Protein 8ECK (pdb70)

InterPro domains:
  IPR024455 Phage capsid [TIGR01554] (18-312)
  IPR054612 Phage capsid-like, C-terminal [PF05065] (24-312)

Nearest PDB structures (foldseek):
  8eck-assembly1_A  TM=9.826E-01  e=7.345E-68  Gordonia phage Cozz
  8ecn-assembly1_H  TM=8.600E-01  e=3.133E-28  Mycobacterium phage Ogopogo
  3jb5-assembly1_A  TM=8.386E-01  e=1.017E-23  Propionibacterium phage PA6
  8vd4-assembly1_A  TM=7.415E-01  e=1.880E-16  Dubowvirus dv80alpha
  8vd4-assembly1_B  TM=7.614E-01  e=8.903E-16  Dubowvirus dv80alpha

Radius of gyration: 58.72 Å; Cα contacts (8 Å, |Δi|>4): 5132; chains: 7; bounding box: 119×189×141 Å

Solvent-accessible surface area: 99707 Å² total; per-residue (Å²): 105,80,131,0,55,53,72,116,52,32,110,74,24,40,21,115,22,59,55,119,44,12,65,157,148,51,96,128,55,96,24,172,101,50,40,72,96,103,60,39,99,20,0,0,60,92,32,13,67,99,23,103,14,44,78,15,86,6,2,18,2,3,30,20,72,87,60,0,16,0,8,15,11,35,47,81,108,124,61,68,57,27,100,30,67,47,30,65,83,89,15,68,6,16,34,0,1,2,0,5,32,23,48,75,132,49,49,136,83,57,82,38,22,10,32,110,22,7,22,113,10,0,52,21,0,13,35,6,0,2,0,12,0,0,2,13,27,25,36,2,46,88,19,44,105,20,144,40,57,18,92,5,3,34,60,69,12,35,80,9,111,0,36,89,91,102,22,39,25,0,20,51,55,0,3,84,0,23,25,37,0,26,67,84,30,38,7,107,19,47,2,1,1,1,0,16,34,0,6,57,28,5,0,14,0,44,36,112,45,26,85,43,38,44,82,130,16,53,4,53,87,58,27,97,64,30,26,53,16,77,9,47,22,2,57,4,0,0,5,50,23,55,55,14,100,58,34,10,9,13,0,0,0,0,9,9,69,0,0,7,6,7,84,26,95,113,30,45,81,118,117,34,68,158,33,70,31,18,66,62,21,55,0,99,211,128,93,9,20,0,37,2,25,4,6,31,0,0,7,6,10,7,22,64,62,0,0,0,3,0,83,49,21,101,201,88,84,67,0,60,56,71,119,63,27,108,79,27,40,13,41,11,41,7,91,37,2,73,80,54,49,86,150,50,89,20,170,95,40,33,84,92,100,56,52,99,24,0,0,49,101,23,19,58,98,19,103,17,46,80,15,76,9,0,20,2,6,28,22,70,83,59,0,23,0,5,16,11,39,48,80,109,125,62,68,59,30,102,32,71,48,27,64,81,89,17,72,6,15,34,0,1,2,0,4,41,20,47,25,60,43,48,71,74,44,79,32,25,14,29,114,20,6,21,115,9,0,50,17,0,10,31,7,0,1,0,13,0,0,1,11,23,28,38,2,39,90,16,49,109,20,144,41,63,16,83,1,0,36,50,65,13,44,81,7,112,1,33,103,92,101,23,38,27,1,22,49,54,0,2,83,0,20,25,44,0,25,95,40,75,25,10,111,14,44,1,0,1,0,0,34,21,0,9,55,36,4,0,14,1,48,27,95,87,23,72,50,44,46,80,127,17,52,6,55,87,60,19,94,63,20,26,53,17,82,9,36,18,2,48,4,0,0,5,53,24,53,55,11,102,57,34,13,8,15,0,0,0,0,6,10,79,0,0,6,6,8,88,30,94,110,33,47,80,124,110,34,65,87,20,71,31,13,67,66,22,17,0,15,138,91,21,9,24,0,33,6,30,5,2,22,0,0,6,7,4,10,36,57,70,0,0,0,5,0,81,50,22,88,203,102,82,129,0,55,51,65,115,50,35,124,66,22,38,20,106,23,59,54,123,38,11,74,158,145,41,87,141,33,90,25,163,99,55,33,78,66,93,48,44,135,26,3,0,53,96,30,14,59,101,24,105,16,45,84,10,79,11,0,23,2,5,28,20,74,87,56,1,23,0,6,14,8,38,44,75,102,129,57,76,58,27,98,33,82,49,24,67,78,85,14,74,7,15,32,0,0,1,0,3,39,22,34,81,112,40,52,135,95,47,76,49,27,11,30,111,18,8,24,118,12,0,51,20,0,14,34,4,0,2,0,16,0,0,1,13,24,22,36,5,46,90,21,45,110,19,144,39,59,17,83,2,1,37,52,66,12,41,80,8,111,1,31,91,89,103,21,46,18,0,15,55,56,0,4,82,0,24,39,35,0,12,37,91,21,37,11,110,19,47,2,1,1,1,0,36,22,1,6,46,33,2,0,7,0,36,17,97,86,19,64,37,31,37,76,134,17,63,5,46,88,66,22,103,64,19,24,54,20,77,11,51,33,2,20,4,0,0,5,55,23,52,53,14,97,66,34,13,10,12,0,0,0,0,7,7,71,0,0,4,8,8,91,28,91,112,35,48,85,114,116,31,76,158,32,74,33,14,68,57,22,52,1,97,213,138,86,12,22,0,38,3,23,10,5,33,0,0,4,6,5,6,19,57,64,0,0,0,4,0,86,48,26,102,202,103,76,124,1,50,54,74,122,57,27,119,68,23,49,23,120,22,58,57,120,42,12,72,158,146,53,89,140,36,91,24,162,98,57,45,83,119,100,49,55,135,28,4,0,54,100,31,14,59,103,18,107,16,49,81,8,71,9,0,15,2,8,23,21,70,82,59,0,22,0,8,18,10,36,51,79,108,130,65,70,52,29,101,33,76,51,33,64,82,89,16,73,6,16,40,0,1,1,0,4,33,22,47,76,118,43,53,135,94,43,79,46,26,11,25,115,25,7,20,130,10,0,55,22,0,14,34,8,0,1,0,15,0,0,2,14,20,28,36,4,43,89,22,41,123,19,145,42,57,19,84,1,1,33,52,64,12,42,76,6,109,1,31,89,88,102,23,41,26,0,22,46,56,0,2,78,0,20,24,48,0,28,81,46,64,35,15,99,15,49,1,1,1,0,0,38,20,0,8,56,33,4,0,16,0,43,40,117,80,20,70,45,37,48,82,129,15,52,4,54,88,65,24,94,62,26,28,58,19,77,8,66,34,3,50,5,0,0,6,43,21,51,57,15,102,57,40,13,7,15,0,0,0,0,8,9,82,0,0,8,8,8,90,30,90,114,35,52,85,115,113,33,64,155,34,72,35,16,67,61,21,54,1,101,214,128,84,11,22,0,37,5,16,3,5,22,0,0,7,12,16,3,33,61,69,0,0,0,3,0,77,47,20,91,194,96,78,129,1,55,50,66,122,58,29,112,73,18,46,24,119,22,60,54,120,45,12,70,157,145,54,92,139,38,95,22,167,96,62,29,80,75,102,51,41,134,24,3,0,54,98,33,12,60,98,20,108,16,48,83,14,84,9,0,19,2,7,28,20,71,81,57,0,14,0,2,11,7,31,53,94,101,128,59,62,58,30,101,34,74,50,32,64,81,88,16,70,6,14,39,0,1,1,0,4,30,23,36,86,112,40,54,136,93,44,77,46,28,12,32,110,27,7,22,116,14,0,55,23,0,14,36,8,0,1,0,16,0,0,1,11,24,19,33,4,41,88,21,45,110,20,143,40,58,16,84,1,2,33,54,66,11,39,82,8,112,0,35,87,95,103,16,37,28,0,21,54,56,0,4,84,0,26,26,36,0,33,59,86,29,37,14,99,23,49,2,1,1,0,0,17,34,0,6,57,30,5,0,9,0,41,26,99,43,27,89,46,42,44,83,130,17,52,4,53,90,61,24,98,64,31,25,55,20,78,13,50,32,2,61,4,0,0,6,59,21,53,54,14,96,65,36,13,8,15,0,0,0,0,4,8,71,0,0,7,7,8,92,27,92,107,33,52,81,117,118,33,74,160,34,73,32,12,65,60,21,54,1,99,210,128,90,11,23,0,39,7,16,13,6,32,0,0,5,4,6,9,25,56,61,0,1,0,4,0,83,37,24,99,206,100,82,128,0,56,52,70,117,58,32,111,73,22,50,19,119,20,60,55,118,45,12,66,158,148,50,88,139,39,85,21,171,94,45,32,84,58,97,54,50,112,22,0,0,49,101,33,12,58,96,22,108,17,47,83,13,86,12,0,22,2,7,26,21,70,84,57,1,20,0,9,10,14,24,50,92,100,132,64,69,52,24,103,34,70,49,32,63,80,90,15,65,5,14,32,0,0,1,0,3,34,23,52,81,119,45,55,135,93,45,83,42,26,10,30,110,16,10,24,118,10,0,54,21,0,13,35,5,0,1,0,16,0,0,2,14,21,27,38,5,47,93,22,42,114,15,142,41,58,18,90,3,1,35,54,65,11,39,81,9,112,0,32,97,96,102,22,44,27,0,15,46,54,0,3,83,0,25,40,36,0,14,45,91,25,45,8,97,20,49,1,1,0,0,0,34,26,0,8,49,30,3,0,10,0,40,16,99,67,20,67,37,38,41,82,132,20,57,8,53,83,67,22,98,61,30,24,49,18,79,10,45,25,1,24,5,0,0,6,56,22,51,52,13,97,64,34,13,7,16,0,0,0,0,3,8,73,0,0,8,7,8,88,29,92,114,32,49,86,117,112,32,66,159,33,72,34,17,67,62,21,52,0,97,210,125,88,7,27,0,39,5,25,9,5,25,0,0,6,5,6,7,23,53,63,0,0,0,4,0,82,41,26,98,201,105,102,137,21,72,141,81,125,56,68,111,72,23,45,27,121,18,60,55,118,46,12,74,157,146,55,131,179,141,105,62,154,146,87,238,76,147,81,92,36,61,26,0,0,54,79,24,20,94,100,24,129,14,110,35,29,84,50,11,55,9,83,44,108,68,89,192,80,87,107,71,167,60,40,167,175,104,130,180,104,148,46,101,71,28,29,0,6,82,51,15,82,16,27,67,7,92,33,29,62,45,36,47,72,120,41,34,136,96,44,66,56,20,41,35,120,24,5,20,97,66,2,53,22,22,15,29,47,20,1,0,16,0,0,0,14,21,27,78,15,93,94,20,46,119,30,142,52,54,20,93,3,2,32,49,69,8,40,88,6,119,1,38,86,96,100,50,57,32,4,35,80,50,1,130,99,0,77,68,37,0,36,135,87,39,59,34,104,23,43,0,5,0,7,0,52,60,1,15,147,55,0,21,55,0,131,57,123,126,36,165,72,83,14,91,135,28,92,192,74,77,74,80,30,72,14,73,71,47,67,0,17,11,5,93,5,0,0,6,42,19,69,54,15,94,65,32,14,9,24,0,0,0,0,15,8,86,12,0,67,7,6,83,28,56,117,19,51,74,90,110,2,61,106,7,41,5,51,41,83,21,55,1,99,212,139,87,11,13,0,26,4,18,2,7,4,1,0,9,8,15,39,40,58,62,0,0,0,2,0,85,40,25,95,199

Sequence (2205 aa):
ATKSVLQPPAAGSASIVGGAGGTQLLPKNISQEWWKKATEQSIIPTLSKSTPVIIGDGNVVPVLTKRPSASIIGELQNKVDSELEVGAKNFKTIKAEVGLEFSLETILTNPAGILDIIGEEMSGALARQVDAAVIHNRQSSNGAQLTSGTVSITAGAPTVELPLTAGVDIDPFLWEGYNTVTEAAGNNFSGFAFDPRLTYVLATARDSDGRRLNPDINMGQTVTSYSGQPAINSRTVGGDVDAGTDTGIRAIGGDWDALRFGYAHQIGLRKIEYGDPFGNGDLQRRNAVAYLMEVIFGWVVLDPNAFVVYKLAAEATKSVLQPPAAGSASIVGGAGGTQLLPKNISQEWWKKATEQSIIPTLSKSTPVIIGDGNVVPVLTKRPSASIIGELQNKVDSELEVGAKNFKTIKAEVGLEFSLETILTNPAGILDIIGEEMSGALARQVDAAVIHNRQSSNGAQLTSGTVSITAGAPTVELPLTAGVDIDPFLWEGYNTVTEAAGNNFSGFAFDPRLTYVLATARDSDGRRLNPDINMGQTVTSYSGQPAINSRTVGGDVDAGTDTGIRAIGGDWDALRFGYAHQIGLRKIEYGDPFGNGDLQRRNAVAYLMEVIFGWVVLDPNAFVVYKLAAEATKSVLQPPAAGSASIVGGAGGTQLLPKNISQEWWKKATEQSIIPTLSKSTPVIIGDGNVVPVLTKRPSASIIGELQNKVDSELEVGAKNFKTIKAEVGLEFSLETILTNPAGILDIIGEEMSGALARQVDAAVIHNRQSSNGAQLTSGTVSITAGAPTVELPLTAGVDIDPFLWEGYNTVTEAAGNNFSGFAFDPRLTYVLATARDSDGRRLNPDINMGQTVTSYSGQPAINSRTVGGDVDAGTDTGIRAIGGDWDALRFGYAHQIGLRKIEYGDPFGNGDLQRRNAVAYLMEVIFGWVVLDPNAFVVYKLAAEATKSVLQPPAAGSASIVGGAGGTQLLPKNISQEWWKKATEQSIIPTLSKSTPVIIGDGNVVPVLTKRPSASIIGELQNKVDSELEVGAKNFKTIKAEVGLEFSLETILTNPAGILDIIGEEMSGALARQVDAAVIHNRQSSNGAQLTSGTVSITAGAPTVELPLTAGVDIDPFLWEGYNTVTEAAGNNFSGFAFDPRLTYVLATARDSDGRRLNPDINMGQTVTSYSGQPAINSRTVGGDVDAGTDTGIRAIGGDWDALRFGYAHQIGLRKIEYGDPFGNGDLQRRNAVAYLMEVIFGWVVLDPNAFVVYKLAAEATKSVLQPPAAGSASIVGGAGGTQLLPKNISQEWWKKATEQSIIPTLSKSTPVIIGDGNVVPVLTKRPSASIIGELQNKVDSELEVGAKNFKTIKAEVGLEFSLETILTNPAGILDIIGEEMSGALARQVDAAVIHNRQSSNGAQLTSGTVSITAGAPTVELPLTAGVDIDPFLWEGYNTVTEAAGNNFSGFAFDPRLTYVLATARDSDGRRLNPDINMGQTVTSYSGQPAINSRTVGGDVDAGTDTGIRAIGGDWDALRFGYAHQIGLRKIEYGDPFGNGDLQRRNAVAYLMEVIFGWVVLDPNAFVVYKLAAEATKSVLQPPAAGSASIVGGAGGTQLLPKNISQEWWKKATEQSIIPTLSKSTPVIIGDGNVVPVLTKRPSASIIGELQNKVDSELEVGAKNFKTIKAEVGLEFSLETILTNPAGILDIIGEEMSGALARQVDAAVIHNRQSSNGAQLTSGTVSITAGAPTVELPLTAGVDIDPFLWEGYNTVTEAAGNNFSGFAFDPRLTYVLATARDSDGRRLNPDINMGQTVTSYSGQPAINSRTVGGDVDAGTDTGIRAIGGDWDALRFGYAHQIGLRKIEYGDPFGNGDLQRRNAVAYLMEVIFGWVVLDPNAFVVYKLAAEATKSVLQPPAAGSASIVGGAGGTQLLPKNISQEWWKKATEQSIIPTLSKSTPVIIGDGNVVPVLTKRPSASIIGELQNKVDSELEVGAKNFKTIKAEVGLEFSLETILTNPAGILDIIGEEMSGALARQVDAAVIHNRQSSNGAQLTSGTVSITAGAPTVELPLTAGVDIDPFLWEGYNTVTEAAGNNFSGFAFDPRLTYVLATARDSDGRRLNPDINMGQTVTSYSGQPAINSRTVGGDVDAGTDTGIRAIGGDWDALRFGYAHQIGLRKIEYGDPFGNGDLQRRNAVAYLMEVIFGWVVLDPNAFVVYKLAAE

Foldseek 3Di:
DDEDDDPPGDPPHDHPQNPVVSNVPDDDPDDLDDDDDDAWAQCLVVLAAEDADAAAFPAKDKDWDDDFDDDDDDDPGDHDGGDTDIDMDTWHKDKDKDKDKFFPVCVVCVPSVVVVCVQVVRVVQVSLQVLCCQAPCADQQAQDHPPDPADHLPPLEAEQADEPDWQADCVVRVVVLVCLQCPVPNADWAAKEFEQVVLVSQQSHDDPVGHHPCPVRDPPDGDQHDPNHGYDYTCSQLPPHRVHDGQQFGMKIFRSHLKYKYWNDWDRKDKDQADDPPPPDTNVVSNMIMIMTMTMMMMGRNDSSRMYTYGYDDD/DDEDDDPPGDPPHDHPLNDVPSVVVDDDDDDLDDDDDDAWAQCLVVLAAEDADAADQPAKDKDWDFDDDDDDDDDPGDDDGGDTDIDMDTWHKDKDKDKDKFAPCCVVCCPSVVVVCVQVVRVVQRSLQVLCCQAPQADLQAQDHDPDPDDHLPRLEAEQADEPDFLADCVVRVVVFVCLQPVDDPWDWAAKEFEQVVLNSQCSNADPVGHHPCVVRDPPDGDQADPNHGYDYTNSQLPPHRNHDRPQWGMKIFRNHLKYKDWNDWFGKDKDQADDPDPPGTNVVRNMIMIMTMTMMMMGRNDSSRMYTYGYDDD/DAADDDPPDDDPHDHPQNPDPSVVVDDDDDDPDDPDDDAWAQCLVVLAAEDADAAAQPAKDKDWDFDFDDDDDDDPGDDDDGDTDIDMDTKHKDKDKDKDKFAPVCVVCCPSVVVVCVQVVRVVQQSLQVLCCQAPCADQQAQDHPPDPDDHLPPLEAEQADEPDFQADCVVRVVVLCCQQCPVPNAHWAAKEFEQVVLNSQQSNADVVRHHPNPVDDDPDGAQHDPNHGYDYTCSQLPPGRNHDRQQWGMKIFRNHLKYKDWNDWDHKDKDQFDDPDPPGTCVVRNMIMIMIMTIMMMDRNDSHRMYTYGYDDD/DDEDDDPPGDDVHHHPQNPPPSNVVDDDDDDLDDDDDDAWAQCLVVLAAEDADAAFQPAKDKAWDFDWDDDDDDDPGDDDGGDTDIDMDTWHKDKDKDKDKFFPVCVVCCPSVVVVCVQVVRVRVQSLQVLCCQAPCADLQAQDHPPDPDDHLPPLAAEQADEPDFQADCVVRVVVLVCLQPVPDPWDWAAKEFAQVVLVSQCSHADPVGHHPCVVDDPPDGQQHDPRHGYDYTCSQLPPHRVHDGQQWGMKIFRSHLKYKDWNDWFGKDKDQFDDPPPPDTNVVRNMIMIMIMTIMMMGRNDSSRMYTYGYDDD/DAEDDDPPGDPPHHHPQNPPPSNVVDDDDDDLDDDDDDAWAQCLVVLAAEDDDAAAFPAKDKAWDFDFDDDDDDVVGDHDGGDTDIDMDTKHKDKDKDKDKDFPVCVVCCPSVVVVCVQVVRVRQQSLQVLCCQAPCADQQAQDHPPDPADHLPVLAAEQADEPDFQADCVVRVVVLCCLQCPVVNADWAAKEFEQVVLVSQQSHADPVGHHPCPVRDPPDRDQHDPNHGYDYTCSQLPPHRVHDGQQWGMKIFNSHLKYKDWNDWDHKDKDQFDDPPVPDTCVVRRMIMIMIMTMMMMGRNDSHRMYTYGYDDD/DAADDDPPGDPPHHHPQNPVPSNVPDDDDDDLDDPDDDAWAQDLVVLAAEDADAAFFPAKDKAWDDDDDADDADDPGDGDDDDTDIDMDTKHKDKDKDKDKFFPVCVVCCPSVVVVCVQVVRVVQQSLQVLCCQAPCADQQAQDHPPDPDDHLPPLAAEQADEPDFQAACPVRVVVLVCQQCPVVVADWAAKEFEQVVLVNQQSHADPVRHHPCPPDDPPDGDQDDPNHGYDYTCSQLPPGRNHDGQQWGMKIFNSHLKYKDWNDWDHWDKDQADDPPPPGTNVVRNMIMIMIMTIMMMGRNDSSRMYTYGYDDD/DDEDDDPPGDPPYYHPQNPVVSNVVDDDDQDLPDPDDDQWDQDQVPLAAEDADAAFFPAKDKDWPDDFDADDADDPRDHDDTDTDIDMDTKHKDKDKDKDKFFLCCVVCCPSVVVVCVLVVRVSQQSLQVLCCQAPCADLQAQDHPPDPADHLPRLAAEQAAEPDALDACVVSVVVLVCQLCPVVNADWAAKEFELVNLVSQQCRADPVRHRPNPVRDHPDQWDGDPNHTYGYGCSQLPPHRNHDGQQWGMKIFNSHLKYKYFNDWDGWDKDQADDPPPPDTNVVSNMIMIMTMTIMMMGRNDSHRMYIYGYDDD

Secondary structure (DSSP, 8-state):
-EEE-SSSPPTTEEETT-STTGGGGS---B-SS-B-PPPPPP-HHHHSEE----SSTTEEEEEEEE----EEE-SSPPP-----EEEEEEE-EEEEEEEEEEEHHHHHS-TTSGGGGHHHHHHHHHHHHHHHHHHHSB-TTT-PBP-SS---TTSSS-EEEE---TT---HHHHHHHHHHHHTTS-----EEEE-THHHHHHHT-B-TTS-BS-TT--TT---SEETTEEEEE-TTTT--STTPPP--EEEEEE-GGGEEEEEEEEEEEEEE-SS-TTSS--TTTTTEEEEEEEEEEEEEES-GGGEEEEEEPP-/-PEE-SSSPPTT-EETT-STTGGGGS--EE-SS-B-PPPPPP-TTTSSEE----SSS-EEEEEEEE----EEE-TTPPP-----EEEEEEE-EEEEEEEEEEEHHHHHH-TTSGGGSHHHHHHHHHHHHHHHHHHH-B-TTT-PBP-SS---TTSS--EEEE---TT---HHHHHHHHHHHHTSTT----EEEE-THHHHHHHT-B-TTS-BSSTT--TT----EETTEEEEE-TTTT--STTPPP--EEEEEE-GGGEEEEEEEEEEEEEE-SS-SSSS--HHHHTEEEEEEEEEEEEEES-GGGEEEEEEPP-/--EE-SSSPPTT-EETT-STTGGGGS--EE-SS-B-PPPPPP-HHHHSEE----SSTTEEEEEEEE----EEE-SSPPP-BPP-EEEEEEE-EEEEEEEEEEEHHHHHH-TTSGGGSHHHHHHHHHHHHHHHHHHH-B-TTT-PBP-SS---TTSS--EEEE--STT---HHHHHHHHHIIIIIS-----EEEE-THHHHHHHT-B-TT--BSSTT--TT---SEETTEEEEE-TTTT--STTPPP--EEEEEE-GGGEEEEEEEEEEEEEE-SS-SSSS--TTTTTEEEEEEEEEEEEEES-GGGEEEEEEPP-/--EE-SSSPPTT-EETT-STTGGGGS--EE-SS-B-PPPPPP-HHHHSEE----SSS-EEEEEEEE----EEE-SSSPP-----EEEEEEE-EEEEEEEEEEEHHHHHH-TTSGGGGHHHHHHHHHHHHHHHHHHH-B-TTT-PBP-SS---TTSS--EEEE---TT---HHHHHHHHHHHHTSTT----EEEE-THHHHHHHT-B-TTS-BSSTTPPTT----EETTEEEEE-TTTT--STTPPP--EEEEEE-GGGEEEEEEEEEEEEEE-SS-SSSS--TTTTTEEEEEEEEEEEEEES-GGGEEEEEEPP-/-PEE-SSSPPTT-EETT-STTGGGGS--EE-SS-B-PPPPPP-HHHHSEE----SSS-EEEEEEEE----EE--TTPPP-----EEEEEEE-EEEEEEEEEEEHHHHHH-TTSGGGGHHHHHHHHHHHHHHHHHHH-B-TTT-PBP-SS---TTSS--EEEE---TT---HHHHHHHHHIIIIIS-----EEEE-HHHHHHHHT-B-TTS-BS-TT--TT---SEETTEEEEE-TTTT--STTPPP--EEEEEE-GGGEEEEEEEEEEEEEE-SS-SSSS--TTTTTEEEEEEEEEEEEEES-GGGEEEEEEPP-/--EE-SSSPPTT-EETT-STTGGGGS--EE-SS-B-PPPPPP-HHHHSEE----SSS-EEEEEEEE----EE--TTPPP-B---EEEEEEE-EEEEEEEEEEEHHHHHH-TTSGGGSHHHHHHHHHHHHHHHHHHH-B-TTT-PBP-SS---TTSS--EEEE---TT---HHHHHHHHHIIIIIS-----EEEE-TTHHHHHHT-B-TTS-BS-TT--TT---SEETTEEEEE-TTTT--STTPPP--EEEEEE-GGGEEEEEEEEEEEEEE-SS-TTSS--HHHHTEEEEEEEEEEEEEES-GGGEEEEEEPP-/-EEE-SSSPPTTEEETT-STTGGGGS-----SS--PPPPPP--TTTSSEE----SSS-EEEEEEEE--------TTPPP-----EEEEEEE-EEEEEEEEEEEHHHHHH-GGGGGGTHHHHHHHHHHHHHHHHHHH-B-TTT-PBP-SS---TTSS--EEEE--STT---HHHHHHHHHIIIIIS-----EEEE-HHHHHHHHT-B-TTS-BSSTTPPSS-SEEEETTEEEEE-TTTT--STTPPP-SEEEEEE-TTSEEEEEEEEEEEEEE-SS-SSSS--TTTTTEEEEEEEEEEEEEES-GGGEEEEEEPP-

Organism: NCBI:txid1838066

B-factor: mean 64.39, std 4.63, range [50.0, 110.72]

Structure (mmCIF, N/CA/C/O backbone):
data_8ECK
#
_entry.id   8ECK
#
_cell.length_a   1.00
_cell.length_b   1.00
_cell.length_c   1.00
_cell.angle_alpha   90.00
_cell.angle_beta   90.00
_cell.angle_gamma   90.00
#
_symmetry.space_group_name_H-M   'P 1'
#
loop_
_atom_site.group_PDB
_atom_site.id
_atom_site.type_symbol
_atom_site.label_atom_id
_atom_site.label_alt_id
_atom_site.label_comp_id
_atom_site.label_asym_id
_atom_site.label_entity_id
_atom_site.label_seq_id
_atom_site.pdbx_PDB_ins_code
_atom_site.Cartn_x
_atom_site.Cartn_y
_atom_site.Cartn_z
_atom_site.occupancy
_atom_site.B_iso_or_equiv
_atom_site.auth_seq_id
_atom_site.auth_comp_id
_atom_site.auth_asym_id
_atom_site.auth_atom_id
_atom_site.pdbx_PDB_model_num
ATOM 1 N N . ALA A 1 2 ? 233.855 395.585 414.234 1.00 69.49 2 ALA A N 1
ATOM 2 C CA . ALA A 1 2 ? 234.319 396.447 415.310 1.00 69.49 2 ALA A CA 1
ATOM 3 C C . ALA A 1 2 ? 235.830 396.713 415.266 1.00 69.49 2 ALA A C 1
ATOM 4 O O . ALA A 1 2 ? 236.311 397.665 415.878 1.00 69.49 2 ALA A O 1
ATOM 11 N N . THR A 1 3 ? 236.589 395.918 414.520 1.00 68.16 3 THR A N 1
ATOM 12 C CA . THR A 1 3 ? 237.953 396.258 414.099 1.00 68.16 3 THR A CA 1
ATOM 13 C C . THR A 1 3 ? 237.900 397.216 412.908 1.00 68.16 3 THR A C 1
ATOM 14 O O . THR A 1 3 ? 236.969 397.167 412.097 1.00 68.16 3 THR A O 1
ATOM 25 N N . LYS A 1 4 ? 238.845 398.153 412.816 1.00 67.71 4 LYS A N 1
ATOM 26 C CA . LYS A 1 4 ? 238.678 399.363 412.005 1.00 67.71 4 LYS A CA 1
ATOM 27 C C . LYS A 1 4 ? 239.433 399.300 410.690 1.00 67.71 4 LYS A C 1
ATOM 28 O O . LYS A 1 4 ? 240.655 399.391 410.656 1.00 67.71 4 LYS A O 1
ATOM 47 N N . SER A 1 5 ? 238.688 399.153 409.605 1.00 66.96 5 SER A N 1
ATOM 48 C CA . SER A 1 5 ? 239.188 399.104 408.237 1.00 66.96 5 SER A CA 1
ATOM 49 C C . SER A 1 5 ? 239.366 400.494 407.637 1.00 66.96 5 SER A C 1
ATOM 50 O O . SER A 1 5 ? 238.819 401.472 408.135 1.00 66.96 5 SER A O 1
ATOM 58 N N . VAL A 1 6 ? 240.129 400.607 406.558 1.00 64.75 6 VAL A N 1
ATOM 59 C CA . VAL A 1 6 ? 240.333 401.858 405.817 1.00 64.75 6 VAL A CA 1
ATOM 60 C C . VAL A 1 6 ? 240.121 401.692 404.317 1.00 64.75 6 VAL A C 1
ATOM 61 O O . VAL A 1 6 ? 239.808 402.671 403.651 1.00 64.75 6 VAL A O 1
ATOM 74 N N . LEU A 1 7 ? 240.241 400.484 403.766 1.00 65.46 7 LEU A N 1
ATOM 75 C CA . LEU A 1 7 ? 239.928 400.226 402.363 1.00 65.46 7 LEU A CA 1
ATOM 76 C C . LEU A 1 7 ? 238.417 400.257 402.132 1.00 65.46 7 LEU A C 1
ATOM 77 O O . LEU A 1 7 ? 237.623 399.970 403.024 1.00 65.46 7 LEU A O 1
ATOM 93 N N . GLN A 1 8 ? 238.018 400.595 400.911 1.00 65.92 8 GLN A N 1
ATOM 94 C CA . GLN A 1 8 ? 236.617 400.671 400.512 1.00 65.92 8 GLN A CA 1
ATOM 95 C C . GLN A 1 8 ? 236.018 399.715 399.442 1.00 65.92 8 GLN A C 1
ATOM 96 O O . GLN A 1 8 ? 236.674 399.341 398.458 1.00 65.92 8 GLN A O 1
ATOM 110 N N . PRO A 1 9 ? 234.776 399.252 399.641 1.00 67.75 9 PRO A N 1
ATOM 111 C CA . PRO A 1 9 ? 234.010 399.349 400.884 1.00 67.75 9 PRO A CA 1
ATOM 112 C C . PRO A 1 9 ? 234.726 398.639 402.044 1.00 67.75 9 PRO A C 1
ATOM 113 O O . PRO A 1 9 ? 235.624 397.832 401.792 1.00 67.75 9 PRO A O 1
ATOM 124 N N . PRO A 1 10 ? 234.344 398.888 403.307 1.00 68.18 10 PRO A N 1
ATOM 125 C CA . PRO A 1 10 ? 234.943 398.202 404.445 1.00 68.18 10 PRO A CA 1
ATOM 126 C C . PRO A 1 10 ? 234.749 396.687 404.358 1.00 68.18 10 PRO A C 1
ATOM 127 O O . PRO A 1 10 ? 233.711 396.205 403.906 1.00 68.18 10 PRO A O 1
ATOM 138 N N . ALA A 1 11 ? 235.746 395.935 404.820 1.00 69.12 11 ALA A N 1
ATOM 139 C CA . ALA A 1 11 ? 235.699 394.482 404.919 1.00 69.12 11 ALA A CA 1
ATOM 140 C C . ALA A 1 11 ? 234.522 394.005 405.781 1.00 69.12 11 ALA A C 1
ATOM 141 O O . ALA A 1 11 ? 234.134 394.679 406.734 1.00 69.12 11 ALA A O 1
ATOM 148 N N . ALA A 1 12 ? 233.962 392.833 405.495 1.00 71.30 12 ALA A N 1
ATOM 149 C CA . ALA A 1 12 ? 232.907 392.300 406.347 1.00 71.30 12 ALA A CA 1
ATOM 150 C C . ALA A 1 12 ? 233.148 392.050 407.854 1.00 71.30 12 ALA A C 1
ATOM 151 O O . ALA A 1 12 ? 234.256 391.755 408.321 1.00 71.30 12 ALA A O 1
ATOM 158 N N . GLY A 1 13 ? 232.113 392.304 408.651 1.00 70.94 13 GLY A N 1
ATOM 159 C CA . GLY A 1 13 ? 232.226 392.363 410.113 1.00 70.94 13 GLY A CA 1
ATOM 160 C C . GLY A 1 13 ? 233.125 393.493 410.624 1.00 70.94 13 GLY A C 1
ATOM 161 O O . GLY A 1 13 ? 233.614 393.439 411.748 1.00 70.94 13 GLY A O 1
ATOM 165 N N . SER A 1 14 ? 233.375 394.513 409.811 1.00 69.59 14 SER A N 1
ATOM 166 C CA . SER A 1 14 ? 234.191 395.663 410.178 1.00 69.59 14 SER A CA 1
ATOM 167 C C . SER A 1 14 ? 233.614 397.085 410.100 1.00 69.59 14 SER A C 1
ATOM 168 O O . SER A 1 14 ? 232.664 397.377 409.365 1.00 69.59 14 SER A O 1
ATOM 176 N N . ALA A 1 15 ? 234.121 397.972 410.947 1.00 67.86 15 ALA A N 1
ATOM 177 C CA . ALA A 1 15 ? 233.772 399.387 410.950 1.00 67.86 15 ALA A CA 1
ATOM 178 C C . ALA A 1 15 ? 234.795 400.171 410.129 1.00 67.86 15 ALA A C 1
ATOM 179 O O . ALA A 1 15 ? 235.986 400.025 410.365 1.00 67.86 15 ALA A O 1
ATOM 186 N N . SER A 1 16 ? 234.399 401.019 409.182 1.00 65.35 16 SER A N 1
ATOM 187 C CA . SER A 1 16 ? 235.388 401.891 408.542 1.00 65.35 16 SER A CA 1
ATOM 188 C C . SER A 1 16 ? 235.862 402.968 409.516 1.00 65.35 16 SER A C 1
ATOM 189 O O . SER A 1 16 ? 235.043 403.683 410.088 1.00 65.35 16 SER A O 1
ATOM 197 N N . ILE A 1 17 ? 237.165 403.172 409.657 1.00 64.74 17 ILE A N 1
ATOM 198 C CA . ILE A 1 17 ? 237.682 404.389 410.277 1.00 64.74 17 ILE A CA 1
ATOM 199 C C . ILE A 1 17 ? 237.282 405.771 409.737 1.00 64.74 17 ILE A C 1
ATOM 200 O O . ILE A 1 17 ? 237.414 406.776 410.418 1.00 64.74 17 ILE A O 1
ATOM 216 N N . VAL A 1 18 ? 236.690 405.814 408.543 1.00 64.04 18 VAL A N 1
ATOM 217 C CA . VAL A 1 18 ? 236.146 406.994 407.878 1.00 64.04 18 VAL A CA 1
ATOM 218 C C . VAL A 1 18 ? 234.677 406.761 407.540 1.00 64.04 18 VAL A C 1
ATOM 219 O O . VAL A 1 18 ? 234.153 407.308 406.581 1.00 64.04 18 VAL A O 1
ATOM 232 N N . GLY A 1 19 ? 233.996 405.929 408.325 1.00 64.23 19 GLY A N 1
ATOM 233 C CA . GLY A 1 19 ? 232.594 405.563 408.127 1.00 64.23 19 GLY A CA 1
ATOM 234 C C . GLY A 1 19 ? 231.590 406.645 408.514 1.00 64.23 19 GLY A C 1
ATOM 235 O O . GLY A 1 19 ? 230.400 406.490 408.245 1.00 64.23 19 GLY A O 1
ATOM 239 N N . GLY A 1 20 ? 232.039 407.745 409.120 1.00 64.49 20 GLY A N 1
ATOM 240 C CA . GLY A 1 20 ? 231.226 408.943 409.325 1.00 64.49 20 GLY A CA 1
ATOM 241 C C . GLY A 1 20 ? 230.788 409.569 408.005 1.00 64.49 20 GLY A C 1
ATOM 242 O O . GLY A 1 20 ? 231.419 409.358 406.970 1.00 64.49 20 GLY A O 1
ATOM 246 N N . ALA A 1 21 ? 229.709 410.346 408.011 1.00 64.96 21 ALA A N 1
ATOM 247 C CA . ALA A 1 21 ? 229.173 410.949 406.796 1.00 64.96 21 ALA A CA 1
ATOM 248 C C . ALA A 1 21 ? 230.234 411.790 406.071 1.00 64.96 21 ALA A C 1
ATOM 249 O O . ALA A 1 21 ? 230.863 412.667 406.665 1.00 64.96 21 ALA A O 1
ATOM 256 N N . GLY A 1 22 ? 230.470 411.496 404.792 1.00 64.62 22 GLY A N 1
ATOM 257 C CA . GLY A 1 22 ? 231.486 412.151 403.968 1.00 64.62 22 GLY A CA 1
ATOM 258 C C . GLY A 1 22 ? 232.938 411.839 404.330 1.00 64.62 22 GLY A C 1
ATOM 259 O O . GLY A 1 22 ? 233.842 412.448 403.770 1.00 64.62 22 GLY A O 1
ATOM 263 N N . GLY A 1 23 ? 233.208 410.901 405.237 1.00 64.08 23 GLY A N 1
ATOM 264 C CA . GLY A 1 23 ? 234.551 410.661 405.769 1.00 64.08 23 GLY A CA 1
ATOM 265 C C . GLY A 1 23 ? 235.570 410.169 404.748 1.00 64.08 23 GLY A C 1
ATOM 266 O O . GLY A 1 23 ? 236.759 410.449 404.876 1.00 64.08 23 GLY A O 1
ATOM 270 N N . THR A 1 24 ? 235.131 409.496 403.688 1.00 64.04 24 THR A N 1
ATOM 271 C CA . THR A 1 24 ? 236.003 409.027 402.600 1.00 64.04 24 THR A CA 1
ATOM 272 C C . THR A 1 24 ? 236.717 410.160 401.869 1.00 64.04 24 THR A C 1
ATOM 273 O O . THR A 1 24 ? 237.813 409.955 401.361 1.00 64.04 24 THR A O 1
ATOM 284 N N . GLN A 1 25 ? 236.187 411.383 401.893 1.00 63.92 25 GLN A N 1
ATOM 285 C CA . GLN A 1 25 ? 236.879 412.573 401.401 1.00 63.92 25 GLN A CA 1
ATOM 286 C C . GLN A 1 25 ? 238.179 412.863 402.153 1.00 63.92 25 GLN A C 1
ATOM 287 O O . GLN A 1 25 ? 239.047 413.548 401.622 1.00 63.92 25 GLN A O 1
ATOM 301 N N . LEU A 1 26 ? 238.369 412.336 403.358 1.00 64.16 26 LEU A N 1
ATOM 302 C CA . LEU A 1 26 ? 239.675 412.320 404.005 1.00 64.16 26 LEU A CA 1
ATOM 303 C C . LEU A 1 26 ? 240.773 411.317 403.612 1.00 64.16 26 LEU A C 1
ATOM 304 O O . LEU A 1 26 ? 241.905 411.450 404.065 1.00 64.16 26 LEU A O 1
ATOM 320 N N . LEU A 1 27 ? 240.479 410.341 402.744 1.00 63.39 27 LEU A N 1
ATOM 321 C CA . LEU A 1 27 ? 241.463 409.373 402.286 1.00 63.39 27 LEU A CA 1
ATOM 322 C C . LEU A 1 27 ? 242.445 410.050 401.317 1.00 63.39 27 LEU A C 1
ATOM 323 O O . LEU A 1 27 ? 242.000 410.757 400.410 1.00 63.39 27 LEU A O 1
ATOM 339 N N . PRO A 1 28 ? 243.765 409.873 401.478 1.00 63.93 28 PRO A N 1
ATOM 340 C CA . PRO A 1 28 ? 244.770 410.507 400.627 1.00 63.93 28 PRO A CA 1
ATOM 341 C C . PRO A 1 28 ? 244.746 409.965 399.189 1.00 63.93 28 PRO A C 1
ATOM 342 O O . PRO A 1 28 ? 244.230 408.873 398.945 1.00 63.93 28 PRO A O 1
ATOM 353 N N . LYS A 1 29 ? 245.316 410.714 398.232 1.00 64.77 29 LYS A N 1
ATOM 354 C CA . LYS A 1 29 ? 245.315 410.344 396.806 1.00 64.77 29 LYS A CA 1
ATOM 355 C C . LYS A 1 29 ? 246.671 410.033 396.181 1.00 64.77 29 LYS A C 1
ATOM 356 O O . LYS A 1 29 ? 246.777 409.010 395.525 1.00 64.77 29 LYS A O 1
ATOM 375 N N . ASN A 1 30 ? 247.714 410.842 396.355 1.00 64.90 30 ASN A N 1
ATOM 376 C CA . ASN A 1 30 ? 248.957 410.674 395.578 1.00 64.90 30 ASN A CA 1
ATOM 377 C C . ASN A 1 30 ? 248.673 410.708 394.056 1.00 64.90 30 ASN A C 1
ATOM 378 O O . ASN A 1 30 ? 248.713 409.697 393.360 1.00 64.90 30 ASN A O 1
ATOM 389 N N . ILE A 1 31 ? 248.333 411.892 393.538 1.00 64.30 31 ILE A N 1
ATOM 390 C CA . ILE A 1 31 ? 248.220 412.159 392.096 1.00 64.30 31 ILE A CA 1
ATOM 391 C C . ILE A 1 31 ? 249.623 412.336 391.505 1.00 64.30 31 ILE A C 1
ATOM 392 O O . ILE A 1 31 ? 250.418 413.122 392.013 1.00 64.30 31 ILE A O 1
ATOM 408 N N . SER A 1 32 ? 249.940 411.627 390.427 1.00 65.25 32 SER A N 1
ATOM 409 C CA . SER A 1 32 ? 251.245 411.710 389.772 1.00 65.25 32 SER A CA 1
ATOM 410 C C . SER A 1 32 ? 251.437 413.008 388.983 1.00 65.25 32 SER A C 1
ATOM 411 O O . SER A 1 32 ? 250.574 413.404 388.203 1.00 65.25 32 SER A O 1
ATOM 419 N N . GLN A 1 33 ? 252.599 413.644 389.127 1.00 67.45 33 GLN A N 1
ATOM 420 C CA . GLN A 1 33 ? 252.993 414.780 388.292 1.00 67.45 33 GLN A CA 1
ATOM 421 C C . GLN A 1 33 ? 253.311 414.363 386.849 1.00 67.45 33 GLN A C 1
ATOM 422 O O . GLN A 1 33 ? 253.208 415.183 385.945 1.00 67.45 33 GLN A O 1
ATOM 436 N N . GLU A 1 34 ? 253.702 413.110 386.611 1.00 67.11 34 GLU A N 1
ATOM 437 C CA . GLU A 1 34 ? 253.999 412.588 385.280 1.00 67.11 34 GLU A CA 1
ATOM 438 C C . GLU A 1 34 ? 252.734 412.081 384.595 1.00 67.11 34 GLU A C 1
ATOM 439 O O . GLU A 1 34 ? 252.197 411.034 384.947 1.00 67.11 34 GLU A O 1
ATOM 451 N N . TRP A 1 35 ? 252.285 412.784 383.569 1.00 64.30 35 TRP A N 1
ATOM 452 C CA . TRP A 1 35 ? 251.136 412.415 382.750 1.00 64.30 35 TRP A CA 1
ATOM 453 C C . TRP A 1 35 ? 251.357 411.169 381.904 1.00 64.30 35 TRP A C 1
ATOM 454 O O . TRP A 1 35 ? 252.478 410.852 381.519 1.00 64.30 35 TRP A O 1
ATOM 475 N N . TRP A 1 36 ? 250.266 410.516 381.523 1.00 63.55 36 TRP A N 1
ATOM 476 C CA . TRP A 1 36 ? 250.225 409.627 380.371 1.00 63.55 36 TRP A CA 1
ATOM 477 C C . TRP A 1 36 ? 249.679 410.367 379.147 1.00 63.55 36 TRP A C 1
ATOM 478 O O . TRP A 1 36 ? 248.473 410.526 378.981 1.00 63.55 36 TRP A O 1
ATOM 499 N N . LYS A 1 37 ? 250.567 410.868 378.291 1.00 66.27 37 LYS A N 1
ATOM 500 C CA . LYS A 1 37 ? 250.210 411.464 376.999 1.00 66.27 37 LYS A CA 1
ATOM 501 C C . LYS A 1 37 ? 251.176 411.025 375.906 1.00 66.27 37 LYS A C 1
ATOM 502 O O . LYS A 1 37 ? 252.389 411.056 376.103 1.00 66.27 37 LYS A O 1
ATOM 521 N N . LYS A 1 38 ? 250.646 410.656 374.737 1.00 69.20 38 LYS A N 1
ATOM 522 C CA . LYS A 1 38 ? 251.444 410.399 373.526 1.00 69.20 38 LYS A CA 1
ATOM 523 C C . LYS A 1 38 ? 252.077 411.693 373.018 1.00 69.20 38 LYS A C 1
ATOM 524 O O . LYS A 1 38 ? 251.456 412.752 373.119 1.00 69.20 38 LYS A O 1
ATOM 543 N N . ALA A 1 39 ? 253.240 411.627 372.385 1.00 68.60 39 ALA A N 1
ATOM 544 C CA . ALA A 1 39 ? 253.654 412.686 371.466 1.00 68.60 39 ALA A CA 1
ATOM 545 C C . ALA A 1 39 ? 252.801 412.644 370.185 1.00 68.60 39 ALA A C 1
ATOM 546 O O . ALA A 1 39 ? 252.316 411.586 369.785 1.00 68.60 39 ALA A O 1
ATOM 553 N N . THR A 1 40 ? 252.613 413.787 369.530 1.00 67.94 40 THR A N 1
ATOM 554 C CA . THR A 1 40 ? 251.910 413.860 368.236 1.00 67.94 40 THR A CA 1
ATOM 555 C C . THR A 1 40 ? 252.872 413.880 367.054 1.00 67.94 40 THR A C 1
ATOM 556 O O . THR A 1 40 ? 254.065 414.138 367.198 1.00 67.94 40 THR A O 1
ATOM 567 N N . GLU A 1 41 ? 252.354 413.595 365.861 1.00 68.78 41 GLU A N 1
ATOM 568 C CA . GLU A 1 41 ? 253.161 413.546 364.643 1.00 68.78 41 GLU A CA 1
ATOM 569 C C . GLU A 1 41 ? 253.773 414.894 364.274 1.00 68.78 41 GLU A C 1
ATOM 570 O O . GLU A 1 41 ? 253.090 415.913 364.229 1.00 68.78 41 GLU A O 1
ATOM 582 N N . GLN A 1 42 ? 255.059 414.879 363.945 1.00 70.19 42 GLN A N 1
ATOM 583 C CA . GLN A 1 42 ? 255.796 416.002 363.379 1.00 70.19 42 GLN A CA 1
ATOM 584 C C . GLN A 1 42 ? 255.211 416.434 362.025 1.00 70.19 42 GLN A C 1
ATOM 585 O O . GLN A 1 42 ? 254.930 415.592 361.174 1.00 70.19 42 GLN A O 1
ATOM 599 N N . SER A 1 43 ? 255.097 417.740 361.783 1.00 68.14 43 SER A N 1
ATOM 600 C CA . SER A 1 43 ? 254.897 418.287 360.434 1.00 68.14 43 SER A CA 1
ATOM 601 C C . SER A 1 43 ? 256.201 418.287 359.645 1.00 68.14 43 SER A C 1
ATOM 602 O O . SER A 1 43 ? 257.230 418.740 360.146 1.00 68.14 43 SER A O 1
ATOM 610 N N . ILE A 1 44 ? 256.167 417.802 358.409 1.00 66.61 44 ILE A N 1
ATOM 611 C CA . ILE A 1 44 ? 257.355 417.688 357.552 1.00 66.61 44 ILE A CA 1
ATOM 612 C C . ILE A 1 44 ? 257.377 418.682 356.392 1.00 66.61 44 ILE A C 1
ATOM 613 O O . ILE A 1 44 ? 258.445 418.944 355.851 1.00 66.61 44 ILE A O 1
ATOM 629 N N . ILE A 1 45 ? 256.248 419.265 355.994 1.00 65.24 45 ILE A N 1
ATOM 630 C CA . ILE A 1 45 ? 256.196 420.094 354.788 1.00 65.24 45 ILE A CA 1
ATOM 631 C C . ILE A 1 45 ? 257.078 421.341 354.866 1.00 65.24 45 ILE A C 1
ATOM 632 O O . ILE A 1 45 ? 257.836 421.569 353.924 1.00 65.24 45 ILE A O 1
ATOM 648 N N . PRO A 1 46 ? 257.089 422.128 355.950 1.00 65.52 46 PRO A N 1
ATOM 649 C CA . PRO A 1 46 ? 258.007 423.251 356.063 1.00 65.52 46 PRO A CA 1
ATOM 650 C C . PRO A 1 46 ? 259.482 422.848 356.029 1.00 65.52 46 PRO A C 1
ATOM 651 O O . PRO A 1 46 ? 260.318 423.645 355.624 1.00 65.52 46 PRO A O 1
ATOM 662 N N . THR A 1 47 ? 259.827 421.622 356.418 1.00 65.78 47 THR A N 1
ATOM 663 C CA . THR A 1 47 ? 261.206 421.114 356.355 1.00 65.78 47 THR A CA 1
ATOM 664 C C . THR A 1 47 ? 261.589 420.705 354.936 1.00 65.78 47 THR A C 1
ATOM 665 O O . THR A 1 47 ? 262.677 421.033 354.474 1.00 65.78 47 THR A O 1
ATOM 676 N N . LEU A 1 48 ? 260.712 419.994 354.230 1.00 65.03 48 LEU A N 1
ATOM 677 C CA . LEU A 1 48 ? 260.992 419.491 352.889 1.00 65.03 48 LEU A CA 1
ATOM 678 C C . LEU A 1 48 ? 260.953 420.578 351.819 1.00 65.03 48 LEU A C 1
ATOM 679 O O . LEU A 1 48 ? 261.870 420.690 351.013 1.00 65.03 48 LEU A O 1
ATOM 695 N N . SER A 1 49 ? 259.884 421.363 351.797 1.00 65.12 49 SER A N 1
ATOM 696 C CA . SER A 1 49 ? 259.611 422.352 350.758 1.00 65.12 49 SER A CA 1
ATOM 697 C C . SER A 1 49 ? 260.676 423.439 350.649 1.00 65.12 49 SER A C 1
ATOM 698 O O . SER A 1 49 ? 261.410 423.725 351.597 1.00 65.12 49 SER A O 1
ATOM 706 N N . LYS A 1 50 ? 260.730 424.096 349.492 1.00 65.76 50 LYS A N 1
ATOM 707 C CA . LYS A 1 50 ? 261.446 425.358 349.312 1.00 65.76 50 LYS A CA 1
ATOM 708 C C . LYS A 1 50 ? 260.643 426.503 349.929 1.00 65.76 50 LYS A C 1
ATOM 709 O O . LYS A 1 50 ? 259.469 426.675 349.604 1.00 65.76 50 LYS A O 1
ATOM 728 N N . SER A 1 51 ? 261.253 427.307 350.789 1.00 66.08 51 SER A N 1
ATOM 729 C CA . SER A 1 51 ? 260.588 428.491 351.328 1.00 66.08 51 SER A CA 1
ATOM 730 C C . SER A 1 51 ? 260.414 429.562 350.250 1.00 66.08 51 SER A C 1
ATOM 731 O O . SER A 1 51 ? 261.241 429.715 349.355 1.00 66.08 51 SER A O 1
ATOM 739 N N . THR A 1 52 ? 259.324 430.317 350.317 1.00 64.21 52 THR A N 1
ATOM 740 C CA . THR A 1 52 ? 259.027 431.417 349.397 1.00 64.21 52 THR A CA 1
ATOM 741 C C . THR A 1 52 ? 258.252 432.516 350.119 1.00 64.21 52 THR A C 1
ATOM 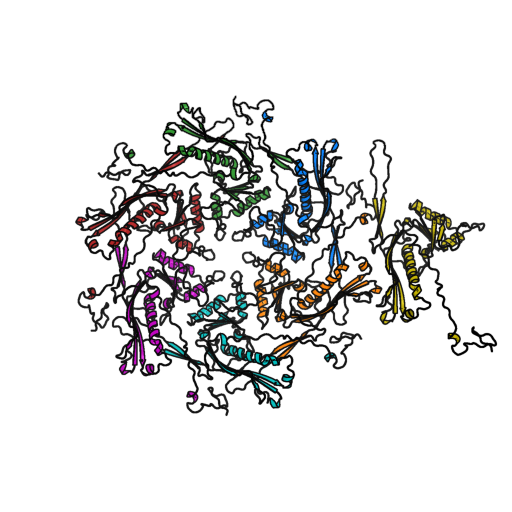742 O O . THR A 1 52 ? 257.480 432.210 351.026 1.00 64.21 52 THR A O 1
ATOM 753 N N . PRO A 1 53 ? 258.366 433.788 349.708 1.00 62.53 53 PRO A N 1
ATOM 754 C CA . PRO A 1 53 ? 257.366 434.796 350.014 1.00 62.53 53 PRO A CA 1
ATOM 755 C C . PRO A 1 53 ? 256.000 434.368 349.488 1.00 62.53 53 PRO A C 1
ATOM 756 O O . PRO A 1 53 ? 255.910 433.764 348.419 1.00 62.53 53 PRO A O 1
ATOM 767 N N . VAL A 1 54 ? 254.948 434.655 350.249 1.00 62.80 54 VAL A N 1
ATOM 768 C CA . VAL A 1 54 ? 253.555 434.351 349.902 1.00 62.80 54 VAL A CA 1
ATOM 769 C C . VAL A 1 54 ? 252.685 435.540 350.289 1.00 62.80 54 VAL A C 1
ATOM 770 O O . VAL A 1 54 ? 252.921 436.179 351.310 1.00 62.80 54 VAL A O 1
ATOM 783 N N . ILE A 1 55 ? 251.677 435.839 349.483 1.00 62.69 55 ILE A N 1
ATOM 784 C CA . ILE A 1 55 ? 250.650 436.851 349.712 1.00 62.69 55 ILE A CA 1
ATOM 785 C C . ILE A 1 55 ? 249.277 436.196 349.702 1.00 62.69 55 ILE A C 1
ATOM 786 O O . ILE A 1 55 ? 249.077 435.176 349.051 1.00 62.69 55 ILE A O 1
ATOM 802 N N . ILE A 1 56 ? 248.324 436.774 350.421 1.00 63.87 56 ILE A N 1
ATOM 803 C CA . ILE A 1 56 ? 246.945 436.293 350.445 1.00 63.87 56 ILE A CA 1
ATOM 804 C C . ILE A 1 56 ? 246.325 436.378 349.047 1.00 63.87 56 ILE A C 1
ATOM 805 O O . ILE A 1 56 ? 246.478 437.382 348.356 1.00 63.87 56 ILE A O 1
ATOM 821 N N . GLY A 1 57 ? 245.588 435.346 348.647 1.00 64.03 57 GLY A N 1
ATOM 822 C CA . GLY A 1 57 ? 244.906 435.265 347.357 1.00 64.03 57 GLY A CA 1
ATOM 823 C C . GLY A 1 57 ? 245.707 434.541 346.282 1.00 64.03 57 GLY A C 1
ATOM 824 O O . GLY A 1 57 ? 246.830 434.104 346.498 1.00 64.03 57 GLY A O 1
ATOM 828 N N . ASP A 1 58 ? 245.109 434.365 345.109 1.00 64.95 58 ASP A N 1
ATOM 829 C CA . ASP A 1 58 ? 245.635 433.560 343.996 1.00 64.95 58 ASP A CA 1
ATOM 830 C C . ASP A 1 58 ? 246.745 434.232 343.170 1.00 64.95 58 ASP A C 1
ATOM 831 O O . ASP A 1 58 ? 247.061 433.800 342.064 1.00 64.95 58 ASP A O 1
ATOM 840 N N . GLY A 1 59 ? 247.340 435.296 343.698 1.00 63.25 59 GLY A N 1
ATOM 841 C CA . GLY A 1 59 ? 248.295 436.157 343.012 1.00 63.25 59 GLY A CA 1
ATOM 842 C C . GLY A 1 59 ? 249.755 435.823 343.255 1.00 63.25 59 GLY A C 1
ATOM 843 O O . GLY A 1 59 ? 250.621 436.607 342.898 1.00 63.25 59 GLY A O 1
ATOM 847 N N . ASN A 1 60 ? 250.075 434.699 343.878 1.00 62.48 60 ASN A N 1
ATOM 848 C CA . ASN A 1 60 ? 251.454 434.228 343.964 1.00 62.48 60 ASN A CA 1
ATOM 849 C C . ASN A 1 60 ? 251.832 433.584 342.641 1.00 62.48 60 ASN A C 1
ATOM 850 O O . ASN A 1 60 ? 251.099 432.721 342.183 1.00 62.48 60 ASN A O 1
ATOM 861 N N . VAL A 1 61 ? 252.936 433.980 342.020 1.00 63.40 61 VAL A N 1
ATOM 862 C CA . VAL A 1 61 ? 253.304 433.584 340.657 1.00 63.40 61 VAL A CA 1
ATOM 863 C C . VAL A 1 61 ? 254.760 433.141 340.609 1.00 63.40 61 VAL A C 1
ATOM 864 O O . VAL A 1 61 ? 255.637 433.816 341.137 1.00 63.40 61 VAL A O 1
ATOM 877 N N . VAL A 1 62 ? 255.047 432.034 339.933 1.00 64.12 62 VAL A N 1
ATOM 878 C CA . VAL A 1 62 ? 256.407 431.566 339.639 1.00 64.12 62 VAL A CA 1
ATOM 879 C C . VAL A 1 62 ? 256.619 431.548 338.123 1.00 64.12 62 VAL A C 1
ATOM 880 O O . VAL A 1 62 ? 255.818 430.922 337.431 1.00 64.12 62 VAL A O 1
ATOM 893 N N . PRO A 1 63 ? 257.659 432.203 337.579 1.00 64.47 63 PRO A N 1
ATOM 894 C CA . PRO A 1 63 ? 257.995 432.111 336.164 1.00 64.47 63 PRO A CA 1
ATOM 895 C C . PRO A 1 63 ? 258.640 430.761 335.807 1.00 64.47 63 PRO A C 1
ATOM 896 O O . PRO A 1 63 ? 259.501 430.246 336.518 1.00 64.47 63 PRO A O 1
ATOM 907 N N . VAL A 1 64 ? 258.218 430.188 334.683 1.00 65.21 64 VAL A N 1
ATOM 908 C CA . VAL A 1 64 ? 258.626 428.882 334.154 1.00 65.21 64 VAL A CA 1
ATOM 909 C C . VAL A 1 64 ? 259.275 429.048 332.779 1.00 65.21 64 VAL A C 1
ATOM 910 O O . VAL A 1 64 ? 258.607 429.457 331.826 1.00 65.21 64 VAL A O 1
ATOM 923 N N . LEU A 1 65 ? 260.545 428.682 332.610 1.00 64.72 65 LEU A N 1
ATOM 924 C CA . LEU A 1 65 ? 261.170 428.695 331.284 1.00 64.72 65 LEU A CA 1
ATOM 925 C C . LEU A 1 65 ? 260.579 427.578 330.424 1.00 64.72 65 LEU A C 1
ATOM 926 O O . LEU A 1 65 ? 260.533 426.429 330.841 1.00 64.72 65 LEU A O 1
ATOM 942 N N . THR A 1 66 ? 260.093 427.909 329.234 1.00 64.80 66 THR A N 1
ATOM 943 C CA . THR A 1 66 ? 259.219 427.029 328.447 1.00 64.80 66 THR A CA 1
ATOM 944 C C . THR A 1 66 ? 259.800 426.651 327.083 1.00 64.80 66 THR A C 1
ATOM 945 O O . THR A 1 66 ? 259.556 425.545 326.608 1.00 64.80 66 THR A O 1
ATOM 956 N N . LYS A 1 67 ? 260.627 427.510 326.482 1.00 64.45 67 LYS A N 1
ATOM 957 C CA . LYS A 1 67 ? 261.445 427.225 325.293 1.00 64.45 67 LYS A CA 1
ATOM 958 C C . LYS A 1 67 ? 262.801 427.881 325.460 1.00 64.45 67 LYS A C 1
ATOM 959 O O . LYS A 1 67 ? 262.901 428.882 326.160 1.00 64.45 67 LYS A O 1
ATOM 978 N N . ARG A 1 68 ? 263.827 427.347 324.808 1.00 64.60 68 ARG A N 1
ATOM 979 C CA . ARG A 1 68 ? 265.224 427.787 324.937 1.00 64.60 68 ARG A CA 1
ATOM 980 C C . ARG A 1 68 ? 265.871 427.901 323.562 1.00 64.60 68 ARG A C 1
ATOM 981 O O . ARG A 1 68 ? 265.479 427.163 322.657 1.00 64.60 68 ARG A O 1
ATOM 1002 N N . PRO A 1 69 ? 266.908 428.730 323.401 1.00 63.97 69 PRO A N 1
ATOM 1003 C CA . PRO A 1 69 ? 267.670 428.763 322.170 1.00 63.97 69 PRO A CA 1
ATOM 1004 C C . PRO A 1 69 ? 268.389 427.438 321.891 1.00 63.97 69 PRO A C 1
ATOM 1005 O O . PRO A 1 69 ? 268.881 426.751 322.785 1.00 63.97 69 PRO A O 1
ATOM 1016 N N . SER A 1 70 ? 268.481 427.105 320.614 1.00 62.59 70 SER A N 1
ATOM 1017 C CA . SER A 1 70 ? 269.223 425.985 320.039 1.00 62.59 70 SER A CA 1
ATOM 1018 C C . SER A 1 70 ? 269.932 426.459 318.775 1.00 62.59 70 SER A C 1
ATOM 1019 O O . SER A 1 70 ? 269.376 427.236 318.002 1.00 62.59 70 SER A O 1
ATOM 1027 N N . ALA A 1 71 ? 271.181 426.053 318.577 1.00 61.01 71 ALA A N 1
ATOM 1028 C CA . ALA A 1 71 ? 272.003 426.586 317.508 1.00 61.01 71 ALA A CA 1
ATOM 1029 C C . ALA A 1 71 ? 271.723 425.940 316.145 1.00 61.01 71 ALA A C 1
ATOM 1030 O O . ALA A 1 71 ? 271.235 424.822 316.036 1.00 61.01 71 ALA A O 1
ATOM 1037 N N . SER A 1 72 ? 272.068 426.663 315.093 1.00 61.35 72 SER A N 1
ATOM 1038 C CA . SER A 1 72 ? 272.285 426.113 313.766 1.00 61.35 72 SER A CA 1
ATOM 1039 C C . SER A 1 72 ? 273.712 425.844 313.294 1.00 61.35 72 SER A C 1
ATOM 1040 O O . SER A 1 72 ? 274.660 426.323 313.910 1.00 61.35 72 SER A O 1
ATOM 1048 N N . ILE A 1 73 ? 273.895 425.078 312.222 1.00 61.28 73 ILE A N 1
ATOM 1049 C CA . ILE A 1 73 ? 275.163 424.988 311.491 1.00 61.28 73 ILE A CA 1
ATOM 1050 C C . ILE A 1 73 ? 275.007 425.742 310.174 1.00 61.28 73 ILE A C 1
ATOM 1051 O O . ILE A 1 73 ? 274.049 425.496 309.448 1.00 61.28 73 ILE A O 1
ATOM 1067 N N . ILE A 1 74 ? 275.935 426.639 309.842 1.00 61.96 74 ILE A N 1
ATOM 1068 C CA . ILE A 1 74 ? 275.874 427.439 308.606 1.00 61.96 74 ILE A CA 1
ATOM 1069 C C . ILE A 1 74 ? 277.206 427.508 307.843 1.00 61.96 74 ILE A C 1
ATOM 1070 O O . ILE A 1 74 ? 278.280 427.416 308.430 1.00 61.96 74 ILE A O 1
ATOM 1086 N N . GLY A 1 75 ? 277.132 427.670 306.522 1.00 64.27 75 GLY A N 1
ATOM 1087 C CA . GLY A 1 75 ? 278.270 427.855 305.613 1.00 64.27 75 GLY A CA 1
ATOM 1088 C C . GLY A 1 75 ? 278.936 429.232 305.685 1.00 64.27 75 GLY A C 1
ATOM 1089 O O . GLY A 1 75 ? 278.668 430.018 306.587 1.00 64.27 75 GLY A O 1
ATOM 1093 N N . GLU A 1 76 ? 279.815 429.552 304.731 1.00 65.75 76 GLU A N 1
ATOM 1094 C CA . GLU A 1 76 ? 280.652 430.758 304.810 1.00 65.75 76 GLU A CA 1
ATOM 1095 C C . GLU A 1 76 ? 279.857 432.063 304.661 1.00 65.75 76 GLU A C 1
ATOM 1096 O O . GLU A 1 76 ? 280.071 433.018 305.406 1.00 65.75 76 GLU A O 1
ATOM 1108 N N . LEU A 1 77 ? 278.925 432.095 303.709 1.00 65.67 77 LEU A N 1
ATOM 1109 C CA . LEU A 1 77 ? 278.057 433.242 303.423 1.00 65.67 77 LEU A CA 1
ATOM 1110 C C . LEU A 1 77 ? 276.580 432.829 303.401 1.00 65.67 77 LEU A C 1
ATOM 1111 O O . LEU A 1 77 ? 275.745 433.479 302.778 1.00 65.67 77 LEU A O 1
ATOM 1127 N N . GLN A 1 78 ? 276.247 431.729 304.074 1.00 64.68 78 GLN A N 1
ATOM 1128 C CA . GLN A 1 78 ? 274.874 431.287 304.283 1.00 64.68 78 GLN A CA 1
ATOM 1129 C C . GLN A 1 78 ? 274.172 432.190 305.301 1.00 64.68 78 GLN A C 1
ATOM 1130 O O . GLN A 1 78 ? 274.799 432.682 306.237 1.00 64.68 78 GLN A O 1
ATOM 1144 N N . ASN A 1 79 ? 272.866 432.394 305.138 1.00 62.71 79 ASN A N 1
ATOM 1145 C CA . ASN A 1 79 ? 272.056 433.233 306.013 1.00 62.71 79 ASN A CA 1
ATOM 1146 C C . ASN A 1 79 ? 271.986 432.685 307.445 1.00 62.71 79 ASN A C 1
ATOM 1147 O O . ASN A 1 79 ? 271.545 431.560 307.664 1.00 62.71 79 ASN A O 1
ATOM 1158 N N . LYS A 1 80 ? 272.355 433.508 308.427 1.00 60.31 80 LYS A N 1
ATOM 1159 C CA . LYS A 1 80 ? 272.111 433.270 309.854 1.00 60.31 80 LYS A CA 1
ATOM 1160 C C . LYS A 1 80 ? 270.611 433.273 310.165 1.00 60.31 80 LYS A C 1
ATOM 1161 O O . LYS A 1 80 ? 269.826 433.869 309.433 1.00 60.31 80 LYS A O 1
ATOM 1180 N N . VAL A 1 81 ? 270.198 432.622 311.247 1.00 62.21 81 VAL A N 1
ATOM 1181 C CA . VAL A 1 81 ? 268.792 432.464 311.649 1.00 62.21 81 VAL A CA 1
ATOM 1182 C C . VAL A 1 81 ? 268.603 432.629 313.154 1.00 62.21 81 VAL A C 1
ATOM 1183 O O . VAL A 1 81 ? 269.478 432.329 313.954 1.00 62.21 81 VAL A O 1
ATOM 1196 N N . ASP A 1 82 ? 267.433 433.101 313.568 1.00 63.17 82 ASP A N 1
ATOM 1197 C CA . ASP A 1 82 ? 267.081 433.221 314.978 1.00 63.17 82 ASP A CA 1
ATOM 1198 C C . ASP A 1 82 ? 266.517 431.910 315.538 1.00 63.17 82 ASP A C 1
ATOM 1199 O O . ASP A 1 82 ? 265.898 431.109 314.840 1.00 63.17 82 ASP A O 1
ATOM 1208 N N . SER A 1 83 ? 266.723 431.701 316.830 1.00 63.56 83 SER A N 1
ATOM 1209 C CA . SER A 1 83 ? 266.111 430.636 317.608 1.00 63.56 83 SER A CA 1
ATOM 1210 C C . SER A 1 83 ? 264.884 431.148 318.372 1.00 63.56 83 SER A C 1
ATOM 1211 O O . SER A 1 83 ? 264.247 432.118 317.971 1.00 63.56 83 SER A O 1
ATOM 1219 N N . GLU A 1 84 ? 264.524 430.491 319.465 1.00 64.80 84 GLU A N 1
ATOM 1220 C CA . GLU A 1 84 ? 263.328 430.763 320.252 1.00 64.80 84 GLU A CA 1
ATOM 1221 C C . GLU A 1 84 ? 263.620 430.763 321.746 1.00 64.80 84 GLU A C 1
ATOM 1222 O O . GLU A 1 84 ? 264.573 430.155 322.207 1.00 64.80 84 GLU A O 1
ATOM 1234 N N . LEU A 1 85 ? 262.799 431.477 322.501 1.00 63.74 85 LEU A N 1
ATOM 1235 C CA . LEU A 1 85 ? 262.917 431.682 323.937 1.00 63.74 85 LEU A CA 1
ATOM 1236 C C . LEU A 1 85 ? 261.532 432.082 324.440 1.00 63.74 85 LEU A C 1
ATOM 1237 O O . LEU A 1 85 ? 260.912 432.983 323.884 1.00 63.74 85 LEU A O 1
ATOM 1253 N N . GLU A 1 86 ? 260.996 431.380 325.429 1.00 64.86 86 GLU A N 1
ATOM 1254 C CA . GLU A 1 86 ? 259.602 431.544 325.843 1.00 64.86 86 GLU A CA 1
ATOM 1255 C C . GLU A 1 86 ? 259.438 431.262 327.325 1.00 64.86 86 GLU A C 1
ATOM 1256 O O . GLU A 1 86 ? 260.108 430.399 327.887 1.00 64.86 86 GLU A O 1
ATOM 1268 N N . VAL A 1 87 ? 258.492 431.948 327.948 1.00 64.96 87 VAL A N 1
ATOM 1269 C CA . VAL A 1 87 ? 258.156 431.842 329.365 1.00 64.96 87 VAL A CA 1
ATOM 1270 C C . VAL A 1 87 ? 256.676 431.561 329.520 1.00 64.96 87 VAL A C 1
ATOM 1271 O O . VAL A 1 87 ? 255.846 432.050 328.762 1.00 64.96 87 VAL A O 1
ATOM 1284 N N . GLY A 1 88 ? 256.353 430.773 330.528 1.00 64.21 88 GLY A N 1
ATOM 1285 C CA . GLY A 1 88 ? 255.024 430.679 331.109 1.00 64.21 88 GLY A CA 1
ATOM 1286 C C . GLY A 1 88 ? 255.121 430.957 332.595 1.00 64.21 88 GLY A C 1
ATOM 1287 O O . GLY A 1 88 ? 256.183 431.280 333.111 1.00 64.21 88 GLY A O 1
ATOM 1291 N N . ALA A 1 89 ? 254.033 430.801 333.322 1.00 64.66 89 ALA A N 1
ATOM 1292 C CA . ALA A 1 89 ? 254.051 430.925 334.766 1.00 64.66 89 ALA A CA 1
ATOM 1293 C C . ALA A 1 89 ? 253.001 430.019 335.393 1.00 64.66 89 ALA A C 1
ATOM 1294 O O . ALA A 1 89 ? 251.973 429.732 334.780 1.00 64.66 89 ALA A O 1
ATOM 1301 N N . LYS A 1 90 ? 253.243 429.610 336.634 1.00 65.57 90 LYS A N 1
ATOM 1302 C CA . LYS A 1 90 ? 252.241 428.969 337.490 1.00 65.57 90 LYS A CA 1
ATOM 1303 C C . LYS A 1 90 ? 251.884 429.908 338.618 1.00 65.57 90 LYS A C 1
ATOM 1304 O O . LYS A 1 90 ? 252.762 430.567 339.165 1.00 65.57 90 LYS A O 1
ATOM 1323 N N . ASN A 1 91 ? 250.611 429.953 338.978 1.00 64.48 91 ASN A N 1
ATOM 1324 C CA . ASN A 1 91 ? 250.130 430.737 340.103 1.00 64.48 91 ASN A CA 1
ATOM 1325 C C . ASN A 1 91 ? 249.487 429.862 341.175 1.00 64.48 91 ASN A C 1
ATOM 1326 O O . ASN A 1 91 ? 248.995 428.774 340.881 1.00 64.48 91 ASN A O 1
ATOM 1337 N N . PHE A 1 92 ? 249.495 430.333 342.419 1.00 62.26 92 PHE A N 1
ATOM 1338 C CA . PHE A 1 92 ? 248.911 429.619 343.546 1.00 62.26 92 PHE A CA 1
ATOM 1339 C C . PHE A 1 92 ? 248.206 430.527 344.547 1.00 62.26 92 PHE A C 1
ATOM 1340 O O . PHE A 1 92 ? 248.576 431.683 344.753 1.00 62.26 92 PHE A O 1
ATOM 1357 N N . LYS A 1 93 ? 247.176 429.970 345.183 1.00 63.84 93 LYS A N 1
ATOM 1358 C CA . LYS A 1 93 ? 246.377 430.609 346.231 1.00 63.84 93 LYS A CA 1
ATOM 1359 C C . LYS A 1 93 ? 246.810 430.196 347.627 1.00 63.84 93 LYS A C 1
ATOM 1360 O O . LYS A 1 93 ? 247.504 429.206 347.819 1.00 63.84 93 LYS A O 1
ATOM 1379 N N . THR A 1 94 ? 246.369 430.958 348.611 1.00 62.54 94 THR A N 1
ATOM 1380 C CA . THR A 1 94 ? 246.476 430.628 350.031 1.00 62.54 94 THR A CA 1
ATOM 1381 C C . THR A 1 94 ? 245.192 430.014 350.571 1.00 62.54 94 THR A C 1
ATOM 1382 O O . THR A 1 94 ? 244.109 430.263 350.050 1.00 62.54 94 THR A O 1
ATOM 1393 N N . ILE A 1 95 ? 245.302 429.310 351.691 1.00 63.36 95 ILE A N 1
ATOM 1394 C CA . ILE A 1 95 ? 244.189 428.897 352.548 1.00 63.36 95 ILE A CA 1
ATOM 1395 C C . ILE A 1 95 ? 244.549 429.175 354.004 1.00 63.36 95 ILE A C 1
ATOM 1396 O O . ILE A 1 95 ? 245.699 429.470 354.325 1.00 63.36 95 ILE A O 1
ATOM 1412 N N . LYS A 1 96 ? 243.551 429.147 354.882 1.00 64.28 96 LYS A N 1
ATOM 1413 C CA . LYS A 1 96 ? 243.679 429.485 356.297 1.00 64.28 96 LYS A CA 1
ATOM 1414 C C . LYS A 1 96 ? 243.366 428.290 357.188 1.00 64.28 96 LYS A C 1
ATOM 1415 O O . LYS A 1 96 ? 242.284 427.724 357.095 1.00 64.28 96 LYS A O 1
ATOM 1434 N N . ALA A 1 97 ? 244.295 427.938 358.063 1.00 63.74 97 ALA A N 1
ATOM 1435 C CA . ALA A 1 97 ? 244.095 426.974 359.131 1.00 63.74 97 ALA A CA 1
ATOM 1436 C C . ALA A 1 97 ? 243.926 427.693 360.463 1.00 63.74 97 ALA A C 1
ATOM 1437 O O . ALA A 1 97 ? 244.701 428.588 360.775 1.00 63.74 97 ALA A O 1
ATOM 1444 N N . GLU A 1 98 ? 242.970 427.278 361.280 1.00 64.08 98 GLU A N 1
ATOM 1445 C CA . GLU A 1 98 ? 242.781 427.837 362.615 1.00 64.08 98 GLU A CA 1
ATOM 1446 C C . GLU A 1 98 ? 242.455 426.761 363.641 1.00 64.08 98 GLU A C 1
ATOM 1447 O O . GLU A 1 98 ? 241.855 425.734 363.326 1.00 64.08 98 GLU A O 1
ATOM 1459 N N . VAL A 1 99 ? 242.872 427.003 364.875 1.00 63.55 99 VAL A N 1
ATOM 1460 C CA . VAL A 1 99 ? 242.529 426.214 366.051 1.00 63.55 99 VAL A CA 1
ATOM 1461 C C . VAL A 1 99 ? 242.253 427.152 367.222 1.00 63.55 99 VAL A C 1
ATOM 1462 O O . VAL A 1 99 ? 242.976 428.121 367.437 1.00 63.55 99 VAL A O 1
ATOM 1475 N N . GLY A 1 100 ? 241.248 426.849 368.032 1.00 63.69 100 GLY A N 1
ATOM 1476 C CA . GLY A 1 100 ? 240.991 427.607 369.244 1.00 63.69 100 GLY A CA 1
ATOM 1477 C C . GLY A 1 100 ? 240.314 426.798 370.327 1.00 63.69 100 GLY A C 1
ATOM 1478 O O . GLY A 1 100 ? 239.717 425.764 370.067 1.00 63.69 100 GLY A O 1
ATOM 1482 N N . LEU A 1 101 ? 240.435 427.253 371.563 1.00 63.06 101 LEU A N 1
ATOM 1483 C CA . LEU A 1 101 ? 239.925 426.586 372.756 1.00 63.06 101 LEU A CA 1
ATOM 1484 C C . LEU A 1 101 ? 239.300 427.612 373.686 1.00 63.06 101 LEU A C 1
ATOM 1485 O O . LEU A 1 101 ? 239.796 428.723 373.790 1.00 63.06 101 LEU A O 1
ATOM 1501 N N . GLU A 1 102 ? 238.228 427.252 374.379 1.00 62.98 102 GLU A N 1
ATOM 1502 C CA . GLU A 1 102 ? 237.521 428.163 375.279 1.00 62.98 102 GLU A CA 1
ATOM 1503 C C . GLU A 1 102 ? 237.272 427.532 376.646 1.00 62.98 102 GLU A C 1
ATOM 1504 O O . GLU A 1 102 ? 236.753 426.424 376.748 1.00 62.98 102 GLU A O 1
ATOM 1516 N N . PHE A 1 103 ? 237.594 428.265 377.701 1.00 62.53 103 PHE A N 1
ATOM 1517 C CA . PHE A 1 103 ? 237.530 427.825 379.085 1.00 62.53 103 PHE A CA 1
ATOM 1518 C C . PHE A 1 103 ? 236.694 428.784 379.914 1.00 62.53 103 PHE A C 1
ATOM 1519 O O . PHE A 1 103 ? 236.803 429.989 379.735 1.00 62.53 103 PHE A O 1
ATOM 1536 N N . SER A 1 104 ? 235.908 428.302 380.871 1.00 61.95 104 SER A N 1
ATOM 1537 C CA . SER A 1 104 ? 235.358 429.185 381.899 1.00 61.95 104 SER A CA 1
ATOM 1538 C C . SER A 1 104 ? 236.472 429.749 382.775 1.00 61.95 104 SER A C 1
ATOM 1539 O O . SER A 1 104 ? 237.509 429.122 382.943 1.00 61.95 104 SER A O 1
ATOM 1547 N N . LEU A 1 105 ? 236.254 430.905 383.395 1.00 62.30 105 LEU A N 1
ATOM 1548 C CA . LEU A 1 105 ? 237.179 431.513 384.352 1.00 62.30 105 LEU A CA 1
ATOM 1549 C C . LEU A 1 105 ? 237.568 430.540 385.462 1.00 62.30 105 LEU A C 1
ATOM 1550 O O . LEU A 1 105 ? 238.724 430.437 385.838 1.00 62.30 105 LEU A O 1
ATOM 1566 N N . GLU A 1 106 ? 236.615 429.773 385.965 1.00 63.51 106 GLU A N 1
ATOM 1567 C CA . GLU A 1 106 ? 236.834 428.788 387.022 1.00 63.51 106 GLU A CA 1
ATOM 1568 C C . GLU A 1 106 ? 237.798 427.686 386.570 1.00 63.51 106 GLU A C 1
ATOM 1569 O O . GLU A 1 106 ? 238.627 427.231 387.350 1.00 63.51 106 GLU A O 1
ATOM 1581 N N . THR A 1 107 ? 237.748 427.321 385.288 1.00 62.66 107 THR A N 1
ATOM 1582 C CA . THR A 1 107 ? 238.672 426.400 384.611 1.00 62.66 107 THR A CA 1
ATOM 1583 C C . THR A 1 107 ? 240.026 427.029 384.294 1.00 62.66 107 THR A C 1
ATOM 1584 O O . THR A 1 107 ? 240.923 426.316 383.885 1.00 62.66 107 THR A O 1
ATOM 1595 N N . ILE A 1 108 ? 240.192 428.343 384.431 1.00 62.97 108 ILE A N 1
ATOM 1596 C CA . ILE A 1 108 ? 241.490 429.020 384.374 1.00 62.97 108 ILE A CA 1
ATOM 1597 C C . ILE A 1 108 ? 242.104 429.115 385.772 1.00 62.97 108 ILE A C 1
ATOM 1598 O O . ILE A 1 108 ? 243.309 428.953 385.939 1.00 62.97 108 ILE A O 1
ATOM 1614 N N . LEU A 1 109 ? 241.283 429.399 386.784 1.00 62.85 109 LEU A N 1
ATOM 1615 C CA . LEU A 1 109 ? 241.703 429.566 388.173 1.00 62.85 109 LEU A CA 1
ATOM 1616 C C . LEU A 1 109 ? 242.068 428.232 388.817 1.00 62.85 109 LEU A C 1
ATOM 1617 O O . LEU A 1 109 ? 243.131 428.096 389.413 1.00 62.85 109 LEU A O 1
ATOM 1633 N N . THR A 1 110 ? 241.223 427.226 388.639 1.00 63.94 110 THR A N 1
ATOM 1634 C CA . THR A 1 110 ? 241.629 425.825 388.740 1.00 63.94 110 THR A CA 1
ATOM 1635 C C . THR A 1 110 ? 242.449 425.504 387.504 1.00 63.94 110 THR A C 1
ATOM 1636 O O . THR A 1 110 ? 241.991 425.781 386.407 1.00 63.94 110 THR A O 1
ATOM 1647 N N . ASN A 1 111 ? 243.607 424.872 387.623 1.00 65.02 111 ASN A N 1
ATOM 1648 C CA . ASN A 1 111 ? 244.343 424.357 386.469 1.00 65.02 111 ASN A CA 1
ATOM 1649 C C . ASN A 1 111 ? 244.450 422.834 386.649 1.00 65.02 111 ASN A C 1
ATOM 1650 O O . ASN A 1 111 ? 245.456 422.366 387.177 1.00 65.02 111 ASN A O 1
ATOM 1661 N N . PRO A 1 112 ? 243.397 422.062 386.304 1.00 65.64 112 PRO A N 1
ATOM 1662 C CA . PRO A 1 112 ? 243.075 420.761 386.889 1.00 65.64 112 PRO A CA 1
ATOM 1663 C C . PRO A 1 112 ? 244.230 419.810 387.200 1.00 65.64 112 PRO A C 1
ATOM 1664 O O . PRO A 1 112 ? 244.331 419.341 388.330 1.00 65.64 112 PRO A O 1
ATOM 1675 N N . ALA A 1 113 ? 245.133 419.576 386.253 1.00 64.73 113 ALA A N 1
ATOM 1676 C CA . ALA A 1 113 ? 246.397 418.881 386.501 1.00 64.73 113 ALA A CA 1
ATOM 1677 C C . ALA A 1 113 ? 247.580 419.540 385.773 1.00 64.73 113 ALA A C 1
ATOM 1678 O O . ALA A 1 113 ? 248.501 418.867 385.321 1.00 64.73 113 ALA A O 1
ATOM 1685 N N . GLY A 1 114 ? 247.533 420.862 385.597 1.00 64.97 114 GLY A N 1
ATOM 1686 C CA . GLY A 1 114 ? 248.443 421.608 384.721 1.00 64.97 114 GLY A CA 1
ATOM 1687 C C . GLY A 1 114 ? 248.032 421.616 383.245 1.00 64.97 114 GLY A C 1
ATOM 1688 O O . GLY A 1 114 ? 248.823 421.975 382.383 1.00 64.97 114 GLY A O 1
ATOM 1692 N N . ILE A 1 115 ? 246.801 421.219 382.930 1.00 65.48 115 ILE A N 1
ATOM 1693 C CA . ILE A 1 115 ? 246.270 421.113 381.567 1.00 65.48 115 ILE A CA 1
ATOM 1694 C C . ILE A 1 115 ? 246.335 422.427 380.785 1.00 65.48 115 ILE A C 1
ATOM 1695 O O . ILE A 1 115 ? 246.524 422.409 379.580 1.00 65.48 115 ILE A O 1
ATOM 1711 N N . LEU A 1 116 ? 246.244 423.587 381.425 1.00 65.21 116 LEU A N 1
ATOM 1712 C CA . LEU A 1 116 ? 246.341 424.862 380.716 1.00 65.21 116 LEU A CA 1
ATOM 1713 C C . LEU A 1 116 ? 247.763 425.162 380.249 1.00 65.21 116 LEU A C 1
ATOM 1714 O O . LEU A 1 116 ? 247.971 426.013 379.392 1.00 65.21 116 LEU A O 1
ATOM 1730 N N . ASP A 1 117 ? 248.766 424.492 380.797 1.00 66.90 117 ASP A N 1
ATOM 1731 C CA . ASP A 1 117 ? 250.159 424.766 380.472 1.00 66.90 117 ASP A CA 1
ATOM 1732 C C . ASP A 1 117 ? 250.508 424.284 379.060 1.00 66.90 117 ASP A C 1
ATOM 1733 O O . ASP A 1 117 ? 251.419 424.816 378.432 1.00 66.90 117 ASP A O 1
ATOM 1742 N N . ILE A 1 118 ? 249.776 423.291 378.549 1.00 65.71 118 ILE A N 1
ATOM 1743 C CA . ILE A 1 118 ? 250.037 422.656 377.256 1.00 65.71 118 ILE A CA 1
ATOM 1744 C C . ILE A 1 118 ? 249.325 423.347 376.090 1.00 65.71 118 ILE A C 1
ATOM 1745 O O . ILE A 1 118 ? 249.577 423.005 374.944 1.00 65.71 118 ILE A O 1
ATOM 1761 N N . ILE A 1 119 ? 248.450 424.322 376.338 1.00 65.58 119 ILE A N 1
ATOM 1762 C CA . ILE A 1 119 ? 247.604 424.953 375.313 1.00 65.58 119 ILE A CA 1
ATOM 1763 C C . ILE A 1 119 ? 248.407 425.456 374.119 1.00 65.58 119 ILE A C 1
ATOM 1764 O O . ILE A 1 119 ? 248.063 425.158 372.980 1.00 65.58 119 ILE A O 1
ATOM 1780 N N . GLY A 1 120 ? 249.501 426.172 374.360 1.00 66.87 120 GLY A N 1
ATOM 1781 C CA . GLY A 1 120 ? 250.301 426.749 373.286 1.00 66.87 120 GLY A CA 1
ATOM 1782 C C . GLY A 1 120 ? 250.930 425.706 372.377 1.00 66.87 120 GLY A C 1
ATOM 1783 O O . GLY A 1 120 ? 250.841 425.826 371.158 1.00 66.87 120 GLY A O 1
ATOM 1787 N N . GLU A 1 121 ? 251.524 424.652 372.932 1.00 67.16 121 GLU A N 1
ATOM 1788 C CA . GLU A 1 121 ? 252.147 423.604 372.128 1.00 67.16 121 GLU A CA 1
ATOM 1789 C C . GLU A 1 121 ? 251.126 422.686 371.460 1.00 67.16 121 GLU A C 1
ATOM 1790 O O . GLU A 1 121 ? 251.313 422.338 370.300 1.00 67.16 121 GLU A O 1
ATOM 1802 N N . GLU A 1 122 ? 250.022 422.334 372.110 1.00 65.79 122 GLU A N 1
ATOM 1803 C CA . GLU A 1 122 ? 249.013 421.490 371.473 1.00 65.79 122 GLU A CA 1
ATOM 1804 C C . GLU A 1 122 ? 248.302 422.237 370.343 1.00 65.79 122 GLU A C 1
ATOM 1805 O O . GLU A 1 122 ? 248.010 421.645 369.310 1.00 65.79 122 GLU A O 1
ATOM 1817 N N . MET A 1 123 ? 248.078 423.545 370.473 1.00 64.97 123 MET A N 1
ATOM 1818 C CA . MET A 1 123 ? 247.538 424.360 369.388 1.00 64.97 123 MET A CA 1
ATOM 1819 C C . MET A 1 123 ? 248.560 424.637 368.282 1.00 64.97 123 MET A C 1
ATOM 1820 O O . MET A 1 123 ? 248.218 424.524 367.111 1.00 64.97 123 MET A O 1
ATOM 1834 N N . SER A 1 124 ? 249.827 424.892 368.606 1.00 65.23 124 SER A N 1
ATOM 1835 C CA . SER A 1 124 ? 250.887 424.981 367.591 1.00 65.23 124 SER A CA 1
ATOM 1836 C C . SER A 1 124 ? 250.973 423.700 366.764 1.00 65.23 124 SER A C 1
ATOM 1837 O O . SER A 1 124 ? 250.946 423.739 365.537 1.00 65.23 124 SER A O 1
ATOM 1845 N N . GLY A 1 125 ? 251.000 422.546 367.428 1.00 64.42 125 GLY A N 1
ATOM 1846 C CA . GLY A 1 125 ? 251.017 421.247 366.777 1.00 64.42 125 GLY A CA 1
ATOM 1847 C C . GLY A 1 125 ? 249.785 420.997 365.926 1.00 64.42 125 GLY A C 1
ATOM 1848 O O . GLY A 1 125 ? 249.903 420.488 364.822 1.00 64.42 125 GLY A O 1
ATOM 1852 N N . ALA A 1 126 ? 248.599 421.387 366.374 1.00 63.56 126 ALA A N 1
ATOM 1853 C CA . ALA A 1 126 ? 247.375 421.188 365.612 1.00 63.56 126 ALA A CA 1
ATOM 1854 C C . ALA A 1 126 ? 247.409 421.904 364.263 1.00 63.56 126 ALA A C 1
ATOM 1855 O O . ALA A 1 126 ? 247.004 421.328 363.259 1.00 63.56 126 ALA A O 1
ATOM 1862 N N . LEU A 1 127 ? 247.939 423.128 364.216 1.00 63.69 127 LEU A N 1
ATOM 1863 C CA . LEU A 1 127 ? 248.139 423.854 362.965 1.00 63.69 127 LEU A CA 1
ATOM 1864 C C . LEU A 1 127 ? 249.160 423.163 362.078 1.00 63.69 127 LEU A C 1
ATOM 1865 O O . LEU A 1 127 ? 248.888 422.922 360.909 1.00 63.69 127 LEU A O 1
ATOM 1881 N N . ALA A 1 128 ? 250.308 422.786 362.629 1.00 63.94 128 ALA A N 1
ATOM 1882 C CA . ALA A 1 128 ? 251.355 422.111 361.884 1.00 63.94 128 ALA A CA 1
ATOM 1883 C C . ALA A 1 128 ? 250.854 420.808 361.241 1.00 63.94 128 ALA A C 1
ATOM 1884 O O . ALA A 1 128 ? 251.084 420.564 360.063 1.00 63.94 128 ALA A O 1
ATOM 1891 N N . ARG A 1 129 ? 250.083 419.984 361.949 1.00 64.24 129 ARG A N 1
ATOM 1892 C CA . ARG A 1 129 ? 249.486 418.775 361.368 1.00 64.24 129 ARG A CA 1
ATOM 1893 C C . ARG A 1 129 ? 248.463 419.093 360.282 1.00 64.24 129 ARG A C 1
ATOM 1894 O O . ARG A 1 129 ? 248.343 418.344 359.321 1.00 64.24 129 ARG A O 1
ATOM 1915 N N . GLN A 1 130 ? 247.762 420.216 360.366 1.00 63.56 130 GLN A N 1
ATOM 1916 C CA . GLN A 1 130 ? 246.838 420.662 359.323 1.00 63.56 130 GLN A CA 1
ATOM 1917 C C . GLN A 1 130 ? 247.550 421.258 358.105 1.00 63.56 130 GLN A C 1
ATOM 1918 O O . GLN A 1 130 ? 247.044 421.120 356.998 1.00 63.56 130 GLN A O 1
ATOM 1932 N N . VAL A 1 131 ? 248.735 421.844 358.246 1.00 64.16 131 VAL A N 1
ATOM 1933 C CA . VAL A 1 131 ? 249.564 422.189 357.089 1.00 64.16 131 VAL A CA 1
ATOM 1934 C C . VAL A 1 131 ? 249.849 420.931 356.278 1.00 64.16 131 VAL A C 1
ATOM 1935 O O . VAL A 1 131 ? 249.463 420.860 355.117 1.00 64.16 131 VAL A O 1
ATOM 1948 N N . ASP A 1 132 ? 250.410 419.889 356.890 1.00 66.10 132 ASP A N 1
ATOM 1949 C CA . ASP A 1 132 ? 250.668 418.631 356.194 1.00 66.10 132 ASP A CA 1
ATOM 1950 C C . ASP A 1 132 ? 249.405 417.994 355.620 1.00 66.10 132 ASP A C 1
ATOM 1951 O O . ASP A 1 132 ? 249.405 417.562 354.477 1.00 66.10 132 ASP A O 1
ATOM 1960 N N . ALA A 1 133 ? 248.306 417.934 356.363 1.00 64.26 133 ALA A N 1
ATOM 1961 C CA . ALA A 1 133 ? 247.080 417.331 355.862 1.00 64.26 133 ALA A CA 1
ATOM 1962 C C . ALA A 1 133 ? 246.522 418.058 354.636 1.00 64.26 133 ALA A C 1
ATOM 1963 O O . ALA A 1 133 ? 246.000 417.419 353.728 1.00 64.26 133 ALA A O 1
ATOM 1970 N N . ALA A 1 134 ? 246.646 419.379 354.560 1.00 63.86 134 ALA A N 1
ATOM 1971 C CA . ALA A 1 134 ? 246.188 420.133 353.407 1.00 63.86 134 ALA A CA 1
ATOM 1972 C C . ALA A 1 134 ? 247.108 419.908 352.209 1.00 63.86 134 ALA A C 1
ATOM 1973 O O . ALA A 1 134 ? 246.646 419.509 351.144 1.00 63.86 134 ALA A O 1
ATOM 1980 N N . VAL A 1 135 ? 248.409 420.099 352.406 1.00 64.12 135 VAL A N 1
ATOM 1981 C CA . VAL A 1 135 ? 249.416 420.020 351.350 1.00 64.12 135 VAL A CA 1
ATOM 1982 C C . VAL A 1 135 ? 249.558 418.612 350.795 1.00 64.12 135 VAL A C 1
ATOM 1983 O O . VAL A 1 135 ? 249.583 418.437 349.584 1.00 64.12 135 VAL A O 1
ATOM 1996 N N . ILE A 1 136 ? 249.642 417.585 351.641 1.00 64.62 136 ILE A N 1
ATOM 1997 C CA . ILE A 1 136 ? 249.839 416.203 351.197 1.00 64.62 136 ILE A CA 1
ATOM 1998 C C . ILE A 1 136 ? 248.527 415.595 350.711 1.00 64.62 136 ILE A C 1
ATOM 1999 O O . ILE A 1 136 ? 248.496 415.019 349.630 1.00 64.62 136 ILE A O 1
ATOM 2015 N N . HIS A 1 137 ? 247.435 415.734 351.461 1.00 64.61 137 HIS A N 1
ATOM 2016 C CA . HIS A 1 137 ? 246.215 414.935 351.266 1.00 64.61 137 HIS A CA 1
ATOM 2017 C C . HIS A 1 137 ? 244.980 415.702 350.806 1.00 64.61 137 HIS A C 1
ATOM 2018 O O . HIS A 1 137 ? 243.952 415.075 350.582 1.00 64.61 137 HIS A O 1
ATOM 2032 N N . ASN A 1 138 ? 245.028 417.032 350.665 1.00 64.10 138 ASN A N 1
ATOM 2033 C CA . ASN A 1 138 ? 243.838 417.858 350.417 1.00 64.10 138 ASN A CA 1
ATOM 2034 C C . ASN A 1 138 ? 242.793 417.676 351.538 1.00 64.10 138 ASN A C 1
ATOM 2035 O O . ASN A 1 138 ? 241.608 417.550 351.282 1.00 64.10 138 ASN A O 1
ATOM 2046 N N . ARG A 1 139 ? 243.215 417.633 352.804 1.00 65.23 139 ARG A N 1
ATOM 2047 C CA . ARG A 1 139 ? 242.388 417.137 353.913 1.00 65.23 139 ARG A CA 1
ATOM 2048 C C . ARG A 1 139 ? 242.248 418.114 355.081 1.00 65.23 139 ARG A C 1
ATOM 2049 O O . ARG A 1 139 ? 243.205 418.769 355.473 1.00 65.23 139 ARG A O 1
ATOM 2070 N N . GLN A 1 140 ? 241.062 418.183 355.675 1.00 66.38 140 GLN A N 1
ATOM 2071 C CA . GLN A 1 140 ? 240.781 418.931 356.902 1.00 66.38 140 GLN A CA 1
ATOM 2072 C C . GLN A 1 140 ? 241.091 418.063 358.120 1.00 66.38 140 GLN A C 1
ATOM 2073 O O . GLN A 1 140 ? 240.482 417.011 358.267 1.00 66.38 140 GLN A O 1
ATOM 2087 N N . SER A 1 141 ? 242.019 418.429 358.997 1.00 64.79 141 SER A N 1
ATOM 2088 C CA . SER A 1 141 ? 242.525 417.481 359.990 1.00 64.79 141 SER A CA 1
ATOM 2089 C C . SER A 1 141 ? 241.529 417.198 361.116 1.00 64.79 141 SER A C 1
ATOM 2090 O O . SER A 1 141 ? 241.396 416.051 361.524 1.00 64.79 141 SER A O 1
ATOM 2098 N N . SER A 1 142 ? 240.713 418.167 361.527 1.00 65.27 142 SER A N 1
ATOM 2099 C CA . SER A 1 142 ? 239.630 417.976 362.506 1.00 65.27 142 SER A CA 1
ATOM 2100 C C . SER A 1 142 ? 238.507 417.028 362.082 1.00 65.27 142 SER A C 1
ATOM 2101 O O . SER A 1 142 ? 237.702 416.617 362.913 1.00 65.27 142 SER A O 1
ATOM 2109 N N . ASN A 1 143 ? 238.424 416.690 360.799 1.00 66.40 143 ASN A N 1
ATOM 2110 C CA . ASN A 1 143 ? 237.251 416.063 360.195 1.00 66.40 143 ASN A CA 1
ATOM 2111 C C . ASN A 1 143 ? 237.600 414.850 359.314 1.00 66.40 143 ASN A C 1
ATOM 2112 O O . ASN A 1 143 ? 236.786 413.952 359.124 1.00 66.40 143 ASN A O 1
ATOM 2123 N N . GLY A 1 144 ? 238.809 414.829 358.746 1.00 66.70 144 GLY A N 1
ATOM 2124 C CA . GLY A 1 144 ? 239.259 413.833 357.777 1.00 66.70 144 GLY A CA 1
ATOM 2125 C C . GLY A 1 144 ? 238.658 413.972 356.376 1.00 66.70 144 GLY A C 1
ATOM 2126 O O . GLY A 1 144 ? 239.028 413.211 355.489 1.00 66.70 144 GLY A O 1
ATOM 2130 N N . ALA A 1 145 ? 237.756 414.927 356.152 1.00 65.58 145 ALA A N 1
ATOM 2131 C CA . ALA A 1 145 ? 237.133 415.174 354.857 1.00 65.58 145 ALA A CA 1
ATOM 2132 C C . ALA A 1 145 ? 238.078 415.887 353.886 1.00 65.58 145 ALA A C 1
ATOM 2133 O O . ALA A 1 145 ? 239.032 416.558 354.291 1.00 65.58 145 ALA A O 1
ATOM 2140 N N . GLN A 1 146 ? 237.790 415.772 352.593 1.00 65.22 146 GLN A N 1
ATOM 2141 C CA . GLN A 1 146 ? 238.496 416.513 351.557 1.00 65.22 146 GLN A CA 1
ATOM 2142 C C . GLN A 1 146 ? 238.118 417.995 351.583 1.00 65.22 146 GLN A C 1
ATOM 2143 O O . GLN A 1 146 ? 236.957 418.348 351.781 1.00 65.22 146 GLN A O 1
ATOM 2157 N N . LEU A 1 147 ? 239.092 418.868 351.357 1.00 64.56 147 LEU A N 1
ATOM 2158 C CA . LEU A 1 147 ? 238.883 420.303 351.239 1.00 64.56 147 LEU A CA 1
ATOM 2159 C C . LEU A 1 147 ? 238.133 420.646 349.949 1.00 64.56 147 LEU A C 1
ATOM 2160 O O . LEU A 1 147 ? 238.461 420.141 348.880 1.00 64.56 147 LEU A O 1
ATOM 2176 N N . THR A 1 148 ? 237.168 421.558 350.031 1.00 67.32 148 THR A N 1
ATOM 2177 C CA . THR A 1 148 ? 236.484 422.138 348.860 1.00 67.32 148 THR A CA 1
ATOM 2178 C C . THR A 1 148 ? 237.249 423.337 348.281 1.00 67.32 148 THR A C 1
ATOM 2179 O O . THR A 1 148 ? 236.940 423.812 347.192 1.00 67.32 148 THR A O 1
ATOM 2190 N N . SER A 1 149 ? 238.290 423.813 348.966 1.00 67.28 149 SER A N 1
ATOM 2191 C CA . SER A 1 149 ? 239.240 424.808 348.464 1.00 67.28 149 SER A CA 1
ATOM 2192 C C . SER A 1 149 ? 239.861 424.388 347.124 1.00 67.28 149 SER A C 1
ATOM 2193 O O . SER A 1 149 ? 240.079 423.204 346.867 1.00 67.28 149 SER A O 1
ATOM 2201 N N . GLY A 1 150 ? 240.211 425.351 346.274 1.00 65.15 150 GLY A N 1
ATOM 2202 C CA . GLY A 1 150 ? 240.769 425.083 344.942 1.00 65.15 150 GLY A CA 1
ATOM 2203 C C . GLY A 1 150 ? 242.266 424.761 344.897 1.00 65.15 150 GLY A C 1
ATOM 2204 O O . GLY A 1 150 ? 242.851 424.751 343.818 1.00 65.15 150 GLY A O 1
ATOM 2208 N N . THR A 1 151 ? 242.914 424.553 346.039 1.00 64.94 151 THR A N 1
ATOM 2209 C CA . THR A 1 151 ? 244.332 424.173 346.149 1.00 64.94 151 THR A CA 1
ATOM 2210 C C . THR A 1 151 ? 244.596 422.755 345.641 1.00 64.94 151 THR A C 1
ATOM 2211 O O . THR A 1 151 ? 243.727 421.892 345.732 1.00 64.94 151 THR A O 1
ATOM 2222 N N . VAL A 1 152 ? 245.813 422.481 345.158 1.00 64.37 152 VAL A N 1
ATOM 2223 C CA . VAL A 1 152 ? 246.213 421.151 344.664 1.00 64.37 152 VAL A CA 1
ATOM 2224 C C . VAL A 1 152 ? 247.198 420.498 345.619 1.00 64.37 152 VAL A C 1
ATOM 2225 O O . VAL A 1 152 ? 248.230 421.070 345.949 1.00 64.37 152 VAL A O 1
ATOM 2238 N N . SER A 1 153 ? 246.888 419.302 346.103 1.00 64.58 153 SER A N 1
ATOM 2239 C CA . SER A 1 153 ? 247.790 418.566 346.986 1.00 64.58 153 SER A CA 1
ATOM 2240 C C . SER A 1 153 ? 248.894 417.863 346.208 1.00 64.58 153 SER A C 1
ATOM 2241 O O . SER A 1 153 ? 248.753 417.569 345.024 1.00 64.58 153 SER A O 1
ATOM 2249 N N . ILE A 1 154 ? 249.977 417.512 346.893 1.00 64.19 154 ILE A N 1
ATOM 2250 C CA . ILE A 1 154 ? 251.054 416.704 346.320 1.00 64.19 154 ILE A CA 1
ATOM 2251 C C . ILE A 1 154 ? 250.521 415.382 345.782 1.00 64.19 154 ILE A C 1
ATOM 2252 O O . ILE A 1 154 ? 250.915 414.956 344.709 1.00 64.19 154 ILE A O 1
ATOM 2268 N N . THR A 1 155 ? 249.619 414.717 346.495 1.00 64.69 155 THR A N 1
ATOM 2269 C CA . THR A 1 155 ? 249.136 413.393 346.091 1.00 64.69 155 THR A CA 1
ATOM 2270 C C . THR A 1 155 ? 248.047 413.430 345.024 1.00 64.69 155 THR A C 1
ATOM 2271 O O . THR A 1 155 ? 247.749 412.391 344.443 1.00 64.69 155 THR A O 1
ATOM 2282 N N . ALA A 1 156 ? 247.458 414.582 344.708 1.00 65.72 156 ALA A N 1
ATOM 2283 C CA . ALA A 1 156 ? 246.536 414.706 343.585 1.00 65.72 156 ALA A CA 1
ATOM 2284 C C . ALA A 1 156 ? 247.311 414.820 342.265 1.00 65.72 156 ALA A C 1
ATOM 2285 O O . ALA A 1 156 ? 248.176 415.678 342.109 1.00 65.72 156 ALA A O 1
ATOM 2292 N N . GLY A 1 157 ? 247.022 413.947 341.305 1.00 67.36 157 GLY A N 1
ATOM 2293 C CA . GLY A 1 157 ? 247.645 413.976 339.979 1.00 67.36 157 GLY A CA 1
ATOM 2294 C C . GLY A 1 157 ? 249.135 413.614 339.923 1.00 67.36 157 GLY A C 1
ATOM 2295 O O . GLY A 1 157 ? 249.699 413.578 338.829 1.00 67.36 157 GLY A O 1
ATOM 2299 N N . ALA A 1 158 ? 249.783 413.304 341.046 1.00 65.66 158 ALA A N 1
ATOM 2300 C CA . ALA A 1 158 ? 251.092 412.664 341.037 1.00 65.66 158 ALA A CA 1
ATOM 2301 C C . ALA A 1 158 ? 250.991 411.203 340.565 1.00 65.66 158 ALA A C 1
ATOM 2302 O O . ALA A 1 158 ? 250.000 410.531 340.867 1.00 65.66 158 ALA A O 1
ATOM 2309 N N . PRO A 1 159 ? 252.000 410.674 339.856 1.00 65.62 159 PRO A N 1
ATOM 2310 C CA . PRO A 1 159 ? 252.085 409.259 339.539 1.00 65.62 159 PRO A CA 1
ATOM 2311 C C . PRO A 1 159 ? 252.158 408.404 340.807 1.00 65.62 159 PRO A C 1
ATOM 2312 O O . PRO A 1 159 ? 252.867 408.729 341.758 1.00 65.62 159 PRO A O 1
ATOM 2323 N N . THR A 1 160 ? 251.439 407.287 340.816 1.00 67.14 160 THR A N 1
ATOM 2324 C CA . THR A 1 160 ? 251.414 406.340 341.936 1.00 67.14 160 THR A CA 1
ATOM 2325 C C . THR A 1 160 ? 252.162 405.066 341.577 1.00 67.14 160 THR A C 1
ATOM 2326 O O . THR A 1 160 ? 251.880 404.455 340.550 1.00 67.14 160 THR A O 1
ATOM 2337 N N . VAL A 1 161 ? 253.070 404.628 342.441 1.00 67.16 161 VAL A N 1
ATOM 2338 C CA . VAL A 1 161 ? 253.690 403.302 342.394 1.00 67.16 161 VAL A CA 1
ATOM 2339 C C . VAL A 1 161 ? 253.036 402.443 343.462 1.00 67.16 161 VAL A C 1
ATOM 2340 O O . VAL A 1 161 ? 253.106 402.738 344.652 1.00 67.16 161 VAL A O 1
ATOM 2353 N N . GLU A 1 162 ? 252.377 401.374 343.045 1.00 70.43 162 GLU A N 1
ATOM 2354 C CA . GLU A 1 162 ? 251.646 400.502 343.954 1.00 70.43 162 GLU A CA 1
ATOM 2355 C C . GLU A 1 162 ? 252.581 399.499 344.633 1.00 70.43 162 GLU A C 1
ATOM 2356 O O . GLU A 1 162 ? 253.076 398.575 343.997 1.00 70.43 162 GLU A O 1
ATOM 2368 N N . LEU A 1 163 ? 252.824 399.671 345.929 1.00 68.11 163 LEU A N 1
ATOM 2369 C CA . LEU A 1 163 ? 253.556 398.717 346.749 1.00 68.11 163 LEU A CA 1
ATOM 2370 C C . LEU A 1 163 ? 252.690 397.471 347.010 1.00 68.11 163 LEU A C 1
ATOM 2371 O O . LEU A 1 163 ? 251.566 397.610 347.498 1.00 68.11 163 LEU A O 1
ATOM 2387 N N . PRO A 1 164 ? 253.173 396.249 346.740 1.00 70.99 164 PRO A N 1
ATOM 2388 C CA . PRO A 1 164 ? 252.432 395.035 347.048 1.00 70.99 164 PRO A CA 1
ATOM 2389 C C . PRO A 1 164 ? 252.337 394.836 348.565 1.00 70.99 164 PRO A C 1
ATOM 2390 O O . PRO A 1 164 ? 253.295 395.068 349.297 1.00 70.99 164 PRO A O 1
ATOM 2401 N N . LEU A 1 165 ? 251.177 394.395 349.049 1.00 74.25 165 LEU A N 1
ATOM 2402 C CA . LEU A 1 165 ? 250.909 394.243 350.485 1.00 74.25 165 LEU A CA 1
ATOM 2403 C C . LEU A 1 165 ? 251.312 392.872 351.066 1.00 74.25 165 LEU A C 1
ATOM 2404 O O . LEU A 1 165 ? 251.115 392.619 352.251 1.00 74.25 165 LEU A O 1
ATOM 2420 N N . THR A 1 166 ? 251.878 391.986 350.245 1.00 74.34 166 THR A N 1
ATOM 2421 C CA . THR A 1 166 ? 252.365 390.652 350.623 1.00 74.34 166 THR A CA 1
ATOM 2422 C C . THR A 1 166 ? 253.420 390.712 351.723 1.00 74.34 166 THR A C 1
ATOM 2423 O O . THR A 1 166 ? 254.369 391.489 351.653 1.00 74.34 166 THR A O 1
ATOM 2434 N N . ALA A 1 167 ? 253.286 389.864 352.740 1.00 74.47 167 ALA A N 1
ATOM 2435 C CA . ALA A 1 167 ? 254.180 389.859 353.887 1.00 74.47 167 ALA A CA 1
ATOM 2436 C C . ALA A 1 167 ? 255.632 389.540 353.498 1.00 74.47 167 ALA A C 1
ATOM 2437 O O . ALA A 1 167 ? 255.909 388.609 352.743 1.00 74.47 167 ALA A O 1
ATOM 2444 N N . GLY A 1 168 ? 256.572 390.320 354.021 1.00 72.83 168 GLY A N 1
ATOM 2445 C CA . GLY A 1 168 ? 258.006 390.140 353.799 1.00 72.83 168 GLY A CA 1
ATOM 2446 C C . GLY A 1 168 ? 258.513 390.423 352.383 1.00 72.83 168 GLY A C 1
ATOM 2447 O O . GLY A 1 168 ? 259.653 390.088 352.082 1.00 72.83 168 GLY A O 1
ATOM 2451 N N . VAL A 1 169 ? 257.715 391.034 351.507 1.00 72.10 169 VAL A N 1
ATOM 2452 C CA . VAL A 1 169 ? 258.119 391.399 350.137 1.00 72.10 169 VAL A CA 1
ATOM 2453 C C . VAL A 1 169 ? 259.241 392.444 350.095 1.00 72.10 169 VAL A C 1
ATOM 2454 O O . VAL A 1 169 ? 259.344 393.297 350.968 1.00 72.10 169 VAL A O 1
ATOM 2467 N N . ASP A 1 170 ? 260.086 392.403 349.066 1.00 70.63 170 ASP A N 1
ATOM 2468 C CA . ASP A 1 170 ? 261.096 393.430 348.804 1.00 70.63 170 ASP A CA 1
ATOM 2469 C C . ASP A 1 170 ? 260.502 394.612 348.024 1.00 70.63 170 ASP A C 1
ATOM 2470 O O . ASP A 1 170 ? 260.078 394.446 346.882 1.00 70.63 170 ASP A O 1
ATOM 2479 N N . ILE A 1 171 ? 260.481 395.809 348.611 1.00 68.06 171 ILE A N 1
ATOM 2480 C CA . ILE A 1 171 ? 259.992 397.022 347.945 1.00 68.06 171 ILE A CA 1
ATOM 2481 C C . ILE A 1 171 ? 261.078 397.812 347.213 1.00 68.06 171 ILE A C 1
ATOM 2482 O O . ILE A 1 171 ? 260.758 398.784 346.538 1.00 68.06 171 ILE A O 1
ATOM 2498 N N . ASP A 1 172 ? 262.346 397.420 347.279 1.00 68.06 172 ASP A N 1
ATOM 2499 C CA . ASP A 1 172 ? 263.424 398.104 346.566 1.00 68.06 172 ASP A CA 1
ATOM 2500 C C . ASP A 1 172 ? 263.196 398.238 345.045 1.00 68.06 172 ASP A C 1
ATOM 2501 O O . ASP A 1 172 ? 263.394 399.336 344.524 1.00 68.06 172 ASP A O 1
ATOM 2510 N N . PRO A 1 173 ? 262.689 397.227 344.312 1.00 68.17 173 PRO A N 1
ATOM 2511 C CA . PRO A 1 173 ? 262.336 397.394 342.909 1.00 68.17 173 PRO A CA 1
ATOM 2512 C C . PRO A 1 173 ? 261.333 398.521 342.668 1.00 68.17 173 PRO A C 1
ATOM 2513 O O . PRO A 1 173 ? 261.423 399.234 341.674 1.00 68.17 173 PRO A O 1
ATOM 2524 N N . PHE A 1 174 ? 260.387 398.702 343.586 1.00 67.35 174 PHE A N 1
ATOM 2525 C CA . PHE A 1 174 ? 259.331 399.695 343.489 1.00 67.35 174 PHE A CA 1
ATOM 2526 C C . PHE A 1 174 ? 259.845 401.078 343.864 1.00 67.35 174 PHE A C 1
ATOM 2527 O O . PHE A 1 174 ? 259.556 402.040 343.166 1.00 67.35 174 PHE A O 1
ATOM 2544 N N . LEU A 1 175 ? 260.665 401.205 344.905 1.00 66.31 175 LEU A N 1
ATOM 2545 C CA . LEU A 1 175 ? 261.259 402.487 345.265 1.00 66.31 175 LEU A CA 1
ATOM 2546 C C . LEU A 1 175 ? 262.114 403.049 344.127 1.00 66.31 175 LEU A C 1
ATOM 2547 O O . LEU A 1 175 ? 261.991 404.231 343.814 1.00 66.31 175 LEU A O 1
ATOM 2563 N N . TRP A 1 176 ? 262.881 402.210 343.431 1.00 65.38 176 TRP A N 1
ATOM 2564 C CA . TRP A 1 176 ? 263.611 402.585 342.217 1.00 65.38 176 TRP A CA 1
ATOM 2565 C C . TRP A 1 176 ? 262.721 402.879 341.017 1.00 65.38 176 TRP A C 1
ATOM 2566 O O . TRP A 1 176 ? 262.999 403.830 340.298 1.00 65.38 176 TRP A O 1
ATOM 2587 N N . GLU A 1 177 ? 261.635 402.151 340.793 1.00 65.97 177 GLU A N 1
ATOM 2588 C CA . GLU A 1 177 ? 260.673 402.476 339.739 1.00 65.97 177 GLU A CA 1
ATOM 2589 C C . GLU A 1 177 ? 260.096 403.884 339.899 1.00 65.97 177 GLU A C 1
ATOM 2590 O O . GLU A 1 177 ? 259.968 404.631 338.928 1.00 65.97 177 GLU A O 1
ATOM 2602 N N . GLY A 1 178 ? 259.786 404.296 341.121 1.00 64.64 178 GLY A N 1
ATOM 2603 C CA . GLY A 1 178 ? 259.300 405.642 341.364 1.00 64.64 178 GLY A CA 1
ATOM 2604 C C . GLY A 1 178 ? 260.365 406.699 341.117 1.00 64.64 178 GLY A C 1
ATOM 2605 O O . GLY A 1 178 ? 260.098 407.676 340.428 1.00 64.64 178 GLY A O 1
ATOM 2609 N N . TYR A 1 179 ? 261.593 406.492 341.582 1.00 65.02 179 TYR A N 1
ATOM 2610 C CA . TYR A 1 179 ? 262.708 407.386 341.281 1.00 65.02 179 TYR A CA 1
ATOM 2611 C C . TYR A 1 179 ? 262.940 407.544 339.774 1.00 65.02 179 TYR A C 1
ATOM 2612 O O . TYR A 1 179 ? 263.183 408.649 339.294 1.00 65.02 179 TYR A O 1
ATOM 2630 N N . ASN A 1 180 ? 262.794 406.477 338.994 1.00 65.08 180 ASN A N 1
ATOM 2631 C CA . ASN A 1 180 ? 262.858 406.563 337.543 1.00 65.08 180 ASN A CA 1
ATOM 2632 C C . ASN A 1 180 ? 261.680 407.343 336.961 1.00 65.08 180 ASN A C 1
ATOM 2633 O O . ASN A 1 180 ? 261.851 408.159 336.066 1.00 65.08 180 ASN A O 1
ATOM 2644 N N . THR A 1 181 ? 260.482 407.145 337.493 1.00 65.42 181 THR A N 1
ATOM 2645 C CA . THR A 1 181 ? 259.278 407.854 337.052 1.00 65.42 181 THR A CA 1
ATOM 2646 C C . THR A 1 181 ? 259.407 409.366 337.230 1.00 65.42 181 THR A C 1
ATOM 2647 O O . THR A 1 181 ? 258.934 410.126 336.398 1.00 65.42 181 THR A O 1
ATOM 2658 N N . VAL A 1 182 ? 260.099 409.823 338.268 1.00 64.85 182 VAL A N 1
ATOM 2659 C CA . VAL A 1 182 ? 260.427 411.239 338.454 1.00 64.85 182 VAL A CA 1
ATOM 2660 C C . VAL A 1 182 ? 261.556 411.668 337.517 1.00 64.85 182 VAL A C 1
ATOM 2661 O O . VAL A 1 182 ? 261.397 412.564 336.698 1.00 64.85 182 VAL A O 1
ATOM 2674 N N . THR A 1 183 ? 262.720 411.038 337.618 1.00 66.28 183 THR A N 1
ATOM 2675 C CA . THR A 1 183 ? 263.946 411.542 336.986 1.00 66.28 183 THR A CA 1
ATOM 2676 C C . THR A 1 183 ? 264.089 411.241 335.503 1.00 66.28 183 THR A C 1
ATOM 2677 O O . THR A 1 183 ? 264.714 412.018 334.794 1.00 66.28 183 THR A O 1
ATOM 2688 N N . GLU A 1 184 ? 263.541 410.145 334.990 1.00 67.23 184 GLU A N 1
ATOM 2689 C CA . GLU A 1 184 ? 263.616 409.815 333.567 1.00 67.23 184 GLU A CA 1
ATOM 2690 C C . GLU A 1 184 ? 262.375 410.286 332.825 1.00 67.23 184 GLU A C 1
ATOM 2691 O O . GLU A 1 184 ? 262.478 411.116 331.926 1.00 67.23 184 GLU A O 1
ATOM 2703 N N . ALA A 1 185 ? 261.199 409.787 333.207 1.00 68.55 185 ALA A N 1
ATOM 2704 C CA . ALA A 1 185 ? 259.962 410.030 332.463 1.00 68.55 185 ALA A CA 1
ATOM 2705 C C . ALA A 1 185 ? 259.493 411.500 332.484 1.00 68.55 185 ALA A C 1
ATOM 2706 O O . ALA A 1 185 ? 258.705 411.901 331.629 1.00 68.55 185 ALA A O 1
ATOM 2713 N N . ALA A 1 186 ? 259.987 412.307 333.428 1.00 68.76 186 ALA A N 1
ATOM 2714 C CA . ALA A 1 186 ? 259.678 413.731 333.546 1.00 68.76 186 ALA A CA 1
ATOM 2715 C C . ALA A 1 186 ? 260.915 414.645 333.692 1.00 68.76 186 ALA A C 1
ATOM 2716 O O . ALA A 1 186 ? 260.777 415.866 333.718 1.00 68.76 186 ALA A O 1
ATOM 2723 N N . GLY A 1 187 ? 262.137 414.103 333.725 1.00 68.21 187 GLY A N 1
ATOM 2724 C CA . GLY A 1 187 ? 263.371 414.899 333.681 1.00 68.21 187 GLY A CA 1
ATOM 2725 C C . GLY A 1 187 ? 263.664 415.775 334.910 1.00 68.21 187 GLY A C 1
ATOM 2726 O O . GLY A 1 187 ? 264.585 416.592 334.866 1.00 68.21 187 GLY A O 1
ATOM 2730 N N . ASN A 1 188 ? 262.904 415.657 335.998 1.00 67.09 188 ASN A N 1
ATOM 2731 C CA . ASN A 1 188 ? 263.144 416.425 337.221 1.00 67.09 188 ASN A CA 1
ATOM 2732 C C . ASN A 1 188 ? 264.400 415.935 337.953 1.00 67.09 188 ASN A C 1
ATOM 2733 O O . ASN A 1 188 ? 264.876 414.829 337.719 1.00 67.09 188 ASN A O 1
ATOM 2744 N N . ASN A 1 189 ? 264.910 416.717 338.901 1.00 66.63 189 ASN A N 1
ATOM 2745 C CA . ASN A 1 189 ? 265.816 416.199 339.926 1.00 66.63 189 ASN A CA 1
ATOM 2746 C C . ASN A 1 189 ? 265.064 415.264 340.895 1.00 66.63 189 ASN A C 1
ATOM 2747 O O . ASN A 1 189 ? 263.879 414.982 340.744 1.00 66.63 189 ASN A O 1
ATOM 2758 N N . PHE A 1 190 ? 265.747 414.804 341.936 1.00 64.46 190 PHE A N 1
ATOM 2759 C CA . PHE A 1 190 ? 265.167 414.048 343.039 1.00 64.46 190 PHE A CA 1
ATOM 2760 C C . PHE A 1 190 ? 266.015 414.327 344.269 1.00 64.46 190 PHE A C 1
ATOM 2761 O O . PHE A 1 190 ? 267.229 414.149 344.219 1.00 64.46 190 PHE A O 1
ATOM 2778 N N . SER A 1 191 ? 265.412 414.810 345.348 1.00 65.63 191 SER A N 1
ATOM 2779 C CA . SER A 1 191 ? 266.143 415.333 346.506 1.00 65.63 191 SER A CA 1
ATOM 2780 C C . SER A 1 191 ? 265.860 414.604 347.818 1.00 65.63 191 SER A C 1
ATOM 2781 O O . SER A 1 191 ? 266.517 414.892 348.813 1.00 65.63 191 SER A O 1
ATOM 2789 N N . GLY A 1 192 ? 264.939 413.640 347.852 1.00 64.82 192 GLY A N 1
ATOM 2790 C CA . GLY A 1 192 ? 264.670 412.855 349.054 1.00 64.82 192 GLY A CA 1
ATOM 2791 C C . GLY A 1 192 ? 263.288 412.232 349.093 1.00 64.82 192 GLY A C 1
ATOM 2792 O O . GLY A 1 192 ? 262.507 412.341 348.148 1.00 64.82 192 GLY A O 1
ATOM 2796 N N . PHE A 1 193 ? 262.969 411.632 350.233 1.00 64.57 193 PHE A N 1
ATOM 2797 C CA . PHE A 1 193 ? 261.674 411.029 350.520 1.00 64.57 193 PHE A CA 1
ATOM 2798 C C . PHE A 1 193 ? 261.001 411.635 351.748 1.00 64.57 193 PHE A C 1
ATOM 2799 O O . PHE A 1 193 ? 261.643 412.007 352.724 1.00 64.57 193 PHE A O 1
ATOM 2816 N N . ALA A 1 194 ? 259.681 411.631 351.740 1.00 64.77 194 ALA A N 1
ATOM 2817 C CA . ALA A 1 194 ? 258.857 411.615 352.929 1.00 64.77 194 ALA A CA 1
ATOM 2818 C C . ALA A 1 194 ? 258.428 410.172 353.180 1.00 64.77 194 ALA A C 1
ATOM 2819 O O . ALA A 1 194 ? 257.831 409.564 352.300 1.00 64.77 194 ALA A O 1
ATOM 2826 N N . PHE A 1 195 ? 258.704 409.610 354.350 1.00 65.67 195 PHE A N 1
ATOM 2827 C CA . PHE A 1 195 ? 258.311 408.256 354.728 1.00 65.67 195 PHE A CA 1
ATOM 2828 C C . PHE A 1 195 ? 257.260 408.270 355.832 1.00 65.67 195 PHE A C 1
ATOM 2829 O O . PHE A 1 195 ? 257.376 408.988 356.817 1.00 65.67 195 PHE A O 1
ATOM 2846 N N . ASP A 1 196 ? 256.242 407.436 355.705 1.00 66.31 196 ASP A N 1
ATOM 2847 C CA . ASP A 1 196 ? 255.453 406.999 356.848 1.00 66.31 196 ASP A CA 1
ATOM 2848 C C . ASP A 1 196 ? 256.333 406.055 357.686 1.00 66.31 196 ASP A C 1
ATOM 2849 O O . ASP A 1 196 ? 256.935 405.155 357.102 1.00 66.31 196 ASP A O 1
ATOM 2858 N N . PRO A 1 197 ? 256.444 406.186 359.019 1.00 66.65 197 PRO A N 1
ATOM 2859 C CA . PRO A 1 197 ? 257.208 405.268 359.859 1.00 66.65 197 PRO A CA 1
ATOM 2860 C C . PRO A 1 197 ? 256.909 403.786 359.614 1.00 66.65 197 PRO A C 1
ATOM 2861 O O . PRO A 1 197 ? 257.810 402.957 359.696 1.00 66.65 197 PRO A O 1
ATOM 2872 N N . ARG A 1 198 ? 255.689 403.446 359.196 1.00 67.08 198 ARG A N 1
ATOM 2873 C CA . ARG A 1 198 ? 255.312 402.101 358.748 1.00 67.08 198 ARG A CA 1
ATOM 2874 C C . ARG A 1 198 ? 256.154 401.537 357.609 1.00 67.08 198 ARG A C 1
ATOM 2875 O O . ARG A 1 198 ? 256.313 400.326 357.522 1.00 67.08 198 ARG A O 1
ATOM 2896 N N . LEU A 1 199 ? 256.717 402.363 356.733 1.00 66.56 199 LEU A N 1
ATOM 2897 C CA . LEU A 1 199 ? 257.620 401.880 355.693 1.00 66.56 199 LEU A CA 1
ATOM 2898 C C . LEU A 1 199 ? 258.870 401.244 356.305 1.00 66.56 199 LEU A C 1
ATOM 2899 O O . LEU A 1 199 ? 259.374 400.269 355.766 1.00 66.56 199 LEU A O 1
ATOM 2915 N N . THR A 1 200 ? 259.334 401.703 357.468 1.00 67.56 200 THR A N 1
ATOM 2916 C CA . THR A 1 200 ? 260.461 401.050 358.140 1.00 67.56 200 THR A CA 1
ATOM 2917 C C . THR A 1 200 ? 260.117 399.617 358.524 1.00 67.56 200 THR A C 1
ATOM 2918 O O . THR A 1 200 ? 260.946 398.742 358.340 1.00 67.56 200 THR A O 1
ATOM 2929 N N . TYR A 1 201 ? 258.892 399.318 358.953 1.00 65.91 201 TYR A N 1
ATOM 2930 C CA . TYR A 1 201 ? 258.459 397.942 359.190 1.00 65.91 201 TYR A CA 1
ATOM 2931 C C . TYR A 1 201 ? 258.473 397.108 357.910 1.00 65.91 201 TYR A C 1
ATOM 2932 O O . TYR A 1 201 ? 258.966 395.983 357.917 1.00 65.91 201 TYR A O 1
ATOM 2950 N N . VAL A 1 202 ? 258.004 397.654 356.790 1.00 66.78 202 VAL A N 1
ATOM 2951 C CA . VAL A 1 202 ? 258.030 396.961 355.494 1.00 66.78 202 VAL A CA 1
ATOM 2952 C C . VAL A 1 202 ? 259.462 396.675 355.042 1.00 66.78 202 VAL A C 1
ATOM 2953 O O . VAL A 1 202 ? 259.753 395.566 354.619 1.00 66.78 202 VAL A O 1
ATOM 2966 N N . LEU A 1 203 ? 260.390 397.615 355.199 1.00 67.86 203 LEU A N 1
ATOM 2967 C CA . LEU A 1 203 ? 261.802 397.379 354.910 1.00 67.86 203 LEU A CA 1
ATOM 2968 C C . LEU A 1 203 ? 262.427 396.381 355.877 1.00 67.86 203 LEU A C 1
ATOM 2969 O O . LEU A 1 203 ? 263.113 395.463 355.443 1.00 67.86 203 LEU A O 1
ATOM 2985 N N . ALA A 1 204 ? 262.195 396.522 357.176 1.00 68.81 204 ALA A N 1
ATOM 2986 C CA . ALA A 1 204 ? 262.790 395.689 358.212 1.00 68.81 204 ALA A CA 1
ATOM 2987 C C . ALA A 1 204 ? 262.330 394.235 358.149 1.00 68.81 204 ALA A C 1
ATOM 2988 O O . ALA A 1 204 ? 263.091 393.351 358.523 1.00 68.81 204 ALA A O 1
ATOM 2995 N N . THR A 1 205 ? 261.119 393.978 357.667 1.00 68.30 205 THR A N 1
ATOM 2996 C CA . THR A 1 205 ? 260.580 392.627 357.490 1.00 68.30 205 THR A CA 1
ATOM 2997 C C . THR A 1 205 ? 260.796 392.039 356.098 1.00 68.30 205 THR A C 1
ATOM 2998 O O . THR A 1 205 ? 260.424 390.892 355.882 1.00 68.30 205 THR A O 1
ATOM 3009 N N . ALA A 1 206 ? 261.408 392.755 355.153 1.00 70.34 206 ALA A N 1
ATOM 3010 C CA . ALA A 1 206 ? 261.647 392.265 353.795 1.00 70.34 206 ALA A CA 1
ATOM 3011 C C . ALA A 1 206 ? 262.636 391.090 353.757 1.00 70.34 206 ALA A C 1
ATOM 3012 O O . ALA A 1 206 ? 263.683 391.138 354.404 1.00 70.34 206 ALA A O 1
ATOM 3019 N N . ARG A 1 207 ? 262.339 390.046 352.975 1.00 72.52 207 ARG A N 1
ATOM 3020 C CA . ARG A 1 207 ? 263.093 388.782 352.933 1.00 72.52 207 ARG A CA 1
ATOM 3021 C C . ARG A 1 207 ? 263.416 388.289 351.530 1.00 72.52 207 ARG A C 1
ATOM 3022 O O . ARG A 1 207 ? 262.628 388.450 350.606 1.00 72.52 207 ARG A O 1
ATOM 3043 N N . ASP A 1 208 ? 264.569 387.636 351.411 1.00 75.81 208 ASP A N 1
ATOM 3044 C CA . ASP A 1 208 ? 264.955 386.776 350.292 1.00 75.81 208 ASP A CA 1
ATOM 3045 C C . ASP A 1 208 ? 263.932 385.665 350.038 1.00 75.81 208 ASP A C 1
ATOM 3046 O O . ASP A 1 208 ? 263.188 385.267 350.931 1.00 75.81 208 ASP A O 1
ATOM 3055 N N . SER A 1 209 ? 263.960 385.077 348.843 1.00 77.75 209 SER A N 1
ATOM 3056 C CA . SER A 1 209 ? 263.162 383.889 348.519 1.00 77.75 209 SER A CA 1
ATOM 3057 C C . SER A 1 209 ? 263.514 382.677 349.388 1.00 77.75 209 SER A C 1
ATOM 3058 O O . SER A 1 209 ? 262.671 381.809 349.601 1.00 77.75 209 SER A O 1
ATOM 3066 N N . ASP A 1 210 ? 264.728 382.617 349.943 1.00 77.28 210 ASP A N 1
ATOM 3067 C CA . ASP A 1 210 ? 265.120 381.553 350.866 1.00 77.28 210 ASP A CA 1
ATOM 3068 C C . ASP A 1 210 ? 264.625 381.770 352.309 1.00 77.28 210 ASP A C 1
ATOM 3069 O O . ASP A 1 210 ? 264.659 380.822 353.096 1.00 77.28 210 ASP A O 1
ATOM 3078 N N . GLY A 1 211 ? 264.131 382.966 352.648 1.00 75.23 211 GLY A N 1
ATOM 3079 C CA . GLY A 1 211 ? 263.588 383.333 353.954 1.00 75.23 211 GLY A CA 1
ATOM 3080 C C . GLY A 1 211 ? 264.456 384.261 354.808 1.00 75.23 211 GLY A C 1
ATOM 3081 O O . GLY A 1 211 ? 263.993 384.691 355.862 1.00 75.23 211 GLY A O 1
ATOM 3085 N N . ARG A 1 212 ? 265.680 384.603 354.402 1.00 72.98 212 ARG A N 1
ATOM 3086 C CA . ARG A 1 212 ? 266.596 385.475 355.165 1.00 72.98 212 ARG A CA 1
ATOM 3087 C C . ARG A 1 212 ? 266.281 386.973 355.004 1.00 72.98 212 ARG A C 1
ATOM 3088 O O . ARG A 1 212 ? 265.786 387.388 353.962 1.00 72.98 212 ARG A O 1
ATOM 3109 N N . ARG A 1 213 ? 266.519 387.815 356.020 1.00 71.40 213 ARG A N 1
ATOM 3110 C CA . ARG A 1 213 ? 266.225 389.269 355.968 1.00 71.40 213 ARG A CA 1
ATOM 3111 C C . ARG A 1 213 ? 267.111 389.995 354.958 1.00 71.40 213 ARG A C 1
ATOM 3112 O O . ARG A 1 213 ? 268.317 389.786 354.934 1.00 71.40 213 ARG A O 1
ATOM 3133 N N . LEU A 1 214 ? 266.523 390.915 354.195 1.00 72.29 214 LEU A N 1
ATOM 3134 C CA . LEU A 1 214 ? 267.233 391.781 353.249 1.00 72.29 214 LEU A CA 1
ATOM 3135 C C . LEU A 1 214 ? 267.870 393.002 353.908 1.00 72.29 214 LEU A C 1
ATOM 3136 O O . LEU A 1 214 ? 268.941 393.429 353.491 1.00 72.29 214 LEU A O 1
ATOM 3152 N N . ASN A 1 215 ? 267.236 393.554 354.943 1.00 70.92 215 ASN A N 1
ATOM 3153 C CA . ASN A 1 215 ? 267.688 394.755 355.648 1.00 70.92 215 ASN A CA 1
ATOM 3154 C C . ASN A 1 215 ? 267.971 394.448 357.129 1.00 70.92 215 ASN A C 1
ATOM 3155 O O . ASN A 1 215 ? 267.289 394.975 358.007 1.00 70.92 215 ASN A O 1
ATOM 3166 N N . PRO A 1 216 ? 268.934 393.570 357.451 1.00 72.00 216 PRO A N 1
ATOM 3167 C CA . PRO A 1 216 ? 269.166 393.105 358.818 1.00 72.00 216 PRO A CA 1
ATOM 3168 C C . PRO A 1 216 ? 269.680 394.193 359.771 1.00 72.00 216 PRO A C 1
ATOM 3169 O O . PRO A 1 216 ? 269.638 394.021 360.985 1.00 72.00 216 PRO A O 1
ATOM 3180 N N . ASP A 1 217 ? 270.154 395.321 359.245 1.00 73.04 217 ASP A N 1
ATOM 3181 C CA . ASP A 1 217 ? 270.641 396.444 360.048 1.00 73.04 217 ASP A CA 1
ATOM 3182 C C . ASP A 1 217 ? 269.522 397.249 360.718 1.00 73.04 217 ASP A C 1
ATOM 3183 O O . ASP A 1 217 ? 269.796 397.993 361.656 1.00 73.04 217 ASP A O 1
ATOM 3192 N N . ILE A 1 218 ? 268.270 397.123 360.266 1.00 69.71 218 ILE A N 1
ATOM 3193 C CA . ILE A 1 218 ? 267.144 397.860 360.840 1.00 69.71 218 ILE A CA 1
ATOM 3194 C C . ILE A 1 218 ? 266.687 397.186 362.136 1.00 69.71 218 ILE A C 1
ATOM 3195 O O . ILE A 1 218 ? 266.122 396.092 362.104 1.00 69.71 218 ILE A O 1
ATOM 3211 N N . ASN A 1 219 ? 266.908 397.850 363.267 1.00 69.45 219 ASN A N 1
ATOM 3212 C CA . ASN A 1 219 ? 266.423 397.440 364.584 1.00 69.45 219 ASN A CA 1
ATOM 3213 C C . ASN A 1 219 ? 264.979 397.883 364.828 1.00 69.45 219 ASN A C 1
ATOM 3214 O O . ASN A 1 219 ? 264.516 398.870 364.265 1.00 69.45 219 ASN A O 1
ATOM 3225 N N . MET A 1 220 ? 264.276 397.220 365.741 1.00 68.03 220 MET A N 1
ATOM 3226 C CA . MET A 1 220 ? 263.014 397.729 366.281 1.00 68.03 220 MET A CA 1
ATOM 3227 C C . MET A 1 220 ? 263.244 399.063 366.986 1.00 68.03 220 MET A C 1
ATOM 3228 O O . MET A 1 220 ? 264.198 399.210 367.747 1.00 68.03 220 MET A O 1
ATOM 3242 N N . GLY A 1 221 ? 262.358 400.032 366.771 1.00 69.18 221 GLY A N 1
ATOM 3243 C CA . GLY A 1 221 ? 262.449 401.366 367.370 1.00 69.18 221 GLY A CA 1
ATOM 3244 C C . GLY A 1 221 ? 263.274 402.374 366.573 1.00 69.18 221 GLY A C 1
ATOM 3245 O O . GLY A 1 221 ? 263.231 403.561 366.880 1.00 69.18 221 GLY A O 1
ATOM 3249 N N . GLN A 1 222 ? 263.982 401.945 365.526 1.00 70.52 222 GLN A N 1
ATOM 3250 C CA . GLN A 1 222 ? 264.545 402.847 364.522 1.00 70.52 222 GLN A CA 1
ATOM 3251 C C . GLN A 1 222 ? 263.496 403.240 363.479 1.00 70.52 222 GLN A C 1
ATOM 3252 O O . GLN A 1 222 ? 262.551 402.500 363.220 1.00 70.52 222 GLN A O 1
ATOM 3266 N N . THR A 1 223 ? 263.710 404.372 362.814 1.00 69.53 223 THR A N 1
ATOM 3267 C CA . THR A 1 223 ? 263.137 404.665 361.491 1.00 69.53 223 THR A CA 1
ATOM 3268 C C . THR A 1 223 ? 264.259 405.042 360.540 1.00 69.53 223 THR A C 1
ATOM 3269 O O . THR A 1 223 ? 265.239 405.661 360.951 1.00 69.53 223 THR A O 1
ATOM 3280 N N . VAL A 1 224 ? 264.165 404.630 359.278 1.00 68.45 224 VAL A N 1
ATOM 3281 C CA . VAL A 1 224 ? 265.224 404.907 358.303 1.00 68.45 224 VAL A CA 1
ATOM 3282 C C . VAL A 1 224 ? 265.193 406.375 357.888 1.00 68.45 224 VAL A C 1
ATOM 3283 O O . VAL A 1 224 ? 264.167 406.884 357.452 1.00 68.45 224 VAL A O 1
ATOM 3296 N N . THR A 1 225 ? 266.310 407.079 358.040 1.00 68.27 225 THR A N 1
ATOM 3297 C CA . THR A 1 225 ? 266.448 408.506 357.700 1.00 68.27 225 THR A CA 1
ATOM 3298 C C . THR A 1 225 ? 267.161 408.742 356.369 1.00 68.27 225 THR A C 1
ATOM 3299 O O . THR A 1 225 ? 267.392 409.880 355.971 1.00 68.27 225 THR A O 1
ATOM 3310 N N . SER A 1 226 ? 267.488 407.683 355.638 1.00 67.41 226 SER A N 1
ATOM 3311 C CA . SER A 1 226 ? 267.925 407.726 354.249 1.00 67.41 226 SER A CA 1
ATOM 3312 C C . SER A 1 226 ? 267.591 406.416 353.552 1.00 67.41 226 SER A C 1
ATOM 3313 O O . SER A 1 226 ? 267.432 405.384 354.198 1.00 67.41 226 SER A O 1
ATOM 3321 N N . TYR A 1 227 ? 267.476 406.441 352.233 1.00 66.74 227 TYR A N 1
ATOM 3322 C CA . TYR A 1 227 ? 267.289 405.254 351.416 1.00 66.74 227 TYR A CA 1
ATOM 3323 C C . TYR A 1 227 ? 268.064 405.408 350.122 1.00 66.74 227 TYR A C 1
ATOM 3324 O O . TYR A 1 227 ? 267.906 406.410 349.436 1.00 66.74 227 TYR A O 1
ATOM 3342 N N . SER A 1 228 ? 268.905 404.442 349.767 1.00 66.08 228 SER A N 1
ATOM 3343 C CA . SER A 1 228 ? 269.693 404.484 348.533 1.00 66.08 228 SER A CA 1
ATOM 3344 C C . SER A 1 228 ? 270.462 405.801 348.370 1.00 66.08 228 SER A C 1
ATOM 3345 O O . SER A 1 228 ? 270.457 406.427 347.319 1.00 66.08 228 SER A O 1
ATOM 3353 N N . GLY A 1 229 ? 271.060 406.288 349.454 1.00 64.44 229 GLY A N 1
ATOM 3354 C CA . GLY A 1 229 ? 271.831 407.532 349.493 1.00 64.44 229 GLY A CA 1
ATOM 3355 C C . GLY A 1 229 ? 271.024 408.834 349.502 1.00 64.44 229 GLY A C 1
ATOM 3356 O O . GLY A 1 229 ? 271.594 409.887 349.776 1.00 64.44 229 GLY A O 1
ATOM 3360 N N . GLN A 1 230 ? 269.715 408.804 349.254 1.00 65.79 230 GLN A N 1
ATOM 3361 C CA . GLN A 1 230 ? 268.838 409.971 349.374 1.00 65.79 230 GLN A CA 1
ATOM 3362 C C . GLN A 1 230 ? 268.338 410.136 350.809 1.00 65.79 230 GLN A C 1
ATOM 3363 O O . GLN A 1 230 ? 268.038 409.135 351.454 1.00 65.79 230 GLN A O 1
ATOM 3377 N N . PRO A 1 231 ? 268.193 411.356 351.344 1.00 65.16 231 PRO A N 1
ATOM 3378 C CA . PRO A 1 231 ? 267.647 411.569 352.677 1.00 65.16 231 PRO A CA 1
ATOM 3379 C C . PRO A 1 231 ? 266.155 411.244 352.737 1.00 65.16 231 PRO A C 1
ATOM 3380 O O . PRO A 1 231 ? 265.433 411.360 351.749 1.00 65.16 231 PRO A O 1
ATOM 3391 N N . ALA A 1 232 ? 265.676 410.874 353.916 1.00 66.07 232 ALA A N 1
ATOM 3392 C CA . ALA A 1 232 ? 264.265 410.654 354.199 1.00 66.07 232 ALA A CA 1
ATOM 3393 C C . ALA A 1 232 ? 263.855 411.316 355.516 1.00 66.07 232 ALA A C 1
ATOM 3394 O O . ALA A 1 232 ? 264.620 411.319 356.476 1.00 66.07 232 ALA A O 1
ATOM 3401 N N . ILE A 1 233 ? 262.640 411.851 355.584 1.00 66.27 233 ILE A N 1
ATOM 3402 C CA . ILE A 1 233 ? 262.049 412.394 356.813 1.00 66.27 233 ILE A CA 1
ATOM 3403 C C . ILE A 1 233 ? 260.793 411.602 357.145 1.00 66.27 233 ILE A C 1
ATOM 3404 O O . ILE A 1 233 ? 260.053 411.226 356.242 1.00 66.27 233 ILE A O 1
ATOM 3420 N N . ASN A 1 234 ? 260.556 411.307 358.420 1.00 66.64 234 ASN A N 1
ATOM 3421 C CA . ASN A 1 234 ? 259.519 410.367 358.836 1.00 66.64 234 ASN A CA 1
ATOM 3422 C C . ASN A 1 234 ? 258.345 411.066 359.526 1.00 66.64 234 ASN A C 1
ATOM 3423 O O . ASN A 1 234 ? 258.555 411.822 360.468 1.00 66.64 234 ASN A O 1
ATOM 3434 N N . SER A 1 235 ? 257.109 410.786 359.116 1.00 66.62 235 SER A N 1
ATOM 3435 C CA . SER A 1 235 ? 255.908 411.193 359.851 1.00 66.62 235 SER A CA 1
ATOM 3436 C C . SER A 1 235 ? 254.669 410.424 359.416 1.00 66.62 235 SER A C 1
ATOM 3437 O O . SER A 1 235 ? 254.472 410.202 358.228 1.00 66.62 235 SER A O 1
ATOM 3445 N N . ARG A 1 236 ? 253.765 410.065 360.331 1.00 68.17 236 ARG A N 1
ATOM 3446 C CA . ARG A 1 236 ? 252.474 409.468 359.947 1.00 68.17 236 ARG A CA 1
ATOM 3447 C C . ARG A 1 236 ? 251.536 410.478 359.301 1.00 68.17 236 ARG A C 1
ATOM 3448 O O . ARG A 1 236 ? 250.509 410.074 358.770 1.00 68.17 236 ARG A O 1
ATOM 3469 N N . THR A 1 237 ? 251.886 411.763 359.223 1.00 66.38 237 THR A N 1
ATOM 3470 C CA . THR A 1 237 ? 251.198 412.677 358.305 1.00 66.38 237 THR A CA 1
ATOM 3471 C C . THR A 1 237 ? 251.323 412.216 356.858 1.00 66.38 237 THR A C 1
ATOM 3472 O O . THR A 1 237 ? 250.417 412.482 356.078 1.00 66.38 237 THR A O 1
ATOM 3483 N N . VAL A 1 238 ? 252.354 411.443 356.496 1.00 65.59 238 VAL A N 1
ATOM 3484 C CA . VAL A 1 238 ? 252.474 410.809 355.178 1.00 65.59 238 VAL A CA 1
ATOM 3485 C C . VAL A 1 238 ? 251.386 409.759 354.970 1.00 65.59 238 VAL A C 1
ATOM 3486 O O . VAL A 1 238 ? 250.694 409.807 353.965 1.00 65.59 238 VAL A O 1
ATOM 3499 N N . GLY A 1 239 ? 251.154 408.869 355.933 1.00 66.42 239 GLY A N 1
ATOM 3500 C CA . GLY A 1 239 ? 250.060 407.900 355.867 1.00 66.42 239 GLY A CA 1
ATOM 3501 C C . GLY A 1 239 ? 248.683 408.541 355.977 1.00 66.42 239 GLY A C 1
ATOM 3502 O O . GLY A 1 239 ? 247.735 408.109 355.328 1.00 66.42 239 GLY A O 1
ATOM 3506 N N . GLY A 1 240 ? 248.575 409.629 356.735 1.00 67.31 240 GLY A N 1
ATOM 3507 C CA . GLY A 1 240 ? 247.398 410.485 356.779 1.00 67.31 240 GLY A CA 1
ATOM 3508 C C . GLY A 1 240 ? 246.359 410.113 357.832 1.00 67.31 240 GLY A C 1
ATOM 3509 O O . GLY A 1 240 ? 245.356 410.810 357.949 1.00 67.31 240 GLY A O 1
ATOM 3513 N N . ASP A 1 241 ? 246.584 409.072 358.629 1.00 68.64 241 ASP A N 1
ATOM 3514 C CA . ASP A 1 241 ? 245.755 408.716 359.782 1.00 68.64 241 ASP A CA 1
ATOM 3515 C C . ASP A 1 241 ? 246.135 409.523 361.032 1.00 68.64 241 ASP A C 1
ATOM 3516 O O . ASP A 1 241 ? 246.551 408.991 362.058 1.00 68.64 241 ASP A O 1
ATOM 3525 N N . VAL A 1 242 ? 246.023 410.841 360.926 1.00 67.12 242 VAL A N 1
ATOM 3526 C CA . VAL A 1 242 ? 246.373 411.805 361.971 1.00 67.12 242 VAL A CA 1
ATOM 3527 C C . VAL A 1 242 ? 245.161 412.683 362.244 1.00 67.12 242 VAL A C 1
ATOM 3528 O O . VAL A 1 242 ? 244.386 412.960 361.333 1.00 67.12 242 VAL A O 1
ATOM 3541 N N . ASP A 1 243 ? 244.967 413.112 363.492 1.00 67.05 243 ASP A N 1
ATOM 3542 C CA . ASP A 1 243 ? 243.734 413.765 363.945 1.00 67.05 243 ASP A CA 1
ATOM 3543 C C . ASP A 1 243 ? 242.513 412.897 363.579 1.00 67.05 243 ASP A C 1
ATOM 3544 O O . ASP A 1 243 ? 242.485 411.724 363.942 1.00 67.05 243 ASP A O 1
ATOM 3553 N N . ALA A 1 244 ? 241.512 413.407 362.864 1.00 67.52 244 ALA A N 1
ATOM 3554 C CA . ALA A 1 244 ? 240.359 412.617 362.429 1.00 67.52 244 ALA A CA 1
ATOM 3555 C C . ALA A 1 244 ? 240.569 411.877 361.094 1.00 67.52 244 ALA A C 1
ATOM 3556 O O . ALA A 1 244 ? 239.638 411.266 360.569 1.00 67.52 244 ALA A O 1
ATOM 3563 N N . GLY A 1 245 ? 241.764 411.945 360.505 1.00 67.23 245 GLY A N 1
ATOM 3564 C CA . GLY A 1 245 ? 242.069 411.351 359.206 1.00 67.23 245 GLY A CA 1
ATOM 3565 C C . GLY A 1 245 ? 242.083 409.821 359.197 1.00 67.23 245 GLY A C 1
ATOM 3566 O O . GLY A 1 245 ? 242.453 409.179 360.176 1.00 67.23 245 GLY A O 1
ATOM 3570 N N . THR A 1 246 ? 241.704 409.237 358.062 1.00 67.68 246 THR A N 1
ATOM 3571 C CA . THR A 1 246 ? 241.819 407.797 357.765 1.00 67.68 246 THR A CA 1
ATOM 3572 C C . THR A 1 246 ? 243.171 407.474 357.124 1.00 67.68 246 THR A C 1
ATOM 3573 O O . THR A 1 246 ? 243.738 408.301 356.414 1.00 67.68 246 THR A O 1
ATOM 3584 N N . ASP A 1 247 ? 243.702 406.272 357.316 1.00 68.19 247 ASP A N 1
ATOM 3585 C CA . ASP A 1 247 ? 244.931 405.840 356.649 1.00 68.19 247 ASP A CA 1
ATOM 3586 C C . ASP A 1 247 ? 244.710 405.713 355.140 1.00 68.19 247 ASP A C 1
ATOM 3587 O O . ASP A 1 247 ? 243.837 404.983 354.679 1.00 68.19 247 ASP A O 1
ATOM 3596 N N . THR A 1 248 ? 245.514 406.419 354.359 1.00 67.02 248 THR A N 1
ATOM 3597 C CA . THR A 1 248 ? 245.459 406.390 352.892 1.00 67.02 248 THR A CA 1
ATOM 3598 C C . THR A 1 248 ? 246.159 405.182 352.277 1.00 67.02 248 THR A C 1
ATOM 3599 O O . THR A 1 248 ? 245.980 404.906 351.096 1.00 67.02 248 THR A O 1
ATOM 3610 N N . GLY A 1 249 ? 247.006 404.488 353.035 1.00 66.82 249 GLY A N 1
ATOM 3611 C CA . GLY A 1 249 ? 247.918 403.484 352.505 1.00 66.82 249 GLY A CA 1
ATOM 3612 C C . GLY A 1 249 ? 249.161 404.064 351.837 1.00 66.82 249 GLY A C 1
ATOM 3613 O O . GLY A 1 249 ? 249.992 403.303 351.357 1.00 66.82 249 GLY A O 1
ATOM 3617 N N . ILE A 1 250 ? 249.325 405.383 351.782 1.00 65.78 250 ILE A N 1
ATOM 3618 C CA . ILE A 1 250 ? 250.547 406.011 351.287 1.00 65.78 250 ILE A CA 1
ATOM 3619 C C . ILE A 1 250 ? 251.653 405.766 352.300 1.00 65.78 250 ILE A C 1
ATOM 3620 O O . ILE A 1 250 ? 251.493 406.059 353.477 1.00 65.78 250 ILE A O 1
ATOM 3636 N N . ARG A 1 251 ? 252.776 405.198 351.867 1.00 66.31 251 ARG A N 1
ATOM 3637 C CA . ARG A 1 251 ? 253.898 404.873 352.754 1.00 66.31 251 ARG A CA 1
ATOM 3638 C C . ARG A 1 251 ? 255.153 405.650 352.446 1.00 66.31 251 ARG A C 1
ATOM 3639 O O . ARG A 1 251 ? 255.982 405.824 353.329 1.00 66.31 251 ARG A O 1
ATOM 3660 N N . ALA A 1 252 ? 255.274 406.188 351.248 1.00 65.28 252 ALA A N 1
ATOM 3661 C CA . ALA A 1 252 ? 256.303 407.152 350.941 1.00 65.28 252 ALA A CA 1
ATOM 3662 C C . ALA A 1 252 ? 255.837 408.116 349.865 1.00 65.28 252 ALA A C 1
ATOM 3663 O O . ALA A 1 252 ? 254.989 407.791 349.040 1.00 65.28 252 ALA A O 1
ATOM 3670 N N . ILE A 1 253 ? 256.446 409.286 349.833 1.00 64.34 253 ILE A N 1
ATOM 3671 C CA . ILE A 1 253 ? 256.421 410.181 348.688 1.00 64.34 253 ILE A CA 1
ATOM 3672 C C . ILE A 1 253 ? 257.871 410.487 348.371 1.00 64.34 253 ILE A C 1
ATOM 3673 O O . ILE A 1 253 ? 258.626 410.844 349.265 1.00 64.34 253 ILE A O 1
ATOM 3689 N N . GLY A 1 254 ? 258.287 410.319 347.129 1.00 63.44 254 GLY A N 1
ATOM 3690 C CA . GLY A 1 254 ? 259.635 410.660 346.683 1.00 63.44 254 GLY A CA 1
ATOM 3691 C C . GLY A 1 254 ? 259.565 411.738 345.627 1.00 63.44 254 GLY A C 1
ATOM 3692 O O . GLY A 1 254 ? 258.580 411.816 344.904 1.00 63.44 254 GLY A O 1
ATOM 3696 N N . GLY A 1 255 ? 260.584 412.573 345.504 1.00 63.97 255 GLY A N 1
ATOM 3697 C CA . GLY A 1 255 ? 260.585 413.571 344.449 1.00 63.97 255 GLY A CA 1
ATOM 3698 C C . GLY A 1 255 ? 261.673 414.612 344.571 1.00 63.97 255 GLY A C 1
ATOM 3699 O O . GLY A 1 255 ? 262.608 414.477 345.356 1.00 63.97 255 GLY A O 1
ATOM 3703 N N . ASP A 1 256 ? 261.544 415.688 343.806 1.00 65.34 256 ASP A N 1
ATOM 3704 C CA . ASP A 1 256 ? 262.289 416.902 344.089 1.00 65.34 256 ASP A CA 1
ATOM 3705 C C . ASP A 1 256 ? 261.481 417.857 344.951 1.00 65.34 256 ASP A C 1
ATOM 3706 O O . ASP A 1 256 ? 260.572 418.534 344.490 1.00 65.34 256 ASP A O 1
ATOM 3715 N N . TRP A 1 257 ? 261.859 417.976 346.208 1.00 64.43 257 TRP A N 1
ATOM 3716 C CA . TRP A 1 257 ? 261.197 418.856 347.142 1.00 64.43 257 TRP A CA 1
ATOM 3717 C C . TRP A 1 257 ? 261.407 420.335 346.842 1.00 64.43 257 TRP A C 1
ATOM 3718 O O . TRP A 1 257 ? 260.644 421.145 347.346 1.00 64.43 257 TRP A O 1
ATOM 3739 N N . ASP A 1 258 ? 262.334 420.716 345.961 1.00 65.71 258 ASP A N 1
ATOM 3740 C CA . ASP A 1 258 ? 262.365 422.088 345.439 1.00 65.71 258 ASP A CA 1
ATOM 3741 C C . ASP A 1 258 ? 261.258 422.376 344.424 1.00 65.71 258 ASP A C 1
ATOM 3742 O O . ASP A 1 258 ? 260.937 423.534 344.190 1.00 65.71 258 ASP A O 1
ATOM 3751 N N . ALA A 1 259 ? 260.625 421.357 343.849 1.00 64.58 259 ALA A N 1
ATOM 3752 C CA . ALA A 1 259 ? 259.431 421.538 343.039 1.00 64.58 259 ALA A CA 1
ATOM 3753 C C . ALA A 1 259 ? 258.207 421.911 343.878 1.00 64.58 259 ALA A C 1
ATOM 3754 O O . ALA A 1 259 ? 257.195 422.321 343.322 1.00 64.58 259 ALA A O 1
ATOM 3761 N N . LEU A 1 260 ? 258.278 421.763 345.201 1.00 64.37 260 LEU A N 1
ATOM 3762 C CA . LEU A 1 260 ? 257.266 422.227 346.130 1.00 64.37 260 LEU A CA 1
ATOM 3763 C C . LEU A 1 260 ? 257.767 423.509 346.774 1.00 64.37 260 LEU A C 1
ATOM 3764 O O . LEU A 1 260 ? 258.708 423.488 347.562 1.00 64.37 260 LEU A O 1
ATOM 3780 N N . ARG A 1 261 ? 257.101 424.623 346.493 1.00 64.60 261 ARG A N 1
ATOM 3781 C CA . ARG A 1 261 ? 257.357 425.887 347.181 1.00 64.60 261 ARG A CA 1
ATOM 3782 C C . ARG A 1 261 ? 256.227 426.161 348.132 1.00 64.60 261 ARG A C 1
ATOM 3783 O O . ARG A 1 261 ? 255.077 426.028 347.742 1.00 64.60 261 ARG A O 1
ATOM 3804 N N . PHE A 1 262 ? 256.540 426.534 349.356 1.00 63.27 262 PHE A N 1
ATOM 3805 C CA . PHE A 1 262 ? 255.558 426.743 350.410 1.00 63.27 262 PHE A CA 1
ATOM 3806 C C . PHE A 1 262 ? 255.952 427.937 351.273 1.00 63.27 262 PHE A C 1
ATOM 3807 O O . PHE A 1 262 ? 257.132 428.184 351.508 1.00 63.27 262 PHE A O 1
ATOM 3824 N N . GLY A 1 263 ? 254.973 428.671 351.783 1.00 62.94 263 GLY A N 1
ATOM 3825 C CA . GLY A 1 263 ? 255.233 429.694 352.781 1.00 62.94 263 GLY A CA 1
ATOM 3826 C C . GLY A 1 263 ? 253.983 430.194 353.471 1.00 62.94 263 GLY A C 1
ATOM 3827 O O . GLY A 1 263 ? 252.855 429.899 353.078 1.00 62.94 263 GLY A O 1
ATOM 3831 N N . TYR A 1 264 ? 254.204 430.999 354.498 1.00 63.89 264 TYR A N 1
ATOM 3832 C CA . TYR A 1 264 ? 253.153 431.620 355.281 1.00 63.89 264 TYR A CA 1
ATOM 3833 C C . TYR A 1 264 ? 252.908 433.041 354.795 1.00 63.89 264 TYR A C 1
ATOM 3834 O O . TYR A 1 264 ? 253.821 433.862 354.771 1.00 63.89 264 TYR A O 1
ATOM 3852 N N . ALA A 1 265 ? 251.668 433.349 354.442 1.00 63.47 265 ALA A N 1
ATOM 3853 C CA . ALA A 1 265 ? 251.251 434.715 354.183 1.00 63.47 265 ALA A CA 1
ATOM 3854 C C . ALA A 1 265 ? 251.095 435.496 355.494 1.00 63.47 265 ALA A C 1
ATOM 3855 O O . ALA A 1 265 ? 251.537 436.637 355.594 1.00 63.47 265 ALA A O 1
ATOM 3862 N N . HIS A 1 266 ? 250.500 434.877 356.515 1.00 64.67 266 HIS A N 1
ATOM 3863 C CA . HIS A 1 266 ? 250.305 435.472 357.831 1.00 64.67 266 HIS A CA 1
ATOM 3864 C C . HIS A 1 266 ? 250.281 434.397 358.920 1.00 64.67 266 HIS A C 1
ATOM 3865 O O . HIS A 1 266 ? 249.714 433.330 358.714 1.00 64.67 266 HIS A O 1
ATOM 3879 N N . GLN A 1 267 ? 250.839 434.680 360.092 1.00 65.88 267 GLN A N 1
ATOM 3880 C CA . GLN A 1 267 ? 250.719 433.842 361.285 1.00 65.88 267 GLN A CA 1
ATOM 3881 C C . GLN A 1 267 ? 250.167 434.656 362.451 1.00 65.88 267 GLN A C 1
ATOM 3882 O O . GLN A 1 267 ? 250.784 435.622 362.893 1.00 65.88 267 GLN A O 1
ATOM 3896 N N . ILE A 1 268 ? 249.033 434.226 362.992 1.00 65.12 268 ILE A N 1
ATOM 3897 C CA . ILE A 1 268 ? 248.510 434.665 364.283 1.00 65.12 268 ILE A CA 1
ATOM 3898 C C . ILE A 1 268 ? 249.029 433.674 365.319 1.00 65.12 268 ILE A C 1
ATOM 3899 O O . ILE A 1 268 ? 248.548 432.544 365.413 1.00 65.12 268 ILE A O 1
ATOM 3915 N N . GLY A 1 269 ? 250.046 434.088 366.071 1.00 66.58 269 GLY A N 1
ATOM 3916 C CA . GLY A 1 269 ? 250.533 433.334 367.224 1.00 66.58 269 GLY A CA 1
ATOM 3917 C C . GLY A 1 269 ? 249.462 433.222 368.304 1.00 66.58 269 GLY A C 1
ATOM 3918 O O . GLY A 1 269 ? 248.393 433.810 368.186 1.00 66.58 269 GLY A O 1
ATOM 3922 N N . LEU A 1 270 ? 249.731 432.474 369.371 1.00 65.36 270 LEU A N 1
ATOM 3923 C CA . LEU A 1 270 ? 248.749 432.248 370.430 1.00 65.36 270 LEU A CA 1
ATOM 3924 C C . LEU A 1 270 ? 248.242 433.570 371.003 1.00 65.36 270 LEU A C 1
ATOM 3925 O O . LEU A 1 270 ? 249.015 434.299 371.628 1.00 65.36 270 LEU A O 1
ATOM 3941 N N . ARG A 1 271 ? 246.949 433.860 370.841 1.00 64.29 271 ARG A N 1
ATOM 3942 C CA . ARG A 1 271 ? 246.333 435.045 371.445 1.00 64.29 271 ARG A CA 1
ATOM 3943 C C . ARG A 1 271 ? 245.128 434.711 372.295 1.00 64.29 271 ARG A C 1
ATOM 3944 O O . ARG A 1 271 ? 244.266 433.934 371.893 1.00 64.29 271 ARG A O 1
ATOM 3965 N N . LYS A 1 272 ? 245.083 435.332 373.469 1.00 62.72 272 LYS A N 1
ATOM 3966 C CA . LYS A 1 272 ? 243.949 435.328 374.380 1.00 62.72 272 LYS A CA 1
ATOM 3967 C C . LYS A 1 272 ? 242.893 436.297 373.861 1.00 62.72 272 LYS A C 1
ATOM 3968 O O . LYS A 1 272 ? 243.166 437.479 373.684 1.00 62.72 272 LYS A O 1
ATOM 3987 N N . ILE A 1 273 ? 241.691 435.809 373.630 1.00 61.93 273 ILE A N 1
ATOM 3988 C CA . ILE A 1 273 ? 240.513 436.589 373.275 1.00 61.93 273 ILE A CA 1
ATOM 3989 C C . ILE A 1 273 ? 239.643 436.668 374.520 1.00 61.93 273 ILE A C 1
ATOM 3990 O O . ILE A 1 273 ? 239.335 435.653 375.135 1.00 61.93 273 ILE A O 1
ATOM 4006 N N . GLU A 1 274 ? 239.244 437.872 374.905 1.00 62.60 274 GLU A N 1
ATOM 4007 C CA . GLU A 1 274 ? 238.487 438.092 376.137 1.00 62.60 274 GLU A CA 1
ATOM 4008 C C . GLU A 1 274 ? 237.100 438.677 375.906 1.00 62.60 274 GLU A C 1
ATOM 4009 O O . GLU A 1 274 ? 236.327 438.748 376.851 1.00 62.60 274 GLU A O 1
ATOM 4021 N N . TYR A 1 275 ? 236.752 439.079 374.685 1.00 60.23 275 TYR A N 1
ATOM 4022 C CA . TYR A 1 275 ? 235.523 439.808 374.376 1.00 60.23 275 TYR A CA 1
ATOM 4023 C C . TYR A 1 275 ? 234.787 439.192 373.196 1.00 60.23 275 TYR A C 1
ATOM 4024 O O . TYR A 1 275 ? 235.392 438.574 372.328 1.00 60.23 275 TYR A O 1
ATOM 4042 N N . GLY A 1 276 ? 233.478 439.386 373.132 1.00 61.31 276 GLY A N 1
ATOM 4043 C CA . GLY A 1 276 ? 232.655 438.837 372.066 1.00 61.31 276 GLY A CA 1
ATOM 4044 C C . GLY A 1 276 ? 232.472 437.332 372.171 1.00 61.31 276 GLY A C 1
ATOM 4045 O O . GLY A 1 276 ? 232.718 436.726 373.202 1.00 61.31 276 GLY A O 1
ATOM 4049 N N . ASP A 1 277 ? 232.021 436.721 371.088 1.00 62.68 277 ASP A N 1
ATOM 4050 C CA . ASP A 1 277 ? 231.653 435.313 370.994 1.00 62.68 277 ASP A CA 1
ATOM 4051 C C . ASP A 1 277 ? 232.414 434.636 369.839 1.00 62.68 277 ASP A C 1
ATOM 4052 O O . ASP A 1 277 ? 231.845 434.453 368.763 1.00 62.68 277 ASP A O 1
ATOM 4061 N N . PRO A 1 278 ? 233.715 434.321 369.988 1.00 61.32 278 PRO A N 1
ATOM 4062 C CA . PRO A 1 278 ? 234.564 433.899 368.879 1.00 61.32 278 PRO A CA 1
ATOM 4063 C C . PRO A 1 278 ? 234.208 432.542 368.272 1.00 61.32 278 PRO A C 1
ATOM 4064 O O . PRO A 1 278 ? 234.498 432.323 367.101 1.00 61.32 278 PRO A O 1
ATOM 4075 N N . PHE A 1 279 ? 233.578 431.636 369.020 1.00 62.37 279 PHE A N 1
ATOM 4076 C CA . PHE A 1 279 ? 233.300 430.268 368.570 1.00 62.37 279 PHE A CA 1
ATOM 4077 C C . PHE A 1 279 ? 231.820 429.884 368.612 1.00 62.37 279 PHE A C 1
ATOM 4078 O O . PHE A 1 279 ? 231.481 428.729 368.372 1.00 62.37 279 PHE A O 1
ATOM 4095 N N . GLY A 1 280 ? 230.920 430.827 368.883 1.00 62.49 280 GLY A N 1
ATOM 4096 C CA . GLY A 1 280 ? 229.472 430.606 368.845 1.00 62.49 280 GLY A CA 1
ATOM 4097 C C . GLY A 1 280 ? 228.888 430.004 370.121 1.00 62.49 280 GLY A C 1
ATOM 4098 O O . GLY A 1 280 ? 227.728 429.599 370.139 1.00 62.49 280 GLY A O 1
ATOM 4102 N N . ASN A 1 281 ? 229.680 429.918 371.185 1.00 62.75 281 ASN A N 1
ATOM 4103 C CA . ASN A 1 281 ? 229.277 429.377 372.475 1.00 62.75 281 ASN A CA 1
ATOM 4104 C C . ASN A 1 281 ? 228.492 430.380 373.334 1.00 62.75 281 ASN A C 1
ATOM 4105 O O . ASN A 1 281 ? 227.763 429.973 374.234 1.00 62.75 281 ASN A O 1
ATOM 4116 N N . GLY A 1 282 ? 228.623 431.677 373.069 1.00 61.96 282 GLY A N 1
ATOM 4117 C CA . GLY A 1 282 ? 228.091 432.771 373.875 1.00 61.96 282 GLY A CA 1
ATOM 4118 C C . GLY A 1 282 ? 229.191 433.759 374.252 1.00 61.96 282 GLY A C 1
ATOM 4119 O O . GLY A 1 282 ? 230.374 433.444 374.196 1.00 61.96 282 GLY A O 1
ATOM 4123 N N . ASP A 1 283 ? 228.821 434.973 374.633 1.00 60.45 283 ASP A N 1
ATOM 4124 C CA . ASP A 1 283 ? 229.797 436.027 374.881 1.00 60.45 283 ASP A CA 1
ATOM 4125 C C . ASP A 1 283 ? 230.729 435.710 376.058 1.00 60.45 283 ASP A C 1
ATOM 4126 O O . ASP A 1 283 ? 230.296 435.341 377.146 1.00 60.45 283 ASP A O 1
ATOM 4135 N N . LEU A 1 284 ? 232.027 435.876 375.856 1.00 60.04 284 LEU A N 1
ATOM 4136 C CA . LEU A 1 284 ? 233.045 435.551 376.840 1.00 60.04 284 LEU A CA 1
ATOM 4137 C C . LEU A 1 284 ? 232.955 436.364 378.122 1.00 60.04 284 LEU A C 1
ATOM 4138 O O . LEU A 1 284 ? 233.215 435.832 379.194 1.00 60.04 284 LEU A O 1
ATOM 4154 N N . GLN A 1 285 ? 232.581 437.635 378.064 1.00 59.67 285 GLN A N 1
ATOM 4155 C CA . GLN A 1 285 ? 232.383 438.416 379.275 1.00 59.67 285 GLN A CA 1
ATOM 4156 C C . GLN A 1 285 ? 231.082 438.016 379.947 1.00 59.67 285 GLN A C 1
ATOM 4157 O O . GLN A 1 285 ? 231.064 437.857 381.161 1.00 59.67 285 GLN A O 1
ATOM 4171 N N . ARG A 1 286 ? 230.009 437.767 379.193 1.00 59.87 286 ARG A N 1
ATOM 4172 C CA . ARG A 1 286 ? 228.731 437.376 379.791 1.00 59.87 286 ARG A CA 1
ATOM 4173 C C . ARG A 1 286 ? 228.806 436.043 380.515 1.00 59.87 286 ARG A C 1
ATOM 4174 O O . ARG A 1 286 ? 228.262 435.910 381.605 1.00 59.87 286 ARG A O 1
ATOM 4195 N N . ARG A 1 287 ? 229.504 435.064 379.945 1.00 60.86 287 ARG A N 1
ATOM 4196 C CA . ARG A 1 287 ? 229.683 433.736 380.542 1.00 60.86 287 ARG A CA 1
ATOM 4197 C C . ARG A 1 287 ? 230.894 433.634 381.464 1.00 60.86 287 ARG A C 1
ATOM 4198 O O . ARG A 1 287 ? 231.138 432.563 381.997 1.00 60.86 287 ARG A O 1
ATOM 4219 N N . ASN A 1 288 ? 231.645 434.715 381.674 1.00 60.74 288 ASN A N 1
ATOM 4220 C CA . ASN A 1 288 ? 232.884 434.739 382.457 1.00 60.74 288 ASN A CA 1
ATOM 4221 C C . ASN A 1 288 ? 233.851 433.633 381.993 1.00 60.74 288 ASN A C 1
ATOM 4222 O O . ASN A 1 288 ? 234.160 432.693 382.718 1.00 60.74 288 ASN A O 1
ATOM 4233 N N . ALA A 1 289 ? 234.298 433.728 380.746 1.00 59.80 289 ALA A N 1
ATOM 4234 C CA . ALA A 1 289 ? 235.097 432.747 380.022 1.00 59.80 289 ALA A CA 1
ATOM 4235 C C . ALA A 1 289 ? 236.251 433.412 379.264 1.00 59.80 289 ALA A C 1
ATOM 4236 O O . ALA A 1 289 ? 236.288 434.624 379.089 1.00 59.80 289 ALA A O 1
ATOM 4243 N N . VAL A 1 290 ? 237.215 432.621 378.821 1.00 61.69 290 VAL A N 1
ATOM 4244 C CA . VAL A 1 290 ? 238.374 433.055 378.038 1.00 61.69 290 VAL A CA 1
ATOM 4245 C C . VAL A 1 290 ? 238.523 432.148 376.830 1.00 61.69 290 VAL A C 1
ATOM 4246 O O . VAL A 1 290 ? 238.341 430.941 376.942 1.00 61.69 290 VAL A O 1
ATOM 4259 N N . ALA A 1 291 ? 238.893 432.701 375.685 1.00 60.79 291 ALA A N 1
ATOM 4260 C CA . ALA A 1 291 ? 239.209 431.941 374.490 1.00 60.79 291 ALA A CA 1
ATOM 4261 C C . ALA A 1 291 ? 240.674 432.114 374.113 1.00 60.79 291 ALA A C 1
ATOM 4262 O O . ALA A 1 291 ? 241.275 433.153 374.341 1.00 60.79 291 ALA A O 1
ATOM 4269 N N . TYR A 1 292 ? 241.248 431.093 373.505 1.00 62.90 292 TYR A N 1
ATOM 4270 C CA . TYR A 1 292 ? 242.559 431.129 372.889 1.00 62.90 292 TYR A CA 1
ATOM 4271 C C . TYR A 1 292 ? 242.415 430.793 371.422 1.00 62.90 292 TYR A C 1
ATOM 4272 O O . TYR A 1 292 ? 241.604 429.952 371.049 1.00 62.90 292 TYR A O 1
ATOM 4290 N N . LEU A 1 293 ? 243.219 431.439 370.594 1.00 64.14 293 LEU A N 1
ATOM 4291 C CA . LEU A 1 293 ? 243.253 431.229 369.159 1.00 64.14 293 LEU A CA 1
ATOM 4292 C C . LEU A 1 293 ? 244.694 431.124 368.677 1.00 64.14 293 LEU A C 1
ATOM 4293 O O . LEU A 1 293 ? 245.560 431.873 369.121 1.00 64.14 293 LEU A O 1
ATOM 4309 N N . MET A 1 294 ? 244.929 430.227 367.730 1.00 64.50 294 MET A N 1
ATOM 4310 C CA . MET A 1 294 ? 246.038 430.290 366.794 1.00 64.50 294 MET A CA 1
ATOM 4311 C C . MET A 1 294 ? 245.511 430.106 365.388 1.00 64.50 294 MET A C 1
ATOM 4312 O O . MET A 1 294 ? 244.597 429.330 365.140 1.00 64.50 294 MET A O 1
ATOM 4326 N N . GLU A 1 295 ? 246.095 430.815 364.441 1.00 64.86 295 GLU A N 1
ATOM 4327 C CA . GLU A 1 295 ? 245.633 430.793 363.065 1.00 64.86 295 GLU A CA 1
ATOM 4328 C C . GLU A 1 295 ? 246.795 431.059 362.117 1.00 64.86 295 GLU A C 1
ATOM 4329 O O . GLU A 1 295 ? 247.734 431.771 362.451 1.00 64.86 295 GLU A O 1
ATOM 4341 N N . VAL A 1 296 ? 246.771 430.478 360.927 1.00 64.10 296 VAL A N 1
ATOM 4342 C CA . VAL A 1 296 ? 247.829 430.638 359.933 1.00 64.10 296 VAL A CA 1
ATOM 4343 C C . VAL A 1 296 ? 247.254 430.655 358.529 1.00 64.10 296 VAL A C 1
ATOM 4344 O O . VAL A 1 296 ? 246.388 429.858 358.195 1.00 64.10 296 VAL A O 1
ATOM 4357 N N . ILE A 1 297 ? 247.749 431.553 357.691 1.00 63.84 297 ILE A N 1
ATOM 4358 C CA . ILE A 1 297 ? 247.435 431.607 356.269 1.00 63.84 297 ILE A CA 1
ATOM 4359 C C . ILE A 1 297 ? 248.683 431.165 355.527 1.00 63.84 297 ILE A C 1
ATOM 4360 O O . ILE A 1 297 ? 249.763 431.709 355.740 1.00 63.84 297 ILE A O 1
ATOM 4376 N N . PHE A 1 298 ? 248.557 430.172 354.666 1.00 63.31 298 PHE A N 1
ATOM 4377 C CA . PHE A 1 298 ? 249.684 429.533 354.007 1.00 63.31 298 PHE A CA 1
ATOM 4378 C C . PHE A 1 298 ? 249.306 429.169 352.583 1.00 63.31 298 PHE A C 1
ATOM 4379 O O . PHE A 1 298 ? 248.136 429.010 352.247 1.00 63.31 298 PHE A O 1
ATOM 4396 N N . GLY A 1 299 ? 250.303 429.072 351.724 1.00 62.09 299 GLY A N 1
ATOM 4397 C CA . GLY A 1 299 ? 250.119 428.716 350.332 1.00 62.09 299 GLY A CA 1
ATOM 4398 C C . GLY A 1 299 ? 251.303 427.925 349.840 1.00 62.09 299 GLY A C 1
ATOM 4399 O O . GLY A 1 299 ? 252.415 428.067 350.343 1.00 62.09 299 GLY A O 1
ATOM 4403 N N . TRP A 1 300 ? 251.054 427.083 348.853 1.00 62.81 300 TRP A N 1
ATOM 4404 C CA . TRP A 1 300 ? 252.073 426.261 348.231 1.00 62.81 300 TRP A CA 1
ATOM 4405 C C . TRP A 1 300 ? 251.777 426.042 346.756 1.00 62.81 300 TRP A C 1
ATOM 4406 O O . TRP A 1 300 ? 250.630 426.121 346.322 1.00 62.81 300 TRP A O 1
ATOM 4427 N N . VAL A 1 301 ? 252.811 425.706 345.995 1.00 63.01 301 VAL A N 1
ATOM 4428 C CA . VAL A 1 301 ? 252.698 425.252 344.608 1.00 63.01 301 VAL A CA 1
ATOM 4429 C C . VAL A 1 301 ? 253.554 424.021 344.387 1.00 63.01 301 VAL A C 1
ATOM 4430 O O . VAL A 1 301 ? 254.698 423.970 344.824 1.00 63.01 301 VAL A O 1
ATOM 4443 N N . VAL A 1 302 ? 253.005 423.044 343.677 1.00 64.91 302 VAL A N 1
ATOM 4444 C CA . VAL A 1 302 ? 253.760 421.958 343.049 1.00 64.91 302 VAL A CA 1
ATOM 4445 C C . VAL A 1 302 ? 254.029 422.377 341.609 1.00 64.91 302 VAL A C 1
ATOM 4446 O O . VAL A 1 302 ? 253.115 422.453 340.794 1.00 64.91 302 VAL A O 1
ATOM 4459 N N . LEU A 1 303 ? 255.277 422.713 341.300 1.00 64.71 303 LEU A N 1
ATOM 4460 C CA . LEU A 1 303 ? 255.670 423.317 340.026 1.00 64.71 303 LEU A CA 1
ATOM 4461 C C . LEU A 1 303 ? 255.610 422.355 338.839 1.00 64.71 303 LEU A C 1
ATOM 4462 O O . LEU A 1 303 ? 255.417 422.783 337.707 1.00 64.71 303 LEU A O 1
ATOM 4478 N N . ASP A 1 304 ? 255.699 421.056 339.091 1.00 67.26 304 ASP A N 1
ATOM 4479 C CA . ASP A 1 304 ? 255.429 419.999 338.126 1.00 67.26 304 ASP A CA 1
ATOM 4480 C C . ASP A 1 304 ? 254.796 418.825 338.878 1.00 67.26 304 ASP A C 1
ATOM 4481 O O . ASP A 1 304 ? 255.435 418.298 339.787 1.00 67.26 304 ASP A O 1
ATOM 4490 N N . PRO A 1 305 ? 253.574 418.375 338.547 1.00 67.67 305 PRO A N 1
ATOM 4491 C CA . PRO A 1 305 ? 252.944 417.244 339.228 1.00 67.67 305 PRO A CA 1
ATOM 4492 C C . PRO A 1 305 ? 253.780 415.962 339.187 1.00 67.67 305 PRO A C 1
ATOM 4493 O O . PRO A 1 305 ? 253.659 415.107 340.055 1.00 67.67 305 PRO A O 1
ATOM 4504 N N . ASN A 1 306 ? 254.652 415.835 338.191 1.00 67.08 306 ASN A N 1
ATOM 4505 C CA . ASN A 1 306 ? 255.515 414.688 337.987 1.00 67.08 306 ASN A CA 1
ATOM 4506 C C . ASN A 1 306 ? 256.849 414.797 338.726 1.00 67.08 306 ASN A C 1
ATOM 4507 O O . ASN A 1 306 ? 257.611 413.838 338.724 1.00 67.08 306 ASN A O 1
ATOM 4518 N N . ALA A 1 307 ? 257.123 415.905 339.417 1.00 64.55 307 ALA A N 1
ATOM 4519 C CA . ALA A 1 307 ? 258.286 416.014 340.284 1.00 64.55 307 ALA A CA 1
ATOM 4520 C C . ALA A 1 307 ? 258.176 415.172 341.560 1.00 64.55 307 ALA A C 1
ATOM 4521 O O . ALA A 1 307 ? 259.157 415.056 342.284 1.00 64.55 307 ALA A O 1
ATOM 4528 N N . PHE A 1 308 ? 257.004 414.595 341.834 1.00 63.82 308 PHE A N 1
ATOM 4529 C CA . PHE A 1 308 ? 256.727 413.708 342.953 1.00 63.82 308 PHE A CA 1
ATOM 4530 C C . PHE A 1 308 ? 256.144 412.394 342.472 1.00 63.82 308 PHE A C 1
ATOM 4531 O O . PHE A 1 308 ? 255.425 412.348 341.484 1.00 63.82 308 PHE A O 1
ATOM 4548 N N . VAL A 1 309 ? 256.411 411.328 343.209 1.00 64.67 309 VAL A N 1
ATOM 4549 C CA . VAL A 1 309 ? 255.813 410.009 343.041 1.00 64.67 309 VAL A CA 1
ATOM 4550 C C . VAL A 1 309 ? 255.301 409.531 344.386 1.00 64.67 309 VAL A C 1
ATOM 4551 O O . VAL A 1 309 ? 255.939 409.736 345.415 1.00 64.67 309 VAL A O 1
ATOM 4564 N N . VAL A 1 310 ? 254.135 408.906 344.390 1.00 65.32 310 VAL A N 1
ATOM 4565 C CA . VAL A 1 310 ? 253.471 408.438 345.601 1.00 65.32 310 VAL A CA 1
ATOM 4566 C C . VAL A 1 310 ? 253.579 406.929 345.658 1.00 65.32 310 VAL A C 1
ATOM 4567 O O . VAL A 1 310 ? 253.089 406.241 344.773 1.00 65.32 310 VAL A O 1
ATOM 4580 N N . TYR A 1 311 ? 254.179 406.393 346.708 1.00 65.49 311 TYR A N 1
ATOM 4581 C CA . TYR A 1 311 ? 254.266 404.960 346.933 1.00 65.49 311 TYR A CA 1
ATOM 4582 C C . TYR A 1 311 ? 253.147 404.545 347.874 1.00 65.49 311 TYR A C 1
ATOM 4583 O O . TYR A 1 311 ? 253.117 404.952 349.036 1.00 65.49 311 TYR A O 1
ATOM 4601 N N . LYS A 1 312 ? 252.208 403.753 347.376 1.00 67.30 312 LYS A N 1
ATOM 4602 C CA . LYS A 1 312 ? 250.941 403.467 348.045 1.00 67.30 312 LYS A CA 1
ATOM 4603 C C . LYS A 1 312 ? 250.670 401.974 348.066 1.00 67.30 312 LYS A C 1
ATOM 4604 O O . LYS A 1 312 ? 250.834 401.319 347.050 1.00 67.30 312 LYS A O 1
ATOM 4623 N N . LEU A 1 313 ? 250.249 401.425 349.196 1.00 68.61 313 LEU A N 1
ATOM 4624 C CA . LEU A 1 313 ? 249.885 400.017 349.312 1.00 68.61 313 LEU A CA 1
ATOM 4625 C C . LEU A 1 313 ? 248.731 399.652 348.379 1.00 68.61 313 LEU A C 1
ATOM 4626 O O . LEU A 1 313 ? 247.794 400.427 348.199 1.00 68.61 313 LEU A O 1
ATOM 4642 N N . ALA A 1 314 ? 248.772 398.449 347.823 1.00 72.80 314 ALA A N 1
ATOM 4643 C CA . ALA A 1 314 ? 247.681 397.895 347.039 1.00 72.80 314 ALA A CA 1
ATOM 4644 C C . ALA A 1 314 ? 246.387 397.743 347.860 1.00 72.80 314 ALA A C 1
ATOM 4645 O O . ALA A 1 314 ? 246.418 397.581 349.079 1.00 72.80 314 ALA A O 1
ATOM 4652 N N . ALA A 1 315 ? 245.235 397.751 347.194 1.00 78.52 315 ALA A N 1
ATOM 4653 C CA . ALA A 1 315 ? 243.964 397.379 347.804 1.00 78.52 315 ALA A CA 1
ATOM 4654 C C . ALA A 1 315 ? 243.873 395.862 348.041 1.00 78.52 315 ALA A C 1
ATOM 4655 O O . ALA A 1 315 ? 244.350 395.067 347.229 1.00 78.52 315 ALA A O 1
ATOM 4662 N N . GLU A 1 316 ? 243.233 395.442 349.130 1.00 82.04 316 GLU A N 1
ATOM 4663 C CA . GLU A 1 316 ? 243.144 394.029 349.526 1.00 82.04 316 GLU A CA 1
ATOM 4664 C C . GLU A 1 316 ? 242.321 393.181 348.544 1.00 82.04 316 GLU A C 1
ATOM 4665 O O . GLU A 1 316 ? 241.100 393.329 348.414 1.00 82.04 316 GLU A O 1
ATOM 4677 N N . ALA B 1 2 ? 226.784 444.356 354.614 1.00 72.18 2 ALA B N 1
ATOM 4678 C CA . ALA B 1 2 ? 227.606 443.157 354.557 1.00 72.18 2 ALA B CA 1
ATOM 4679 C C . ALA B 1 2 ? 229.094 443.441 354.813 1.00 72.18 2 ALA B C 1
ATOM 4680 O O . ALA B 1 2 ? 229.595 444.523 354.505 1.00 72.18 2 ALA B O 1
ATOM 4687 N N . THR B 1 3 ? 229.822 442.458 355.341 1.00 70.55 3 THR B N 1
ATOM 4688 C CA . THR B 1 3 ? 231.283 442.514 355.506 1.00 70.55 3 THR B CA 1
ATOM 4689 C C . THR B 1 3 ? 231.977 442.454 354.149 1.00 70.55 3 THR B C 1
ATOM 4690 O O . THR B 1 3 ? 231.440 441.884 353.201 1.00 70.55 3 THR B O 1
ATOM 4701 N N . LYS B 1 4 ? 233.175 443.027 354.018 1.00 68.27 4 LYS B N 1
ATOM 4702 C CA . LYS B 1 4 ? 233.881 443.096 352.735 1.00 68.27 4 LYS B CA 1
ATOM 4703 C C . LYS B 1 4 ? 234.856 441.934 352.544 1.00 68.27 4 LYS B C 1
ATOM 4704 O O . LYS B 1 4 ? 235.800 441.774 353.308 1.00 68.27 4 LYS B O 1
ATOM 4723 N N . SER B 1 5 ? 234.632 441.143 351.502 1.00 69.43 5 SER B N 1
ATOM 4724 C CA . SER B 1 5 ? 235.504 440.081 350.986 1.00 69.43 5 SER B CA 1
ATOM 4725 C C . SER B 1 5 ? 236.532 440.592 349.992 1.00 69.43 5 SER B C 1
ATOM 4726 O O . SER B 1 5 ? 236.231 441.499 349.233 1.00 69.43 5 SER B O 1
ATOM 4734 N N . VAL B 1 6 ? 237.695 439.958 349.895 1.00 68.26 6 VAL B N 1
ATOM 4735 C CA . VAL B 1 6 ? 238.699 440.195 348.848 1.00 68.26 6 VAL B CA 1
ATOM 4736 C C . VAL B 1 6 ? 239.015 438.942 348.030 1.00 68.26 6 VAL B C 1
ATOM 4737 O O . VAL B 1 6 ? 239.358 439.054 346.858 1.00 68.26 6 VAL B O 1
ATOM 4750 N N . LEU B 1 7 ? 238.845 437.744 348.585 1.00 69.65 7 LEU B N 1
ATOM 4751 C CA . LEU B 1 7 ? 238.982 436.480 347.853 1.00 69.65 7 LEU B CA 1
ATOM 4752 C C . LEU B 1 7 ? 237.836 436.278 346.849 1.00 69.65 7 LEU B C 1
ATOM 4753 O O . LEU B 1 7 ? 236.720 436.739 347.061 1.00 69.65 7 LEU B O 1
ATOM 4769 N N . GLN B 1 8 ? 238.111 435.561 345.758 1.00 72.29 8 GLN B N 1
ATOM 4770 C CA . GLN B 1 8 ? 237.113 435.147 344.767 1.00 72.29 8 GLN B CA 1
ATOM 4771 C C . GLN B 1 8 ? 236.826 433.646 344.500 1.00 72.29 8 GLN B C 1
ATOM 4772 O O . GLN B 1 8 ? 237.736 432.807 344.502 1.00 72.29 8 GLN B O 1
ATOM 4786 N N . PRO B 1 9 ? 235.555 433.267 344.284 1.00 73.39 9 PRO B N 1
ATOM 4787 C CA . PRO B 1 9 ? 234.358 434.094 344.419 1.00 73.39 9 PRO B CA 1
ATOM 4788 C C . PRO B 1 9 ? 234.168 434.676 345.826 1.00 73.39 9 PRO B C 1
ATOM 4789 O O . PRO B 1 9 ? 234.770 434.179 346.779 1.00 73.39 9 PRO B O 1
ATOM 4800 N N . PRO B 1 10 ? 233.299 435.686 345.998 1.00 71.97 10 PRO B N 1
ATOM 4801 C CA . PRO B 1 10 ? 233.007 436.263 347.305 1.00 71.97 10 PRO B CA 1
ATOM 4802 C C . PRO B 1 10 ? 232.364 435.246 348.251 1.00 71.97 10 PRO B C 1
ATOM 4803 O O . PRO B 1 10 ? 231.525 434.449 347.835 1.00 71.97 10 PRO B O 1
ATOM 4814 N N . ALA B 1 11 ? 232.713 435.295 349.534 1.00 72.39 11 ALA B N 1
ATOM 4815 C CA . ALA B 1 11 ? 232.074 434.480 350.559 1.00 72.39 11 ALA B CA 1
ATOM 4816 C C . ALA B 1 11 ? 230.570 434.775 350.660 1.00 72.39 11 ALA B C 1
ATOM 4817 O O . ALA B 1 11 ? 230.150 435.923 350.541 1.00 72.39 11 ALA B O 1
ATOM 4824 N N . ALA B 1 12 ? 229.742 433.765 350.923 1.00 73.96 12 ALA B N 1
ATOM 4825 C CA . ALA B 1 12 ? 228.329 434.017 351.124 1.00 73.96 12 ALA B CA 1
ATOM 4826 C C . ALA B 1 12 ? 227.821 434.956 352.239 1.00 73.96 12 ALA B C 1
ATOM 4827 O O . ALA B 1 12 ? 228.427 435.150 353.300 1.00 73.96 12 ALA B O 1
ATOM 4834 N N . GLY B 1 13 ? 226.752 435.691 351.928 1.00 74.02 13 GLY B N 1
ATOM 4835 C CA . GLY B 1 13 ? 226.248 436.814 352.732 1.00 74.02 13 GLY B CA 1
ATOM 4836 C C . GLY B 1 13 ? 227.153 438.056 352.734 1.00 74.02 13 GLY B C 1
ATOM 4837 O O . GLY B 1 13 ? 226.762 439.104 353.227 1.00 74.02 13 GLY B O 1
ATOM 4841 N N . SER B 1 14 ? 228.345 437.980 352.150 1.00 72.45 14 SER B N 1
ATOM 4842 C CA . SER B 1 14 ? 229.236 439.113 351.927 1.00 72.45 14 SER B CA 1
ATOM 4843 C C . SER B 1 14 ? 229.104 440.079 350.730 1.00 72.45 14 SER B C 1
ATOM 4844 O O . SER B 1 14 ? 228.323 439.872 349.794 1.00 72.45 14 SER B O 1
ATOM 4852 N N . ALA B 1 15 ? 229.851 441.181 350.759 1.00 70.47 15 ALA B N 1
ATOM 4853 C CA . ALA B 1 15 ? 230.178 441.893 349.542 1.00 70.47 15 ALA B CA 1
ATOM 4854 C C . ALA B 1 15 ? 231.650 442.044 349.097 1.00 70.47 15 ALA B C 1
ATOM 4855 O O . ALA B 1 15 ? 232.569 442.229 349.891 1.00 70.47 15 ALA B O 1
ATOM 4862 N N . SER B 1 16 ? 231.931 441.862 347.809 1.00 69.15 16 SER B N 1
ATOM 4863 C CA . SER B 1 16 ? 233.309 441.935 347.318 1.00 69.15 16 SER B CA 1
ATOM 4864 C C . SER B 1 16 ? 233.822 443.373 347.364 1.00 69.15 16 SER B C 1
ATOM 4865 O O . SER B 1 16 ? 233.204 444.256 346.776 1.00 69.15 16 SER B O 1
ATOM 4873 N N . ILE B 1 17 ? 234.946 443.645 348.031 1.00 67.22 17 ILE B N 1
ATOM 4874 C CA . ILE B 1 17 ? 235.532 444.986 348.057 1.00 67.22 17 ILE B CA 1
ATOM 4875 C C . ILE B 1 17 ? 235.872 445.429 346.640 1.00 67.22 17 ILE B C 1
ATOM 4876 O O . ILE B 1 17 ? 235.473 446.500 346.217 1.00 67.22 17 ILE B O 1
ATOM 4892 N N . VAL B 1 18 ? 236.505 444.557 345.862 1.00 66.83 18 VAL B N 1
ATOM 4893 C CA . VAL B 1 18 ? 236.794 444.716 344.432 1.00 66.83 18 VAL B CA 1
ATOM 4894 C C . VAL B 1 18 ? 235.612 444.329 343.539 1.00 66.83 18 VAL B C 1
ATOM 4895 O O . VAL B 1 18 ? 235.787 443.818 342.441 1.00 66.83 18 VAL B O 1
ATOM 4908 N N . GLY B 1 19 ? 234.384 444.509 344.009 1.00 67.78 19 GLY B N 1
ATOM 4909 C CA . GLY B 1 19 ? 233.185 444.086 343.292 1.00 67.78 19 GLY B CA 1
ATOM 4910 C C . GLY B 1 19 ? 232.773 444.996 342.137 1.00 67.78 19 GLY B C 1
ATOM 4911 O O . GLY B 1 19 ? 231.902 444.615 341.358 1.00 67.78 19 GLY B O 1
ATOM 4915 N N . GLY B 1 20 ? 233.365 446.184 342.009 1.00 66.88 20 GLY B N 1
ATOM 4916 C CA . GLY B 1 20 ? 233.065 447.113 340.927 1.00 66.88 20 GLY B CA 1
ATOM 4917 C C . GLY B 1 20 ? 233.579 446.603 339.588 1.00 66.88 20 GLY B C 1
ATOM 4918 O O . GLY B 1 20 ? 234.448 445.735 339.541 1.00 66.88 20 GLY B O 1
ATOM 4922 N N . ALA B 1 21 ? 233.081 447.148 338.480 1.00 65.11 21 ALA B N 1
ATOM 4923 C CA . ALA B 1 21 ? 233.513 446.729 337.149 1.00 65.11 21 ALA B CA 1
ATOM 4924 C C . ALA B 1 21 ? 235.042 446.798 337.016 1.00 65.11 21 ALA B C 1
ATOM 4925 O O . ALA B 1 21 ? 235.665 447.795 337.375 1.00 65.11 21 ALA B O 1
ATOM 4932 N N . GLY B 1 22 ? 235.654 445.707 336.563 1.00 65.19 22 GLY B N 1
ATOM 4933 C CA . GLY B 1 22 ? 237.100 445.579 336.408 1.00 65.19 22 GLY B CA 1
ATOM 4934 C C . GLY B 1 22 ? 237.910 445.507 337.699 1.00 65.19 22 GLY B C 1
ATOM 4935 O O . GLY B 1 22 ? 239.134 445.486 337.628 1.00 65.19 22 GLY B O 1
ATOM 4939 N N . GLY B 1 23 ? 237.288 445.471 338.878 1.00 65.80 23 GLY B N 1
ATOM 4940 C CA . GLY B 1 23 ? 237.972 445.659 340.161 1.00 65.80 23 GLY B CA 1
ATOM 4941 C C . GLY B 1 23 ? 239.001 444.596 340.518 1.00 65.80 23 GLY B C 1
ATOM 4942 O O . GLY B 1 23 ? 239.973 444.900 341.198 1.00 65.80 23 GLY B O 1
ATOM 4946 N N . THR B 1 24 ? 238.863 443.370 340.024 1.00 67.47 24 THR B N 1
ATOM 4947 C CA . THR B 1 24 ? 239.812 442.272 340.278 1.00 67.47 24 THR B CA 1
ATOM 4948 C C . THR B 1 24 ? 241.225 442.562 339.777 1.00 67.47 24 THR B C 1
ATOM 4949 O O . THR B 1 24 ? 242.185 442.051 340.340 1.00 67.47 24 THR B O 1
ATOM 4960 N N . GLN B 1 25 ? 241.393 443.461 338.809 1.00 65.51 25 GLN B N 1
ATOM 4961 C CA . GLN B 1 25 ? 242.701 443.964 338.385 1.00 65.51 25 GLN B CA 1
ATOM 4962 C C . GLN B 1 25 ? 243.455 444.689 339.505 1.00 65.51 25 GLN B C 1
ATOM 4963 O O . GLN B 1 25 ? 244.676 444.783 339.469 1.00 65.51 25 GLN B O 1
ATOM 4977 N N . LEU B 1 26 ? 242.751 445.167 340.531 1.00 65.90 26 LEU B N 1
ATOM 4978 C CA . LEU B 1 26 ? 243.363 445.606 341.778 1.00 65.90 26 LEU B CA 1
ATOM 4979 C C . LEU B 1 26 ? 244.016 444.623 342.759 1.00 65.90 26 LEU B C 1
ATOM 4980 O O . LEU B 1 26 ? 244.761 445.050 343.638 1.00 65.90 26 LEU B O 1
ATOM 4996 N N . LEU B 1 27 ? 243.785 443.315 342.613 1.00 65.87 27 LEU B N 1
ATOM 4997 C CA . LEU B 1 27 ? 244.325 442.312 343.512 1.00 65.87 27 LEU B CA 1
ATOM 4998 C C . LEU B 1 27 ? 245.829 442.181 343.265 1.00 65.87 27 LEU B C 1
ATOM 4999 O O . LEU B 1 27 ? 246.245 442.094 342.108 1.00 65.87 27 LEU B O 1
ATOM 5015 N N . PRO B 1 28 ? 246.666 442.193 344.308 1.00 65.14 28 PRO B N 1
ATOM 5016 C CA . PRO B 1 28 ? 248.107 442.188 344.138 1.00 65.14 28 PRO B CA 1
ATOM 5017 C C . PRO B 1 28 ? 248.614 440.882 343.525 1.00 65.14 28 PRO B C 1
ATOM 5018 O O . PRO B 1 28 ? 248.008 439.822 343.670 1.00 65.14 28 PRO B O 1
ATOM 5029 N N . LYS B 1 29 ? 249.777 440.959 342.880 1.00 64.20 29 LYS B N 1
ATOM 5030 C CA . LYS B 1 29 ? 250.580 439.811 342.466 1.00 64.20 29 LYS B CA 1
ATOM 5031 C C . LYS B 1 29 ? 251.925 439.866 343.161 1.00 64.20 29 LYS B C 1
ATOM 5032 O O . LYS B 1 29 ? 252.498 440.938 343.325 1.00 64.20 29 LYS B O 1
ATOM 5051 N N . ASN B 1 30 ? 252.459 438.711 343.516 1.00 64.16 30 ASN B N 1
ATOM 5052 C CA . ASN B 1 30 ? 253.857 438.563 343.866 1.00 64.16 30 ASN B CA 1
ATOM 5053 C C . ASN B 1 30 ? 254.476 437.613 342.846 1.00 64.16 30 ASN B C 1
ATOM 5054 O O . ASN B 1 30 ? 254.058 436.466 342.763 1.00 64.16 30 ASN B O 1
ATOM 5065 N N . ILE B 1 31 ? 255.446 438.075 342.062 1.00 63.97 31 ILE B N 1
ATOM 5066 C CA . ILE B 1 31 ? 256.127 437.247 341.067 1.00 63.97 31 ILE B CA 1
ATOM 5067 C C . ILE B 1 31 ? 257.485 436.881 341.641 1.00 63.97 31 ILE B C 1
ATOM 5068 O O . ILE B 1 31 ? 258.268 437.755 342.000 1.00 63.97 31 ILE B O 1
ATOM 5084 N N . SER B 1 32 ? 257.770 435.590 341.749 1.00 65.54 32 SER B N 1
ATOM 5085 C CA . SER B 1 32 ? 259.019 435.113 342.323 1.00 65.54 32 SER B CA 1
ATOM 5086 C C . SER B 1 32 ? 260.233 435.523 341.492 1.00 65.54 32 SER B C 1
ATOM 5087 O O . SER B 1 32 ? 260.254 435.355 340.276 1.00 65.54 32 SER B O 1
ATOM 5095 N N . GLN B 1 33 ? 261.281 436.004 342.155 1.00 68.25 33 GLN B N 1
ATOM 5096 C CA . GLN B 1 33 ? 262.576 436.240 341.520 1.00 68.25 33 GLN B CA 1
ATOM 5097 C C . GLN B 1 33 ? 263.270 434.936 341.106 1.00 68.25 33 GLN B C 1
ATOM 5098 O O . GLN B 1 33 ? 264.189 434.963 340.293 1.00 68.25 33 GLN B O 1
ATOM 5112 N N . GLU B 1 34 ? 262.855 433.792 341.650 1.00 68.51 34 GLU B N 1
ATOM 5113 C CA . GLU B 1 34 ? 263.490 432.498 341.428 1.00 68.51 34 GLU B CA 1
ATOM 5114 C C . GLU B 1 34 ? 262.644 431.663 340.478 1.00 68.51 34 GLU B C 1
ATOM 5115 O O . GLU B 1 34 ? 261.503 431.315 340.767 1.00 68.51 34 GLU B O 1
ATOM 5127 N N . TRP B 1 35 ? 263.204 431.307 339.337 1.00 66.19 35 TRP B N 1
ATOM 5128 C CA . TRP B 1 35 ? 262.489 430.626 338.271 1.00 66.19 35 TRP B CA 1
ATOM 5129 C C . TRP B 1 35 ? 262.397 429.125 338.476 1.00 66.19 35 TRP B C 1
ATOM 5130 O O . TRP B 1 35 ? 263.257 428.508 339.097 1.00 66.19 35 TRP B O 1
ATOM 5151 N N . TRP B 1 36 ? 261.392 428.518 337.861 1.00 65.43 36 TRP B N 1
ATOM 5152 C CA . TRP B 1 36 ? 261.401 427.095 337.562 1.00 65.43 36 TRP B CA 1
ATOM 5153 C C . TRP B 1 36 ? 261.995 426.860 336.171 1.00 65.43 36 TRP B C 1
ATOM 5154 O O . TRP B 1 36 ? 261.339 427.076 335.154 1.00 65.43 36 TRP B O 1
ATOM 5175 N N . LYS B 1 37 ? 263.265 426.461 336.109 1.00 66.52 37 LYS B N 1
ATOM 5176 C CA . LYS B 1 37 ? 263.931 426.051 334.866 1.00 66.52 37 LYS B CA 1
ATOM 5177 C C . LYS B 1 37 ? 264.883 424.887 335.090 1.00 66.52 37 LYS B C 1
ATOM 5178 O O . LYS B 1 37 ? 265.657 424.888 336.046 1.00 66.52 37 LYS B O 1
ATOM 5197 N N . LYS B 1 38 ? 264.843 423.905 334.189 1.00 66.85 38 LYS B N 1
ATOM 5198 C CA . LYS B 1 38 ? 265.753 422.754 334.193 1.00 66.85 38 LYS B CA 1
ATOM 5199 C C . LYS B 1 38 ? 267.187 423.215 333.944 1.00 66.85 38 LYS B C 1
ATOM 5200 O O . LYS B 1 38 ? 267.397 424.160 333.185 1.00 66.85 38 LYS B O 1
ATOM 5219 N N . ALA B 1 39 ? 268.180 422.519 334.477 1.00 66.28 39 ALA B N 1
ATOM 5220 C CA . ALA B 1 39 ? 269.535 422.628 333.946 1.00 66.28 39 ALA B CA 1
ATOM 5221 C C . ALA B 1 39 ? 269.582 422.042 332.527 1.00 66.28 39 ALA B C 1
ATOM 5222 O O . ALA B 1 39 ? 268.842 421.112 332.210 1.00 66.28 39 ALA B O 1
ATOM 5229 N N . THR B 1 40 ? 270.444 422.575 331.665 1.00 65.43 40 THR B N 1
ATOM 5230 C CA . THR B 1 40 ? 270.674 422.011 330.324 1.00 65.43 40 THR B CA 1
ATOM 5231 C C . THR B 1 40 ? 271.828 421.018 330.323 1.00 65.43 40 THR B C 1
ATOM 5232 O O . THR B 1 40 ? 272.695 421.042 331.195 1.00 65.43 40 THR B O 1
ATOM 5243 N N . GLU B 1 41 ? 271.853 420.133 329.334 1.00 66.69 41 GLU B N 1
ATOM 5244 C CA . GLU B 1 41 ? 272.904 419.129 329.196 1.00 66.69 41 GLU B CA 1
ATOM 5245 C C . GLU B 1 41 ? 274.271 419.741 328.907 1.00 66.69 41 GLU B C 1
ATOM 5246 O O . GLU B 1 41 ? 274.403 420.574 328.016 1.00 66.69 41 GLU B O 1
ATOM 5258 N N . GLN B 1 42 ? 275.305 419.294 329.617 1.00 67.60 42 GLN B N 1
ATOM 5259 C CA . GLN B 1 42 ? 276.680 419.657 329.296 1.00 67.60 42 GLN B CA 1
ATOM 5260 C C . GLN B 1 42 ? 277.110 419.081 327.940 1.00 67.60 42 GLN B C 1
ATOM 5261 O O . GLN B 1 42 ? 276.705 417.983 327.560 1.00 67.60 42 GLN B O 1
ATOM 5275 N N . SER B 1 43 ? 277.982 419.790 327.229 1.00 65.05 43 SER B N 1
ATOM 5276 C CA . SER B 1 43 ? 278.742 419.221 326.116 1.00 65.05 43 SER B CA 1
ATOM 5277 C C . SER B 1 43 ? 279.874 418.359 326.653 1.00 65.05 43 SER B C 1
ATOM 5278 O O . SER B 1 43 ? 280.643 418.811 327.498 1.00 65.05 43 SER B O 1
ATOM 5286 N N . ILE B 1 44 ? 279.986 417.124 326.179 1.00 64.36 44 ILE B N 1
ATOM 5287 C CA . ILE B 1 44 ? 281.062 416.214 326.588 1.00 64.36 44 ILE B CA 1
ATOM 5288 C C . ILE B 1 44 ? 282.209 416.158 325.587 1.00 64.36 44 ILE B C 1
ATOM 5289 O O . ILE B 1 44 ? 283.327 415.844 325.976 1.00 64.36 44 ILE B O 1
ATOM 5305 N N . ILE B 1 45 ? 281.984 416.483 324.315 1.00 61.83 45 ILE B N 1
ATOM 5306 C CA . ILE B 1 45 ? 282.961 416.248 323.253 1.00 61.83 45 ILE B CA 1
ATOM 5307 C C . ILE B 1 45 ? 284.304 416.956 323.456 1.00 61.83 45 ILE B C 1
ATOM 5308 O O . ILE B 1 45 ? 285.326 416.294 323.308 1.00 61.83 45 ILE B O 1
ATOM 5324 N N . PRO B 1 46 ? 284.384 418.236 323.844 1.00 61.37 46 PRO B N 1
ATOM 5325 C CA . PRO B 1 46 ? 285.668 418.874 324.106 1.00 61.37 46 PRO B CA 1
ATOM 5326 C C . PRO B 1 46 ? 286.471 418.226 325.236 1.00 61.37 46 PRO B C 1
ATOM 5327 O O . PRO B 1 46 ? 287.694 418.292 325.233 1.00 61.37 46 PRO B O 1
ATOM 5338 N N . THR B 1 47 ? 285.814 417.591 326.203 1.00 63.14 47 THR B N 1
ATOM 5339 C CA . THR B 1 47 ? 286.473 416.866 327.299 1.00 63.14 47 THR B CA 1
ATOM 5340 C C . THR B 1 47 ? 286.922 415.480 326.855 1.00 63.14 47 THR B C 1
ATOM 5341 O O . THR B 1 47 ? 288.029 415.040 327.144 1.00 63.14 47 THR B O 1
ATOM 5352 N N . LEU B 1 48 ? 286.051 414.789 326.132 1.00 63.69 48 LEU B N 1
ATOM 5353 C CA . LEU B 1 48 ? 286.167 413.394 325.745 1.00 63.69 48 LEU B CA 1
ATOM 5354 C C . LEU B 1 48 ? 286.829 413.227 324.371 1.00 63.69 48 LEU B C 1
ATOM 5355 O O . LEU B 1 48 ? 286.380 412.456 323.538 1.00 63.69 48 LEU B O 1
ATOM 5371 N N . SER B 1 49 ? 287.867 413.995 324.074 1.00 62.57 49 SER B N 1
ATOM 5372 C CA . SER B 1 49 ? 288.554 413.954 322.782 1.00 62.57 49 SER B CA 1
ATOM 5373 C C . SER B 1 49 ? 289.949 414.530 322.903 1.00 62.57 49 SER B C 1
ATOM 5374 O O . SER B 1 49 ? 290.260 415.249 323.853 1.00 62.57 49 SER B O 1
ATOM 5382 N N . LYS B 1 50 ? 290.812 414.214 321.943 1.00 63.03 50 LYS B N 1
ATOM 5383 C CA . LYS B 1 50 ? 292.165 414.752 321.888 1.00 63.03 50 LYS B CA 1
ATOM 5384 C C . LYS B 1 50 ? 292.131 416.176 321.350 1.00 63.03 50 LYS B C 1
ATOM 5385 O O . LYS B 1 50 ? 291.682 416.411 320.233 1.00 63.03 50 LYS B O 1
ATOM 5404 N N . SER B 1 51 ? 292.600 417.141 322.125 1.00 62.94 51 SER B N 1
ATOM 5405 C CA . SER B 1 51 ? 292.689 418.519 321.652 1.00 62.94 51 SER B CA 1
ATOM 5406 C C . SER B 1 51 ? 293.722 418.647 320.537 1.00 62.94 51 SER B C 1
ATOM 5407 O O . SER B 1 51 ? 294.798 418.058 320.588 1.00 62.94 51 SER B O 1
ATOM 5415 N N . THR B 1 52 ? 293.411 419.427 319.510 1.00 61.57 52 THR B N 1
ATOM 5416 C CA . THR B 1 52 ? 294.321 419.723 318.400 1.00 61.57 52 THR B CA 1
ATOM 5417 C C . THR B 1 52 ? 294.226 421.197 318.025 1.00 61.57 52 THR B C 1
ATOM 5418 O O . THR B 1 52 ? 293.142 421.766 318.123 1.00 61.57 52 THR B O 1
ATOM 5429 N N . PRO B 1 53 ? 295.306 421.838 317.551 1.00 60.96 53 PRO B N 1
ATOM 5430 C CA . PRO B 1 53 ? 295.203 423.102 316.844 1.00 60.96 53 PRO B CA 1
ATOM 5431 C C . PRO B 1 53 ? 294.294 422.940 315.632 1.00 60.96 53 PRO B C 1
ATOM 5432 O O . PRO B 1 53 ? 294.374 421.933 314.931 1.00 60.96 53 PRO B O 1
ATOM 5443 N N . VAL B 1 54 ? 293.420 423.911 315.391 1.00 59.49 54 VAL B N 1
ATOM 5444 C CA . VAL B 1 54 ? 292.491 423.934 314.258 1.00 59.49 54 VAL B CA 1
ATOM 5445 C C . VAL B 1 54 ? 292.543 425.309 313.609 1.00 59.49 54 VAL B C 1
ATOM 5446 O O . VAL B 1 54 ? 292.642 426.328 314.282 1.00 59.49 54 VAL B O 1
ATOM 5459 N N . ILE B 1 55 ? 292.474 425.326 312.287 1.00 59.82 55 ILE B N 1
ATOM 5460 C CA . ILE B 1 55 ? 292.440 426.511 311.429 1.00 59.82 55 ILE B CA 1
ATOM 5461 C C . ILE B 1 55 ? 291.190 426.452 310.568 1.00 59.82 55 ILE B C 1
ATOM 5462 O O . ILE B 1 55 ? 290.730 425.364 310.249 1.00 59.82 55 ILE B O 1
ATOM 5478 N N . ILE B 1 56 ? 290.636 427.594 310.192 1.00 60.52 56 ILE B N 1
ATOM 5479 C CA . ILE B 1 56 ? 289.442 427.656 309.348 1.00 60.52 56 ILE B CA 1
ATOM 5480 C C . ILE B 1 56 ? 289.765 427.131 307.945 1.00 60.52 56 ILE B C 1
ATOM 5481 O O . ILE B 1 56 ? 290.773 427.509 307.355 1.00 60.52 56 ILE B O 1
ATOM 5497 N N . GLY B 1 57 ? 288.907 426.281 307.392 1.00 61.70 57 GLY B N 1
ATOM 5498 C CA . GLY B 1 57 ? 289.049 425.711 306.050 1.00 61.70 57 GLY B CA 1
ATOM 5499 C C . GLY B 1 57 ? 288.889 424.199 306.057 1.00 61.70 57 GLY B C 1
ATOM 5500 O O . GLY B 1 57 ? 288.318 423.652 306.989 1.00 61.70 57 GLY B O 1
ATOM 5504 N N . ASP B 1 58 ? 289.404 423.516 305.037 1.00 64.04 58 ASP B N 1
ATOM 5505 C CA . ASP B 1 58 ? 289.545 422.052 304.987 1.00 64.04 58 ASP B CA 1
ATOM 5506 C C . ASP B 1 58 ? 291.014 421.596 304.967 1.00 64.04 58 ASP B C 1
ATOM 5507 O O . ASP B 1 58 ? 291.333 420.466 304.600 1.00 64.04 58 ASP B O 1
ATOM 5516 N N . GLY B 1 59 ? 291.917 422.492 305.360 1.00 62.53 59 GLY B N 1
ATOM 5517 C CA . GLY B 1 59 ? 293.361 422.306 305.380 1.00 62.53 59 GLY B CA 1
ATOM 5518 C C . GLY B 1 59 ? 293.914 421.860 306.720 1.00 62.53 59 GLY B C 1
ATOM 5519 O O . GLY B 1 59 ? 295.068 422.140 307.025 1.00 62.53 59 GLY B O 1
ATOM 5523 N N . ASN B 1 60 ? 293.120 421.195 307.547 1.00 60.17 60 ASN B N 1
ATOM 5524 C CA . ASN B 1 60 ? 293.585 420.548 308.769 1.00 60.17 60 ASN B CA 1
ATOM 5525 C C . ASN B 1 60 ? 293.947 419.108 308.424 1.00 60.17 60 ASN B C 1
ATOM 5526 O O . ASN B 1 60 ? 293.106 418.415 307.871 1.00 60.17 60 ASN B O 1
ATOM 5537 N N . VAL B 1 61 ? 295.168 418.652 308.695 1.00 61.18 61 VAL B N 1
ATOM 5538 C CA . VAL B 1 61 ? 295.690 417.389 308.145 1.00 61.18 61 VAL B CA 1
ATOM 5539 C C . VAL B 1 61 ? 296.375 416.550 309.214 1.00 61.18 61 VAL B C 1
ATOM 5540 O O . VAL B 1 61 ? 297.232 417.042 309.940 1.00 61.18 61 VAL B O 1
ATOM 5553 N N . VAL B 1 62 ? 296.061 415.261 309.278 1.00 61.11 62 VAL B N 1
ATOM 5554 C CA . VAL B 1 62 ? 296.759 414.281 310.116 1.00 61.11 62 VAL B CA 1
ATOM 5555 C C . VAL B 1 62 ? 297.468 413.270 309.213 1.00 61.11 62 VAL B C 1
ATOM 5556 O O . VAL B 1 62 ? 296.790 412.637 308.403 1.00 61.11 62 VAL B O 1
ATOM 5569 N N . PRO B 1 63 ? 298.796 413.087 309.318 1.00 61.29 63 PRO B N 1
ATOM 5570 C CA . PRO B 1 63 ? 299.510 412.052 308.585 1.00 61.29 63 PRO B CA 1
ATOM 5571 C C . PRO B 1 63 ? 299.227 410.657 309.150 1.00 61.29 63 PRO B C 1
ATOM 5572 O O . PRO B 1 63 ? 299.241 410.442 310.357 1.00 61.29 63 PRO B O 1
ATOM 5583 N N . VAL B 1 64 ? 298.966 409.698 308.271 1.00 61.70 64 VAL B N 1
ATOM 5584 C CA . VAL B 1 64 ? 298.572 408.323 308.592 1.00 61.70 64 VAL B CA 1
ATOM 5585 C C . VAL B 1 64 ? 299.609 407.347 308.049 1.00 61.70 64 VAL B C 1
ATOM 5586 O O . VAL B 1 64 ? 299.792 407.272 306.836 1.00 61.70 64 VAL B O 1
ATOM 5599 N N . LEU B 1 65 ? 300.252 406.527 308.878 1.00 62.62 65 LEU B N 1
ATOM 5600 C CA . LEU B 1 65 ? 301.125 405.474 308.350 1.00 62.62 65 LEU B CA 1
ATOM 5601 C C . LEU B 1 65 ? 300.283 404.365 307.713 1.00 62.62 65 LEU B C 1
ATOM 5602 O O . LEU B 1 65 ? 299.399 403.807 308.348 1.00 62.62 65 LEU B O 1
ATOM 5618 N N . THR B 1 66 ? 300.519 404.073 306.439 1.00 63.54 66 THR B N 1
ATOM 5619 C CA . THR B 1 66 ? 299.572 403.346 305.580 1.00 63.54 66 THR B CA 1
ATOM 5620 C C . THR B 1 66 ? 300.077 401.989 305.095 1.00 63.54 66 THR B C 1
ATOM 5621 O O . THR B 1 66 ? 299.277 401.080 304.898 1.00 63.54 66 THR B O 1
ATOM 5632 N N . LYS B 1 67 ? 301.394 401.820 304.961 1.00 63.29 67 LYS B N 1
ATOM 5633 C CA . LYS B 1 67 ? 302.077 400.544 304.712 1.00 63.29 67 LYS B CA 1
ATOM 5634 C C . LYS B 1 67 ? 303.359 400.521 305.521 1.00 63.29 67 LYS B C 1
ATOM 5635 O O . LYS B 1 67 ? 303.904 401.579 305.813 1.00 63.29 67 LYS B O 1
ATOM 5654 N N . ARG B 1 68 ? 303.854 399.335 305.854 1.00 62.99 68 ARG B N 1
ATOM 5655 C CA . ARG B 1 68 ? 305.030 399.135 306.707 1.00 62.99 68 ARG B CA 1
ATOM 5656 C C . ARG B 1 68 ? 305.944 398.052 306.143 1.00 62.99 68 ARG B C 1
ATOM 5657 O O . ARG B 1 68 ? 305.447 397.137 305.482 1.00 62.99 68 ARG B O 1
ATOM 5678 N N . PRO B 1 69 ? 307.237 398.056 306.485 1.00 63.28 69 PRO B N 1
ATOM 5679 C CA . PRO B 1 69 ? 308.145 396.984 306.130 1.00 63.28 69 PRO B CA 1
ATOM 5680 C C . PRO B 1 69 ? 307.682 395.648 306.711 1.00 63.28 69 PRO B C 1
ATOM 5681 O O . PRO B 1 69 ? 307.366 395.542 307.896 1.00 63.28 69 PRO B O 1
ATOM 5692 N N . SER B 1 70 ? 307.684 394.613 305.880 1.00 64.55 70 SER B N 1
ATOM 5693 C CA . SER B 1 70 ? 307.540 393.214 306.280 1.00 64.55 70 SER B CA 1
ATOM 5694 C C . SER B 1 70 ? 308.780 392.453 305.852 1.00 64.55 70 SER B C 1
ATOM 5695 O O . SER B 1 70 ? 309.183 392.548 304.696 1.00 64.55 70 SER B O 1
ATOM 5703 N N . ALA B 1 71 ? 309.402 391.700 306.750 1.00 64.84 71 ALA B N 1
ATOM 5704 C CA . ALA B 1 71 ? 310.544 390.884 306.386 1.00 64.84 71 ALA B CA 1
ATOM 5705 C C . ALA B 1 71 ? 310.128 389.640 305.608 1.00 64.84 71 ALA B C 1
ATOM 5706 O O . ALA B 1 71 ? 308.966 389.270 305.509 1.00 64.84 71 ALA B O 1
ATOM 5713 N N . SER B 1 72 ? 311.118 388.993 305.035 1.00 64.07 72 SER B N 1
ATOM 5714 C CA . SER B 1 72 ? 310.986 387.816 304.197 1.00 64.07 72 SER B CA 1
ATOM 5715 C C . SER B 1 72 ? 312.086 386.840 304.579 1.00 64.07 72 SER B C 1
ATOM 5716 O O . SER B 1 72 ? 313.064 387.235 305.206 1.00 64.07 72 SER B O 1
ATOM 5724 N N . ILE B 1 73 ? 311.935 385.568 304.243 1.00 64.72 73 ILE B N 1
ATOM 5725 C CA . ILE B 1 73 ? 312.942 384.541 304.485 1.00 64.72 73 ILE B CA 1
ATOM 5726 C C . ILE B 1 73 ? 313.477 384.048 303.155 1.00 64.72 73 ILE B C 1
ATOM 5727 O O . ILE B 1 73 ? 312.716 383.636 302.287 1.00 64.72 73 ILE B O 1
ATOM 5743 N N . ILE B 1 74 ? 314.796 384.094 303.008 1.00 69.24 74 ILE B N 1
ATOM 5744 C CA . ILE B 1 74 ? 315.498 383.809 301.758 1.00 69.24 74 ILE B CA 1
ATOM 5745 C C . ILE B 1 74 ? 316.616 382.778 301.952 1.00 69.24 74 ILE B C 1
ATOM 5746 O O . ILE B 1 74 ? 317.245 382.723 303.002 1.00 69.24 74 ILE B O 1
ATOM 5762 N N . GLY B 1 75 ? 316.862 381.944 300.945 1.00 70.00 75 GLY B N 1
ATOM 5763 C CA . GLY B 1 75 ? 317.933 380.944 300.940 1.00 70.00 75 GLY B CA 1
ATOM 5764 C C . GLY B 1 75 ? 319.345 381.526 300.827 1.00 70.00 75 GLY B C 1
ATOM 5765 O O . GLY B 1 75 ? 319.535 382.738 300.784 1.00 70.00 75 GLY B O 1
ATOM 5769 N N . GLU B 1 76 ? 320.361 380.671 300.727 1.00 67.91 76 GLU B N 1
ATOM 5770 C CA . GLU B 1 76 ? 321.757 381.107 300.574 1.00 67.91 76 GLU B CA 1
ATOM 5771 C C . GLU B 1 76 ? 322.213 382.123 299.488 1.00 67.91 76 GLU B C 1
ATOM 5772 O O . GLU B 1 76 ? 322.963 383.039 299.800 1.00 67.91 76 GLU B O 1
ATOM 5784 N N . LEU B 1 77 ? 321.736 382.022 298.235 1.00 67.43 77 LEU B N 1
ATOM 5785 C CA . LEU B 1 77 ? 322.043 382.935 297.136 1.00 67.43 77 LEU B CA 1
ATOM 5786 C C . LEU B 1 77 ? 320.757 383.306 296.390 1.00 67.43 77 LEU B C 1
ATOM 5787 O O . LEU B 1 77 ? 320.773 383.614 295.202 1.00 67.43 77 LEU B O 1
ATOM 5803 N N . GLN B 1 78 ? 319.625 383.258 297.092 1.00 67.71 78 GLN B N 1
ATOM 5804 C CA . GLN B 1 78 ? 318.342 383.771 296.628 1.00 67.71 78 GLN B CA 1
ATOM 5805 C C . GLN B 1 78 ? 318.373 385.300 296.632 1.00 67.71 78 GLN B C 1
ATOM 5806 O O . GLN B 1 78 ? 319.019 385.904 297.486 1.00 67.71 78 GLN B O 1
ATOM 5820 N N . ASN B 1 79 ? 317.676 385.939 295.696 1.00 63.30 79 ASN B N 1
ATOM 5821 C CA . ASN B 1 79 ? 317.623 387.392 295.614 1.00 63.30 79 ASN B CA 1
ATOM 5822 C C . ASN B 1 79 ? 316.963 388.005 296.850 1.00 63.30 79 ASN B C 1
ATOM 5823 O O . ASN B 1 79 ? 315.836 387.660 297.192 1.00 63.30 79 ASN B O 1
ATOM 5834 N N . LYS B 1 80 ? 317.628 388.971 297.478 1.00 61.15 80 LYS B N 1
ATOM 5835 C CA . LYS B 1 80 ? 317.010 389.870 298.452 1.00 61.15 80 LYS B CA 1
ATOM 5836 C C . LYS B 1 80 ? 315.905 390.699 297.795 1.00 61.15 80 LYS B C 1
ATOM 5837 O O . LYS B 1 80 ? 315.965 390.981 296.600 1.00 61.15 80 LYS B O 1
ATOM 5856 N N . VAL B 1 81 ? 314.890 391.094 298.550 1.00 61.70 81 VAL B N 1
ATOM 5857 C CA . VAL B 1 81 ? 313.718 391.834 298.066 1.00 61.70 81 VAL B CA 1
ATOM 5858 C C . VAL B 1 81 ? 313.434 393.061 298.923 1.00 61.70 81 VAL B C 1
ATOM 5859 O O . VAL B 1 81 ? 313.591 393.057 300.136 1.00 61.70 81 VAL B O 1
ATOM 5872 N N . ASP B 1 82 ? 312.980 394.135 298.294 1.00 62.41 82 ASP B N 1
ATOM 5873 C CA . ASP B 1 82 ? 312.474 395.315 298.988 1.00 62.41 82 ASP B CA 1
ATOM 5874 C C . ASP B 1 82 ? 311.039 395.106 299.492 1.00 62.41 82 ASP B C 1
ATOM 5875 O O . ASP B 1 82 ? 310.307 394.221 299.050 1.00 62.41 82 ASP B O 1
ATOM 5884 N N . SER B 1 83 ? 310.617 395.959 300.415 1.00 63.23 83 SER B N 1
ATOM 5885 C CA . SER B 1 83 ? 309.305 395.938 301.057 1.00 63.23 83 SER B CA 1
ATOM 5886 C C . SER B 1 83 ? 308.620 397.305 300.981 1.00 63.23 83 SER B C 1
ATOM 5887 O O . SER B 1 83 ? 309.190 398.276 300.494 1.00 63.23 83 SER B O 1
ATOM 5895 N N . GLU B 1 84 ? 307.359 397.370 301.388 1.00 63.89 84 GLU B N 1
ATOM 5896 C CA . GLU B 1 84 ? 306.538 398.581 301.348 1.00 63.89 84 GLU B CA 1
ATOM 5897 C C . GLU B 1 84 ? 306.807 399.542 302.510 1.00 63.89 84 GLU B C 1
ATOM 5898 O O . GLU B 1 84 ? 307.142 399.129 303.609 1.00 63.89 84 GLU B O 1
ATOM 5910 N N . LEU B 1 85 ? 306.571 400.832 302.294 1.00 62.27 85 LEU B N 1
ATOM 5911 C CA . LEU B 1 85 ? 306.491 401.870 303.324 1.00 62.27 85 LEU B CA 1
ATOM 5912 C C . LEU B 1 85 ? 305.738 403.058 302.729 1.00 62.27 85 LEU B C 1
ATOM 5913 O O . LEU B 1 85 ? 306.077 403.507 301.639 1.00 62.27 85 LEU B O 1
ATOM 5929 N N . GLU B 1 86 ? 304.691 403.544 303.386 1.00 63.72 86 GLU B N 1
ATOM 5930 C CA . GLU B 1 86 ? 303.803 404.539 302.781 1.00 63.72 86 GLU B CA 1
ATOM 5931 C C . GLU B 1 86 ? 303.089 405.414 303.801 1.00 63.72 86 GLU B C 1
ATOM 5932 O O . GLU B 1 86 ? 302.692 404.952 304.865 1.00 63.72 86 GLU B O 1
ATOM 5944 N N . VAL B 1 87 ? 302.814 406.656 303.419 1.00 63.24 87 VAL B N 1
ATOM 5945 C CA . VAL B 1 87 ? 302.001 407.609 304.172 1.00 63.24 87 VAL B CA 1
ATOM 5946 C C . VAL B 1 87 ? 300.733 407.913 303.393 1.00 63.24 87 VAL B C 1
ATOM 5947 O O . VAL B 1 87 ? 300.742 408.004 302.171 1.00 63.24 87 VAL B O 1
ATOM 5960 N N . GLY B 1 88 ? 299.637 408.095 304.103 1.00 61.28 88 GLY B N 1
ATOM 5961 C CA . GLY B 1 88 ? 298.444 408.776 303.622 1.00 61.28 88 GLY B CA 1
ATOM 5962 C C . GLY B 1 88 ? 298.149 409.941 304.547 1.00 61.28 88 GLY B C 1
ATOM 5963 O O . GLY B 1 88 ? 298.878 410.194 305.499 1.00 61.28 88 GLY B O 1
ATOM 5967 N N . ALA B 1 89 ? 297.049 410.637 304.344 1.00 60.21 89 ALA B N 1
ATOM 5968 C CA . ALA B 1 89 ? 296.587 411.598 305.327 1.00 60.21 89 ALA B CA 1
ATOM 5969 C C . ALA B 1 89 ? 295.074 411.660 305.352 1.00 60.21 89 ALA B C 1
ATOM 5970 O O . ALA B 1 89 ? 294.414 411.442 304.338 1.00 60.21 89 ALA B O 1
ATOM 5977 N N . LYS B 1 90 ? 294.527 412.008 306.511 1.00 61.83 90 LYS B N 1
ATOM 5978 C CA . LYS B 1 90 ? 293.140 412.441 306.625 1.00 61.83 90 LYS B CA 1
ATOM 5979 C C . LYS B 1 90 ? 293.151 413.939 306.806 1.00 61.83 90 LYS B C 1
ATOM 5980 O O . LYS B 1 90 ? 293.836 414.448 307.687 1.00 61.83 90 LYS B O 1
ATOM 5999 N N . ASN B 1 91 ? 292.410 414.644 305.967 1.00 61.52 91 ASN B N 1
ATOM 6000 C CA . ASN B 1 91 ? 292.094 416.036 306.208 1.00 61.52 91 ASN B CA 1
ATOM 6001 C C . ASN B 1 91 ? 290.689 416.174 306.788 1.00 61.52 91 ASN B C 1
ATOM 6002 O O . ASN B 1 91 ? 289.828 415.320 306.590 1.00 61.52 91 ASN B O 1
ATOM 6013 N N . PHE B 1 92 ? 290.445 417.262 307.494 1.00 59.61 92 PHE B N 1
ATOM 6014 C CA . PHE B 1 92 ? 289.132 417.603 308.023 1.00 59.61 92 PHE B CA 1
ATOM 6015 C C . PHE B 1 92 ? 288.854 419.084 307.862 1.00 59.61 92 PHE B C 1
ATOM 6016 O O . PHE B 1 92 ? 289.766 419.868 307.619 1.00 59.61 92 PHE B O 1
ATOM 6033 N N . LYS B 1 93 ? 287.581 419.456 307.970 1.00 61.13 93 LYS B N 1
ATOM 6034 C CA . LYS B 1 93 ? 287.113 420.829 307.808 1.00 61.13 93 LYS B CA 1
ATOM 6035 C C . LYS B 1 93 ? 286.460 421.366 309.059 1.00 61.13 93 LYS B C 1
ATOM 6036 O O . LYS B 1 93 ? 285.846 420.625 309.818 1.00 61.13 93 LYS B O 1
ATOM 6055 N N . THR B 1 94 ? 286.562 422.667 309.261 1.00 59.83 94 THR B N 1
ATOM 6056 C CA . THR B 1 94 ? 285.724 423.376 310.222 1.00 59.83 94 THR B CA 1
ATOM 6057 C C . THR B 1 94 ? 284.291 423.533 309.734 1.00 59.83 94 THR B C 1
ATOM 6058 O O . THR B 1 94 ? 284.038 423.644 308.540 1.00 59.83 94 THR B O 1
ATOM 6069 N N . ILE B 1 95 ? 283.365 423.662 310.674 1.00 60.37 95 ILE B N 1
ATOM 6070 C CA . ILE B 1 95 ? 281.998 424.139 310.467 1.00 60.37 95 ILE B CA 1
ATOM 6071 C C . ILE B 1 95 ? 281.695 425.215 311.505 1.00 60.37 95 ILE B C 1
ATOM 607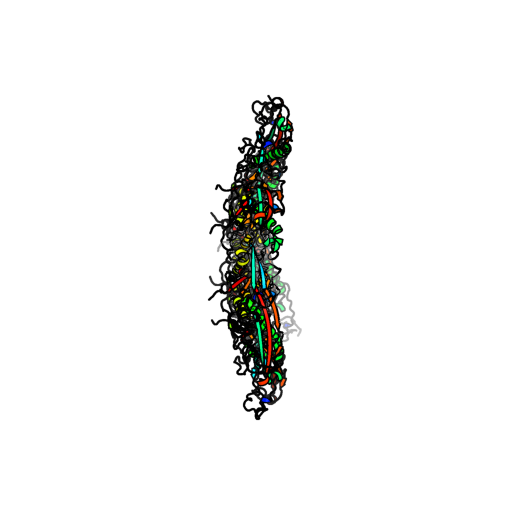2 O O . ILE B 1 95 ? 282.417 425.358 312.492 1.00 60.37 95 ILE B O 1
ATOM 6088 N N . LYS B 1 96 ? 280.657 426.012 311.272 1.00 61.17 96 LYS B N 1
ATOM 6089 C CA . LYS B 1 96 ? 280.275 427.127 312.138 1.00 61.17 96 LYS B CA 1
ATOM 6090 C C . LYS B 1 96 ? 278.927 426.877 312.783 1.00 61.17 96 LYS B C 1
ATOM 6091 O O . LYS B 1 96 ? 277.936 426.727 312.076 1.00 61.17 96 LYS B O 1
ATOM 6110 N N . ALA B 1 97 ? 278.888 426.867 314.108 1.00 61.15 97 ALA B N 1
ATOM 6111 C CA . ALA B 1 97 ? 277.654 426.888 314.867 1.00 61.15 97 ALA B CA 1
ATOM 6112 C C . ALA B 1 97 ? 277.291 428.318 315.234 1.00 61.15 97 ALA B C 1
ATOM 6113 O O . ALA B 1 97 ? 278.120 429.064 315.746 1.00 61.15 97 ALA B O 1
ATOM 6120 N N . GLU B 1 98 ? 276.046 428.697 315.007 1.00 61.59 98 GLU B N 1
ATOM 6121 C CA . GLU B 1 98 ? 275.553 430.029 315.329 1.00 61.59 98 GLU B CA 1
ATOM 6122 C C . GLU B 1 98 ? 274.212 429.958 316.044 1.00 61.59 98 GLU B C 1
ATOM 6123 O O . GLU B 1 98 ? 273.368 429.119 315.739 1.00 61.59 98 GLU B O 1
ATOM 6135 N N . VAL B 1 99 ? 274.009 430.841 317.008 1.00 62.08 99 VAL B N 1
ATOM 6136 C CA . VAL B 1 99 ? 272.720 431.027 317.660 1.00 62.08 99 VAL B CA 1
ATOM 6137 C C . VAL B 1 99 ? 272.437 432.513 317.802 1.00 62.08 99 VAL B C 1
ATOM 6138 O O . VAL B 1 99 ? 273.326 433.302 318.105 1.00 62.08 99 VAL B O 1
ATOM 6151 N N . GLY B 1 100 ? 271.187 432.910 317.623 1.00 62.48 100 GLY B N 1
ATOM 6152 C CA . GLY B 1 100 ? 270.777 434.279 317.879 1.00 62.48 100 GLY B CA 1
ATOM 6153 C C . GLY B 1 100 ? 269.316 434.398 318.249 1.00 62.48 100 GLY B C 1
ATOM 6154 O O . GLY B 1 100 ? 268.509 433.528 317.952 1.00 62.48 100 GLY B O 1
ATOM 6158 N N . LEU B 1 101 ? 268.987 435.480 318.931 1.00 62.59 101 LEU B N 1
ATOM 6159 C CA . LEU B 1 101 ? 267.659 435.791 319.446 1.00 62.59 101 LEU B CA 1
ATOM 6160 C C . LEU B 1 101 ? 267.303 437.217 319.074 1.00 62.59 101 LEU B C 1
ATOM 6161 O O . LEU B 1 101 ? 268.172 438.074 319.001 1.00 62.59 101 LEU B O 1
ATOM 6177 N N . GLU B 1 102 ? 266.031 437.490 318.834 1.00 62.49 102 GLU B N 1
ATOM 6178 C CA . GLU B 1 102 ? 265.577 438.809 318.420 1.00 62.49 102 GLU B CA 1
ATOM 6179 C C . GLU B 1 102 ? 264.309 439.245 319.154 1.00 62.49 102 GLU B C 1
ATOM 6180 O O . GLU B 1 102 ? 263.324 438.514 319.212 1.00 62.49 102 GLU B O 1
ATOM 6192 N N . PHE B 1 103 ? 264.318 440.462 319.685 1.00 62.31 103 PHE B N 1
ATOM 6193 C CA . PHE B 1 103 ? 263.305 441.002 320.581 1.00 62.31 103 PHE B CA 1
ATOM 6194 C C . PHE B 1 103 ? 262.801 442.348 320.087 1.00 62.31 103 PHE B C 1
ATOM 6195 O O . PHE B 1 103 ? 263.597 443.161 319.635 1.00 62.31 103 PHE B O 1
ATOM 6212 N N . SER B 1 104 ? 261.512 442.644 320.220 1.00 62.66 104 SER B N 1
ATOM 6213 C CA . SER B 1 104 ? 260.995 443.996 319.999 1.00 62.66 104 SER B CA 1
ATOM 6214 C C . SER B 1 104 ? 261.484 444.977 321.065 1.00 62.66 104 SER B C 1
ATOM 6215 O O . SER B 1 104 ? 261.795 444.585 322.186 1.00 62.66 104 SER B O 1
ATOM 6223 N N . LEU B 1 105 ? 261.498 446.272 320.761 1.00 63.67 105 LEU B N 1
ATOM 6224 C CA . LEU B 1 105 ? 261.812 447.348 321.702 1.00 63.67 105 LEU B CA 1
ATOM 6225 C C . LEU B 1 105 ? 260.963 447.250 322.970 1.00 63.67 105 LEU B C 1
ATOM 6226 O O . LEU B 1 105 ? 261.476 447.326 324.078 1.00 63.67 105 LEU B O 1
ATOM 6242 N N . GLU B 1 106 ? 259.664 447.023 322.825 1.00 64.71 106 GLU B N 1
ATOM 6243 C CA . GLU B 1 106 ? 258.758 446.831 323.944 1.00 64.71 106 GLU B CA 1
ATOM 6244 C C . GLU B 1 106 ? 259.161 445.643 324.813 1.00 64.71 106 GLU B C 1
ATOM 6245 O O . GLU B 1 106 ? 259.080 445.727 326.033 1.00 64.71 106 GLU B O 1
ATOM 6257 N N . THR B 1 107 ? 259.659 444.557 324.226 1.00 63.76 107 THR B N 1
ATOM 6258 C CA . THR B 1 107 ? 260.181 443.417 324.982 1.00 63.76 107 THR B CA 1
ATOM 6259 C C . THR B 1 107 ? 261.445 443.790 325.737 1.00 63.76 107 THR B C 1
ATOM 6260 O O . THR B 1 107 ? 261.544 443.484 326.917 1.00 63.76 107 THR B O 1
ATOM 6271 N N . ILE B 1 108 ? 262.383 444.502 325.113 1.00 63.00 108 ILE B N 1
ATOM 6272 C CA . ILE B 1 108 ? 263.611 444.968 325.767 1.00 63.00 108 ILE B CA 1
ATOM 6273 C C . ILE B 1 108 ? 263.304 445.876 326.959 1.00 63.00 108 ILE B C 1
ATOM 6274 O O . ILE B 1 108 ? 263.910 445.748 328.018 1.00 63.00 108 ILE B O 1
ATOM 6290 N N . LEU B 1 109 ? 262.342 446.783 326.809 1.00 63.77 109 LEU B N 1
ATOM 6291 C CA . LEU B 1 109 ? 261.958 447.723 327.857 1.00 63.77 109 LEU B CA 1
ATOM 6292 C C . LEU B 1 109 ? 261.128 447.072 328.964 1.00 63.77 109 LEU B C 1
ATOM 6293 O O . LEU B 1 109 ? 261.275 447.422 330.131 1.00 63.77 109 LEU B O 1
ATOM 6309 N N . THR B 1 110 ? 260.284 446.100 328.625 1.00 65.38 110 THR B N 1
ATOM 6310 C CA . THR B 1 110 ? 259.493 445.341 329.600 1.00 65.38 110 THR B CA 1
ATOM 6311 C C . THR B 1 110 ? 260.345 444.372 330.417 1.00 65.38 110 THR B C 1
ATOM 6312 O O . THR B 1 110 ? 260.180 444.307 331.628 1.00 65.38 110 THR B O 1
ATOM 6323 N N . ASN B 1 111 ? 261.232 443.600 329.777 1.00 65.94 111 ASN B N 1
ATOM 6324 C CA . ASN B 1 111 ? 262.010 442.500 330.364 1.00 65.94 111 ASN B CA 1
ATOM 6325 C C . ASN B 1 111 ? 261.150 441.558 331.247 1.00 65.94 111 ASN B C 1
ATOM 6326 O O . ASN B 1 111 ? 261.342 441.516 332.461 1.00 65.94 111 ASN B O 1
ATOM 6337 N N . PRO B 1 112 ? 260.187 440.816 330.660 1.00 66.48 112 PRO B N 1
ATOM 6338 C CA . PRO B 1 112 ? 259.011 440.247 331.326 1.00 66.48 112 PRO B CA 1
ATOM 6339 C C . PRO B 1 112 ? 259.169 439.692 332.743 1.00 66.48 112 PRO B C 1
ATOM 6340 O O . PRO B 1 112 ? 258.405 440.082 333.626 1.00 66.48 112 PRO B O 1
ATOM 6351 N N . ALA B 1 113 ? 260.153 438.831 332.991 1.00 65.90 113 ALA B N 1
ATOM 6352 C CA . ALA B 1 113 ? 260.479 438.340 334.331 1.00 65.90 113 ALA B CA 1
ATOM 6353 C C . ALA B 1 113 ? 261.989 438.372 334.618 1.00 65.90 113 ALA B C 1
ATOM 6354 O O . ALA B 1 113 ? 262.518 437.510 335.314 1.00 65.90 113 ALA B O 1
ATOM 6361 N N . GLY B 1 114 ? 262.715 439.323 334.027 1.00 65.99 114 GLY B N 1
ATOM 6362 C CA . GLY B 1 114 ? 264.181 439.300 333.984 1.00 65.99 114 GLY B CA 1
ATOM 6363 C C . GLY B 1 114 ? 264.739 438.326 332.940 1.00 65.99 114 GLY B C 1
ATOM 6364 O O . GLY B 1 114 ? 265.891 437.915 333.020 1.00 65.99 114 GLY B O 1
ATOM 6368 N N . ILE B 1 115 ? 263.924 437.921 331.967 1.00 66.40 115 ILE B N 1
ATOM 6369 C CA . ILE B 1 115 ? 264.268 436.934 330.940 1.00 66.40 115 ILE B CA 1
ATOM 6370 C C . ILE B 1 115 ? 265.486 437.334 330.111 1.00 66.40 115 ILE B C 1
ATOM 6371 O O . ILE B 1 115 ? 266.266 436.490 329.692 1.00 66.40 115 ILE B O 1
ATOM 6387 N N . LEU B 1 116 ? 265.700 438.621 329.876 1.00 65.94 116 LEU B N 1
ATOM 6388 C CA . LEU B 1 116 ? 266.815 439.080 329.061 1.00 65.94 116 LEU B CA 1
ATOM 6389 C C . LEU B 1 116 ? 268.143 438.964 329.804 1.00 65.94 116 LEU B C 1
ATOM 6390 O O . LEU B 1 116 ? 269.207 439.058 329.205 1.00 65.94 116 LEU B O 1
ATOM 6406 N N . ASP B 1 117 ? 268.103 438.713 331.105 1.00 67.65 117 ASP B N 1
ATOM 6407 C CA . ASP B 1 117 ? 269.286 438.542 331.929 1.00 67.65 117 ASP B CA 1
ATOM 6408 C C . ASP B 1 117 ? 269.949 437.168 331.719 1.00 67.65 117 ASP B C 1
ATOM 6409 O O . ASP B 1 117 ? 271.130 437.017 332.022 1.00 67.65 117 ASP B O 1
ATOM 6418 N N . ILE B 1 118 ? 269.224 436.167 331.197 1.00 66.32 118 ILE B N 1
ATOM 6419 C CA . ILE B 1 118 ? 269.739 434.800 330.996 1.00 66.32 118 ILE B CA 1
ATOM 6420 C C . ILE B 1 118 ? 270.248 434.508 329.582 1.00 66.32 118 ILE B C 1
ATOM 6421 O O . ILE B 1 118 ? 270.877 433.478 329.372 1.00 66.32 118 ILE B O 1
ATOM 6437 N N . ILE B 1 119 ? 270.017 435.373 328.594 1.00 65.13 119 ILE B N 1
ATOM 6438 C CA . ILE B 1 119 ? 270.276 435.034 327.186 1.00 65.13 119 ILE B CA 1
ATOM 6439 C C . ILE B 1 119 ? 271.742 434.706 326.890 1.00 65.13 119 ILE B C 1
ATOM 6440 O O . ILE B 1 119 ? 272.004 433.853 326.053 1.00 65.13 119 ILE B O 1
ATOM 6456 N N . GLY B 1 120 ? 272.706 435.296 327.593 1.00 65.61 120 GLY B N 1
ATOM 6457 C CA . GLY B 1 120 ? 274.119 434.982 327.394 1.00 65.61 120 GLY B CA 1
ATOM 6458 C C . GLY B 1 120 ? 274.466 433.539 327.750 1.00 65.61 120 GLY B C 1
ATOM 6459 O O . GLY B 1 120 ? 275.098 432.841 326.961 1.00 65.61 120 GLY B O 1
ATOM 6463 N N . GLU B 1 121 ? 274.024 433.035 328.899 1.00 66.73 121 GLU B N 1
ATOM 6464 C CA . GLU B 1 121 ? 274.259 431.639 329.268 1.00 66.73 121 GLU B CA 1
ATOM 6465 C C . GLU B 1 121 ? 273.395 430.671 328.460 1.00 66.73 121 GLU B C 1
ATOM 6466 O O . GLU B 1 121 ? 273.878 429.616 328.063 1.00 66.73 121 GLU B O 1
ATOM 6478 N N . GLU B 1 122 ? 272.159 431.028 328.131 1.00 65.28 122 GLU B N 1
ATOM 6479 C CA . GLU B 1 122 ? 271.306 430.192 327.292 1.00 65.28 122 GLU B CA 1
ATOM 6480 C C . GLU B 1 122 ? 271.891 429.996 325.902 1.00 65.28 122 GLU B C 1
ATOM 6481 O O . GLU B 1 122 ? 271.877 428.887 325.377 1.00 65.28 122 GLU B O 1
ATOM 6493 N N . MET B 1 123 ? 272.448 431.047 325.308 1.00 64.11 123 MET B N 1
ATOM 6494 C CA . MET B 1 123 ? 273.092 430.965 324.007 1.00 64.11 123 MET B CA 1
ATOM 6495 C C . MET B 1 123 ? 274.475 430.320 324.069 1.00 64.11 123 MET B C 1
ATOM 6496 O O . MET B 1 123 ? 274.814 429.550 323.178 1.00 64.11 123 MET B O 1
ATOM 6510 N N . SER B 1 124 ? 275.238 430.506 325.144 1.00 63.43 124 SER B N 1
ATOM 6511 C CA . SER B 1 124 ? 276.482 429.756 325.349 1.00 63.43 124 SER B CA 1
ATOM 6512 C C . SER B 1 124 ? 276.230 428.249 325.368 1.00 63.43 124 SER B C 1
ATOM 6513 O O . SER B 1 124 ? 276.918 427.486 324.697 1.00 63.43 124 SER B O 1
ATOM 6521 N N . GLY B 1 125 ? 275.196 427.810 326.082 1.00 62.80 125 GLY B N 1
ATOM 6522 C CA . GLY B 1 125 ? 274.812 426.410 326.136 1.00 62.80 125 GLY B CA 1
ATOM 6523 C C . GLY B 1 125 ? 274.259 425.889 324.821 1.00 62.80 125 GLY B C 1
ATOM 6524 O O . GLY B 1 125 ? 274.535 424.753 324.462 1.00 62.80 125 GLY B O 1
ATOM 6528 N N . ALA B 1 126 ? 273.534 426.695 324.056 1.00 61.73 126 ALA B N 1
ATOM 6529 C CA . ALA B 1 126 ? 273.013 426.284 322.759 1.00 61.73 126 ALA B CA 1
ATOM 6530 C C . ALA B 1 126 ? 274.131 425.913 321.785 1.00 61.73 126 ALA B C 1
ATOM 6531 O O . ALA B 1 126 ? 274.002 424.947 321.041 1.00 61.73 126 ALA B O 1
ATOM 6538 N N . LEU B 1 127 ? 275.250 426.639 321.815 1.00 61.63 127 LEU B N 1
ATOM 6539 C CA . LEU B 1 127 ? 276.415 426.324 320.998 1.00 61.63 127 LEU B CA 1
ATOM 6540 C C . LEU B 1 127 ? 277.081 425.036 321.458 1.00 61.63 127 LEU B C 1
ATOM 6541 O O . LEU B 1 127 ? 277.339 424.163 320.642 1.00 61.63 127 LEU B O 1
ATOM 6557 N N . ALA B 1 128 ? 277.299 424.871 322.759 1.00 61.40 128 ALA B N 1
ATOM 6558 C CA . ALA B 1 128 ? 277.875 423.657 323.322 1.00 61.40 128 ALA B CA 1
ATOM 6559 C C . ALA B 1 128 ? 277.053 422.410 322.968 1.00 61.40 128 ALA B C 1
ATOM 6560 O O . ALA B 1 128 ? 277.590 421.430 322.462 1.00 61.40 128 ALA B O 1
ATOM 6567 N N . ARG B 1 129 ? 275.731 422.450 323.134 1.00 62.44 129 ARG B N 1
ATOM 6568 C CA . ARG B 1 129 ? 274.843 421.359 322.721 1.00 62.44 129 ARG B CA 1
ATOM 6569 C C . ARG B 1 129 ? 274.966 421.043 321.233 1.00 62.44 129 ARG B C 1
ATOM 6570 O O . ARG B 1 129 ? 274.916 419.878 320.859 1.00 62.44 129 ARG B O 1
ATOM 6591 N N . GLN B 1 130 ? 275.175 422.037 320.376 1.00 61.37 130 GLN B N 1
ATOM 6592 C CA . GLN B 1 130 ? 275.369 421.826 318.944 1.00 61.37 130 GLN B CA 1
ATOM 6593 C C . GLN B 1 130 ? 276.744 421.263 318.590 1.00 61.37 130 GLN B C 1
ATOM 6594 O O . GLN B 1 130 ? 276.837 420.511 317.628 1.00 61.37 130 GLN B O 1
ATOM 6608 N N . VAL B 1 131 ? 277.797 421.526 319.356 1.00 60.28 131 VAL B N 1
ATOM 6609 C CA . VAL B 1 131 ? 279.057 420.806 319.164 1.00 60.28 131 VAL B CA 1
ATOM 6610 C C . VAL B 1 131 ? 278.835 419.312 319.352 1.00 60.28 131 VAL B C 1
ATOM 6611 O O . VAL B 1 131 ? 279.079 418.542 318.432 1.00 60.28 131 VAL B O 1
ATOM 6624 N N . ASP B 1 132 ? 278.254 418.884 320.470 1.00 62.27 132 ASP B N 1
ATOM 6625 C CA . ASP B 1 132 ? 277.928 417.476 320.668 1.00 62.27 132 ASP B CA 1
ATOM 6626 C C . ASP B 1 132 ? 276.992 416.929 319.597 1.00 62.27 132 ASP B C 1
ATOM 6627 O O . ASP B 1 132 ? 277.225 415.848 319.074 1.00 62.27 132 ASP B O 1
ATOM 6636 N N . ALA B 1 133 ? 275.939 417.644 319.228 1.00 61.32 133 ALA B N 1
ATOM 6637 C CA . ALA B 1 133 ? 274.987 417.154 318.240 1.00 61.32 133 ALA B CA 1
ATOM 6638 C C . ALA B 1 133 ? 275.615 416.957 316.855 1.00 61.32 133 ALA B C 1
ATOM 6639 O O . ALA B 1 133 ? 275.211 416.058 316.121 1.00 61.32 133 ALA B O 1
ATOM 6646 N N . ALA B 1 134 ? 276.614 417.759 316.490 1.00 60.71 134 ALA B N 1
ATOM 6647 C CA . ALA B 1 134 ? 277.331 417.624 315.234 1.00 60.71 134 ALA B CA 1
ATOM 6648 C C . ALA B 1 134 ? 278.317 416.458 315.289 1.00 60.71 134 ALA B C 1
ATOM 6649 O O . ALA B 1 134 ? 278.230 415.535 314.486 1.00 60.71 134 ALA B O 1
ATOM 6656 N N . VAL B 1 135 ? 279.207 416.456 316.276 1.00 59.87 135 VAL B N 1
ATOM 6657 C CA . VAL B 1 135 ? 280.274 415.463 316.395 1.00 59.87 135 VAL B CA 1
ATOM 6658 C C . VAL B 1 135 ? 279.745 414.073 316.722 1.00 59.87 135 VAL B C 1
ATOM 6659 O O . VAL B 1 135 ? 280.238 413.098 316.168 1.00 59.87 135 VAL B O 1
ATOM 6672 N N . ILE B 1 136 ? 278.733 413.936 317.581 1.00 61.14 136 ILE B N 1
ATOM 6673 C CA . ILE B 1 136 ? 278.173 412.630 317.939 1.00 61.14 136 ILE B CA 1
ATOM 6674 C C . ILE B 1 136 ? 277.204 412.146 316.872 1.00 61.14 136 ILE B C 1
ATOM 6675 O O . ILE B 1 136 ? 277.360 411.037 316.374 1.00 61.14 136 ILE B O 1
ATOM 6691 N N . HIS B 1 137 ? 276.212 412.948 316.499 1.00 61.92 137 HIS B N 1
ATOM 6692 C CA . HIS B 1 137 ? 275.028 412.493 315.760 1.00 61.92 137 HIS B CA 1
ATOM 6693 C C . HIS B 1 137 ? 274.897 413.026 314.335 1.00 61.92 137 HIS B C 1
ATOM 6694 O O . HIS B 1 137 ? 273.984 412.613 313.628 1.00 61.92 137 HIS B O 1
ATOM 6708 N N . ASN B 1 138 ? 275.774 413.936 313.898 1.00 61.77 138 ASN B N 1
ATOM 6709 C CA . ASN B 1 138 ? 275.695 414.603 312.599 1.00 61.77 138 ASN B CA 1
ATOM 6710 C C . ASN B 1 138 ? 274.370 415.361 312.411 1.00 61.77 138 ASN B C 1
ATOM 6711 O O . ASN B 1 138 ? 273.818 415.364 311.325 1.00 61.77 138 ASN B O 1
ATOM 6722 N N . ARG B 1 139 ? 273.838 416.037 313.433 1.00 62.84 139 ARG B N 1
ATOM 6723 C CA . ARG B 1 139 ? 272.558 416.764 313.323 1.00 62.84 139 ARG B CA 1
ATOM 6724 C C . ARG B 1 139 ? 272.628 418.220 313.748 1.00 62.84 139 ARG B C 1
ATOM 6725 O O . ARG B 1 139 ? 273.425 418.615 314.593 1.00 62.84 139 ARG B O 1
ATOM 6746 N N . GLN B 1 140 ? 271.766 419.019 313.143 1.00 62.89 140 GLN B N 1
ATOM 6747 C CA . GLN B 1 140 ? 271.521 420.401 313.517 1.00 62.89 140 GLN B CA 1
ATOM 6748 C C . GLN B 1 140 ? 270.646 420.440 314.763 1.00 62.89 140 GLN B C 1
ATOM 6749 O O . GLN B 1 140 ? 269.531 419.939 314.719 1.00 62.89 140 GLN B O 1
ATOM 6763 N N . SER B 1 141 ? 271.091 421.013 315.874 1.00 62.52 141 SER B N 1
ATOM 6764 C CA . SER B 1 141 ? 270.353 420.900 317.129 1.00 62.52 141 SER B CA 1
ATOM 6765 C C . SER B 1 141 ? 269.044 421.689 317.116 1.00 62.52 141 SER B C 1
ATOM 6766 O O . SER B 1 141 ? 268.050 421.224 317.658 1.00 62.52 141 SER B O 1
ATOM 6774 N N . SER B 1 142 ? 268.965 422.799 316.385 1.00 62.96 142 SER B N 1
ATOM 6775 C CA . SER B 1 142 ? 267.724 423.563 316.192 1.00 62.96 142 SER B CA 1
ATOM 6776 C C . SER B 1 142 ? 266.624 422.880 315.383 1.00 62.96 142 SER B C 1
ATOM 6777 O O . SER B 1 142 ? 265.509 423.389 315.324 1.00 62.96 142 SER B O 1
ATOM 6785 N N . ASN B 1 143 ? 266.907 421.744 314.754 1.00 63.76 143 ASN B N 1
ATOM 6786 C CA . ASN B 1 143 ? 266.007 421.112 313.792 1.00 63.76 143 ASN B CA 1
ATOM 6787 C C . ASN B 1 143 ? 265.938 419.582 313.926 1.00 63.76 143 ASN B C 1
ATOM 6788 O O . ASN B 1 143 ? 264.975 418.959 313.497 1.00 63.76 143 ASN B O 1
ATOM 6799 N N . GLY B 1 144 ? 266.966 418.955 314.499 1.00 63.82 144 GLY B N 1
ATOM 6800 C CA . GLY B 1 144 ? 267.130 417.505 314.587 1.00 63.82 144 GLY B CA 1
ATOM 6801 C C . GLY B 1 144 ? 267.524 416.810 313.280 1.00 63.82 144 GLY B C 1
ATOM 6802 O O . GLY B 1 144 ? 267.921 415.651 313.318 1.00 63.82 144 GLY B O 1
ATOM 6806 N N . ALA B 1 145 ? 267.457 417.491 312.137 1.00 63.29 145 ALA B N 1
ATOM 6807 C CA . ALA B 1 145 ? 267.815 416.952 310.828 1.00 63.29 145 ALA B CA 1
ATOM 6808 C C . ALA B 1 145 ? 269.322 416.710 310.678 1.00 63.29 145 ALA B C 1
ATOM 6809 O O . ALA B 1 145 ? 270.134 417.377 311.321 1.00 63.29 145 ALA B O 1
ATOM 6816 N N . GLN B 1 146 ? 269.705 415.782 309.801 1.00 62.12 146 GLN B N 1
ATOM 6817 C CA . GLN B 1 146 ? 271.107 415.504 309.499 1.00 62.12 146 GLN B CA 1
ATOM 6818 C C . GLN B 1 146 ? 271.777 416.681 308.789 1.00 62.12 146 GLN B C 1
ATOM 6819 O O . GLN B 1 146 ? 271.176 417.324 307.932 1.00 62.12 146 GLN B O 1
ATOM 6833 N N . LEU B 1 147 ? 273.035 416.948 309.118 1.00 61.54 147 LEU B N 1
ATOM 6834 C CA . LEU B 1 147 ? 273.830 417.986 308.479 1.00 61.54 147 LEU B CA 1
ATOM 6835 C C . LEU B 1 147 ? 274.158 417.608 307.032 1.00 61.54 147 LEU B C 1
ATOM 6836 O O . LEU B 1 147 ? 274.538 416.477 306.746 1.00 61.54 147 LEU B O 1
ATOM 6852 N N . THR B 1 148 ? 274.055 418.570 306.118 1.00 64.55 148 THR B N 1
ATOM 6853 C CA . THR B 1 148 ? 274.466 418.421 304.710 1.00 64.55 148 THR B CA 1
ATOM 6854 C C . THR B 1 148 ? 275.972 418.657 304.525 1.00 64.55 148 THR B C 1
ATOM 6855 O O . THR B 1 148 ? 276.526 418.359 303.472 1.00 64.55 148 THR B O 1
ATOM 6866 N N . SER B 1 149 ? 276.662 419.166 305.546 1.00 63.35 149 SER B N 1
ATOM 6867 C CA . SER B 1 149 ? 278.113 419.379 305.569 1.00 63.35 149 SER B CA 1
ATOM 6868 C C . SER B 1 149 ? 278.908 418.097 305.304 1.00 63.35 149 SER B C 1
ATOM 6869 O O . SER B 1 149 ? 278.432 416.985 305.522 1.00 63.35 149 SER B O 1
ATOM 6877 N N . GLY B 1 150 ? 280.161 418.237 304.883 1.00 61.84 150 GLY B N 1
ATOM 6878 C CA . GLY B 1 150 ? 281.034 417.102 304.567 1.00 61.84 150 GLY B CA 1
ATOM 6879 C C . GLY B 1 150 ? 281.716 416.428 305.758 1.00 61.84 150 GLY B C 1
ATOM 6880 O O . GLY B 1 150 ? 282.638 415.645 305.558 1.00 61.84 150 GLY B O 1
ATOM 6884 N N . THR B 1 151 ? 281.337 416.749 306.992 1.00 61.15 151 THR B N 1
ATOM 6885 C CA . THR B 1 151 ? 281.906 416.160 308.213 1.00 61.15 151 THR B CA 1
ATOM 6886 C C . THR B 1 151 ? 281.302 414.789 308.525 1.00 61.15 151 THR B C 1
ATOM 6887 O O . THR B 1 151 ? 280.181 414.489 308.123 1.00 61.15 151 THR B O 1
ATOM 6898 N N . VAL B 1 152 ? 282.039 413.944 309.254 1.00 61.90 152 VAL B N 1
ATOM 6899 C CA . VAL B 1 152 ? 281.578 412.616 309.707 1.00 61.90 152 VAL B CA 1
ATOM 6900 C C . VAL B 1 152 ? 281.502 412.556 311.229 1.00 61.90 152 VAL B C 1
ATOM 6901 O O . VAL B 1 152 ? 282.439 412.927 311.926 1.00 61.90 152 VAL B O 1
ATOM 6914 N N . SER B 1 153 ? 280.375 412.113 311.772 1.00 61.84 153 SER B N 1
ATOM 6915 C CA . SER B 1 153 ? 280.194 411.969 313.215 1.00 61.84 153 SER B CA 1
ATOM 6916 C C . SER B 1 153 ? 280.689 410.631 313.744 1.00 61.84 153 SER B C 1
ATOM 6917 O O . SER B 1 153 ? 280.811 409.663 313.005 1.00 61.84 153 SER B O 1
ATOM 6925 N N . ILE B 1 154 ? 280.881 410.529 315.055 1.00 61.80 154 ILE B N 1
ATOM 6926 C CA . ILE B 1 154 ? 281.200 409.271 315.731 1.00 61.80 154 ILE B CA 1
ATOM 6927 C C . ILE B 1 154 ? 280.187 408.175 315.393 1.00 61.80 154 ILE B C 1
ATOM 6928 O O . ILE B 1 154 ? 280.566 407.060 315.084 1.00 61.80 154 ILE B O 1
ATOM 6944 N N . THR B 1 155 ? 278.891 408.462 315.413 1.00 62.53 155 THR B N 1
ATOM 6945 C CA . THR B 1 155 ? 277.860 407.461 315.099 1.00 62.53 155 THR B CA 1
ATOM 6946 C C . THR B 1 155 ? 277.808 407.047 313.636 1.00 62.53 155 THR B C 1
ATOM 6947 O O . THR B 1 155 ? 277.197 406.030 313.330 1.00 62.53 155 THR B O 1
ATOM 6958 N N . ALA B 1 156 ? 278.409 407.792 312.710 1.00 63.97 156 ALA B N 1
ATOM 6959 C CA . ALA B 1 156 ? 278.382 407.430 311.301 1.00 63.97 156 ALA B CA 1
ATOM 6960 C C . ALA B 1 156 ? 279.409 406.319 311.043 1.00 63.97 156 ALA B C 1
ATOM 6961 O O . ALA B 1 156 ? 280.607 406.490 311.263 1.00 63.97 156 ALA B O 1
ATOM 6968 N N . GLY B 1 157 ? 278.943 405.152 310.614 1.00 65.43 157 GLY B N 1
ATOM 6969 C CA . GLY B 1 157 ? 279.799 404.008 310.311 1.00 65.43 157 GLY B CA 1
ATOM 6970 C C . GLY B 1 157 ? 280.465 403.317 311.506 1.00 65.43 157 GLY B C 1
ATOM 6971 O O . GLY B 1 157 ? 281.167 402.331 311.293 1.00 65.43 157 GLY B O 1
ATOM 6975 N N . ALA B 1 158 ? 280.253 403.758 312.749 1.00 63.13 158 ALA B N 1
ATOM 6976 C CA . ALA B 1 158 ? 280.602 402.962 313.925 1.00 63.13 158 ALA B CA 1
ATOM 6977 C C . ALA B 1 158 ? 279.657 401.755 314.075 1.00 63.13 158 ALA B C 1
ATOM 6978 O O . ALA B 1 158 ? 278.461 401.883 313.810 1.00 63.13 158 ALA B O 1
ATOM 6985 N N . PRO B 1 159 ? 280.152 400.584 314.508 1.00 63.72 159 PRO B N 1
ATOM 6986 C CA . PRO B 1 159 ? 279.330 399.413 314.773 1.00 63.72 159 PRO B CA 1
ATOM 6987 C C . PRO B 1 159 ? 278.422 399.592 315.993 1.00 63.72 159 PRO B C 1
ATOM 6988 O O . PRO B 1 159 ? 278.775 400.248 316.974 1.00 63.72 159 PRO B O 1
ATOM 6999 N N . THR B 1 160 ? 277.246 398.971 315.950 1.00 65.16 160 THR B N 1
ATOM 7000 C CA . THR B 1 160 ? 276.233 399.044 317.009 1.00 65.16 160 THR B CA 1
ATOM 7001 C C . THR B 1 160 ? 276.145 397.750 317.811 1.00 65.16 160 THR B C 1
ATOM 7002 O O . THR B 1 160 ? 276.045 396.670 317.237 1.00 65.16 160 THR B O 1
ATOM 7013 N N . VAL B 1 161 ? 276.096 397.859 319.135 1.00 65.42 161 VAL B N 1
ATOM 7014 C CA . VAL B 1 161 ? 275.694 396.782 320.047 1.00 65.42 161 VAL B CA 1
ATOM 7015 C C . VAL B 1 161 ? 274.286 397.068 320.547 1.00 65.42 161 VAL B C 1
ATOM 7016 O O . VAL B 1 161 ? 274.018 398.138 321.080 1.00 65.42 161 VAL B O 1
ATOM 7029 N N . GLU B 1 162 ? 273.364 396.132 320.377 1.00 68.77 162 GLU B N 1
ATOM 7030 C CA . GLU B 1 162 ? 271.988 396.287 320.835 1.00 68.77 162 GLU B CA 1
ATOM 7031 C C . GLU B 1 162 ? 271.822 395.871 322.302 1.00 68.77 162 GLU B C 1
ATOM 7032 O O . GLU B 1 162 ? 271.903 394.692 322.634 1.00 68.77 162 GLU B O 1
ATOM 7044 N N . LEU B 1 163 ? 271.570 396.834 323.182 1.00 66.47 163 LEU B N 1
ATOM 7045 C CA . LEU B 1 163 ? 271.201 396.621 324.576 1.00 66.47 163 LEU B CA 1
ATOM 7046 C C . LEU B 1 163 ? 269.747 396.133 324.684 1.00 66.47 163 LEU B C 1
ATOM 7047 O O . LEU B 1 163 ? 268.855 396.731 324.079 1.00 66.47 163 LEU B O 1
ATOM 7063 N N . PRO B 1 164 ? 269.461 395.094 325.481 1.00 69.05 164 PRO B N 1
ATOM 7064 C CA . PRO B 1 164 ? 268.101 394.639 325.728 1.00 69.05 164 PRO B CA 1
ATOM 7065 C C . PRO B 1 164 ? 267.346 395.634 326.617 1.00 69.05 164 PRO B C 1
ATOM 7066 O O . PRO B 1 164 ? 267.918 396.240 327.518 1.00 69.05 164 PRO B O 1
ATOM 7077 N N . LEU B 1 165 ? 266.045 395.790 326.384 1.00 72.18 165 LEU B N 1
ATOM 7078 C CA . LEU B 1 165 ? 265.203 396.766 327.093 1.00 72.18 165 LEU B CA 1
ATOM 7079 C C . LEU B 1 165 ? 264.316 396.161 328.199 1.00 72.18 165 LEU B C 1
ATOM 7080 O O . LEU B 1 165 ? 263.445 396.835 328.739 1.00 72.18 165 LEU B O 1
ATOM 7096 N N . THR B 1 166 ? 264.533 394.891 328.545 1.00 72.22 166 THR B N 1
ATOM 7097 C CA . THR B 1 166 ? 263.830 394.180 329.627 1.00 72.22 166 THR B CA 1
ATOM 7098 C C . THR B 1 166 ? 264.158 394.772 331.001 1.00 72.22 166 THR B C 1
ATOM 7099 O O . THR B 1 166 ? 265.300 395.129 331.275 1.00 72.22 166 THR B O 1
ATOM 7110 N N . ALA B 1 167 ? 263.175 394.861 331.896 1.00 71.41 167 ALA B N 1
ATOM 7111 C CA . ALA B 1 167 ? 263.375 395.388 333.242 1.00 71.41 167 ALA B CA 1
ATOM 7112 C C . ALA B 1 167 ? 264.349 394.533 334.068 1.00 71.41 167 ALA B C 1
ATOM 7113 O O . ALA B 1 167 ? 264.270 393.307 334.079 1.00 71.41 167 ALA B O 1
ATOM 7120 N N . GLY B 1 168 ? 265.274 395.180 334.772 1.00 70.38 168 GLY B N 1
ATOM 7121 C CA . GLY B 1 168 ? 266.247 394.528 335.652 1.00 70.38 168 GLY B CA 1
ATOM 7122 C C . GLY B 1 168 ? 267.322 393.683 334.960 1.00 70.38 168 GLY B C 1
ATOM 7123 O O . GLY B 1 168 ? 268.093 393.020 335.651 1.00 70.38 168 GLY B O 1
ATOM 7127 N N . VAL B 1 169 ? 267.398 393.693 333.627 1.00 70.27 169 VAL B N 1
ATOM 7128 C CA . VAL B 1 169 ? 268.373 392.921 332.842 1.00 70.27 169 VAL B CA 1
ATOM 7129 C C . VAL B 1 169 ? 269.816 393.341 333.120 1.00 70.27 169 VAL B C 1
ATOM 7130 O O . VAL B 1 169 ? 270.111 394.515 333.317 1.00 70.27 169 VAL B O 1
ATOM 7143 N N . ASP B 1 170 ? 270.744 392.391 333.119 1.00 69.80 170 ASP B N 1
ATOM 7144 C CA . ASP B 1 170 ? 272.171 392.682 333.213 1.00 69.80 170 ASP B CA 1
ATOM 7145 C C . ASP B 1 170 ? 272.734 393.086 331.844 1.00 69.80 170 ASP B C 1
ATOM 7146 O O . ASP B 1 170 ? 272.708 392.289 330.910 1.00 69.80 170 ASP B O 1
ATOM 7155 N N . ILE B 1 171 ? 273.257 394.307 331.716 1.00 66.94 171 ILE B N 1
ATOM 7156 C CA . ILE B 1 171 ? 273.906 394.783 330.487 1.00 66.94 171 ILE B CA 1
ATOM 7157 C C . ILE B 1 171 ? 275.427 394.611 330.482 1.00 66.94 171 ILE B C 1
ATOM 7158 O O . ILE B 1 171 ? 276.057 394.893 329.470 1.00 66.94 171 ILE B O 1
ATOM 7174 N N . ASP B 1 172 ? 276.040 394.106 331.549 1.00 67.26 172 ASP B N 1
ATOM 7175 C CA . ASP B 1 172 ? 277.480 393.845 331.588 1.00 67.26 172 ASP B CA 1
ATOM 7176 C C . ASP B 1 172 ? 278.000 392.959 330.438 1.00 67.26 172 ASP B C 1
ATOM 7177 O O . ASP B 1 172 ? 279.019 393.315 329.851 1.00 67.26 172 ASP B O 1
ATOM 7186 N N . PRO B 1 173 ? 277.312 391.888 329.993 1.00 66.92 173 PRO B N 1
ATOM 7187 C CA . PRO B 1 173 ? 277.719 391.149 328.806 1.00 66.92 173 PRO B CA 1
ATOM 7188 C C . PRO B 1 173 ? 277.827 392.024 327.560 1.00 66.92 173 PRO B C 1
ATOM 7189 O O . PRO B 1 173 ? 278.738 391.861 326.757 1.00 66.92 173 PRO B O 1
ATOM 7200 N N . PHE B 1 174 ? 276.911 392.973 327.398 1.00 66.32 174 PHE B N 1
ATOM 7201 C CA . PHE B 1 174 ? 276.818 393.822 326.223 1.00 66.32 174 PHE B CA 1
ATOM 7202 C C . PHE B 1 174 ? 277.840 394.944 326.257 1.00 66.32 174 PHE B C 1
ATOM 7203 O O . PHE B 1 174 ? 278.458 395.227 325.241 1.00 66.32 174 PHE B O 1
ATOM 7220 N N . LEU B 1 175 ? 278.085 395.561 327.409 1.00 65.42 175 LEU B N 1
ATOM 7221 C CA . LEU B 1 175 ? 279.132 396.569 327.519 1.00 65.42 175 LEU B CA 1
ATOM 7222 C C . LEU B 1 175 ? 280.494 395.978 327.173 1.00 65.42 175 LEU B C 1
ATOM 7223 O O . LEU B 1 175 ? 281.254 396.604 326.439 1.00 65.42 175 LEU B O 1
ATOM 7239 N N . TRP B 1 176 ? 280.770 394.747 327.592 1.00 64.90 176 TRP B N 1
ATOM 7240 C CA . TRP B 1 176 ? 281.965 394.015 327.191 1.00 64.90 176 TRP B CA 1
ATOM 7241 C C . TRP B 1 176 ? 281.967 393.621 325.717 1.00 64.90 176 TRP B C 1
ATOM 7242 O O . TRP B 1 176 ? 282.995 393.759 325.068 1.00 64.90 176 TRP B O 1
ATOM 7263 N N . GLU B 1 177 ? 280.850 393.202 325.136 1.00 64.89 177 GLU B N 1
ATOM 7264 C CA . GLU B 1 177 ? 280.763 392.921 323.702 1.00 64.89 177 GLU B CA 1
ATOM 7265 C C . GLU B 1 177 ? 281.178 394.120 322.848 1.00 64.89 177 GLU B C 1
ATOM 7266 O O . GLU B 1 177 ? 281.874 393.971 321.845 1.00 64.89 177 GLU B O 1
ATOM 7278 N N . GLY B 1 178 ? 280.821 395.334 323.252 1.00 63.89 178 GLY B N 1
ATOM 7279 C CA . GLY B 1 178 ? 281.288 396.520 322.559 1.00 63.89 178 GLY B CA 1
ATOM 7280 C C . GLY B 1 178 ? 282.774 396.774 322.756 1.00 63.89 178 GLY B C 1
ATOM 7281 O O . GLY B 1 178 ? 283.466 397.060 321.787 1.00 63.89 178 GLY B O 1
ATOM 7285 N N . TYR B 1 179 ? 283.315 396.606 323.958 1.00 63.69 179 TYR B N 1
ATOM 7286 C CA . TYR B 1 179 ? 284.755 396.712 324.184 1.00 63.69 179 TYR B CA 1
ATOM 7287 C C . TYR B 1 179 ? 285.541 395.742 323.298 1.00 63.69 179 TYR B C 1
ATOM 7288 O O . TYR B 1 179 ? 286.546 396.116 322.698 1.00 63.69 179 TYR B O 1
ATOM 7306 N N . ASN B 1 180 ? 285.066 394.511 323.136 1.00 63.81 180 ASN B N 1
ATOM 7307 C CA . ASN B 1 180 ? 285.633 393.590 322.170 1.00 63.81 180 ASN B CA 1
ATOM 7308 C C . ASN B 1 180 ? 285.470 394.107 320.746 1.00 63.81 180 ASN B C 1
ATOM 7309 O O . ASN B 1 180 ? 286.441 394.147 320.015 1.00 63.81 180 ASN B O 1
ATOM 7320 N N . THR B 1 181 ? 284.293 394.574 320.354 1.00 63.83 181 THR B N 1
ATOM 7321 C CA . THR B 1 181 ? 284.060 395.111 319.010 1.00 63.83 181 THR B CA 1
ATOM 7322 C C . THR B 1 181 ? 285.073 396.191 318.625 1.00 63.83 181 THR B C 1
ATOM 7323 O O . THR B 1 181 ? 285.552 396.200 317.500 1.00 63.83 181 THR B O 1
ATOM 7334 N N . VAL B 1 182 ? 285.473 397.060 319.552 1.00 63.69 182 VAL B N 1
ATOM 7335 C CA . VAL B 1 182 ? 286.535 398.050 319.331 1.00 63.69 182 VAL B CA 1
ATOM 7336 C C . VAL B 1 182 ? 287.926 397.432 319.343 1.00 63.69 182 VAL B C 1
ATOM 7337 O O . VAL B 1 182 ? 288.689 397.641 318.409 1.00 63.69 182 VAL B O 1
ATOM 7350 N N . THR B 1 183 ? 288.298 396.711 320.399 1.00 64.86 183 THR B N 1
ATOM 7351 C CA . THR B 1 183 ? 289.681 396.249 320.617 1.00 64.86 183 THR B CA 1
ATOM 7352 C C . THR B 1 183 ? 290.071 395.019 319.807 1.00 64.86 183 THR B C 1
ATOM 7353 O O . THR B 1 183 ? 291.253 394.760 319.622 1.00 64.86 183 THR B O 1
ATOM 7364 N N . GLU B 1 184 ? 289.118 394.263 319.274 1.00 65.87 184 GLU B N 1
ATOM 7365 C CA . GLU B 1 184 ? 289.383 393.157 318.359 1.00 65.87 184 GLU B CA 1
ATOM 7366 C C . GLU B 1 184 ? 290.117 393.632 317.103 1.00 65.87 184 GLU B C 1
ATOM 7367 O O . GLU B 1 184 ? 290.962 392.909 316.586 1.00 65.87 184 GLU B O 1
ATOM 7379 N N . ALA B 1 185 ? 289.874 394.859 316.649 1.00 66.28 185 ALA B N 1
ATOM 7380 C CA . ALA B 1 185 ? 290.570 395.445 315.515 1.00 66.28 185 ALA B CA 1
ATOM 7381 C C . ALA B 1 185 ? 291.920 396.066 315.919 1.00 66.28 185 ALA B C 1
ATOM 7382 O O . ALA B 1 185 ? 291.974 397.014 316.699 1.00 66.28 185 ALA B O 1
ATOM 7389 N N . ALA B 1 186 ? 293.004 395.570 315.319 1.00 67.66 186 ALA B N 1
ATOM 7390 C CA . ALA B 1 186 ? 294.298 396.246 315.224 1.00 67.66 186 ALA B CA 1
ATOM 7391 C C . ALA B 1 186 ? 294.818 396.828 316.556 1.00 67.66 186 ALA B C 1
ATOM 7392 O O . ALA B 1 186 ? 294.860 396.133 317.565 1.00 67.66 186 ALA B O 1
ATOM 7399 N N . GLY B 1 187 ? 295.248 398.093 316.558 1.00 67.79 187 GLY B N 1
ATOM 7400 C CA . GLY B 1 187 ? 295.828 398.794 317.705 1.00 67.79 187 GLY B CA 1
ATOM 7401 C C . GLY B 1 187 ? 294.872 399.749 318.422 1.00 67.79 187 GLY B C 1
ATOM 7402 O O . GLY B 1 187 ? 295.335 400.727 319.001 1.00 67.79 187 GLY B O 1
ATOM 7406 N N . ASN B 1 188 ? 293.556 399.533 318.370 1.00 67.10 188 ASN B N 1
ATOM 7407 C CA . ASN B 1 188 ? 292.583 400.366 319.082 1.00 67.10 188 ASN B CA 1
ATOM 7408 C C . ASN B 1 188 ? 292.733 400.227 320.602 1.00 67.10 188 ASN B C 1
ATOM 7409 O O . ASN B 1 188 ? 292.309 399.231 321.177 1.00 67.10 188 ASN B O 1
ATOM 7420 N N . ASN B 1 189 ? 293.291 401.229 321.273 1.00 66.49 189 ASN B N 1
ATOM 7421 C CA . ASN B 1 189 ? 293.370 401.271 322.729 1.00 66.49 189 ASN B CA 1
ATOM 7422 C C . ASN B 1 189 ? 292.101 401.906 323.304 1.00 66.49 189 ASN B C 1
ATOM 7423 O O . ASN B 1 189 ? 291.994 403.125 323.383 1.00 66.49 189 ASN B O 1
ATOM 7434 N N . PHE B 1 190 ? 291.122 401.098 323.703 1.00 63.46 190 PHE B N 1
ATOM 7435 C CA . PHE B 1 190 ? 289.887 401.581 324.317 1.00 63.46 190 PHE B CA 1
ATOM 7436 C C . PHE B 1 190 ? 290.189 402.454 325.542 1.00 63.46 190 PHE B C 1
ATOM 7437 O O . PHE B 1 190 ? 291.059 402.140 326.349 1.00 63.46 190 PHE B O 1
ATOM 7454 N N . SER B 1 191 ? 289.487 403.573 325.661 1.00 63.43 191 SER B N 1
ATOM 7455 C CA . SER B 1 191 ? 289.920 404.737 326.435 1.00 63.43 191 SER B CA 1
ATOM 7456 C C . SER B 1 191 ? 288.865 405.238 327.419 1.00 63.43 191 SER B C 1
ATOM 7457 O O . SER B 1 191 ? 289.197 405.926 328.380 1.00 63.43 191 SER B O 1
ATOM 7465 N N . GLY B 1 192 ? 287.596 404.899 327.210 1.00 62.32 192 GLY B N 1
ATOM 7466 C CA . GLY B 1 192 ? 286.505 405.327 328.068 1.00 62.32 192 GLY B CA 1
ATOM 7467 C C . GLY B 1 192 ? 285.159 405.277 327.375 1.00 62.32 192 GLY B C 1
ATOM 7468 O O . GLY B 1 192 ? 285.040 404.846 326.229 1.00 62.32 192 GLY B O 1
ATOM 7472 N N . PHE B 1 193 ? 284.154 405.785 328.070 1.00 62.37 193 PHE B N 1
ATOM 7473 C CA . PHE B 1 193 ? 282.775 405.852 327.624 1.00 62.37 193 PHE B CA 1
ATOM 7474 C C . PHE B 1 193 ? 282.204 407.264 327.679 1.00 62.37 193 PHE B C 1
ATOM 7475 O O . PHE B 1 193 ? 282.496 408.053 328.570 1.00 62.37 193 PHE B O 1
ATOM 7492 N N . ALA B 1 194 ? 281.282 407.538 326.774 1.00 63.55 194 ALA B N 1
ATOM 7493 C CA . ALA B 1 194 ? 280.218 408.498 326.963 1.00 63.55 194 ALA B CA 1
ATOM 7494 C C . ALA B 1 194 ? 278.970 407.722 327.379 1.00 63.55 194 ALA B C 1
ATOM 7495 O O . ALA B 1 194 ? 278.570 406.806 326.671 1.00 63.55 194 ALA B O 1
ATOM 7502 N N . PHE B 1 195 ? 278.344 408.066 328.494 1.00 64.20 195 PHE B N 1
ATOM 7503 C CA . PHE B 1 195 ? 277.081 407.490 328.939 1.00 64.20 195 PHE B CA 1
ATOM 7504 C C . PHE B 1 195 ? 275.955 408.506 328.824 1.00 64.20 195 PHE B C 1
ATOM 7505 O O . PHE B 1 195 ? 276.101 409.669 329.175 1.00 64.20 195 PHE B O 1
ATOM 7522 N N . ASP B 1 196 ? 274.795 408.076 328.363 1.00 64.95 196 ASP B N 1
ATOM 7523 C CA . ASP B 1 196 ? 273.574 408.801 328.661 1.00 64.95 196 ASP B CA 1
ATOM 7524 C C . ASP B 1 196 ? 273.229 408.578 330.140 1.00 64.95 196 ASP B C 1
ATOM 7525 O O . ASP B 1 196 ? 273.320 407.437 330.596 1.00 64.95 196 ASP B O 1
ATOM 7534 N N . PRO B 1 197 ? 272.798 409.583 330.919 1.00 65.03 197 PRO B N 1
ATOM 7535 C CA . PRO B 1 197 ? 272.487 409.393 332.332 1.00 65.03 197 PRO B CA 1
ATOM 7536 C C . PRO B 1 197 ? 271.454 408.295 332.588 1.00 65.03 197 PRO B C 1
ATOM 7537 O O . PRO B 1 197 ? 271.489 407.645 333.628 1.00 65.03 197 PRO B O 1
ATOM 7548 N N . ARG B 1 198 ? 270.578 408.013 331.622 1.00 64.64 198 ARG B N 1
ATOM 7549 C CA . ARG B 1 198 ? 269.587 406.936 331.703 1.00 64.64 198 ARG B CA 1
ATOM 7550 C C . ARG B 1 198 ? 270.190 405.536 331.750 1.00 64.64 198 ARG B C 1
ATOM 7551 O O . ARG B 1 198 ? 269.542 404.622 332.241 1.00 64.64 198 ARG B O 1
ATOM 7572 N N . LEU B 1 199 ? 271.443 405.351 331.341 1.00 65.08 199 LEU B N 1
ATOM 7573 C CA . LEU B 1 199 ? 272.154 404.092 331.541 1.00 65.08 199 LEU B CA 1
ATOM 7574 C C . LEU B 1 199 ? 272.394 403.800 333.025 1.00 65.08 199 LEU B C 1
ATOM 7575 O O . LEU B 1 199 ? 272.385 402.640 333.418 1.00 65.08 199 LEU B O 1
ATOM 7591 N N . THR B 1 200 ? 272.552 404.812 333.882 1.00 65.77 200 THR B N 1
ATOM 7592 C CA . THR B 1 200 ? 272.795 404.561 335.309 1.00 65.77 200 THR B CA 1
ATOM 7593 C C . THR B 1 200 ? 271.623 403.845 335.962 1.00 65.77 200 THR B C 1
ATOM 7594 O O . THR B 1 200 ? 271.852 402.952 336.760 1.00 65.77 200 THR B O 1
ATOM 7605 N N . TYR B 1 201 ? 270.378 404.126 335.597 1.00 64.13 201 TYR B N 1
ATOM 7606 C CA . TYR B 1 201 ? 269.242 403.362 336.104 1.00 64.13 201 TYR B CA 1
ATOM 7607 C C . TYR B 1 201 ? 269.272 401.901 335.653 1.00 64.13 201 TYR B C 1
ATOM 7608 O O . TYR B 1 201 ? 269.015 401.002 336.449 1.00 64.13 201 TYR B O 1
ATOM 7626 N N . VAL B 1 202 ? 269.641 401.643 334.401 1.00 65.16 202 VAL B N 1
ATOM 7627 C CA . VAL B 1 202 ? 269.760 400.284 333.868 1.00 65.16 202 VAL B CA 1
ATOM 7628 C C . VAL B 1 202 ? 270.831 399.496 334.617 1.00 65.16 202 VAL B C 1
ATOM 7629 O O . VAL B 1 202 ? 270.600 398.352 334.975 1.00 65.16 202 VAL B O 1
ATOM 7642 N N . LEU B 1 203 ? 271.963 400.114 334.949 1.00 66.15 203 LEU B N 1
ATOM 7643 C CA . LEU B 1 203 ? 272.980 399.503 335.801 1.00 66.15 203 LEU B CA 1
ATOM 7644 C C . LEU B 1 203 ? 272.497 399.331 337.239 1.00 66.15 203 LEU B C 1
ATOM 7645 O O . LEU B 1 203 ? 272.557 398.244 337.794 1.00 66.15 203 LEU B O 1
ATOM 7661 N N . ALA B 1 204 ? 271.975 400.381 337.859 1.00 66.74 204 ALA B N 1
ATOM 7662 C CA . ALA B 1 204 ? 271.569 400.385 339.257 1.00 66.74 204 ALA B CA 1
ATOM 7663 C C . ALA B 1 204 ? 270.465 399.380 339.570 1.00 66.74 204 ALA B C 1
ATOM 7664 O O . ALA B 1 204 ? 270.424 398.864 340.679 1.00 66.74 204 ALA B O 1
ATOM 7671 N N . THR B 1 205 ? 269.582 399.097 338.621 1.00 66.00 205 THR B N 1
ATOM 7672 C CA . THR B 1 205 ? 268.482 398.148 338.789 1.00 66.00 205 THR B CA 1
ATOM 7673 C C . THR B 1 205 ? 268.739 396.779 338.181 1.00 66.00 205 THR B C 1
ATOM 7674 O O . THR B 1 205 ? 267.866 395.922 338.259 1.00 66.00 205 THR B O 1
ATOM 7685 N N . ALA B 1 206 ? 269.918 396.517 337.621 1.00 68.49 206 ALA B N 1
ATOM 7686 C CA . ALA B 1 206 ? 270.277 395.177 337.180 1.00 68.49 206 ALA B CA 1
ATOM 7687 C C . ALA B 1 206 ? 270.305 394.232 338.384 1.00 68.49 206 ALA B C 1
ATOM 7688 O O . ALA B 1 206 ? 271.040 394.466 339.345 1.00 68.49 206 ALA B O 1
ATOM 7695 N N . ARG B 1 207 ? 269.503 393.170 338.359 1.00 71.67 207 ARG B N 1
ATOM 7696 C CA . ARG B 1 207 ? 269.393 392.214 339.469 1.00 71.67 207 ARG B CA 1
ATOM 7697 C C . ARG B 1 207 ? 269.402 390.777 338.980 1.00 71.67 207 ARG B C 1
ATOM 7698 O O . ARG B 1 207 ? 268.918 390.468 337.897 1.00 71.67 207 ARG B O 1
ATOM 7719 N N . ASP B 1 208 ? 270.034 389.921 339.767 1.00 76.51 208 ASP B N 1
ATOM 7720 C CA . ASP B 1 208 ? 270.340 388.542 339.414 1.00 76.51 208 ASP B CA 1
ATOM 7721 C C . ASP B 1 208 ? 269.091 387.659 339.283 1.00 76.51 208 ASP B C 1
ATOM 7722 O O . ASP B 1 208 ? 267.977 388.023 339.651 1.00 76.51 208 ASP B O 1
ATOM 7731 N N . SER B 1 209 ? 269.321 386.436 338.834 1.00 78.79 209 SER B N 1
ATOM 7732 C CA . SER B 1 209 ? 268.420 385.287 338.878 1.00 78.79 209 SER B CA 1
ATOM 7733 C C . SER B 1 209 ? 267.686 385.094 340.216 1.00 78.79 209 SER B C 1
ATOM 7734 O O . SER B 1 209 ? 266.518 384.713 340.213 1.00 78.79 209 SER B O 1
ATOM 7742 N N . ASP B 1 210 ? 268.310 385.397 341.360 1.00 79.23 210 ASP B N 1
ATOM 7743 C CA . ASP B 1 210 ? 267.672 385.328 342.688 1.00 79.23 210 ASP B CA 1
ATOM 7744 C C . ASP B 1 210 ? 266.980 386.633 343.142 1.00 79.23 210 ASP B C 1
ATOM 7745 O O . ASP B 1 210 ? 266.358 386.664 344.203 1.00 79.23 210 ASP B O 1
ATOM 7754 N N . GLY B 1 211 ? 267.064 387.707 342.353 1.00 76.62 211 GLY B N 1
ATOM 7755 C CA . GLY B 1 211 ? 266.444 389.004 342.619 1.00 76.62 211 GLY B CA 1
ATOM 7756 C C . GLY B 1 211 ? 267.317 390.039 343.332 1.00 76.62 211 GLY B C 1
ATOM 7757 O O . GLY B 1 211 ? 266.864 391.171 343.487 1.00 76.62 211 GLY B O 1
ATOM 7761 N N . ARG B 1 212 ? 268.551 389.733 343.747 1.00 76.12 212 ARG B N 1
ATOM 7762 C CA . ARG B 1 212 ? 269.447 390.714 344.398 1.00 76.12 212 ARG B CA 1
ATOM 7763 C C . ARG B 1 212 ? 270.231 391.571 343.393 1.00 76.12 212 ARG B C 1
ATOM 7764 O O . ARG B 1 212 ? 270.520 391.132 342.284 1.00 76.12 212 ARG B O 1
ATOM 7785 N N . ARG B 1 213 ? 270.554 392.820 343.743 1.00 70.25 213 ARG B N 1
ATOM 7786 C CA . ARG B 1 213 ? 271.197 393.799 342.839 1.00 70.25 213 ARG B CA 1
ATOM 7787 C C . ARG B 1 213 ? 272.623 393.398 342.479 1.00 70.25 213 ARG B C 1
ATOM 7788 O O . ARG B 1 213 ? 273.401 393.016 343.342 1.00 70.25 213 ARG B O 1
ATOM 7809 N N . LEU B 1 214 ? 272.979 393.566 341.207 1.00 71.65 214 LEU B N 1
ATOM 7810 C CA . LEU B 1 214 ? 274.312 393.304 340.663 1.00 71.65 214 LEU B CA 1
ATOM 7811 C C . LEU B 1 214 ? 275.265 394.491 340.823 1.00 71.65 214 LEU B C 1
ATOM 7812 O O . LEU B 1 214 ? 276.474 394.301 340.884 1.00 71.65 214 LEU B O 1
ATOM 7828 N N . ASN B 1 215 ? 274.733 395.709 340.937 1.00 69.73 215 ASN B N 1
ATOM 7829 C CA . ASN B 1 215 ? 275.487 396.942 341.171 1.00 69.73 215 ASN B CA 1
ATOM 7830 C C . ASN B 1 215 ? 274.942 397.670 342.411 1.00 69.73 215 ASN B C 1
ATOM 7831 O O . ASN B 1 215 ? 274.393 398.766 342.296 1.00 69.73 215 ASN B O 1
ATOM 7842 N N . PRO B 1 216 ? 275.027 397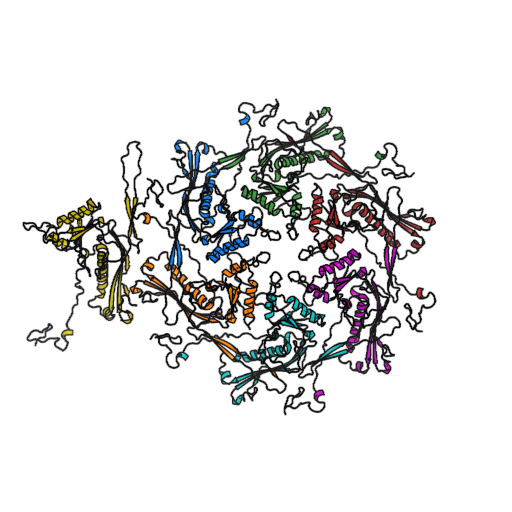.064 343.608 1.00 70.26 216 PRO B N 1
ATOM 7843 C CA . PRO B 1 216 ? 274.388 397.591 344.810 1.00 70.26 216 PRO B CA 1
ATOM 7844 C C . PRO B 1 216 ? 274.977 398.927 345.273 1.00 70.26 216 PRO B C 1
ATOM 7845 O O . PRO B 1 216 ? 274.322 399.681 345.983 1.00 70.26 216 PRO B O 1
ATOM 7856 N N . ASP B 1 217 ? 276.204 399.241 344.866 1.00 71.84 217 ASP B N 1
ATOM 7857 C CA . ASP B 1 217 ? 276.901 400.463 345.260 1.00 71.84 217 ASP B CA 1
ATOM 7858 C C . ASP B 1 217 ? 276.356 401.733 344.598 1.00 71.84 217 ASP B C 1
ATOM 7859 O O . ASP B 1 217 ? 276.663 402.832 345.053 1.00 71.84 217 ASP B O 1
ATOM 7868 N N . ILE B 1 218 ? 275.563 401.620 343.529 1.00 68.04 218 ILE B N 1
ATOM 7869 C CA . ILE B 1 218 ? 274.980 402.782 342.860 1.00 68.04 218 ILE B CA 1
ATOM 7870 C C . ILE B 1 218 ? 273.790 403.287 343.671 1.00 68.04 218 ILE B C 1
ATOM 7871 O O . ILE B 1 218 ? 272.762 402.616 343.751 1.00 68.04 218 ILE B O 1
ATOM 7887 N N . ASN B 1 219 ? 273.913 404.477 344.247 1.00 67.92 219 ASN B N 1
ATOM 7888 C CA . ASN B 1 219 ? 272.829 405.182 344.923 1.00 67.92 219 ASN B CA 1
ATOM 7889 C C . ASN B 1 219 ? 271.885 405.869 343.938 1.00 67.92 219 ASN B C 1
ATOM 7890 O O . ASN B 1 219 ? 272.269 406.216 342.825 1.00 67.92 219 ASN B O 1
ATOM 7901 N N . MET B 1 220 ? 270.656 406.150 344.358 1.00 66.50 220 MET B N 1
ATOM 7902 C CA . MET B 1 220 ? 269.786 407.068 343.627 1.00 66.50 220 MET B CA 1
ATOM 7903 C C . MET B 1 220 ? 270.441 408.447 343.551 1.00 66.50 220 MET B C 1
ATOM 7904 O O . MET B 1 220 ? 271.006 408.932 344.527 1.00 66.50 220 MET B O 1
ATOM 7918 N N . GLY B 1 221 ? 270.376 409.094 342.392 1.00 67.26 221 GLY B N 1
ATOM 7919 C CA . GLY B 1 221 ? 270.956 410.421 342.186 1.00 67.26 221 GLY B CA 1
ATOM 7920 C C . GLY B 1 221 ? 272.461 410.443 341.918 1.00 67.26 221 GLY B C 1
ATOM 7921 O O . GLY B 1 221 ? 272.991 411.499 341.581 1.00 67.26 221 GLY B O 1
ATOM 7925 N N . GLN B 1 222 ? 273.160 409.311 341.996 1.00 68.66 222 GLN B N 1
ATOM 7926 C CA . GLN B 1 222 ? 274.473 409.172 341.367 1.00 68.66 222 GLN B CA 1
ATOM 7927 C C . GLN B 1 222 ? 274.332 409.012 339.853 1.00 68.66 222 GLN B C 1
ATOM 7928 O O . GLN B 1 222 ? 273.296 408.587 339.350 1.00 68.66 222 GLN B O 1
ATOM 7942 N N . THR B 1 223 ? 275.413 409.284 339.129 1.00 67.66 223 THR B N 1
ATOM 7943 C CA . THR B 1 223 ? 275.659 408.739 337.789 1.00 67.66 223 THR B CA 1
ATOM 7944 C C . THR B 1 223 ? 276.989 408.005 337.797 1.00 67.66 223 THR B C 1
ATOM 7945 O O . THR B 1 223 ? 277.904 408.367 338.533 1.00 67.66 223 THR B O 1
ATOM 7956 N N . VAL B 1 224 ? 277.095 406.938 337.015 1.00 65.90 224 VAL B N 1
ATOM 7957 C CA . VAL B 1 224 ? 278.311 406.125 336.938 1.00 65.90 224 VAL B CA 1
ATOM 7958 C C . VAL B 1 224 ? 279.390 406.890 336.178 1.00 65.90 224 VAL B C 1
ATOM 7959 O O . VAL B 1 224 ? 279.210 407.201 335.008 1.00 65.90 224 VAL B O 1
ATOM 7972 N N . THR B 1 225 ? 280.511 407.205 336.821 1.00 66.08 225 THR B N 1
ATOM 7973 C CA . THR B 1 225 ? 281.640 407.934 336.211 1.00 66.08 225 THR B CA 1
ATOM 7974 C C . THR B 1 225 ? 282.833 407.038 335.872 1.00 66.08 225 THR B C 1
ATOM 7975 O O . THR B 1 225 ? 283.895 407.516 335.480 1.00 66.08 225 THR B O 1
ATOM 7986 N N . SER B 1 226 ? 282.674 405.723 336.005 1.00 65.03 226 SER B N 1
ATOM 7987 C CA . SER B 1 226 ? 283.687 404.715 335.720 1.00 65.03 226 SER B CA 1
ATOM 7988 C C . SER B 1 226 ? 283.023 403.358 335.546 1.00 65.03 226 SER B C 1
ATOM 7989 O O . SER B 1 226 ? 282.179 402.994 336.357 1.00 65.03 226 SER B O 1
ATOM 7997 N N . TYR B 1 227 ? 283.383 402.595 334.521 1.00 65.60 227 TYR B N 1
ATOM 7998 C CA . TYR B 1 227 ? 282.881 401.243 334.313 1.00 65.60 227 TYR B CA 1
ATOM 7999 C C . TYR B 1 227 ? 284.019 400.290 333.986 1.00 65.60 227 TYR B C 1
ATOM 8000 O O . TYR B 1 227 ? 284.805 400.566 333.090 1.00 65.60 227 TYR B O 1
ATOM 8018 N N . SER B 1 228 ? 284.123 399.156 334.680 1.00 65.48 228 SER B N 1
ATOM 8019 C CA . SER B 1 228 ? 285.199 398.172 334.479 1.00 65.48 228 SER B CA 1
ATOM 8020 C C . SER B 1 228 ? 286.600 398.792 334.442 1.00 65.48 228 SER B C 1
ATOM 8021 O O . SER B 1 228 ? 287.433 398.396 333.636 1.00 65.48 228 SER B O 1
ATOM 8029 N N . GLY B 1 229 ? 286.853 399.803 335.269 1.00 64.43 229 GLY B N 1
ATOM 8030 C CA . GLY B 1 229 ? 288.125 400.528 335.333 1.00 64.43 229 GLY B CA 1
ATOM 8031 C C . GLY B 1 229 ? 288.315 401.630 334.288 1.00 64.43 229 GLY B C 1
ATOM 8032 O O . GLY B 1 229 ? 289.276 402.388 334.383 1.00 64.43 229 GLY B O 1
ATOM 8036 N N . GLN B 1 230 ? 287.421 401.762 333.311 1.00 64.48 230 GLN B N 1
ATOM 8037 C CA . GLN B 1 230 ? 287.483 402.774 332.260 1.00 64.48 230 GLN B CA 1
ATOM 8038 C C . GLN B 1 230 ? 286.647 404.003 332.631 1.00 64.48 230 GLN B C 1
ATOM 8039 O O . GLN B 1 230 ? 285.523 403.837 333.101 1.00 64.48 230 GLN B O 1
ATOM 8053 N N . PRO B 1 231 ? 287.127 405.239 332.409 1.00 63.56 231 PRO B N 1
ATOM 8054 C CA . PRO B 1 231 ? 286.354 406.436 332.701 1.00 63.56 231 PRO B CA 1
ATOM 8055 C C . PRO B 1 231 ? 285.049 406.495 331.922 1.00 63.56 231 PRO B C 1
ATOM 8056 O O . PRO B 1 231 ? 284.987 406.078 330.771 1.00 63.56 231 PRO B O 1
ATOM 8067 N N . ALA B 1 232 ? 284.024 407.090 332.517 1.00 63.38 232 ALA B N 1
ATOM 8068 C CA . ALA B 1 232 ? 282.785 407.434 331.838 1.00 63.38 232 ALA B CA 1
ATOM 8069 C C . ALA B 1 232 ? 282.408 408.885 332.126 1.00 63.38 232 ALA B C 1
ATOM 8070 O O . ALA B 1 232 ? 282.602 409.372 333.238 1.00 63.38 232 ALA B O 1
ATOM 8077 N N . ILE B 1 233 ? 281.853 409.577 331.138 1.00 64.43 233 ILE B N 1
ATOM 8078 C CA . ILE B 1 233 ? 281.309 410.928 331.286 1.00 64.43 233 ILE B CA 1
ATOM 8079 C C . ILE B 1 233 ? 279.849 410.917 330.861 1.00 64.43 233 ILE B C 1
ATOM 8080 O O . ILE B 1 233 ? 279.490 410.205 329.932 1.00 64.43 233 ILE B O 1
ATOM 8096 N N . ASN B 1 234 ? 278.991 411.660 331.552 1.00 65.66 234 ASN B N 1
ATOM 8097 C CA . ASN B 1 234 ? 277.545 411.561 331.384 1.00 65.66 234 ASN B CA 1
ATOM 8098 C C . ASN B 1 234 ? 276.969 412.805 330.712 1.00 65.66 234 ASN B C 1
ATOM 8099 O O . ASN B 1 234 ? 277.269 413.918 331.131 1.00 65.66 234 ASN B O 1
ATOM 8110 N N . SER B 1 235 ? 276.124 412.643 329.698 1.00 65.16 235 SER B N 1
ATOM 8111 C CA . SER B 1 235 ? 275.293 413.727 329.165 1.00 65.16 235 SER B CA 1
ATOM 8112 C C . SER B 1 235 ? 274.165 413.191 328.308 1.00 65.16 235 SER B C 1
ATOM 8113 O O . SER B 1 235 ? 274.364 412.257 327.542 1.00 65.16 235 SER B O 1
ATOM 8121 N N . ARG B 1 236 ? 272.969 413.773 328.379 1.00 65.26 236 ARG B N 1
ATOM 8122 C CA . ARG B 1 236 ? 271.845 413.349 327.540 1.00 65.26 236 ARG B CA 1
ATOM 8123 C C . ARG B 1 236 ? 272.025 413.751 326.075 1.00 65.26 236 ARG B C 1
ATOM 8124 O O . ARG B 1 236 ? 271.266 413.325 325.214 1.00 65.26 236 ARG B O 1
ATOM 8145 N N . THR B 1 237 ? 273.085 414.488 325.739 1.00 64.21 237 THR B N 1
ATOM 8146 C CA . THR B 1 237 ? 273.531 414.635 324.349 1.00 64.21 237 THR B CA 1
ATOM 8147 C C . THR B 1 237 ? 273.892 413.291 323.721 1.00 64.21 237 THR B C 1
ATOM 8148 O O . THR B 1 237 ? 273.751 413.146 322.514 1.00 64.21 237 THR B O 1
ATOM 8159 N N . VAL B 1 238 ? 274.272 412.277 324.505 1.00 63.29 238 VAL B N 1
ATOM 8160 C CA . VAL B 1 238 ? 274.512 410.910 324.033 1.00 63.29 238 VAL B CA 1
ATOM 8161 C C . VAL B 1 238 ? 273.247 410.283 323.467 1.00 63.29 238 VAL B C 1
ATOM 8162 O O . VAL B 1 238 ? 273.278 409.829 322.335 1.00 63.29 238 VAL B O 1
ATOM 8175 N N . GLY B 1 239 ? 272.116 410.310 324.170 1.00 64.19 239 GLY B N 1
ATOM 8176 C CA . GLY B 1 239 ? 270.850 409.833 323.617 1.00 64.19 239 GLY B CA 1
ATOM 8177 C C . GLY B 1 239 ? 270.296 410.723 322.518 1.00 64.19 239 GLY B C 1
ATOM 8178 O O . GLY B 1 239 ? 269.708 410.232 321.557 1.00 64.19 239 GLY B O 1
ATOM 8182 N N . GLY B 1 240 ? 270.561 412.024 322.594 1.00 65.44 240 GLY B N 1
ATOM 8183 C CA . GLY B 1 240 ? 270.331 412.959 321.499 1.00 65.44 240 GLY B CA 1
ATOM 8184 C C . GLY B 1 240 ? 268.940 413.578 321.453 1.00 65.44 240 GLY B C 1
ATOM 8185 O O . GLY B 1 240 ? 268.676 414.367 320.555 1.00 65.44 240 GLY B O 1
ATOM 8189 N N . ASP B 1 241 ? 268.061 413.297 322.410 1.00 65.86 241 ASP B N 1
ATOM 8190 C CA . ASP B 1 241 ? 266.821 414.042 322.649 1.00 65.86 241 ASP B CA 1
ATOM 8191 C C . ASP B 1 241 ? 267.095 415.339 323.419 1.00 65.86 241 ASP B C 1
ATOM 8192 O O . ASP B 1 241 ? 266.621 415.571 324.528 1.00 65.86 241 ASP B O 1
ATOM 8201 N N . VAL B 1 242 ? 267.903 416.189 322.803 1.00 65.11 242 VAL B N 1
ATOM 8202 C CA . VAL B 1 242 ? 268.296 417.515 323.271 1.00 65.11 242 VAL B CA 1
ATOM 8203 C C . VAL B 1 242 ? 267.947 418.494 322.161 1.00 65.11 242 VAL B C 1
ATOM 8204 O O . VAL B 1 242 ? 268.049 418.151 320.984 1.00 65.11 242 VAL B O 1
ATOM 8217 N N . ASP B 1 243 ? 267.514 419.703 322.505 1.00 65.33 243 ASP B N 1
ATOM 8218 C CA . ASP B 1 243 ? 266.973 420.671 321.546 1.00 65.33 243 ASP B CA 1
ATOM 8219 C C . ASP B 1 243 ? 265.864 420.027 320.691 1.00 65.33 243 ASP B C 1
ATOM 8220 O O . ASP B 1 243 ? 265.004 419.340 321.235 1.00 65.33 243 ASP B O 1
ATOM 8229 N N . ALA B 1 244 ? 265.844 420.214 319.372 1.00 65.20 244 ALA B N 1
ATOM 8230 C CA . ALA B 1 244 ? 264.843 419.605 318.501 1.00 65.20 244 ALA B CA 1
ATOM 8231 C C . ALA B 1 244 ? 265.150 418.145 318.116 1.00 65.20 244 ALA B C 1
ATOM 8232 O O . ALA B 1 244 ? 264.435 417.557 317.306 1.00 65.20 244 ALA B O 1
ATOM 8239 N N . GLY B 1 245 ? 266.215 417.547 318.653 1.00 65.53 245 GLY B N 1
ATOM 8240 C CA . GLY B 1 245 ? 266.604 416.173 318.359 1.00 65.53 245 GLY B CA 1
ATOM 8241 C C . GLY B 1 245 ? 265.622 415.130 318.896 1.00 65.53 245 GLY B C 1
ATOM 8242 O O . GLY B 1 245 ? 265.071 415.277 319.982 1.00 65.53 245 GLY B O 1
ATOM 8246 N N . THR B 1 246 ? 265.419 414.054 318.140 1.00 66.62 246 THR B N 1
ATOM 8247 C CA . THR B 1 246 ? 264.711 412.843 318.583 1.00 66.62 246 THR B CA 1
ATOM 8248 C C . THR B 1 246 ? 265.647 411.942 319.387 1.00 66.62 246 THR B C 1
ATOM 8249 O O . THR B 1 246 ? 266.847 411.904 319.118 1.00 66.62 246 THR B O 1
ATOM 8260 N N . ASP B 1 247 ? 265.133 411.173 320.346 1.00 66.52 247 ASP B N 1
ATOM 8261 C CA . ASP B 1 247 ? 265.933 410.170 321.056 1.00 66.52 247 ASP B CA 1
ATOM 8262 C C . ASP B 1 247 ? 266.372 409.069 320.088 1.00 66.52 247 ASP B C 1
ATOM 8263 O O . ASP B 1 247 ? 265.555 408.358 319.509 1.00 66.52 247 ASP B O 1
ATOM 8272 N N . THR B 1 248 ? 267.674 408.907 319.919 1.00 64.90 248 THR B N 1
ATOM 8273 C CA . THR B 1 248 ? 268.246 407.874 319.051 1.00 64.90 248 THR B CA 1
ATOM 8274 C C . THR B 1 248 ? 268.132 406.469 319.635 1.00 64.90 248 THR B C 1
ATOM 8275 O O . THR B 1 248 ? 268.353 405.494 318.925 1.00 64.90 248 THR B O 1
ATOM 8286 N N . GLY B 1 249 ? 267.851 406.342 320.932 1.00 64.16 249 GLY B N 1
ATOM 8287 C CA . GLY B 1 249 ? 267.989 405.097 321.678 1.00 64.16 249 GLY B CA 1
ATOM 8288 C C . GLY B 1 249 ? 269.428 404.780 322.073 1.00 64.16 249 GLY B C 1
ATOM 8289 O O . GLY B 1 249 ? 269.655 403.781 322.741 1.00 64.16 249 GLY B O 1
ATOM 8293 N N . ILE B 1 250 ? 270.413 405.595 321.701 1.00 63.18 250 ILE B N 1
ATOM 8294 C CA . ILE B 1 250 ? 271.797 405.430 322.142 1.00 63.18 250 ILE B CA 1
ATOM 8295 C C . ILE B 1 250 ? 271.868 405.691 323.638 1.00 63.18 250 ILE B C 1
ATOM 8296 O O . ILE B 1 250 ? 271.294 406.655 324.131 1.00 63.18 250 ILE B O 1
ATOM 8312 N N . ARG B 1 251 ? 272.552 404.831 324.387 1.00 63.92 251 ARG B N 1
ATOM 8313 C CA . ARG B 1 251 ? 272.732 404.983 325.837 1.00 63.92 251 ARG B CA 1
ATOM 8314 C C . ARG B 1 251 ? 274.178 404.942 326.279 1.00 63.92 251 ARG B C 1
ATOM 8315 O O . ARG B 1 251 ? 274.489 405.427 327.355 1.00 63.92 251 ARG B O 1
ATOM 8336 N N . ALA B 1 252 ? 275.079 404.472 325.437 1.00 63.63 252 ALA B N 1
ATOM 8337 C CA . ALA B 1 252 ? 276.499 404.678 325.619 1.00 63.63 252 ALA B CA 1
ATOM 8338 C C . ALA B 1 252 ? 277.212 404.733 324.276 1.00 63.63 252 ALA B C 1
ATOM 8339 O O . ALA B 1 252 ? 276.731 404.192 323.285 1.00 63.63 252 ALA B O 1
ATOM 8346 N N . ILE B 1 253 ? 278.385 405.337 324.252 1.00 62.47 253 ILE B N 1
ATOM 8347 C CA . ILE B 1 253 ? 279.364 405.210 323.182 1.00 62.47 253 ILE B CA 1
ATOM 8348 C C . ILE B 1 253 ? 280.683 404.881 323.856 1.00 62.47 253 ILE B C 1
ATOM 8349 O O . ILE B 1 253 ? 281.080 405.575 324.781 1.00 62.47 253 ILE B O 1
ATOM 8365 N N . GLY B 1 254 ? 281.361 403.832 323.430 1.00 61.77 254 GLY B N 1
ATOM 8366 C CA . GLY B 1 254 ? 282.689 403.484 323.931 1.00 61.77 254 GLY B CA 1
ATOM 8367 C C . GLY B 1 254 ? 283.714 403.646 322.833 1.00 61.77 254 GLY B C 1
ATOM 8368 O O . GLY B 1 254 ? 283.370 403.536 321.663 1.00 61.77 254 GLY B O 1
ATOM 8372 N N . GLY B 1 255 ? 284.976 403.861 323.164 1.00 62.07 255 GLY B N 1
ATOM 8373 C CA . GLY B 1 255 ? 285.989 403.839 322.126 1.00 62.07 255 GLY B CA 1
ATOM 8374 C C . GLY B 1 255 ? 287.380 404.219 322.564 1.00 62.07 255 GLY B C 1
ATOM 8375 O O . GLY B 1 255 ? 287.654 404.444 323.737 1.00 62.07 255 GLY B O 1
ATOM 8379 N N . ASP B 1 256 ? 288.272 404.301 321.589 1.00 63.60 256 ASP B N 1
ATOM 8380 C CA . ASP B 1 256 ? 289.537 405.002 321.713 1.00 63.60 256 ASP B CA 1
ATOM 8381 C C . ASP B 1 256 ? 289.326 406.486 321.406 1.00 63.60 256 ASP B C 1
ATOM 8382 O O . ASP B 1 256 ? 289.326 406.907 320.257 1.00 63.60 256 ASP B O 1
ATOM 8391 N N . TRP B 1 257 ? 289.144 407.306 322.429 1.00 62.38 257 TRP B N 1
ATOM 8392 C CA . TRP B 1 257 ? 288.886 408.729 322.263 1.00 62.38 257 TRP B CA 1
ATOM 8393 C C . TRP B 1 257 ? 290.082 409.532 321.752 1.00 62.38 257 TRP B C 1
ATOM 8394 O O . TRP B 1 257 ? 289.907 410.701 321.445 1.00 62.38 257 TRP B O 1
ATOM 8415 N N . ASP B 1 258 ? 291.266 408.939 321.569 1.00 63.53 258 ASP B N 1
ATOM 8416 C CA . ASP B 1 258 ? 292.332 409.577 320.786 1.00 63.53 258 ASP B CA 1
ATOM 8417 C C . ASP B 1 258 ? 292.119 409.432 319.280 1.00 63.53 258 ASP B C 1
ATOM 8418 O O . ASP B 1 258 ? 292.701 410.186 318.510 1.00 63.53 258 ASP B O 1
ATOM 8427 N N . ALA B 1 259 ? 291.254 408.528 318.830 1.00 62.33 259 ALA B N 1
ATOM 8428 C CA . ALA B 1 259 ? 290.821 408.484 317.441 1.00 62.33 259 ALA B CA 1
ATOM 8429 C C . ALA B 1 259 ? 289.913 409.657 317.063 1.00 62.33 259 ALA B C 1
ATOM 8430 O O . ALA B 1 259 ? 289.579 409.807 315.896 1.00 62.33 259 ALA B O 1
ATOM 8437 N N . LEU B 1 260 ? 289.486 410.474 318.023 1.00 61.00 260 LEU B N 1
ATOM 8438 C CA . LEU B 1 260 ? 288.755 411.706 317.788 1.00 61.00 260 LEU B CA 1
ATOM 8439 C C . LEU B 1 260 ? 289.634 412.881 318.186 1.00 61.00 260 LEU B C 1
ATOM 8440 O O . LEU B 1 260 ? 289.938 413.058 319.363 1.00 61.00 260 LEU B O 1
ATOM 8456 N N . ARG B 1 261 ? 289.990 413.726 317.222 1.00 61.43 261 ARG B N 1
ATOM 8457 C CA . ARG B 1 261 ? 290.677 414.989 317.501 1.00 61.43 261 ARG B CA 1
ATOM 8458 C C . ARG B 1 261 ? 289.728 416.139 317.281 1.00 61.43 261 ARG B C 1
ATOM 8459 O O . ARG B 1 261 ? 289.014 416.129 316.291 1.00 61.43 261 ARG B O 1
ATOM 8480 N N . PHE B 1 262 ? 289.703 417.108 318.180 1.00 59.49 262 PHE B N 1
ATOM 8481 C CA . PHE B 1 262 ? 288.742 418.206 318.182 1.00 59.49 262 PHE B CA 1
ATOM 8482 C C . PHE B 1 262 ? 289.419 419.528 318.528 1.00 59.49 262 PHE B C 1
ATOM 8483 O O . PHE B 1 262 ? 290.314 419.569 319.367 1.00 59.49 262 PHE B O 1
ATOM 8500 N N . GLY B 1 263 ? 288.968 420.630 317.941 1.00 58.86 263 GLY B N 1
ATOM 8501 C CA . GLY B 1 263 ? 289.362 421.950 318.407 1.00 58.86 263 GLY B CA 1
ATOM 8502 C C . GLY B 1 263 ? 288.469 423.070 317.908 1.00 58.86 263 GLY B C 1
ATOM 8503 O O . GLY B 1 263 ? 287.775 422.952 316.901 1.00 58.86 263 GLY B O 1
ATOM 8507 N N . TYR B 1 264 ? 288.515 424.188 318.618 1.00 59.88 264 TYR B N 1
ATOM 8508 C CA . TYR B 1 264 ? 287.904 425.442 318.203 1.00 59.88 264 TYR B CA 1
ATOM 8509 C C . TYR B 1 264 ? 288.875 426.227 317.332 1.00 59.88 264 TYR B C 1
ATOM 8510 O O . TYR B 1 264 ? 290.007 426.482 317.732 1.00 59.88 264 TYR B O 1
ATOM 8528 N N . ALA B 1 265 ? 288.433 426.639 316.152 1.00 60.46 265 ALA B N 1
ATOM 8529 C CA . ALA B 1 265 ? 289.179 427.556 315.306 1.00 60.46 265 ALA B CA 1
ATOM 8530 C C . ALA B 1 265 ? 289.016 429.002 315.780 1.00 60.46 265 ALA B C 1
ATOM 8531 O O . ALA B 1 265 ? 289.995 429.730 315.921 1.00 60.46 265 ALA B O 1
ATOM 8538 N N . HIS B 1 266 ? 287.777 429.419 316.032 1.00 63.29 266 HIS B N 1
ATOM 8539 C CA . HIS B 1 266 ? 287.431 430.771 316.444 1.00 63.29 266 HIS B CA 1
ATOM 8540 C C . HIS B 1 266 ? 286.131 430.777 317.241 1.00 63.29 266 HIS B C 1
ATOM 8541 O O . HIS B 1 266 ? 285.276 429.925 317.037 1.00 63.29 266 HIS B O 1
ATOM 8555 N N . GLN B 1 267 ? 285.941 431.744 318.126 1.00 65.03 267 GLN B N 1
ATOM 8556 C CA . GLN B 1 267 ? 284.826 431.750 319.067 1.00 65.03 267 GLN B CA 1
ATOM 8557 C C . GLN B 1 267 ? 284.365 433.184 319.318 1.00 65.03 267 GLN B C 1
ATOM 8558 O O . GLN B 1 267 ? 285.134 434.017 319.789 1.00 65.03 267 GLN B O 1
ATOM 8572 N N . ILE B 1 268 ? 283.126 433.490 318.949 1.00 64.19 268 ILE B N 1
ATOM 8573 C CA . ILE B 1 268 ? 282.549 434.836 318.948 1.00 64.19 268 ILE B CA 1
ATOM 8574 C C . ILE B 1 268 ? 281.588 434.952 320.125 1.00 64.19 268 ILE B C 1
ATOM 8575 O O . ILE B 1 268 ? 280.563 434.272 320.174 1.00 64.19 268 ILE B O 1
ATOM 8591 N N . GLY B 1 269 ? 281.934 435.825 321.070 1.00 65.47 269 GLY B N 1
ATOM 8592 C CA . GLY B 1 269 ? 281.144 436.090 322.269 1.00 65.47 269 GLY B CA 1
ATOM 8593 C C . GLY B 1 269 ? 279.803 436.751 321.966 1.00 65.47 269 GLY B C 1
ATOM 8594 O O . GLY B 1 269 ? 279.528 437.131 320.833 1.00 65.47 269 GLY B O 1
ATOM 8598 N N . LEU B 1 270 ? 278.959 436.907 322.983 1.00 63.53 270 LEU B N 1
ATOM 8599 C CA . LEU B 1 270 ? 277.638 437.512 322.833 1.00 63.53 270 LEU B CA 1
ATOM 8600 C C . LEU B 1 270 ? 277.742 438.914 322.220 1.00 63.53 270 LEU B C 1
ATOM 8601 O O . LEU B 1 270 ? 278.391 439.795 322.784 1.00 63.53 270 LEU B O 1
ATOM 8617 N N . ARG B 1 271 ? 277.089 439.127 321.081 1.00 64.63 271 ARG B N 1
ATOM 8618 C CA . ARG B 1 271 ? 277.096 440.388 320.343 1.00 64.63 271 ARG B CA 1
ATOM 8619 C C . ARG B 1 271 ? 275.683 440.923 320.162 1.00 64.63 271 ARG B C 1
ATOM 8620 O O . ARG B 1 271 ? 274.850 440.241 319.577 1.00 64.63 271 ARG B O 1
ATOM 8641 N N . LYS B 1 272 ? 275.412 442.135 320.647 1.00 62.23 272 LYS B N 1
ATOM 8642 C CA . LYS B 1 272 ? 274.178 442.878 320.359 1.00 62.23 272 LYS B CA 1
ATOM 8643 C C . LYS B 1 272 ? 274.274 443.500 318.973 1.00 62.23 272 LYS B C 1
ATOM 8644 O O . LYS B 1 272 ? 275.323 444.009 318.594 1.00 62.23 272 LYS B O 1
ATOM 8663 N N . ILE B 1 273 ? 273.187 443.471 318.225 1.00 61.25 273 ILE B N 1
ATOM 8664 C CA . ILE B 1 273 ? 273.059 444.035 316.890 1.00 61.25 273 ILE B CA 1
ATOM 8665 C C . ILE B 1 273 ? 271.805 444.909 316.864 1.00 61.25 273 ILE B C 1
ATOM 8666 O O . ILE B 1 273 ? 270.712 444.439 317.159 1.00 61.25 273 ILE B O 1
ATOM 8682 N N . GLU B 1 274 ? 271.940 446.177 316.490 1.00 61.87 274 GLU B N 1
ATOM 8683 C CA . GLU B 1 274 ? 270.821 447.118 316.396 1.00 61.87 274 GLU B CA 1
ATOM 8684 C C . GLU B 1 274 ? 270.434 447.479 314.962 1.00 61.87 274 GLU B C 1
ATOM 8685 O O . GLU B 1 274 ? 269.437 448.160 314.770 1.00 61.87 274 GLU B O 1
ATOM 8697 N N . TYR B 1 275 ? 271.190 447.056 313.948 1.00 59.94 275 TYR B N 1
ATOM 8698 C CA . TYR B 1 275 ? 271.049 447.530 312.571 1.00 59.94 275 TYR B CA 1
ATOM 8699 C C . TYR B 1 275 ? 270.942 446.410 311.543 1.00 59.94 275 TYR B C 1
ATOM 8700 O O . TYR B 1 275 ? 271.455 445.316 311.744 1.00 59.94 275 TYR B O 1
ATOM 8718 N N . GLY B 1 276 ? 270.324 446.694 310.403 1.00 60.70 276 GLY B N 1
ATOM 8719 C CA . GLY B 1 276 ? 270.181 445.728 309.322 1.00 60.70 276 GLY B CA 1
ATOM 8720 C C . GLY B 1 276 ? 269.170 444.638 309.639 1.00 60.70 276 GLY B C 1
ATOM 8721 O O . GLY B 1 276 ? 268.387 444.757 310.567 1.00 60.70 276 GLY B O 1
ATOM 8725 N N . ASP B 1 277 ? 269.181 443.559 308.872 1.00 63.36 277 ASP B N 1
ATOM 8726 C CA . ASP B 1 277 ? 268.277 442.420 309.007 1.00 63.36 277 ASP B CA 1
ATOM 8727 C C . ASP B 1 277 ? 269.083 441.127 309.219 1.00 63.36 277 ASP B C 1
ATOM 8728 O O . ASP B 1 277 ? 269.323 440.397 308.258 1.00 63.36 277 ASP B O 1
ATOM 8737 N N . PRO B 1 278 ? 269.579 440.837 310.435 1.00 61.04 278 PRO B N 1
ATOM 8738 C CA . PRO B 1 278 ? 270.524 439.749 310.660 1.00 61.04 278 PRO B CA 1
ATOM 8739 C C . PRO B 1 278 ? 269.931 438.344 310.537 1.00 61.04 278 PRO B C 1
ATOM 8740 O O . PRO B 1 278 ? 270.693 437.403 310.352 1.00 61.04 278 PRO B O 1
ATOM 8751 N N . PHE B 1 279 ? 268.608 438.176 310.613 1.00 61.18 279 PHE B N 1
ATOM 8752 C CA . PHE B 1 279 ? 267.958 436.860 310.634 1.00 61.18 279 PHE B CA 1
ATOM 8753 C C . PHE B 1 279 ? 266.835 436.681 309.609 1.00 61.18 279 PHE B C 1
ATOM 8754 O O . PHE B 1 279 ? 266.163 435.655 309.612 1.00 61.18 279 PHE B O 1
ATOM 8771 N N . GLY B 1 280 ? 266.605 437.637 308.714 1.00 62.01 280 GLY B N 1
ATOM 8772 C CA . GLY B 1 280 ? 265.586 437.532 307.667 1.00 62.01 280 GLY B CA 1
ATOM 8773 C C . GLY B 1 280 ? 264.166 437.864 308.125 1.00 62.01 280 GLY B C 1
ATOM 8774 O O . GLY B 1 280 ? 263.208 437.643 307.386 1.00 62.01 280 GLY B O 1
ATOM 8778 N N . ASN B 1 281 ? 264.008 438.391 309.337 1.00 62.30 281 ASN B N 1
ATOM 8779 C CA . ASN B 1 281 ? 262.732 438.855 309.871 1.00 62.30 281 ASN B CA 1
ATOM 8780 C C . ASN B 1 281 ? 262.342 440.245 309.346 1.00 62.30 281 ASN B C 1
ATOM 8781 O O . ASN B 1 281 ? 261.162 440.590 309.340 1.00 62.30 281 ASN B O 1
ATOM 8792 N N . GLY B 1 282 ? 263.316 441.043 308.913 1.00 62.33 282 GLY B N 1
ATOM 8793 C CA . GLY B 1 282 ? 263.166 442.430 308.482 1.00 62.33 282 GLY B CA 1
ATOM 8794 C C . GLY B 1 282 ? 264.152 443.340 309.204 1.00 62.33 282 GLY B C 1
ATOM 8795 O O . GLY B 1 282 ? 264.773 442.945 310.187 1.00 62.33 282 GLY B O 1
ATOM 8799 N N . ASP B 1 283 ? 264.297 444.580 308.762 1.00 63.02 283 ASP B N 1
ATOM 8800 C CA . ASP B 1 283 ? 265.284 445.482 309.349 1.00 63.02 283 ASP B CA 1
ATOM 8801 C C . ASP B 1 283 ? 264.983 445.813 310.820 1.00 63.02 283 ASP B C 1
ATOM 8802 O O . ASP B 1 283 ? 263.846 446.101 311.193 1.00 63.02 283 ASP B O 1
ATOM 8811 N N . LEU B 1 284 ? 265.994 445.751 311.677 1.00 60.80 284 LEU B N 1
ATOM 8812 C CA . LEU B 1 284 ? 265.852 445.958 313.106 1.00 60.80 284 LEU B CA 1
ATOM 8813 C C . LEU B 1 284 ? 265.469 447.376 313.480 1.00 60.80 284 LEU B C 1
ATOM 8814 O O . LEU B 1 284 ? 264.663 447.563 314.383 1.00 60.80 284 LEU B O 1
ATOM 8830 N N . GLN B 1 285 ? 266.000 448.388 312.805 1.00 60.94 285 GLN B N 1
ATOM 8831 C CA . GLN B 1 285 ? 265.568 449.754 313.053 1.00 60.94 285 GLN B CA 1
ATOM 8832 C C . GLN B 1 285 ? 264.160 449.949 312.523 1.00 60.94 285 GLN B C 1
ATOM 8833 O O . GLN B 1 285 ? 263.341 450.529 313.222 1.00 60.94 285 GLN B O 1
ATOM 8847 N N . ARG B 1 286 ? 263.822 449.403 311.354 1.00 61.27 286 ARG B N 1
ATOM 8848 C CA . ARG B 1 286 ? 262.473 449.538 310.803 1.00 61.27 286 ARG B CA 1
ATOM 8849 C C . ARG B 1 286 ? 261.389 448.935 311.682 1.00 61.27 286 ARG B C 1
ATOM 8850 O O . ARG B 1 286 ? 260.319 449.518 311.812 1.00 61.27 286 ARG B O 1
ATOM 8871 N N . ARG B 1 287 ? 261.651 447.785 312.299 1.00 60.96 287 ARG B N 1
ATOM 8872 C CA . ARG B 1 287 ? 260.715 447.104 313.206 1.00 60.96 287 ARG B CA 1
ATOM 8873 C C . ARG B 1 287 ? 260.873 447.499 314.669 1.00 60.96 287 ARG B C 1
ATOM 8874 O O . ARG B 1 287 ? 260.108 447.030 315.499 1.00 60.96 287 ARG B O 1
ATOM 8895 N N . ASN B 1 288 ? 261.833 448.355 314.994 1.00 62.58 288 ASN B N 1
ATOM 8896 C CA . ASN B 1 288 ? 262.201 448.734 316.356 1.00 62.58 288 ASN B CA 1
ATOM 8897 C C . ASN B 1 288 ? 262.467 447.478 317.196 1.00 62.58 288 ASN B C 1
ATOM 8898 O O . ASN B 1 288 ? 261.713 447.135 318.097 1.00 62.58 288 ASN B O 1
ATOM 8909 N N . ALA B 1 289 ? 263.524 446.755 316.857 1.00 60.55 289 ALA B N 1
ATOM 8910 C CA . ALA B 1 289 ? 263.912 445.484 317.444 1.00 60.55 289 ALA B CA 1
ATOM 8911 C C . ALA B 1 289 ? 265.413 445.454 317.734 1.00 60.55 289 ALA B C 1
ATOM 8912 O O . ALA B 1 289 ? 266.175 446.273 317.235 1.00 60.55 289 ALA B O 1
ATOM 8919 N N . VAL B 1 290 ? 265.850 444.507 318.549 1.00 61.28 290 VAL B N 1
ATOM 8920 C CA . VAL B 1 290 ? 267.255 444.259 318.871 1.00 61.28 290 VAL B CA 1
ATOM 8921 C C . VAL B 1 290 ? 267.537 442.785 318.663 1.00 61.28 290 VAL B C 1
ATOM 8922 O O . VAL B 1 290 ? 266.711 441.941 318.995 1.00 61.28 290 VAL B O 1
ATOM 8935 N N . ALA B 1 291 ? 268.705 442.463 318.132 1.00 61.12 291 ALA B N 1
ATOM 8936 C CA . ALA B 1 291 ? 269.164 441.102 317.949 1.00 61.12 291 ALA B CA 1
ATOM 8937 C C . ALA B 1 291 ? 270.382 440.838 318.820 1.00 61.12 291 ALA B C 1
ATOM 8938 O O . ALA B 1 291 ? 271.201 441.716 319.058 1.00 61.12 291 ALA B O 1
ATOM 8945 N N . TYR B 1 292 ? 270.512 439.606 319.270 1.00 62.27 292 TYR B N 1
ATOM 8946 C CA . TYR B 1 292 ? 271.696 439.080 319.919 1.00 62.27 292 TYR B CA 1
ATOM 8947 C C . TYR B 1 292 ? 272.182 437.877 319.138 1.00 62.27 292 TYR B C 1
ATOM 8948 O O . TYR B 1 292 ? 271.388 437.123 318.589 1.00 62.27 292 TYR B O 1
ATOM 8966 N N . LEU B 1 293 ? 273.488 437.698 319.089 1.00 62.93 293 LEU B N 1
ATOM 8967 C CA . LEU B 1 293 ? 274.135 436.667 318.301 1.00 62.93 293 LEU B CA 1
ATOM 8968 C C . LEU B 1 293 ? 275.330 436.105 319.052 1.00 62.93 293 LEU B C 1
ATOM 8969 O O . LEU B 1 293 ? 276.014 436.818 319.779 1.00 62.93 293 LEU B O 1
ATOM 8985 N N . MET B 1 294 ? 275.597 434.825 318.860 1.00 63.19 294 MET B N 1
ATOM 8986 C CA . MET B 1 294 ? 276.768 434.148 319.386 1.00 63.19 294 MET B CA 1
ATOM 8987 C C . MET B 1 294 ? 277.196 433.051 318.417 1.00 63.19 294 MET B C 1
ATOM 8988 O O . MET B 1 294 ? 276.362 432.439 317.756 1.00 63.19 294 MET B O 1
ATOM 9002 N N . GLU B 1 295 ? 278.490 432.786 318.312 1.00 63.11 295 GLU B N 1
ATOM 9003 C CA . GLU B 1 295 ? 279.015 431.910 317.266 1.00 63.11 295 GLU B CA 1
ATOM 9004 C C . GLU B 1 295 ? 280.257 431.153 317.696 1.00 63.11 295 GLU B C 1
ATOM 9005 O O . GLU B 1 295 ? 281.065 431.638 318.479 1.00 63.11 295 GLU B O 1
ATOM 9017 N N . VAL B 1 296 ? 280.468 429.981 317.114 1.00 60.92 296 VAL B N 1
ATOM 9018 C CA . VAL B 1 296 ? 281.725 429.252 317.237 1.00 60.92 296 VAL B CA 1
ATOM 9019 C C . VAL B 1 296 ? 282.059 428.533 315.940 1.00 60.92 296 VAL B C 1
ATOM 9020 O O . VAL B 1 296 ? 281.188 427.976 315.285 1.00 60.92 296 VAL B O 1
ATOM 9033 N N . ILE B 1 297 ? 283.330 428.524 315.569 1.00 60.63 297 ILE B N 1
ATOM 9034 C CA . ILE B 1 297 ? 283.866 427.745 314.458 1.00 60.63 297 ILE B CA 1
ATOM 9035 C C . ILE B 1 297 ? 284.735 426.651 315.055 1.00 60.63 297 ILE B C 1
ATOM 9036 O O . ILE B 1 297 ? 285.657 426.929 315.817 1.00 60.63 297 ILE B O 1
ATOM 9052 N N . PHE B 1 298 ? 284.457 425.406 314.713 1.00 59.50 298 PHE B N 1
ATOM 9053 C CA . PHE B 1 298 ? 285.102 424.237 315.292 1.00 59.50 298 PHE B CA 1
ATOM 9054 C C . PHE B 1 298 ? 285.278 423.167 314.235 1.00 59.50 298 PHE B C 1
ATOM 9055 O O . PHE B 1 298 ? 284.601 423.171 313.213 1.00 59.50 298 PHE B O 1
ATOM 9072 N N . GLY B 1 299 ? 286.196 422.245 314.459 1.00 58.31 299 GLY B N 1
ATOM 9073 C CA . GLY B 1 299 ? 286.409 421.123 313.562 1.00 58.31 299 GLY B CA 1
ATOM 9074 C C . GLY B 1 299 ? 286.945 419.921 314.304 1.00 58.31 299 GLY B C 1
ATOM 9075 O O . GLY B 1 299 ? 287.541 420.042 315.371 1.00 58.31 299 GLY B O 1
ATOM 9079 N N . TRP B 1 300 ? 286.713 418.750 313.732 1.00 58.34 300 TRP B N 1
ATOM 9080 C CA . TRP B 1 300 ? 287.129 417.481 314.299 1.00 58.34 300 TRP B CA 1
ATOM 9081 C C . TRP B 1 300 ? 287.413 416.453 313.213 1.00 58.34 300 TRP B C 1
ATOM 9082 O O . TRP B 1 300 ? 286.904 416.559 312.100 1.00 58.34 300 TRP B O 1
ATOM 9103 N N . VAL B 1 301 ? 288.175 415.421 313.554 1.00 60.12 301 VAL B N 1
ATOM 9104 C CA . VAL B 1 301 ? 288.370 414.246 312.703 1.00 60.12 301 VAL B CA 1
ATOM 9105 C C . VAL B 1 301 ? 288.150 412.975 313.498 1.00 60.12 301 VAL B C 1
ATOM 9106 O O . VAL B 1 301 ? 288.670 412.833 314.598 1.00 60.12 301 VAL B O 1
ATOM 9119 N N . VAL B 1 302 ? 287.392 412.046 312.924 1.00 61.47 302 VAL B N 1
ATOM 9120 C CA . VAL B 1 302 ? 287.331 410.640 313.333 1.00 61.47 302 VAL B CA 1
ATOM 9121 C C . VAL B 1 302 ? 288.371 409.883 312.514 1.00 61.47 302 VAL B C 1
ATOM 9122 O O . VAL B 1 302 ? 288.181 409.651 311.325 1.00 61.47 302 VAL B O 1
ATOM 9135 N N . LEU B 1 303 ? 289.502 409.539 313.121 1.00 61.24 303 LEU B N 1
ATOM 9136 C CA . LEU B 1 303 ? 290.639 408.902 312.452 1.00 61.24 303 LEU B CA 1
ATOM 9137 C C . LEU B 1 303 ? 290.397 407.436 312.072 1.00 61.24 303 LEU B C 1
ATOM 9138 O O . LEU B 1 303 ? 291.004 406.948 311.124 1.00 61.24 303 LEU B O 1
ATOM 9154 N N . ASP B 1 304 ? 289.474 406.747 312.738 1.00 62.77 304 ASP B N 1
ATOM 9155 C CA . ASP B 1 304 ? 288.974 405.429 312.352 1.00 62.77 304 ASP B CA 1
ATOM 9156 C C . ASP B 1 304 ? 287.535 405.268 312.852 1.00 62.77 304 ASP B C 1
ATOM 9157 O O . ASP B 1 304 ? 287.330 405.307 314.061 1.00 62.77 304 ASP B O 1
ATOM 9166 N N . PRO B 1 305 ? 286.528 405.051 311.992 1.00 62.68 305 PRO B N 1
ATOM 9167 C CA . PRO B 1 305 ? 285.160 404.811 312.432 1.00 62.68 305 PRO B CA 1
ATOM 9168 C C . PRO B 1 305 ? 285.034 403.673 313.441 1.00 62.68 305 PRO B C 1
ATOM 9169 O O . PRO B 1 305 ? 284.183 403.703 314.318 1.00 62.68 305 PRO B O 1
ATOM 9180 N N . ASN B 1 306 ? 285.897 402.669 313.333 1.00 63.38 306 ASN B N 1
ATOM 9181 C CA . ASN B 1 306 ? 285.858 401.456 314.130 1.00 63.38 306 ASN B CA 1
ATOM 9182 C C . ASN B 1 306 ? 286.566 401.607 315.474 1.00 63.38 306 ASN B C 1
ATOM 9183 O O . ASN B 1 306 ? 286.554 400.677 316.271 1.00 63.38 306 ASN B O 1
ATOM 9194 N N . ALA B 1 307 ? 287.159 402.762 315.760 1.00 62.27 307 ALA B N 1
ATOM 9195 C CA . ALA B 1 307 ? 287.657 403.082 317.086 1.00 62.27 307 ALA B CA 1
ATOM 9196 C C . ALA B 1 307 ? 286.538 403.342 318.103 1.00 62.27 307 ALA B C 1
ATOM 9197 O O . ALA B 1 307 ? 286.822 403.477 319.286 1.00 62.27 307 ALA B O 1
ATOM 9204 N N . PHE B 1 308 ? 285.283 403.408 317.658 1.00 62.04 308 PHE B N 1
ATOM 9205 C CA . PHE B 1 308 ? 284.104 403.659 318.472 1.00 62.04 308 PHE B CA 1
ATOM 9206 C C . PHE B 1 308 ? 283.071 402.553 318.307 1.00 62.04 308 PHE B C 1
ATOM 9207 O O . PHE B 1 308 ? 282.963 401.943 317.253 1.00 62.04 308 PHE B O 1
ATOM 9224 N N . VAL B 1 309 ? 282.288 402.301 319.344 1.00 63.31 309 VAL B N 1
ATOM 9225 C CA . VAL B 1 309 ? 281.129 401.409 319.328 1.00 63.31 309 VAL B CA 1
ATOM 9226 C C . VAL B 1 309 ? 279.959 402.130 319.961 1.00 63.31 309 VAL B C 1
ATOM 9227 O O . VAL B 1 309 ? 280.113 402.838 320.952 1.00 63.31 309 VAL B O 1
ATOM 9240 N N . VAL B 1 310 ? 278.783 401.965 319.386 1.00 63.46 310 VAL B N 1
ATOM 9241 C CA . VAL B 1 310 ? 277.570 402.635 319.831 1.00 63.46 310 VAL B CA 1
ATOM 9242 C C . VAL B 1 310 ? 276.655 401.613 320.479 1.00 63.46 310 VAL B C 1
ATOM 9243 O O . VAL B 1 310 ? 276.308 400.617 319.862 1.00 63.46 310 VAL B O 1
ATOM 9256 N N . TYR B 1 311 ? 276.221 401.850 321.708 1.00 63.56 311 TYR B N 1
ATOM 9257 C CA . TYR B 1 311 ? 275.288 400.976 322.402 1.00 63.56 311 TYR B CA 1
ATOM 9258 C C . TYR B 1 311 ? 273.880 401.555 322.318 1.00 63.56 311 TYR B C 1
ATOM 9259 O O . TYR B 1 311 ? 273.620 402.617 322.878 1.00 63.56 311 TYR B O 1
ATOM 9277 N N . LYS B 1 312 ? 272.966 400.874 321.632 1.00 64.72 312 LYS B N 1
ATOM 9278 C CA . LYS B 1 312 ? 271.576 401.301 321.425 1.00 64.72 312 LYS B CA 1
ATOM 9279 C C . LYS B 1 312 ? 270.600 400.374 322.110 1.00 64.72 312 LYS B C 1
ATOM 9280 O O . LYS B 1 312 ? 270.742 399.170 322.001 1.00 64.72 312 LYS B O 1
ATOM 9299 N N . LEU B 1 313 ? 269.556 400.904 322.723 1.00 65.91 313 LEU B N 1
ATOM 9300 C CA . LEU B 1 313 ? 268.410 400.101 323.135 1.00 65.91 313 LEU B CA 1
ATOM 9301 C C . LEU B 1 313 ? 267.755 399.433 321.925 1.00 65.91 313 LEU B C 1
ATOM 9302 O O . LEU B 1 313 ? 267.650 400.036 320.861 1.00 65.91 313 LEU B O 1
ATOM 9318 N N . ALA B 1 314 ? 267.283 398.206 322.097 1.00 70.09 314 ALA B N 1
ATOM 9319 C CA . ALA B 1 314 ? 266.471 397.515 321.110 1.00 70.09 314 ALA B CA 1
ATOM 9320 C C . ALA B 1 314 ? 265.151 398.246 320.801 1.00 70.09 314 ALA B C 1
ATOM 9321 O O . ALA B 1 314 ? 264.711 399.118 321.550 1.00 70.09 314 ALA B O 1
ATOM 9328 N N . ALA B 1 315 ? 264.489 397.875 319.707 1.00 75.39 315 ALA B N 1
ATOM 9329 C CA . ALA B 1 315 ? 263.128 398.319 319.408 1.00 75.39 315 ALA B CA 1
ATOM 9330 C C . ALA B 1 315 ? 262.084 397.699 320.364 1.00 75.39 315 ALA B C 1
ATOM 9331 O O . ALA B 1 315 ? 262.354 396.718 321.057 1.00 75.39 315 ALA B O 1
ATOM 9338 N N . GLU B 1 316 ? 260.863 398.235 320.379 1.00 80.30 316 GLU B N 1
ATOM 9339 C CA . GLU B 1 316 ? 259.736 397.685 321.149 1.00 80.30 316 GLU B CA 1
ATOM 9340 C C . GLU B 1 316 ? 259.410 396.225 320.787 1.00 80.30 316 GLU B C 1
ATOM 9341 O O . GLU B 1 316 ? 259.496 395.809 319.622 1.00 80.30 316 GLU B O 1
ATOM 9353 N N . ALA C 1 2 ? 276.160 329.367 406.433 1.00 69.30 2 ALA C N 1
ATOM 9354 C CA . ALA C 1 2 ? 276.041 330.270 405.302 1.00 69.30 2 ALA C CA 1
ATOM 9355 C C . ALA C 1 2 ? 276.880 331.539 405.493 1.00 69.30 2 ALA C C 1
ATOM 9356 O O . ALA C 1 2 ? 276.993 332.047 406.608 1.00 69.30 2 ALA C O 1
ATOM 9363 N N . THR C 1 3 ? 277.434 332.086 404.419 1.00 68.24 3 THR C N 1
ATOM 9364 C CA . THR C 1 3 ? 278.129 333.383 404.440 1.00 68.24 3 THR C CA 1
ATOM 9365 C C . THR C 1 3 ? 277.410 334.653 404.934 1.00 68.24 3 THR C C 1
ATOM 9366 O O . THR C 1 3 ? 276.211 334.851 404.726 1.00 68.24 3 THR C O 1
ATOM 9377 N N . LYS C 1 4 ? 278.109 335.534 405.636 1.00 68.49 4 LYS C N 1
ATOM 9378 C CA . LYS C 1 4 ? 277.544 336.769 406.197 1.00 68.49 4 LYS C CA 1
ATOM 9379 C C . LYS C 1 4 ? 277.577 337.903 405.175 1.00 68.49 4 LYS C C 1
ATOM 9380 O O . LYS C 1 4 ? 278.516 338.688 405.116 1.00 68.49 4 LYS C O 1
ATOM 9399 N N . SER C 1 5 ? 276.533 337.989 404.359 1.00 67.74 5 SER C N 1
ATOM 9400 C CA . SER C 1 5 ? 276.258 339.127 403.470 1.00 67.74 5 SER C CA 1
ATOM 9401 C C . SER C 1 5 ? 275.838 340.372 404.242 1.00 67.74 5 SER C C 1
ATOM 9402 O O . SER C 1 5 ? 275.326 340.263 405.349 1.00 67.74 5 SER C O 1
ATOM 9410 N N . VAL C 1 6 ? 275.970 341.553 403.646 1.00 66.35 6 VAL C N 1
ATOM 9411 C CA . VAL C 1 6 ? 275.537 342.832 404.240 1.00 66.35 6 VAL C CA 1
ATOM 9412 C C . VAL C 1 6 ? 274.634 343.648 403.321 1.00 66.35 6 VAL C C 1
ATOM 9413 O O . VAL C 1 6 ? 273.903 344.503 403.805 1.00 66.35 6 VAL C O 1
ATOM 9426 N N . LEU C 1 7 ? 274.636 343.401 402.011 1.00 65.59 7 LEU C N 1
ATOM 9427 C CA . LEU C 1 7 ? 273.754 344.099 401.081 1.00 65.59 7 LEU C CA 1
ATOM 9428 C C . LEU C 1 7 ? 272.318 343.578 401.166 1.00 65.59 7 LEU C C 1
ATOM 9429 O O . LEU C 1 7 ? 272.073 342.417 401.478 1.00 65.59 7 LEU C O 1
ATOM 9445 N N . GLN C 1 8 ? 271.357 344.443 400.851 1.00 67.28 8 GLN C N 1
ATOM 9446 C CA . GLN C 1 8 ? 269.936 344.112 400.883 1.00 67.28 8 GLN C CA 1
ATOM 9447 C C . GLN C 1 8 ? 269.067 344.004 399.595 1.00 67.28 8 GLN C C 1
ATOM 9448 O O . GLN C 1 8 ? 269.148 344.813 398.665 1.00 67.28 8 GLN C O 1
ATOM 9462 N N . PRO C 1 9 ? 268.227 342.958 399.498 1.00 68.72 9 PRO C N 1
ATOM 9463 C CA . PRO C 1 9 ? 268.187 341.794 400.380 1.00 68.72 9 PRO C CA 1
ATOM 9464 C C . PRO C 1 9 ? 269.475 340.959 400.295 1.00 68.72 9 PRO C C 1
ATOM 9465 O O . PRO C 1 9 ? 270.225 341.098 399.328 1.00 68.72 9 PRO C O 1
ATOM 9476 N N . PRO C 1 10 ? 269.731 340.054 401.256 1.00 68.42 10 PRO C N 1
ATOM 9477 C CA . PRO C 1 10 ? 270.866 339.141 401.187 1.00 68.42 10 PRO C CA 1
ATOM 9478 C C . PRO C 1 10 ? 270.850 338.284 399.915 1.00 68.42 10 PRO C C 1
ATOM 9479 O O . PRO C 1 10 ? 269.792 337.978 399.362 1.00 68.42 10 PRO C O 1
ATOM 9490 N N . ALA C 1 11 ? 272.036 337.888 399.457 1.00 68.98 11 ALA C N 1
ATOM 9491 C CA . ALA C 1 11 ? 272.238 337.036 398.292 1.00 68.98 11 ALA C CA 1
ATOM 9492 C C . ALA C 1 11 ? 271.578 335.654 398.439 1.00 68.98 11 ALA C C 1
ATOM 9493 O O . ALA C 1 11 ? 271.286 335.195 399.539 1.00 68.98 11 ALA C O 1
ATOM 9500 N N . ALA C 1 12 ? 271.356 334.958 397.326 1.00 71.58 12 ALA C N 1
ATOM 9501 C CA . ALA C 1 12 ? 270.600 333.702 397.290 1.00 71.58 12 ALA C CA 1
ATOM 9502 C C . ALA C 1 12 ? 270.944 332.417 398.083 1.00 71.58 12 ALA C C 1
ATOM 9503 O O . ALA C 1 12 ? 270.337 331.369 397.886 1.00 71.58 12 ALA C O 1
ATOM 9510 N N . GLY C 1 13 ? 271.883 332.499 399.019 1.00 71.64 13 GLY C N 1
ATOM 9511 C CA . GLY C 1 13 ? 272.323 331.414 399.891 1.00 71.64 13 GLY C CA 1
ATOM 9512 C C . GLY C 1 13 ? 273.204 331.920 401.029 1.00 71.64 13 GLY C C 1
ATOM 9513 O O . GLY C 1 13 ? 274.202 331.297 401.363 1.00 71.64 13 GLY C O 1
ATOM 9517 N N . SER C 1 14 ? 272.881 333.082 401.584 1.00 69.42 14 SER C N 1
ATOM 9518 C CA . SER C 1 14 ? 273.658 333.770 402.611 1.00 69.42 14 SER C CA 1
ATOM 9519 C C . SER C 1 14 ? 272.759 334.238 403.753 1.00 69.42 14 SER C C 1
ATOM 9520 O O . SER C 1 14 ? 271.537 334.299 403.627 1.00 69.42 14 SER C O 1
ATOM 9528 N N . ALA C 1 15 ? 273.359 334.551 404.891 1.00 69.30 15 ALA C N 1
ATOM 9529 C CA . ALA C 1 15 ? 272.693 335.151 406.032 1.00 69.30 15 ALA C CA 1
ATOM 9530 C C . ALA C 1 15 ? 273.027 336.639 406.063 1.00 69.30 15 ALA C C 1
ATOM 9531 O O . ALA C 1 15 ? 274.186 337.009 405.891 1.00 69.30 15 ALA C O 1
ATOM 9538 N N . SER C 1 16 ? 272.055 337.524 406.263 1.00 68.83 16 SER C N 1
ATOM 9539 C CA . SER C 1 16 ? 272.395 338.921 406.504 1.00 68.83 16 SER C CA 1
ATOM 9540 C C . SER C 1 16 ? 273.035 339.075 407.880 1.00 68.83 16 SER C C 1
ATOM 9541 O O . SER C 1 16 ? 272.481 338.626 408.879 1.00 68.83 16 SER C O 1
ATOM 9549 N N . ILE C 1 17 ? 274.183 339.739 407.959 1.00 69.34 17 ILE C N 1
ATOM 9550 C CA . ILE C 1 17 ? 274.857 340.049 409.222 1.00 69.34 17 ILE C CA 1
ATOM 9551 C C . ILE C 1 17 ? 273.988 340.917 410.145 1.00 69.34 17 ILE C C 1
ATOM 9552 O O . ILE C 1 17 ? 274.148 340.891 411.357 1.00 69.34 17 ILE C O 1
ATOM 9568 N N . VAL C 1 18 ? 273.018 341.635 409.581 1.00 72.52 18 VAL C N 1
ATOM 9569 C CA . VAL C 1 18 ? 272.013 342.454 410.266 1.00 72.52 18 VAL C CA 1
ATOM 9570 C C . VAL C 1 18 ? 270.603 341.872 410.110 1.00 72.52 18 VAL C C 1
ATOM 9571 O O . VAL C 1 18 ? 269.616 342.593 410.130 1.00 72.52 18 VAL C O 1
ATOM 9584 N N . GLY C 1 19 ? 270.478 340.561 409.928 1.00 74.48 19 GLY C N 1
ATOM 9585 C CA . GLY C 1 19 ? 269.205 339.901 409.633 1.00 74.48 19 GLY C CA 1
ATOM 9586 C C . GLY C 1 19 ? 268.242 339.750 410.808 1.00 74.48 19 GLY C C 1
ATOM 9587 O O . GLY C 1 19 ? 267.097 339.357 410.598 1.00 74.48 19 GLY C O 1
ATOM 9591 N N . GLY C 1 20 ? 268.674 340.036 412.034 1.00 78.24 20 GLY C N 1
ATOM 9592 C CA . GLY C 1 20 ? 267.848 339.933 413.233 1.00 78.24 20 GLY C CA 1
ATOM 9593 C C . GLY C 1 20 ? 267.047 341.200 413.508 1.00 78.24 20 GLY C C 1
ATOM 9594 O O . GLY C 1 20 ? 267.604 342.294 413.477 1.00 78.24 20 GLY C O 1
ATOM 9598 N N . ALA C 1 21 ? 265.758 341.060 413.823 1.00 75.62 21 ALA C N 1
ATOM 9599 C CA . ALA C 1 21 ? 264.881 342.125 414.314 1.00 75.62 21 ALA C CA 1
ATOM 9600 C C . ALA C 1 21 ? 264.945 343.416 413.473 1.00 75.62 21 ALA C C 1
ATOM 9601 O O . ALA C 1 21 ? 264.653 343.396 412.277 1.00 75.62 21 ALA C O 1
ATOM 9608 N N . GLY C 1 22 ? 265.326 344.542 414.076 1.00 71.02 22 GLY C N 1
ATOM 9609 C CA . GLY C 1 22 ? 265.484 345.840 413.419 1.00 71.02 22 GLY C CA 1
ATOM 9610 C C . GLY C 1 22 ? 266.890 346.112 412.893 1.00 71.02 22 GLY C C 1
ATOM 9611 O O . GLY C 1 22 ? 267.283 347.269 412.793 1.00 71.02 22 GLY C O 1
ATOM 9615 N N . GLY C 1 23 ? 267.695 345.086 412.621 1.00 70.18 23 GLY C N 1
ATOM 9616 C CA . GLY C 1 23 ? 269.141 345.220 412.442 1.00 70.18 23 GLY C CA 1
ATOM 9617 C C . GLY C 1 23 ? 269.577 346.133 411.305 1.00 70.18 23 GLY C C 1
ATOM 9618 O O . GLY C 1 23 ? 270.609 346.782 411.412 1.00 70.18 23 GLY C O 1
ATOM 9622 N N . THR C 1 24 ? 268.791 346.267 410.240 1.00 67.82 24 THR C N 1
ATOM 9623 C CA . THR C 1 24 ? 269.097 347.163 409.110 1.00 67.82 24 THR C CA 1
ATOM 9624 C C . THR C 1 24 ? 269.278 348.625 409.520 1.00 67.82 24 THR C C 1
ATOM 9625 O O . THR C 1 24 ? 270.012 349.349 408.859 1.00 67.82 24 THR C O 1
ATOM 9636 N N . GLN C 1 25 ? 268.719 349.063 410.649 1.00 67.61 25 GLN C N 1
ATOM 9637 C CA . GLN C 1 25 ? 268.952 350.392 411.222 1.00 67.61 25 GLN C CA 1
ATOM 9638 C C . GLN C 1 25 ? 270.409 350.642 411.619 1.00 67.61 25 GLN C C 1
ATOM 9639 O O . GLN C 1 25 ? 270.797 351.781 411.859 1.00 67.61 25 GLN C O 1
ATOM 9653 N N . LEU C 1 26 ? 271.225 349.594 411.718 1.00 67.04 26 LEU C N 1
ATOM 9654 C CA . LEU C 1 26 ? 272.640 349.671 412.067 1.00 67.04 26 LEU C CA 1
ATOM 9655 C C . LEU C 1 26 ? 273.541 349.895 410.856 1.00 67.04 26 LEU C C 1
ATOM 9656 O O . LEU C 1 26 ? 274.712 350.226 411.027 1.00 67.04 26 LEU C O 1
ATOM 9672 N N . LEU C 1 27 ? 273.026 349.712 409.640 1.00 65.06 27 LEU C N 1
ATOM 9673 C CA . LEU C 1 27 ? 273.790 349.926 408.418 1.00 65.06 27 LEU C CA 1
ATOM 9674 C C . LEU C 1 27 ? 274.163 351.405 408.263 1.00 65.06 27 LEU C C 1
ATOM 9675 O O . LEU C 1 27 ? 273.346 352.277 408.566 1.00 65.06 27 LEU C O 1
ATOM 9691 N N . PRO C 1 28 ? 275.378 351.719 407.798 1.00 62.21 28 PRO C N 1
ATOM 9692 C CA . PRO C 1 28 ? 275.838 353.091 407.669 1.00 62.21 28 PRO C CA 1
ATOM 9693 C C . PRO C 1 28 ? 275.029 353.868 406.626 1.00 62.21 28 PRO C C 1
ATOM 9694 O O . PRO C 1 28 ? 274.511 353.309 405.658 1.00 62.21 28 PRO C O 1
ATOM 9705 N N . LYS C 1 29 ? 274.944 355.183 406.820 1.00 62.79 29 LYS C N 1
ATOM 9706 C CA . LYS C 1 29 ? 274.275 356.131 405.925 1.00 62.79 29 LYS C CA 1
ATOM 9707 C C . LYS C 1 29 ? 275.227 357.266 405.591 1.00 62.79 29 LYS C C 1
ATOM 9708 O O . LYS C 1 29 ? 275.969 357.748 406.441 1.00 62.79 29 LYS C O 1
ATOM 9727 N N . ASN C 1 30 ? 275.181 357.704 404.349 1.00 61.91 30 ASN C N 1
ATOM 9728 C CA . ASN C 1 30 ? 276.009 358.755 403.791 1.00 61.91 30 ASN C CA 1
ATOM 9729 C C . ASN C 1 30 ? 275.061 359.783 403.182 1.00 61.91 30 ASN C C 1
ATOM 9730 O O . ASN C 1 30 ? 274.614 359.603 402.056 1.00 61.91 30 ASN C O 1
ATOM 9741 N N . ILE C 1 31 ? 274.680 360.806 403.947 1.00 62.86 31 ILE C N 1
ATOM 9742 C CA . ILE C 1 31 ? 273.758 361.847 403.491 1.00 62.86 31 ILE C CA 1
ATOM 9743 C C . ILE C 1 31 ? 274.577 362.985 402.897 1.00 62.86 31 ILE C C 1
ATOM 9744 O O . ILE C 1 31 ? 275.446 363.539 403.569 1.00 62.86 31 ILE C O 1
ATOM 9760 N N . SER C 1 32 ? 274.320 363.350 401.648 1.00 63.10 32 SER C N 1
ATOM 9761 C CA . SER C 1 32 ? 275.040 364.433 400.994 1.00 63.10 32 SER C CA 1
ATOM 9762 C C . SER C 1 32 ? 274.658 365.796 401.565 1.00 63.10 32 SER C C 1
ATOM 9763 O O . SER C 1 32 ? 273.481 366.116 401.697 1.00 63.10 32 SER C O 1
ATOM 9771 N N . GLN C 1 33 ? 275.650 366.633 401.851 1.00 65.02 33 GLN C N 1
ATOM 9772 C CA . GLN C 1 33 ? 275.424 368.029 402.218 1.00 65.02 33 GLN C CA 1
ATOM 9773 C C . GLN C 1 33 ? 274.957 368.888 401.039 1.00 65.02 33 GLN C C 1
ATOM 9774 O O . GLN C 1 33 ? 274.504 370.009 401.243 1.00 65.02 33 GLN C O 1
ATOM 9788 N N . GLU C 1 34 ? 275.064 368.392 399.807 1.00 64.64 34 GLU C N 1
ATOM 9789 C CA . GLU C 1 34 ? 274.696 369.111 398.596 1.00 64.64 34 GLU C CA 1
ATOM 9790 C C . GLU C 1 34 ? 273.360 368.584 398.090 1.00 64.64 34 GLU C C 1
ATOM 9791 O O . GLU C 1 34 ? 273.256 367.461 397.606 1.00 64.64 34 GLU C O 1
ATOM 9803 N N . TRP C 1 35 ? 272.328 369.403 398.189 1.00 63.09 35 TRP C N 1
ATOM 9804 C CA . TRP C 1 35 ? 270.952 369.036 397.894 1.00 63.09 35 TRP C CA 1
ATOM 9805 C C . TRP C 1 35 ? 270.664 368.916 396.409 1.00 63.09 35 TRP C C 1
ATOM 9806 O O . TRP C 1 35 ? 271.292 369.573 395.586 1.00 63.09 35 TRP C O 1
ATOM 9827 N N . TRP C 1 36 ? 269.635 368.154 396.063 1.00 63.01 36 TRP C N 1
ATOM 9828 C CA . TRP C 1 36 ? 268.965 368.295 394.779 1.00 63.01 36 TRP C CA 1
ATOM 9829 C C . TRP C 1 36 ? 267.826 369.306 394.906 1.00 63.01 36 TRP C C 1
ATOM 9830 O O . TRP C 1 36 ? 266.696 368.979 395.264 1.00 63.01 36 TRP C O 1
ATOM 9851 N N . LYS C 1 37 ? 268.163 370.575 394.690 1.00 65.19 37 LYS C N 1
ATOM 9852 C CA . LYS C 1 37 ? 267.310 371.743 394.916 1.00 65.19 37 LYS C CA 1
ATOM 9853 C C . LYS C 1 37 ? 267.556 372.751 393.798 1.00 65.19 37 LYS C C 1
ATOM 9854 O O . LYS C 1 37 ? 268.581 373.426 393.785 1.00 65.19 37 LYS C O 1
ATOM 9873 N N . LYS C 1 38 ? 266.639 372.824 392.835 1.00 65.00 38 LYS C N 1
ATOM 9874 C CA . LYS C 1 38 ? 266.689 373.783 391.720 1.00 65.00 38 LYS C CA 1
ATOM 9875 C C . LYS C 1 38 ? 266.465 375.209 392.227 1.00 65.00 38 LYS C C 1
ATOM 9876 O O . LYS C 1 38 ? 265.727 375.399 393.190 1.00 65.00 38 LYS C O 1
ATOM 9895 N N . ALA C 1 39 ? 267.046 376.218 391.592 1.00 65.11 39 ALA C N 1
ATOM 9896 C CA . ALA C 1 39 ? 266.676 377.608 391.857 1.00 65.11 39 ALA C CA 1
ATOM 9897 C C . ALA C 1 39 ? 265.246 377.903 391.370 1.00 65.11 39 ALA C C 1
ATOM 9898 O O . ALA C 1 39 ? 264.755 377.256 390.445 1.00 65.11 39 ALA C O 1
ATOM 9905 N N . THR C 1 40 ? 264.573 378.882 391.980 1.00 65.52 40 THR C N 1
ATOM 9906 C CA . THR C 1 40 ? 263.245 379.335 391.521 1.00 65.52 40 THR C CA 1
ATOM 9907 C C . THR C 1 40 ? 263.342 380.531 390.580 1.00 65.52 40 THR C C 1
ATOM 9908 O O . THR C 1 40 ? 264.366 381.207 390.492 1.00 65.52 40 THR C O 1
ATOM 9919 N N . GLU C 1 41 ? 262.265 380.791 389.848 1.00 65.74 41 GLU C N 1
ATOM 9920 C CA . GLU C 1 41 ? 262.208 381.880 388.877 1.00 65.74 41 GLU C CA 1
ATOM 9921 C C . GLU C 1 41 ? 262.323 383.266 389.511 1.00 65.74 41 GLU C C 1
ATOM 9922 O O . GLU C 1 41 ? 261.738 383.538 390.556 1.00 65.74 41 GLU C O 1
ATOM 9934 N N . GLN C 1 42 ? 263.054 384.159 388.853 1.00 66.67 42 GLN C N 1
ATOM 9935 C CA . GLN C 1 42 ? 263.198 385.555 389.254 1.00 66.67 42 GLN C CA 1
ATOM 9936 C C . GLN C 1 42 ? 261.936 386.371 388.972 1.00 66.67 42 GLN C C 1
ATOM 9937 O O . GLN C 1 42 ? 261.257 386.159 387.968 1.00 66.67 42 GLN C O 1
ATOM 9951 N N . SER C 1 43 ? 261.660 387.365 389.813 1.00 64.94 43 SER C N 1
ATOM 9952 C CA . SER C 1 43 ? 260.701 388.418 389.494 1.00 64.94 43 SER C CA 1
ATOM 9953 C C . SER C 1 43 ? 261.320 389.446 388.554 1.00 64.94 43 SER C C 1
ATOM 9954 O O . SER C 1 43 ? 262.375 390.006 388.851 1.00 64.94 43 SER C O 1
ATOM 9962 N N . ILE C 1 44 ? 260.671 389.712 387.425 1.00 63.68 44 ILE C N 1
ATOM 9963 C CA . ILE C 1 44 ? 261.142 390.699 386.442 1.00 63.68 44 ILE C CA 1
ATOM 9964 C C . ILE C 1 44 ? 260.354 392.005 386.468 1.00 63.68 44 ILE C C 1
ATOM 9965 O O . ILE C 1 44 ? 260.838 393.019 385.975 1.00 63.68 44 ILE C O 1
ATOM 9981 N N . ILE C 1 45 ? 259.162 392.026 387.052 1.00 62.38 45 ILE C N 1
ATOM 9982 C CA . ILE C 1 45 ? 258.266 393.178 386.987 1.00 62.38 45 ILE C CA 1
ATOM 9983 C C . ILE C 1 45 ? 258.801 394.443 387.670 1.00 62.38 45 ILE C C 1
ATOM 9984 O O . ILE C 1 45 ? 258.728 395.503 387.051 1.00 62.38 45 ILE C O 1
ATOM 10000 N N . PRO C 1 46 ? 259.403 394.402 388.864 1.00 62.46 46 PRO C N 1
ATOM 10001 C CA . PRO C 1 46 ? 260.022 395.579 389.455 1.00 62.46 46 PRO C CA 1
ATOM 10002 C C . PRO C 1 46 ? 261.182 396.142 388.628 1.00 62.46 46 PRO C C 1
ATOM 10003 O O . PRO C 1 46 ? 261.518 397.313 388.758 1.00 62.46 46 PRO C O 1
ATOM 10014 N N . THR C 1 47 ? 261.802 395.327 387.774 1.00 63.43 47 THR C N 1
ATOM 10015 C CA . THR C 1 47 ? 262.902 395.744 386.895 1.00 63.43 47 THR C CA 1
ATOM 10016 C C . THR C 1 47 ? 262.392 396.350 385.593 1.00 63.43 47 THR C C 1
ATOM 10017 O O . THR C 1 47 ? 262.913 397.361 385.139 1.00 63.43 47 THR C O 1
ATOM 10028 N N . LEU C 1 48 ? 261.352 395.769 385.000 1.00 63.38 48 LEU C N 1
ATOM 10029 C CA . LEU C 1 48 ? 260.736 396.264 383.776 1.00 63.38 48 LEU C CA 1
ATOM 10030 C C . LEU C 1 48 ? 259.994 397.584 383.965 1.00 63.38 48 LEU C C 1
ATOM 10031 O O . LEU C 1 48 ? 260.176 398.502 383.177 1.00 63.38 48 LEU C O 1
ATOM 10047 N N . SER C 1 49 ? 259.147 397.676 384.984 1.00 62.19 49 SER C N 1
ATOM 10048 C CA . SER C 1 49 ? 258.209 398.783 385.179 1.00 62.19 49 SER C CA 1
ATOM 10049 C C . SER C 1 49 ? 258.884 400.133 385.361 1.00 62.19 49 SER C C 1
ATOM 10050 O O . SER C 1 49 ? 260.017 400.203 385.842 1.00 62.19 49 SER C O 1
ATOM 10058 N N . LYS C 1 50 ? 258.148 401.223 385.122 1.00 63.01 50 LYS C N 1
ATOM 10059 C CA . LYS C 1 50 ? 258.494 402.523 385.704 1.00 63.01 50 LYS C CA 1
ATOM 10060 C C . LYS C 1 50 ? 258.176 402.510 387.198 1.00 63.01 50 LYS C C 1
ATOM 10061 O O . LYS C 1 50 ? 257.072 402.159 387.597 1.00 63.01 50 LYS C O 1
ATOM 10080 N N . SER C 1 51 ? 259.126 402.884 388.040 1.00 63.37 51 SER C N 1
ATOM 10081 C CA . SER C 1 51 ? 258.866 403.027 389.469 1.00 63.37 51 SER C CA 1
ATOM 10082 C C . SER C 1 51 ? 257.971 404.235 389.741 1.00 63.37 51 SER C C 1
ATOM 10083 O O . SER C 1 51 ? 258.031 405.250 389.053 1.00 63.37 51 SER C O 1
ATOM 10091 N N . THR C 1 52 ? 257.122 404.148 390.758 1.00 62.22 52 THR C N 1
ATOM 10092 C CA . THR C 1 52 ? 256.273 405.253 391.213 1.00 62.22 52 THR C CA 1
ATOM 10093 C C . THR C 1 52 ? 256.116 405.211 392.729 1.00 62.22 52 THR C C 1
ATOM 10094 O O . THR C 1 52 ? 256.130 404.125 393.304 1.00 62.22 52 THR C O 1
ATOM 10105 N N . PRO C 1 53 ? 255.907 406.348 393.408 1.00 61.30 53 PRO C N 1
ATOM 10106 C CA . PRO C 1 53 ? 255.365 406.351 394.754 1.00 61.30 53 PRO C CA 1
ATOM 10107 C C . PRO C 1 53 ? 253.982 405.712 394.747 1.00 61.30 53 PRO C C 1
ATOM 10108 O O . PRO C 1 53 ? 253.182 405.968 393.847 1.00 61.30 53 PRO C O 1
ATOM 10119 N N . VAL C 1 54 ? 253.709 404.870 395.736 1.00 61.62 54 VAL C N 1
ATOM 10120 C CA . VAL C 1 54 ? 252.439 404.158 395.898 1.00 61.62 54 VAL C CA 1
ATOM 10121 C C . VAL C 1 54 ? 251.986 404.288 397.340 1.00 61.62 54 VAL C C 1
ATOM 10122 O O . VAL C 1 54 ? 252.797 404.197 398.257 1.00 61.62 54 VAL C O 1
ATOM 10135 N N . ILE C 1 55 ? 250.692 404.491 397.542 1.00 62.17 55 ILE C N 1
ATOM 10136 C CA . ILE C 1 55 ? 250.038 404.586 398.844 1.00 62.17 55 ILE C CA 1
ATOM 10137 C C . ILE C 1 55 ? 248.963 403.512 398.944 1.00 62.17 55 ILE C C 1
ATOM 10138 O O . ILE C 1 55 ? 248.425 403.077 397.930 1.00 62.17 55 ILE C O 1
ATOM 10154 N N . ILE C 1 56 ? 248.661 403.059 400.155 1.00 62.03 56 ILE C N 1
ATOM 10155 C CA . ILE C 1 56 ? 247.656 402.025 400.392 1.00 62.03 56 ILE C CA 1
ATOM 10156 C C . ILE C 1 56 ? 246.262 402.508 399.964 1.00 62.03 56 ILE C C 1
ATOM 10157 O O . ILE C 1 56 ? 245.879 403.645 400.222 1.00 62.03 56 ILE C O 1
ATOM 10173 N N . GLY C 1 57 ? 245.490 401.627 399.334 1.00 63.13 57 GLY C N 1
ATOM 10174 C CA . GLY C 1 57 ? 244.135 401.896 398.848 1.00 63.13 57 GLY C CA 1
ATOM 10175 C C . GLY C 1 57 ? 244.086 402.347 397.392 1.00 63.13 57 GLY C C 1
ATOM 10176 O O . GLY C 1 57 ? 245.105 402.482 396.730 1.00 63.13 57 GLY C O 1
ATOM 10180 N N . ASP C 1 58 ? 242.884 402.557 396.862 1.00 64.17 58 ASP C N 1
ATOM 10181 C CA . ASP C 1 58 ? 242.631 402.945 395.465 1.00 64.17 58 ASP C CA 1
ATOM 10182 C C . ASP C 1 58 ? 242.951 404.415 395.144 1.00 64.17 58 ASP C C 1
ATOM 10183 O O . ASP C 1 58 ? 242.527 404.940 394.117 1.00 64.17 58 ASP C O 1
ATOM 10192 N N . GLY C 1 59 ? 243.698 405.089 396.013 1.00 63.36 59 GLY C N 1
ATOM 10193 C CA . GLY C 1 59 ? 243.948 406.519 395.935 1.00 63.36 59 GLY C CA 1
ATOM 10194 C C . GLY C 1 59 ? 244.846 406.931 394.785 1.00 63.36 59 GLY C C 1
ATOM 10195 O O . GLY C 1 59 ? 244.595 407.972 394.195 1.00 63.36 59 GLY C O 1
ATOM 10199 N N . ASN C 1 60 ? 245.840 406.112 394.440 1.00 61.89 60 ASN C N 1
ATOM 10200 C CA . ASN C 1 60 ? 246.892 406.421 393.468 1.00 61.89 60 ASN C CA 1
ATOM 10201 C C . ASN C 1 60 ? 246.335 406.755 392.088 1.00 61.89 60 ASN C C 1
ATOM 10202 O O . ASN C 1 60 ? 245.600 405.953 391.526 1.00 61.89 60 ASN C O 1
ATOM 10213 N N . VAL C 1 61 ? 246.709 407.899 391.517 1.00 62.91 61 VAL C N 1
ATOM 10214 C CA . VAL C 1 61 ? 246.111 408.434 390.284 1.00 62.91 61 VAL C CA 1
ATOM 10215 C C . VAL C 1 61 ? 247.179 408.893 389.300 1.00 62.91 61 VAL C C 1
ATOM 10216 O O . VAL C 1 61 ? 248.098 409.617 389.664 1.00 62.91 61 VAL C O 1
ATOM 10229 N N . VAL C 1 62 ? 247.023 408.540 388.028 1.00 62.84 62 VAL C N 1
ATOM 10230 C CA . VAL C 1 62 ? 247.799 409.084 386.907 1.00 62.84 62 VAL C CA 1
ATOM 10231 C C . VAL C 1 62 ? 246.867 409.850 385.965 1.00 62.84 62 VAL C C 1
ATOM 10232 O O . VAL C 1 62 ? 245.889 409.262 385.502 1.00 62.84 62 VAL C O 1
ATOM 10245 N N . PRO C 1 63 ? 247.126 411.132 385.656 1.00 63.19 63 PRO C N 1
ATOM 10246 C CA . PRO C 1 63 ? 246.360 411.867 384.661 1.00 63.19 63 PRO C CA 1
ATOM 10247 C C . PRO C 1 63 ? 246.713 411.419 383.241 1.00 63.19 63 PRO C C 1
ATOM 10248 O O . PRO C 1 63 ? 247.881 411.282 382.890 1.00 63.19 63 PRO C O 1
ATOM 10259 N N . VAL C 1 64 ? 245.706 411.203 382.406 1.00 63.55 64 VAL C N 1
ATOM 10260 C CA . VAL C 1 64 ? 245.840 410.801 381.004 1.00 63.55 64 VAL C CA 1
ATOM 10261 C C . VAL C 1 64 ? 245.186 411.831 380.092 1.00 63.55 64 VAL C C 1
ATOM 10262 O O . VAL C 1 64 ? 244.023 412.170 380.269 1.00 63.55 64 VAL C O 1
ATOM 10275 N N . LEU C 1 65 ? 245.901 412.342 379.092 1.00 64.36 65 LEU C N 1
ATOM 10276 C CA . LEU C 1 65 ? 245.299 413.233 378.105 1.00 64.36 65 LEU C CA 1
ATOM 10277 C C . LEU C 1 65 ? 244.395 412.424 377.179 1.00 64.36 65 LEU C C 1
ATOM 10278 O O . LEU C 1 65 ? 244.867 411.501 376.525 1.00 64.36 65 LEU C O 1
ATOM 10294 N N . THR C 1 66 ? 243.102 412.730 377.134 1.00 64.67 66 THR C N 1
ATOM 10295 C CA . THR C 1 66 ? 242.105 411.863 376.489 1.00 64.67 66 THR C CA 1
ATOM 10296 C C . THR C 1 66 ? 241.450 412.479 375.254 1.00 64.67 66 THR C C 1
ATOM 10297 O O . THR C 1 66 ? 241.036 411.756 374.351 1.00 64.67 66 THR C O 1
ATOM 10308 N N . LYS C 1 67 ? 241.447 413.810 375.143 1.00 64.07 67 LYS C N 1
ATOM 10309 C CA . LYS C 1 67 ? 241.152 414.541 373.907 1.00 64.07 67 LYS C CA 1
ATOM 10310 C C . LYS C 1 67 ? 242.149 415.663 373.728 1.00 64.07 67 LYS C C 1
ATOM 10311 O O . LYS C 1 67 ? 242.667 416.198 374.700 1.00 64.07 67 LYS C O 1
ATOM 10330 N N . ARG C 1 68 ? 242.396 416.036 372.482 1.00 65.90 68 ARG C N 1
ATOM 10331 C CA . ARG C 1 68 ? 243.461 416.953 372.073 1.00 65.90 68 ARG C CA 1
ATOM 10332 C C . ARG C 1 68 ? 242.977 417.834 370.920 1.00 65.90 68 ARG C C 1
ATOM 10333 O O . ARG C 1 68 ? 242.207 417.350 370.092 1.00 65.90 68 ARG C O 1
ATOM 10354 N N . PRO C 1 69 ? 243.407 419.098 370.816 1.00 64.37 69 PRO C N 1
ATOM 10355 C CA . PRO C 1 69 ? 242.958 419.973 369.748 1.00 64.37 69 PRO C CA 1
ATOM 10356 C C . PRO C 1 69 ? 243.427 419.513 368.367 1.00 64.37 69 PRO C C 1
ATOM 10357 O O . PRO C 1 69 ? 244.537 419.018 368.192 1.00 64.37 69 PRO C O 1
ATOM 10368 N N . SER C 1 70 ? 242.588 419.735 367.363 1.00 63.49 70 SER C N 1
ATOM 10369 C CA . SER C 1 70 ? 242.897 419.566 365.943 1.00 63.49 70 SER C CA 1
ATOM 10370 C C . SER C 1 70 ? 242.415 420.779 365.161 1.00 63.49 70 SER C C 1
ATOM 10371 O O . SER C 1 70 ? 241.360 421.335 365.452 1.00 63.49 70 SER C O 1
ATOM 10379 N N . ALA C 1 71 ? 243.207 421.244 364.203 1.00 63.10 71 ALA C N 1
ATOM 10380 C CA . ALA C 1 71 ? 242.891 422.444 363.451 1.00 63.10 71 ALA C CA 1
ATOM 10381 C C . ALA C 1 71 ? 241.902 422.170 362.323 1.00 63.10 71 ALA C C 1
ATOM 10382 O O . ALA C 1 71 ? 241.615 421.035 361.961 1.00 63.10 71 ALA C O 1
ATOM 10389 N N . SER C 1 72 ? 241.376 423.239 361.756 1.00 65.25 72 SER C N 1
ATOM 10390 C CA . SER C 1 72 ? 240.412 423.209 360.670 1.00 65.25 72 SER C CA 1
ATOM 10391 C C . SER C 1 72 ? 240.840 424.173 359.573 1.00 65.25 72 SER C C 1
ATOM 10392 O O . SER C 1 72 ? 241.528 425.146 359.859 1.00 65.25 72 SER C O 1
ATOM 10400 N N . ILE C 1 73 ? 240.431 423.936 358.329 1.00 64.29 73 ILE C N 1
ATOM 10401 C CA . ILE C 1 73 ? 240.572 424.906 357.239 1.00 64.29 73 ILE C CA 1
ATOM 10402 C C . ILE C 1 73 ? 239.255 425.654 357.113 1.00 64.29 73 ILE C C 1
ATOM 10403 O O . ILE C 1 73 ? 238.208 425.027 356.967 1.00 64.29 73 ILE C O 1
ATOM 10419 N N . ILE C 1 74 ? 239.306 426.981 357.139 1.00 65.39 74 ILE C N 1
ATOM 10420 C CA . ILE C 1 74 ? 238.115 427.827 357.027 1.00 65.39 74 ILE C CA 1
ATOM 10421 C C . ILE C 1 74 ? 238.241 428.856 355.910 1.00 65.39 74 ILE C C 1
ATOM 10422 O O . ILE C 1 74 ? 239.318 429.381 355.640 1.00 65.39 74 ILE C O 1
ATOM 10438 N N . GLY C 1 75 ? 237.119 429.135 355.254 1.00 68.35 75 GLY C N 1
ATOM 10439 C CA . GLY C 1 75 ? 236.987 430.175 354.241 1.00 68.35 75 GLY C CA 1
ATOM 10440 C C . GLY C 1 75 ? 237.170 431.586 354.789 1.00 68.35 75 GLY C C 1
ATOM 10441 O O . GLY C 1 75 ? 237.528 431.798 355.943 1.00 68.35 75 GLY C O 1
ATOM 10445 N N . GLU C 1 76 ? 236.927 432.589 353.957 1.00 70.39 76 GLU C N 1
ATOM 10446 C CA . GLU C 1 76 ? 237.290 433.970 354.276 1.00 70.39 76 GLU C CA 1
ATOM 10447 C C . GLU C 1 76 ? 236.417 434.589 355.379 1.00 70.39 76 GLU C C 1
ATOM 10448 O O . GLU C 1 76 ? 236.927 435.186 356.326 1.00 70.39 76 GLU C O 1
ATOM 10460 N N . LEU C 1 77 ? 235.102 434.409 355.276 1.00 69.13 77 LEU C N 1
ATOM 10461 C CA . LEU C 1 77 ? 234.109 434.856 356.261 1.00 69.13 77 LEU C CA 1
ATOM 10462 C C . LEU C 1 77 ? 233.266 433.682 356.776 1.00 69.13 77 LEU C C 1
ATOM 10463 O O . LEU C 1 77 ? 232.160 433.860 357.276 1.00 69.13 77 LEU C O 1
ATOM 10479 N N . GLN C 1 78 ? 233.798 432.466 356.666 1.00 67.93 78 GLN C N 1
ATOM 10480 C CA . GLN C 1 78 ? 233.313 431.300 357.391 1.00 67.93 78 GLN C CA 1
ATOM 10481 C C . GLN C 1 78 ? 233.675 431.470 358.862 1.00 67.93 78 GLN C C 1
ATOM 10482 O O . GLN C 1 78 ? 234.816 431.803 359.176 1.00 67.93 78 GLN C O 1
ATOM 10496 N N . ASN C 1 79 ? 232.724 431.279 359.771 1.00 66.33 79 ASN C N 1
ATOM 10497 C CA . ASN C 1 79 ? 232.981 431.509 361.188 1.00 66.33 79 ASN C CA 1
ATOM 10498 C C . ASN C 1 79 ? 233.831 430.389 361.801 1.00 66.33 79 ASN C C 1
ATOM 10499 O O . ASN C 1 79 ? 233.626 429.210 361.536 1.00 66.33 79 ASN C O 1
ATOM 10510 N N . LYS C 1 80 ? 234.813 430.764 362.616 1.00 63.65 80 LYS C N 1
ATOM 10511 C CA . LYS C 1 80 ? 235.679 429.821 363.310 1.00 63.65 80 LYS C CA 1
ATOM 10512 C C . LYS C 1 80 ? 235.107 428.844 364.350 1.00 63.65 80 LYS C C 1
ATOM 10513 O O . LYS C 1 80 ? 233.974 429.008 364.810 1.00 63.65 80 LYS C O 1
ATOM 10532 N N . VAL C 1 81 ? 235.832 427.783 364.676 1.00 64.07 81 VAL C N 1
ATOM 10533 C CA . VAL C 1 81 ? 235.348 426.687 365.530 1.00 64.07 81 VAL C CA 1
ATOM 10534 C C . VAL C 1 81 ? 236.327 426.347 366.643 1.00 64.07 81 VAL C C 1
ATOM 10535 O O . VAL C 1 81 ? 237.535 426.290 366.451 1.00 64.07 81 VAL C O 1
ATOM 10548 N N . ASP C 1 82 ? 235.811 426.073 367.835 1.00 64.08 82 ASP C N 1
ATOM 10549 C CA . ASP C 1 82 ? 236.630 425.576 368.931 1.00 64.08 82 ASP C CA 1
ATOM 10550 C C . ASP C 1 82 ? 236.924 424.078 368.781 1.00 64.08 82 ASP C C 1
ATOM 10551 O O . ASP C 1 82 ? 236.133 423.277 368.298 1.00 64.08 82 ASP C O 1
ATOM 10560 N N . SER C 1 83 ? 238.098 423.695 369.250 1.00 64.32 83 SER C N 1
ATOM 10561 C CA . SER C 1 83 ? 238.490 422.318 369.452 1.00 64.32 83 SER C CA 1
ATOM 10562 C C . SER C 1 83 ? 238.102 421.514 370.686 1.00 64.32 83 SER C C 1
ATOM 10563 O O . SER C 1 83 ? 237.528 422.040 371.637 1.00 64.32 83 SER C O 1
ATOM 10571 N N . GLU C 1 84 ? 238.403 420.231 370.687 1.00 65.24 84 GLU C N 1
ATOM 10572 C CA . GLU C 1 84 ? 238.480 419.470 371.925 1.00 65.24 84 GLU C CA 1
ATOM 10573 C C . GLU C 1 84 ? 239.769 419.500 372.771 1.00 65.24 84 GLU C C 1
ATOM 10574 O O . GLU C 1 84 ? 240.873 419.749 372.299 1.00 65.24 84 GLU C O 1
ATOM 10586 N N . LEU C 1 85 ? 239.625 419.321 374.072 1.00 63.70 85 LEU C N 1
ATOM 10587 C CA . LEU C 1 85 ? 240.733 419.133 375.009 1.00 63.70 85 LEU C CA 1
ATOM 10588 C C . LEU C 1 85 ? 240.158 418.548 376.290 1.00 63.70 85 LEU C C 1
ATOM 10589 O O . LEU C 1 85 ? 239.218 419.100 376.853 1.00 63.70 85 LEU C O 1
ATOM 10605 N N . GLU C 1 86 ? 240.664 417.409 376.736 1.00 64.37 86 GLU C N 1
ATOM 10606 C CA . GLU C 1 86 ? 240.067 416.700 377.859 1.00 64.37 86 GLU C CA 1
ATOM 10607 C C . GLU C 1 86 ? 241.087 415.856 378.587 1.00 64.37 86 GLU C C 1
ATOM 10608 O O . GLU C 1 86 ? 241.984 415.279 377.978 1.00 64.37 86 GLU C O 1
ATOM 10620 N N . VAL C 1 87 ? 240.891 415.706 379.885 1.00 63.52 87 VAL C N 1
ATOM 10621 C CA . VAL C 1 87 ? 241.719 414.891 380.763 1.00 63.52 87 VAL C CA 1
ATOM 10622 C C . VAL C 1 87 ? 240.885 413.748 381.312 1.00 63.52 87 VAL C C 1
ATOM 10623 O O . VAL C 1 87 ? 239.734 413.930 381.693 1.00 63.52 87 VAL C O 1
ATOM 10636 N N . GLY C 1 88 ? 241.463 412.562 381.350 1.00 62.71 88 GLY C N 1
ATOM 10637 C CA . GLY C 1 88 ? 240.987 411.444 382.144 1.00 62.71 88 GLY C CA 1
ATOM 10638 C C . GLY C 1 88 ? 241.979 411.141 383.251 1.00 62.71 88 GLY C C 1
ATOM 10639 O O . GLY C 1 88 ? 243.044 411.740 383.350 1.00 62.71 88 GLY C O 1
ATOM 10643 N N . ALA C 1 89 ? 241.675 410.155 384.066 1.00 63.05 89 ALA C N 1
ATOM 10644 C CA . ALA C 1 89 ? 242.620 409.639 385.037 1.00 63.05 89 ALA C CA 1
ATOM 10645 C C . ALA C 1 89 ? 242.467 408.133 385.150 1.00 63.05 89 ALA C C 1
ATOM 10646 O O . ALA C 1 89 ? 241.358 407.605 385.080 1.00 63.05 89 ALA C O 1
ATOM 10653 N N . LYS C 1 90 ? 243.580 407.440 385.356 1.00 63.15 90 LYS C N 1
ATOM 10654 C CA . LYS C 1 90 ? 243.577 406.030 385.735 1.00 63.15 90 LYS C CA 1
ATOM 10655 C C . LYS C 1 90 ? 244.055 405.931 387.165 1.00 63.15 90 LYS C C 1
ATOM 10656 O O . LYS C 1 90 ? 245.081 406.509 387.510 1.00 63.15 90 LYS C O 1
ATOM 10675 N N . ASN C 1 91 ? 243.301 405.227 387.994 1.00 62.99 91 ASN C N 1
ATOM 10676 C CA . ASN C 1 91 ? 243.642 405.006 389.388 1.00 62.99 91 ASN C CA 1
ATOM 10677 C C . ASN C 1 91 ? 243.911 403.531 389.660 1.00 62.99 91 ASN C C 1
ATOM 10678 O O . ASN C 1 91 ? 243.379 402.659 388.976 1.00 62.99 91 ASN C O 1
ATOM 10689 N N . PHE C 1 92 ? 244.755 403.249 390.642 1.00 61.01 92 PHE C N 1
ATOM 10690 C CA . PHE C 1 92 ? 245.105 401.886 391.010 1.00 61.01 92 PHE C CA 1
ATOM 10691 C C . PHE C 1 92 ? 245.148 401.679 392.516 1.00 61.01 92 PHE C C 1
ATOM 10692 O O . PHE C 1 92 ? 245.666 402.503 393.270 1.00 61.01 92 PHE C O 1
ATOM 10709 N N . LYS C 1 93 ? 244.610 400.537 392.945 1.00 62.33 93 LYS C N 1
ATOM 10710 C CA . LYS C 1 93 ? 244.728 400.038 394.311 1.00 62.33 93 LYS C CA 1
ATOM 10711 C C . LYS C 1 93 ? 246.020 399.274 394.531 1.00 62.33 93 LYS C C 1
ATOM 10712 O O . LYS C 1 93 ? 246.555 398.656 393.621 1.00 62.33 93 LYS C O 1
ATOM 10731 N N . THR C 1 94 ? 246.489 399.270 395.764 1.00 61.54 94 THR C N 1
ATOM 10732 C CA . THR C 1 94 ? 247.408 398.249 396.257 1.00 61.54 94 THR C CA 1
ATOM 10733 C C . THR C 1 94 ? 246.693 396.924 396.501 1.00 61.54 94 THR C C 1
ATOM 10734 O O . THR C 1 94 ? 245.511 396.902 396.826 1.00 61.54 94 THR C O 1
ATOM 10745 N N . ILE C 1 95 ? 247.440 395.829 396.468 1.00 61.32 95 ILE C N 1
ATOM 10746 C CA . ILE C 1 95 ? 247.054 394.524 397.007 1.00 61.32 95 ILE C CA 1
ATOM 10747 C C . ILE C 1 95 ? 248.189 393.994 397.876 1.00 61.32 95 ILE C C 1
ATOM 10748 O O . ILE C 1 95 ? 249.315 394.485 397.812 1.00 61.32 95 ILE C O 1
ATOM 10764 N N . LYS C 1 96 ? 247.891 393.023 398.733 1.00 61.94 96 LYS C N 1
ATOM 10765 C CA . LYS C 1 96 ? 248.846 392.450 399.681 1.00 61.94 96 LYS C CA 1
ATOM 10766 C C . LYS C 1 96 ? 249.139 390.999 399.340 1.00 61.94 96 LYS C C 1
ATOM 10767 O O . LYS C 1 96 ? 248.222 390.187 399.273 1.00 61.94 96 LYS C O 1
ATOM 10786 N N . ALA C 1 97 ? 250.410 390.682 399.142 1.00 61.78 97 ALA C N 1
ATOM 10787 C CA . ALA C 1 97 ? 250.898 389.321 399.048 1.00 61.78 97 ALA C CA 1
ATOM 10788 C C . ALA C 1 97 ? 251.449 388.886 400.395 1.00 61.78 97 ALA C C 1
ATOM 10789 O O . ALA C 1 97 ? 252.206 389.607 401.033 1.00 61.78 97 ALA C O 1
ATOM 10796 N N . GLU C 1 98 ? 251.084 387.690 400.816 1.00 62.46 98 GLU C N 1
ATOM 10797 C CA . GLU C 1 98 ? 251.454 387.122 402.099 1.00 62.46 98 GLU C CA 1
ATOM 10798 C C . GLU C 1 98 ? 251.953 385.692 401.924 1.00 62.46 98 GLU C C 1
ATOM 10799 O O . GLU C 1 98 ? 251.406 384.926 401.135 1.00 62.46 98 GLU C O 1
ATOM 10811 N N . VAL C 1 99 ? 252.987 385.322 402.668 1.00 62.00 99 VAL C N 1
ATOM 10812 C CA . VAL C 1 99 ? 253.439 383.938 402.784 1.00 62.00 99 VAL C CA 1
ATOM 10813 C C . VAL C 1 99 ? 253.773 383.606 404.232 1.00 62.00 99 VAL C C 1
ATOM 10814 O O . VAL C 1 99 ? 254.375 384.406 404.942 1.00 62.00 99 VAL C O 1
ATOM 10827 N N . GLY C 1 100 ? 253.429 382.396 404.653 1.00 61.65 100 GLY C N 1
ATOM 10828 C CA . GLY C 1 100 ? 253.763 381.912 405.975 1.00 61.65 100 GLY C CA 1
ATOM 10829 C C . GLY C 1 100 ? 253.912 380.406 406.053 1.00 61.65 100 GLY C C 1
ATOM 10830 O O . GLY C 1 100 ? 253.422 379.654 405.209 1.00 61.65 100 GLY C O 1
ATOM 10834 N N . LEU C 1 101 ? 254.637 379.979 407.074 1.00 61.99 101 LEU C N 1
ATOM 10835 C CA . LEU C 1 101 ? 254.967 378.594 407.385 1.00 61.99 101 LEU C CA 1
ATOM 10836 C C . LEU C 1 101 ? 254.847 378.372 408.885 1.00 61.99 101 LEU C C 1
ATOM 10837 O O . LEU C 1 101 ? 255.215 379.239 409.667 1.00 61.99 101 LEU C O 1
ATOM 10853 N N . GLU C 1 102 ? 254.356 377.214 409.298 1.00 61.65 102 GLU C N 1
ATOM 10854 C CA . GLU C 1 102 ? 254.183 376.880 410.707 1.00 61.65 102 GLU C CA 1
ATOM 10855 C C . GLU C 1 102 ? 254.747 375.497 411.033 1.00 61.65 102 GLU C C 1
ATOM 10856 O O . GLU C 1 102 ? 254.451 374.519 410.352 1.00 61.65 102 GLU C O 1
ATOM 10868 N N . PHE C 1 103 ? 255.527 375.404 412.103 1.00 61.82 103 PHE C N 1
ATOM 10869 C CA . PHE C 1 103 ? 256.263 374.215 412.518 1.00 61.82 103 PHE C CA 1
ATOM 10870 C C . PHE C 1 103 ? 255.973 373.857 413.967 1.00 61.82 103 PHE C C 1
ATOM 10871 O O . PHE C 1 103 ? 255.970 374.732 414.825 1.00 61.82 103 PHE C O 1
ATOM 10888 N N . SER C 1 104 ? 255.811 372.577 414.281 1.00 61.79 104 SER C N 1
ATOM 10889 C CA . SER C 1 104 ? 255.796 372.121 415.669 1.00 61.79 104 SER C CA 1
ATOM 10890 C C . SER C 1 104 ? 257.145 372.319 416.357 1.00 61.79 104 SER C C 1
ATOM 10891 O O . SER C 1 104 ? 258.190 372.338 415.716 1.00 61.79 104 SER C O 1
ATOM 10899 N N . LEU C 1 105 ? 257.152 372.410 417.680 1.00 62.89 105 LEU C N 1
ATOM 10900 C CA . LEU C 1 105 ? 258.360 372.520 418.490 1.00 62.89 105 LEU C CA 1
ATOM 10901 C C . LEU C 1 105 ? 259.344 371.387 418.210 1.00 62.89 105 LEU C C 1
ATOM 10902 O O . LEU C 1 105 ? 260.525 371.650 418.026 1.00 62.89 105 LEU C O 1
ATOM 10918 N N . GLU C 1 106 ? 258.900 370.133 418.125 1.00 64.21 106 GLU C N 1
ATOM 10919 C CA . GLU C 1 106 ? 259.837 369.056 417.827 1.00 64.21 106 GLU C CA 1
ATOM 10920 C C . GLU C 1 106 ? 260.402 369.160 416.409 1.00 64.21 106 GLU C C 1
ATOM 10921 O O . GLU C 1 106 ? 261.550 368.792 416.190 1.00 64.21 106 GLU C O 1
ATOM 10933 N N . THR C 1 107 ? 259.675 369.745 415.457 1.00 62.75 107 THR C N 1
ATOM 10934 C CA . THR C 1 107 ? 260.227 370.063 414.138 1.00 62.75 107 THR C CA 1
ATOM 10935 C C . THR C 1 107 ? 261.323 371.112 414.238 1.00 62.75 107 THR C C 1
ATOM 10936 O O . THR C 1 107 ? 262.389 370.919 413.667 1.00 62.75 107 THR C O 1
ATOM 10947 N N . ILE C 1 108 ? 261.124 372.179 415.008 1.00 62.49 108 ILE C N 1
ATOM 10948 C CA . ILE C 1 108 ? 262.145 373.208 415.228 1.00 62.49 108 ILE C CA 1
ATOM 10949 C C . ILE C 1 108 ? 263.396 372.632 415.891 1.00 62.49 108 ILE C C 1
ATOM 10950 O O . ILE C 1 108 ? 264.509 372.949 415.485 1.00 62.49 108 ILE C O 1
ATOM 10966 N N . LEU C 1 109 ? 263.227 371.771 416.894 1.00 63.25 109 LEU C N 1
ATOM 10967 C CA . LEU C 1 109 ? 264.336 371.150 417.618 1.00 63.25 109 LEU C CA 1
ATOM 10968 C C . LEU C 1 109 ? 265.090 370.133 416.763 1.00 63.25 109 LEU C C 1
ATOM 10969 O O . LEU C 1 109 ? 266.312 370.057 416.824 1.00 63.25 109 LEU C O 1
ATOM 10985 N N . THR C 1 110 ? 264.377 369.366 415.943 1.00 64.32 110 THR C N 1
ATOM 10986 C CA . THR C 1 110 ? 264.973 368.390 415.030 1.00 64.32 110 THR C CA 1
ATOM 10987 C C . THR C 1 110 ? 265.746 369.060 413.897 1.00 64.32 110 THR C C 1
ATOM 10988 O O . THR C 1 110 ? 266.873 368.663 413.629 1.00 64.32 110 THR C O 1
ATOM 10999 N N . ASN C 1 111 ? 265.143 370.046 413.218 1.00 65.13 111 ASN C N 1
ATOM 11000 C CA . ASN C 1 111 ? 265.625 370.650 411.970 1.00 65.13 111 ASN C CA 1
ATOM 11001 C C . ASN C 1 111 ? 266.041 369.574 410.935 1.00 65.13 111 ASN C C 1
ATOM 11002 O O . ASN C 1 111 ? 267.231 369.370 410.698 1.00 65.13 111 ASN C O 1
ATOM 11013 N N . PRO C 1 112 ? 265.073 368.855 410.331 1.00 65.22 112 PRO C N 1
ATOM 11014 C CA . PRO C 1 112 ? 265.239 367.507 409.778 1.00 65.22 112 PRO C CA 1
ATOM 11015 C C . PRO C 1 112 ? 266.408 367.227 408.839 1.00 65.22 112 PRO C C 1
ATOM 11016 O O . PRO C 1 112 ? 266.934 366.118 408.862 1.00 65.22 112 PRO C O 1
ATOM 11027 N N . ALA C 1 113 ? 266.848 368.196 408.043 1.00 64.39 113 ALA C N 1
ATOM 11028 C CA . ALA C 1 113 ? 268.079 368.086 407.257 1.00 64.39 113 ALA C CA 1
ATOM 11029 C C . ALA C 1 113 ? 268.878 369.400 407.212 1.00 64.39 113 ALA C C 1
ATOM 11030 O O . ALA C 1 113 ? 269.622 369.650 406.269 1.00 64.39 113 ALA C O 1
ATOM 11037 N N . GLY C 1 114 ? 268.668 370.297 408.176 1.00 64.90 114 GLY C N 1
ATOM 11038 C CA . GLY C 1 114 ? 269.033 371.714 408.057 1.00 64.90 114 GLY C CA 1
ATOM 11039 C C . GLY C 1 114 ? 268.021 372.543 407.259 1.00 64.90 114 GLY C C 1
ATOM 11040 O O . GLY C 1 114 ? 268.269 373.704 406.958 1.00 64.90 114 GLY C O 1
ATOM 11044 N N . ILE C 1 115 ? 266.873 371.969 406.898 1.00 64.85 115 ILE C N 1
ATOM 11045 C CA . ILE C 1 115 ? 265.852 372.610 406.067 1.00 64.85 115 ILE C CA 1
ATOM 11046 C C . ILE C 1 115 ? 265.365 373.947 406.625 1.00 64.85 115 ILE C C 1
ATOM 11047 O O . ILE C 1 115 ? 265.140 374.875 405.866 1.00 64.85 115 ILE C O 1
ATOM 11063 N N . LEU C 1 116 ? 265.239 374.115 407.937 1.00 64.80 116 LEU C N 1
ATOM 11064 C CA . LEU C 1 116 ? 264.713 375.353 408.513 1.00 64.80 116 LEU C CA 1
ATOM 11065 C C . LEU C 1 116 ? 265.676 376.534 408.357 1.00 64.80 116 LEU C C 1
ATOM 11066 O O . LEU C 1 116 ? 265.346 377.661 408.708 1.00 64.80 116 LEU C O 1
ATOM 11082 N N . ASP C 1 117 ? 266.858 376.307 407.801 1.00 66.71 117 ASP C N 1
ATOM 11083 C CA . ASP C 1 117 ? 267.812 377.350 407.464 1.00 66.71 117 ASP C CA 1
ATOM 11084 C C . ASP C 1 117 ? 267.441 378.082 406.160 1.00 66.71 117 ASP C C 1
ATOM 11085 O O . ASP C 1 117 ? 267.940 379.178 405.922 1.00 66.71 117 ASP C O 1
ATOM 11094 N N . ILE C 1 118 ? 266.570 377.518 405.313 1.00 64.95 118 ILE C N 1
ATOM 11095 C CA . ILE C 1 118 ? 266.197 378.099 404.008 1.00 64.95 118 ILE C CA 1
ATOM 11096 C C . ILE C 1 118 ? 264.951 378.991 404.054 1.00 64.95 118 ILE C C 1
ATOM 11097 O O . ILE C 1 118 ? 264.557 379.555 403.041 1.00 64.95 118 ILE C O 1
ATOM 11113 N N . ILE C 1 119 ? 264.311 379.132 405.211 1.00 64.54 119 ILE C N 1
ATOM 11114 C CA . ILE C 1 119 ? 262.989 379.752 405.361 1.00 64.54 119 ILE C CA 1
ATOM 11115 C C . ILE C 1 119 ? 262.950 381.188 404.849 1.00 64.54 119 ILE C C 1
ATOM 11116 O O . ILE C 1 119 ? 262.065 381.536 404.076 1.00 64.54 119 ILE C O 1
ATOM 11132 N N . GLY C 1 120 ? 263.921 382.017 405.219 1.00 65.10 120 GLY C N 1
ATOM 11133 C CA . GLY C 1 120 ? 263.930 383.423 404.824 1.00 65.10 120 GLY C CA 1
ATOM 11134 C C . GLY C 1 120 ? 264.045 383.622 403.317 1.00 65.10 120 GLY C C 1
ATOM 11135 O O . GLY C 1 120 ? 263.279 384.385 402.731 1.00 65.10 120 GLY C O 1
ATOM 11139 N N . GLU C 1 121 ? 264.953 382.911 402.654 1.00 66.11 121 GLU C N 1
ATOM 11140 C CA . GLU C 1 121 ? 265.108 383.018 401.206 1.00 66.11 121 GLU C CA 1
ATOM 11141 C C . GLU C 1 121 ? 263.931 382.398 400.450 1.00 66.11 121 GLU C C 1
ATOM 11142 O O . GLU C 1 121 ? 263.439 383.002 399.504 1.00 66.11 121 GLU C O 1
ATOM 11154 N N . GLU C 1 122 ? 263.410 381.251 400.868 1.00 65.01 122 GLU C N 1
ATOM 11155 C CA . GLU C 1 122 ? 262.283 380.630 400.180 1.00 65.01 122 GLU C CA 1
ATOM 11156 C C . GLU C 1 122 ? 261.013 381.467 400.281 1.00 65.01 122 GLU C C 1
ATOM 11157 O O . GLU C 1 122 ? 260.271 381.568 399.309 1.00 65.01 122 GLU C O 1
ATOM 11169 N N . MET C 1 123 ? 260.768 382.121 401.416 1.00 63.40 123 MET C N 1
ATOM 11170 C CA . MET C 1 123 ? 259.627 383.015 401.571 1.00 63.40 123 MET C CA 1
ATOM 11171 C C . MET C 1 123 ? 259.824 384.353 400.853 1.00 63.40 123 MET C C 1
ATOM 11172 O O . MET C 1 123 ? 258.896 384.833 400.208 1.00 63.40 123 MET C O 1
ATOM 11186 N N . SER C 1 124 ? 261.032 384.918 400.839 1.00 63.08 124 SER C N 1
ATOM 11187 C CA . SER C 1 124 ? 261.337 386.099 400.019 1.00 63.08 124 SER C CA 1
ATOM 11188 C C . SER C 1 124 ? 261.069 385.843 398.539 1.00 63.08 124 SER C C 1
ATOM 11189 O O . SER C 1 124 ? 260.400 386.634 397.878 1.00 63.08 124 SER C O 1
ATOM 11197 N N . GLY C 1 125 ? 261.517 384.702 398.020 1.00 62.03 125 GLY C N 1
ATOM 11198 C CA . GLY C 1 125 ? 261.243 384.298 396.652 1.00 62.03 125 GLY C CA 1
ATOM 11199 C C . GLY C 1 125 ? 259.764 384.073 396.386 1.00 62.03 125 GLY C C 1
ATOM 11200 O O . GLY C 1 125 ? 259.272 384.457 395.334 1.00 62.03 125 GLY C O 1
ATOM 11204 N N . ALA C 1 126 ? 259.019 383.509 397.328 1.00 62.20 126 ALA C N 1
ATOM 11205 C CA . ALA C 1 126 ? 257.592 383.271 397.160 1.00 62.20 126 ALA C CA 1
ATOM 11206 C C . ALA C 1 126 ? 256.812 384.572 396.966 1.00 62.20 126 ALA C C 1
ATOM 11207 O O . ALA C 1 126 ? 255.927 384.630 396.120 1.00 62.20 126 ALA C O 1
ATOM 11214 N N . LEU C 1 127 ? 257.162 385.634 397.695 1.00 61.79 127 LEU C N 1
ATOM 11215 C CA . LEU C 1 127 ? 256.566 386.952 397.501 1.00 61.79 127 LEU C CA 1
ATOM 11216 C C . LEU C 1 127 ? 256.885 387.515 396.119 1.00 61.79 127 LEU C C 1
ATOM 11217 O O . LEU C 1 127 ? 255.979 387.902 395.389 1.00 61.79 127 LEU C O 1
ATOM 11233 N N . ALA C 1 128 ? 258.153 387.503 395.717 1.00 62.15 128 ALA C N 1
ATOM 11234 C CA . ALA C 1 128 ? 258.581 387.980 394.412 1.00 62.15 128 ALA C CA 1
ATOM 11235 C C . ALA C 1 128 ? 257.872 387.249 393.261 1.00 62.15 128 ALA C C 1
ATOM 11236 O O . ALA C 1 128 ? 257.372 387.877 392.335 1.00 62.15 128 ALA C O 1
ATOM 11243 N N . ARG C 1 129 ? 257.728 385.927 393.325 1.00 62.68 129 ARG C N 1
ATOM 11244 C CA . ARG C 1 129 ? 256.965 385.168 392.332 1.00 62.68 129 ARG C CA 1
ATOM 11245 C C . ARG C 1 129 ? 255.498 385.580 392.279 1.00 62.68 129 ARG C C 1
ATOM 11246 O O . ARG C 1 129 ? 254.919 385.616 391.201 1.00 62.68 129 ARG C O 1
ATOM 11267 N N . GLN C 1 130 ? 254.885 385.930 393.403 1.00 61.87 130 GLN C N 1
ATOM 11268 C CA . GLN C 1 130 ? 253.504 386.395 393.436 1.00 61.87 130 GLN C CA 1
ATOM 11269 C C . GLN C 1 130 ? 253.348 387.814 392.891 1.00 61.87 130 GLN C C 1
ATOM 11270 O O . GLN C 1 130 ? 252.338 388.094 392.259 1.00 61.87 130 GLN C O 1
ATOM 11284 N N . VAL C 1 131 ? 254.334 388.692 393.047 1.00 61.62 131 VAL C N 1
ATOM 11285 C CA . VAL C 1 131 ? 254.328 389.995 392.373 1.00 61.62 131 VAL C CA 1
ATOM 11286 C C . VAL C 1 131 ? 254.217 389.810 390.864 1.00 61.62 131 VAL C C 1
ATOM 11287 O O . VAL C 1 131 ? 253.279 390.313 390.257 1.00 61.62 131 VAL C O 1
ATOM 11300 N N . ASP C 1 132 ? 255.071 388.995 390.254 1.00 63.49 132 ASP C N 1
ATOM 11301 C CA . ASP C 1 132 ? 254.943 388.669 388.837 1.00 63.49 132 ASP C CA 1
ATOM 11302 C C . ASP C 1 132 ? 253.629 387.969 388.493 1.00 63.49 132 ASP C C 1
ATOM 11303 O O . ASP C 1 132 ? 252.984 388.335 387.520 1.00 63.49 132 ASP C O 1
ATOM 11312 N N . ALA C 1 133 ? 253.188 386.973 389.254 1.00 63.08 133 ALA C N 1
ATOM 11313 C CA . ALA C 1 133 ? 251.966 386.247 388.925 1.00 63.08 133 ALA C CA 1
ATOM 11314 C C . ALA C 1 133 ? 250.727 387.143 388.942 1.00 63.08 133 ALA C C 1
ATOM 11315 O O . ALA C 1 133 ? 249.821 386.949 388.137 1.00 63.08 133 ALA C O 1
ATOM 11322 N N . ALA C 1 134 ? 250.689 388.147 389.814 1.00 61.87 134 ALA C N 1
ATOM 11323 C CA . ALA C 1 134 ? 249.612 389.118 389.867 1.00 61.87 134 ALA C CA 1
ATOM 11324 C C . ALA C 1 134 ? 249.700 390.098 388.696 1.00 61.87 134 ALA C C 1
ATOM 11325 O O . ALA C 1 134 ? 248.768 390.181 387.902 1.00 61.87 134 ALA C O 1
ATOM 11332 N N . VAL C 1 135 ? 250.830 390.787 388.544 1.00 61.05 135 VAL C N 1
ATOM 11333 C CA . VAL C 1 135 ? 251.010 391.839 387.541 1.00 61.05 135 VAL C CA 1
ATOM 11334 C C . VAL C 1 135 ? 250.948 391.304 386.117 1.00 61.05 135 VAL C C 1
ATOM 11335 O O . VAL C 1 135 ? 250.331 391.934 385.267 1.00 61.05 135 VAL C O 1
ATOM 11348 N N . ILE C 1 136 ? 251.539 390.143 385.828 1.00 62.32 136 ILE C N 1
ATOM 11349 C CA . ILE C 1 136 ? 251.509 389.544 384.491 1.00 62.32 136 ILE C CA 1
ATOM 11350 C C . ILE C 1 136 ? 250.192 388.816 384.249 1.00 62.32 136 ILE C C 1
ATOM 11351 O O . ILE C 1 136 ? 249.484 389.151 383.310 1.00 62.32 136 ILE C O 1
ATOM 11367 N N . HIS C 1 137 ? 249.834 387.840 385.082 1.00 62.92 137 HIS C N 1
ATOM 11368 C CA . HIS C 1 137 ? 248.781 386.865 384.760 1.00 62.92 137 HIS C CA 1
ATOM 11369 C C . HIS C 1 137 ? 247.469 387.034 385.517 1.00 62.92 137 HIS C C 1
ATOM 11370 O O . HIS C 1 137 ? 246.526 386.299 385.241 1.00 62.92 137 HIS C O 1
ATOM 11384 N N . ASN C 1 138 ? 247.384 387.957 386.478 1.00 62.97 138 ASN C N 1
ATOM 11385 C CA . ASN C 1 138 ? 246.248 388.071 387.392 1.00 62.97 138 ASN C CA 1
ATOM 11386 C C . ASN C 1 138 ? 246.040 386.777 388.203 1.00 62.97 138 ASN C C 1
ATOM 11387 O O . ASN C 1 138 ? 244.912 386.387 388.450 1.00 62.97 138 ASN C O 1
ATOM 11398 N N . ARG C 1 139 ? 247.100 386.082 388.635 1.00 63.85 139 ARG C N 1
ATOM 11399 C CA . ARG C 1 139 ? 246.991 384.776 389.309 1.00 63.85 139 ARG C CA 1
ATOM 11400 C C . ARG C 1 139 ? 247.522 384.785 390.730 1.00 63.85 139 ARG C C 1
ATOM 11401 O O . ARG C 1 139 ? 248.506 385.443 391.048 1.00 63.85 139 ARG C O 1
ATOM 11422 N N . GLN C 1 140 ? 246.871 384.018 391.591 1.00 64.41 140 GLN C N 1
ATOM 11423 C CA . GLN C 1 140 ? 247.367 383.705 392.921 1.00 64.41 140 GLN C CA 1
ATOM 11424 C C . GLN C 1 140 ? 248.405 382.593 392.827 1.00 64.41 140 GLN C C 1
ATOM 11425 O O . GLN C 1 140 ? 248.078 381.507 392.364 1.00 64.41 140 GLN C O 1
ATOM 11439 N N . SER C 1 141 ? 249.645 382.806 393.242 1.00 63.45 141 SER C N 1
ATOM 11440 C CA . SER C 1 141 ? 250.706 381.847 392.956 1.00 63.45 141 SER C CA 1
ATOM 11441 C C . SER C 1 141 ? 250.569 380.540 393.746 1.00 63.45 141 SER C C 1
ATOM 11442 O O . SER C 1 141 ? 250.814 379.477 393.190 1.00 63.45 141 SER C O 1
ATOM 11450 N N . SER C 1 142 ? 250.033 380.558 394.968 1.00 63.85 142 SER C N 1
ATOM 11451 C CA . SER C 1 142 ? 249.712 379.352 395.751 1.00 63.85 142 SER C CA 1
ATOM 11452 C C . SER C 1 142 ? 248.627 378.445 395.170 1.00 63.85 142 SER C C 1
ATOM 11453 O O . SER C 1 142 ? 248.483 377.311 395.615 1.00 63.85 142 SER C O 1
ATOM 11461 N N . ASN C 1 143 ? 247.852 378.914 394.198 1.00 64.94 143 ASN C N 1
ATOM 11462 C CA . ASN C 1 143 ? 246.635 378.238 393.753 1.00 64.94 143 ASN C CA 1
ATOM 11463 C C . ASN C 1 143 ? 246.512 378.126 392.222 1.00 64.94 143 ASN C C 1
ATOM 11464 O O . ASN C 1 143 ? 245.845 377.233 391.711 1.00 64.94 143 ASN C O 1
ATOM 11475 N N . GLY C 1 144 ? 247.130 379.040 391.471 1.00 64.90 144 GLY C N 1
ATOM 11476 C CA . GLY C 1 144 ? 246.986 379.149 390.021 1.00 64.90 144 GLY C CA 1
ATOM 11477 C C . GLY C 1 144 ? 245.628 379.677 389.556 1.00 64.90 144 GLY C C 1
ATOM 11478 O O . GLY C 1 144 ? 245.377 379.722 388.358 1.00 64.90 144 GLY C O 1
ATOM 11482 N N . ALA C 1 145 ? 244.747 380.077 390.469 1.00 64.89 145 ALA C N 1
ATOM 11483 C CA . ALA C 1 145 ? 243.448 380.663 390.164 1.00 64.89 145 ALA C CA 1
ATOM 11484 C C . ALA C 1 145 ? 243.563 382.158 389.868 1.00 64.89 145 ALA C C 1
ATOM 11485 O O . ALA C 1 145 ? 244.492 382.822 390.333 1.00 64.89 145 ALA C O 1
ATOM 11492 N N . GLN C 1 146 ? 242.608 382.703 389.115 1.00 64.00 146 GLN C N 1
ATOM 11493 C CA . GLN C 1 146 ? 242.522 384.138 388.859 1.00 64.00 146 GLN C CA 1
ATOM 11494 C C . GLN C 1 146 ? 242.184 384.908 390.137 1.00 64.00 146 GLN C C 1
ATOM 11495 O O . GLN C 1 146 ? 241.321 384.491 390.906 1.00 64.00 146 GLN C O 1
ATOM 11509 N N . LEU C 1 147 ? 242.830 386.049 390.347 1.00 63.06 147 LEU C N 1
ATOM 11510 C CA . LEU C 1 147 ? 242.534 386.967 391.437 1.00 63.06 147 LEU C CA 1
ATOM 11511 C C . LEU C 1 147 ? 241.158 387.615 391.240 1.00 63.06 147 LEU C C 1
ATOM 11512 O O . LEU C 1 147 ? 240.801 387.999 390.130 1.00 63.06 147 LEU C O 1
ATOM 11528 N N . THR C 1 148 ? 240.399 387.776 392.322 1.00 65.65 148 THR C N 1
ATOM 11529 C CA . THR C 1 148 ? 239.102 388.483 392.325 1.00 65.65 148 THR C CA 1
ATOM 11530 C C . THR C 1 148 ? 239.253 389.961 392.708 1.00 65.65 148 THR C C 1
ATOM 11531 O O . THR C 1 148 ? 238.298 390.729 392.650 1.00 65.65 148 THR C O 1
ATOM 11542 N N . SER C 1 149 ? 240.463 390.405 393.049 1.00 64.72 149 SER C N 1
ATOM 11543 C CA . SER C 1 149 ? 240.805 391.818 393.232 1.00 64.72 149 SER C CA 1
ATOM 11544 C C . SER C 1 149 ? 240.457 392.671 392.002 1.00 64.72 149 SER C C 1
ATOM 11545 O O . SER C 1 149 ? 240.387 392.187 390.873 1.00 64.72 149 SER C O 1
ATOM 11553 N N . GLY C 1 150 ? 240.300 393.975 392.193 1.00 63.20 150 GLY C N 1
ATOM 11554 C CA . GLY C 1 150 ? 239.958 394.911 391.114 1.00 63.20 150 GLY C CA 1
ATOM 11555 C C . GLY C 1 150 ? 241.123 395.358 390.227 1.00 63.20 150 GLY C C 1
ATOM 11556 O O . GLY C 1 150 ? 240.958 396.272 389.423 1.00 63.20 150 GLY C O 1
ATOM 11560 N N . THR C 1 151 ? 242.309 394.777 390.382 1.00 62.47 151 THR C N 1
ATOM 11561 C CA . THR C 1 151 ? 243.503 395.089 389.585 1.00 62.47 151 THR C CA 1
ATOM 11562 C C . THR C 1 151 ? 243.457 394.454 388.195 1.00 62.47 151 THR C C 1
ATOM 11563 O O . THR C 1 151 ? 242.789 393.447 387.978 1.00 62.47 151 THR C O 1
ATOM 11574 N N . VAL C 1 152 ? 244.177 395.039 387.235 1.00 62.68 152 VAL C N 1
ATOM 11575 C CA . VAL C 1 152 ? 244.292 394.531 385.855 1.00 62.68 152 VAL C CA 1
ATOM 11576 C C . VAL C 1 152 ? 245.725 394.115 385.552 1.00 62.68 152 VAL C C 1
ATOM 11577 O O . VAL C 1 152 ? 246.665 394.856 385.814 1.00 62.68 152 VAL C O 1
ATOM 11590 N N . SER C 1 153 ? 245.918 392.913 385.027 1.00 62.74 153 SER C N 1
ATOM 11591 C CA . SER C 1 153 ? 247.244 392.431 384.655 1.00 62.74 153 SER C CA 1
ATOM 11592 C C . SER C 1 153 ? 247.615 392.799 383.226 1.00 62.74 153 SER C C 1
ATOM 11593 O O . SER C 1 153 ? 246.755 393.083 382.401 1.00 62.74 153 SER C O 1
ATOM 11601 N N . ILE C 1 154 ? 248.901 392.729 382.895 1.00 62.27 154 ILE C N 1
ATOM 11602 C CA . ILE C 1 154 ? 249.401 392.992 381.545 1.00 62.27 154 ILE C CA 1
ATOM 11603 C C . ILE C 1 154 ? 248.723 392.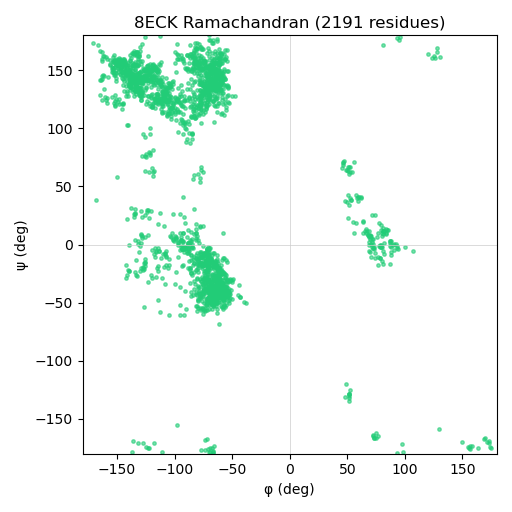103 380.507 1.00 62.27 154 ILE C C 1
ATOM 11604 O O . ILE C 1 154 ? 248.366 392.581 379.442 1.00 62.27 154 ILE C O 1
ATOM 11620 N N . THR C 1 155 ? 248.503 390.820 380.780 1.00 63.58 155 THR C N 1
ATOM 11621 C CA . THR C 1 155 ? 247.877 389.923 379.800 1.00 63.58 155 THR C CA 1
ATOM 11622 C C . THR C 1 155 ? 246.367 390.097 379.679 1.00 63.58 155 THR C C 1
ATOM 11623 O O . THR C 1 155 ? 245.772 389.520 378.775 1.00 63.58 155 THR C O 1
ATOM 11634 N N . ALA C 1 156 ? 245.717 390.884 380.536 1.00 65.20 156 ALA C N 1
ATOM 11635 C CA . ALA C 1 156 ? 244.299 391.180 380.396 1.00 65.20 156 ALA C CA 1
ATOM 11636 C C . ALA C 1 156 ? 244.106 392.279 379.338 1.00 65.20 156 ALA C C 1
ATOM 11637 O O . ALA C 1 156 ? 244.589 393.402 379.478 1.00 65.20 156 ALA C O 1
ATOM 11644 N N . GLY C 1 157 ? 243.413 391.956 378.253 1.00 67.38 157 GLY C N 1
ATOM 11645 C CA . GLY C 1 157 ? 243.092 392.909 377.189 1.00 67.38 157 GLY C CA 1
ATOM 11646 C C . GLY C 1 157 ? 244.255 393.342 376.288 1.00 67.38 157 GLY C C 1
ATOM 11647 O O . GLY C 1 157 ? 244.012 394.058 375.319 1.00 67.38 157 GLY C O 1
ATOM 11651 N N . ALA C 1 158 ? 245.493 392.906 376.530 1.00 65.76 158 ALA C N 1
ATOM 11652 C CA . ALA C 1 158 ? 246.565 393.051 375.548 1.00 65.76 158 ALA C CA 1
ATOM 11653 C C . ALA C 1 158 ? 246.294 392.175 374.310 1.00 65.76 158 ALA C C 1
ATOM 11654 O O . ALA C 1 158 ? 245.811 391.050 374.462 1.00 65.76 158 ALA C O 1
ATOM 11661 N N . PRO C 1 159 ? 246.603 392.641 373.089 1.00 65.96 159 PRO C N 1
ATOM 11662 C CA . PRO C 1 159 ? 246.515 391.837 371.878 1.00 65.96 159 PRO C CA 1
ATOM 11663 C C . PRO C 1 159 ? 247.463 390.635 371.920 1.00 65.96 159 PRO C C 1
ATOM 11664 O O . PRO C 1 159 ? 248.577 390.719 372.438 1.00 65.96 159 PRO C O 1
ATOM 11675 N N . THR C 1 160 ? 247.035 389.517 371.337 1.00 67.52 160 THR C N 1
ATOM 11676 C CA . THR C 1 160 ? 247.828 388.286 371.247 1.00 67.52 160 THR C CA 1
ATOM 11677 C C . THR C 1 160 ? 248.328 388.047 369.827 1.00 67.52 160 THR C C 1
ATOM 11678 O O . THR C 1 160 ? 247.545 388.040 368.881 1.00 67.52 160 THR C O 1
ATOM 11689 N N . VAL C 1 161 ? 249.625 387.788 369.682 1.00 67.86 161 VAL C N 1
ATOM 11690 C CA . VAL C 1 161 ? 250.247 387.266 368.463 1.00 67.86 161 VAL C CA 1
ATOM 11691 C C . VAL C 1 161 ? 250.516 385.783 368.669 1.00 67.86 161 VAL C C 1
ATOM 11692 O O . VAL C 1 161 ? 251.267 385.391 369.556 1.00 67.86 161 VAL C O 1
ATOM 11705 N N . GLU C 1 162 ? 249.903 384.938 367.856 1.00 71.14 162 GLU C N 1
ATOM 11706 C CA . GLU C 1 162 ? 250.056 383.493 367.966 1.00 71.14 162 GLU C CA 1
ATOM 11707 C C . GLU C 1 162 ? 251.348 383.010 367.295 1.00 71.14 162 GLU C C 1
ATOM 11708 O O . GLU C 1 162 ? 251.463 383.024 366.073 1.00 71.14 162 GLU C O 1
ATOM 11720 N N . LEU C 1 163 ? 252.330 382.577 368.080 1.00 68.72 163 LEU C N 1
ATOM 11721 C CA . LEU C 1 163 ? 253.558 381.964 367.586 1.00 68.72 163 LEU C CA 1
ATOM 11722 C C . LEU C 1 163 ? 253.287 380.532 367.087 1.00 68.72 163 LEU C C 1
ATOM 11723 O O . LEU C 1 163 ? 252.682 379.742 367.813 1.00 68.72 163 LEU C O 1
ATOM 11739 N N . PRO C 1 164 ? 253.754 380.141 365.892 1.00 71.15 164 PRO C N 1
ATOM 11740 C CA . PRO C 1 164 ? 253.655 378.767 365.417 1.00 71.15 164 PRO C CA 1
ATOM 11741 C C . PRO C 1 164 ? 254.584 377.842 366.211 1.00 71.15 164 PRO C C 1
ATOM 11742 O O . PRO C 1 164 ? 255.671 378.238 366.628 1.00 71.15 164 PRO C O 1
ATOM 11753 N N . LEU C 1 165 ? 254.172 376.590 366.404 1.00 74.30 165 LEU C N 1
ATOM 11754 C CA . LEU C 1 165 ? 254.917 375.602 367.201 1.00 74.30 165 LEU C CA 1
ATOM 11755 C C . LEU C 1 165 ? 255.721 374.581 366.375 1.00 74.30 165 LEU C C 1
ATOM 11756 O O . LEU C 1 165 ? 256.327 373.671 366.935 1.00 74.30 165 LEU C O 1
ATOM 11772 N N . THR C 1 166 ? 255.749 374.723 365.049 1.00 74.26 166 THR C N 1
ATOM 11773 C CA . THR C 1 166 ? 256.516 373.863 364.135 1.00 74.26 166 THR C CA 1
ATOM 11774 C C . THR C 1 166 ? 258.030 374.024 364.312 1.00 74.26 166 THR C C 1
ATOM 11775 O O . THR C 1 166 ? 258.524 375.044 364.792 1.00 74.26 166 THR C O 1
ATOM 11786 N N . ALA C 1 167 ? 258.792 372.993 363.952 1.00 73.04 167 ALA C N 1
ATOM 11787 C CA . ALA C 1 167 ? 260.236 372.950 364.166 1.00 73.04 167 ALA C CA 1
ATOM 11788 C C . ALA C 1 167 ? 261.001 373.921 363.250 1.00 73.04 167 ALA C C 1
ATOM 11789 O O . ALA C 1 167 ? 260.759 373.984 362.046 1.00 73.04 167 ALA C O 1
ATOM 11796 N N . GLY C 1 168 ? 261.962 374.656 363.809 1.00 71.13 168 GLY C N 1
ATOM 11797 C CA . GLY C 1 168 ? 262.927 375.480 363.066 1.00 71.13 168 GLY C CA 1
ATOM 11798 C C . GLY C 1 168 ? 262.376 376.720 362.354 1.00 71.13 168 GLY C C 1
ATOM 11799 O O . GLY C 1 168 ? 263.130 377.425 361.683 1.00 71.13 168 GLY C O 1
ATOM 11803 N N . VAL C 1 169 ? 261.082 377.008 362.488 1.00 71.87 169 VAL C N 1
ATOM 11804 C CA . VAL C 1 169 ? 260.418 378.171 361.889 1.00 71.87 169 VAL C CA 1
ATOM 11805 C C . VAL C 1 169 ? 260.954 379.486 362.453 1.00 71.87 169 VAL C C 1
ATOM 11806 O O . VAL C 1 169 ? 261.262 379.584 363.636 1.00 71.87 169 VAL C O 1
ATOM 11819 N N . ASP C 1 170 ? 261.080 380.519 361.621 1.00 71.11 170 ASP C N 1
ATOM 11820 C CA . ASP C 1 170 ? 261.481 381.839 362.096 1.00 71.11 170 ASP C CA 1
ATOM 11821 C C . ASP C 1 170 ? 260.311 382.572 362.761 1.00 71.11 170 ASP C C 1
ATOM 11822 O O . ASP C 1 170 ? 259.282 382.804 362.128 1.00 71.11 170 ASP C O 1
ATOM 11831 N N . ILE C 1 171 ? 260.469 382.970 364.024 1.00 68.38 171 ILE C N 1
ATOM 11832 C CA . ILE C 1 171 ? 259.477 383.783 364.722 1.00 68.38 171 ILE C CA 1
ATOM 11833 C C . ILE C 1 171 ? 259.673 385.288 364.536 1.00 68.38 171 ILE C C 1
ATOM 11834 O O . ILE C 1 171 ? 258.777 386.028 364.916 1.00 68.38 171 ILE C O 1
ATOM 11850 N N . ASP C 1 172 ? 260.747 385.779 363.919 1.00 69.48 172 ASP C N 1
ATOM 11851 C CA . ASP C 1 172 ? 260.898 387.211 363.631 1.00 69.48 172 ASP C CA 1
ATOM 11852 C C . ASP C 1 172 ? 259.701 387.864 362.936 1.00 69.48 172 ASP C C 1
ATOM 11853 O O . ASP C 1 172 ? 259.288 388.920 363.402 1.00 69.48 172 ASP C O 1
ATOM 11862 N N . PRO C 1 173 ? 259.095 387.307 361.872 1.00 69.38 173 PRO C N 1
ATOM 11863 C CA . PRO C 1 173 ? 257.889 387.891 361.301 1.00 69.38 173 PRO C CA 1
ATOM 11864 C C . PRO C 1 173 ? 256.775 388.092 362.330 1.00 69.38 173 PRO C C 1
ATOM 11865 O O . PRO C 1 173 ? 256.045 389.072 362.244 1.00 69.38 173 PRO C O 1
ATOM 11876 N N . PHE C 1 174 ? 256.672 387.231 363.340 1.00 68.63 174 PHE C N 1
ATOM 11877 C CA . PHE C 1 174 ? 255.701 387.358 364.415 1.00 68.63 174 PHE C CA 1
ATOM 11878 C C . PHE C 1 174 ? 256.160 388.338 365.489 1.00 68.63 174 PHE C C 1
ATOM 11879 O O . PHE C 1 174 ? 255.376 389.172 365.918 1.00 68.63 174 PHE C O 1
ATOM 11896 N N . LEU C 1 175 ? 257.424 388.315 365.905 1.00 67.15 175 LEU C N 1
ATOM 11897 C CA . LEU C 1 175 ? 257.937 389.287 366.863 1.00 67.15 175 LEU C CA 1
ATOM 11898 C C . LEU C 1 175 ? 257.810 390.712 366.334 1.00 67.15 175 LEU C C 1
ATOM 11899 O O . LEU C 1 175 ? 257.377 391.594 367.072 1.00 67.15 175 LEU C O 1
ATOM 11915 N N . TRP C 1 176 ? 258.080 390.935 365.050 1.00 67.23 176 TRP C N 1
ATOM 11916 C CA . TRP C 1 176 ? 257.836 392.203 364.371 1.00 67.23 176 TRP C CA 1
ATOM 11917 C C . TRP C 1 176 ? 256.354 392.529 364.224 1.00 67.23 176 TRP C C 1
ATOM 11918 O O . TRP C 1 176 ? 255.988 393.681 364.409 1.00 67.23 176 TRP C O 1
ATOM 11939 N N . GLU C 1 177 ? 255.473 391.569 363.964 1.00 67.71 177 GLU C N 1
ATOM 11940 C CA . GLU C 1 177 ? 254.029 391.818 363.939 1.00 67.71 177 GLU C CA 1
ATOM 11941 C C . GLU C 1 177 ? 253.521 392.399 365.261 1.00 67.71 177 GLU C C 1
ATOM 11942 O O . GLU C 1 177 ? 252.717 393.332 365.278 1.00 67.71 177 GLU C O 1
ATOM 11954 N N . GLY C 1 178 ? 254.025 391.904 366.386 1.00 66.49 178 GLY C N 1
ATOM 11955 C CA . GLY C 1 178 ? 253.654 392.440 367.683 1.00 66.49 178 GLY C CA 1
ATOM 11956 C C . GLY C 1 178 ? 254.191 393.843 367.914 1.00 66.49 178 GLY C C 1
ATOM 11957 O O . GLY C 1 178 ? 253.430 394.724 368.291 1.00 66.49 178 GLY C O 1
ATOM 11961 N N . TYR C 1 179 ? 255.457 394.105 367.611 1.00 66.15 179 TYR C N 1
ATOM 11962 C CA . TYR C 1 179 ? 256.018 395.454 367.676 1.00 66.15 179 TYR C CA 1
ATOM 11963 C C . TYR C 1 179 ? 255.234 396.454 366.816 1.00 66.15 179 TYR C C 1
ATOM 11964 O O . TYR C 1 179 ? 254.970 397.580 367.231 1.00 66.15 179 TYR C O 1
ATOM 11982 N N . ASN C 1 180 ? 254.806 396.037 365.630 1.00 66.82 180 ASN C N 1
ATOM 11983 C CA . ASN C 1 180 ? 253.973 396.850 364.765 1.00 66.82 180 ASN C CA 1
ATOM 11984 C C . ASN C 1 180 ? 252.607 397.100 365.406 1.00 66.82 180 ASN C C 1
ATOM 11985 O O . ASN C 1 180 ? 252.111 398.216 365.395 1.00 66.82 180 ASN C O 1
ATOM 11996 N N . THR C 1 181 ? 252.007 396.092 366.031 1.00 66.95 181 THR C N 1
ATOM 11997 C CA . THR C 1 181 ? 250.727 396.240 366.732 1.00 66.95 181 THR C CA 1
ATOM 11998 C C . THR C 1 181 ? 250.816 397.263 367.865 1.00 66.95 181 THR C C 1
ATOM 11999 O O . THR C 1 181 ? 249.956 398.126 367.973 1.00 66.95 181 THR C O 1
ATOM 12010 N N . VAL C 1 182 ? 251.869 397.239 368.674 1.00 65.81 182 VAL C N 1
ATOM 12011 C CA . VAL C 1 182 ? 252.068 398.232 369.734 1.00 65.81 182 VAL C CA 1
ATOM 12012 C C . VAL C 1 182 ? 252.311 399.621 369.159 1.00 65.81 182 VAL C C 1
ATOM 12013 O O . VAL C 1 182 ? 251.653 400.586 369.528 1.00 65.81 182 VAL C O 1
ATOM 12026 N N . THR C 1 183 ? 253.260 399.757 368.242 1.00 67.56 183 THR C N 1
ATOM 12027 C CA . THR C 1 183 ? 253.691 401.078 367.785 1.00 67.56 183 THR C CA 1
ATOM 12028 C C . THR C 1 183 ? 252.731 401.736 366.809 1.00 67.56 183 THR C C 1
ATOM 12029 O O . THR C 1 183 ? 252.619 402.954 366.821 1.00 67.56 183 THR C O 1
ATOM 12040 N N . GLU C 1 184 ? 252.017 400.983 365.979 1.00 69.08 184 GLU C N 1
ATOM 12041 C CA . GLU C 1 184 ? 251.145 401.532 364.942 1.00 69.08 184 GLU C CA 1
ATOM 12042 C C . GLU C 1 184 ? 249.676 401.413 365.318 1.00 69.08 184 GLU C C 1
ATOM 12043 O O . GLU C 1 184 ? 249.006 402.429 365.485 1.00 69.08 184 GLU C O 1
ATOM 12055 N N . ALA C 1 185 ? 249.163 400.198 365.514 1.00 71.72 185 ALA C N 1
ATOM 12056 C CA . ALA C 1 185 ? 247.746 400.001 365.829 1.00 71.72 185 ALA C CA 1
ATOM 12057 C C . ALA C 1 185 ? 247.325 400.615 367.182 1.00 71.72 185 ALA C C 1
ATOM 12058 O O . ALA C 1 185 ? 246.133 400.823 367.412 1.00 71.72 185 ALA C O 1
ATOM 12065 N N . ALA C 1 186 ? 248.286 400.940 368.054 1.00 69.63 186 ALA C N 1
ATOM 12066 C CA . ALA C 1 186 ? 248.053 401.611 369.326 1.00 69.63 186 ALA C CA 1
ATOM 12067 C C . ALA C 1 186 ? 248.869 402.902 369.547 1.00 69.63 186 ALA C C 1
ATOM 12068 O O . ALA C 1 186 ? 248.539 403.689 370.430 1.00 69.63 186 ALA C O 1
ATOM 12075 N N . GLY C 1 187 ? 249.881 403.198 368.732 1.00 69.44 187 GLY C N 1
ATOM 12076 C CA . GLY C 1 187 ? 250.576 404.493 368.766 1.00 69.44 187 GLY C CA 1
ATOM 12077 C C . GLY C 1 187 ? 251.547 404.703 369.935 1.00 69.44 187 GLY C C 1
ATOM 12078 O O . GLY C 1 187 ? 252.054 405.809 370.117 1.00 69.44 187 GLY C O 1
ATOM 12082 N N . ASN C 1 188 ? 251.804 403.688 370.752 1.00 67.86 188 ASN C N 1
ATOM 12083 C CA . ASN C 1 188 ? 252.740 403.787 371.872 1.00 67.86 188 ASN C CA 1
ATOM 12084 C C . ASN C 1 188 ? 254.207 403.719 371.408 1.00 67.86 188 ASN C C 1
ATOM 12085 O O . ASN C 1 188 ? 254.497 403.365 370.267 1.00 67.86 188 ASN C O 1
ATOM 12096 N N . ASN C 1 189 ? 255.154 404.007 372.299 1.00 66.48 189 ASN C N 1
ATOM 12097 C CA . ASN C 1 189 ? 256.544 403.592 372.109 1.00 66.48 189 ASN C CA 1
ATOM 12098 C C . ASN C 1 189 ? 256.681 402.066 372.255 1.00 66.48 189 ASN C C 1
ATOM 12099 O O . ASN C 1 189 ? 255.726 401.349 372.529 1.00 66.48 189 ASN C O 1
ATOM 12110 N N . PHE C 1 190 ? 257.896 401.554 372.103 1.00 65.95 190 PHE C N 1
ATOM 12111 C CA . PHE C 1 190 ? 258.269 400.198 372.488 1.00 65.95 190 PHE C CA 1
ATOM 12112 C C . PHE C 1 190 ? 259.633 400.274 373.158 1.00 65.95 190 PHE C C 1
ATOM 12113 O O . PHE C 1 190 ? 260.503 400.979 372.655 1.00 65.95 190 PHE C O 1
ATOM 12130 N N . SER C 1 191 ? 259.831 399.610 374.292 1.00 65.35 191 SER C N 1
ATOM 12131 C CA . SER C 1 191 ? 261.053 399.781 375.084 1.00 65.35 191 SER C CA 1
ATOM 12132 C C . SER C 1 191 ? 261.718 398.478 375.497 1.00 65.35 191 SER C C 1
ATOM 12133 O O . SER C 1 191 ? 262.815 398.520 376.045 1.00 65.35 191 SER C O 1
ATOM 12141 N N . GLY C 1 192 ? 261.104 397.326 375.238 1.00 64.32 192 GLY C N 1
ATOM 12142 C CA . GLY C 1 192 ? 261.750 396.044 375.450 1.00 64.32 192 GLY C CA 1
ATOM 12143 C C . GLY C 1 192 ? 260.793 394.870 375.484 1.00 64.32 192 GLY C C 1
ATOM 12144 O O . GLY C 1 192 ? 259.584 395.014 375.314 1.00 64.32 192 GLY C O 1
ATOM 12148 N N . PHE C 1 193 ? 261.353 393.706 375.778 1.00 64.64 193 PHE C N 1
ATOM 12149 C CA . PHE C 1 193 ? 260.629 392.460 375.957 1.00 64.64 193 PHE C CA 1
ATOM 12150 C C . PHE C 1 193 ? 260.828 391.864 377.345 1.00 64.64 193 PHE C C 1
ATOM 12151 O O . PHE C 1 193 ? 261.897 391.944 377.942 1.00 64.64 193 PHE C O 1
ATOM 12168 N N . ALA C 1 194 ? 259.806 391.169 377.813 1.00 64.25 194 ALA C N 1
ATOM 12169 C CA . ALA C 1 194 ? 259.935 390.077 378.752 1.00 64.25 194 ALA C CA 1
ATOM 12170 C C . ALA C 1 194 ? 259.914 388.781 377.944 1.00 64.25 194 ALA C C 1
ATOM 12171 O O . ALA C 1 194 ? 258.971 388.541 377.197 1.00 64.25 194 ALA C O 1
ATOM 12178 N N . PHE C 1 195 ? 260.928 387.939 378.076 1.00 64.65 195 PHE C N 1
ATOM 12179 C CA . PHE C 1 195 ? 261.017 386.650 377.397 1.00 64.65 195 PHE C CA 1
ATOM 12180 C C . PHE C 1 195 ? 260.919 385.508 378.394 1.00 64.65 195 PHE C C 1
ATOM 12181 O O . PHE C 1 195 ? 261.471 385.549 379.485 1.00 64.65 195 PHE C O 1
ATOM 12198 N N . ASP C 1 196 ? 260.241 384.441 378.012 1.00 65.45 196 ASP C N 1
ATOM 12199 C CA . ASP C 1 196 ? 260.449 383.162 378.661 1.00 65.45 196 ASP C CA 1
ATOM 12200 C C . ASP C 1 196 ? 261.764 382.552 378.156 1.00 65.45 196 ASP C C 1
ATOM 12201 O O . ASP C 1 196 ? 261.995 382.571 376.948 1.00 65.45 196 ASP C O 1
ATOM 12210 N N . PRO C 1 197 ? 262.621 381.954 378.999 1.00 65.21 197 PRO C N 1
ATOM 12211 C CA . PRO C 1 197 ? 263.847 381.296 378.558 1.00 65.21 197 PRO C CA 1
ATOM 12212 C C . PRO C 1 197 ? 263.654 380.276 377.437 1.00 65.21 197 PRO C C 1
ATOM 12213 O O . PRO C 1 197 ? 264.521 380.137 376.580 1.00 65.21 197 PRO C O 1
ATOM 12224 N N . ARG C 1 198 ? 262.495 379.615 377.376 1.00 64.77 198 ARG C N 1
ATOM 12225 C CA . ARG C 1 198 ? 262.145 378.663 376.316 1.00 64.77 198 ARG C CA 1
ATOM 12226 C C . ARG C 1 198 ? 262.033 379.288 374.929 1.00 64.77 198 ARG C C 1
ATOM 12227 O O . ARG C 1 198 ? 262.146 378.582 373.935 1.00 64.77 198 ARG C O 1
ATOM 12248 N N . LEU C 1 199 ? 261.872 380.605 374.822 1.00 65.36 199 LEU C N 1
ATOM 12249 C CA . LEU C 1 199 ? 261.916 381.301 373.538 1.00 65.36 199 LEU C CA 1
ATOM 12250 C C . LEU C 1 199 ? 263.315 381.269 372.913 1.00 65.36 199 LEU C C 1
ATOM 12251 O O . LEU C 1 199 ? 263.427 381.211 371.695 1.00 65.36 199 LEU C O 1
ATOM 12267 N N . THR C 1 200 ? 264.394 381.264 373.702 1.00 64.96 200 THR C N 1
ATOM 12268 C CA . THR C 1 200 ? 265.749 381.324 373.132 1.00 64.96 200 THR C CA 1
ATOM 12269 C C . THR C 1 200 ? 266.050 380.141 372.219 1.00 64.96 200 THR C C 1
ATOM 12270 O O . THR C 1 200 ? 266.663 380.335 371.183 1.00 64.96 200 THR C O 1
ATOM 12281 N N . TYR C 1 201 ? 265.550 378.941 372.498 1.00 63.40 201 TYR C N 1
ATOM 12282 C CA . TYR C 1 201 ? 265.656 377.823 371.566 1.00 63.40 201 TYR C CA 1
ATOM 12283 C C . TYR C 1 201 ? 264.945 378.099 370.240 1.00 63.40 201 TYR C C 1
ATOM 12284 O O . TYR C 1 201 ? 265.491 377.821 369.176 1.00 63.40 201 TYR C O 1
ATOM 12302 N N . VAL C 1 202 ? 263.743 378.670 370.278 1.00 65.02 202 VAL C N 1
ATOM 12303 C CA . VAL C 1 202 ? 262.962 378.959 369.070 1.00 65.02 202 VAL C CA 1
ATOM 12304 C C . VAL C 1 202 ? 263.674 380.000 368.207 1.00 65.02 202 VAL C C 1
ATOM 12305 O O . VAL C 1 202 ? 263.683 379.885 366.990 1.00 65.02 202 VAL C O 1
ATOM 12318 N N . LEU C 1 203 ? 264.355 380.964 368.822 1.00 66.07 203 LEU C N 1
ATOM 12319 C CA . LEU C 1 203 ? 265.247 381.878 368.121 1.00 66.07 203 LEU C CA 1
ATOM 12320 C C . LEU C 1 203 ? 266.480 381.156 367.582 1.00 66.07 203 LEU C C 1
ATOM 12321 O O . LEU C 1 203 ? 266.747 381.191 366.390 1.00 66.07 203 LEU C O 1
ATOM 12337 N N . ALA C 1 204 ? 267.234 380.459 368.426 1.00 65.16 204 ALA C N 1
ATOM 12338 C CA . ALA C 1 204 ? 268.497 379.836 368.055 1.00 65.16 204 ALA C CA 1
ATOM 12339 C C . ALA C 1 204 ? 268.366 378.789 366.948 1.00 65.16 204 ALA C C 1
ATOM 12340 O O . ALA C 1 204 ? 269.289 378.620 366.159 1.00 65.16 204 ALA C O 1
ATOM 12347 N N . THR C 1 205 ? 267.231 378.108 366.858 1.00 65.78 205 THR C N 1
ATOM 12348 C CA . THR C 1 205 ? 266.944 377.127 365.813 1.00 65.78 205 THR C CA 1
ATOM 12349 C C . THR C 1 205 ? 266.164 377.659 364.626 1.00 65.78 205 THR C C 1
ATOM 12350 O O . THR C 1 205 ? 265.882 376.879 363.723 1.00 65.78 205 THR C O 1
ATOM 12361 N N . ALA C 1 206 ? 265.845 378.949 364.555 1.00 68.08 206 ALA C N 1
ATOM 12362 C CA . ALA C 1 206 ? 265.261 379.513 363.346 1.00 68.08 206 ALA C CA 1
ATOM 12363 C C . ALA C 1 206 ? 266.214 379.309 362.168 1.00 68.08 206 ALA C C 1
ATOM 12364 O O . ALA C 1 206 ? 267.400 379.626 362.274 1.00 68.08 206 ALA C O 1
ATOM 12371 N N . ARG C 1 207 ? 265.733 378.789 361.039 1.00 69.63 207 ARG C N 1
ATOM 12372 C CA . ARG C 1 207 ? 266.589 378.498 359.880 1.00 69.63 207 ARG C CA 1
ATOM 12373 C C . ARG C 1 207 ? 265.914 378.721 358.532 1.00 69.63 207 ARG C C 1
ATOM 12374 O O . ARG C 1 207 ? 264.694 378.667 358.424 1.00 69.63 207 ARG C O 1
ATOM 12395 N N . ASP C 1 208 ? 266.731 378.997 357.517 1.00 73.17 208 ASP C N 1
ATOM 12396 C CA . ASP C 1 208 ? 266.327 379.227 356.125 1.00 73.17 208 ASP C CA 1
ATOM 12397 C C . ASP C 1 208 ? 265.492 378.068 355.570 1.00 73.17 208 ASP C C 1
ATOM 12398 O O . ASP C 1 208 ? 265.544 376.948 356.071 1.00 73.17 208 ASP C O 1
ATOM 12407 N N . SER C 1 209 ? 264.853 378.268 354.422 1.00 75.74 209 SER C N 1
ATOM 12408 C CA . SER C 1 209 ? 264.384 377.147 353.592 1.00 75.74 209 SER C CA 1
ATOM 12409 C C . SER C 1 209 ? 265.525 376.240 353.093 1.00 75.74 209 SER C C 1
ATOM 12410 O O . SER C 1 209 ? 265.290 375.074 352.792 1.00 75.74 209 SER C O 1
ATOM 12418 N N . ASP C 1 210 ? 266.771 376.727 353.072 1.00 75.69 210 ASP C N 1
ATOM 12419 C CA . ASP C 1 210 ? 267.983 375.914 352.871 1.00 75.69 210 ASP C CA 1
ATOM 12420 C C . ASP C 1 210 ? 268.458 375.156 354.126 1.00 75.69 210 ASP C C 1
ATOM 12421 O O . ASP C 1 210 ? 269.330 374.297 354.030 1.00 75.69 210 ASP C O 1
ATOM 12430 N N . GLY C 1 211 ? 267.920 375.464 355.305 1.00 71.84 211 GLY C N 1
ATOM 12431 C CA . GLY C 1 211 ? 268.267 374.822 356.572 1.00 71.84 211 GLY C CA 1
ATOM 12432 C C . GLY C 1 211 ? 269.401 375.469 357.363 1.00 71.84 211 GLY C C 1
ATOM 12433 O O . GLY C 1 211 ? 269.645 375.054 358.490 1.00 71.84 211 GLY C O 1
ATOM 12437 N N . ARG C 1 212 ? 270.088 376.495 356.859 1.00 70.85 212 ARG C N 1
ATOM 12438 C CA . ARG C 1 212 ? 271.125 377.198 357.640 1.00 70.85 212 ARG C CA 1
ATOM 12439 C C . ARG C 1 212 ? 270.501 378.126 358.685 1.00 70.85 212 ARG C C 1
ATOM 12440 O O . ARG C 1 212 ? 269.459 378.725 358.438 1.00 70.85 212 ARG C O 1
ATOM 12461 N N . ARG C 1 213 ? 271.109 378.261 359.864 1.00 67.63 213 ARG C N 1
ATOM 12462 C CA . ARG C 1 213 ? 270.564 379.056 360.983 1.00 67.63 213 ARG C CA 1
ATOM 12463 C C . ARG C 1 213 ? 270.468 380.538 360.638 1.00 67.63 213 ARG C C 1
ATOM 12464 O O . ARG C 1 213 ? 271.431 381.124 360.160 1.00 67.63 213 ARG C O 1
ATOM 12485 N N . LEU C 1 214 ? 269.330 381.160 360.931 1.00 69.93 214 LEU C N 1
ATOM 12486 C CA . LEU C 1 214 ? 269.100 382.602 360.804 1.00 69.93 214 LEU C CA 1
ATOM 12487 C C . LEU C 1 214 ? 269.724 383.395 361.958 1.00 69.93 214 LEU C C 1
ATOM 12488 O O . LEU C 1 214 ? 270.145 384.525 361.755 1.00 69.93 214 LEU C O 1
ATOM 12504 N N . ASN C 1 215 ? 269.839 382.800 363.148 1.00 68.85 215 ASN C N 1
ATOM 12505 C CA . ASN C 1 215 ? 270.432 383.413 364.342 1.00 68.85 215 ASN C CA 1
ATOM 12506 C C . ASN C 1 215 ? 271.676 382.637 364.806 1.00 68.85 215 ASN C C 1
ATOM 12507 O O . ASN C 1 215 ? 271.663 382.048 365.887 1.00 68.85 215 ASN C O 1
ATOM 12518 N N . PRO C 1 216 ? 272.751 382.568 364.006 1.00 69.05 216 PRO C N 1
ATOM 12519 C CA . PRO C 1 216 ? 273.889 381.695 364.281 1.00 69.05 216 PRO C CA 1
ATOM 12520 C C . PRO C 1 216 ? 274.744 382.127 365.478 1.00 69.05 216 PRO C C 1
ATOM 12521 O O . PRO C 1 216 ? 275.530 381.335 365.987 1.00 69.05 216 PRO C O 1
ATOM 12532 N N . ASP C 1 217 ? 274.614 383.367 365.946 1.00 70.69 217 ASP C N 1
ATOM 12533 C CA . ASP C 1 217 ? 275.416 383.896 367.054 1.00 70.69 217 ASP C CA 1
ATOM 12534 C C . ASP C 1 217 ? 274.981 383.387 368.433 1.00 70.69 217 ASP C C 1
ATOM 12535 O O . ASP C 1 217 ? 275.754 383.478 369.384 1.00 70.69 217 ASP C O 1
ATOM 12544 N N . ILE C 1 218 ? 273.761 382.859 368.569 1.00 67.29 218 ILE C N 1
ATOM 12545 C CA . ILE C 1 218 ? 273.269 382.312 369.837 1.00 67.29 218 ILE C CA 1
ATOM 12546 C C . ILE C 1 218 ? 273.952 380.972 370.095 1.00 67.29 218 ILE C C 1
ATOM 12547 O O . ILE C 1 218 ? 273.716 380.013 369.359 1.00 67.29 218 ILE C O 1
ATOM 12563 N N . ASN C 1 219 ? 274.777 380.882 371.134 1.00 67.18 219 ASN C N 1
ATOM 12564 C CA . ASN C 1 219 ? 275.354 379.617 371.578 1.00 67.18 219 ASN C CA 1
ATOM 12565 C C . ASN C 1 219 ? 274.356 378.800 372.394 1.00 67.18 219 ASN C C 1
ATOM 12566 O O . ASN C 1 219 ? 273.441 379.309 373.031 1.00 67.18 219 ASN C O 1
ATOM 12577 N N . MET C 1 220 ? 274.556 377.497 372.401 1.00 65.46 220 MET C N 1
ATOM 12578 C CA . MET C 1 220 ? 273.742 376.550 373.146 1.00 65.46 220 MET C CA 1
ATOM 12579 C C . MET C 1 220 ? 273.982 376.742 374.643 1.00 65.46 220 MET C C 1
ATOM 12580 O O . MET C 1 220 ? 275.123 376.741 375.090 1.00 65.46 220 MET C O 1
ATOM 12594 N N . GLY C 1 221 ? 272.926 376.952 375.425 1.00 65.82 221 GLY C N 1
ATOM 12595 C CA . GLY C 1 221 ? 273.023 377.312 376.844 1.00 65.82 221 GLY C CA 1
ATOM 12596 C C . GLY C 1 221 ? 273.001 378.810 377.158 1.00 65.82 221 GLY C C 1
ATOM 12597 O O . GLY C 1 221 ? 272.994 379.168 378.332 1.00 65.82 221 GLY C O 1
ATOM 12601 N N . GLN C 1 222 ? 272.967 379.697 376.163 1.00 67.45 222 GLN C N 1
ATOM 12602 C CA . GLN C 1 222 ? 272.684 381.120 376.374 1.00 67.45 222 GLN C CA 1
ATOM 12603 C C . GLN C 1 222 ? 271.180 381.386 376.461 1.00 67.45 222 GLN C C 1
ATOM 12604 O O . GLN C 1 222 ? 270.375 380.638 375.911 1.00 67.45 222 GLN C O 1
ATOM 12618 N N . THR C 1 223 ? 270.805 382.501 377.082 1.00 67.26 223 THR C N 1
ATOM 12619 C CA . THR C 1 223 ? 269.502 383.161 376.904 1.00 67.26 223 THR C CA 1
ATOM 12620 C C . THR C 1 223 ? 269.738 384.572 376.394 1.00 67.26 223 THR C C 1
ATOM 12621 O O . THR C 1 223 ? 270.705 385.225 376.783 1.00 67.26 223 THR C O 1
ATOM 12632 N N . VAL C 1 224 ? 268.900 385.040 375.470 1.00 66.38 224 VAL C N 1
ATOM 12633 C CA . VAL C 1 224 ? 269.104 386.341 374.823 1.00 66.38 224 VAL C CA 1
ATOM 12634 C C . VAL C 1 224 ? 268.687 387.496 375.731 1.00 66.38 224 VAL C C 1
ATOM 12635 O O . VAL C 1 224 ? 267.571 387.536 376.237 1.00 66.38 224 VAL C O 1
ATOM 12648 N N . THR C 1 225 ? 269.586 388.445 375.963 1.00 67.16 225 THR C N 1
ATOM 12649 C CA . THR C 1 225 ? 269.357 389.641 376.794 1.00 67.16 225 THR C CA 1
ATOM 12650 C C . THR C 1 225 ? 268.978 390.876 375.974 1.00 67.16 225 THR C C 1
ATOM 12651 O O . THR C 1 225 ? 268.722 391.949 376.514 1.00 67.16 225 THR C O 1
ATOM 12662 N N . SER C 1 226 ? 268.916 390.744 374.655 1.00 66.76 226 SER C N 1
ATOM 12663 C CA . SER C 1 226 ? 268.384 391.729 373.722 1.00 66.76 226 SER C CA 1
ATOM 12664 C C . SER C 1 226 ? 267.940 391.037 372.447 1.00 66.76 226 SER C C 1
ATOM 12665 O O . SER C 1 226 ? 268.369 389.929 372.141 1.00 66.76 226 SER C O 1
ATOM 12673 N N . TYR C 1 227 ? 267.070 391.683 371.693 1.00 67.83 227 TYR C N 1
ATOM 12674 C CA . TYR C 1 227 ? 266.564 391.185 370.432 1.00 67.83 227 TYR C CA 1
ATOM 12675 C C . TYR C 1 227 ? 266.189 392.360 369.541 1.00 67.83 227 TYR C C 1
ATOM 12676 O O . TYR C 1 227 ? 265.478 393.259 369.975 1.00 67.83 227 TYR C O 1
ATOM 12694 N N . SER C 1 228 ? 266.675 392.385 368.301 1.00 68.38 228 SER C N 1
ATOM 12695 C CA . SER C 1 228 ? 266.400 393.462 367.349 1.00 68.38 228 SER C CA 1
ATOM 12696 C C . SER C 1 228 ? 266.717 394.856 367.909 1.00 68.38 228 SER C C 1
ATOM 12697 O O . SER C 1 228 ? 265.966 395.807 367.735 1.00 68.38 228 SER C O 1
ATOM 12705 N N . GLY C 1 229 ? 267.802 394.971 368.675 1.00 67.76 229 GLY C N 1
ATOM 12706 C CA . GLY C 1 229 ? 268.235 396.196 369.356 1.00 67.76 229 GLY C CA 1
ATOM 12707 C C . GLY C 1 229 ? 267.463 396.564 370.626 1.00 67.76 229 GLY C C 1
ATOM 12708 O O . GLY C 1 229 ? 267.968 397.327 371.445 1.00 67.76 229 GLY C O 1
ATOM 12712 N N . GLN C 1 230 ? 266.275 396.009 370.845 1.00 66.97 230 GLN C N 1
ATOM 12713 C CA . GLN C 1 230 ? 265.502 396.179 372.076 1.00 66.97 230 GLN C CA 1
ATOM 12714 C C . GLN C 1 230 ? 266.039 395.283 373.196 1.00 66.97 230 GLN C C 1
ATOM 12715 O O . GLN C 1 230 ? 266.409 394.143 372.929 1.00 66.97 230 GLN C O 1
ATOM 12729 N N . PRO C 1 231 ? 266.085 395.727 374.461 1.00 64.19 231 PRO C N 1
ATOM 12730 C CA . PRO C 1 231 ? 266.495 394.879 375.568 1.00 64.19 231 PRO C CA 1
ATOM 12731 C C . PRO C 1 231 ? 265.450 393.799 375.848 1.00 64.19 231 PRO C C 1
ATOM 12732 O O . PRO C 1 231 ? 264.261 393.970 375.585 1.00 64.19 231 PRO C O 1
ATOM 12743 N N . ALA C 1 232 ? 265.896 392.690 376.420 1.00 64.43 232 ALA C N 1
ATOM 12744 C CA . ALA C 1 232 ? 265.044 391.604 376.868 1.00 64.43 232 ALA C CA 1
ATOM 12745 C C . ALA C 1 232 ? 265.484 391.124 378.249 1.00 64.43 232 ALA C C 1
ATOM 12746 O O . ALA C 1 232 ? 266.669 391.128 378.573 1.00 64.43 232 ALA C O 1
ATOM 12753 N N . ILE C 1 233 ? 264.531 390.695 379.064 1.00 64.24 233 ILE C N 1
ATOM 12754 C CA . ILE C 1 233 ? 264.780 390.131 380.389 1.00 64.24 233 ILE C CA 1
ATOM 12755 C C . ILE C 1 233 ? 264.027 388.815 380.498 1.00 64.24 233 ILE C C 1
ATOM 12756 O O . ILE C 1 233 ? 262.923 388.690 379.978 1.00 64.24 233 ILE C O 1
ATOM 12772 N N . ASN C 1 234 ? 264.646 387.809 381.106 1.00 64.68 234 ASN C N 1
ATOM 12773 C CA . ASN C 1 234 ? 264.198 386.425 381.015 1.00 64.68 234 ASN C CA 1
ATOM 12774 C C . ASN C 1 234 ? 263.653 385.911 382.346 1.00 64.68 234 ASN C C 1
ATOM 12775 O O . ASN C 1 234 ? 264.323 386.038 383.364 1.00 64.68 234 ASN C O 1
ATOM 12786 N N . SER C 1 235 ? 262.479 385.283 382.356 1.00 64.43 235 SER C N 1
ATOM 12787 C CA . SER C 1 235 ? 262.009 384.482 383.493 1.00 64.43 235 SER C CA 1
ATOM 12788 C C . SER C 1 235 ? 260.879 383.552 383.093 1.00 64.43 235 SER C C 1
ATOM 12789 O O . SER C 1 235 ? 260.044 383.931 382.280 1.00 64.43 235 SER C O 1
ATOM 12797 N N . ARG C 1 236 ? 260.775 382.355 383.675 1.00 65.06 236 ARG C N 1
ATOM 12798 C CA . ARG C 1 236 ? 259.631 381.470 383.401 1.00 65.06 236 ARG C CA 1
ATOM 12799 C C . ARG C 1 236 ? 258.362 381.933 384.112 1.00 65.06 236 ARG C C 1
ATOM 12800 O O . ARG C 1 236 ? 257.296 381.385 383.866 1.00 65.06 236 ARG C O 1
ATOM 12821 N N . THR C 1 237 ? 258.408 383.017 384.894 1.00 63.72 237 THR C N 1
ATOM 12822 C CA . THR C 1 237 ? 257.187 383.747 385.268 1.00 63.72 237 THR C CA 1
ATOM 12823 C C . THR C 1 237 ? 256.433 384.252 384.044 1.00 63.72 237 THR C C 1
ATOM 12824 O O . THR C 1 237 ? 255.217 384.372 384.116 1.00 63.72 237 THR C O 1
ATOM 12835 N N . VAL C 1 238 ? 257.091 384.478 382.904 1.00 63.62 238 VAL C N 1
ATOM 12836 C CA . VAL C 1 238 ? 256.436 384.867 381.652 1.00 63.62 238 VAL C CA 1
ATOM 12837 C C . VAL C 1 238 ? 255.530 383.756 381.130 1.00 63.62 238 VAL C C 1
ATOM 12838 O O . VAL C 1 238 ? 254.360 384.015 380.898 1.00 63.62 238 VAL C O 1
ATOM 12851 N N . GLY C 1 239 ? 255.992 382.511 381.013 1.00 64.50 239 GLY C N 1
ATOM 12852 C CA . GLY C 1 239 ? 255.117 381.388 380.668 1.00 64.50 239 GLY C CA 1
ATOM 12853 C C . GLY C 1 239 ? 254.158 381.012 381.787 1.00 64.50 239 GLY C C 1
ATOM 12854 O O . GLY C 1 239 ? 253.035 380.586 381.532 1.00 64.50 239 GLY C O 1
ATOM 12858 N N . GLY C 1 240 ? 254.547 381.261 383.033 1.00 65.95 240 GLY C N 1
ATOM 12859 C CA . GLY C 1 240 ? 253.650 381.256 384.179 1.00 65.95 240 GLY C CA 1
ATOM 12860 C C . GLY C 1 240 ? 253.449 379.898 384.839 1.00 65.95 240 GLY C C 1
ATOM 12861 O O . GLY C 1 240 ? 252.735 379.825 385.831 1.00 65.95 240 GLY C O 1
ATOM 12865 N N . ASP C 1 241 ? 254.096 378.837 384.370 1.00 66.45 241 ASP C N 1
ATOM 12866 C CA . ASP C 1 241 ? 254.201 377.557 385.070 1.00 66.45 241 ASP C CA 1
ATOM 12867 C C . ASP C 1 241 ? 255.199 377.642 386.235 1.00 66.45 241 ASP C C 1
ATOM 12868 O O . ASP C 1 241 ? 256.230 376.976 386.268 1.00 66.45 241 ASP C O 1
ATOM 12877 N N . VAL C 1 242 ? 254.880 378.500 387.197 1.00 64.35 242 VAL C N 1
ATOM 12878 C CA . VAL C 1 242 ? 255.616 378.754 388.434 1.00 64.35 242 VAL C CA 1
ATOM 12879 C C . VAL C 1 242 ? 254.646 378.576 389.593 1.00 64.35 242 VAL C C 1
ATOM 12880 O O . VAL C 1 242 ? 253.463 378.893 389.460 1.00 64.35 242 VAL C O 1
ATOM 12893 N N . ASP C 1 243 ? 255.120 378.062 390.727 1.00 64.03 243 ASP C N 1
ATOM 12894 C CA . ASP C 1 243 ? 254.278 377.686 391.866 1.00 64.03 243 ASP C CA 1
ATOM 12895 C C . ASP C 1 243 ? 253.127 376.779 391.401 1.00 64.03 243 ASP C C 1
ATOM 12896 O O . ASP C 1 243 ? 253.372 375.812 390.684 1.00 64.03 243 ASP C O 1
ATOM 12905 N N . ALA C 1 244 ? 251.878 377.057 391.766 1.00 64.96 244 ALA C N 1
ATOM 12906 C CA . ALA C 1 244 ? 250.726 376.267 391.342 1.00 64.96 244 ALA C CA 1
ATOM 12907 C C . ALA C 1 244 ? 250.152 376.660 389.967 1.00 64.96 244 ALA C C 1
ATOM 12908 O O . ALA C 1 244 ? 249.165 376.075 389.526 1.00 64.96 244 ALA C O 1
ATOM 12915 N N . GLY C 1 245 ? 250.722 377.654 389.282 1.00 65.02 245 GLY C N 1
ATOM 12916 C CA . GLY C 1 245 ? 250.262 378.089 387.964 1.00 65.02 245 GLY C CA 1
ATOM 12917 C C . GLY C 1 245 ? 250.518 377.056 386.867 1.00 65.02 245 GLY C C 1
ATOM 12918 O O . GLY C 1 245 ? 251.547 376.388 386.855 1.00 65.02 245 GLY C O 1
ATOM 12922 N N . THR C 1 246 ? 249.593 376.935 385.920 1.00 65.49 246 THR C N 1
ATOM 12923 C CA . THR C 1 246 ? 249.792 376.189 384.669 1.00 65.49 246 THR C CA 1
ATOM 12924 C C . THR C 1 246 ? 250.635 376.987 383.678 1.00 65.49 246 THR C C 1
ATOM 12925 O O . THR C 1 246 ? 250.747 378.208 383.780 1.00 65.49 246 THR C O 1
ATOM 12936 N N . ASP C 1 247 ? 251.202 376.325 382.673 1.00 66.74 247 ASP C N 1
ATOM 12937 C CA . ASP C 1 247 ? 251.822 377.013 381.543 1.00 66.74 247 ASP C CA 1
ATOM 12938 C C . ASP C 1 247 ? 250.732 377.666 380.697 1.00 66.74 247 ASP C C 1
ATOM 12939 O O . ASP C 1 247 ? 249.845 376.997 380.171 1.00 66.74 247 ASP C O 1
ATOM 12948 N N . THR C 1 248 ? 250.802 378.979 380.551 1.00 66.08 248 THR C N 1
ATOM 12949 C CA . THR C 1 248 ? 249.886 379.755 379.711 1.00 66.08 248 THR C CA 1
ATOM 12950 C C . THR C 1 248 ? 250.171 379.602 378.219 1.00 66.08 248 THR C C 1
ATOM 12951 O O . THR C 1 248 ? 249.336 379.964 377.398 1.00 66.08 248 THR C O 1
ATOM 12962 N N . GLY C 1 249 ? 251.356 379.117 377.845 1.00 66.30 249 GLY C N 1
ATOM 12963 C CA . GLY C 1 249 ? 251.846 379.117 376.471 1.00 66.30 249 GLY C CA 1
ATOM 12964 C C . GLY C 1 249 ? 252.426 380.456 376.033 1.00 66.30 249 GLY C C 1
ATOM 12965 O O . GLY C 1 249 ? 252.911 380.571 374.916 1.00 66.30 249 GLY C O 1
ATOM 12969 N N . ILE C 1 250 ? 252.408 381.481 376.878 1.00 64.86 250 ILE C N 1
ATOM 12970 C CA . ILE C 1 250 ? 253.048 382.763 376.606 1.00 64.86 250 ILE C CA 1
ATOM 12971 C C . ILE C 1 250 ? 254.553 382.547 376.601 1.00 64.86 250 ILE C C 1
ATOM 12972 O O . ILE C 1 250 ? 255.083 381.863 377.471 1.00 64.86 250 ILE C O 1
ATOM 12988 N N . ARG C 1 251 ? 255.263 383.093 375.616 1.00 65.63 251 ARG C N 1
ATOM 12989 C CA . ARG C 1 251 ? 256.727 383.000 375.537 1.00 65.63 251 ARG C CA 1
ATOM 12990 C C . ARG C 1 251 ? 257.417 384.339 375.419 1.00 65.63 251 ARG C C 1
ATOM 12991 O O . ARG C 1 251 ? 258.604 384.420 375.700 1.00 65.63 251 ARG C O 1
ATOM 13012 N N . ALA C 1 252 ? 256.691 385.393 375.094 1.00 65.41 252 ALA C N 1
ATOM 13013 C CA . ALA C 1 252 ? 257.192 386.747 375.213 1.00 65.41 252 ALA C CA 1
ATOM 13014 C C . ALA C 1 252 ? 256.061 387.723 375.501 1.00 65.41 252 ALA C C 1
ATOM 13015 O O . ALA C 1 252 ? 254.910 387.479 375.154 1.00 65.41 252 ALA C O 1
ATOM 13022 N N . ILE C 1 253 ? 256.400 388.859 376.084 1.00 64.74 253 ILE C N 1
ATOM 13023 C CA . ILE C 1 253 ? 255.551 390.039 376.150 1.00 64.74 253 ILE C CA 1
ATOM 13024 C C . ILE C 1 253 ? 256.410 391.208 375.694 1.00 64.74 253 ILE C C 1
ATOM 13025 O O . ILE C 1 253 ? 257.515 391.378 376.194 1.00 64.74 253 ILE C O 1
ATOM 13041 N N . GLY C 1 254 ? 255.933 392.001 374.748 1.00 64.16 254 GLY C N 1
ATOM 13042 C CA . GLY C 1 254 ? 256.614 393.207 374.283 1.00 64.16 254 GLY C CA 1
ATOM 13043 C C . GLY C 1 254 ? 255.779 394.439 374.567 1.00 64.16 254 GLY C C 1
ATOM 13044 O O . GLY C 1 254 ? 254.562 394.343 374.627 1.00 64.16 254 GLY C O 1
ATOM 13048 N N . GLY C 1 255 ? 256.393 395.600 374.734 1.00 64.22 255 GLY C N 1
ATOM 13049 C CA . GLY C 1 255 ? 255.661 396.846 374.917 1.00 64.22 255 GLY C CA 1
ATOM 13050 C C . GLY C 1 255 ? 256.576 398.009 375.246 1.00 64.22 255 GLY C C 1
ATOM 13051 O O . GLY C 1 255 ? 257.793 397.849 375.205 1.00 64.22 255 GLY C O 1
ATOM 13055 N N . ASP C 1 256 ? 256.035 399.167 375.629 1.00 64.73 256 ASP C N 1
ATOM 13056 C CA . ASP C 1 256 ? 256.835 400.107 376.419 1.00 64.73 256 ASP C CA 1
ATOM 13057 C C . ASP C 1 256 ? 256.477 399.991 377.887 1.00 64.73 256 ASP C C 1
ATOM 13058 O O . ASP C 1 256 ? 255.371 400.243 378.340 1.00 64.73 256 ASP C O 1
ATOM 13067 N N . TRP C 1 257 ? 257.469 399.600 378.662 1.00 63.67 257 TRP C N 1
ATOM 13068 C CA . TRP C 1 257 ? 257.283 399.263 380.056 1.00 63.67 257 TRP C CA 1
ATOM 13069 C C . TRP C 1 257 ? 257.073 400.495 380.925 1.00 63.67 257 TRP C C 1
ATOM 13070 O O . TRP C 1 257 ? 256.681 400.361 382.070 1.00 63.67 257 TRP C O 1
ATOM 13091 N N . ASP C 1 258 ? 257.221 401.701 380.378 1.00 63.86 258 ASP C N 1
ATOM 13092 C CA . ASP C 1 258 ? 256.746 402.927 381.014 1.00 63.86 258 ASP C CA 1
ATOM 13093 C C . ASP C 1 258 ? 255.217 403.027 381.075 1.00 63.86 258 ASP C C 1
ATOM 13094 O O . ASP C 1 258 ? 254.695 403.750 381.918 1.00 63.86 258 ASP C O 1
ATOM 13103 N N . ALA C 1 259 ? 254.482 402.293 380.243 1.00 62.73 259 ALA C N 1
ATOM 13104 C CA . ALA C 1 259 ? 253.039 402.157 380.373 1.00 62.73 259 ALA C CA 1
ATOM 13105 C C . ALA C 1 259 ? 252.629 401.317 381.584 1.00 62.73 259 ALA C C 1
ATOM 13106 O O . ALA C 1 259 ? 251.450 401.259 381.912 1.00 62.73 259 ALA C O 1
ATOM 13113 N N . LEU C 1 260 ? 253.575 400.643 382.235 1.00 61.91 260 LEU C N 1
ATOM 13114 C CA . LEU C 1 260 ? 253.378 399.931 383.480 1.00 61.91 260 LEU C CA 1
ATOM 13115 C C . LEU C 1 260 ? 254.106 400.695 384.574 1.00 61.91 260 LEU C C 1
ATOM 13116 O O . LEU C 1 260 ? 255.333 400.744 384.602 1.00 61.91 260 LEU C O 1
ATOM 13132 N N . ARG C 1 261 ? 253.357 401.256 385.518 1.00 62.29 261 ARG C N 1
ATOM 13133 C CA . ARG C 1 261 ? 253.953 401.858 386.710 1.00 62.29 261 ARG C CA 1
ATOM 13134 C C . ARG C 1 261 ? 253.742 400.927 387.876 1.00 62.29 261 ARG C C 1
ATOM 13135 O O . ARG C 1 261 ? 252.647 400.408 388.018 1.00 62.29 261 ARG C O 1
ATOM 13156 N N . PHE C 1 262 ? 254.765 400.704 388.683 1.00 60.40 262 PHE C N 1
ATOM 13157 C CA . PHE C 1 262 ? 254.766 399.749 389.787 1.00 60.40 262 PHE C CA 1
ATOM 13158 C C . PHE C 1 262 ? 255.439 400.352 391.014 1.00 60.40 262 PHE C C 1
ATOM 13159 O O . PHE C 1 262 ? 256.415 401.085 390.886 1.00 60.40 262 PHE C O 1
ATOM 13176 N N . GLY C 1 263 ? 254.980 400.011 392.210 1.00 59.83 263 GLY C N 1
ATOM 13177 C CA . GLY C 1 263 ? 255.729 400.302 393.424 1.00 59.83 263 GLY C CA 1
ATOM 13178 C C . GLY C 1 263 ? 255.275 399.502 394.631 1.00 59.83 263 GLY C C 1
ATOM 13179 O O . GLY C 1 263 ? 254.146 399.025 394.707 1.00 59.83 263 GLY C O 1
ATOM 13183 N N . TYR C 1 264 ? 256.172 399.385 395.601 1.00 60.81 264 TYR C N 1
ATOM 13184 C CA . TYR C 1 264 ? 255.886 398.828 396.916 1.00 60.81 264 TYR C CA 1
ATOM 13185 C C . TYR C 1 264 ? 255.356 399.919 397.842 1.00 60.81 264 TYR C C 1
ATOM 13186 O O . TYR C 1 264 ? 256.025 400.922 398.073 1.00 60.81 264 TYR C O 1
ATOM 13204 N N . ALA C 1 265 ? 254.174 399.716 398.411 1.00 62.00 265 ALA C N 1
ATOM 13205 C CA . ALA C 1 265 ? 253.645 400.577 399.457 1.00 62.00 265 ALA C CA 1
ATOM 13206 C C . ALA C 1 265 ? 254.289 400.276 400.814 1.00 62.00 265 ALA C C 1
ATOM 13207 O O . ALA C 1 265 ? 254.710 401.193 401.513 1.00 62.00 265 ALA C O 1
ATOM 13214 N N . HIS C 1 266 ? 254.392 398.997 401.184 1.00 63.01 266 HIS C N 1
ATOM 13215 C CA . HIS C 1 266 ? 254.964 398.555 402.455 1.00 63.01 266 HIS C CA 1
ATOM 13216 C C . HIS C 1 266 ? 255.531 397.138 402.348 1.00 63.01 266 HIS C C 1
ATOM 13217 O O . HIS C 1 266 ? 255.000 396.323 401.603 1.00 63.01 266 HIS C O 1
ATOM 13231 N N . GLN C 1 267 ? 256.559 396.797 403.119 1.00 62.88 267 GLN C N 1
ATOM 13232 C CA . GLN C 1 267 ? 257.126 395.445 403.172 1.00 62.88 267 GLN C CA 1
ATOM 13233 C C . GLN C 1 267 ? 257.308 394.971 404.611 1.00 62.88 267 GLN C C 1
ATOM 13234 O O . GLN C 1 267 ? 257.880 395.676 405.437 1.00 62.88 267 GLN C O 1
ATOM 13248 N N . ILE C 1 268 ? 256.881 393.743 404.896 1.00 63.42 268 ILE C N 1
ATOM 13249 C CA . ILE C 1 268 ? 257.083 393.060 406.174 1.00 63.42 268 ILE C CA 1
ATOM 13250 C C . ILE C 1 268 ? 258.185 392.029 405.976 1.00 63.42 268 ILE C C 1
ATOM 13251 O O . ILE C 1 268 ? 258.028 391.097 405.190 1.00 63.42 268 ILE C O 1
ATOM 13267 N N . GLY C 1 269 ? 259.296 392.195 406.691 1.00 64.14 269 GLY C N 1
ATOM 13268 C CA . GLY C 1 269 ? 260.401 391.237 406.696 1.00 64.14 269 GLY C CA 1
ATOM 13269 C C . GLY C 1 269 ? 260.024 389.907 407.341 1.00 64.14 269 GLY C C 1
ATOM 13270 O O . GLY C 1 269 ? 258.895 389.706 407.771 1.00 64.14 269 GLY C O 1
ATOM 13274 N N . LEU C 1 270 ? 260.971 388.979 407.442 1.00 63.07 270 LEU C N 1
ATOM 13275 C CA . LEU C 1 270 ? 260.721 387.702 408.102 1.00 63.07 270 LEU C CA 1
ATOM 13276 C C . LEU C 1 270 ? 260.398 387.927 409.580 1.00 63.07 270 LEU C C 1
ATOM 13277 O O . LEU C 1 270 ? 261.255 388.368 410.344 1.00 63.07 270 LEU C O 1
ATOM 13293 N N . ARG C 1 271 ? 259.169 387.616 409.984 1.00 64.12 271 ARG C N 1
ATOM 13294 C CA . ARG C 1 271 ? 258.693 387.776 411.357 1.00 64.12 271 ARG C CA 1
ATOM 13295 C C . ARG C 1 271 ? 258.361 386.423 411.961 1.00 64.12 271 ARG C C 1
ATOM 13296 O O . ARG C 1 271 ? 257.518 385.714 411.424 1.00 64.12 271 ARG C O 1
ATOM 13317 N N . LYS C 1 272 ? 259.006 386.061 413.072 1.00 61.90 272 LYS C N 1
ATOM 13318 C CA . LYS C 1 272 ? 258.632 384.908 413.902 1.00 61.90 272 LYS C CA 1
ATOM 13319 C C . LYS C 1 272 ? 257.431 385.276 414.764 1.00 61.90 272 LYS C C 1
ATOM 13320 O O . LYS C 1 272 ? 257.425 386.329 415.391 1.00 61.90 272 LYS C O 1
ATOM 13339 N N . ILE C 1 273 ? 256.431 384.417 414.810 1.00 60.37 273 ILE C N 1
ATOM 13340 C CA . ILE C 1 273 ? 255.207 384.571 415.582 1.00 60.37 273 ILE C CA 1
ATOM 13341 C C . ILE C 1 273 ? 255.122 383.399 416.552 1.00 60.37 273 ILE C C 1
ATOM 13342 O O . ILE C 1 273 ? 255.196 382.245 416.146 1.00 60.37 273 ILE C O 1
ATOM 13358 N N . GLU C 1 274 ? 254.968 383.680 417.840 1.00 61.02 274 GLU C N 1
ATOM 13359 C CA . GLU C 1 274 ? 254.960 382.655 418.887 1.00 61.02 274 GLU C CA 1
ATOM 13360 C C . GLU C 1 274 ? 253.631 382.546 419.634 1.00 61.02 274 GLU C C 1
ATOM 13361 O O . GLU C 1 274 ? 253.472 381.635 420.433 1.00 61.02 274 GLU C O 1
ATOM 13373 N N . TYR C 1 275 ? 252.667 383.431 419.379 1.00 58.37 275 TYR C N 1
ATOM 13374 C CA . TYR C 1 275 ? 251.416 383.533 420.131 1.00 58.37 275 TYR C CA 1
ATOM 13375 C C . TYR C 1 275 ? 250.198 383.618 419.225 1.00 58.37 275 TYR C C 1
ATOM 13376 O O . TYR C 1 275 ? 250.280 384.124 418.114 1.00 58.37 275 TYR C O 1
ATOM 13394 N N . GLY C 1 276 ? 249.045 383.184 419.715 1.00 59.43 276 GLY C N 1
ATOM 13395 C CA . GLY C 1 276 ? 247.796 383.246 418.968 1.00 59.43 276 GLY C CA 1
ATOM 13396 C C . GLY C 1 276 ? 247.725 382.229 417.841 1.00 59.43 276 GLY C C 1
ATOM 13397 O O . GLY C 1 276 ? 248.508 381.294 417.783 1.00 59.43 276 GLY C O 1
ATOM 13401 N N . ASP C 1 277 ? 246.763 382.387 416.947 1.00 61.62 277 ASP C N 1
ATOM 13402 C CA . ASP C 1 277 ? 246.476 381.470 415.848 1.00 61.62 277 ASP C CA 1
ATOM 13403 C C . ASP C 1 277 ? 246.573 382.201 414.494 1.00 61.62 277 ASP C C 1
ATOM 13404 O O . ASP C 1 277 ? 245.551 382.613 413.946 1.00 61.62 277 ASP C O 1
ATOM 13413 N N . PRO C 1 278 ? 247.783 382.446 413.959 1.00 59.30 278 PRO C N 1
ATOM 13414 C CA . PRO C 1 278 ? 247.980 383.289 412.789 1.00 59.30 278 PRO C CA 1
ATOM 13415 C C . PRO C 1 278 ? 247.488 382.699 411.468 1.00 59.30 278 PRO C C 1
ATOM 13416 O O . PRO C 1 278 ? 247.277 383.464 410.534 1.00 59.30 278 PRO C O 1
ATOM 13427 N N . PHE C 1 279 ? 247.276 381.384 411.361 1.00 59.95 279 PHE C N 1
ATOM 13428 C CA . PHE C 1 279 ? 246.898 380.724 410.102 1.00 59.95 279 PHE C CA 1
ATOM 13429 C C . PHE C 1 279 ? 245.679 379.806 410.205 1.00 59.95 279 PHE C C 1
ATOM 13430 O O . PHE C 1 279 ? 245.372 379.086 409.260 1.00 59.95 279 PHE C O 1
ATOM 13447 N N . GLY C 1 280 ? 244.959 379.808 411.323 1.00 60.11 280 GLY C N 1
ATOM 13448 C CA . GLY C 1 280 ? 243.739 379.015 411.496 1.00 60.11 280 GLY C CA 1
ATOM 13449 C C . GLY C 1 280 ? 243.990 377.545 411.820 1.00 60.11 280 GLY C C 1
ATOM 13450 O O . GLY C 1 280 ? 243.076 376.728 411.740 1.00 60.11 280 GLY C O 1
ATOM 13454 N N . ASN C 1 281 ? 245.223 377.186 412.166 1.00 60.34 281 ASN C N 1
ATOM 13455 C CA . ASN C 1 281 ? 245.605 375.840 412.577 1.00 60.34 281 ASN C CA 1
ATOM 13456 C C . ASN C 1 281 ? 245.279 375.566 414.054 1.00 60.34 281 ASN C C 1
ATOM 13457 O O . ASN C 1 281 ? 245.133 374.415 414.451 1.00 60.34 281 ASN C O 1
ATOM 13468 N N . GLY C 1 282 ? 245.139 376.612 414.863 1.00 60.27 282 GLY C N 1
ATOM 13469 C CA . GLY C 1 282 ? 244.991 376.561 416.311 1.00 60.27 282 GLY C CA 1
ATOM 13470 C C . GLY C 1 282 ? 246.115 377.324 416.998 1.00 60.27 282 GLY C C 1
ATOM 13471 O O . GLY C 1 282 ? 247.129 377.645 416.392 1.00 60.27 282 GLY C O 1
ATOM 13475 N N . ASP C 1 283 ? 245.940 377.645 418.271 1.00 60.33 283 ASP C N 1
ATOM 13476 C CA . ASP C 1 283 ? 246.875 378.508 418.983 1.00 60.33 283 ASP C CA 1
ATOM 13477 C C . ASP C 1 283 ? 248.287 377.917 419.066 1.00 60.33 283 ASP C C 1
ATOM 13478 O O . ASP C 1 283 ? 248.477 376.764 419.451 1.00 60.33 283 ASP C O 1
ATOM 13487 N N . LEU C 1 284 ? 249.299 378.707 418.731 1.00 59.44 284 LEU C N 1
ATOM 13488 C CA . LEU C 1 284 ? 250.686 378.275 418.727 1.00 59.44 284 LEU C CA 1
ATOM 13489 C C . LEU C 1 284 ? 251.199 377.832 420.087 1.00 59.44 284 LEU C C 1
ATOM 13490 O O . LEU C 1 284 ? 252.034 376.938 420.152 1.00 59.44 284 LEU C O 1
ATOM 13506 N N . GLN C 1 285 ? 250.709 378.396 421.184 1.00 59.21 285 GLN C N 1
ATOM 13507 C CA . GLN C 1 285 ? 251.091 377.951 422.516 1.00 59.21 285 GLN C CA 1
ATOM 13508 C C . GLN C 1 285 ? 250.345 376.686 422.926 1.00 59.21 285 GLN C C 1
ATOM 13509 O O . GLN C 1 285 ? 250.966 375.814 423.519 1.00 59.21 285 GLN C O 1
ATOM 13523 N N . ARG C 1 286 ? 249.070 376.493 422.561 1.00 60.26 286 ARG C N 1
ATOM 13524 C CA . ARG C 1 286 ? 248.390 375.210 422.815 1.00 60.26 286 ARG C CA 1
ATOM 13525 C C . ARG C 1 286 ? 249.038 374.054 422.083 1.00 60.26 286 ARG C C 1
ATOM 13526 O O . ARG C 1 286 ? 249.141 372.962 422.630 1.00 60.26 286 ARG C O 1
ATOM 13547 N N . ARG C 1 287 ? 249.421 374.276 420.830 1.00 60.16 287 ARG C N 1
ATOM 13548 C CA . ARG C 1 287 ? 249.963 373.247 419.946 1.00 60.16 287 ARG C CA 1
ATOM 13549 C C . ARG C 1 287 ? 251.468 373.084 420.070 1.00 60.16 287 ARG C C 1
ATOM 13550 O O . ARG C 1 287 ? 252.009 372.180 419.454 1.00 60.16 287 ARG C O 1
ATOM 13571 N N . ASN C 1 288 ? 252.144 373.928 420.845 1.00 60.39 288 ASN C N 1
ATOM 13572 C CA . ASN C 1 288 ? 253.598 374.002 420.938 1.00 60.39 288 ASN C CA 1
ATOM 13573 C C . ASN C 1 288 ? 254.206 374.099 419.536 1.00 60.39 288 ASN C C 1
ATOM 13574 O O . ASN C 1 288 ? 254.839 373.175 419.040 1.00 60.39 288 ASN C O 1
ATOM 13585 N N . ALA C 1 289 ? 253.957 375.213 418.865 1.00 59.71 289 ALA C N 1
ATOM 13586 C CA . ALA C 1 289 ? 254.330 375.476 417.487 1.00 59.71 289 ALA C CA 1
ATOM 13587 C C . ALA C 1 289 ? 254.911 376.879 417.342 1.00 59.71 289 ALA C C 1
ATOM 13588 O O . ALA C 1 289 ? 254.807 377.710 418.235 1.00 59.71 289 ALA C O 1
ATOM 13595 N N . VAL C 1 290 ? 255.536 377.152 416.210 1.00 59.99 290 VAL C N 1
ATOM 13596 C CA . VAL C 1 290 ? 256.053 378.467 415.830 1.00 59.99 290 VAL C CA 1
ATOM 13597 C C . VAL C 1 290 ? 255.593 378.763 414.415 1.00 59.99 290 VAL C C 1
ATOM 13598 O O . VAL C 1 290 ? 255.573 377.872 413.575 1.00 59.99 290 VAL C O 1
ATOM 13611 N N . ALA C 1 291 ? 255.241 380.007 414.129 1.00 60.51 291 ALA C N 1
ATOM 13612 C CA . ALA C 1 291 ? 254.906 380.467 412.794 1.00 60.51 291 ALA C CA 1
ATOM 13613 C C . ALA C 1 291 ? 255.926 381.490 412.311 1.00 60.51 291 ALA C C 1
ATOM 13614 O O . ALA C 1 291 ? 256.506 382.231 413.093 1.00 60.51 291 ALA C O 1
ATOM 13621 N N . TYR C 1 292 ? 256.124 381.543 411.005 1.00 61.30 292 TYR C N 1
ATOM 13622 C CA . TYR C 1 292 ? 256.896 382.563 410.315 1.00 61.30 292 TYR C CA 1
ATOM 13623 C C . TYR C 1 292 ? 256.029 383.210 409.247 1.00 61.30 292 TYR C C 1
ATOM 13624 O O . TYR C 1 292 ? 255.185 382.553 408.648 1.00 61.30 292 TYR C O 1
ATOM 13642 N N . LEU C 1 293 ? 256.241 384.497 409.015 1.00 62.10 293 LEU C N 1
ATOM 13643 C CA . LEU C 1 293 ? 255.447 385.318 408.110 1.00 62.10 293 LEU C CA 1
ATOM 13644 C C . LEU C 1 293 ? 256.338 386.264 407.307 1.00 62.10 293 LEU C C 1
ATOM 13645 O O . LEU C 1 293 ? 257.297 386.806 407.848 1.00 62.10 293 LEU C O 1
ATOM 13661 N N . MET C 1 294 ? 255.970 386.525 406.057 1.00 62.79 294 MET C N 1
ATOM 13662 C CA . MET C 1 294 ? 256.397 387.692 405.287 1.00 62.79 294 MET C CA 1
ATOM 13663 C C . MET C 1 294 ? 255.238 388.237 404.473 1.00 62.79 294 MET C C 1
ATOM 13664 O O . MET C 1 294 ? 254.379 387.493 404.015 1.00 62.79 294 MET C O 1
ATOM 13678 N N . GLU C 1 295 ? 255.251 389.537 404.225 1.00 62.80 295 GLU C N 1
ATOM 13679 C CA . GLU C 1 295 ? 254.253 390.182 403.384 1.00 62.80 295 GLU C CA 1
ATOM 13680 C C . GLU C 1 295 ? 254.841 391.319 402.582 1.00 62.80 295 GLU C C 1
ATOM 13681 O O . GLU C 1 295 ? 255.820 391.944 402.969 1.00 62.80 295 GLU C O 1
ATOM 13693 N N . VAL C 1 296 ? 254.176 391.654 401.493 1.00 61.44 296 VAL C N 1
ATOM 13694 C CA . VAL C 1 296 ? 254.410 392.890 400.767 1.00 61.44 296 VAL C CA 1
ATOM 13695 C C . VAL C 1 296 ? 253.084 393.471 400.320 1.00 61.44 296 VAL C C 1
ATOM 13696 O O . VAL C 1 296 ? 252.197 392.750 399.881 1.00 61.44 296 VAL C O 1
ATOM 13709 N N . ILE C 1 297 ? 252.944 394.782 400.432 1.00 61.57 297 ILE C N 1
ATOM 13710 C CA . ILE C 1 297 ? 251.834 395.551 399.886 1.00 61.57 297 ILE C CA 1
ATOM 13711 C C . ILE C 1 297 ? 252.391 396.306 398.694 1.00 61.57 297 ILE C C 1
ATOM 13712 O O . ILE C 1 297 ? 253.362 397.044 398.824 1.00 61.57 297 ILE C O 1
ATOM 13728 N N . PHE C 1 298 ? 251.799 396.130 397.528 1.00 60.72 298 PHE C N 1
ATOM 13729 C CA . PHE C 1 298 ? 252.313 396.662 396.274 1.00 60.72 298 PHE C CA 1
ATOM 13730 C C . PHE C 1 298 ? 251.159 397.036 395.363 1.00 60.72 298 PHE C C 1
ATOM 13731 O O . PHE C 1 298 ? 250.043 396.558 395.535 1.00 60.72 298 PHE C O 1
ATOM 13748 N N . GLY C 1 299 ? 251.405 397.916 394.409 1.00 60.10 299 GLY C N 1
ATOM 13749 C CA . GLY C 1 299 ? 250.400 398.343 393.450 1.00 60.10 299 GLY C CA 1
ATOM 13750 C C . GLY C 1 299 ? 251.025 398.694 392.119 1.00 60.10 299 GLY C C 1
ATOM 13751 O O . GLY C 1 299 ? 252.198 399.047 392.035 1.00 60.10 299 GLY C O 1
ATOM 13755 N N . TRP C 1 300 ? 250.229 398.582 391.070 1.00 60.30 300 TRP C N 1
ATOM 13756 C CA . TRP C 1 300 ? 250.641 398.892 389.716 1.00 60.30 300 TRP C CA 1
ATOM 13757 C C . TRP C 1 300 ? 249.463 399.374 388.882 1.00 60.30 300 TRP C C 1
ATOM 13758 O O . TRP C 1 300 ? 248.317 399.040 389.163 1.00 60.30 300 TRP C O 1
ATOM 13779 N N . VAL C 1 301 ? 249.752 400.100 387.811 1.00 61.55 301 VAL C N 1
ATOM 13780 C CA . VAL C 1 301 ? 248.773 400.465 386.788 1.00 61.55 301 VAL C CA 1
ATOM 13781 C C . VAL C 1 301 ? 249.305 400.111 385.414 1.00 61.55 301 VAL C C 1
ATOM 13782 O O . VAL C 1 301 ? 250.451 400.407 385.097 1.00 61.55 301 VAL C O 1
ATOM 13795 N N . VAL C 1 302 ? 248.459 399.494 384.597 1.00 62.53 302 VAL C N 1
ATOM 13796 C CA . VAL C 1 302 ? 248.631 399.393 383.146 1.00 62.53 302 VAL C CA 1
ATOM 13797 C C . VAL C 1 302 ? 247.909 400.587 382.530 1.00 62.53 302 VAL C C 1
ATOM 13798 O O . VAL C 1 302 ? 246.682 400.625 382.496 1.00 62.53 302 VAL C O 1
ATOM 13811 N N . LEU C 1 303 ? 248.652 401.594 382.084 1.00 62.66 303 LEU C N 1
ATOM 13812 C CA . LEU C 1 303 ? 248.097 402.860 381.599 1.00 62.66 303 LEU C CA 1
ATOM 13813 C C . LEU C 1 303 ? 247.395 402.752 380.247 1.00 62.66 303 LEU C C 1
ATOM 13814 O O . LEU C 1 303 ? 246.525 403.557 379.940 1.00 62.66 303 LEU C O 1
ATOM 13830 N N . ASP C 1 304 ? 247.713 401.738 379.456 1.00 64.35 304 ASP C N 1
ATOM 13831 C CA . ASP C 1 304 ? 247.059 401.439 378.191 1.00 64.35 304 ASP C CA 1
ATOM 13832 C C . ASP C 1 304 ? 247.162 399.932 377.938 1.00 64.35 304 ASP C C 1
ATOM 13833 O O . ASP C 1 304 ? 248.279 399.430 377.832 1.00 64.35 304 ASP C O 1
ATOM 13842 N N . PRO C 1 305 ? 246.057 399.180 377.820 1.00 64.69 305 PRO C N 1
ATOM 13843 C CA . PRO C 1 305 ? 246.108 397.752 377.528 1.00 64.69 305 PRO C CA 1
ATOM 13844 C C . PRO C 1 305 ? 246.905 397.420 376.268 1.00 64.69 305 PRO C C 1
ATOM 13845 O O . PRO C 1 305 ? 247.494 396.354 376.158 1.00 64.69 305 PRO C O 1
ATOM 13856 N N . ASN C 1 306 ? 246.931 398.342 375.311 1.00 65.42 306 ASN C N 1
ATOM 13857 C CA . ASN C 1 306 ? 247.496 398.165 373.988 1.00 65.42 306 ASN C CA 1
ATOM 13858 C C . ASN C 1 306 ? 248.965 398.591 373.905 1.00 65.42 306 ASN C C 1
ATOM 13859 O O . ASN C 1 306 ? 249.601 398.355 372.885 1.00 65.42 306 ASN C O 1
ATOM 13870 N N . ALA C 1 307 ? 249.531 399.138 374.978 1.00 63.64 307 ALA C N 1
ATOM 13871 C CA . ALA C 1 307 ? 250.961 399.383 375.091 1.00 63.64 307 ALA C CA 1
ATOM 13872 C C . ALA C 1 307 ? 251.787 398.099 375.233 1.00 63.64 307 ALA C C 1
ATOM 13873 O O . ALA C 1 307 ? 253.013 398.148 375.218 1.00 63.64 307 ALA C O 1
ATOM 13880 N N . PHE C 1 308 ? 251.116 396.956 375.376 1.00 62.89 308 PHE C N 1
ATOM 13881 C CA . PHE C 1 308 ? 251.693 395.632 375.500 1.00 62.89 308 PHE C CA 1
ATOM 13882 C C . PHE C 1 308 ? 251.129 394.707 374.438 1.00 62.89 308 PHE C C 1
ATOM 13883 O O . PHE C 1 308 ? 249.998 394.864 374.004 1.00 62.89 308 PHE C O 1
ATOM 13900 N N . VAL C 1 309 ? 251.911 393.718 374.033 1.00 65.44 309 VAL C N 1
ATOM 13901 C CA . VAL C 1 309 ? 251.521 392.630 373.142 1.00 65.44 309 VAL C CA 1
ATOM 13902 C C . VAL C 1 309 ? 252.036 391.328 373.717 1.00 65.44 309 VAL C C 1
ATOM 13903 O O . VAL C 1 309 ? 253.152 391.255 374.223 1.00 65.44 309 VAL C O 1
ATOM 13916 N N . VAL C 1 310 ? 251.215 390.295 373.648 1.00 65.54 310 VAL C N 1
ATOM 13917 C CA . VAL C 1 310 ? 251.503 388.981 374.206 1.00 65.54 310 VAL C CA 1
ATOM 13918 C C . VAL C 1 310 ? 251.798 388.027 373.063 1.00 65.54 310 VAL C C 1
ATOM 13919 O O . VAL C 1 310 ? 250.972 387.859 372.176 1.00 65.54 310 VAL C O 1
ATOM 13932 N N . TYR C 1 311 ? 252.946 387.365 373.084 1.00 66.19 311 TYR C N 1
ATOM 13933 C CA . TYR C 1 311 ? 253.297 386.347 372.102 1.00 66.19 311 TYR C CA 1
ATOM 13934 C C . TYR C 1 311 ? 253.096 384.968 372.716 1.00 66.19 311 TYR C C 1
ATOM 13935 O O . TYR C 1 311 ? 253.740 384.616 373.704 1.00 66.19 311 TYR C O 1
ATOM 13953 N N . LYS C 1 312 ? 252.191 384.185 372.145 1.00 67.25 312 LYS C N 1
ATOM 13954 C CA . LYS C 1 312 ? 251.659 382.966 372.756 1.00 67.25 312 LYS C CA 1
ATOM 13955 C C . LYS C 1 312 ? 251.688 381.823 371.760 1.00 67.25 312 LYS C C 1
ATOM 13956 O O . LYS C 1 312 ? 251.288 382.005 370.624 1.00 67.25 312 LYS C O 1
ATOM 13975 N N . LEU C 1 313 ? 252.160 380.650 372.151 1.00 68.42 313 LEU C N 1
ATOM 13976 C CA . LEU C 1 313 ? 252.224 379.490 371.268 1.00 68.42 313 LEU C CA 1
ATOM 13977 C C . LEU C 1 313 ? 250.830 379.038 370.840 1.00 68.42 313 LEU C C 1
ATOM 13978 O O . LEU C 1 313 ? 249.896 379.066 371.637 1.00 68.42 313 LEU C O 1
ATOM 13994 N N . ALA C 1 314 ? 250.691 378.590 369.598 1.00 73.40 314 ALA C N 1
ATOM 13995 C CA . ALA C 1 314 ? 249.454 378.007 369.101 1.00 73.40 314 ALA C CA 1
ATOM 13996 C C . ALA C 1 314 ? 249.050 376.752 369.890 1.00 73.40 314 ALA C C 1
ATOM 13997 O O . ALA C 1 314 ? 249.888 376.070 370.480 1.00 73.40 314 ALA C O 1
ATOM 14004 N N . ALA C 1 315 ? 247.764 376.412 369.890 1.00 78.44 315 ALA C N 1
ATOM 14005 C CA . ALA C 1 315 ? 247.297 375.144 370.437 1.00 78.44 315 ALA C CA 1
ATOM 14006 C C . ALA C 1 315 ? 247.762 373.963 369.564 1.00 78.44 315 ALA C C 1
ATOM 14007 O O . ALA C 1 315 ? 247.648 373.998 368.339 1.00 78.44 315 ALA C O 1
ATOM 14014 N N . GLU C 1 316 ? 248.268 372.898 370.179 1.00 82.73 316 GLU C N 1
ATOM 14015 C CA . GLU C 1 316 ? 248.734 371.696 369.480 1.00 82.73 316 GLU C CA 1
ATOM 14016 C C . GLU C 1 316 ? 247.577 370.868 368.906 1.00 82.73 316 GLU C C 1
ATOM 14017 O O . GLU C 1 316 ? 246.628 370.504 369.611 1.00 82.73 316 GLU C O 1
ATOM 14029 N N . ALA D 1 2 ? 323.702 321.773 342.790 1.00 64.12 2 ALA D N 1
ATOM 14030 C CA . ALA D 1 2 ? 324.852 321.426 343.604 1.00 64.12 2 ALA D CA 1
ATOM 14031 C C . ALA D 1 2 ? 325.416 322.622 344.383 1.00 64.12 2 ALA D C 1
ATOM 14032 O O . ALA D 1 2 ? 326.042 322.437 345.423 1.00 64.12 2 ALA D O 1
ATOM 14039 N N . THR D 1 3 ? 325.157 323.845 343.931 1.00 64.38 3 THR D N 1
ATOM 14040 C CA . THR D 1 3 ? 325.431 325.094 344.662 1.00 64.38 3 THR D CA 1
ATOM 14041 C C . THR D 1 3 ? 324.467 325.272 345.838 1.00 64.38 3 THR D C 1
ATOM 14042 O O . THR D 1 3 ? 323.350 324.755 345.812 1.00 64.38 3 THR D O 1
ATOM 14053 N N . LYS D 1 4 ? 324.894 325.947 346.910 1.00 62.80 4 LYS D N 1
ATOM 14054 C CA . LYS D 1 4 ? 324.168 325.977 348.186 1.00 62.80 4 LYS D CA 1
ATOM 14055 C C . LYS D 1 4 ? 323.217 327.161 348.305 1.00 62.80 4 LYS D C 1
ATOM 14056 O O . LYS D 1 4 ? 323.650 328.300 348.439 1.00 62.80 4 LYS D O 1
ATOM 14075 N N . SER D 1 5 ? 321.921 326.893 348.314 1.00 62.82 5 SER D N 1
ATOM 14076 C CA . SER D 1 5 ? 320.866 327.844 348.659 1.00 62.82 5 SER D CA 1
ATOM 14077 C C . SER D 1 5 ? 320.593 327.880 350.162 1.00 62.82 5 SER D C 1
ATOM 14078 O O . SER D 1 5 ? 321.103 327.058 350.916 1.00 62.82 5 SER D O 1
ATOM 14086 N N . VAL D 1 6 ? 319.781 328.826 350.630 1.00 62.41 6 VAL D N 1
ATOM 14087 C CA . VAL D 1 6 ? 319.347 328.919 352.031 1.00 62.41 6 VAL D CA 1
ATOM 14088 C C . VAL D 1 6 ? 317.876 329.307 352.190 1.00 62.41 6 VAL D C 1
ATOM 14089 O O . VAL D 1 6 ? 317.286 328.970 353.208 1.00 62.41 6 VAL D O 1
ATOM 14102 N N . LEU D 1 7 ? 317.246 329.947 351.205 1.00 62.45 7 LEU D N 1
ATOM 14103 C CA . LEU D 1 7 ? 315.815 330.267 351.218 1.00 62.45 7 LEU D CA 1
ATOM 14104 C C . LEU D 1 7 ? 314.948 329.029 350.944 1.00 62.45 7 LEU D C 1
ATOM 14105 O O . LEU D 1 7 ? 315.396 328.076 350.312 1.00 62.45 7 LEU D O 1
ATOM 14121 N N . GLN D 1 8 ? 313.688 329.052 351.379 1.00 63.45 8 GLN D N 1
ATOM 14122 C CA . GLN D 1 8 ? 312.715 327.998 351.077 1.00 63.45 8 GLN D CA 1
ATOM 14123 C C . GLN D 1 8 ? 311.428 328.227 350.242 1.00 63.45 8 GLN D C 1
ATOM 14124 O O . GLN D 1 8 ? 310.790 329.288 350.278 1.00 63.45 8 GLN D O 1
ATOM 14138 N N . PRO D 1 9 ? 311.046 327.224 349.438 1.00 63.63 9 PRO D N 1
ATOM 14139 C CA . PRO D 1 9 ? 311.834 326.036 349.113 1.00 63.63 9 PRO D CA 1
ATOM 14140 C C . PRO D 1 9 ? 313.178 326.389 348.459 1.00 63.63 9 PRO D C 1
ATOM 14141 O O . PRO D 1 9 ? 313.314 327.488 347.918 1.00 63.63 9 PRO D O 1
ATOM 14152 N N . PRO D 1 10 ? 314.169 325.485 348.450 1.00 64.01 10 PRO D N 1
ATOM 14153 C CA . PRO D 1 10 ? 315.436 325.735 347.775 1.00 64.01 10 PRO D CA 1
ATOM 14154 C C . PRO D 1 10 ? 315.245 325.951 346.270 1.00 64.01 10 PRO D C 1
ATOM 14155 O O . PRO D 1 10 ? 314.393 325.323 345.642 1.00 64.01 10 PRO D O 1
ATOM 14166 N N . ALA D 1 11 ? 316.054 326.837 345.690 1.00 64.61 11 ALA D N 1
ATOM 14167 C CA . ALA D 1 11 ? 316.041 327.156 344.265 1.00 64.61 11 ALA D CA 1
ATOM 14168 C C . ALA D 1 11 ? 316.255 325.906 343.401 1.00 64.61 11 ALA D C 1
ATOM 14169 O O . ALA D 1 11 ? 317.029 325.024 343.773 1.00 64.61 11 ALA D O 1
ATOM 14176 N N . ALA D 1 12 ? 315.595 325.823 342.248 1.00 65.45 12 ALA D N 1
ATOM 14177 C CA . ALA D 1 12 ? 315.334 324.553 341.571 1.00 65.45 12 ALA D CA 1
ATOM 14178 C C . ALA D 1 12 ? 316.575 323.722 341.204 1.00 65.45 12 ALA D C 1
ATOM 14179 O O . ALA D 1 12 ? 316.523 322.493 341.232 1.00 65.45 12 ALA D O 1
ATOM 14186 N N . GLY D 1 13 ? 317.696 324.364 340.883 1.00 65.13 13 GLY D N 1
ATOM 14187 C CA . GLY D 1 13 ? 318.944 323.687 340.515 1.00 65.13 13 GLY D CA 1
ATOM 14188 C C . GLY D 1 13 ? 319.922 323.434 341.663 1.00 65.13 13 GLY D C 1
ATOM 14189 O O . GLY D 1 13 ? 321.077 323.105 341.410 1.00 65.13 13 GLY D O 1
ATOM 14193 N N . SER D 1 14 ? 319.516 323.639 342.911 1.00 64.48 14 SER D N 1
ATOM 14194 C CA . SER D 1 14 ? 320.437 323.838 344.033 1.00 64.48 14 SER D CA 1
ATOM 14195 C C . SER D 1 14 ? 320.220 322.842 345.158 1.00 64.48 14 SER D C 1
ATOM 14196 O O . SER D 1 14 ? 319.161 322.233 345.286 1.00 64.48 14 SER D O 1
ATOM 14204 N N . ALA D 1 15 ? 321.213 322.711 346.022 1.00 63.19 15 ALA D N 1
ATOM 14205 C CA . ALA D 1 15 ? 320.977 322.138 347.324 1.00 63.19 15 ALA D CA 1
ATOM 14206 C C . ALA D 1 15 ? 320.902 323.045 348.556 1.00 63.19 15 ALA D C 1
ATOM 14207 O O . ALA D 1 15 ? 321.625 324.031 348.684 1.00 63.19 15 ALA D O 1
ATOM 14214 N N . SER D 1 16 ? 319.961 322.799 349.455 1.00 62.69 16 SER D N 1
ATOM 14215 C CA . SER D 1 16 ? 319.841 323.643 350.639 1.00 62.69 16 SER D CA 1
ATOM 14216 C C . SER D 1 16 ? 321.023 323.431 351.575 1.00 62.69 16 SER D C 1
ATOM 14217 O O . SER D 1 16 ? 321.281 322.306 351.990 1.00 62.69 16 SER D O 1
ATOM 14225 N N . ILE D 1 17 ? 321.715 324.482 351.996 1.00 61.14 17 ILE D N 1
ATOM 14226 C CA . ILE D 1 17 ? 322.615 324.369 353.136 1.00 61.14 17 ILE D CA 1
ATOM 14227 C C . ILE D 1 17 ? 322.079 323.901 354.498 1.00 61.14 17 ILE D C 1
ATOM 14228 O O . ILE D 1 17 ? 322.838 323.519 355.376 1.00 61.14 17 ILE D O 1
ATOM 14244 N N . VAL D 1 18 ? 320.753 323.836 354.654 1.00 61.60 18 VAL D N 1
ATOM 14245 C CA . VAL D 1 18 ? 320.023 323.324 355.813 1.00 61.60 18 VAL D CA 1
ATOM 14246 C C . VAL D 1 18 ? 319.079 322.202 355.382 1.00 61.60 18 VAL D C 1
ATOM 14247 O O . VAL D 1 18 ? 318.010 322.025 355.945 1.00 61.60 18 VAL D O 1
ATOM 14260 N N . GLY D 1 19 ? 319.442 321.461 354.334 1.00 62.81 19 GLY D N 1
ATOM 14261 C CA . GLY D 1 19 ? 318.622 320.405 353.743 1.00 62.81 19 GLY D CA 1
ATOM 14262 C C . GLY D 1 19 ? 318.652 319.069 354.473 1.00 62.81 19 GLY D C 1
ATOM 14263 O O . GLY D 1 19 ? 317.806 318.218 354.210 1.00 62.81 19 GLY D O 1
ATOM 14267 N N . GLY D 1 20 ? 319.586 318.868 355.400 1.00 64.35 20 GLY D N 1
ATOM 14268 C CA . GLY D 1 20 ? 319.522 317.755 356.343 1.00 64.35 20 GLY D CA 1
ATOM 14269 C C . GLY D 1 20 ? 318.331 317.875 357.284 1.00 64.35 20 GLY D C 1
ATOM 14270 O O . GLY D 1 20 ? 317.911 318.985 357.612 1.00 64.35 20 GLY D O 1
ATOM 14274 N N . ALA D 1 21 ? 317.772 316.754 357.740 1.00 64.48 21 ALA D N 1
ATOM 14275 C CA . ALA D 1 21 ? 316.572 316.782 358.563 1.00 64.48 21 ALA D CA 1
ATOM 14276 C C . ALA D 1 21 ? 316.421 317.738 359.784 1.00 64.48 21 ALA D C 1
ATOM 14277 O O . ALA D 1 21 ? 317.263 317.917 360.676 1.00 64.48 21 ALA D O 1
ATOM 14284 N N . GLY D 1 22 ? 315.311 318.471 359.755 1.00 63.76 22 GLY D N 1
ATOM 14285 C CA . GLY D 1 22 ? 315.012 319.549 360.694 1.00 63.76 22 GLY D CA 1
ATOM 14286 C C . GLY D 1 22 ? 315.948 320.754 360.609 1.00 63.76 22 GLY D C 1
ATOM 14287 O O . GLY D 1 22 ? 315.911 321.602 361.491 1.00 63.76 22 GLY D O 1
ATOM 14291 N N . GLY D 1 23 ? 316.793 320.868 359.583 1.00 63.12 23 GLY D N 1
ATOM 14292 C CA . GLY D 1 23 ? 317.826 321.901 359.496 1.00 63.12 23 GLY D CA 1
ATOM 14293 C C . GLY D 1 23 ? 317.286 323.323 359.424 1.00 63.12 23 GLY D C 1
ATOM 14294 O O . GLY D 1 23 ? 317.930 324.256 359.886 1.00 63.12 23 GLY D O 1
ATOM 14298 N N . THR D 1 24 ? 316.071 323.511 358.918 1.00 62.68 24 THR D N 1
ATOM 14299 C CA . THR D 1 24 ? 315.389 324.811 358.866 1.00 62.68 24 THR D CA 1
ATOM 14300 C C . THR D 1 24 ? 315.164 325.430 360.242 1.00 62.68 24 THR D C 1
ATOM 14301 O O . THR D 1 24 ? 315.141 326.648 360.359 1.00 62.68 24 THR D O 1
ATOM 14312 N N . GLN D 1 25 ? 315.112 324.641 361.315 1.00 63.53 25 GLN D N 1
ATOM 14313 C CA . GLN D 1 25 ? 315.095 325.136 362.693 1.00 63.53 25 GLN D CA 1
ATOM 14314 C C . GLN D 1 25 ? 316.370 325.904 363.069 1.00 63.53 25 GLN D C 1
ATOM 14315 O O . GLN D 1 25 ? 316.372 326.677 364.020 1.00 63.53 25 GLN D O 1
ATOM 14329 N N . LEU D 1 26 ? 317.453 325.734 362.318 1.00 62.63 26 LEU D N 1
ATOM 14330 C CA . LEU D 1 26 ? 318.628 326.598 362.377 1.00 62.63 26 LEU D CA 1
ATOM 14331 C C . LEU D 1 26 ? 318.640 328.013 361.793 1.00 62.63 26 LEU D C 1
ATOM 14332 O O . LEU D 1 26 ? 319.562 328.776 362.063 1.00 62.63 26 LEU D O 1
ATOM 14348 N N . LEU D 1 27 ? 317.630 328.385 361.005 1.00 60.95 27 LEU D N 1
ATOM 14349 C CA . LEU D 1 27 ? 317.574 329.673 360.338 1.00 60.95 27 LEU D CA 1
ATOM 14350 C C . LEU D 1 27 ? 317.243 330.773 361.344 1.00 60.95 27 LEU D C 1
ATOM 14351 O O . LEU D 1 27 ? 316.405 330.566 362.223 1.00 60.95 27 LEU D O 1
ATOM 14367 N N . PRO D 1 28 ? 317.892 331.940 361.258 1.00 59.84 28 PRO D N 1
ATOM 14368 C CA . PRO D 1 28 ? 317.698 333.006 362.221 1.00 59.84 28 PRO D CA 1
ATOM 14369 C C . PRO D 1 28 ? 316.270 333.556 362.179 1.00 59.84 28 PRO D C 1
ATOM 14370 O O . PRO D 1 28 ? 315.625 333.583 361.130 1.00 59.84 28 PRO D O 1
ATOM 14381 N N . LYS D 1 29 ? 315.802 334.051 363.325 1.00 59.13 29 LYS D N 1
ATOM 14382 C CA . LYS D 1 29 ? 314.609 334.886 363.438 1.00 59.13 29 LYS D CA 1
ATOM 14383 C C . LYS D 1 29 ? 314.966 336.225 364.048 1.00 59.13 29 LYS D C 1
ATOM 14384 O O . LYS D 1 29 ? 315.886 336.342 364.849 1.00 59.13 29 LYS D O 1
ATOM 14403 N N . ASN D 1 30 ? 314.211 337.230 363.655 1.00 58.63 30 ASN D N 1
ATOM 14404 C CA . ASN D 1 30 ? 314.320 338.605 364.086 1.00 58.63 30 ASN D CA 1
ATOM 14405 C C . ASN D 1 30 ? 312.930 339.009 364.562 1.00 58.63 30 ASN D C 1
ATOM 14406 O O . ASN D 1 30 ? 312.076 339.337 363.745 1.00 58.63 30 ASN D O 1
ATOM 14417 N N . ILE D 1 31 ? 312.668 338.916 365.862 1.00 58.67 31 ILE D N 1
ATOM 14418 C CA . ILE D 1 31 ? 311.366 339.256 366.435 1.00 58.67 31 ILE D CA 1
ATOM 14419 C C . ILE D 1 31 ? 311.442 340.686 366.953 1.00 58.67 31 ILE D C 1
ATOM 14420 O O . ILE D 1 31 ? 312.294 341.011 367.778 1.00 58.67 31 ILE D O 1
ATOM 14436 N N . SER D 1 32 ? 310.567 341.551 366.455 1.00 59.23 32 SER D N 1
ATOM 14437 C CA . SER D 1 32 ? 310.551 342.963 366.808 1.00 59.23 32 SER D CA 1
ATOM 14438 C C . SER D 1 32 ? 310.091 343.193 368.246 1.00 59.23 32 SER D C 1
ATOM 14439 O O . SER D 1 32 ? 309.086 342.643 368.681 1.00 59.23 32 SER D O 1
ATOM 14447 N N . GLN D 1 33 ? 310.786 344.059 368.981 1.00 60.92 33 GLN D N 1
ATOM 14448 C CA . GLN D 1 33 ? 310.332 344.530 370.292 1.00 60.92 33 GLN D CA 1
ATOM 14449 C C . GLN D 1 33 ? 309.154 345.509 370.201 1.00 60.92 33 GLN D C 1
ATOM 14450 O O . GLN D 1 33 ? 308.572 345.856 371.224 1.00 60.92 33 GLN D O 1
ATOM 14464 N N . GLU D 1 34 ? 308.791 345.978 369.007 1.00 60.67 34 GLU D N 1
ATOM 14465 C CA . GLU D 1 34 ? 307.736 346.961 368.800 1.00 60.67 34 GLU D CA 1
ATOM 14466 C C . GLU D 1 34 ? 306.490 346.274 368.260 1.00 60.67 34 GLU D C 1
ATOM 14467 O O . GLU D 1 34 ? 306.480 345.737 367.157 1.00 60.67 34 GLU D O 1
ATOM 14479 N N . TRP D 1 35 ? 305.413 346.312 369.027 1.00 60.62 35 TRP D N 1
ATOM 14480 C CA . TRP D 1 35 ? 304.187 345.566 368.773 1.00 60.62 35 TRP D CA 1
ATOM 14481 C C . TRP D 1 35 ? 303.246 346.238 367.791 1.00 60.62 35 TRP D C 1
ATOM 14482 O O . TRP D 1 35 ? 303.198 347.460 367.705 1.00 60.62 35 TRP D O 1
ATOM 14503 N N . TRP D 1 36 ? 302.412 345.443 367.134 1.00 58.98 36 TRP D N 1
ATOM 14504 C CA . TRP D 1 36 ? 301.168 345.921 366.553 1.00 58.98 36 TRP D CA 1
ATOM 14505 C C . TRP D 1 36 ? 300.021 345.746 367.549 1.00 58.98 36 TRP D C 1
ATOM 14506 O O . TRP D 1 36 ? 299.443 344.672 367.691 1.00 58.98 36 TRP D O 1
ATOM 14527 N N . LYS D 1 37 ? 299.730 346.806 368.298 1.00 61.98 37 LYS D N 1
ATOM 14528 C CA . LYS D 1 37 ? 298.654 346.859 369.288 1.00 61.98 37 LYS D CA 1
ATOM 14529 C C . LYS D 1 37 ? 297.927 348.194 369.220 1.00 61.98 37 LYS D C 1
ATOM 14530 O O . LYS D 1 37 ? 298.552 349.249 369.147 1.00 61.98 37 LYS D O 1
ATOM 14549 N N . LYS D 1 38 ? 296.599 348.145 369.263 1.00 62.84 38 LYS D N 1
ATOM 14550 C CA . LYS D 1 38 ? 295.727 349.324 369.307 1.00 62.84 38 LYS D CA 1
ATOM 14551 C C . LYS D 1 38 ? 295.782 349.984 370.683 1.00 62.84 38 LYS D C 1
ATOM 14552 O O . LYS D 1 38 ? 296.051 349.314 371.679 1.00 62.84 38 LYS D O 1
ATOM 14571 N N . ALA D 1 39 ? 295.436 351.258 370.780 1.00 62.48 39 ALA D N 1
ATOM 14572 C CA . ALA D 1 39 ? 294.963 351.827 372.040 1.00 62.48 39 ALA D CA 1
ATOM 14573 C C . ALA D 1 39 ? 293.537 351.338 372.339 1.00 62.48 39 ALA D C 1
ATOM 14574 O O . ALA D 1 39 ? 292.766 351.054 371.424 1.00 62.48 39 ALA D O 1
ATOM 14581 N N . THR D 1 40 ? 293.171 351.239 373.613 1.00 63.29 40 THR D N 1
ATOM 14582 C CA . THR D 1 40 ? 291.788 350.962 374.043 1.00 63.29 40 THR D CA 1
ATOM 14583 C C . THR D 1 40 ? 291.031 352.246 374.371 1.00 63.29 40 THR D C 1
ATOM 14584 O O . THR D 1 40 ? 291.620 353.295 374.618 1.00 63.29 40 THR D O 1
ATOM 14595 N N . GLU D 1 41 ? 289.701 352.178 374.363 1.00 64.24 41 GLU D N 1
ATOM 14596 C CA . GLU D 1 41 ? 288.842 353.337 374.622 1.00 64.24 41 GLU D CA 1
ATOM 14597 C C . GLU D 1 41 ? 288.946 353.851 376.056 1.00 64.24 41 GLU D C 1
ATOM 14598 O O . GLU D 1 41 ? 288.920 353.081 377.010 1.00 64.24 41 GLU D O 1
ATOM 14610 N N . GLN D 1 42 ? 289.013 355.167 376.218 1.00 65.70 42 GLN D N 1
ATOM 14611 C CA . GLN D 1 42 ? 289.028 355.820 377.521 1.00 65.70 42 GLN D CA 1
ATOM 14612 C C . GLN D 1 42 ? 287.659 355.766 378.201 1.00 65.70 42 GLN D C 1
ATOM 14613 O O . GLN D 1 42 ? 286.619 355.906 377.559 1.00 65.70 42 GLN D O 1
ATOM 14627 N N . SER D 1 43 ? 287.663 355.643 379.526 1.00 63.64 43 SER D N 1
ATOM 14628 C CA . SER D 1 43 ? 286.495 355.944 380.349 1.00 63.64 43 SER D CA 1
ATOM 14629 C C . SER D 1 43 ? 286.275 357.452 380.427 1.00 63.64 43 SER D C 1
ATOM 14630 O O . SER D 1 43 ? 287.225 358.201 380.642 1.00 63.64 43 SER D O 1
ATOM 14638 N N . ILE D 1 44 ? 285.034 357.904 380.271 1.00 61.96 44 ILE D N 1
ATOM 14639 C CA . ILE D 1 44 ? 284.667 359.326 380.360 1.00 61.96 44 ILE D CA 1
ATOM 14640 C C . ILE D 1 44 ? 283.750 359.659 381.536 1.00 61.96 44 ILE D C 1
ATOM 14641 O O . ILE D 1 44 ? 283.680 360.816 381.937 1.00 61.96 44 ILE D O 1
ATOM 14657 N N . ILE D 1 45 ? 283.067 358.685 382.135 1.00 60.69 45 ILE D N 1
ATOM 14658 C CA . ILE D 1 45 ? 282.091 358.944 383.198 1.00 60.69 45 ILE D CA 1
ATOM 14659 C C . ILE D 1 45 ? 282.680 359.607 384.451 1.00 60.69 45 ILE D C 1
ATOM 14660 O O . ILE D 1 45 ? 282.086 360.575 384.922 1.00 60.69 45 ILE D O 1
ATOM 14676 N N . PRO D 1 46 ? 283.844 359.211 384.978 1.00 60.71 46 PRO D N 1
ATOM 14677 C CA . PRO D 1 46 ? 284.464 359.905 386.098 1.00 60.71 46 PRO D CA 1
ATOM 14678 C C . PRO D 1 46 ? 284.845 361.358 385.800 1.00 60.71 46 PRO D C 1
ATOM 14679 O O . PRO D 1 46 ? 285.004 362.148 386.723 1.00 60.71 46 PRO D O 1
ATOM 14690 N N . THR D 1 47 ? 284.989 361.725 384.527 1.00 61.46 47 THR D N 1
ATOM 14691 C CA . THR D 1 47 ? 285.298 363.092 384.086 1.00 61.46 47 THR D CA 1
ATOM 14692 C C . THR D 1 47 ? 284.031 363.930 383.937 1.00 61.46 47 THR D C 1
ATOM 14693 O O . THR D 1 47 ? 283.985 365.067 384.388 1.00 61.46 47 THR D O 1
ATOM 14704 N N . LEU D 1 48 ? 282.985 363.378 383.324 1.00 60.96 48 LEU D N 1
ATOM 14705 C CA . LEU D 1 48 ? 281.727 364.083 383.093 1.00 60.96 48 LEU D CA 1
ATOM 14706 C C . LEU D 1 48 ? 280.933 364.330 384.369 1.00 60.96 48 LEU D C 1
ATOM 14707 O O . LEU D 1 48 ? 280.447 365.432 384.596 1.00 60.96 48 LEU D O 1
ATOM 14723 N N . SER D 1 49 ? 280.768 363.288 385.174 1.00 60.84 49 SER D N 1
ATOM 14724 C CA . SER D 1 49 ? 279.944 363.282 386.378 1.00 60.84 49 SER D CA 1
ATOM 14725 C C . SER D 1 49 ? 280.430 364.243 387.458 1.00 60.84 49 SER D C 1
ATOM 14726 O O . SER D 1 49 ? 281.598 364.624 387.519 1.00 60.84 49 SER D O 1
ATOM 14734 N N . LYS D 1 50 ? 279.522 364.599 388.360 1.00 62.42 50 LYS D N 1
ATOM 14735 C CA . LYS D 1 50 ? 279.824 365.292 389.604 1.00 62.42 50 LYS D CA 1
ATOM 14736 C C . LYS D 1 50 ? 280.406 364.312 390.619 1.00 62.42 50 LYS D C 1
ATOM 14737 O O . LYS D 1 50 ? 279.828 363.265 390.898 1.00 62.42 50 LYS D O 1
ATOM 14756 N N . SER D 1 51 ? 281.552 364.646 391.188 1.00 62.43 51 SER D N 1
ATOM 14757 C CA . SER D 1 51 ? 282.189 363.826 392.211 1.00 62.43 51 SER D CA 1
ATOM 14758 C C . SER D 1 51 ? 281.368 363.806 393.500 1.00 62.43 51 SER D C 1
ATOM 14759 O O . SER D 1 51 ? 280.864 364.839 393.938 1.00 62.43 51 SER D O 1
ATOM 14767 N N . THR D 1 52 ? 281.242 362.648 394.140 1.00 60.62 52 THR D N 1
ATOM 14768 C CA . THR D 1 52 ? 280.602 362.502 395.454 1.00 60.62 52 THR D CA 1
ATOM 14769 C C . THR D 1 52 ? 281.315 361.455 396.303 1.00 60.62 52 THR D C 1
ATOM 14770 O O . THR D 1 52 ? 281.807 360.473 395.751 1.00 60.62 52 THR D O 1
ATOM 14781 N N . PRO D 1 53 ? 281.334 361.580 397.640 1.00 59.51 53 PRO D N 1
ATOM 14782 C CA . PRO D 1 53 ? 281.665 360.472 398.522 1.00 59.51 53 PRO D CA 1
ATOM 14783 C C . PRO D 1 53 ? 280.646 359.348 398.371 1.00 59.51 53 PRO D C 1
ATOM 14784 O O . PRO D 1 53 ? 279.450 359.612 398.264 1.00 59.51 53 PRO D O 1
ATOM 14795 N N . VAL D 1 54 ? 281.113 358.103 398.361 1.00 59.36 54 VAL D N 1
ATOM 14796 C CA . VAL D 1 54 ? 280.281 356.900 398.238 1.00 59.36 54 VAL D CA 1
ATOM 14797 C C . VAL D 1 54 ? 280.705 355.877 399.284 1.00 59.36 54 VAL D C 1
ATOM 14798 O O . VAL D 1 54 ? 281.891 355.718 399.557 1.00 59.36 54 VAL D O 1
ATOM 14811 N N . ILE D 1 55 ? 279.737 355.174 399.856 1.00 59.90 55 ILE D N 1
ATOM 14812 C CA . ILE D 1 55 ? 279.905 354.049 400.775 1.00 59.90 55 ILE D CA 1
ATOM 14813 C C . ILE D 1 55 ? 279.264 352.810 400.164 1.00 59.90 55 ILE D C 1
ATOM 14814 O O . ILE D 1 55 ? 278.364 352.920 399.338 1.00 59.90 55 ILE D O 1
ATOM 14830 N N . ILE D 1 56 ? 279.727 351.629 400.546 1.00 60.45 56 ILE D N 1
ATOM 14831 C CA . ILE D 1 56 ? 279.197 350.368 400.030 1.00 60.45 56 ILE D CA 1
ATOM 14832 C C . ILE D 1 56 ? 277.731 350.186 400.449 1.00 60.45 56 ILE D C 1
ATOM 14833 O O . ILE D 1 56 ? 277.374 350.426 401.598 1.00 60.45 56 ILE D O 1
ATOM 14849 N N . GLY D 1 57 ? 276.888 349.731 399.525 1.00 60.85 57 GLY D N 1
ATOM 14850 C CA . GLY D 1 57 ? 275.461 349.474 399.741 1.00 60.85 57 GLY D CA 1
ATOM 14851 C C . GLY D 1 57 ? 274.553 350.645 399.384 1.00 60.85 57 GLY D C 1
ATOM 14852 O O . GLY D 1 57 ? 275.002 351.679 398.910 1.00 60.85 57 GLY D O 1
ATOM 14856 N N . ASP D 1 58 ? 273.246 350.477 399.563 1.00 62.81 58 ASP D N 1
ATOM 14857 C CA . ASP D 1 58 ? 272.210 351.451 399.187 1.00 62.81 58 ASP D CA 1
ATOM 14858 C C . ASP D 1 58 ? 272.045 352.634 400.158 1.00 62.81 58 ASP D C 1
ATOM 14859 O O . ASP D 1 58 ? 271.055 353.358 400.099 1.00 62.81 58 ASP D O 1
ATOM 14868 N N . GLY D 1 59 ? 273.007 352.845 401.050 1.00 60.41 59 GLY D N 1
ATOM 14869 C CA . GLY D 1 59 ? 272.979 353.863 402.096 1.00 60.41 59 GLY D CA 1
ATOM 14870 C C . GLY D 1 59 ? 273.530 355.219 401.688 1.00 60.41 59 GLY D C 1
ATOM 14871 O O . GLY D 1 59 ? 273.779 356.052 402.550 1.00 60.41 59 GLY D O 1
ATOM 14875 N N . ASN D 1 60 ? 273.759 355.465 400.404 1.00 60.40 60 ASN D N 1
ATOM 14876 C CA . ASN D 1 60 ? 274.129 356.778 399.887 1.00 60.40 60 ASN D CA 1
ATOM 14877 C C . ASN D 1 60 ? 272.871 357.561 399.584 1.00 60.40 60 ASN D C 1
ATOM 14878 O O . ASN D 1 60 ? 272.025 357.057 398.861 1.00 60.40 60 ASN D O 1
ATOM 14889 N N . VAL D 1 61 ? 272.731 358.764 400.129 1.00 62.21 61 VAL D N 1
ATOM 14890 C CA . VAL D 1 61 ? 271.472 359.508 400.149 1.00 62.21 61 VAL D CA 1
ATOM 14891 C C . VAL D 1 61 ? 271.700 360.957 399.745 1.00 62.21 61 VAL D C 1
ATOM 14892 O O . VAL D 1 61 ? 272.578 361.628 400.274 1.00 62.21 61 VAL D O 1
ATOM 14905 N N . VAL D 1 62 ? 270.870 361.477 398.854 1.00 61.91 62 VAL D N 1
ATOM 14906 C CA . VAL D 1 62 ? 270.832 362.885 398.452 1.00 61.91 62 VAL D CA 1
ATOM 14907 C C . VAL D 1 62 ? 269.508 363.484 398.924 1.00 61.91 62 VAL D C 1
ATOM 14908 O O . VAL D 1 62 ? 268.465 362.941 398.565 1.00 61.91 62 VAL D O 1
ATOM 14921 N N . PRO D 1 63 ? 269.494 364.572 399.709 1.00 62.23 63 PRO D N 1
ATOM 14922 C CA . PRO D 1 63 ? 268.261 365.239 400.101 1.00 62.23 63 PRO D CA 1
ATOM 14923 C C . PRO D 1 63 ? 267.662 366.061 398.949 1.00 62.23 63 PRO D C 1
ATOM 14924 O O . PRO D 1 63 ? 268.366 366.764 398.230 1.00 62.23 63 PRO D O 1
ATOM 14935 N N . VAL D 1 64 ? 266.349 365.966 398.761 1.00 62.61 64 VAL D N 1
ATOM 14936 C CA . VAL D 1 64 ? 265.589 366.561 397.652 1.00 62.61 64 VAL D CA 1
ATOM 14937 C C . VAL D 1 64 ? 264.547 367.536 398.190 1.00 62.61 64 VAL D C 1
ATOM 14938 O O . VAL D 1 64 ? 263.617 367.112 398.876 1.00 62.61 64 VAL D O 1
ATOM 14951 N N . LEU D 1 65 ? 264.608 368.822 397.843 1.00 62.70 65 LEU D N 1
ATOM 14952 C CA . LEU D 1 65 ? 263.533 369.747 398.202 1.00 62.70 65 LEU D CA 1
ATOM 14953 C C . LEU D 1 65 ? 262.304 369.460 397.341 1.00 62.70 65 LEU D C 1
ATOM 14954 O O . LEU D 1 65 ? 262.369 369.488 396.120 1.00 62.70 65 LEU D O 1
ATOM 14970 N N . THR D 1 66 ? 261.192 369.116 397.975 1.00 63.01 66 THR D N 1
ATOM 14971 C CA . THR D 1 66 ? 260.045 368.462 397.328 1.00 63.01 66 THR D CA 1
ATOM 14972 C C . THR D 1 66 ? 258.810 369.351 397.235 1.00 63.01 66 THR D C 1
ATOM 14973 O O . THR D 1 66 ? 258.045 369.230 396.283 1.00 63.01 66 THR D O 1
ATOM 14984 N N . LYS D 1 67 ? 258.640 370.287 398.171 1.00 62.78 67 LYS D N 1
ATOM 14985 C CA . LYS D 1 67 ? 257.643 371.360 398.117 1.00 62.78 67 LYS D CA 1
ATOM 14986 C C . LYS D 1 67 ? 258.248 372.633 398.670 1.00 62.78 67 LYS D C 1
ATOM 14987 O O . LYS D 1 67 ? 259.129 372.559 399.517 1.00 62.78 67 LYS D O 1
ATOM 15006 N N . ARG D 1 68 ? 257.760 373.784 398.224 1.00 64.03 68 ARG D N 1
ATOM 15007 C CA . ARG D 1 68 ? 258.270 375.111 398.586 1.00 64.03 68 ARG D CA 1
ATOM 15008 C C . ARG D 1 68 ? 257.116 376.041 398.947 1.00 64.03 68 ARG D C 1
ATOM 15009 O O . ARG D 1 68 ? 256.024 375.877 398.397 1.00 64.03 68 ARG D O 1
ATOM 15030 N N . PRO D 1 69 ? 257.345 377.068 399.774 1.00 63.85 69 PRO D N 1
ATOM 15031 C CA . PRO D 1 69 ? 256.348 378.089 400.020 1.00 63.85 69 PRO D CA 1
ATOM 15032 C C . PRO D 1 69 ? 255.935 378.807 398.728 1.00 63.85 69 PRO D C 1
ATOM 15033 O O . PRO D 1 69 ? 256.750 379.110 397.858 1.00 63.85 69 PRO D O 1
ATOM 15044 N N . SER D 1 70 ? 254.646 379.108 398.625 1.00 63.31 70 SER D N 1
ATOM 15045 C CA . SER D 1 70 ? 254.036 379.923 397.574 1.00 63.31 70 SER D CA 1
ATOM 15046 C C . SER D 1 70 ? 253.203 381.003 398.235 1.00 63.31 70 SER D C 1
ATOM 15047 O O . SER D 1 70 ? 252.431 380.694 399.137 1.00 63.31 70 SER D O 1
ATOM 15055 N N . ALA D 1 71 ? 253.328 382.255 397.818 1.00 62.32 71 ALA D N 1
ATOM 15056 C CA . ALA D 1 71 ? 252.565 383.327 398.428 1.00 62.32 71 ALA D CA 1
ATOM 15057 C C . ALA D 1 71 ? 251.119 383.349 397.935 1.00 62.32 71 ALA D C 1
ATOM 15058 O O . ALA D 1 71 ? 250.732 382.646 397.008 1.00 62.32 71 ALA D O 1
ATOM 15065 N N . SER D 1 72 ? 250.306 384.156 398.589 1.00 62.68 72 SER D N 1
ATOM 15066 C CA . SER D 1 72 ? 248.875 384.274 398.356 1.00 62.68 72 SER D CA 1
ATOM 15067 C C . SER D 1 72 ? 248.462 385.742 398.416 1.00 62.68 72 SER D C 1
ATOM 15068 O O . SER D 1 72 ? 249.189 386.543 398.992 1.00 62.68 72 SER D O 1
ATOM 15076 N N . ILE D 1 73 ? 247.328 386.122 397.831 1.00 62.03 73 ILE D N 1
ATOM 15077 C CA . ILE D 1 73 ? 246.820 387.499 397.851 1.00 62.03 73 ILE D CA 1
ATOM 15078 C C . ILE D 1 73 ? 245.651 387.606 398.824 1.00 62.03 73 ILE D C 1
ATOM 15079 O O . ILE D 1 73 ? 244.711 386.820 398.755 1.00 62.03 73 ILE D O 1
ATOM 15095 N N . ILE D 1 74 ? 245.684 388.596 399.714 1.00 63.37 74 ILE D N 1
ATOM 15096 C CA . ILE D 1 74 ? 244.678 388.770 400.772 1.00 63.37 74 ILE D CA 1
ATOM 15097 C C . ILE D 1 74 ? 244.195 390.219 400.925 1.00 63.37 74 ILE D C 1
ATOM 15098 O O . ILE D 1 74 ? 244.938 391.166 400.689 1.00 63.37 74 ILE D O 1
ATOM 15114 N N . GLY D 1 75 ? 242.934 390.384 401.323 1.00 66.06 75 GLY D N 1
ATOM 15115 C CA . GLY D 1 75 ? 242.291 391.671 401.612 1.00 66.06 75 GLY D CA 1
ATOM 15116 C C . GLY D 1 75 ? 242.772 392.344 402.899 1.00 66.06 75 GLY D C 1
ATOM 15117 O O . GLY D 1 75 ? 243.772 391.947 403.492 1.00 66.06 75 GLY D O 1
ATOM 15121 N N . GLU D 1 76 ? 242.058 393.370 403.367 1.00 66.54 76 GLU D N 1
ATOM 15122 C CA . GLU D 1 76 ? 242.488 394.151 404.535 1.00 66.54 76 GLU D CA 1
ATOM 15123 C C . GLU D 1 76 ? 242.403 393.361 405.849 1.00 66.54 76 GLU D C 1
ATOM 15124 O O . GLU D 1 76 ? 243.345 393.348 406.640 1.00 66.54 76 GLU D O 1
ATOM 15136 N N . LEU D 1 77 ? 241.275 392.688 406.070 1.00 67.20 77 LEU D N 1
ATOM 15137 C CA . LEU D 1 77 ? 240.981 391.916 407.281 1.00 67.20 77 LEU D CA 1
ATOM 15138 C C . LEU D 1 77 ? 240.587 390.475 406.936 1.00 67.20 77 LEU D C 1
ATOM 15139 O O . LEU D 1 77 ? 239.881 389.810 407.686 1.00 67.20 77 LEU D O 1
ATOM 15155 N N . GLN D 1 78 ? 241.039 389.988 405.783 1.00 66.39 78 GLN D N 1
ATOM 15156 C CA . GLN D 1 78 ? 240.953 388.588 405.381 1.00 66.39 78 GLN D CA 1
ATOM 15157 C C . GLN D 1 78 ? 242.006 387.756 406.121 1.00 66.39 78 GLN D C 1
ATOM 15158 O O . GLN D 1 78 ? 243.080 388.255 406.444 1.00 66.39 78 GLN D O 1
ATOM 15172 N N . ASN D 1 79 ? 241.724 386.480 406.373 1.00 64.44 79 ASN D N 1
ATOM 15173 C CA . ASN D 1 79 ? 242.625 385.587 407.097 1.00 64.44 79 ASN D CA 1
ATOM 15174 C C . ASN D 1 79 ? 243.935 385.326 406.340 1.00 64.44 79 ASN D C 1
ATOM 15175 O O . ASN D 1 79 ? 243.912 384.847 405.209 1.00 64.44 79 ASN D O 1
ATOM 15186 N N . LYS D 1 80 ? 245.082 385.574 406.975 1.00 62.23 80 LYS D N 1
ATOM 15187 C CA . LYS D 1 80 ? 246.394 385.118 406.499 1.00 62.23 80 LYS D CA 1
ATOM 15188 C C . LYS D 1 80 ? 246.436 383.585 406.464 1.00 62.23 80 LYS D C 1
ATOM 15189 O O . LYS D 1 80 ? 245.710 382.942 407.219 1.00 62.23 80 LYS D O 1
ATOM 15208 N N . VAL D 1 81 ? 247.237 382.966 405.600 1.00 63.04 81 VAL D N 1
ATOM 15209 C CA . VAL D 1 81 ? 247.234 381.503 405.422 1.00 63.04 81 VAL D CA 1
ATOM 15210 C C . VAL D 1 81 ? 248.620 380.928 405.137 1.00 63.04 81 VAL D C 1
ATOM 15211 O O . VAL D 1 81 ? 249.419 381.510 404.417 1.00 63.04 81 VAL D O 1
ATOM 15224 N N . ASP D 1 82 ? 248.917 379.752 405.680 1.00 63.24 82 ASP D N 1
ATOM 15225 C CA . ASP D 1 82 ? 250.213 379.091 405.529 1.00 63.24 82 ASP D CA 1
ATOM 15226 C C . ASP D 1 82 ? 250.348 378.298 404.220 1.00 63.24 82 ASP D C 1
ATOM 15227 O O . ASP D 1 82 ? 249.384 378.015 403.508 1.00 63.24 82 ASP D O 1
ATOM 15236 N N . SER D 1 83 ? 251.583 377.930 403.896 1.00 63.54 83 SER D N 1
ATOM 15237 C CA . SER D 1 83 ? 251.967 377.255 402.657 1.00 63.54 83 SER D CA 1
ATOM 15238 C C . SER D 1 83 ? 252.745 375.962 402.921 1.00 63.54 83 SER D C 1
ATOM 15239 O O . SER D 1 83 ? 252.959 375.570 404.063 1.00 63.54 83 SER D O 1
ATOM 15247 N N . GLU D 1 84 ? 253.111 375.252 401.858 1.00 63.74 84 GLU D N 1
ATOM 15248 C CA . GLU D 1 84 ? 253.820 373.972 401.910 1.00 63.74 84 GLU D CA 1
ATOM 15249 C C . GLU D 1 84 ? 255.341 374.128 402.014 1.00 63.74 84 GLU D C 1
ATOM 15250 O O . GLU D 1 84 ? 255.919 375.048 401.459 1.00 63.74 84 GLU D O 1
ATOM 15262 N N . LEU D 1 85 ? 256.012 373.189 402.672 1.00 62.58 85 LEU D N 1
ATOM 15263 C CA . LEU D 1 85 ? 257.461 372.991 402.647 1.00 62.58 85 LEU D CA 1
ATOM 15264 C C . LEU D 1 85 ? 257.726 371.520 402.976 1.00 62.58 85 LEU D C 1
ATOM 15265 O O . LEU D 1 85 ? 257.194 371.001 403.952 1.00 62.58 85 LEU D O 1
ATOM 15281 N N . GLU D 1 86 ? 258.481 370.813 402.148 1.00 63.00 86 GLU D N 1
ATOM 15282 C CA . GLU D 1 86 ? 258.635 369.363 402.274 1.00 63.00 86 GLU D CA 1
ATOM 15283 C C . GLU D 1 86 ? 259.922 368.880 401.633 1.00 63.00 86 GLU D C 1
ATOM 15284 O O . GLU D 1 86 ? 260.401 369.463 400.664 1.00 63.00 86 GLU D O 1
ATOM 15296 N N . VAL D 1 87 ? 260.435 367.749 402.097 1.00 62.27 87 VAL D N 1
ATOM 15297 C CA . VAL D 1 87 ? 261.615 367.097 401.537 1.00 62.27 87 VAL D CA 1
ATOM 15298 C C . VAL D 1 87 ? 261.376 365.622 401.299 1.00 62.27 87 VAL D C 1
ATOM 15299 O O . VAL D 1 87 ? 260.484 364.997 401.863 1.00 62.27 87 VAL D O 1
ATOM 15312 N N . GLY D 1 88 ? 262.204 365.074 400.434 1.00 61.33 88 GLY D N 1
ATOM 15313 C CA . GLY D 1 88 ? 262.389 363.651 400.250 1.00 61.33 88 GLY D CA 1
ATOM 15314 C C . GLY D 1 88 ? 263.871 363.377 400.139 1.00 61.33 88 GLY D C 1
ATOM 15315 O O . GLY D 1 88 ? 264.700 364.257 400.357 1.00 61.33 88 GLY D O 1
ATOM 15319 N N . ALA D 1 89 ? 264.217 362.171 399.743 1.00 62.14 89 ALA D N 1
ATOM 15320 C CA . ALA D 1 89 ? 265.582 361.840 399.407 1.00 62.14 89 ALA D CA 1
ATOM 15321 C C . ALA D 1 89 ? 265.627 360.798 398.305 1.00 62.14 89 ALA D C 1
ATOM 15322 O O . ALA D 1 89 ? 264.728 359.968 398.170 1.00 62.14 89 ALA D O 1
ATOM 15329 N N . LYS D 1 90 ? 266.702 360.833 397.530 1.00 63.43 90 LYS D N 1
ATOM 15330 C CA . LYS D 1 90 ? 267.061 359.788 396.576 1.00 63.43 90 LYS D CA 1
ATOM 15331 C C . LYS D 1 90 ? 268.215 359.024 397.176 1.00 63.43 90 LYS D C 1
ATOM 15332 O O . LYS D 1 90 ? 269.141 359.638 397.691 1.00 63.43 90 LYS D O 1
ATOM 15351 N N . ASN D 1 91 ? 268.172 357.705 397.135 1.00 61.69 91 ASN D N 1
ATOM 15352 C CA . ASN D 1 91 ? 269.280 356.879 397.589 1.00 61.69 91 ASN D CA 1
ATOM 15353 C C . ASN D 1 91 ? 269.777 355.957 396.480 1.00 61.69 91 ASN D C 1
ATOM 15354 O O . ASN D 1 91 ? 269.013 355.563 395.603 1.00 61.69 91 ASN D O 1
ATOM 15365 N N . PHE D 1 92 ? 271.065 355.632 396.500 1.00 59.46 92 PHE D N 1
ATOM 15366 C CA . PHE D 1 92 ? 271.708 354.835 395.464 1.00 59.46 92 PHE D CA 1
ATOM 15367 C C . PHE D 1 92 ? 272.676 353.796 396.020 1.00 59.46 92 PHE D C 1
ATOM 15368 O O . PHE D 1 92 ? 273.375 354.028 397.006 1.00 59.46 92 PHE D O 1
ATOM 15385 N N . LYS D 1 93 ? 272.706 352.634 395.365 1.00 60.28 93 LYS D N 1
ATOM 15386 C CA . LYS D 1 93 ? 273.596 351.513 395.669 1.00 60.28 93 LYS D CA 1
ATOM 15387 C C . LYS D 1 93 ? 274.894 351.571 394.884 1.00 60.28 93 LYS D C 1
ATOM 15388 O O . LYS D 1 93 ? 274.937 352.054 393.760 1.00 60.28 93 LYS D O 1
ATOM 15407 N N . THR D 1 94 ? 275.947 351.013 395.458 1.00 59.20 94 THR D N 1
ATOM 15408 C CA . THR D 1 94 ? 277.145 350.615 394.721 1.00 59.20 94 THR D CA 1
ATOM 15409 C C . THR D 1 94 ? 276.939 349.312 393.961 1.00 59.20 94 THR D C 1
ATOM 15410 O O . THR D 1 94 ? 276.142 348.470 394.361 1.00 59.20 94 THR D O 1
ATOM 15421 N N . ILE D 1 95 ? 277.755 349.086 392.941 1.00 59.42 95 ILE D N 1
ATOM 15422 C CA . ILE D 1 95 ? 278.011 347.779 392.335 1.00 59.42 95 ILE D CA 1
ATOM 15423 C C . ILE D 1 95 ? 279.519 347.572 392.235 1.00 59.42 95 ILE D C 1
ATOM 15424 O O . ILE D 1 95 ? 280.302 348.479 392.509 1.00 59.42 95 ILE D O 1
ATOM 15440 N N . LYS D 1 96 ? 279.939 346.358 391.895 1.00 60.59 96 LYS D N 1
ATOM 15441 C CA . LYS D 1 96 ? 281.345 345.965 391.829 1.00 60.59 96 LYS D CA 1
ATOM 15442 C C . LYS D 1 96 ? 281.711 345.441 390.452 1.00 60.59 96 LYS D C 1
ATOM 15443 O O . LYS D 1 96 ? 281.065 344.535 389.947 1.00 60.59 96 LYS D O 1
ATOM 15462 N N . ALA D 1 97 ? 282.757 345.985 389.857 1.00 60.58 97 ALA D N 1
ATOM 15463 C CA . ALA D 1 97 ? 283.359 345.475 388.640 1.00 60.58 97 ALA D CA 1
ATOM 15464 C C . ALA D 1 97 ? 284.631 344.720 388.981 1.00 60.58 97 ALA D C 1
ATOM 15465 O O . ALA D 1 97 ? 285.419 345.169 389.805 1.00 60.58 97 ALA D O 1
ATOM 15472 N N . GLU D 1 98 ? 284.865 343.599 388.325 1.00 60.74 98 GLU D N 1
ATOM 15473 C CA . GLU D 1 98 ? 286.080 342.820 388.510 1.00 60.74 98 GLU D CA 1
ATOM 15474 C C . GLU D 1 98 ? 286.570 342.241 387.190 1.00 60.74 98 GLU D C 1
ATOM 15475 O O . GLU D 1 98 ? 285.795 342.001 386.267 1.00 60.74 98 GLU D O 1
ATOM 15487 N N . VAL D 1 99 ? 287.875 342.048 387.098 1.00 60.74 99 VAL D N 1
ATOM 15488 C CA . VAL D 1 99 ? 288.543 341.401 385.980 1.00 60.74 99 VAL D CA 1
ATOM 15489 C C . VAL D 1 99 ? 289.641 340.497 386.513 1.00 60.74 99 VAL D C 1
ATOM 15490 O O . VAL D 1 99 ? 290.348 340.857 387.451 1.00 60.74 99 VAL D O 1
ATOM 15503 N N . GLY D 1 100 ? 289.834 339.345 385.885 1.00 61.00 100 GLY D N 1
ATOM 15504 C CA . GLY D 1 100 ? 290.935 338.469 386.231 1.00 61.00 100 GLY D CA 1
ATOM 15505 C C . GLY D 1 100 ? 291.400 337.601 385.085 1.00 61.00 100 GLY D C 1
ATOM 15506 O O . GLY D 1 100 ? 290.694 337.388 384.106 1.00 61.00 100 GLY D O 1
ATOM 15510 N N . LEU D 1 101 ? 292.627 337.126 385.204 1.00 61.23 101 LEU D N 1
ATOM 15511 C CA . LEU D 1 101 ? 293.334 336.327 384.215 1.00 61.23 101 LEU D CA 1
ATOM 15512 C C . LEU D 1 101 ? 293.997 335.153 384.917 1.00 61.23 101 LEU D C 1
ATOM 15513 O O . LEU D 1 101 ? 294.505 335.309 386.018 1.00 61.23 101 LEU D O 1
ATOM 15529 N N . GLU D 1 102 ? 294.019 333.987 384.289 1.00 61.19 102 GLU D N 1
ATOM 15530 C CA . GLU D 1 102 ? 294.654 332.790 384.836 1.00 61.19 102 GLU D CA 1
ATOM 15531 C C . GLU D 1 102 ? 295.622 332.179 383.827 1.00 61.19 102 GLU D C 1
ATOM 15532 O O . GLU D 1 102 ? 295.272 331.963 382.670 1.00 61.19 102 GLU D O 1
ATOM 15544 N N . PHE D 1 103 ? 296.833 331.869 384.269 1.00 60.50 103 PHE D N 1
ATOM 15545 C CA . PHE D 1 103 ? 297.927 331.381 383.438 1.00 60.50 103 PHE D CA 1
ATOM 15546 C C . PHE D 1 103 ? 298.523 330.108 384.010 1.00 60.50 103 PHE D C 1
ATOM 15547 O O . PHE D 1 103 ? 298.726 330.026 385.214 1.00 60.50 103 PHE D O 1
ATOM 15564 N N . SER D 1 104 ? 298.876 329.132 383.180 1.00 60.64 104 SER D N 1
ATOM 15565 C CA . SER D 1 104 ? 299.685 328.002 383.637 1.00 60.64 104 SER D CA 1
ATOM 15566 C C . SER D 1 104 ? 301.070 328.448 384.094 1.00 60.64 104 SER D C 1
ATOM 15567 O O . SER D 1 104 ? 301.588 329.470 383.651 1.00 60.64 104 SER D O 1
ATOM 15575 N N . LEU D 1 105 ? 301.709 327.664 384.949 1.00 61.49 105 LEU D N 1
ATOM 15576 C CA . LEU D 1 105 ? 303.083 327.877 385.379 1.00 61.49 105 LEU D CA 1
ATOM 15577 C C . LEU D 1 105 ? 304.037 327.984 384.188 1.00 61.49 105 LEU D C 1
ATOM 15578 O O . LEU D 1 105 ? 304.855 328.891 384.134 1.00 61.49 105 LEU D O 1
ATOM 15594 N N . GLU D 1 106 ? 303.905 327.119 383.189 1.00 62.22 106 GLU D N 1
ATOM 15595 C CA . GLU D 1 106 ? 304.718 327.189 381.983 1.00 62.22 106 GLU D CA 1
ATOM 15596 C C . GLU D 1 106 ? 304.526 328.507 381.237 1.00 62.22 106 GLU D C 1
ATOM 15597 O O . GLU D 1 106 ? 305.495 329.064 380.731 1.00 62.22 106 GLU D O 1
ATOM 15609 N N . THR D 1 107 ? 303.313 329.061 381.212 1.00 61.88 107 THR D N 1
ATOM 15610 C CA . THR D 1 107 ? 303.054 330.375 380.617 1.00 61.88 107 THR D CA 1
ATOM 15611 C C . THR D 1 107 ? 303.773 331.473 381.379 1.00 61.88 107 THR D C 1
ATOM 15612 O O . THR D 1 107 ? 304.436 332.296 380.762 1.00 61.88 107 THR D O 1
ATOM 15623 N N . ILE D 1 108 ? 303.719 331.464 382.708 1.00 61.42 108 ILE D N 1
ATOM 15624 C CA . ILE D 1 108 ? 304.432 332.428 383.553 1.00 61.42 108 ILE D CA 1
ATOM 15625 C C . ILE D 1 108 ? 305.943 332.336 383.355 1.00 61.42 108 ILE D C 1
ATOM 15626 O O . ILE D 1 108 ? 306.609 333.358 383.236 1.00 61.42 108 ILE D O 1
ATOM 15642 N N . LEU D 1 109 ? 306.495 331.126 383.295 1.00 61.90 109 LEU D N 1
ATOM 15643 C CA . LEU D 1 109 ? 307.928 330.902 383.107 1.00 61.90 109 LEU D CA 1
ATOM 15644 C C . LEU D 1 109 ? 308.397 331.283 381.703 1.00 61.90 109 LEU D C 1
ATOM 15645 O O . LEU D 1 109 ? 309.485 331.827 381.534 1.00 61.90 109 LEU D O 1
ATOM 15661 N N . THR D 1 110 ? 307.578 331.026 380.689 1.00 62.60 110 THR D N 1
ATOM 15662 C CA . THR D 1 110 ? 307.884 331.377 379.302 1.00 62.60 110 THR D CA 1
ATOM 15663 C C . THR D 1 110 ? 307.798 332.880 379.059 1.00 62.60 110 THR D C 1
ATOM 15664 O O . THR D 1 110 ? 308.699 333.439 378.447 1.00 62.60 110 THR D O 1
ATOM 15675 N N . ASN D 1 111 ? 306.717 333.528 379.506 1.00 63.69 111 ASN D N 1
ATOM 15676 C CA . ASN D 1 111 ? 306.336 334.910 379.191 1.00 63.69 111 ASN D CA 1
ATOM 15677 C C . ASN D 1 111 ? 306.446 335.223 377.676 1.00 63.69 111 ASN D C 1
ATOM 15678 O O . ASN D 1 111 ? 307.358 335.938 377.266 1.00 63.69 111 ASN D O 1
ATOM 15689 N N . PRO D 1 112 ? 305.550 334.675 376.831 1.00 63.73 112 PRO D N 1
ATOM 15690 C CA . PRO D 1 112 ? 305.784 334.394 375.411 1.00 63.73 112 PRO D CA 1
ATOM 15691 C C . PRO D 1 112 ? 306.460 335.464 374.552 1.00 63.73 112 PRO D C 1
ATOM 15692 O O . PRO D 1 112 ? 307.371 335.131 373.796 1.00 63.73 112 PRO D O 1
ATOM 15703 N N . ALA D 1 113 ? 306.078 336.731 374.683 1.00 62.49 113 ALA D N 1
ATOM 15704 C CA . ALA D 1 113 ? 306.781 337.854 374.055 1.00 62.49 113 ALA D CA 1
ATOM 15705 C C . ALA D 1 113 ? 306.977 339.042 375.015 1.00 62.49 113 ALA D C 1
ATOM 15706 O O . ALA D 1 113 ? 307.072 340.186 374.585 1.00 62.49 113 ALA D O 1
ATOM 15713 N N . GLY D 1 114 ? 306.973 338.796 376.326 1.00 62.97 114 GLY D N 1
ATOM 15714 C CA . GLY D 1 114 ? 306.847 339.837 377.352 1.00 62.97 114 GLY D CA 1
ATOM 15715 C C . GLY D 1 114 ? 305.402 340.248 377.650 1.00 62.97 114 GLY D C 1
ATOM 15716 O O . GLY D 1 114 ? 305.161 341.223 378.347 1.00 62.97 114 GLY D O 1
ATOM 15720 N N . ILE D 1 115 ? 304.417 339.519 377.130 1.00 63.09 115 ILE D N 1
ATOM 15721 C CA . ILE D 1 115 ? 302.993 339.820 377.282 1.00 63.09 115 ILE D CA 1
ATOM 15722 C C . ILE D 1 115 ? 302.524 339.871 378.743 1.00 63.09 115 ILE D C 1
ATOM 15723 O O . ILE D 1 115 ? 301.699 340.709 379.080 1.00 63.09 115 ILE D O 1
ATOM 15739 N N . LEU D 1 116 ? 303.066 339.062 379.655 1.00 63.61 116 LEU D N 1
ATOM 15740 C CA . LEU D 1 116 ? 302.673 339.119 381.065 1.00 63.61 116 LEU D CA 1
ATOM 15741 C C . LEU D 1 116 ? 303.034 340.472 381.690 1.00 63.61 116 LEU D C 1
ATOM 15742 O O . LEU D 1 116 ? 302.474 340.841 382.715 1.00 63.61 116 LEU D O 1
ATOM 15758 N N . ASP D 1 117 ? 303.920 341.252 381.081 1.00 64.50 117 ASP D N 1
ATOM 15759 C CA . ASP D 1 117 ? 304.296 342.572 381.565 1.00 64.50 117 ASP D CA 1
ATOM 15760 C C . ASP D 1 117 ? 303.179 343.612 381.381 1.00 64.50 117 ASP D C 1
ATOM 15761 O O . ASP D 1 117 ? 303.218 344.654 382.032 1.00 64.50 117 ASP D O 1
ATOM 15770 N N . ILE D 1 118 ? 302.187 343.368 380.515 1.00 62.93 118 ILE D N 1
ATOM 15771 C CA . ILE D 1 118 ? 301.119 344.339 380.228 1.00 62.93 118 ILE D CA 1
ATOM 15772 C C . ILE D 1 118 ? 299.926 344.222 381.172 1.00 62.93 118 ILE D C 1
ATOM 15773 O O . ILE D 1 118 ? 299.134 345.154 381.257 1.00 62.93 118 ILE D O 1
ATOM 15789 N N . ILE D 1 119 ? 299.738 343.089 381.853 1.00 63.03 119 ILE D N 1
ATOM 15790 C CA . ILE D 1 119 ? 298.427 342.728 382.415 1.00 63.03 119 ILE D CA 1
ATOM 15791 C C . ILE D 1 119 ? 297.921 343.678 383.494 1.00 63.03 119 ILE D C 1
ATOM 15792 O O . ILE D 1 119 ? 296.716 343.773 383.673 1.00 63.03 119 ILE D O 1
ATOM 15808 N N . GLY D 1 120 ? 298.794 344.409 384.185 1.00 63.27 120 GLY D N 1
ATOM 15809 C CA . GLY D 1 120 ? 298.376 345.413 385.157 1.00 63.27 120 GLY D CA 1
ATOM 15810 C C . GLY D 1 120 ? 297.554 346.511 384.496 1.00 63.27 120 GLY D C 1
ATOM 15811 O O . GLY D 1 120 ? 296.348 346.593 384.700 1.00 63.27 120 GLY D O 1
ATOM 15815 N N . GLU D 1 121 ? 298.174 347.325 383.644 1.00 63.65 121 GLU D N 1
ATOM 15816 C CA . GLU D 1 121 ? 297.474 348.415 382.956 1.00 63.65 121 GLU D CA 1
ATOM 15817 C C . GLU D 1 121 ? 296.370 347.915 382.021 1.00 63.65 121 GLU D C 1
ATOM 15818 O O . GLU D 1 121 ? 295.365 348.586 381.811 1.00 63.65 121 GLU D O 1
ATOM 15830 N N . GLU D 1 122 ? 296.517 346.716 381.487 1.00 62.48 122 GLU D N 1
ATOM 15831 C CA . GLU D 1 122 ? 295.524 346.130 380.614 1.00 62.48 122 GLU D CA 1
ATOM 15832 C C . GLU D 1 122 ? 294.252 345.732 381.374 1.00 62.48 122 GLU D C 1
ATOM 15833 O O . GLU D 1 122 ? 293.149 345.899 380.865 1.00 62.48 122 GLU D O 1
ATOM 15845 N N . MET D 1 123 ? 294.370 345.293 382.628 1.00 61.84 123 MET D N 1
ATOM 15846 C CA . MET D 1 123 ? 293.231 345.069 383.516 1.00 61.84 123 MET D CA 1
ATOM 15847 C C . MET D 1 123 ? 292.682 346.362 384.121 1.00 61.84 123 MET D C 1
ATOM 15848 O O . MET D 1 123 ? 291.466 346.503 384.201 1.00 61.84 123 MET D O 1
ATOM 15862 N N . SER D 1 124 ? 293.512 347.353 384.457 1.00 61.00 124 SER D N 1
ATOM 15863 C CA . SER D 1 124 ? 293.014 348.668 384.890 1.00 61.00 124 SER D CA 1
ATOM 15864 C C . SER D 1 124 ? 292.090 349.284 383.845 1.00 61.00 124 SER D C 1
ATOM 15865 O O . SER D 1 124 ? 290.993 349.734 384.167 1.00 61.00 124 SER D O 1
ATOM 15873 N N . GLY D 1 125 ? 292.482 349.240 382.573 1.00 60.02 125 GLY D N 1
ATOM 15874 C CA . GLY D 1 125 ? 291.639 349.679 381.474 1.00 60.02 125 GLY D CA 1
ATOM 15875 C C . GLY D 1 125 ? 290.339 348.899 381.386 1.00 60.02 125 GLY D C 1
ATOM 15876 O O . GLY D 1 125 ? 289.285 349.494 381.220 1.00 60.02 125 GLY D O 1
ATOM 15880 N N . ALA D 1 126 ? 290.367 347.583 381.552 1.00 60.13 126 ALA D N 1
ATOM 15881 C CA . ALA D 1 126 ? 289.170 346.753 381.484 1.00 60.13 126 ALA D CA 1
ATOM 15882 C C . ALA D 1 126 ? 288.115 347.165 382.510 1.00 60.13 126 ALA D C 1
ATOM 15883 O O . ALA D 1 126 ? 286.935 347.228 382.177 1.00 60.13 126 ALA D O 1
ATOM 15890 N N . LEU D 1 127 ? 288.534 347.507 383.732 1.00 60.25 127 LEU D N 1
ATOM 15891 C CA . LEU D 1 127 ? 287.647 348.018 384.769 1.00 60.25 127 LEU D CA 1
ATOM 15892 C C . LEU D 1 127 ? 287.066 349.369 384.392 1.00 60.25 127 LEU D C 1
ATOM 15893 O O . LEU D 1 127 ? 285.854 349.544 384.432 1.00 60.25 127 LEU D O 1
ATOM 15909 N N . ALA D 1 128 ? 287.906 350.308 383.972 1.00 59.37 128 ALA D N 1
ATOM 15910 C CA . ALA D 1 128 ? 287.473 351.636 383.569 1.00 59.37 128 ALA D CA 1
ATOM 15911 C C . ALA D 1 128 ? 286.411 351.591 382.462 1.00 59.37 128 ALA D C 1
ATOM 15912 O O . ALA D 1 128 ? 285.389 352.257 382.555 1.00 59.37 128 ALA D O 1
ATOM 15919 N N . ARG D 1 129 ? 286.572 350.750 381.442 1.00 60.23 129 ARG D N 1
ATOM 15920 C CA . ARG D 1 129 ? 285.560 350.594 380.391 1.00 60.23 129 ARG D CA 1
ATOM 15921 C C . ARG D 1 129 ? 284.264 349.984 380.904 1.00 60.23 129 ARG D C 1
ATOM 15922 O O . ARG D 1 129 ? 283.200 350.332 380.410 1.00 60.23 129 ARG D O 1
ATOM 15943 N N . GLN D 1 130 ? 284.311 349.129 381.917 1.00 60.13 130 GLN D N 1
ATOM 15944 C CA . GLN D 1 130 ? 283.119 348.582 382.559 1.00 60.13 130 GLN D CA 1
ATOM 15945 C C . GLN D 1 130 ? 282.412 349.598 383.460 1.00 60.13 130 GLN D C 1
ATOM 15946 O O . GLN D 1 130 ? 281.191 349.550 383.560 1.00 60.13 130 GLN D O 1
ATOM 15960 N N . VAL D 1 131 ? 283.110 350.560 384.060 1.00 59.64 131 VAL D N 1
ATOM 15961 C CA . VAL D 1 131 ? 282.450 351.697 384.706 1.00 59.64 131 VAL D CA 1
ATOM 15962 C C . VAL D 1 131 ? 281.587 352.439 383.691 1.00 59.64 131 VAL D C 1
ATOM 15963 O O . VAL D 1 131 ? 280.381 352.532 383.878 1.00 59.64 131 VAL D O 1
ATOM 15976 N N . ASP D 1 132 ? 282.141 352.855 382.553 1.00 61.20 132 ASP D N 1
ATOM 15977 C CA . ASP D 1 132 ? 281.352 353.472 381.488 1.00 61.20 132 ASP D CA 1
ATOM 15978 C C . ASP D 1 132 ? 280.217 352.584 380.992 1.00 61.20 132 ASP D C 1
ATOM 15979 O O . ASP D 1 132 ? 279.094 353.048 380.854 1.00 61.20 132 ASP D O 1
ATOM 15988 N N . ALA D 1 133 ? 280.458 351.305 380.727 1.00 60.00 133 ALA D N 1
ATOM 15989 C CA . ALA D 1 133 ? 279.421 350.431 380.201 1.00 60.00 133 ALA D CA 1
ATOM 15990 C C . ALA D 1 133 ? 278.253 350.253 381.172 1.00 60.00 133 ALA D C 1
ATOM 15991 O O . ALA D 1 133 ? 277.113 350.118 380.736 1.00 60.00 133 ALA D O 1
ATOM 15998 N N . ALA D 1 134 ? 278.503 350.279 382.479 1.00 59.62 134 ALA D N 1
ATOM 15999 C CA . ALA D 1 134 ? 277.459 350.175 383.483 1.00 59.62 134 ALA D CA 1
ATOM 16000 C C . ALA D 1 134 ? 276.664 351.473 383.559 1.00 59.62 134 ALA D C 1
ATOM 16001 O O . ALA D 1 134 ? 275.467 351.478 383.294 1.00 59.62 134 ALA D O 1
ATOM 16008 N N . VAL D 1 135 ? 277.343 352.585 383.826 1.00 59.50 135 VAL D N 1
ATOM 16009 C CA . VAL D 1 135 ? 276.716 353.890 384.014 1.00 59.50 135 VAL D CA 1
ATOM 16010 C C . VAL D 1 135 ? 276.017 354.395 382.755 1.00 59.50 135 VAL D C 1
ATOM 16011 O O . VAL D 1 135 ? 274.895 354.881 382.840 1.00 59.50 135 VAL D O 1
ATOM 16024 N N . ILE D 1 136 ? 276.623 354.274 381.572 1.00 59.39 136 ILE D N 1
ATOM 16025 C CA . ILE D 1 136 ? 276.013 354.742 380.325 1.00 59.39 136 ILE D CA 1
ATOM 16026 C C . ILE D 1 136 ? 274.939 353.776 379.853 1.00 59.39 136 ILE D C 1
ATOM 16027 O O . ILE D 1 136 ? 273.808 354.193 379.642 1.00 59.39 136 ILE D O 1
ATOM 16043 N N . HIS D 1 137 ? 275.270 352.500 379.662 1.00 60.14 137 HIS D N 1
ATOM 16044 C CA . HIS D 1 137 ? 274.451 351.559 378.888 1.00 60.14 137 HIS D CA 1
ATOM 16045 C C . HIS D 1 137 ? 273.717 350.514 379.703 1.00 60.14 137 HIS D C 1
ATOM 16046 O O . HIS D 1 137 ? 272.878 349.829 379.137 1.00 60.14 137 HIS D O 1
ATOM 16060 N N . ASN D 1 138 ? 274.003 350.371 380.997 1.00 60.04 138 ASN D N 1
ATOM 16061 C CA . ASN D 1 138 ? 273.545 349.251 381.814 1.00 60.04 138 ASN D CA 1
ATOM 16062 C C . ASN D 1 138 ? 274.075 347.900 381.312 1.00 60.04 138 ASN D C 1
ATOM 16063 O O . ASN D 1 138 ? 273.331 346.926 381.303 1.00 60.04 138 ASN D O 1
ATOM 16074 N N . ARG D 1 139 ? 275.337 347.803 380.874 1.00 61.70 139 ARG D N 1
ATOM 16075 C CA . ARG D 1 139 ? 275.869 346.575 380.257 1.00 61.70 139 ARG D CA 1
ATOM 16076 C C . ARG D 1 139 ? 277.074 345.988 380.968 1.00 61.70 139 ARG D C 1
ATOM 16077 O O . ARG D 1 139 ? 277.914 346.697 381.507 1.00 61.70 139 ARG D O 1
ATOM 16098 N N . GLN D 1 140 ? 277.159 344.668 380.942 1.00 61.98 140 GLN D N 1
ATOM 16099 C CA . GLN D 1 140 ? 278.318 343.890 381.356 1.00 61.98 140 GLN D CA 1
ATOM 16100 C C . GLN D 1 140 ? 279.310 343.840 380.196 1.00 61.98 140 GLN D C 1
ATOM 16101 O O . GLN D 1 140 ? 278.989 343.271 379.159 1.00 61.98 140 GLN D O 1
ATOM 16115 N N . SER D 1 141 ? 280.488 344.442 380.293 1.00 61.16 141 SER D N 1
ATOM 16116 C CA . SER D 1 141 ? 281.332 344.639 379.117 1.00 61.16 141 SER D CA 1
ATOM 16117 C C . SER D 1 141 ? 281.961 343.343 378.602 1.00 61.16 141 SER D C 1
ATOM 16118 O O . SER D 1 141 ? 282.091 343.186 377.393 1.00 61.16 141 SER D O 1
ATOM 16126 N N . SER D 1 142 ? 282.189 342.348 379.459 1.00 62.08 142 SER D N 1
ATOM 16127 C CA . SER D 1 142 ? 282.634 341.001 379.071 1.00 62.08 142 SER D CA 1
ATOM 16128 C C . SER D 1 142 ? 281.664 340.211 378.204 1.00 62.08 142 SER D C 1
ATOM 16129 O O . SER D 1 142 ? 282.030 339.165 377.677 1.00 62.08 142 SER D O 1
ATOM 16137 N N . ASN D 1 143 ? 280.427 340.668 378.070 1.00 63.99 143 ASN D N 1
ATOM 16138 C CA . ASN D 1 143 ? 279.321 339.858 377.575 1.00 63.99 143 ASN D CA 1
ATOM 16139 C C . ASN D 1 143 ? 278.369 340.639 376.655 1.00 63.99 143 ASN D C 1
ATOM 16140 O O . ASN D 1 143 ? 277.685 340.060 375.819 1.00 63.99 143 ASN D O 1
ATOM 16151 N N . GLY D 1 144 ? 278.296 341.963 376.812 1.00 62.89 144 GLY D N 1
ATOM 16152 C CA . GLY D 1 144 ? 277.329 342.831 376.143 1.00 62.89 144 GLY D CA 1
ATOM 16153 C C . GLY D 1 144 ? 275.884 342.658 376.611 1.00 62.89 144 GLY D C 1
ATOM 16154 O O . GLY D 1 144 ? 274.985 343.243 376.017 1.00 62.89 144 GLY D O 1
ATOM 16158 N N . ALA D 1 145 ? 275.641 341.868 377.655 1.00 62.35 145 ALA D N 1
ATOM 16159 C CA . ALA D 1 145 ? 274.326 341.666 378.243 1.00 62.35 145 ALA D CA 1
ATOM 16160 C C . ALA D 1 145 ? 273.930 342.827 379.159 1.00 62.35 145 ALA D C 1
ATOM 16161 O O . ALA D 1 145 ? 274.783 343.496 379.745 1.00 62.35 145 ALA D O 1
ATOM 16168 N N . GLN D 1 146 ? 272.627 343.035 379.328 1.00 61.09 146 GLN D N 1
ATOM 16169 C CA . GLN D 1 146 ? 272.075 343.963 380.307 1.00 61.09 146 GLN D CA 1
ATOM 16170 C C . GLN D 1 146 ? 272.396 343.528 381.737 1.00 61.09 146 GLN D C 1
ATOM 16171 O O . GLN D 1 146 ? 272.257 342.356 382.081 1.00 61.09 146 GLN D O 1
ATOM 16185 N N . LEU D 1 147 ? 272.773 344.470 382.594 1.00 61.14 147 LEU D N 1
ATOM 16186 C CA . LEU D 1 147 ? 272.915 344.222 384.020 1.00 61.14 147 LEU D CA 1
ATOM 16187 C C . LEU D 1 147 ? 271.555 343.919 384.648 1.00 61.14 147 LEU D C 1
ATOM 16188 O O . LEU D 1 147 ? 270.560 344.572 384.346 1.00 61.14 147 LEU D O 1
ATOM 16204 N N . THR D 1 148 ? 271.526 342.953 385.561 1.00 64.47 148 THR D N 1
ATOM 16205 C CA . THR D 1 148 ? 270.337 342.608 386.354 1.00 64.47 148 THR D CA 1
ATOM 16206 C C . THR D 1 148 ? 270.365 343.238 387.754 1.00 64.47 148 THR D C 1
ATOM 16207 O O . THR D 1 148 ? 269.491 343.006 388.583 1.00 64.47 148 THR D O 1
ATOM 16218 N N . SER D 1 149 ? 271.366 344.072 388.032 1.00 63.15 149 SER D N 1
ATOM 16219 C CA . SER D 1 149 ? 271.465 344.907 389.229 1.00 63.15 149 SER D CA 1
ATOM 16220 C C . SER D 1 149 ? 270.309 345.916 389.321 1.00 63.15 149 SER D C 1
ATOM 16221 O O . SER D 1 149 ? 269.580 346.154 388.358 1.00 63.15 149 SER D O 1
ATOM 16229 N N . GLY D 1 150 ? 270.145 346.562 390.472 1.00 61.57 150 GLY D N 1
ATOM 16230 C CA . GLY D 1 150 ? 269.068 347.542 390.674 1.00 61.57 150 GLY D CA 1
ATOM 16231 C C . GLY D 1 150 ? 269.362 348.962 390.186 1.00 61.57 150 GLY D C 1
ATOM 16232 O O . GLY D 1 150 ? 268.512 349.839 390.307 1.00 61.57 150 GLY D O 1
ATOM 16236 N N . THR D 1 151 ? 270.562 349.219 389.674 1.00 60.73 151 THR D N 1
ATOM 16237 C CA . THR D 1 151 ? 271.022 350.530 389.193 1.00 60.73 151 THR D CA 1
ATOM 16238 C C . THR D 1 151 ? 270.295 350.999 387.930 1.00 60.73 151 THR D C 1
ATOM 16239 O O . THR D 1 151 ? 269.834 350.184 387.136 1.00 60.73 151 THR D O 1
ATOM 16250 N N . VAL D 1 152 ? 270.249 352.314 387.698 1.00 61.03 152 VAL D N 1
ATOM 16251 C CA . VAL D 1 152 ? 269.729 352.922 386.457 1.00 61.03 152 VAL D CA 1
ATOM 16252 C C . VAL D 1 152 ? 270.846 353.589 385.668 1.00 61.03 152 VAL D C 1
ATOM 16253 O O . VAL D 1 152 ? 271.602 354.389 386.207 1.00 61.03 152 VAL D O 1
ATOM 16266 N N . SER D 1 153 ? 270.980 353.269 384.386 1.00 60.21 153 SER D N 1
ATOM 16267 C CA . SER D 1 153 ? 271.945 353.941 383.518 1.00 60.21 153 SER D CA 1
ATOM 16268 C C . SER D 1 153 ? 271.417 355.268 382.983 1.00 60.21 153 SER D C 1
ATOM 16269 O O . SER D 1 153 ? 270.213 355.482 382.900 1.00 60.21 153 SER D O 1
ATOM 16277 N N . ILE D 1 154 ? 272.310 356.135 382.515 1.00 60.02 154 ILE D N 1
ATOM 16278 C CA . ILE D 1 154 ? 271.938 357.361 381.801 1.00 60.02 154 ILE D CA 1
ATOM 16279 C C . ILE D 1 154 ? 271.004 357.065 380.628 1.00 60.02 154 ILE D C 1
ATOM 16280 O O . ILE D 1 154 ? 270.036 357.775 380.421 1.00 60.02 154 ILE D O 1
ATOM 16296 N N . THR D 1 155 ? 271.244 356.012 379.857 1.00 60.05 155 THR D N 1
ATOM 16297 C CA . THR D 1 155 ? 270.392 355.661 378.711 1.00 60.05 155 THR D CA 1
ATOM 16298 C C . THR D 1 155 ? 269.030 355.103 379.094 1.00 60.05 155 THR D C 1
ATOM 16299 O O . THR D 1 155 ? 268.130 355.124 378.264 1.00 60.05 155 THR D O 1
ATOM 16310 N N . ALA D 1 156 ? 268.829 354.607 380.313 1.00 61.54 156 ALA D N 1
ATOM 16311 C CA . ALA D 1 156 ? 267.527 354.122 380.747 1.00 61.54 156 ALA D CA 1
ATOM 16312 C C . ALA D 1 156 ? 266.608 355.306 381.086 1.00 61.54 156 ALA D C 1
ATOM 16313 O O . ALA D 1 156 ? 266.908 356.128 381.951 1.00 61.54 156 ALA D O 1
ATOM 16320 N N . GLY D 1 157 ? 265.487 355.416 380.385 1.00 62.32 157 GLY D N 1
ATOM 16321 C CA . GLY D 1 157 ? 264.493 356.464 380.618 1.00 62.32 157 GLY D CA 1
ATOM 16322 C C . GLY D 1 157 ? 264.884 357.878 380.176 1.00 62.32 157 GLY D C 1
ATOM 16323 O O . GLY D 1 157 ? 264.045 358.773 380.254 1.00 62.32 157 GLY D O 1
ATOM 16327 N N . ALA D 1 158 ? 266.100 358.108 379.675 1.00 61.00 158 ALA D N 1
ATOM 16328 C CA . ALA D 1 158 ? 266.417 359.334 378.950 1.00 61.00 158 ALA D CA 1
ATOM 16329 C C . ALA D 1 158 ? 265.685 359.364 377.596 1.00 61.00 158 ALA D C 1
ATOM 16330 O O . ALA D 1 158 ? 265.609 358.333 376.925 1.00 61.00 158 ALA D O 1
ATOM 16337 N N . PRO D 1 159 ? 265.146 360.514 377.164 1.00 62.17 159 PRO D N 1
ATOM 16338 C CA . PRO D 1 159 ? 264.544 360.670 375.847 1.00 62.17 159 PRO D CA 1
ATOM 16339 C C . PRO D 1 159 ? 265.566 360.496 374.719 1.00 62.17 159 PRO D C 1
ATOM 16340 O O . PRO D 1 159 ? 266.740 360.843 374.857 1.00 62.17 159 PRO D O 1
ATOM 16351 N N . THR D 1 160 ? 265.107 359.980 373.580 1.00 62.98 160 THR D N 1
ATOM 16352 C CA . THR D 1 160 ? 265.932 359.740 372.387 1.00 62.98 160 THR D CA 1
ATOM 16353 C C . THR D 1 160 ? 265.595 360.709 371.259 1.00 62.98 160 THR D C 1
ATOM 16354 O O . THR D 1 160 ? 264.445 360.813 370.846 1.00 62.98 160 THR D O 1
ATOM 16365 N N . VAL D 1 161 ? 266.612 361.360 370.701 1.00 63.56 161 VAL D N 1
ATOM 16366 C CA . VAL D 1 161 ? 266.544 362.096 369.436 1.00 63.56 161 VAL D CA 1
ATOM 16367 C C . VAL D 1 161 ? 267.164 361.229 368.350 1.00 63.56 161 VAL D C 1
ATOM 16368 O O . VAL D 1 161 ? 268.322 360.835 368.445 1.00 63.56 161 VAL D O 1
ATOM 16381 N N . GLU D 1 162 ? 266.402 360.903 367.317 1.00 66.67 162 GLU D N 1
ATOM 16382 C CA . GLU D 1 162 ? 266.863 360.039 366.237 1.00 66.67 162 GLU D CA 1
ATOM 16383 C C . GLU D 1 162 ? 267.665 360.817 365.186 1.00 66.67 162 GLU D C 1
ATOM 16384 O O . GLU D 1 162 ? 267.106 361.618 364.441 1.00 66.67 162 GLU D O 1
ATOM 16396 N N . LEU D 1 163 ? 268.974 360.587 365.107 1.00 64.07 163 LEU D N 1
ATOM 16397 C CA . LEU D 1 163 ? 269.831 361.132 364.057 1.00 64.07 163 LEU D CA 1
ATOM 16398 C C . LEU D 1 163 ? 269.606 360.381 362.734 1.00 64.07 163 LEU D C 1
ATOM 16399 O O . LEU D 1 163 ? 269.678 359.152 362.724 1.00 64.07 163 LEU D O 1
ATOM 16415 N N . PRO D 1 164 ? 269.379 361.064 361.604 1.00 66.42 164 PRO D N 1
ATOM 16416 C CA . PRO D 1 164 ? 269.226 360.411 360.310 1.00 66.42 164 PRO D CA 1
ATOM 16417 C C . PRO D 1 164 ? 270.559 359.828 359.826 1.00 66.42 164 PRO D C 1
ATOM 16418 O O . PRO D 1 164 ? 271.605 360.462 359.932 1.00 66.42 164 PRO D O 1
ATOM 16429 N N . LEU D 1 165 ? 270.531 358.612 359.282 1.00 70.07 165 LEU D N 1
ATOM 16430 C CA . LEU D 1 165 ? 271.740 357.888 358.867 1.00 70.07 165 LEU D CA 1
ATOM 16431 C C . LEU D 1 165 ? 272.228 358.227 357.444 1.00 70.07 165 LEU D C 1
ATOM 16432 O O . LEU D 1 165 ? 273.256 357.718 357.004 1.00 70.07 165 LEU D O 1
ATOM 16448 N N . THR D 1 166 ? 271.501 359.077 356.719 1.00 69.22 166 THR D N 1
ATOM 16449 C CA . THR D 1 166 ? 271.781 359.490 355.336 1.00 69.22 166 THR D CA 1
ATOM 16450 C C . THR D 1 166 ? 273.148 360.160 355.183 1.00 69.22 166 THR D C 1
ATOM 16451 O O . THR D 1 166 ? 273.553 360.973 356.010 1.00 69.22 166 THR D O 1
ATOM 16462 N N . ALA D 1 167 ? 273.866 359.863 354.103 1.00 68.51 167 ALA D N 1
ATOM 16463 C CA . ALA D 1 167 ? 275.187 360.429 353.849 1.00 68.51 167 ALA D CA 1
ATOM 16464 C C . ALA D 1 167 ? 275.149 361.948 353.637 1.00 68.51 167 ALA D C 1
ATOM 16465 O O . ALA D 1 167 ? 274.324 362.468 352.890 1.00 68.51 167 ALA D O 1
ATOM 16472 N N . GLY D 1 168 ? 276.054 362.669 354.292 1.00 67.01 168 GLY D N 1
ATOM 16473 C CA . GLY D 1 168 ? 276.199 364.120 354.179 1.00 67.01 168 GLY D CA 1
ATOM 16474 C C . GLY D 1 168 ? 275.089 364.967 354.808 1.00 67.01 168 GLY D C 1
ATOM 16475 O O . GLY D 1 168 ? 275.095 366.180 354.631 1.00 67.01 168 GLY D O 1
ATOM 16479 N N . VAL D 1 169 ? 274.152 364.374 355.546 1.00 66.39 169 VAL D N 1
ATOM 16480 C CA . VAL D 1 169 ? 273.039 365.074 356.203 1.00 66.39 169 VAL D CA 1
ATOM 16481 C C . VAL D 1 169 ? 273.502 366.061 357.280 1.00 66.39 169 VAL D C 1
ATOM 16482 O O . VAL D 1 169 ? 274.506 365.846 357.950 1.00 66.39 169 VAL D O 1
ATOM 16495 N N . ASP D 1 170 ? 272.764 367.150 357.477 1.00 66.56 170 ASP D N 1
ATOM 16496 C CA . ASP D 1 170 ? 273.011 368.096 358.566 1.00 66.56 170 ASP D CA 1
ATOM 16497 C C . ASP D 1 170 ? 272.348 367.645 359.872 1.00 66.56 170 ASP D C 1
ATOM 16498 O O . ASP D 1 170 ? 271.123 367.599 359.958 1.00 66.56 170 ASP D O 1
ATOM 16507 N N . ILE D 1 171 ? 273.137 367.332 360.899 1.00 63.86 171 ILE D N 1
ATOM 16508 C CA . ILE D 1 171 ? 272.618 366.951 362.218 1.00 63.86 171 ILE D CA 1
ATOM 16509 C C . ILE D 1 171 ? 272.443 368.127 363.186 1.00 63.86 171 ILE D C 1
ATOM 16510 O O . ILE D 1 171 ? 271.928 367.932 364.281 1.00 63.86 171 ILE D O 1
ATOM 16526 N N . ASP D 1 172 ? 272.799 369.352 362.812 1.00 65.42 172 ASP D N 1
ATOM 16527 C CA . ASP D 1 172 ? 272.607 370.536 363.655 1.00 65.42 172 ASP D CA 1
ATOM 16528 C C . ASP D 1 172 ? 271.159 370.748 364.141 1.00 65.42 172 ASP D C 1
ATOM 16529 O O . ASP D 1 172 ? 270.982 371.013 365.329 1.00 65.42 172 ASP D O 1
ATOM 16538 N N . PRO D 1 173 ? 270.099 370.558 363.330 1.00 64.52 173 PRO D N 1
ATOM 16539 C CA . PRO D 1 173 ? 268.730 370.627 363.824 1.00 64.52 173 PRO D CA 1
ATOM 16540 C C . PRO D 1 173 ? 268.461 369.667 364.980 1.00 64.52 173 PRO D C 1
ATOM 16541 O O . PRO D 1 173 ? 267.762 370.003 365.928 1.00 64.52 173 PRO D O 1
ATOM 16552 N N . PHE D 1 174 ? 269.033 368.469 364.905 1.00 63.81 174 PHE D N 1
ATOM 16553 C CA . PHE D 1 174 ? 268.824 367.399 365.861 1.00 63.81 174 PHE D CA 1
ATOM 16554 C C . PHE D 1 174 ? 269.638 367.625 367.124 1.00 63.81 174 PHE D C 1
ATOM 16555 O O . PHE D 1 174 ? 269.110 367.477 368.215 1.00 63.81 174 PHE D O 1
ATOM 16572 N N . LEU D 1 175 ? 270.893 368.052 367.016 1.00 63.11 175 LEU D N 1
ATOM 16573 C CA . LEU D 1 175 ? 271.686 368.373 368.193 1.00 63.11 175 LEU D CA 1
ATOM 16574 C C . LEU D 1 175 ? 271.031 369.462 369.036 1.00 63.11 175 LEU D C 1
ATOM 16575 O O . LEU D 1 175 ? 270.983 369.328 370.254 1.00 63.11 175 LEU D O 1
ATOM 16591 N N . TRP D 1 176 ? 270.428 370.472 368.414 1.00 63.86 176 TRP D N 1
ATOM 16592 C CA . TRP D 1 176 ? 269.622 371.468 369.116 1.00 63.86 176 TRP D CA 1
ATOM 16593 C C . TRP D 1 176 ? 268.303 370.913 369.654 1.00 63.86 176 TRP D C 1
ATOM 16594 O O . TRP D 1 176 ? 267.935 371.242 370.776 1.00 63.86 176 TRP D O 1
ATOM 16615 N N . GLU D 1 177 ? 267.600 370.044 368.936 1.00 63.73 177 GLU D N 1
ATOM 16616 C CA . GLU D 1 177 ? 266.360 369.429 369.423 1.00 63.73 177 GLU D CA 1
ATOM 16617 C C . GLU D 1 177 ? 266.553 368.716 370.763 1.00 63.73 177 GLU D C 1
ATOM 16618 O O . GLU D 1 177 ? 265.711 368.798 371.658 1.00 63.73 177 GLU D O 1
ATOM 16630 N N . GLY D 1 178 ? 267.681 368.038 370.939 1.00 62.83 178 GLY D N 1
ATOM 16631 C CA . GLY D 1 178 ? 267.987 367.386 372.197 1.00 62.83 178 GLY D CA 1
ATOM 16632 C C . GLY D 1 178 ? 268.324 368.368 373.303 1.00 62.83 178 GLY D C 1
ATOM 16633 O O . GLY D 1 178 ? 267.834 368.204 374.413 1.00 62.83 178 GLY D O 1
ATOM 16637 N N . TYR D 1 179 ? 269.060 369.439 373.018 1.00 63.15 179 TYR D N 1
ATOM 16638 C CA . TYR D 1 179 ? 269.302 370.499 373.994 1.00 63.15 179 TYR D CA 1
ATOM 16639 C C . TYR D 1 179 ? 268.001 371.124 374.505 1.00 63.15 179 TYR D C 1
ATOM 16640 O O . TYR D 1 179 ? 267.846 371.360 375.704 1.00 63.15 179 TYR D O 1
ATOM 16658 N N . ASN D 1 180 ? 267.022 371.334 373.627 1.00 63.62 180 ASN D N 1
ATOM 16659 C CA . ASN D 1 180 ? 265.694 371.720 374.061 1.00 63.62 180 ASN D CA 1
ATOM 16660 C C . ASN D 1 180 ? 265.061 370.638 374.926 1.00 63.62 180 ASN D C 1
ATOM 16661 O O . ASN D 1 180 ? 264.561 370.929 375.997 1.00 63.62 180 ASN D O 1
ATOM 16672 N N . THR D 1 181 ? 265.105 369.381 374.506 1.00 62.48 181 THR D N 1
ATOM 16673 C CA . THR D 1 181 ? 264.497 368.282 375.257 1.00 62.48 181 THR D CA 1
ATOM 16674 C C . THR D 1 181 ? 265.010 368.201 376.699 1.00 62.48 181 THR D C 1
ATOM 16675 O O . THR D 1 181 ? 264.229 367.947 377.607 1.00 62.48 181 THR D O 1
ATOM 16686 N N . VAL D 1 182 ? 266.285 368.496 376.946 1.00 62.04 182 VAL D N 1
ATOM 16687 C CA . VAL D 1 182 ? 266.829 368.639 378.301 1.00 62.04 182 VAL D CA 1
ATOM 16688 C C . VAL D 1 182 ? 266.349 369.913 378.983 1.00 62.04 182 VAL D C 1
ATOM 16689 O O . VAL D 1 182 ? 265.812 369.854 380.082 1.00 62.04 182 VAL D O 1
ATOM 16702 N N . THR D 1 183 ? 266.568 371.079 378.382 1.00 63.62 183 THR D N 1
ATOM 16703 C CA . THR D 1 183 ? 266.397 372.376 379.060 1.00 63.62 183 THR D CA 1
ATOM 16704 C C . THR D 1 183 ? 264.971 372.918 379.077 1.00 63.62 183 THR D C 1
ATOM 16705 O O . THR D 1 183 ? 264.686 373.852 379.818 1.00 63.62 183 THR D O 1
ATOM 16716 N N . GLU D 1 184 ? 264.044 372.360 378.307 1.00 65.43 184 GLU D N 1
ATOM 16717 C CA . GLU D 1 184 ? 262.640 372.759 378.350 1.00 65.43 184 GLU D CA 1
ATOM 16718 C C . GLU D 1 184 ? 261.979 372.366 379.675 1.00 65.43 184 GLU D C 1
ATOM 16719 O O . GLU D 1 184 ? 261.109 373.086 380.153 1.00 65.43 184 GLU D O 1
ATOM 16731 N N . ALA D 1 185 ? 262.431 371.294 380.323 1.00 65.20 185 ALA D N 1
ATOM 16732 C CA . ALA D 1 185 ? 262.094 370.991 381.709 1.00 65.20 185 ALA D CA 1
ATOM 16733 C C . ALA D 1 185 ? 262.850 371.925 382.669 1.00 65.20 185 ALA D C 1
ATOM 16734 O O . ALA D 1 185 ? 264.063 372.093 382.565 1.00 65.20 185 ALA D O 1
ATOM 16741 N N . ALA D 1 186 ? 262.140 372.560 383.599 1.00 66.50 186 ALA D N 1
ATOM 16742 C CA . ALA D 1 186 ? 262.690 373.636 384.418 1.00 66.50 186 ALA D CA 1
ATOM 16743 C C . ALA D 1 186 ? 263.891 373.205 385.274 1.00 66.50 186 ALA D C 1
ATOM 16744 O O . ALA D 1 186 ? 263.943 372.101 385.812 1.00 66.50 186 ALA D O 1
ATOM 16751 N N . GLY D 1 187 ? 264.856 374.104 385.432 1.00 66.37 187 GLY D N 1
ATOM 16752 C CA . GLY D 1 187 ? 266.005 373.931 386.319 1.00 66.37 187 GLY D CA 1
ATOM 16753 C C . GLY D 1 187 ? 267.159 373.096 385.764 1.00 66.37 187 GLY D C 1
ATOM 16754 O O . GLY D 1 187 ? 268.266 373.207 386.281 1.00 66.37 187 GLY D O 1
ATOM 16758 N N . ASN D 1 188 ? 266.968 372.310 384.702 1.00 64.64 188 ASN D N 1
ATOM 16759 C CA . ASN D 1 188 ? 268.071 371.632 384.020 1.00 64.64 188 ASN D CA 1
ATOM 16760 C C . ASN D 1 188 ? 268.991 372.646 383.350 1.00 64.64 188 ASN D C 1
ATOM 16761 O O . ASN D 1 188 ? 268.551 373.406 382.491 1.00 64.64 188 ASN D O 1
ATOM 16772 N N . ASN D 1 189 ? 270.275 372.625 383.678 1.00 63.87 189 ASN D N 1
ATOM 16773 C CA . ASN D 1 189 ? 271.278 373.222 382.810 1.00 63.87 189 ASN D CA 1
ATOM 16774 C C . ASN D 1 189 ? 271.494 372.337 381.580 1.00 63.87 189 ASN D C 1
ATOM 16775 O O . ASN D 1 189 ? 270.886 371.289 381.395 1.00 63.87 189 ASN D O 1
ATOM 16786 N N . PHE D 1 190 ? 272.424 372.741 380.740 1.00 62.09 190 PHE D N 1
ATOM 16787 C CA . PHE D 1 190 ? 273.127 371.849 379.848 1.00 62.09 190 PHE D CA 1
ATOM 16788 C C . PHE D 1 190 ? 274.595 372.199 380.014 1.00 62.09 190 PHE D C 1
ATOM 16789 O O . PHE D 1 190 ? 274.930 373.380 380.088 1.00 62.09 190 PHE D O 1
ATOM 16806 N N . SER D 1 191 ? 275.464 371.209 380.150 1.00 62.57 191 SER D N 1
ATOM 16807 C CA . SER D 1 191 ? 276.863 371.460 380.506 1.00 62.57 191 SER D CA 1
ATOM 16808 C C . SER D 1 191 ? 277.854 370.680 379.664 1.00 62.57 191 SER D C 1
ATOM 16809 O O . SER D 1 191 ? 279.056 370.779 379.895 1.00 62.57 191 SER D O 1
ATOM 16817 N N . GLY D 1 192 ? 277.387 369.939 378.666 1.00 61.41 192 GLY D N 1
ATOM 16818 C CA . GLY D 1 192 ? 278.257 369.334 377.679 1.00 61.41 192 GLY D CA 1
ATOM 16819 C C . GLY D 1 192 ? 277.648 368.130 377.003 1.00 61.41 192 GLY D C 1
ATOM 16820 O O . GLY D 1 192 ? 276.517 367.724 377.271 1.00 61.41 192 GLY D O 1
ATOM 16824 N N . PHE D 1 193 ? 278.468 367.521 376.165 1.00 61.05 193 PHE D N 1
ATOM 16825 C CA . PHE D 1 193 ? 278.177 366.276 375.487 1.00 61.05 193 PHE D CA 1
ATOM 16826 C C . PHE D 1 193 ? 279.209 365.204 375.813 1.00 61.05 193 PHE D C 1
ATOM 16827 O O . PHE D 1 193 ? 280.396 365.465 375.977 1.00 61.05 193 PHE D O 1
ATOM 16844 N N . ALA D 1 194 ? 278.758 363.964 375.808 1.00 61.20 194 ALA D N 1
ATOM 16845 C CA . ALA D 1 194 ? 279.585 362.826 375.485 1.00 61.20 194 ALA D CA 1
ATOM 16846 C C . ALA D 1 194 ? 279.388 362.548 373.996 1.00 61.20 194 ALA D C 1
ATOM 16847 O O . ALA D 1 194 ? 278.261 362.333 373.565 1.00 61.20 194 ALA D O 1
ATOM 16854 N N . PHE D 1 195 ? 280.445 362.557 373.199 1.00 61.81 195 PHE D N 1
ATOM 16855 C CA . PHE D 1 195 ? 280.408 362.217 371.780 1.00 61.81 195 PHE D CA 1
ATOM 16856 C C . PHE D 1 195 ? 281.069 360.870 371.529 1.00 61.81 195 PHE D C 1
ATOM 16857 O O . PHE D 1 195 ? 282.152 360.580 372.020 1.00 61.81 195 PHE D O 1
ATOM 16874 N N . ASP D 1 196 ? 280.444 360.032 370.721 1.00 62.73 196 ASP D N 1
ATOM 16875 C CA . ASP D 1 196 ? 281.188 358.978 370.061 1.00 62.73 196 ASP D CA 1
ATOM 16876 C C . ASP D 1 196 ? 282.060 359.621 368.978 1.00 62.73 196 ASP D C 1
ATOM 16877 O O . ASP D 1 196 ? 281.548 360.441 368.216 1.00 62.73 196 ASP D O 1
ATOM 16886 N N . PRO D 1 197 ? 283.351 359.290 368.840 1.00 61.84 197 PRO D N 1
ATOM 16887 C CA . PRO D 1 197 ? 284.205 359.914 367.835 1.00 61.84 197 PRO D CA 1
ATOM 16888 C C . PRO D 1 197 ? 283.716 359.714 366.395 1.00 61.84 197 PRO D C 1
ATOM 16889 O O . PRO D 1 197 ? 284.058 360.513 365.531 1.00 61.84 197 PRO D O 1
ATOM 16900 N N . ARG D 1 198 ? 282.837 358.747 366.126 1.00 61.76 198 ARG D N 1
ATOM 16901 C CA . ARG D 1 198 ? 282.141 358.598 364.841 1.00 61.76 198 ARG D CA 1
ATOM 16902 C C . ARG D 1 198 ? 281.176 359.727 364.510 1.00 61.76 198 ARG D C 1
ATOM 16903 O O . ARG D 1 198 ? 280.882 359.940 363.344 1.00 61.76 198 ARG D O 1
ATOM 16924 N N . LEU D 1 199 ? 280.724 360.512 365.482 1.00 61.75 199 LEU D N 1
ATOM 16925 C CA . LEU D 1 199 ? 279.953 361.723 365.217 1.00 61.75 199 LEU D CA 1
ATOM 16926 C C . LEU D 1 199 ? 280.789 362.762 364.466 1.00 61.75 199 LEU D C 1
ATOM 16927 O O . LEU D 1 199 ? 280.253 363.485 363.635 1.00 61.75 199 LEU D O 1
ATOM 16943 N N . THR D 1 200 ? 282.106 362.818 364.684 1.00 62.24 200 THR D N 1
ATOM 16944 C CA . THR D 1 200 ? 282.954 363.793 363.990 1.00 62.24 200 THR D CA 1
ATOM 16945 C C . THR D 1 200 ? 282.922 363.583 362.487 1.00 62.24 200 THR D C 1
ATOM 16946 O O . THR D 1 200 ? 282.882 364.555 361.755 1.00 62.24 200 THR D O 1
ATOM 16957 N N . TYR D 1 201 ? 282.847 362.353 361.991 1.00 59.70 201 TYR D N 1
ATOM 16958 C CA . TYR D 1 201 ? 282.696 362.109 360.562 1.00 59.70 201 TYR D CA 1
ATOM 16959 C C . TYR D 1 201 ? 281.352 362.592 360.026 1.00 59.70 201 TYR D C 1
ATOM 16960 O O . TYR D 1 201 ? 281.302 363.202 358.962 1.00 59.70 201 TYR D O 1
ATOM 16978 N N . VAL D 1 202 ? 280.263 362.387 360.765 1.00 61.64 202 VAL D N 1
ATOM 16979 C CA . VAL D 1 202 ? 278.935 362.878 360.375 1.00 61.64 202 VAL D CA 1
ATOM 16980 C C . VAL D 1 202 ? 278.926 364.401 360.283 1.00 61.64 202 VAL D C 1
ATOM 16981 O O . VAL D 1 202 ? 278.416 364.947 359.316 1.00 61.64 202 VAL D O 1
ATOM 16994 N N . LEU D 1 203 ? 279.557 365.095 361.227 1.00 62.88 203 LEU D N 1
ATOM 16995 C CA . LEU D 1 203 ? 279.724 366.541 361.159 1.00 62.88 203 LEU D CA 1
ATOM 16996 C C . LEU D 1 203 ? 280.642 366.961 360.014 1.00 62.88 203 LEU D C 1
ATOM 16997 O O . LEU D 1 203 ? 280.266 367.773 359.178 1.00 62.88 203 LEU D O 1
ATOM 17013 N N . ALA D 1 204 ? 281.841 366.397 359.931 1.00 62.87 204 ALA D N 1
ATOM 17014 C CA . ALA D 1 204 ? 282.849 366.781 358.954 1.00 62.87 204 ALA D CA 1
ATOM 17015 C C . ALA D 1 204 ? 282.402 366.563 357.514 1.00 62.87 204 ALA D C 1
ATOM 17016 O O . ALA D 1 204 ? 282.840 367.299 356.640 1.00 62.87 204 ALA D O 1
ATOM 17023 N N . THR D 1 205 ? 281.534 365.593 357.252 1.00 61.93 205 THR D N 1
ATOM 17024 C CA . THR D 1 205 ? 281.000 365.320 355.915 1.00 61.93 205 THR D CA 1
ATOM 17025 C C . THR D 1 205 ? 279.619 365.907 355.658 1.00 61.93 205 THR D C 1
ATOM 17026 O O . THR D 1 205 ? 279.069 365.684 354.587 1.00 61.93 205 THR D O 1
ATOM 17037 N N . ALA D 1 206 ? 279.055 366.694 356.575 1.00 64.51 206 ALA D N 1
ATOM 17038 C CA . ALA D 1 206 ? 277.764 367.347 356.381 1.00 64.51 206 ALA D CA 1
ATOM 17039 C C . ALA D 1 206 ? 277.825 368.408 355.276 1.00 64.51 206 ALA D C 1
ATOM 17040 O O . ALA D 1 206 ? 278.753 369.217 355.249 1.00 64.51 206 ALA D O 1
ATOM 17047 N N . ARG D 1 207 ? 276.838 368.438 354.377 1.00 67.01 207 ARG D N 1
ATOM 17048 C CA . ARG D 1 207 ? 276.823 369.293 353.179 1.00 67.01 207 ARG D CA 1
ATOM 17049 C C . ARG D 1 207 ? 275.519 370.059 352.975 1.00 67.01 207 ARG D C 1
ATOM 17050 O O . ARG D 1 207 ? 274.434 369.554 353.240 1.00 67.01 207 ARG D O 1
ATOM 17071 N N . ASP D 1 208 ? 275.642 371.272 352.449 1.00 72.80 208 ASP D N 1
ATOM 17072 C CA . ASP D 1 208 ? 274.560 372.065 351.862 1.00 72.80 208 ASP D CA 1
ATOM 17073 C C . ASP D 1 208 ? 273.855 371.322 350.720 1.00 72.80 208 ASP D C 1
ATOM 17074 O O . ASP D 1 208 ? 274.393 370.382 350.140 1.00 72.80 208 ASP D O 1
ATOM 17083 N N . SER D 1 209 ? 272.670 371.789 350.325 1.00 76.51 209 SER D N 1
ATOM 17084 C CA . SER D 1 209 ? 271.936 371.234 349.178 1.00 76.51 209 SER D CA 1
ATOM 17085 C C . SER D 1 209 ? 272.701 371.384 347.853 1.00 76.51 209 SER D C 1
ATOM 17086 O O . SER D 1 209 ? 272.572 370.552 346.957 1.00 76.51 209 SER D O 1
ATOM 17094 N N . ASP D 1 210 ? 273.564 372.395 347.740 1.00 76.01 210 ASP D N 1
ATOM 17095 C CA . ASP D 1 210 ? 274.474 372.571 346.603 1.00 76.01 210 ASP D CA 1
ATOM 17096 C C . ASP D 1 210 ? 275.760 371.717 346.684 1.00 76.01 210 ASP D C 1
ATOM 17097 O O . ASP D 1 210 ? 276.489 371.624 345.700 1.00 76.01 210 ASP D O 1
ATOM 17106 N N . GLY D 1 211 ? 276.030 371.056 347.815 1.00 72.17 211 GLY D N 1
ATOM 17107 C CA . GLY D 1 211 ? 277.159 370.152 348.010 1.00 72.17 211 GLY D CA 1
ATOM 17108 C C . GLY D 1 211 ? 278.368 370.725 348.747 1.00 72.17 211 GLY D C 1
ATOM 17109 O O . GLY D 1 211 ? 279.308 369.970 348.985 1.00 72.17 211 GLY D O 1
ATOM 17113 N N . ARG D 1 212 ? 278.402 371.997 349.153 1.00 72.14 212 ARG D N 1
ATOM 17114 C CA . ARG D 1 212 ? 279.527 372.520 349.960 1.00 72.14 212 ARG D CA 1
ATOM 17115 C C . ARG D 1 212 ? 279.455 372.064 351.422 1.00 72.14 212 ARG D C 1
ATOM 17116 O O . ARG D 1 212 ? 278.375 371.813 351.942 1.00 72.14 212 ARG D O 1
ATOM 17137 N N . ARG D 1 213 ? 280.592 371.913 352.106 1.00 66.39 213 ARG D N 1
ATOM 17138 C CA . ARG D 1 213 ? 280.644 371.431 353.500 1.00 66.39 213 ARG D CA 1
ATOM 17139 C C . ARG D 1 213 ? 280.082 372.459 354.473 1.00 66.39 213 ARG D C 1
ATOM 17140 O O . ARG D 1 213 ? 280.412 373.635 354.385 1.00 66.39 213 ARG D O 1
ATOM 17161 N N . LEU D 1 214 ? 279.304 372.000 355.451 1.00 67.24 214 LEU D N 1
ATOM 17162 C CA . LEU D 1 214 ? 278.756 372.826 356.533 1.00 67.24 214 LEU D CA 1
ATOM 17163 C C . LEU D 1 214 ? 279.761 373.085 357.657 1.00 67.24 214 LEU D C 1
ATOM 17164 O O . LEU D 1 214 ? 279.707 374.132 358.291 1.00 67.24 214 LEU D O 1
ATOM 17180 N N . ASN D 1 215 ? 280.702 372.168 357.885 1.00 66.72 215 ASN D N 1
ATOM 17181 C CA . ASN D 1 215 ? 281.755 372.288 358.895 1.00 66.72 215 ASN D CA 1
ATOM 17182 C C . ASN D 1 215 ? 283.142 372.183 358.242 1.00 66.72 215 ASN D C 1
ATOM 17183 O O . ASN D 1 215 ? 283.879 371.239 358.519 1.00 66.72 215 ASN D O 1
ATOM 17194 N N . PRO D 1 216 ? 283.519 373.105 357.342 1.00 67.34 216 PRO D N 1
ATOM 17195 C CA . PRO D 1 216 ? 284.745 372.992 356.554 1.00 67.34 216 PRO D CA 1
ATOM 17196 C C . PRO D 1 216 ? 286.027 373.056 357.393 1.00 67.34 216 PRO D C 1
ATOM 17197 O O . PRO D 1 216 ? 287.089 372.663 356.925 1.00 67.34 216 PRO D O 1
ATOM 17208 N N . ASP D 1 217 ? 285.951 373.538 358.631 1.00 68.95 217 ASP D N 1
ATOM 17209 C CA . ASP D 1 217 ? 287.096 373.640 359.538 1.00 68.95 217 ASP D CA 1
ATOM 17210 C C . ASP D 1 217 ? 287.539 372.300 360.142 1.00 68.95 217 ASP D C 1
ATOM 17211 O O . ASP D 1 217 ? 288.651 372.216 360.658 1.00 68.95 217 ASP D O 1
ATOM 17220 N N . ILE D 1 218 ? 286.712 371.250 360.092 1.00 64.65 218 ILE D N 1
ATOM 17221 C CA . ILE D 1 218 ? 287.091 369.930 360.605 1.00 64.65 218 ILE D CA 1
ATOM 17222 C C . ILE D 1 218 ? 288.016 369.239 359.603 1.00 64.65 218 ILE D C 1
ATOM 17223 O O . ILE D 1 218 ? 287.605 368.926 358.490 1.00 64.65 218 ILE D O 1
ATOM 17239 N N . ASN D 1 219 ? 289.252 368.970 360.004 1.00 63.21 219 ASN D N 1
ATOM 17240 C CA . ASN D 1 219 ? 290.221 368.184 359.246 1.00 63.21 219 ASN D CA 1
ATOM 17241 C C . ASN D 1 219 ? 290.049 366.682 359.477 1.00 63.21 219 ASN D C 1
ATOM 17242 O O . ASN D 1 219 ? 289.534 366.255 360.506 1.00 63.21 219 ASN D O 1
ATOM 17253 N N . MET D 1 220 ? 290.568 365.856 358.575 1.00 61.79 220 MET D N 1
ATOM 17254 C CA . MET D 1 220 ? 290.769 364.430 358.841 1.00 61.79 220 MET D CA 1
ATOM 17255 C C . MET D 1 220 ? 291.730 364.245 360.014 1.00 61.79 220 MET D C 1
ATOM 17256 O O . MET D 1 220 ? 292.795 364.856 360.061 1.00 61.79 220 MET D O 1
ATOM 17270 N N . GLY D 1 221 ? 291.386 363.376 360.958 1.00 61.14 221 GLY D N 1
ATOM 17271 C CA . GLY D 1 221 ? 292.204 363.106 362.144 1.00 61.14 221 GLY D CA 1
ATOM 17272 C C . GLY D 1 221 ? 291.935 364.019 363.337 1.00 61.14 221 GLY D C 1
ATOM 17273 O O . GLY D 1 221 ? 292.529 363.818 364.393 1.00 61.14 221 GLY D O 1
ATOM 17277 N N . GLN D 1 222 ? 291.036 364.993 363.215 1.00 63.70 222 GLN D N 1
ATOM 17278 C CA . GLN D 1 222 ? 290.492 365.721 364.359 1.00 63.70 222 GLN D CA 1
ATOM 17279 C C . GLN D 1 222 ? 289.282 365.005 364.959 1.00 63.70 222 GLN D C 1
ATOM 17280 O O . GLN D 1 222 ? 288.607 364.227 364.290 1.00 63.70 222 GLN D O 1
ATOM 17294 N N . THR D 1 223 ? 288.964 365.336 366.207 1.00 64.19 223 THR D N 1
ATOM 17295 C CA . THR D 1 223 ? 287.662 365.090 366.842 1.00 64.19 223 THR D CA 1
ATOM 17296 C C . THR D 1 223 ? 287.135 366.400 367.400 1.00 64.19 223 THR D C 1
ATOM 17297 O O . THR D 1 223 ? 287.904 367.227 367.889 1.00 64.19 223 THR D O 1
ATOM 17308 N N . VAL D 1 224 ? 285.828 366.631 367.304 1.00 63.59 224 VAL D N 1
ATOM 17309 C CA . VAL D 1 224 ? 285.225 367.846 367.855 1.00 63.59 224 VAL D CA 1
ATOM 17310 C C . VAL D 1 224 ? 285.182 367.770 369.380 1.00 63.59 224 VAL D C 1
ATOM 17311 O O . VAL D 1 224 ? 284.581 366.867 369.950 1.00 63.59 224 VAL D O 1
ATOM 17324 N N . THR D 1 225 ? 285.838 368.707 370.060 1.00 64.32 225 THR D N 1
ATOM 17325 C CA . THR D 1 225 ? 285.875 368.794 371.530 1.00 64.32 225 THR D CA 1
ATOM 17326 C C . THR D 1 225 ? 284.901 369.828 372.094 1.00 64.32 225 THR D C 1
ATOM 17327 O O . THR D 1 225 ? 284.919 370.126 373.285 1.00 64.32 225 THR D O 1
ATOM 17338 N N . SER D 1 226 ? 284.049 370.404 371.255 1.00 63.90 226 SER D N 1
ATOM 17339 C CA . SER D 1 226 ? 282.966 371.304 371.632 1.00 63.90 226 SER D CA 1
ATOM 17340 C C . SER D 1 226 ? 281.941 371.398 370.512 1.00 63.90 226 SER D C 1
ATOM 17341 O O . SER D 1 226 ? 282.226 371.055 369.368 1.00 63.90 226 SER D O 1
ATOM 17349 N N . TYR D 1 227 ? 280.742 371.865 370.830 1.00 64.43 227 TYR D N 1
ATOM 17350 C CA . TYR D 1 227 ? 279.678 372.105 369.871 1.00 64.43 227 TYR D CA 1
ATOM 17351 C C . TYR D 1 227 ? 278.783 373.237 370.359 1.00 64.43 227 TYR D C 1
ATOM 17352 O O . TYR D 1 227 ? 278.288 373.195 371.477 1.00 64.43 227 TYR D O 1
ATOM 17370 N N . SER D 1 228 ? 278.578 374.275 369.548 1.00 65.52 228 SER D N 1
ATOM 17371 C CA . SER D 1 228 ? 277.763 375.445 369.907 1.00 65.52 228 SER D CA 1
ATOM 17372 C C . SER D 1 228 ? 278.144 376.086 371.243 1.00 65.52 228 SER D C 1
ATOM 17373 O O . SER D 1 228 ? 277.285 376.559 371.973 1.00 65.52 228 SER D O 1
ATOM 17381 N N . GLY D 1 229 ? 279.423 376.070 371.597 1.00 64.89 229 GLY D N 1
ATOM 17382 C CA . GLY D 1 229 ? 279.944 376.601 372.857 1.00 64.89 229 GLY D CA 1
ATOM 17383 C C . GLY D 1 229 ? 279.932 375.622 374.032 1.00 64.89 229 GLY D C 1
ATOM 17384 O O . GLY D 1 229 ? 280.650 375.845 375.002 1.00 64.89 229 GLY D O 1
ATOM 17388 N N . GLN D 1 230 ? 279.183 374.522 373.965 1.00 64.02 230 GLN D N 1
ATOM 17389 C CA . GLN D 1 230 ? 279.218 373.460 374.971 1.00 64.02 230 GLN D CA 1
ATOM 17390 C C . GLN D 1 230 ? 280.436 372.557 374.770 1.00 64.02 230 GLN D C 1
ATOM 17391 O O . GLN D 1 230 ? 280.732 372.206 373.631 1.00 64.02 230 GLN D O 1
ATOM 17405 N N . PRO D 1 231 ? 281.151 372.129 375.818 1.00 62.06 231 PRO D N 1
ATOM 17406 C CA . PRO D 1 231 ? 282.249 371.182 375.678 1.00 62.06 231 PRO D CA 1
ATOM 17407 C C . PRO D 1 231 ? 281.743 369.796 375.275 1.00 62.06 231 PRO D C 1
ATOM 17408 O O . PRO D 1 231 ? 280.615 369.419 375.580 1.00 62.06 231 PRO D O 1
ATOM 17419 N N . ALA D 1 232 ? 282.586 369.006 374.623 1.00 61.29 232 ALA D N 1
ATOM 17420 C CA . ALA D 1 232 ? 282.313 367.608 374.335 1.00 61.29 232 ALA D CA 1
ATOM 17421 C C . ALA D 1 232 ? 283.533 366.741 374.635 1.00 61.29 232 ALA D C 1
ATOM 17422 O O . ALA D 1 232 ? 284.658 367.120 374.325 1.00 61.29 232 ALA D O 1
ATOM 17429 N N . ILE D 1 233 ? 283.314 365.572 375.228 1.00 61.73 233 ILE D N 1
ATOM 17430 C CA . ILE D 1 233 ? 284.348 364.576 375.509 1.00 61.73 233 ILE D CA 1
ATOM 17431 C C . ILE D 1 233 ? 284.098 363.357 374.623 1.00 61.73 233 ILE D C 1
ATOM 17432 O O . ILE D 1 233 ? 282.950 362.972 374.425 1.00 61.73 233 ILE D O 1
ATOM 17448 N N . ASN D 1 234 ? 285.143 362.772 374.042 1.00 62.72 234 ASN D N 1
ATOM 17449 C CA . ASN D 1 234 ? 285.003 361.726 373.030 1.00 62.72 234 ASN D CA 1
ATOM 17450 C C . ASN D 1 234 ? 285.402 360.346 373.562 1.00 62.72 234 ASN D C 1
ATOM 17451 O O . ASN D 1 234 ? 286.482 360.195 374.126 1.00 62.72 234 ASN D O 1
ATOM 17462 N N . SER D 1 235 ? 284.578 359.323 373.343 1.00 62.18 235 SER D N 1
ATOM 17463 C CA . SER D 1 235 ? 284.967 357.918 373.519 1.00 62.18 235 SER D CA 1
ATOM 17464 C C . SER D 1 235 ? 284.000 356.974 372.818 1.00 62.18 235 SER D C 1
ATOM 17465 O O . SER D 1 235 ? 282.801 357.223 372.834 1.00 62.18 235 SER D O 1
ATOM 17473 N N . ARG D 1 236 ? 284.457 355.848 372.253 1.00 62.73 236 ARG D N 1
ATOM 17474 C CA . ARG D 1 236 ? 283.532 354.831 371.716 1.00 62.73 236 ARG D CA 1
ATOM 17475 C C . ARG D 1 236 ? 282.797 354.069 372.804 1.00 62.73 236 ARG D C 1
ATOM 17476 O O . ARG D 1 236 ? 281.883 353.316 372.493 1.00 62.73 236 ARG D O 1
ATOM 17497 N N . THR D 1 237 ? 283.082 354.309 374.085 1.00 61.74 237 THR D N 1
ATOM 17498 C CA . THR D 1 237 ? 282.166 353.891 375.153 1.00 61.74 237 THR D CA 1
ATOM 17499 C C . THR D 1 237 ? 280.786 354.525 375.000 1.00 61.74 237 THR D C 1
ATOM 17500 O O . THR D 1 237 ? 279.816 353.932 375.450 1.00 61.74 237 THR D O 1
ATOM 17511 N N . VAL D 1 238 ? 280.645 355.653 374.297 1.00 60.56 238 VAL D N 1
ATOM 17512 C CA . VAL D 1 238 ? 279.352 356.264 373.987 1.00 60.56 238 VAL D CA 1
ATOM 17513 C C . VAL D 1 238 ? 278.547 355.416 373.013 1.00 60.56 238 VAL D C 1
ATOM 17514 O O . VAL D 1 238 ? 277.392 355.136 373.293 1.00 60.56 238 VAL D O 1
ATOM 17527 N N . GLY D 1 239 ? 279.121 354.936 371.912 1.00 62.05 239 GLY D N 1
ATOM 17528 C CA . GLY D 1 239 ? 278.432 354.010 371.010 1.00 62.05 239 GLY D CA 1
ATOM 17529 C C . GLY D 1 239 ? 278.319 352.597 371.562 1.00 62.05 239 GLY D C 1
ATOM 17530 O O . GLY D 1 239 ? 277.338 351.903 371.311 1.00 62.05 239 GLY D O 1
ATOM 17534 N N . GLY D 1 240 ? 279.272 352.189 372.391 1.00 63.07 240 GLY D N 1
ATOM 17535 C CA . GLY D 1 240 ? 279.173 351.002 373.227 1.00 63.07 240 GLY D CA 1
ATOM 17536 C C . GLY D 1 240 ? 279.620 349.698 372.580 1.00 63.07 240 GLY D C 1
ATOM 17537 O O . GLY D 1 240 ? 279.546 348.667 373.234 1.00 63.07 240 GLY D O 1
ATOM 17541 N N . ASP D 1 241 ? 280.123 349.701 371.350 1.00 64.05 241 ASP D N 1
ATOM 17542 C CA . ASP D 1 241 ? 280.796 348.561 370.713 1.00 64.05 241 ASP D CA 1
ATOM 17543 C C . ASP D 1 241 ? 282.240 348.397 371.211 1.00 64.05 241 ASP D C 1
ATOM 17544 O O . ASP D 1 241 ? 283.210 348.362 370.454 1.00 64.05 241 ASP D O 1
ATOM 17553 N N . VAL D 1 242 ? 282.368 348.322 372.526 1.00 62.81 242 VAL D N 1
ATOM 17554 C CA . VAL D 1 242 ? 283.611 348.208 373.278 1.00 62.81 242 VAL D CA 1
ATOM 17555 C C . VAL D 1 242 ? 283.556 346.897 374.046 1.00 62.81 242 VAL D C 1
ATOM 17556 O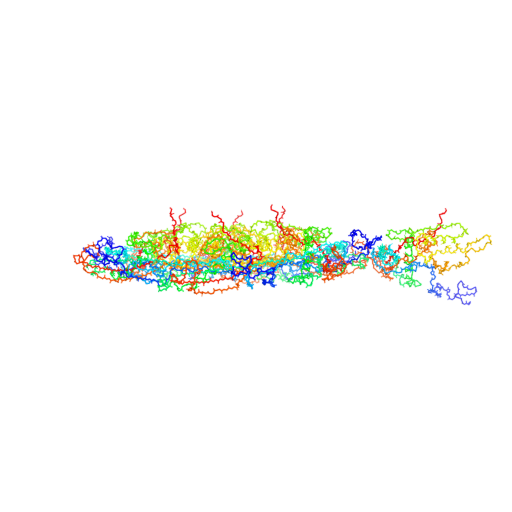 O . VAL D 1 242 ? 282.486 346.485 374.495 1.00 62.81 242 VAL D O 1
ATOM 17569 N N . ASP D 1 243 ? 284.688 346.213 374.189 1.00 63.01 243 ASP D N 1
ATOM 17570 C CA . ASP D 1 243 ? 284.728 344.831 374.673 1.00 63.01 243 ASP D CA 1
ATOM 17571 C C . ASP D 1 243 ? 283.749 343.948 373.871 1.00 63.01 243 ASP D C 1
ATOM 17572 O O . ASP D 1 243 ? 283.752 344.004 372.645 1.00 63.01 243 ASP D O 1
ATOM 17581 N N . ALA D 1 244 ? 282.906 343.138 374.515 1.00 63.13 244 ALA D N 1
ATOM 17582 C CA . ALA D 1 244 ? 281.926 342.287 373.844 1.00 63.13 244 ALA D CA 1
ATOM 17583 C C . ALA D 1 244 ? 280.601 342.996 373.522 1.00 63.13 244 ALA D C 1
ATOM 17584 O O . ALA D 1 244 ? 279.660 342.360 373.047 1.00 63.13 244 ALA D O 1
ATOM 17591 N N . GLY D 1 245 ? 280.495 344.299 373.783 1.00 63.27 245 GLY D N 1
ATOM 17592 C CA . GLY D 1 245 ? 279.306 345.092 373.485 1.00 63.27 245 GLY D CA 1
ATOM 17593 C C . GLY D 1 245 ? 279.013 345.209 371.989 1.00 63.27 245 GLY D C 1
ATOM 17594 O O . GLY D 1 245 ? 279.917 345.342 371.169 1.00 63.27 245 GLY D O 1
ATOM 17598 N N . THR D 1 246 ? 277.732 345.184 371.630 1.00 63.82 246 THR D N 1
ATOM 17599 C CA . THR D 1 246 ? 277.234 345.548 370.294 1.00 63.82 246 THR D CA 1
ATOM 17600 C C . THR D 1 246 ? 277.138 347.067 370.160 1.00 63.82 246 THR D C 1
ATOM 17601 O O . THR D 1 246 ? 276.927 347.761 371.153 1.00 63.82 246 THR D O 1
ATOM 17612 N N . ASP D 1 247 ? 277.260 347.622 368.957 1.00 63.43 247 ASP D N 1
ATOM 17613 C CA . ASP D 1 247 ? 277.028 349.050 368.728 1.00 63.43 247 ASP D CA 1
ATOM 17614 C C . ASP D 1 247 ? 275.562 349.407 368.977 1.00 63.43 247 ASP D C 1
ATOM 17615 O O . ASP D 1 247 ? 274.661 348.893 368.320 1.00 63.43 247 ASP D O 1
ATOM 17624 N N . THR D 1 248 ? 275.310 350.311 369.916 1.00 61.80 248 THR D N 1
ATOM 17625 C CA . THR D 1 248 ? 273.954 350.775 370.237 1.00 61.80 248 THR D CA 1
ATOM 17626 C C . THR D 1 248 ? 273.375 351.709 369.181 1.00 61.80 248 THR D C 1
ATOM 17627 O O . THR D 1 248 ? 272.179 351.972 369.191 1.00 61.80 248 THR D O 1
ATOM 17638 N N . GLY D 1 249 ? 274.203 352.262 368.297 1.00 61.38 249 GLY D N 1
ATOM 17639 C CA . GLY D 1 249 ? 273.829 353.356 367.407 1.00 61.38 249 GLY D CA 1
ATOM 17640 C C . GLY D 1 249 ? 273.834 354.722 368.085 1.00 61.38 249 GLY D C 1
ATOM 17641 O O . GLY D 1 249 ? 273.588 355.723 367.427 1.00 61.38 249 GLY D O 1
ATOM 17645 N N . ILE D 1 250 ? 274.120 354.810 369.380 1.00 60.74 250 ILE D N 1
ATOM 17646 C CA . ILE D 1 250 ? 274.250 356.081 370.086 1.00 60.74 250 ILE D CA 1
ATOM 17647 C C . ILE D 1 250 ? 275.503 356.787 369.588 1.00 60.74 250 ILE D C 1
ATOM 17648 O O . ILE D 1 250 ? 276.553 356.170 369.435 1.00 60.74 250 ILE D O 1
ATOM 17664 N N . ARG D 1 251 ? 275.404 358.081 369.291 1.00 61.10 251 ARG D N 1
ATOM 17665 C CA . ARG D 1 251 ? 276.535 358.891 368.817 1.00 61.10 251 ARG D CA 1
ATOM 17666 C C . ARG D 1 251 ? 276.779 360.137 369.637 1.00 61.10 251 ARG D C 1
ATOM 17667 O O . ARG D 1 251 ? 277.894 360.638 369.641 1.00 61.10 251 ARG D O 1
ATOM 17688 N N . ALA D 1 252 ? 275.801 360.583 370.403 1.00 60.94 252 ALA D N 1
ATOM 17689 C CA . ALA D 1 252 ? 276.025 361.570 371.435 1.00 60.94 252 ALA D CA 1
ATOM 17690 C C . ALA D 1 252 ? 275.083 361.350 372.609 1.00 60.94 252 ALA D C 1
ATOM 17691 O O . ALA D 1 252 ? 274.002 360.787 372.463 1.00 60.94 252 ALA D O 1
ATOM 17698 N N . ILE D 1 253 ? 275.479 361.834 373.771 1.00 59.86 253 ILE D N 1
ATOM 17699 C CA . ILE D 1 253 ? 274.606 362.030 374.919 1.00 59.86 253 ILE D CA 1
ATOM 17700 C C . ILE D 1 253 ? 274.821 363.460 375.374 1.00 59.86 253 ILE D C 1
ATOM 17701 O O . ILE D 1 253 ? 275.958 363.865 375.578 1.00 59.86 253 ILE D O 1
ATOM 17717 N N . GLY D 1 254 ? 273.762 364.236 375.522 1.00 60.06 254 GLY D N 1
ATOM 17718 C CA . GLY D 1 254 ? 273.837 365.594 376.055 1.00 60.06 254 GLY D CA 1
ATOM 17719 C C . GLY D 1 254 ? 273.145 365.685 377.400 1.00 60.06 254 GLY D C 1
ATOM 17720 O O . GLY D 1 254 ? 272.231 364.909 377.657 1.00 60.06 254 GLY D O 1
ATOM 17724 N N . GLY D 1 255 ? 273.519 366.627 378.257 1.00 60.88 255 GLY D N 1
ATOM 17725 C CA . GLY D 1 255 ? 272.750 366.824 379.475 1.00 60.88 255 GLY D CA 1
ATOM 17726 C C . GLY D 1 255 ? 273.300 367.814 380.478 1.00 60.88 255 GLY D C 1
ATOM 17727 O O . GLY D 1 255 ? 274.304 368.489 380.262 1.00 60.88 255 GLY D O 1
ATOM 17731 N N . ASP D 1 256 ? 272.623 367.871 381.615 1.00 62.40 256 ASP D N 1
ATOM 17732 C CA . ASP D 1 256 ? 273.118 368.490 382.832 1.00 62.40 256 ASP D CA 1
ATOM 17733 C C . ASP D 1 256 ? 273.962 367.475 383.598 1.00 62.40 256 ASP D C 1
ATOM 17734 O O . ASP D 1 256 ? 273.455 366.693 384.392 1.00 62.40 256 ASP D O 1
ATOM 17743 N N . TRP D 1 257 ? 275.263 367.443 383.353 1.00 60.83 257 TRP D N 1
ATOM 17744 C CA . TRP D 1 257 ? 276.126 366.424 383.938 1.00 60.83 257 TRP D CA 1
ATOM 17745 C C . TRP D 1 257 ? 276.274 366.527 385.459 1.00 60.83 257 TRP D C 1
ATOM 17746 O O . TRP D 1 257 ? 276.786 365.598 386.067 1.00 60.83 257 TRP D O 1
ATOM 17767 N N . ASP D 1 258 ? 275.761 367.576 386.110 1.00 63.21 258 ASP D N 1
ATOM 17768 C CA . ASP D 1 258 ? 275.632 367.604 387.571 1.00 63.21 258 ASP D CA 1
ATOM 17769 C C . ASP D 1 258 ? 274.443 366.793 388.096 1.00 63.21 258 ASP D C 1
ATOM 17770 O O . ASP D 1 258 ? 274.417 366.452 389.273 1.00 63.21 258 ASP D O 1
ATOM 17779 N N . ALA D 1 259 ? 273.486 366.420 387.250 1.00 61.57 259 ALA D N 1
ATOM 17780 C CA . ALA D 1 259 ? 272.447 365.461 387.590 1.00 61.57 259 ALA D CA 1
ATOM 17781 C C . ALA D 1 259 ? 272.964 364.021 387.679 1.00 61.57 259 ALA D C 1
ATOM 17782 O O . ALA D 1 259 ? 272.218 363.129 388.064 1.00 61.57 259 ALA D O 1
ATOM 17789 N N . LEU D 1 260 ? 274.218 363.768 387.311 1.00 60.33 260 LEU D N 1
ATOM 17790 C CA . LEU D 1 260 ? 274.889 362.498 387.510 1.00 60.33 260 LEU D CA 1
ATOM 17791 C C . LEU D 1 260 ? 275.968 362.687 388.561 1.00 60.33 260 LEU D C 1
ATOM 17792 O O . LEU D 1 260 ? 276.982 363.326 388.303 1.00 60.33 260 LEU D O 1
ATOM 17808 N N . ARG D 1 261 ? 275.795 362.063 389.722 1.00 61.32 261 ARG D N 1
ATOM 17809 C CA . ARG D 1 261 ? 276.832 362.006 390.754 1.00 61.32 261 ARG D CA 1
ATOM 17810 C C . ARG D 1 261 ? 277.449 360.626 390.759 1.00 61.32 261 ARG D C 1
ATOM 17811 O O . ARG D 1 261 ? 276.722 359.654 390.622 1.00 61.32 261 ARG D O 1
ATOM 17832 N N . PHE D 1 262 ? 278.758 360.526 390.904 1.00 58.74 262 PHE D N 1
ATOM 17833 C CA . PHE D 1 262 ? 279.492 359.267 390.815 1.00 58.74 262 PHE D CA 1
ATOM 17834 C C . PHE D 1 262 ? 280.682 359.252 391.773 1.00 58.74 262 PHE D C 1
ATOM 17835 O O . PHE D 1 262 ? 281.307 360.283 392.012 1.00 58.74 262 PHE D O 1
ATOM 17852 N N . GLY D 1 263 ? 281.040 358.079 392.285 1.00 58.80 263 GLY D N 1
ATOM 17853 C CA . GLY D 1 263 ? 282.294 357.901 393.004 1.00 58.80 263 GLY D CA 1
ATOM 17854 C C . GLY D 1 263 ? 282.693 356.450 393.195 1.00 58.80 263 GLY D C 1
ATOM 17855 O O . GLY D 1 263 ? 281.894 355.531 393.029 1.00 58.80 263 GLY D O 1
ATOM 17859 N N . TYR D 1 264 ? 283.948 356.253 393.581 1.00 60.57 264 TYR D N 1
ATOM 17860 C CA . TYR D 1 264 ? 284.502 354.962 393.968 1.00 60.57 264 TYR D CA 1
ATOM 17861 C C . TYR D 1 264 ? 284.354 354.753 395.471 1.00 60.57 264 TYR D C 1
ATOM 17862 O O . TYR D 1 264 ? 284.829 355.560 396.266 1.00 60.57 264 TYR D O 1
ATOM 17880 N N . ALA D 1 265 ? 283.724 353.653 395.870 1.00 60.39 265 ALA D N 1
ATOM 17881 C CA . ALA D 1 265 ? 283.659 353.240 397.261 1.00 60.39 265 ALA D CA 1
ATOM 17882 C C . ALA D 1 265 ? 284.958 352.556 397.698 1.00 60.39 265 ALA D C 1
ATOM 17883 O O . ALA D 1 265 ? 285.506 352.879 398.748 1.00 60.39 265 ALA D O 1
ATOM 17890 N N . HIS D 1 266 ? 285.466 351.625 396.892 1.00 62.11 266 HIS D N 1
ATOM 17891 C CA . HIS D 1 266 ? 286.652 350.836 397.204 1.00 62.11 266 HIS D CA 1
ATOM 17892 C C . HIS D 1 266 ? 287.360 350.393 395.926 1.00 62.11 266 HIS D C 1
ATOM 17893 O O . HIS D 1 266 ? 286.700 350.067 394.948 1.00 62.11 266 HIS D O 1
ATOM 17907 N N . GLN D 1 267 ? 288.684 350.308 395.925 1.00 62.60 267 GLN D N 1
ATOM 17908 C CA . GLN D 1 267 ? 289.463 349.770 394.808 1.00 62.60 267 GLN D CA 1
ATOM 17909 C C . GLN D 1 267 ? 290.427 348.693 395.291 1.00 62.60 267 GLN D C 1
ATOM 17910 O O . GLN D 1 267 ? 291.197 348.907 396.222 1.00 62.60 267 GLN D O 1
ATOM 17924 N N . ILE D 1 268 ? 290.421 347.548 394.617 1.00 62.88 268 ILE D N 1
ATOM 17925 C CA . ILE D 1 268 ? 291.356 346.446 394.829 1.00 62.88 268 ILE D CA 1
ATOM 17926 C C . ILE D 1 268 ? 292.331 346.448 393.659 1.00 62.88 268 ILE D C 1
ATOM 17927 O O . ILE D 1 268 ? 291.948 346.169 392.524 1.00 62.88 268 ILE D O 1
ATOM 17943 N N . GLY D 1 269 ? 293.592 346.766 393.942 1.00 63.91 269 GLY D N 1
ATOM 17944 C CA . GLY D 1 269 ? 294.665 346.766 392.953 1.00 63.91 269 GLY D CA 1
ATOM 17945 C C . GLY D 1 269 ? 295.009 345.369 392.449 1.00 63.91 269 GLY D C 1
ATOM 17946 O O . GLY D 1 269 ? 294.368 344.387 392.802 1.00 63.91 269 GLY D O 1
ATOM 17950 N N . LEU D 1 270 ? 296.042 345.263 391.620 1.00 62.75 270 LEU D N 1
ATOM 17951 C CA . LEU D 1 270 ? 296.477 343.987 391.059 1.00 62.75 270 LEU D CA 1
ATOM 17952 C C . LEU D 1 270 ? 296.844 342.996 392.169 1.00 62.75 270 LEU D C 1
ATOM 17953 O O . LEU D 1 270 ? 297.828 343.197 392.882 1.00 62.75 270 LEU D O 1
ATOM 17969 N N . ARG D 1 271 ? 296.078 341.917 392.310 1.00 63.92 271 ARG D N 1
ATOM 17970 C CA . ARG D 1 271 ? 296.304 340.880 393.320 1.00 63.92 271 ARG D CA 1
ATOM 17971 C C . ARG D 1 271 ? 296.600 339.546 392.660 1.00 63.92 271 ARG D C 1
ATOM 17972 O O . ARG D 1 271 ? 295.776 339.054 391.899 1.00 63.92 271 ARG D O 1
ATOM 17993 N N . LYS D 1 272 ? 297.749 338.946 392.964 1.00 61.36 272 LYS D N 1
ATOM 17994 C CA . LYS D 1 272 ? 298.087 337.576 392.563 1.00 61.36 272 LYS D CA 1
ATOM 17995 C C . LYS D 1 272 ? 297.486 336.572 393.543 1.00 61.36 272 LYS D C 1
ATOM 17996 O O . LYS D 1 272 ? 297.673 336.693 394.747 1.00 61.36 272 LYS D O 1
ATOM 18015 N N . ILE D 1 273 ? 296.786 335.576 393.029 1.00 59.86 273 ILE D N 1
ATOM 18016 C CA . ILE D 1 273 ? 296.158 334.482 393.765 1.00 59.86 273 ILE D CA 1
ATOM 18017 C C . ILE D 1 273 ? 296.856 333.185 393.366 1.00 59.86 273 ILE D C 1
ATOM 18018 O O . ILE D 1 273 ? 297.010 332.901 392.185 1.00 59.86 273 ILE D O 1
ATOM 18034 N N . GLU D 1 274 ? 297.292 332.389 394.334 1.00 60.95 274 GLU D N 1
ATOM 18035 C CA . GLU D 1 274 ? 298.053 331.161 394.069 1.00 60.95 274 GLU D CA 1
ATOM 18036 C C . GLU D 1 274 ? 297.346 329.884 394.519 1.00 60.95 274 GLU D C 1
ATOM 18037 O O . GLU D 1 274 ? 297.768 328.803 394.136 1.00 60.95 274 GLU D O 1
ATOM 18049 N N . TYR D 1 275 ? 296.253 329.993 395.277 1.00 59.36 275 TYR D N 1
ATOM 18050 C CA . TYR D 1 275 ? 295.534 328.885 395.904 1.00 59.36 275 TYR D CA 1
ATOM 18051 C C . TYR D 1 275 ? 294.042 328.917 395.595 1.00 59.36 275 TYR D C 1
ATOM 18052 O O . TYR D 1 275 ? 293.477 329.970 395.324 1.00 59.36 275 TYR D O 1
ATOM 18070 N N . GLY D 1 276 ? 293.372 327.780 395.702 1.00 59.54 276 GLY D N 1
ATOM 18071 C CA . GLY D 1 276 ? 291.934 327.682 395.488 1.00 59.54 276 GLY D CA 1
ATOM 18072 C C . GLY D 1 276 ? 291.549 327.744 394.021 1.00 59.54 276 GLY D C 1
ATOM 18073 O O . GLY D 1 276 ? 292.391 327.625 393.147 1.00 59.54 276 GLY D O 1
ATOM 18077 N N . ASP D 1 277 ? 290.270 327.934 393.734 1.00 62.39 277 ASP D N 1
ATOM 18078 C CA . ASP D 1 277 ? 289.706 327.983 392.386 1.00 62.39 277 ASP D CA 1
ATOM 18079 C C . ASP D 1 277 ? 288.924 329.294 392.181 1.00 62.39 277 ASP D C 1
ATOM 18080 O O . ASP D 1 277 ? 287.699 329.304 392.305 1.00 62.39 277 ASP D O 1
ATOM 18089 N N . PRO D 1 278 ? 289.598 330.433 391.940 1.00 59.65 278 PRO D N 1
ATOM 18090 C CA . PRO D 1 278 ? 288.976 331.751 391.967 1.00 59.65 278 PRO D CA 1
ATOM 18091 C C . PRO D 1 278 ? 288.016 332.033 390.813 1.00 59.65 278 PRO D C 1
ATOM 18092 O O . PRO D 1 278 ? 287.157 332.892 390.958 1.00 59.65 278 PRO D O 1
ATOM 18103 N N . PHE D 1 279 ? 288.125 331.326 389.688 1.00 59.63 279 PHE D N 1
ATOM 18104 C CA . PHE D 1 279 ? 287.352 331.600 388.471 1.00 59.63 279 PHE D CA 1
ATOM 18105 C C . PHE D 1 279 ? 286.578 330.397 387.930 1.00 59.63 279 PHE D C 1
ATOM 18106 O O . PHE D 1 279 ? 285.983 330.481 386.861 1.00 59.63 279 PHE D O 1
ATOM 18123 N N . GLY D 1 280 ? 286.550 329.275 388.644 1.00 61.08 280 GLY D N 1
ATOM 18124 C CA . GLY D 1 280 ? 285.784 328.093 388.249 1.00 61.08 280 GLY D CA 1
ATOM 18125 C C . GLY D 1 280 ? 286.445 327.235 387.174 1.00 61.08 280 GLY D C 1
ATOM 18126 O O . GLY D 1 280 ? 285.775 326.426 386.536 1.00 61.08 280 GLY D O 1
ATOM 18130 N N . ASN D 1 281 ? 287.743 327.415 386.938 1.00 61.38 281 ASN D N 1
ATOM 18131 C CA . ASN D 1 281 ? 288.517 326.612 385.995 1.00 61.38 281 ASN D CA 1
ATOM 18132 C C . ASN D 1 281 ? 289.068 325.325 386.621 1.00 61.38 281 ASN D C 1
ATOM 18133 O O . ASN D 1 281 ? 289.336 324.364 385.905 1.00 61.38 281 ASN D O 1
ATOM 18144 N N . GLY D 1 282 ? 289.241 325.297 387.939 1.00 62.17 282 GLY D N 1
ATOM 18145 C CA . GLY D 1 282 ? 289.909 324.239 388.687 1.00 62.17 282 GLY D CA 1
ATOM 18146 C C . GLY D 1 282 ? 290.950 324.817 389.636 1.00 62.17 282 GLY D C 1
ATOM 18147 O O . GLY D 1 282 ? 291.375 325.956 389.488 1.00 62.17 282 GLY D O 1
ATOM 18151 N N . ASP D 1 283 ? 291.363 324.051 390.636 1.00 60.65 283 ASP D N 1
ATOM 18152 C CA . ASP D 1 283 ? 292.258 324.564 391.666 1.00 60.65 283 ASP D CA 1
ATOM 18153 C C . ASP D 1 283 ? 293.630 324.960 391.110 1.00 60.65 283 ASP D C 1
ATOM 18154 O O . ASP D 1 283 ? 294.259 324.216 390.362 1.00 60.65 283 ASP D O 1
ATOM 18163 N N . LEU D 1 284 ? 294.121 326.132 391.483 1.00 59.40 284 LEU D N 1
ATOM 18164 C CA . LEU D 1 284 ? 295.365 326.673 390.972 1.00 59.40 284 LEU D CA 1
ATOM 18165 C C . LEU D 1 284 ? 296.585 325.839 391.318 1.00 59.40 284 LEU D C 1
ATOM 18166 O O . LEU D 1 284 ? 297.476 325.715 390.485 1.00 59.40 284 LEU D O 1
ATOM 18182 N N . GLN D 1 285 ? 296.656 325.240 392.505 1.00 60.52 285 GLN D N 1
ATOM 18183 C CA . GLN D 1 285 ? 297.748 324.335 392.831 1.00 60.52 285 GLN D CA 1
ATOM 18184 C C . GLN D 1 285 ? 297.565 323.009 392.109 1.00 60.52 285 GLN D C 1
ATOM 18185 O O . GLN D 1 285 ? 298.538 322.493 391.574 1.00 60.52 285 GLN D O 1
ATOM 18199 N N . ARG D 1 286 ? 296.346 322.476 392.003 1.00 59.69 286 ARG D N 1
ATOM 18200 C CA . ARG D 1 286 ? 296.123 321.210 391.301 1.00 59.69 286 ARG D CA 1
ATOM 18201 C C . ARG D 1 286 ? 296.492 321.287 389.829 1.00 59.69 286 ARG D C 1
ATOM 18202 O O . ARG D 1 286 ? 297.069 320.347 389.297 1.00 59.69 286 ARG D O 1
ATOM 18223 N N . ARG D 1 287 ? 296.190 322.400 389.164 1.00 59.91 287 ARG D N 1
ATOM 18224 C CA . ARG D 1 287 ? 296.493 322.612 387.742 1.00 59.91 287 ARG D CA 1
ATOM 18225 C C . ARG D 1 287 ? 297.831 323.293 387.480 1.00 59.91 287 ARG D C 1
ATOM 18226 O O . ARG D 1 287 ? 298.152 323.522 386.324 1.00 59.91 287 ARG D O 1
ATOM 18247 N N . ASN D 1 288 ? 298.620 323.605 388.505 1.00 60.46 288 ASN D N 1
ATOM 18248 C CA . ASN D 1 288 ? 299.885 324.334 388.394 1.00 60.46 288 ASN D CA 1
ATOM 18249 C C . ASN D 1 288 ? 299.704 325.635 387.604 1.00 60.46 288 ASN D C 1
ATOM 18250 O O . ASN D 1 288 ? 300.290 325.832 386.547 1.00 60.46 288 ASN D O 1
ATOM 18261 N N . ALA D 1 289 ? 298.854 326.519 388.111 1.00 59.73 289 ALA D N 1
ATOM 18262 C CA . ALA D 1 289 ? 298.466 327.787 387.512 1.00 59.73 289 ALA D CA 1
ATOM 18263 C C . ALA D 1 289 ? 298.534 328.928 388.527 1.00 59.73 289 ALA D C 1
ATOM 18264 O O . ALA D 1 289 ? 298.635 328.713 389.727 1.00 59.73 289 ALA D O 1
ATOM 18271 N N . VAL D 1 290 ? 298.492 330.158 388.046 1.00 59.79 290 VAL D N 1
ATOM 18272 C CA . VAL D 1 290 ? 298.443 331.383 388.845 1.00 59.79 290 VAL D CA 1
ATOM 18273 C C . VAL D 1 290 ? 297.305 332.241 388.326 1.00 59.79 290 VAL D C 1
ATOM 18274 O O . VAL D 1 290 ? 297.068 332.276 387.125 1.00 59.79 290 VAL D O 1
ATOM 18287 N N . ALA D 1 291 ? 296.604 332.942 389.204 1.00 59.85 291 ALA D N 1
ATOM 18288 C CA . ALA D 1 291 ? 295.554 333.871 388.836 1.00 59.85 291 ALA D CA 1
ATOM 18289 C C . ALA D 1 291 ? 295.916 335.286 389.257 1.00 59.85 291 ALA D C 1
ATOM 18290 O O . ALA D 1 291 ? 296.590 335.502 390.254 1.00 59.85 291 ALA D O 1
ATOM 18297 N N . TYR D 1 292 ? 295.433 336.258 388.505 1.00 61.11 292 TYR D N 1
ATOM 18298 C CA . TYR D 1 292 ? 295.487 337.673 388.827 1.00 61.11 292 TYR D CA 1
ATOM 18299 C C . TYR D 1 292 ? 294.078 338.226 388.846 1.00 61.11 292 TYR D C 1
ATOM 18300 O O . TYR D 1 292 ? 293.236 337.816 388.058 1.00 61.11 292 TYR D O 1
ATOM 18318 N N . LEU D 1 293 ? 293.831 339.161 389.746 1.00 61.60 293 LEU D N 1
ATOM 18319 C CA . LEU D 1 293 ? 292.535 339.762 389.995 1.00 61.60 293 LEU D CA 1
ATOM 18320 C C . LEU D 1 293 ? 292.691 341.264 390.180 1.00 61.60 293 LEU D C 1
ATOM 18321 O O . LEU D 1 293 ? 293.678 341.730 390.742 1.00 61.60 293 LEU D O 1
ATOM 18337 N N . MET D 1 294 ? 291.701 342.018 389.737 1.00 61.66 294 MET D N 1
ATOM 18338 C CA . MET D 1 294 ? 291.563 343.431 390.032 1.00 61.66 294 MET D CA 1
ATOM 18339 C C . MET D 1 294 ? 290.080 343.770 390.150 1.00 61.66 294 MET D C 1
ATOM 18340 O O . MET D 1 294 ? 289.269 343.240 389.398 1.00 61.66 294 MET D O 1
ATOM 18354 N N . GLU D 1 295 ? 289.702 344.659 391.063 1.00 62.43 295 GLU D N 1
ATOM 18355 C CA . GLU D 1 295 ? 288.292 345.004 391.278 1.00 62.43 295 GLU D CA 1
ATOM 18356 C C . GLU D 1 295 ? 288.094 346.467 391.636 1.00 62.43 295 GLU D C 1
ATOM 18357 O O . GLU D 1 295 ? 288.961 347.107 392.218 1.00 62.43 295 GLU D O 1
ATOM 18369 N N . VAL D 1 296 ? 286.906 346.989 391.370 1.00 60.40 296 VAL D N 1
ATOM 18370 C CA . VAL D 1 296 ? 286.468 348.297 391.845 1.00 60.40 296 VAL D CA 1
ATOM 18371 C C . VAL D 1 296 ? 285.020 348.231 392.297 1.00 60.40 296 VAL D C 1
ATOM 18372 O O . VAL D 1 296 ? 284.183 347.639 391.630 1.00 60.40 296 VAL D O 1
ATOM 18385 N N . ILE D 1 297 ? 284.703 348.867 393.416 1.00 60.33 297 ILE D N 1
ATOM 18386 C CA . ILE D 1 297 ? 283.340 349.091 393.890 1.00 60.33 297 ILE D CA 1
ATOM 18387 C C . ILE D 1 297 ? 283.037 350.563 393.678 1.00 60.33 297 ILE D C 1
ATOM 18388 O O . ILE D 1 297 ? 283.772 351.426 394.146 1.00 60.33 297 ILE D O 1
ATOM 18404 N N . PHE D 1 298 ? 281.971 350.868 392.963 1.00 58.71 298 PHE D N 1
ATOM 18405 C CA . PHE D 1 298 ? 281.616 352.223 392.558 1.00 58.71 298 PHE D CA 1
ATOM 18406 C C . PHE D 1 298 ? 280.109 352.397 392.609 1.00 58.71 298 PHE D C 1
ATOM 18407 O O . PHE D 1 298 ? 279.361 351.427 392.571 1.00 58.71 298 PHE D O 1
ATOM 18424 N N . GLY D 1 299 ? 279.646 353.630 392.722 1.00 58.20 299 GLY D N 1
ATOM 18425 C CA . GLY D 1 299 ? 278.226 353.944 392.711 1.00 58.20 299 GLY D CA 1
ATOM 18426 C C . GLY D 1 299 ? 277.954 355.271 392.043 1.00 58.20 299 GLY D C 1
ATOM 18427 O O . GLY D 1 299 ? 278.815 356.145 391.991 1.00 58.20 299 GLY D O 1
ATOM 18431 N N . TRP D 1 300 ? 276.740 355.421 391.539 1.00 58.90 300 TRP D N 1
ATOM 18432 C CA . TRP D 1 300 ? 276.263 356.648 390.928 1.00 58.90 300 TRP D CA 1
ATOM 18433 C C . TRP D 1 300 ? 274.768 356.837 391.148 1.00 58.90 300 TRP D C 1
ATOM 18434 O O . TRP D 1 300 ? 274.039 355.876 391.386 1.00 58.90 300 TRP D O 1
ATOM 18455 N N . VAL D 1 301 ? 274.299 358.071 391.004 1.00 60.24 301 VAL D N 1
ATOM 18456 C CA . VAL D 1 301 ? 272.874 358.400 390.937 1.00 60.24 301 VAL D CA 1
ATOM 18457 C C . VAL D 1 301 ? 272.602 359.301 389.746 1.00 60.24 301 VAL D C 1
ATOM 18458 O O . VAL D 1 301 ? 273.320 360.269 389.522 1.00 60.24 301 VAL D O 1
ATOM 18471 N N . VAL D 1 302 ? 271.553 358.985 388.994 1.00 61.29 302 VAL D N 1
ATOM 18472 C CA . VAL D 1 302 ? 270.930 359.882 388.020 1.00 61.29 302 VAL D CA 1
ATOM 18473 C C . VAL D 1 302 ? 269.762 360.559 388.724 1.00 61.29 302 VAL D C 1
ATOM 18474 O O . VAL D 1 302 ? 268.737 359.934 388.980 1.00 61.29 302 VAL D O 1
ATOM 18487 N N . LEU D 1 303 ? 269.932 361.822 389.093 1.00 61.61 303 LEU D N 1
ATOM 18488 C CA . LEU D 1 303 ? 268.980 362.567 389.917 1.00 61.61 303 LEU D CA 1
ATOM 18489 C C . LEU D 1 303 ? 267.707 362.978 389.168 1.00 61.61 303 LEU D C 1
ATOM 18490 O O . LEU D 1 303 ? 266.663 363.146 389.787 1.00 61.61 303 LEU D O 1
ATOM 18506 N N . ASP D 1 304 ? 267.753 363.056 387.842 1.00 63.55 304 ASP D N 1
ATOM 18507 C CA . ASP D 1 304 ? 266.587 363.179 386.972 1.00 63.55 304 ASP D CA 1
ATOM 18508 C C . ASP D 1 304 ? 266.890 362.475 385.647 1.00 63.55 304 ASP D C 1
ATOM 18509 O O . ASP D 1 304 ? 267.834 362.877 384.972 1.00 63.55 304 ASP D O 1
ATOM 18518 N N . PRO D 1 305 ? 266.125 361.458 385.219 1.00 62.98 305 PRO D N 1
ATOM 18519 C CA . PRO D 1 305 ? 266.318 360.824 383.920 1.00 62.98 305 PRO D CA 1
ATOM 18520 C C . PRO D 1 305 ? 266.286 361.807 382.748 1.00 62.98 305 PRO D C 1
ATOM 18521 O O . PRO D 1 305 ? 266.943 361.601 381.737 1.00 62.98 305 PRO D O 1
ATOM 18532 N N . ASN D 1 306 ? 265.527 362.890 382.881 1.00 63.46 306 ASN D N 1
ATOM 18533 C CA . ASN D 1 306 ? 265.296 363.883 381.845 1.00 63.46 306 ASN D CA 1
ATOM 18534 C C . ASN D 1 306 ? 266.365 364.978 381.822 1.00 63.46 306 ASN D C 1
ATOM 18535 O O . ASN D 1 306 ? 266.325 365.852 380.965 1.00 63.46 306 ASN D O 1
ATOM 18546 N N . ALA D 1 307 ? 267.344 364.938 382.723 1.00 61.69 307 ALA D N 1
ATOM 18547 C CA . ALA D 1 307 ? 268.521 365.787 382.646 1.00 61.69 307 ALA D CA 1
ATOM 18548 C C . ALA D 1 307 ? 269.477 365.385 381.515 1.00 61.69 307 ALA D C 1
ATOM 18549 O O . ALA D 1 307 ? 270.437 366.099 381.257 1.00 61.69 307 ALA D O 1
ATOM 18556 N N . PHE D 1 308 ? 269.233 364.252 380.854 1.00 60.80 308 PHE D N 1
ATOM 18557 C CA . PHE D 1 308 ? 270.048 363.690 379.787 1.00 60.80 308 PHE D CA 1
ATOM 18558 C C . PHE D 1 308 ? 269.201 363.413 378.559 1.00 60.80 308 PHE D C 1
ATOM 18559 O O . PHE D 1 308 ? 268.022 363.115 378.671 1.00 60.80 308 PHE D O 1
ATOM 18576 N N . VAL D 1 309 ? 269.800 363.483 377.380 1.00 61.29 309 VAL D N 1
ATOM 18577 C CA . VAL D 1 309 ? 269.184 363.121 376.104 1.00 61.29 309 VAL D CA 1
ATOM 18578 C C . VAL D 1 309 ? 270.149 362.263 375.314 1.00 61.29 309 VAL D C 1
ATOM 18579 O O . VAL D 1 309 ? 271.352 362.504 375.316 1.00 61.29 309 VAL D O 1
ATOM 18592 N N . VAL D 1 310 ? 269.626 361.258 374.634 1.00 60.83 310 VAL D N 1
ATOM 18593 C CA . VAL D 1 310 ? 270.408 360.313 373.844 1.00 60.83 310 VAL D CA 1
ATOM 18594 C C . VAL D 1 310 ? 270.202 360.615 372.372 1.00 60.83 310 VAL D C 1
ATOM 18595 O O . VAL D 1 310 ? 269.078 360.595 371.890 1.00 60.83 310 VAL D O 1
ATOM 18608 N N . TYR D 1 311 ? 271.273 360.847 371.629 1.00 61.61 311 TYR D N 1
ATOM 18609 C CA . TYR D 1 311 ? 271.216 361.002 370.182 1.00 61.61 311 TYR D CA 1
ATOM 18610 C C . TYR D 1 311 ? 271.625 359.688 369.531 1.00 61.61 311 TYR D C 1
ATOM 18611 O O . TYR D 1 311 ? 272.778 359.269 369.640 1.00 61.61 311 TYR D O 1
ATOM 18629 N N . LYS D 1 312 ? 270.690 359.016 368.868 1.00 62.61 312 LYS D N 1
ATOM 18630 C CA . LYS D 1 312 ? 270.861 357.658 368.348 1.00 62.61 312 LYS D CA 1
ATOM 18631 C C . LYS D 1 312 ? 270.567 357.620 366.861 1.00 62.61 312 LYS D C 1
ATOM 18632 O O . LYS D 1 312 ? 269.574 358.181 366.430 1.00 62.61 312 LYS D O 1
ATOM 18651 N N . LEU D 1 313 ? 271.396 356.957 366.070 1.00 63.42 313 LEU D N 1
ATOM 18652 C CA . LEU D 1 313 ? 271.157 356.757 364.646 1.00 63.42 313 LEU D CA 1
ATOM 18653 C C . LEU D 1 313 ? 269.855 355.999 364.384 1.00 63.42 313 LEU D C 1
ATOM 18654 O O . LEU D 1 313 ? 269.495 355.084 365.120 1.00 63.42 313 LEU D O 1
ATOM 18670 N N . ALA D 1 314 ? 269.166 356.351 363.309 1.00 68.37 314 ALA D N 1
ATOM 18671 C CA . ALA D 1 314 ? 268.004 355.627 362.826 1.00 68.37 314 ALA D CA 1
ATOM 18672 C C . ALA D 1 314 ? 268.324 354.172 362.441 1.00 68.37 314 ALA D C 1
ATOM 18673 O O . ALA D 1 314 ? 269.450 353.845 362.067 1.00 68.37 314 ALA D O 1
ATOM 18680 N N . ALA D 1 315 ? 267.324 353.297 362.481 1.00 74.58 315 ALA D N 1
ATOM 18681 C CA . ALA D 1 315 ? 267.423 351.951 361.932 1.00 74.58 315 ALA D CA 1
ATOM 18682 C C . ALA D 1 315 ? 267.414 351.965 360.394 1.00 74.58 315 ALA D C 1
ATOM 18683 O O . ALA D 1 315 ? 266.759 352.795 359.765 1.00 74.58 315 ALA D O 1
ATOM 18690 N N . GLU D 1 316 ? 268.113 351.023 359.772 1.00 80.13 316 GLU D N 1
ATOM 18691 C CA . GLU D 1 316 ? 268.211 350.885 358.318 1.00 80.13 316 GLU D CA 1
ATOM 18692 C C . GLU D 1 316 ? 266.865 350.534 357.673 1.00 80.13 316 GLU D C 1
ATOM 18693 O O . GLU D 1 316 ? 266.217 349.539 358.025 1.00 80.13 316 GLU D O 1
ATOM 18705 N N . ALA E 1 2 ? 330.804 380.123 288.661 1.00 70.22 2 ALA E N 1
ATOM 18706 C CA . ALA E 1 2 ? 329.717 380.140 289.626 1.00 70.22 2 ALA E CA 1
ATOM 18707 C C . ALA E 1 2 ? 330.179 380.560 291.026 1.00 70.22 2 ALA E C 1
ATOM 18708 O O . ALA E 1 2 ? 331.269 380.211 291.478 1.00 70.22 2 ALA E O 1
ATOM 18715 N N . THR E 1 3 ? 329.325 381.292 291.732 1.00 67.64 3 THR E N 1
ATOM 18716 C CA . THR E 1 3 ? 329.532 381.729 293.121 1.00 67.64 3 THR E CA 1
ATOM 18717 C C . THR E 1 3 ? 329.494 380.552 294.101 1.00 67.64 3 THR E C 1
ATOM 18718 O O . THR E 1 3 ? 328.815 379.555 293.852 1.00 67.64 3 THR E O 1
ATOM 18729 N N . LYS E 1 4 ? 330.253 380.622 295.200 1.00 66.15 4 LYS E N 1
ATOM 18730 C CA . LYS E 1 4 ? 330.452 379.483 296.105 1.00 66.15 4 LYS E CA 1
ATOM 18731 C C . LYS E 1 4 ? 329.480 379.497 297.279 1.00 66.15 4 LYS E C 1
ATOM 18732 O O . LYS E 1 4 ? 329.489 380.420 298.082 1.00 66.15 4 LYS E O 1
ATOM 18751 N N . SER E 1 5 ? 328.678 378.448 297.402 1.00 65.33 5 SER E N 1
ATOM 18752 C CA . SER E 1 5 ? 327.745 378.191 298.501 1.00 65.33 5 SER E CA 1
ATOM 18753 C C . SER E 1 5 ? 328.324 377.235 299.545 1.00 65.33 5 SER E C 1
ATOM 18754 O O . SER E 1 5 ? 329.390 376.662 299.357 1.00 65.33 5 SER E O 1
ATOM 18762 N N . VAL E 1 6 ? 327.642 377.045 300.670 1.00 63.39 6 VAL E N 1
ATOM 18763 C CA . VAL E 1 6 ? 328.063 376.132 301.746 1.00 63.39 6 VAL E CA 1
ATOM 18764 C C . VAL E 1 6 ? 326.904 375.361 302.372 1.00 63.39 6 VAL E C 1
ATOM 18765 O O . VAL E 1 6 ? 327.118 374.278 302.903 1.00 63.39 6 VAL E O 1
ATOM 18778 N N . LEU E 1 7 ? 325.666 375.838 302.275 1.00 63.57 7 LEU E N 1
ATOM 18779 C CA . LEU E 1 7 ? 324.481 375.090 302.696 1.00 63.57 7 LEU E CA 1
ATOM 18780 C C . LEU E 1 7 ? 324.187 373.925 301.740 1.00 63.57 7 LEU E C 1
ATOM 18781 O O . LEU E 1 7 ? 324.550 373.960 300.569 1.00 63.57 7 LEU E O 1
ATOM 18797 N N . GLN E 1 8 ? 323.510 372.899 302.241 1.00 63.54 8 GLN E N 1
ATOM 18798 C CA . GLN E 1 8 ? 323.093 371.725 301.469 1.00 63.54 8 GLN E CA 1
ATOM 18799 C C . GLN E 1 8 ? 321.598 371.350 301.303 1.00 63.54 8 GLN E C 1
ATOM 18800 O O . GLN E 1 8 ? 320.800 371.443 302.251 1.00 63.54 8 GLN E O 1
ATOM 18814 N N . PRO E 1 9 ? 321.174 370.940 300.103 1.00 64.56 9 PRO E N 1
ATOM 18815 C CA . PRO E 1 9 ? 321.920 371.009 298.848 1.00 64.56 9 PRO E CA 1
ATOM 18816 C C . PRO E 1 9 ? 322.384 372.430 298.512 1.00 64.56 9 PRO E C 1
ATOM 18817 O O . PRO E 1 9 ? 321.787 373.392 299.002 1.00 64.56 9 PRO E O 1
ATOM 18828 N N . PRO E 1 10 ? 323.394 372.604 297.650 1.00 65.49 10 PRO E N 1
ATOM 18829 C CA . PRO E 1 10 ? 323.827 373.924 297.211 1.00 65.49 10 PRO E CA 1
ATOM 18830 C C . PRO E 1 10 ? 322.720 374.658 296.455 1.00 65.49 10 PRO E C 1
ATOM 18831 O O . PRO E 1 10 ? 321.967 374.059 295.688 1.00 65.49 10 PRO E O 1
ATOM 18842 N N . ALA E 1 11 ? 322.647 375.973 296.652 1.00 66.96 11 ALA E N 1
ATOM 18843 C CA . ALA E 1 11 ? 321.686 376.839 295.983 1.00 66.96 11 ALA E CA 1
ATOM 18844 C C . ALA E 1 11 ? 321.796 376.731 294.457 1.00 66.96 11 ALA E C 1
ATOM 18845 O O . ALA E 1 11 ? 322.904 376.658 293.923 1.00 66.96 11 ALA E O 1
ATOM 18852 N N . ALA E 1 12 ? 320.678 376.773 293.736 1.00 67.37 12 ALA E N 1
ATOM 18853 C CA . ALA E 1 12 ? 320.748 376.735 292.287 1.00 67.37 12 ALA E CA 1
ATOM 18854 C C . ALA E 1 12 ? 321.621 377.732 291.495 1.00 67.37 12 ALA E C 1
ATOM 18855 O O . ALA E 1 12 ? 321.770 378.917 291.815 1.00 67.37 12 ALA E O 1
ATOM 18862 N N . GLY E 1 13 ? 322.329 377.195 290.508 1.00 67.44 13 GLY E N 1
ATOM 18863 C CA . GLY E 1 13 ? 323.356 377.910 289.750 1.00 67.44 13 GLY E CA 1
ATOM 18864 C C . GLY E 1 13 ? 324.636 378.259 290.525 1.00 67.44 13 GLY E C 1
ATOM 18865 O O . GLY E 1 13 ? 325.585 378.741 289.918 1.00 67.44 13 GLY E O 1
ATOM 18869 N N . SER E 1 14 ? 324.716 378.016 291.833 1.00 67.10 14 SER E N 1
ATOM 18870 C CA . SER E 1 14 ? 325.967 378.115 292.595 1.00 67.10 14 SER E CA 1
ATOM 18871 C C . SER E 1 14 ? 326.795 376.836 292.484 1.00 67.10 14 SER E C 1
ATOM 18872 O O . SER E 1 14 ? 326.293 375.787 292.082 1.00 67.10 14 SER E O 1
ATOM 18880 N N . ALA E 1 15 ? 328.048 376.890 292.913 1.00 65.16 15 ALA E N 1
ATOM 18881 C CA . ALA E 1 15 ? 328.745 375.684 293.312 1.00 65.16 15 ALA E CA 1
ATOM 18882 C C . ALA E 1 15 ? 329.202 375.505 294.764 1.00 65.16 15 ALA E C 1
ATOM 18883 O O . ALA E 1 15 ? 329.547 376.454 295.458 1.00 65.16 15 ALA E O 1
ATOM 18890 N N . SER E 1 16 ? 329.105 374.298 295.301 1.00 63.50 16 SER E N 1
ATOM 18891 C CA . SER E 1 16 ? 329.398 374.095 296.717 1.00 63.50 16 SER E CA 1
ATOM 18892 C C . SER E 1 16 ? 330.888 374.253 296.995 1.00 63.50 16 SER E C 1
ATOM 18893 O O . SER E 1 16 ? 331.703 373.568 296.386 1.00 63.50 16 SER E O 1
ATOM 18901 N N . ILE E 1 17 ? 331.272 375.073 297.965 1.00 63.15 17 ILE E N 1
ATOM 18902 C CA . ILE E 1 17 ? 332.629 375.035 298.497 1.00 63.15 17 ILE E CA 1
ATOM 18903 C C . ILE E 1 17 ? 333.207 373.737 299.076 1.00 63.15 17 ILE E C 1
ATOM 18904 O O . ILE E 1 17 ? 334.408 373.598 299.254 1.00 63.15 17 ILE E O 1
ATOM 18920 N N . VAL E 1 18 ? 332.347 372.737 299.282 1.00 62.33 18 VAL E N 1
ATOM 18921 C CA . VAL E 1 18 ? 332.643 371.400 299.792 1.00 62.33 18 VAL E CA 1
ATOM 18922 C C . VAL E 1 18 ? 332.030 370.346 298.870 1.00 62.33 18 VAL E C 1
ATOM 18923 O O . VAL E 1 18 ? 331.650 369.268 299.303 1.00 62.33 18 VAL E O 1
ATOM 18936 N N . GLY E 1 19 ? 331.892 370.671 297.585 1.00 62.30 19 GLY E N 1
ATOM 18937 C CA . GLY E 1 19 ? 331.299 369.814 296.557 1.00 62.30 19 GLY E CA 1
ATOM 18938 C C . GLY E 1 19 ? 332.222 368.719 296.036 1.00 62.30 19 GLY E C 1
ATOM 18939 O O . GLY E 1 19 ? 331.762 367.819 295.335 1.00 62.30 19 GLY E O 1
ATOM 18943 N N . GLY E 1 20 ? 333.510 368.762 296.376 1.00 63.54 20 GLY E N 1
ATOM 18944 C CA . GLY E 1 20 ? 334.438 367.665 296.130 1.00 63.54 20 GLY E CA 1
ATOM 18945 C C . GLY E 1 20 ? 334.060 366.430 296.932 1.00 63.54 20 GLY E C 1
ATOM 18946 O O . GLY E 1 20 ? 333.392 366.534 297.957 1.00 63.54 20 GLY E O 1
ATOM 18950 N N . ALA E 1 21 ? 334.473 365.245 296.493 1.00 63.97 21 ALA E N 1
ATOM 18951 C CA . ALA E 1 21 ? 334.097 364.029 297.199 1.00 63.97 21 ALA E CA 1
ATOM 18952 C C . ALA E 1 21 ? 334.292 363.896 298.728 1.00 63.97 21 ALA E C 1
ATOM 18953 O O . ALA E 1 21 ? 335.329 364.210 299.320 1.00 63.97 21 ALA E O 1
ATOM 18960 N N . GLY E 1 22 ? 333.203 363.521 299.396 1.00 63.59 22 GLY E N 1
ATOM 18961 C CA . GLY E 1 22 ? 333.104 363.507 300.858 1.00 63.59 22 GLY E CA 1
ATOM 18962 C C . GLY E 1 22 ? 333.224 364.869 301.544 1.00 63.59 22 GLY E C 1
ATOM 18963 O O . GLY E 1 22 ? 333.347 364.918 302.763 1.00 63.59 22 GLY E O 1
ATOM 18967 N N . GLY E 1 23 ? 333.201 365.990 300.821 1.00 63.27 23 GLY E N 1
ATOM 18968 C CA . GLY E 1 23 ? 333.552 367.303 301.365 1.00 63.27 23 GLY E CA 1
ATOM 18969 C C . GLY E 1 23 ? 332.630 367.808 302.462 1.00 63.27 23 GLY E C 1
ATOM 18970 O O . GLY E 1 23 ? 333.074 368.527 303.350 1.00 63.27 23 GLY E O 1
ATOM 18974 N N . THR E 1 24 ? 331.366 367.392 302.472 1.00 62.44 24 THR E N 1
ATOM 18975 C CA . THR E 1 24 ? 330.395 367.747 303.518 1.00 62.44 24 THR E CA 1
ATOM 18976 C C . THR E 1 24 ? 330.829 367.308 304.910 1.00 62.44 24 THR E C 1
ATOM 18977 O O . THR E 1 24 ? 330.478 367.965 305.883 1.00 62.44 24 THR E O 1
ATOM 18988 N N . GLN E 1 25 ? 331.668 366.278 305.039 1.00 61.05 25 GLN E N 1
ATOM 18989 C CA . GLN E 1 25 ? 332.282 365.884 306.309 1.00 61.05 25 GLN E CA 1
ATOM 18990 C C . GLN E 1 25 ? 333.161 366.983 306.913 1.00 61.05 25 GLN E C 1
ATOM 18991 O O . GLN E 1 25 ? 333.430 366.973 308.106 1.00 61.05 25 GLN E O 1
ATOM 19005 N N . LEU E 1 26 ? 333.591 367.958 306.115 1.00 60.75 26 LEU E N 1
ATOM 19006 C CA . LEU E 1 26 ? 334.173 369.197 306.599 1.00 60.75 26 LEU E CA 1
ATOM 19007 C C . LEU E 1 26 ? 333.332 370.303 307.255 1.00 60.75 26 LEU E C 1
ATOM 19008 O O . LEU E 1 26 ? 333.889 371.201 307.876 1.00 60.75 26 LEU E O 1
ATOM 19024 N N . LEU E 1 27 ? 331.994 370.248 307.156 1.00 61.40 27 LEU E N 1
ATOM 19025 C CA . LEU E 1 27 ? 331.106 371.266 307.690 1.00 61.40 27 LEU E CA 1
ATOM 19026 C C . LEU E 1 27 ? 331.074 371.167 309.214 1.00 61.40 27 LEU E C 1
ATOM 19027 O O . LEU E 1 27 ? 330.969 370.059 309.739 1.00 61.40 27 LEU E O 1
ATOM 19043 N N . PRO E 1 28 ? 331.180 372.279 309.951 1.00 60.80 28 PRO E N 1
ATOM 19044 C CA . PRO E 1 28 ? 331.256 372.238 311.401 1.00 60.80 28 PRO E CA 1
ATOM 19045 C C . PRO E 1 28 ? 329.955 371.721 312.011 1.00 60.80 28 PRO E C 1
ATOM 19046 O O . PRO E 1 28 ? 328.875 371.903 311.449 1.00 60.80 28 PRO E O 1
ATOM 19057 N N . LYS E 1 29 ? 330.048 371.121 313.198 1.00 61.87 29 LYS E N 1
ATOM 19058 C CA . LYS E 1 29 ? 328.889 370.858 314.044 1.00 61.87 29 LYS E CA 1
ATOM 19059 C C . LYS E 1 29 ? 329.088 371.359 315.462 1.00 61.87 29 LYS E C 1
ATOM 19060 O O . LYS E 1 29 ? 330.201 371.442 315.968 1.00 61.87 29 LYS E O 1
ATOM 19079 N N . ASN E 1 30 ? 327.981 371.737 316.070 1.00 62.31 30 ASN E N 1
ATOM 19080 C CA . ASN E 1 30 ? 327.853 372.355 317.373 1.00 62.31 30 ASN E CA 1
ATOM 19081 C C . ASN E 1 30 ? 326.954 371.429 318.181 1.00 62.31 30 ASN E C 1
ATOM 19082 O O . ASN E 1 30 ? 325.748 371.420 317.966 1.00 62.31 30 ASN E O 1
ATOM 19093 N N . ILE E 1 31 ? 327.533 370.597 319.044 1.00 61.09 31 ILE E N 1
ATOM 19094 C CA . ILE E 1 31 ? 326.780 369.648 319.861 1.00 61.09 31 ILE E CA 1
ATOM 19095 C C . ILE E 1 31 ? 326.632 370.247 321.250 1.00 61.09 31 ILE E C 1
ATOM 19096 O O . ILE E 1 31 ? 327.623 370.573 321.899 1.00 61.09 31 ILE E O 1
ATOM 19112 N N . SER E 1 32 ? 325.399 370.396 321.716 1.00 60.99 32 SER E N 1
ATOM 19113 C CA . SER E 1 32 ? 325.125 370.983 323.019 1.00 60.99 32 SER E CA 1
ATOM 19114 C C . SER E 1 32 ? 325.575 370.076 324.165 1.00 60.99 32 SER E C 1
ATOM 19115 O O . SER E 1 32 ? 325.273 368.886 324.182 1.00 60.99 32 SER E O 1
ATOM 19123 N N . GLN E 1 33 ? 326.238 370.642 325.169 1.00 62.47 33 GLN E N 1
ATOM 19124 C CA . GLN E 1 33 ? 326.516 369.938 326.420 1.00 62.47 33 GLN E CA 1
ATOM 19125 C C . GLN E 1 33 ? 325.256 369.725 327.269 1.00 62.47 33 GLN E C 1
ATOM 19126 O O . GLN E 1 33 ? 325.293 368.968 328.233 1.00 62.47 33 GLN E O 1
ATOM 19140 N N . GLU E 1 34 ? 324.141 370.385 326.952 1.00 61.59 34 GLU E N 1
ATOM 19141 C CA . GLU E 1 34 ? 322.911 370.351 327.736 1.00 61.59 34 GLU E CA 1
ATOM 19142 C C . GLU E 1 34 ? 321.893 369.435 327.070 1.00 61.59 34 GLU E C 1
ATOM 19143 O O . GLU E 1 34 ? 321.363 369.733 326.004 1.00 61.59 34 GLU E O 1
ATOM 19155 N N . TRP E 1 35 ? 321.575 368.328 327.716 1.00 60.85 35 TRP E N 1
ATOM 19156 C CA . TRP E 1 35 ? 320.710 367.280 327.196 1.00 60.85 35 TRP E CA 1
ATOM 19157 C C . TRP E 1 35 ? 319.231 367.624 327.237 1.00 60.85 35 TRP E C 1
ATOM 19158 O O . TRP E 1 35 ? 318.776 368.357 328.108 1.00 60.85 35 TRP E O 1
ATOM 19179 N N . TRP E 1 36 ? 318.451 367.003 326.362 1.00 60.98 36 TRP E N 1
ATOM 19180 C CA . TRP E 1 36 ? 317.027 366.804 326.588 1.00 60.98 36 TRP E CA 1
ATOM 19181 C C . TRP E 1 36 ? 316.819 365.472 327.307 1.00 60.98 36 TRP E C 1
ATOM 19182 O O . TRP E 1 36 ? 316.873 364.405 326.703 1.00 60.98 36 TRP E O 1
ATOM 19203 N N . LYS E 1 37 ? 316.642 365.519 328.625 1.00 62.84 37 LYS E N 1
ATOM 19204 C CA . LYS E 1 37 ? 316.344 364.350 329.458 1.00 62.84 37 LYS E CA 1
ATOM 19205 C C . LYS E 1 37 ? 315.333 364.707 330.538 1.00 62.84 37 LYS E C 1
ATOM 19206 O O . LYS E 1 37 ? 315.492 365.698 331.247 1.00 62.84 37 LYS E O 1
ATOM 19225 N N . LYS E 1 38 ? 314.302 363.879 330.679 1.00 63.94 38 LYS E N 1
ATOM 19226 C CA . LYS E 1 38 ? 313.297 363.987 331.745 1.00 63.94 38 LYS E CA 1
ATOM 19227 C C . LYS E 1 38 ? 313.909 363.563 333.077 1.00 63.94 38 LYS E C 1
ATOM 19228 O O . LYS E 1 38 ? 314.792 362.708 333.089 1.00 63.94 38 LYS E O 1
ATOM 19247 N N . ALA E 1 39 ? 313.428 364.072 334.200 1.00 65.06 39 ALA E N 1
ATOM 19248 C CA . ALA E 1 39 ? 313.691 363.446 335.495 1.00 65.06 39 ALA E CA 1
ATOM 19249 C C . ALA E 1 39 ? 312.850 362.169 335.655 1.00 65.06 39 ALA E C 1
ATOM 19250 O O . ALA E 1 39 ? 311.771 362.047 335.077 1.00 65.06 39 ALA E O 1
ATOM 19257 N N . THR E 1 40 ? 313.331 361.205 336.433 1.00 64.11 40 THR E N 1
ATOM 19258 C CA . THR E 1 40 ? 312.578 359.981 336.764 1.00 64.11 40 THR E CA 1
ATOM 19259 C C . THR E 1 40 ? 311.770 360.128 338.051 1.00 64.11 40 THR E C 1
ATOM 19260 O O . THR E 1 40 ? 312.088 360.943 338.915 1.00 64.11 40 THR E O 1
ATOM 19271 N N . GLU E 1 41 ? 310.714 359.326 338.196 1.00 64.66 41 GLU E N 1
ATOM 19272 C CA . GLU E 1 41 ? 309.858 359.342 339.386 1.00 64.66 41 GLU E CA 1
ATOM 19273 C C . GLU E 1 41 ? 310.616 358.972 340.659 1.00 64.66 41 GLU E C 1
ATOM 19274 O O . GLU E 1 41 ? 311.338 357.980 340.693 1.00 64.66 41 GLU E O 1
ATOM 19286 N N . GLN E 1 42 ? 310.409 359.724 341.735 1.00 65.60 42 GLN E N 1
ATOM 19287 C CA . GLN E 1 42 ? 310.965 359.402 343.043 1.00 65.60 42 GLN E CA 1
ATOM 19288 C C . GLN E 1 42 ? 310.290 358.175 343.662 1.00 65.60 42 GLN E C 1
ATOM 19289 O O . GLN E 1 42 ? 309.081 357.984 343.541 1.00 65.60 42 GLN E O 1
ATOM 19303 N N . SER E 1 43 ? 311.068 357.373 344.386 1.00 62.26 43 SER E N 1
ATOM 19304 C CA . SER E 1 43 ? 310.549 356.366 345.311 1.00 62.26 43 SER E CA 1
ATOM 19305 C C . SER E 1 43 ? 310.025 357.032 346.577 1.00 62.26 43 SER E C 1
ATOM 19306 O O . SER E 1 43 ? 310.721 357.839 347.190 1.00 62.26 43 SER E O 1
ATOM 19314 N N . ILE E 1 44 ? 308.808 356.696 346.986 1.00 60.99 44 ILE E N 1
ATOM 19315 C CA . ILE E 1 44 ? 308.182 357.246 348.194 1.00 60.99 44 ILE E CA 1
ATOM 19316 C C . ILE E 1 44 ? 308.102 356.243 349.340 1.00 60.99 44 ILE E C 1
ATOM 19317 O O . ILE E 1 44 ? 307.938 356.650 350.486 1.00 60.99 44 ILE E O 1
ATOM 19333 N N . ILE E 1 45 ? 308.237 354.943 349.086 1.00 58.85 45 ILE E N 1
ATOM 19334 C CA . ILE E 1 45 ? 307.992 353.926 350.106 1.00 58.85 45 ILE E CA 1
ATOM 19335 C C . ILE E 1 45 ? 308.953 353.994 351.296 1.00 58.85 45 ILE E C 1
ATOM 19336 O O . ILE E 1 45 ? 308.465 353.964 352.422 1.00 58.85 45 ILE E O 1
ATOM 19352 N N . PRO E 1 46 ? 310.273 354.157 351.142 1.00 59.89 46 PRO E N 1
ATOM 19353 C CA . PRO E 1 46 ? 311.171 354.310 352.279 1.00 59.89 46 PRO E CA 1
ATOM 19354 C C . PRO E 1 46 ? 310.914 355.570 353.110 1.00 59.89 46 PRO E C 1
ATOM 19355 O O . PRO E 1 46 ? 311.320 355.636 354.262 1.00 59.89 46 PRO E O 1
ATOM 19366 N N . THR E 1 47 ? 310.242 356.573 352.545 1.00 60.69 47 THR E N 1
ATOM 19367 C CA . THR E 1 47 ? 309.877 357.809 353.246 1.00 60.69 47 THR E CA 1
ATOM 19368 C C . THR E 1 47 ? 308.590 357.634 354.040 1.00 60.69 47 THR E C 1
ATOM 19369 O O . THR E 1 47 ? 308.518 358.052 355.190 1.00 60.69 47 THR E O 1
ATOM 19380 N N . LEU E 1 48 ? 307.577 356.996 353.456 1.00 59.54 48 LEU E N 1
ATOM 19381 C CA . LEU E 1 48 ? 306.293 356.764 354.105 1.00 59.54 48 LEU E CA 1
ATOM 19382 C C . LEU E 1 48 ? 306.363 355.718 355.213 1.00 59.54 48 LEU E C 1
ATOM 19383 O O . LEU E 1 48 ? 305.913 355.966 356.326 1.00 59.54 48 LEU E O 1
ATOM 19399 N N . SER E 1 49 ? 306.905 354.548 354.900 1.00 58.77 49 SER E N 1
ATOM 19400 C CA . SER E 1 49 ? 306.972 353.386 355.784 1.00 58.77 49 SER E CA 1
ATOM 19401 C C . SER E 1 49 ? 307.717 353.650 357.090 1.00 58.77 49 SER E C 1
ATOM 19402 O O . SER E 1 49 ? 308.597 354.507 357.176 1.00 58.77 49 SER E O 1
ATOM 19410 N N . LYS E 1 50 ? 307.404 352.855 358.111 1.00 59.77 50 LYS E N 1
ATOM 19411 C CA . LYS E 1 50 ? 308.167 352.771 359.355 1.00 59.77 50 LYS E CA 1
ATOM 19412 C C . LYS E 1 50 ? 309.438 351.950 359.147 1.00 59.77 50 LYS E C 1
ATOM 19413 O O . LYS E 1 50 ? 309.367 350.820 358.671 1.00 59.77 50 LYS E O 1
ATOM 19432 N N . SER E 1 51 ? 310.604 352.466 359.505 1.00 60.41 51 SER E N 1
ATOM 19433 C CA . SER E 1 51 ? 311.831 351.682 359.383 1.00 60.41 51 SER E CA 1
ATOM 19434 C C . SER E 1 51 ? 311.838 350.527 360.380 1.00 60.41 51 SER E C 1
ATOM 19435 O O . SER E 1 51 ? 311.334 350.634 361.496 1.00 60.41 51 SER E O 1
ATOM 19443 N N . THR E 1 52 ? 312.410 349.397 359.985 1.00 59.02 52 THR E N 1
ATOM 19444 C CA . THR E 1 52 ? 312.606 348.225 360.840 1.00 59.02 52 THR E CA 1
ATOM 19445 C C . THR E 1 52 ? 313.917 347.548 360.480 1.00 59.02 52 THR E C 1
ATOM 19446 O O . THR E 1 52 ? 314.286 347.558 359.309 1.00 59.02 52 THR E O 1
ATOM 19457 N N . PRO E 1 53 ? 314.622 346.908 361.422 1.00 57.73 53 PRO E N 1
ATOM 19458 C CA . PRO E 1 53 ? 315.654 345.944 361.088 1.00 57.73 53 PRO E CA 1
ATOM 19459 C C . PRO E 1 53 ? 315.054 344.797 360.283 1.00 57.73 53 PRO E C 1
ATOM 19460 O O . PRO E 1 53 ? 313.951 344.343 360.586 1.00 57.73 53 PRO E O 1
ATOM 19471 N N . VAL E 1 54 ? 315.768 344.336 359.260 1.00 56.89 54 VAL E N 1
ATOM 19472 C CA . VAL E 1 54 ? 315.367 343.226 358.390 1.00 56.89 54 VAL E CA 1
ATOM 19473 C C . VAL E 1 54 ? 316.543 342.279 358.210 1.00 56.89 54 VAL E C 1
ATOM 19474 O O . VAL E 1 54 ? 317.677 342.725 358.066 1.00 56.89 54 VAL E O 1
ATOM 19487 N N . ILE E 1 55 ? 316.274 340.978 358.204 1.00 57.19 55 ILE E N 1
ATOM 19488 C CA . ILE E 1 55 ? 317.229 339.902 357.933 1.00 57.19 55 ILE E CA 1
ATOM 19489 C C . ILE E 1 55 ? 316.781 339.119 356.704 1.00 57.19 55 ILE E C 1
ATOM 19490 O O . ILE E 1 55 ? 315.590 339.061 356.416 1.00 57.19 55 ILE E O 1
ATOM 19506 N N . ILE E 1 56 ? 317.716 338.528 355.963 1.00 57.82 56 ILE E N 1
ATOM 19507 C CA . ILE E 1 56 ? 317.400 337.721 354.783 1.00 57.82 56 ILE E CA 1
ATOM 19508 C C . ILE E 1 56 ? 316.543 336.510 355.173 1.00 57.82 56 ILE E C 1
ATOM 19509 O O . ILE E 1 56 ? 316.826 335.822 356.150 1.00 57.82 56 ILE E O 1
ATOM 19525 N N . GLY E 1 57 ? 315.518 336.222 354.377 1.00 58.20 57 GLY E N 1
ATOM 19526 C CA . GLY E 1 57 ? 314.602 335.100 354.580 1.00 58.20 57 GLY E CA 1
ATOM 19527 C C . GLY E 1 57 ? 313.324 335.480 355.318 1.00 58.20 57 GLY E C 1
ATOM 19528 O O . GLY E 1 57 ? 313.117 336.627 355.688 1.00 58.20 57 GLY E O 1
ATOM 19532 N N . ASP E 1 58 ? 312.428 334.520 355.512 1.00 59.47 58 ASP E N 1
ATOM 19533 C CA . ASP E 1 58 ? 311.083 334.722 356.072 1.00 59.47 58 ASP E CA 1
ATOM 19534 C C . ASP E 1 58 ? 311.024 334.799 357.608 1.00 59.47 58 ASP E C 1
ATOM 19535 O O . ASP E 1 58 ? 309.959 334.653 358.205 1.00 59.47 58 ASP E O 1
ATOM 19544 N N . GLY E 1 59 ? 312.159 335.036 358.259 1.00 58.67 59 GLY E N 1
ATOM 19545 C CA . GLY E 1 59 ? 312.310 335.011 359.710 1.00 58.67 59 GLY E CA 1
ATOM 19546 C C . GLY E 1 59 ? 312.131 336.346 360.412 1.00 58.67 59 GLY E C 1
ATOM 19547 O O . GLY E 1 59 ? 312.442 336.456 361.588 1.00 58.67 59 GLY E O 1
ATOM 19551 N N . ASN E 1 60 ? 311.668 337.382 359.728 1.00 57.10 60 ASN E N 1
ATOM 19552 C CA . ASN E 1 60 ? 311.335 338.660 360.344 1.00 57.10 60 ASN E CA 1
ATOM 19553 C C . ASN E 1 60 ? 309.930 338.597 360.919 1.00 57.10 60 ASN E C 1
ATOM 19554 O O . ASN E 1 60 ? 309.021 338.220 360.196 1.00 57.10 60 ASN E O 1
ATOM 19565 N N . VAL E 1 61 ? 309.733 338.948 362.187 1.00 58.05 61 VAL E N 1
ATOM 19566 C CA . VAL E 1 61 ? 308.469 338.714 362.901 1.00 58.05 61 VAL E CA 1
ATOM 19567 C C . VAL E 1 61 ? 308.054 339.942 363.701 1.00 58.05 61 VAL E C 1
ATOM 19568 O O . VAL E 1 61 ? 308.859 340.530 364.413 1.00 58.05 61 VAL E O 1
ATOM 19581 N N . VAL E 1 62 ? 306.779 340.309 363.638 1.00 58.14 62 VAL E N 1
ATOM 19582 C CA . VAL E 1 62 ? 306.167 341.360 364.461 1.00 58.14 62 VAL E CA 1
ATOM 19583 C C . VAL E 1 62 ? 305.088 340.750 365.357 1.00 58.14 62 VAL E C 1
ATOM 19584 O O . VAL E 1 62 ? 304.200 340.090 364.822 1.00 58.14 62 VAL E O 1
ATOM 19597 N N . PRO E 1 63 ? 305.120 340.944 366.687 1.00 58.38 63 PRO E N 1
ATOM 19598 C CA . PRO E 1 63 ? 304.073 340.481 367.587 1.00 58.38 63 PRO E CA 1
ATOM 19599 C C . PRO E 1 63 ? 302.819 341.365 367.534 1.00 58.38 63 PRO E C 1
ATOM 19600 O O . PRO E 1 63 ? 302.897 342.589 367.493 1.00 58.38 63 PRO E O 1
ATOM 19611 N N . VAL E 1 64 ? 301.648 340.738 367.537 1.00 58.57 64 VAL E N 1
ATOM 19612 C CA . VAL E 1 64 ? 300.332 341.370 367.386 1.00 58.57 64 VAL E CA 1
ATOM 19613 C C . VAL E 1 64 ? 299.449 341.085 368.603 1.00 58.57 64 VAL E C 1
ATOM 19614 O O . VAL E 1 64 ? 299.092 339.933 368.840 1.00 58.57 64 VAL E O 1
ATOM 19627 N N . LEU E 1 65 ? 299.001 342.096 369.349 1.00 59.80 65 LEU E N 1
ATOM 19628 C CA . LEU E 1 65 ? 298.014 341.879 370.413 1.00 59.80 65 LEU E CA 1
ATOM 19629 C C . LEU E 1 65 ? 296.636 341.579 369.817 1.00 59.80 65 LEU E C 1
ATOM 19630 O O . LEU E 1 65 ? 296.151 342.314 368.967 1.00 59.80 65 LEU E O 1
ATOM 19646 N N . THR E 1 66 ? 296.013 340.476 370.223 1.00 59.74 66 THR E N 1
ATOM 19647 C CA . THR E 1 66 ? 294.912 339.848 369.472 1.00 59.74 66 THR E CA 1
ATOM 19648 C C . THR E 1 66 ? 293.619 339.689 370.270 1.00 59.74 66 THR E C 1
ATOM 19649 O O . THR E 1 66 ? 292.539 339.805 369.699 1.00 59.74 66 THR E O 1
ATOM 19660 N N . LYS E 1 67 ? 293.701 339.482 371.586 1.00 60.45 67 LYS E N 1
ATOM 19661 C CA . LYS E 1 67 ? 292.568 339.548 372.523 1.00 60.45 67 LYS E CA 1
ATOM 19662 C C . LYS E 1 67 ? 293.012 340.260 373.785 1.00 60.45 67 LYS E C 1
ATOM 19663 O O . LYS E 1 67 ? 294.188 340.208 374.127 1.00 60.45 67 LYS E O 1
ATOM 19682 N N . ARG E 1 68 ? 292.084 340.902 374.482 1.00 61.55 68 ARG E N 1
ATOM 19683 C CA . ARG E 1 68 ? 292.352 341.751 375.649 1.00 61.55 68 ARG E CA 1
ATOM 19684 C C . ARG E 1 68 ? 291.365 341.426 376.767 1.00 61.55 68 ARG E C 1
ATOM 19685 O O . ARG E 1 68 ? 290.223 341.077 376.469 1.00 61.55 68 ARG E O 1
ATOM 19706 N N . PRO E 1 69 ? 291.743 341.587 378.039 1.00 61.16 69 PRO E N 1
ATOM 19707 C CA . PRO E 1 69 ? 290.833 341.393 379.144 1.00 61.16 69 PRO E CA 1
ATOM 19708 C C . PRO E 1 69 ? 289.672 342.378 379.092 1.00 61.16 69 PRO E C 1
ATOM 19709 O O . PRO E 1 69 ? 289.812 343.546 378.741 1.00 61.16 69 PRO E O 1
ATOM 19720 N N . SER E 1 70 ? 288.519 341.899 379.515 1.00 61.10 70 SER E N 1
ATOM 19721 C CA . SER E 1 70 ? 287.295 342.650 379.679 1.00 61.10 70 SER E CA 1
ATOM 19722 C C . SER E 1 70 ? 286.702 342.371 381.055 1.00 61.10 70 SER E C 1
ATOM 19723 O O . SER E 1 70 ? 286.647 341.223 381.488 1.00 61.10 70 SER E O 1
ATOM 19731 N N . ALA E 1 71 ? 286.284 343.413 381.767 1.00 59.52 71 ALA E N 1
ATOM 19732 C CA . ALA E 1 71 ? 285.734 343.271 383.102 1.00 59.52 71 ALA E CA 1
ATOM 19733 C C . ALA E 1 71 ? 284.268 342.862 383.088 1.00 59.52 71 ALA E C 1
ATOM 19734 O O . ALA E 1 71 ? 283.592 342.864 382.069 1.00 59.52 71 ALA E O 1
ATOM 19741 N N . SER E 1 72 ? 283.777 342.499 384.256 1.00 60.67 72 SER E N 1
ATOM 19742 C CA . SER E 1 72 ? 282.430 342.009 384.479 1.00 60.67 72 SER E CA 1
ATOM 19743 C C . SER E 1 72 ? 281.846 342.670 385.722 1.00 60.67 72 SER E C 1
ATOM 19744 O O . SER E 1 72 ? 282.594 343.098 386.593 1.00 60.67 72 SER E O 1
ATOM 19752 N N . ILE E 1 73 ? 280.522 342.779 385.829 1.00 60.58 73 ILE E N 1
ATOM 19753 C CA . ILE E 1 73 ? 279.864 343.252 387.047 1.00 60.58 73 ILE E CA 1
ATOM 19754 C C . ILE E 1 73 ? 279.518 342.054 387.909 1.00 60.58 73 ILE E C 1
ATOM 19755 O O . ILE E 1 73 ? 278.747 341.183 387.515 1.00 60.58 73 ILE E O 1
ATOM 19771 N N . ILE E 1 74 ? 280.081 342.046 389.103 1.00 61.66 74 ILE E N 1
ATOM 19772 C CA . ILE E 1 74 ? 279.890 341.033 390.126 1.00 61.66 74 ILE E CA 1
ATOM 19773 C C . ILE E 1 74 ? 279.096 341.377 391.414 1.00 61.66 74 ILE E C 1
ATOM 19774 O O . ILE E 1 74 ? 279.416 342.269 392.210 1.00 61.66 74 ILE E O 1
ATOM 19790 N N . GLY E 1 75 ? 277.994 340.678 391.640 1.00 65.14 75 GLY E N 1
ATOM 19791 C CA . GLY E 1 75 ? 277.159 340.875 392.830 1.00 65.14 75 GLY E CA 1
ATOM 19792 C C . GLY E 1 75 ? 277.842 340.451 394.129 1.00 65.14 75 GLY E C 1
ATOM 19793 O O . GLY E 1 75 ? 278.809 339.694 394.120 1.00 65.14 75 GLY E O 1
ATOM 19797 N N . GLU E 1 76 ? 277.318 340.869 395.283 1.00 66.41 76 GLU E N 1
ATOM 19798 C CA . GLU E 1 76 ? 277.695 340.196 396.520 1.00 66.41 76 GLU E CA 1
ATOM 19799 C C . GLU E 1 76 ? 277.539 338.658 396.622 1.00 66.41 76 GLU E C 1
ATOM 19800 O O . GLU E 1 76 ? 276.497 338.054 396.373 1.00 66.41 76 GLU E O 1
ATOM 19812 N N . LEU E 1 77 ? 278.671 338.007 396.920 1.00 66.40 77 LEU E N 1
ATOM 19813 C CA . LEU E 1 77 ? 278.824 336.546 396.939 1.00 66.40 77 LEU E CA 1
ATOM 19814 C C . LEU E 1 77 ? 278.479 335.849 395.607 1.00 66.40 77 LEU E C 1
ATOM 19815 O O . LEU E 1 77 ? 278.249 334.641 395.580 1.00 66.40 77 LEU E O 1
ATOM 19831 N N . GLN E 1 78 ? 278.454 336.573 394.487 1.00 65.14 78 GLN E N 1
ATOM 19832 C CA . GLN E 1 78 ? 278.361 335.998 393.144 1.00 65.14 78 GLN E CA 1
ATOM 19833 C C . GLN E 1 78 ? 279.755 335.573 392.652 1.00 65.14 78 GLN E C 1
ATOM 19834 O O . GLN E 1 78 ? 280.756 336.197 392.996 1.00 65.14 78 GLN E O 1
ATOM 19848 N N . ASN E 1 79 ? 279.847 334.516 391.845 1.00 61.16 79 ASN E N 1
ATOM 19849 C CA . ASN E 1 79 ? 281.119 333.970 391.366 1.00 61.16 79 ASN E CA 1
ATOM 19850 C C . ASN E 1 79 ? 281.869 334.923 390.428 1.00 61.16 79 ASN E C 1
ATOM 19851 O O . ASN E 1 79 ? 281.360 335.284 389.372 1.00 61.16 79 ASN E O 1
ATOM 19862 N N . LYS E 1 80 ? 283.110 335.267 390.776 1.00 59.90 80 LYS E N 1
ATOM 19863 C CA . LYS E 1 80 ? 284.061 335.998 389.925 1.00 59.90 80 LYS E CA 1
ATOM 19864 C C . LYS E 1 80 ? 284.463 335.163 388.702 1.00 59.90 80 LYS E C 1
ATOM 19865 O O . LYS E 1 80 ? 284.360 333.939 388.728 1.00 59.90 80 LYS E O 1
ATOM 19884 N N . VAL E 1 81 ? 284.907 335.791 387.618 1.00 62.21 81 VAL E N 1
ATOM 19885 C CA . VAL E 1 81 ? 285.180 335.151 386.320 1.00 62.21 81 VAL E CA 1
ATOM 19886 C C . VAL E 1 81 ? 286.465 335.664 385.677 1.00 62.21 81 VAL E C 1
ATOM 19887 O O . VAL E 1 81 ? 286.873 336.801 385.868 1.00 62.21 81 VAL E O 1
ATOM 19900 N N . ASP E 1 82 ? 287.111 334.828 384.872 1.00 62.92 82 ASP E N 1
ATOM 19901 C CA . ASP E 1 82 ? 288.303 335.202 384.112 1.00 62.92 82 ASP E CA 1
ATOM 19902 C C . ASP E 1 82 ? 287.960 335.771 382.727 1.00 62.92 82 ASP E C 1
ATOM 19903 O O . ASP E 1 82 ? 286.858 335.600 382.205 1.00 62.92 82 ASP E O 1
ATOM 19912 N N . SER E 1 83 ? 288.925 336.444 382.111 1.00 62.96 83 SER E N 1
ATOM 19913 C CA . SER E 1 83 ? 288.806 337.005 380.770 1.00 62.96 83 SER E CA 1
ATOM 19914 C C . SER E 1 83 ? 289.882 336.497 379.800 1.00 62.96 83 SER E C 1
ATOM 19915 O O . SER E 1 83 ? 290.654 335.596 380.113 1.00 62.96 83 SER E O 1
ATOM 19923 N N . GLU E 1 84 ? 289.887 337.040 378.589 1.00 62.52 84 GLU E N 1
ATOM 19924 C CA . GLU E 1 84 ? 290.771 336.689 377.483 1.00 62.52 84 GLU E CA 1
ATOM 19925 C C . GLU E 1 84 ? 292.065 337.501 377.476 1.00 62.52 84 GLU E C 1
ATOM 19926 O O . GLU E 1 84 ? 292.096 338.648 377.891 1.00 62.52 84 GLU E O 1
ATOM 19938 N N . LEU E 1 85 ? 293.133 336.930 376.935 1.00 60.72 85 LEU E N 1
ATOM 19939 C CA . LEU E 1 85 ? 294.370 337.620 376.580 1.00 60.72 85 LEU E CA 1
ATOM 19940 C C . LEU E 1 85 ? 295.089 336.741 375.563 1.00 60.72 85 LEU E C 1
ATOM 19941 O O . LEU E 1 85 ? 295.281 335.555 375.811 1.00 60.72 85 LEU E O 1
ATOM 19957 N N . GLU E 1 86 ? 295.426 337.268 374.392 1.00 60.63 86 GLU E N 1
ATOM 19958 C CA . GLU E 1 86 ? 295.963 336.459 373.298 1.00 60.63 86 GLU E CA 1
ATOM 19959 C C . GLU E 1 86 ? 296.837 337.280 372.372 1.00 60.63 86 GLU E C 1
ATOM 19960 O O . GLU E 1 86 ? 296.585 338.464 372.159 1.00 60.63 86 GLU E O 1
ATOM 19972 N N . VAL E 1 87 ? 297.806 336.640 371.734 1.00 59.80 87 VAL E N 1
ATOM 19973 C CA . VAL E 1 87 ? 298.685 337.260 370.745 1.00 59.80 87 VAL E CA 1
ATOM 19974 C C . VAL E 1 87 ? 298.794 336.411 369.498 1.00 59.80 87 VAL E C 1
ATOM 19975 O O . VAL E 1 87 ? 298.530 335.214 369.493 1.00 59.80 87 VAL E O 1
ATOM 19988 N N . GLY E 1 88 ? 299.173 337.068 368.420 1.00 58.70 88 GLY E N 1
ATOM 19989 C CA . GLY E 1 88 ? 299.578 336.467 367.168 1.00 58.70 88 GLY E CA 1
ATOM 19990 C C . GLY E 1 88 ? 300.866 337.114 366.715 1.00 58.70 88 GLY E C 1
ATOM 19991 O O . GLY E 1 88 ? 301.472 337.908 367.432 1.00 58.70 88 GLY E O 1
ATOM 19995 N N . ALA E 1 89 ? 301.276 336.814 365.501 1.00 58.46 89 ALA E N 1
ATOM 19996 C CA . ALA E 1 89 ? 302.391 337.478 364.869 1.00 58.46 89 ALA E CA 1
ATOM 19997 C C . ALA E 1 89 ? 302.206 337.492 363.362 1.00 58.46 89 ALA E C 1
ATOM 19998 O O . ALA E 1 89 ? 301.556 336.615 362.799 1.00 58.46 89 ALA E O 1
ATOM 20005 N N . LYS E 1 90 ? 302.816 338.469 362.705 1.00 58.69 90 LYS E N 1
ATOM 20006 C CA . LYS E 1 90 ? 303.007 338.454 361.257 1.00 58.69 90 LYS E CA 1
ATOM 20007 C C . LYS E 1 90 ? 304.481 338.298 360.977 1.00 58.69 90 LYS E C 1
ATOM 20008 O O . LYS E 1 90 ? 305.296 338.941 361.629 1.00 58.69 90 LYS E O 1
ATOM 20027 N N . ASN E 1 91 ? 304.820 337.447 360.023 1.00 58.75 91 ASN E N 1
ATOM 20028 C CA . ASN E 1 91 ? 306.179 337.313 359.533 1.00 58.75 91 ASN E CA 1
ATOM 20029 C C . ASN E 1 91 ? 306.299 337.817 358.098 1.00 58.75 91 ASN E C 1
ATOM 20030 O O . ASN E 1 91 ? 305.315 337.869 357.363 1.00 58.75 91 ASN E O 1
ATOM 20041 N N . PHE E 1 92 ? 307.501 338.200 357.689 1.00 56.11 92 PHE E N 1
ATOM 20042 C CA . PHE E 1 92 ? 307.754 338.650 356.328 1.00 56.11 92 PHE E CA 1
ATOM 20043 C C . PHE E 1 92 ? 309.132 338.263 355.811 1.00 56.11 92 PHE E C 1
ATOM 20044 O O . PHE E 1 92 ? 310.107 338.179 356.559 1.00 56.11 92 PHE E O 1
ATOM 20061 N N . LYS E 1 93 ? 309.198 338.037 354.498 1.00 57.63 93 LYS E N 1
ATOM 20062 C CA . LYS E 1 93 ? 310.426 337.731 353.768 1.00 57.63 93 LYS E CA 1
ATOM 20063 C C . LYS E 1 93 ? 311.037 338.956 353.113 1.00 57.63 93 LYS E C 1
ATOM 20064 O O . LYS E 1 93 ? 310.367 339.942 352.832 1.00 57.63 93 LYS E O 1
ATOM 20083 N N . THR E 1 94 ? 312.318 338.855 352.811 1.00 56.72 94 THR E N 1
ATOM 20084 C CA . THR E 1 94 ? 312.997 339.711 351.846 1.00 56.72 94 THR E CA 1
ATOM 20085 C C . THR E 1 94 ? 312.792 339.248 350.406 1.00 56.72 94 THR E C 1
ATOM 20086 O O . THR E 1 94 ? 312.580 338.069 350.149 1.00 56.72 94 THR E O 1
ATOM 20097 N N . ILE E 1 95 ? 312.982 340.159 349.459 1.00 57.48 95 ILE E N 1
ATOM 20098 C CA . ILE E 1 95 ? 313.220 339.894 348.036 1.00 57.48 95 ILE E CA 1
ATOM 20099 C C . ILE E 1 95 ? 314.410 340.731 347.570 1.00 57.48 95 ILE E C 1
ATOM 20100 O O . ILE E 1 95 ? 314.863 341.626 348.279 1.00 57.48 95 ILE E O 1
ATOM 20116 N N . LYS E 1 96 ? 314.959 340.414 346.400 1.00 58.91 96 LYS E N 1
ATOM 20117 C CA . LYS E 1 96 ? 316.138 341.082 345.837 1.00 58.91 96 LYS E CA 1
ATOM 20118 C C . LYS E 1 96 ? 315.832 341.775 344.519 1.00 58.91 96 LYS E C 1
ATOM 20119 O O . LYS E 1 96 ? 315.373 341.121 343.589 1.00 58.91 96 LYS E O 1
ATOM 20138 N N . ALA E 1 97 ? 316.128 343.062 344.423 1.00 57.70 97 ALA E N 1
ATOM 20139 C CA . ALA E 1 97 ? 316.093 343.823 343.185 1.00 57.70 97 ALA E CA 1
ATOM 20140 C C . ALA E 1 97 ? 317.501 344.009 342.640 1.00 57.70 97 ALA E C 1
ATOM 20141 O O . ALA E 1 97 ? 318.414 344.331 343.388 1.00 57.70 97 ALA E O 1
ATOM 20148 N N . GLU E 1 98 ? 317.681 343.867 341.337 1.00 59.24 98 GLU E N 1
ATOM 20149 C CA . GLU E 1 98 ? 318.957 344.127 340.688 1.00 59.24 98 GLU E CA 1
ATOM 20150 C C . GLU E 1 98 ? 318.775 344.790 339.335 1.00 59.24 98 GLU E C 1
ATOM 20151 O O . GLU E 1 98 ? 317.766 344.612 338.653 1.00 59.24 98 GLU E O 1
ATOM 20163 N N . VAL E 1 99 ? 319.768 345.578 338.962 1.00 59.00 99 VAL E N 1
ATOM 20164 C CA . VAL E 1 99 ? 319.888 346.210 337.658 1.00 59.00 99 VAL E CA 1
ATOM 20165 C C . VAL E 1 99 ? 321.337 346.123 337.205 1.00 59.00 99 VAL E C 1
ATOM 20166 O O . VAL E 1 99 ? 322.259 346.322 337.994 1.00 59.00 99 VAL E O 1
ATOM 20179 N N . GLY E 1 100 ? 321.551 345.889 335.920 1.00 59.97 100 GLY E N 1
ATOM 20180 C CA . GLY E 1 100 ? 322.878 345.948 335.342 1.00 59.97 100 GLY E CA 1
ATOM 20181 C C . GLY E 1 100 ? 322.869 346.290 333.869 1.00 59.97 100 GLY E C 1
ATOM 20182 O O . GLY E 1 100 ? 321.851 346.195 333.193 1.00 59.97 100 GLY E O 1
ATOM 20186 N N . LEU E 1 101 ? 324.020 346.728 333.384 1.00 60.22 101 LEU E N 1
ATOM 20187 C CA . LEU E 1 101 ? 324.271 347.165 332.016 1.00 60.22 101 LEU E CA 1
ATOM 20188 C C . LEU E 1 101 ? 325.612 346.610 331.567 1.00 60.22 101 LEU E C 1
ATOM 20189 O O . LEU E 1 101 ? 326.542 346.594 332.362 1.00 60.22 101 LEU E O 1
ATOM 20205 N N . GLU E 1 102 ? 325.761 346.209 330.309 1.00 60.05 102 GLU E N 1
ATOM 20206 C CA . GLU E 1 102 ? 327.083 345.893 329.761 1.00 60.05 102 GLU E CA 1
ATOM 20207 C C . GLU E 1 102 ? 327.368 346.642 328.464 1.00 60.05 102 GLU E C 1
ATOM 20208 O O . GLU E 1 102 ? 326.493 346.849 327.629 1.00 60.05 102 GLU E O 1
ATOM 20220 N N . PHE E 1 103 ? 328.624 347.030 328.299 1.00 59.51 103 PHE E N 1
ATOM 20221 C CA . PHE E 1 103 ? 329.129 347.875 327.228 1.00 59.51 103 PHE E CA 1
ATOM 20222 C C . PHE E 1 103 ? 330.330 347.224 326.569 1.00 59.51 103 PHE E C 1
ATOM 20223 O O . PHE E 1 103 ? 331.182 346.679 327.259 1.00 59.51 103 PHE E O 1
ATOM 20240 N N . SER E 1 104 ? 330.460 347.317 325.252 1.00 59.03 104 SER E N 1
ATOM 20241 C CA . SER E 1 104 ? 331.694 346.928 324.572 1.00 59.03 104 SER E CA 1
ATOM 20242 C C . SER E 1 104 ? 332.866 347.832 324.943 1.00 59.03 104 SER E C 1
ATOM 20243 O O . SER E 1 104 ? 332.680 348.975 325.349 1.00 59.03 104 SER E O 1
ATOM 20251 N N . LEU E 1 105 ? 334.092 347.360 324.746 1.00 60.19 105 LEU E N 1
ATOM 20252 C CA . LEU E 1 105 ? 335.311 348.130 324.958 1.00 60.19 105 LEU E CA 1
ATOM 20253 C C . LEU E 1 105 ? 335.289 349.451 324.193 1.00 60.19 105 LEU E C 1
ATOM 20254 O O . LEU E 1 105 ? 335.540 350.497 324.778 1.00 60.19 105 LEU E O 1
ATOM 20270 N N . GLU E 1 106 ? 334.954 349.448 322.904 1.00 61.26 106 GLU E N 1
ATOM 20271 C CA . GLU E 1 106 ? 334.945 350.694 322.151 1.00 61.26 106 GLU E CA 1
ATOM 20272 C C . GLU E 1 106 ? 333.848 351.647 322.623 1.00 61.26 106 GLU E C 1
ATOM 20273 O O . GLU E 1 106 ? 334.034 352.855 322.540 1.00 61.26 106 GLU E O 1
ATOM 20285 N N . THR E 1 107 ? 332.751 351.157 323.203 1.00 59.85 107 THR E N 1
ATOM 20286 C CA . THR E 1 107 ? 331.765 352.015 323.863 1.00 59.85 107 THR E CA 1
ATOM 20287 C C . THR E 1 107 ? 332.347 352.680 325.102 1.00 59.85 107 THR E C 1
ATOM 20288 O O . THR E 1 107 ? 332.192 353.883 325.260 1.00 59.85 107 THR E O 1
ATOM 20299 N N . ILE E 1 108 ? 333.070 351.951 325.950 1.00 60.03 108 ILE E N 1
ATOM 20300 C CA . ILE E 1 108 ? 333.740 352.525 327.126 1.00 60.03 108 ILE E CA 1
ATOM 20301 C C . ILE E 1 108 ? 334.762 353.582 326.713 1.00 60.03 108 ILE E C 1
ATOM 20302 O O . ILE E 1 108 ? 334.834 354.645 327.321 1.00 60.03 108 ILE E O 1
ATOM 20318 N N . LEU E 1 109 ? 335.539 353.317 325.664 1.00 61.01 109 LEU E N 1
ATOM 20319 C CA . LEU E 1 109 ? 336.564 354.234 325.168 1.00 61.01 109 LEU E CA 1
ATOM 20320 C C . LEU E 1 109 ? 335.971 355.473 324.498 1.00 61.01 109 LEU E C 1
ATOM 20321 O O . LEU E 1 109 ? 336.472 356.575 324.695 1.00 61.01 109 LEU E O 1
ATOM 20337 N N . THR E 1 110 ? 334.891 355.323 323.736 1.00 60.91 110 THR E N 1
ATOM 20338 C CA . THR E 1 110 ? 334.209 356.444 323.082 1.00 60.91 110 THR E CA 1
ATOM 20339 C C . THR E 1 110 ? 333.465 357.332 324.076 1.00 60.91 110 THR E C 1
ATOM 20340 O O . THR E 1 110 ? 333.567 358.550 323.979 1.00 60.91 110 THR E O 1
ATOM 20351 N N . ASN E 1 111 ? 332.708 356.746 325.009 1.00 61.75 111 ASN E N 1
ATOM 20352 C CA . ASN E 1 111 ? 331.758 357.427 325.897 1.00 61.75 111 ASN E CA 1
ATOM 20353 C C . ASN E 1 111 ? 330.862 358.423 325.119 1.00 61.75 111 ASN E C 1
ATOM 20354 O O . ASN E 1 111 ? 331.023 359.635 325.255 1.00 61.75 111 ASN E O 1
ATOM 20365 N N . PRO E 1 112 ? 329.937 357.931 324.271 1.00 62.72 112 PRO E N 1
ATOM 20366 C CA . PRO E 1 112 ? 329.412 358.627 323.095 1.00 62.72 112 PRO E CA 1
ATOM 20367 C C . PRO E 1 112 ? 329.064 360.108 323.211 1.00 62.72 112 PRO E C 1
ATOM 20368 O O . PRO E 1 112 ? 329.461 360.883 322.342 1.00 62.72 112 PRO E O 1
ATOM 20379 N N . ALA E 1 113 ? 328.377 360.524 324.269 1.00 61.23 113 ALA E N 1
ATOM 20380 C CA . ALA E 1 113 ? 328.127 361.936 324.562 1.00 61.23 113 ALA E CA 1
ATOM 20381 C C . ALA E 1 113 ? 328.371 362.289 326.039 1.00 61.23 113 ALA E C 1
ATOM 20382 O O . ALA E 1 113 ? 327.744 363.191 326.581 1.00 61.23 113 ALA E O 1
ATOM 20389 N N . GLY E 1 114 ? 329.234 361.539 326.727 1.00 61.81 114 GLY E N 1
ATOM 20390 C CA . GLY E 1 114 ? 329.336 361.546 328.191 1.00 61.81 114 GLY E CA 1
ATOM 20391 C C . GLY E 1 114 ? 328.285 360.676 328.887 1.00 61.81 114 GLY E C 1
ATOM 20392 O O . GLY E 1 114 ? 328.113 360.751 330.096 1.00 61.81 114 GLY E O 1
ATOM 20396 N N . ILE E 1 115 ? 327.558 359.841 328.148 1.00 62.36 115 ILE E N 1
ATOM 20397 C CA . ILE E 1 115 ? 326.478 359.006 328.673 1.00 62.36 115 ILE E CA 1
ATOM 20398 C C . ILE E 1 115 ? 326.934 358.045 329.776 1.00 62.36 115 ILE E C 1
ATOM 20399 O O . ILE E 1 115 ? 326.210 357.799 330.728 1.00 62.36 115 ILE E O 1
ATOM 20415 N N . LEU E 1 116 ? 328.146 357.509 329.723 1.00 61.95 116 LEU E N 1
ATOM 20416 C CA . LEU E 1 116 ? 328.605 356.578 330.745 1.00 61.95 116 LEU E CA 1
ATOM 20417 C C . LEU E 1 116 ? 328.864 357.271 332.084 1.00 61.95 116 LEU E C 1
ATOM 20418 O O . LEU E 1 116 ? 329.085 356.610 333.093 1.00 61.95 116 LEU E O 1
ATOM 20434 N N . ASP E 1 117 ? 328.811 358.596 332.132 1.00 63.81 117 ASP E N 1
ATOM 20435 C CA . ASP E 1 117 ? 328.912 359.345 333.372 1.00 63.81 117 ASP E CA 1
ATOM 20436 C C . ASP E 1 117 ? 327.640 359.213 334.225 1.00 63.81 117 ASP E C 1
ATOM 20437 O O . ASP E 1 117 ? 327.703 359.423 335.433 1.00 63.81 117 ASP E O 1
ATOM 20446 N N . ILE E 1 118 ? 326.488 358.859 333.639 1.00 62.70 118 ILE E N 1
ATOM 20447 C CA . ILE E 1 118 ? 325.200 358.786 334.352 1.00 62.70 118 ILE E CA 1
ATOM 20448 C C . ILE E 1 118 ? 324.853 357.398 334.896 1.00 62.70 118 ILE E C 1
ATOM 20449 O O . ILE E 1 118 ? 323.861 357.253 335.594 1.00 62.70 118 ILE E O 1
ATOM 20465 N N . ILE E 1 119 ? 325.663 356.374 334.628 1.00 62.54 119 ILE E N 1
ATOM 20466 C CA . ILE E 1 119 ? 325.384 354.968 334.970 1.00 62.54 119 ILE E CA 1
ATOM 20467 C C . ILE E 1 119 ? 325.026 354.771 336.439 1.00 62.54 119 ILE E C 1
ATOM 20468 O O . ILE E 1 119 ? 323.999 354.175 336.738 1.00 62.54 119 ILE E O 1
ATOM 20484 N N . GLY E 1 120 ? 325.828 355.293 337.365 1.00 63.55 120 GLY E N 1
ATOM 20485 C CA . GLY E 1 120 ? 325.601 355.089 338.792 1.00 63.55 120 GLY E CA 1
ATOM 20486 C C . GLY E 1 120 ? 324.253 355.620 339.256 1.00 63.55 120 GLY E C 1
ATOM 20487 O O . GLY E 1 120 ? 323.489 354.901 339.896 1.00 63.55 120 GLY E O 1
ATOM 20491 N N . GLU E 1 121 ? 323.911 356.855 338.905 1.00 64.23 121 GLU E N 1
ATOM 20492 C CA . GLU E 1 121 ? 322.641 357.445 339.310 1.00 64.23 121 GLU E CA 1
ATOM 20493 C C . GLU E 1 121 ? 321.446 356.843 338.574 1.00 64.23 121 GLU E C 1
ATOM 20494 O O . GLU E 1 121 ? 320.416 356.612 339.196 1.00 64.23 121 GLU E O 1
ATOM 20506 N N . GLU E 1 122 ? 321.553 356.509 337.295 1.00 62.47 122 GLU E N 1
ATOM 20507 C CA . GLU E 1 122 ? 320.430 355.937 336.563 1.00 62.47 122 GLU E CA 1
ATOM 20508 C C . GLU E 1 122 ? 320.113 354.517 337.040 1.00 62.47 122 GLU E C 1
ATOM 20509 O O . GLU E 1 122 ? 318.951 354.131 337.105 1.00 62.47 122 GLU E O 1
ATOM 20521 N N . MET E 1 123 ? 321.123 353.755 337.461 1.00 61.15 123 MET E N 1
ATOM 20522 C CA . MET E 1 123 ? 320.941 352.456 338.104 1.00 61.15 123 MET E CA 1
ATOM 20523 C C . MET E 1 123 ? 320.465 352.570 339.552 1.00 61.15 123 MET E C 1
ATOM 20524 O O . MET E 1 123 ? 319.565 351.838 339.947 1.00 61.15 123 MET E O 1
ATOM 20538 N N . SER E 1 124 ? 320.967 353.526 340.335 1.00 60.71 124 SER E N 1
ATOM 20539 C CA . SER E 1 124 ? 320.456 353.786 341.690 1.00 60.71 124 SER E CA 1
ATOM 20540 C C . SER E 1 124 ? 318.967 354.108 341.678 1.00 60.71 124 SER E C 1
ATOM 20541 O O . SER E 1 124 ? 318.202 353.565 342.468 1.00 60.71 124 SER E O 1
ATOM 20549 N N . GLY E 1 125 ? 318.526 354.950 340.744 1.00 59.22 125 GLY E N 1
ATOM 20550 C CA . GLY E 1 125 ? 317.122 355.287 340.576 1.00 59.22 125 GLY E CA 1
ATOM 20551 C C . GLY E 1 125 ? 316.282 354.105 340.128 1.00 59.22 125 GLY E C 1
ATOM 20552 O O . GLY E 1 125 ? 315.180 353.922 340.621 1.00 59.22 125 GLY E O 1
ATOM 20556 N N . ALA E 1 126 ? 316.793 353.254 339.244 1.00 59.08 126 ALA E N 1
ATOM 20557 C CA . ALA E 1 126 ? 316.090 352.062 338.781 1.00 59.08 126 ALA E CA 1
ATOM 20558 C C . ALA E 1 126 ? 315.760 351.102 339.922 1.00 59.08 126 ALA E C 1
ATOM 20559 O O . ALA E 1 126 ? 314.658 350.567 339.965 1.00 59.08 126 ALA E O 1
ATOM 20566 N N . LEU E 1 127 ? 316.676 350.921 340.878 1.00 58.07 127 LEU E N 1
ATOM 20567 C CA . LEU E 1 127 ? 316.423 350.134 342.080 1.00 58.07 127 LEU E CA 1
ATOM 20568 C C . LEU E 1 127 ? 315.340 350.760 342.943 1.00 58.07 127 LEU E C 1
ATOM 20569 O O . LEU E 1 127 ? 314.381 350.084 343.297 1.00 58.07 127 LEU E O 1
ATOM 20585 N N . ALA E 1 128 ? 315.441 352.053 343.235 1.00 57.94 128 ALA E N 1
ATOM 20586 C CA . ALA E 1 128 ? 314.457 352.752 344.048 1.00 57.94 128 ALA E CA 1
ATOM 20587 C C . ALA E 1 128 ? 313.043 352.658 343.455 1.00 57.94 128 ALA E C 1
ATOM 20588 O O . ALA E 1 128 ? 312.092 352.350 344.163 1.00 57.94 128 ALA E O 1
ATOM 20595 N N . ARG E 1 129 ? 312.869 352.821 342.144 1.00 59.26 129 ARG E N 1
ATOM 20596 C CA . ARG E 1 129 ? 311.555 352.647 341.509 1.00 59.26 129 ARG E CA 1
ATOM 20597 C C . ARG E 1 129 ? 311.035 351.218 341.611 1.00 59.26 129 ARG E C 1
ATOM 20598 O O . ARG E 1 129 ? 309.834 351.021 341.738 1.00 59.26 129 ARG E O 1
ATOM 20619 N N . GLN E 1 130 ? 311.900 350.212 341.605 1.00 58.62 130 GLN E N 1
ATOM 20620 C CA . GLN E 1 130 ? 311.503 348.818 341.793 1.00 58.62 130 GLN E CA 1
ATOM 20621 C C . GLN E 1 130 ? 311.137 348.501 343.246 1.00 58.62 130 GLN E C 1
ATOM 20622 O O . GLN E 1 130 ? 310.268 347.665 343.464 1.00 58.62 130 GLN E O 1
ATOM 20636 N N . VAL E 1 131 ? 311.690 349.191 344.240 1.00 57.48 131 VAL E N 1
ATOM 20637 C CA . VAL E 1 131 ? 311.179 349.104 345.610 1.00 57.48 131 VAL E CA 1
ATOM 20638 C C . VAL E 1 131 ? 309.714 349.526 345.651 1.00 57.48 131 VAL E C 1
ATOM 20639 O O . VAL E 1 131 ? 308.871 348.731 346.046 1.00 57.48 131 VAL E O 1
ATOM 20652 N N . ASP E 1 132 ? 309.361 350.705 345.140 1.00 59.77 132 ASP E N 1
ATOM 20653 C CA . ASP E 1 132 ? 307.959 351.116 345.058 1.00 59.77 132 ASP E CA 1
ATOM 20654 C C . ASP E 1 132 ? 307.091 350.165 344.237 1.00 59.77 132 ASP E C 1
ATOM 20655 O O . ASP E 1 132 ? 305.992 349.829 344.659 1.00 59.77 132 ASP E O 1
ATOM 20664 N N . ALA E 1 133 ? 307.542 349.705 343.075 1.00 58.55 133 ALA E N 1
ATOM 20665 C CA . ALA E 1 133 ? 306.737 348.826 342.239 1.00 58.55 133 ALA E CA 1
ATOM 20666 C C . ALA E 1 133 ? 306.415 347.500 342.927 1.00 58.55 133 ALA E C 1
ATOM 20667 O O . ALA E 1 133 ? 305.321 346.970 342.756 1.00 58.55 133 ALA E O 1
ATOM 20674 N N . ALA E 1 134 ? 307.327 346.967 343.736 1.00 57.43 134 ALA E N 1
ATOM 20675 C CA . ALA E 1 134 ? 307.100 345.742 344.481 1.00 57.43 134 ALA E CA 1
ATOM 20676 C C . ALA E 1 134 ? 306.154 345.985 345.652 1.00 57.43 134 ALA E C 1
ATOM 20677 O O . ALA E 1 134 ? 305.099 345.364 345.731 1.00 57.43 134 ALA E O 1
ATOM 20684 N N . VAL E 1 135 ? 306.487 346.941 346.513 1.00 56.62 135 VAL E N 1
ATOM 20685 C CA . VAL E 1 135 ? 305.753 347.223 347.744 1.00 56.62 135 VAL E CA 1
ATOM 20686 C C . VAL E 1 135 ? 304.346 347.746 347.481 1.00 56.62 135 VAL E C 1
ATOM 20687 O O . VAL E 1 135 ? 303.414 347.329 348.156 1.00 56.62 135 VAL E O 1
ATOM 20700 N N . ILE E 1 136 ? 304.143 348.627 346.500 1.00 57.58 136 ILE E N 1
ATOM 20701 C CA . ILE E 1 136 ? 302.818 349.166 346.178 1.00 57.58 136 ILE E CA 1
ATOM 20702 C C . ILE E 1 136 ? 302.032 348.196 345.307 1.00 57.58 136 ILE E C 1
ATOM 20703 O O . ILE E 1 136 ? 300.906 347.857 345.651 1.00 57.58 136 ILE E O 1
ATOM 20719 N N . HIS E 1 137 ? 302.593 347.741 344.187 1.00 58.25 137 HIS E N 1
ATOM 20720 C CA . HIS E 1 137 ? 301.832 347.081 343.116 1.00 58.25 137 HIS E CA 1
ATOM 20721 C C . HIS E 1 137 ? 302.078 345.592 342.955 1.00 58.25 137 HIS E C 1
ATOM 20722 O O . HIS E 1 137 ? 301.372 344.959 342.180 1.00 58.25 137 HIS E O 1
ATOM 20736 N N . ASN E 1 138 ? 303.057 345.015 343.655 1.00 57.88 138 ASN E N 1
ATOM 20737 C CA . ASN E 1 138 ? 303.513 343.648 343.424 1.00 57.88 138 ASN E CA 1
ATOM 20738 C C . ASN E 1 138 ? 304.029 343.464 341.984 1.00 57.88 138 ASN E C 1
ATOM 20739 O O . ASN E 1 138 ? 303.752 342.458 341.354 1.00 57.88 138 ASN E O 1
ATOM 20750 N N . ARG E 1 139 ? 304.777 344.424 341.425 1.00 59.68 139 ARG E N 1
ATOM 20751 C CA . ARG E 1 139 ? 305.221 344.391 340.018 1.00 59.68 139 ARG E CA 1
ATOM 20752 C C . ARG E 1 139 ? 306.728 344.408 339.828 1.00 59.68 139 ARG E C 1
ATOM 20753 O O . ARG E 1 139 ? 307.468 344.992 340.608 1.00 59.68 139 ARG E O 1
ATOM 20774 N N . GLN E 1 140 ? 307.183 343.771 338.761 1.00 60.70 140 GLN E N 1
ATOM 20775 C CA . GLN E 1 140 ? 308.558 343.857 338.279 1.00 60.70 140 GLN E CA 1
ATOM 20776 C C . GLN E 1 140 ? 308.686 345.082 337.374 1.00 60.70 140 GLN E C 1
ATOM 20777 O O . GLN E 1 140 ? 307.979 345.163 336.378 1.00 60.70 140 GLN E O 1
ATOM 20791 N N . SER E 1 141 ? 309.523 346.064 337.683 1.00 60.69 141 SER E N 1
ATOM 20792 C CA . SER E 1 141 ? 309.457 347.348 336.986 1.00 60.69 141 SER E CA 1
ATOM 20793 C C . SER E 1 141 ? 310.009 347.277 335.562 1.00 60.69 141 SER E C 1
ATOM 20794 O O . SER E 1 141 ? 309.441 347.871 334.653 1.00 60.69 141 SER E O 1
ATOM 20802 N N . SER E 1 142 ? 311.003 346.434 335.307 1.00 61.31 142 SER E N 1
ATOM 20803 C CA . SER E 1 142 ? 311.519 346.128 333.968 1.00 61.31 142 SER E CA 1
ATOM 20804 C C . SER E 1 142 ? 310.544 345.463 332.998 1.00 61.31 142 SER E C 1
ATOM 20805 O O . SER E 1 142 ? 310.860 345.317 331.822 1.00 61.31 142 SER E O 1
ATOM 20813 N N . ASN E 1 143 ? 309.374 345.036 333.455 1.00 62.02 143 ASN E N 1
ATOM 20814 C CA . ASN E 1 143 ? 308.509 344.115 332.719 1.00 62.02 143 ASN E CA 1
ATOM 20815 C C . ASN E 1 143 ? 307.012 344.446 332.862 1.00 62.02 143 ASN E C 1
ATOM 20816 O O . ASN E 1 143 ? 306.218 344.164 331.971 1.00 62.02 143 ASN E O 1
ATOM 20827 N N . GLY E 1 144 ? 306.603 345.044 333.983 1.00 61.10 144 GLY E N 1
ATOM 20828 C CA . GLY E 1 144 ? 305.207 345.323 334.316 1.00 61.10 144 GLY E CA 1
ATOM 20829 C C . GLY E 1 144 ? 304.372 344.101 334.699 1.00 61.10 144 GLY E C 1
ATOM 20830 O O . GLY E 1 144 ? 303.172 344.235 334.914 1.00 61.10 144 GLY E O 1
ATOM 20834 N N . ALA E 1 145 ? 304.966 342.914 334.793 1.00 60.79 145 ALA E N 1
ATOM 20835 C CA . ALA E 1 145 ? 304.299 341.698 335.240 1.00 60.79 145 ALA E CA 1
ATOM 20836 C C . ALA E 1 145 ? 304.181 341.637 336.769 1.00 60.79 145 ALA E C 1
ATOM 20837 O O . ALA E 1 145 ? 304.968 342.253 337.490 1.00 60.79 145 ALA E O 1
ATOM 20844 N N . GLN E 1 146 ? 303.218 340.870 337.279 1.00 59.69 146 GLN E N 1
ATOM 20845 C CA . GLN E 1 146 ? 303.105 340.597 338.711 1.00 59.69 146 GLN E CA 1
ATOM 20846 C C . GLN E 1 146 ? 304.243 339.698 339.189 1.00 59.69 146 GLN E C 1
ATOM 20847 O O . GLN E 1 146 ? 304.608 338.735 338.519 1.00 59.69 146 GLN E O 1
ATOM 20861 N N . LEU E 1 147 ? 304.781 339.977 340.369 1.00 58.80 147 LEU E N 1
ATOM 20862 C CA . LEU E 1 147 ? 305.777 339.134 341.012 1.00 58.80 147 LEU E CA 1
ATOM 20863 C C . LEU E 1 147 ? 305.167 337.802 341.457 1.00 58.80 147 LEU E C 1
ATOM 20864 O O . LEU E 1 147 ? 304.114 337.773 342.083 1.00 58.80 147 LEU E O 1
ATOM 20880 N N . THR E 1 148 ? 305.858 336.698 341.191 1.00 61.66 148 THR E N 1
ATOM 20881 C CA . THR E 1 148 ? 305.498 335.360 341.696 1.00 61.66 148 THR E CA 1
ATOM 20882 C C . THR E 1 148 ? 306.064 335.102 343.100 1.00 61.66 148 THR E C 1
ATOM 20883 O O . THR E 1 148 ? 305.686 334.137 343.758 1.00 61.66 148 THR E O 1
ATOM 20894 N N . SER E 1 149 ? 306.934 335.979 343.606 1.00 61.09 149 SER E N 1
ATOM 20895 C CA . SER E 1 149 ? 307.391 336.001 344.998 1.00 61.09 149 SER E CA 1
ATOM 20896 C C . SER E 1 149 ? 306.216 336.038 345.983 1.00 61.09 149 SER E C 1
ATOM 20897 O O . SER E 1 149 ? 305.166 336.615 345.701 1.00 61.09 149 SER E O 1
ATOM 20905 N N . GLY E 1 150 ? 306.386 335.463 347.170 1.00 58.80 150 GLY E N 1
ATOM 20906 C CA . GLY E 1 150 ? 305.297 335.320 348.148 1.00 58.80 150 GLY E CA 1
ATOM 20907 C C . GLY E 1 150 ? 304.992 336.551 349.005 1.00 58.80 150 GLY E C 1
ATOM 20908 O O . GLY E 1 150 ? 304.189 336.464 349.929 1.00 58.80 150 GLY E O 1
ATOM 20912 N N . THR E 1 151 ? 305.638 337.685 348.751 1.00 58.38 151 THR E N 1
ATOM 20913 C CA . THR E 1 151 ? 305.399 338.976 349.421 1.00 58.38 151 THR E CA 1
ATOM 20914 C C . THR E 1 151 ? 304.017 339.552 349.100 1.00 58.38 151 THR E C 1
ATOM 20915 O O . THR E 1 151 ? 303.523 339.371 347.993 1.00 58.38 151 THR E O 1
ATOM 20926 N N . VAL E 1 152 ? 303.415 340.313 350.019 1.00 58.39 152 VAL E N 1
ATOM 20927 C CA . VAL E 1 152 ? 302.116 340.988 349.815 1.00 58.39 152 VAL E CA 1
ATOM 20928 C C . VAL E 1 152 ? 302.293 342.497 349.695 1.00 58.39 152 VAL E C 1
ATOM 20929 O O . VAL E 1 152 ? 302.915 343.127 350.539 1.00 58.39 152 VAL E O 1
ATOM 20942 N N . SER E 1 153 ? 301.767 343.105 348.639 1.00 57.44 153 SER E N 1
ATOM 20943 C CA . SER E 1 153 ? 301.839 344.554 348.441 1.00 57.44 153 SER E CA 1
ATOM 20944 C C . SER E 1 153 ? 300.727 345.300 349.170 1.00 57.44 153 SER E C 1
ATOM 20945 O O . SER E 1 153 ? 299.708 344.723 349.529 1.00 57.44 153 SER E O 1
ATOM 20953 N N . ILE E 1 154 ? 300.868 346.616 349.315 1.00 57.22 154 ILE E N 1
ATOM 20954 C CA . ILE E 1 154 ? 299.827 347.486 349.869 1.00 57.22 154 ILE E CA 1
ATOM 20955 C C . ILE E 1 154 ? 298.514 347.345 349.102 1.00 57.22 154 ILE E C 1
ATOM 20956 O O . ILE E 1 154 ? 297.458 347.237 349.703 1.00 57.22 154 ILE E O 1
ATOM 20972 N N . THR E 1 155 ? 298.540 347.333 347.775 1.00 57.78 155 THR E N 1
ATOM 20973 C CA . THR E 1 155 ? 297.304 347.302 346.981 1.00 57.78 155 THR E CA 1
ATOM 20974 C C . THR E 1 155 ? 296.646 345.929 346.915 1.00 57.78 155 THR E C 1
ATOM 20975 O O . THR E 1 155 ? 295.489 345.845 346.521 1.00 57.78 155 THR E O 1
ATOM 20986 N N . ALA E 1 156 ? 297.313 344.850 347.318 1.00 58.40 156 ALA E N 1
ATOM 20987 C CA . ALA E 1 156 ? 296.682 343.541 347.417 1.00 58.40 156 ALA E CA 1
ATOM 20988 C C . ALA E 1 156 ? 295.858 343.457 348.712 1.00 58.40 156 ALA E C 1
ATOM 20989 O O . ALA E 1 156 ? 296.378 343.598 349.815 1.00 58.40 156 ALA E O 1
ATOM 20996 N N . GLY E 1 157 ? 294.551 343.252 348.596 1.00 60.34 157 GLY E N 1
ATOM 20997 C CA . GLY E 1 157 ? 293.662 343.107 349.748 1.00 60.34 157 GLY E CA 1
ATOM 20998 C C . GLY E 1 157 ? 293.344 344.381 350.543 1.00 60.34 157 GLY E C 1
ATOM 20999 O O . GLY E 1 157 ? 292.508 344.317 351.440 1.00 60.34 157 GLY E O 1
ATOM 21003 N N . ALA E 1 158 ? 293.924 345.541 350.227 1.00 58.71 158 ALA E N 1
ATOM 21004 C CA . ALA E 1 158 ? 293.404 346.814 350.724 1.00 58.71 158 ALA E CA 1
ATOM 21005 C C . ALA E 1 158 ? 292.036 347.131 350.093 1.00 58.71 158 ALA E C 1
ATOM 21006 O O . ALA E 1 158 ? 291.841 346.859 348.907 1.00 58.71 158 ALA E O 1
ATOM 21013 N N . PRO E 1 159 ? 291.083 347.716 350.837 1.00 58.94 159 PRO E N 1
ATOM 21014 C CA . PRO E 1 159 ? 289.811 348.166 350.293 1.00 58.94 159 PRO E CA 1
ATOM 21015 C C . PRO E 1 159 ? 289.989 349.261 349.238 1.00 58.94 159 PRO E C 1
ATOM 21016 O O . PRO E 1 159 ? 290.874 350.110 349.336 1.00 58.94 159 PRO E O 1
ATOM 21027 N N . THR E 1 160 ? 289.122 349.259 348.229 1.00 60.30 160 THR E N 1
ATOM 21028 C CA . THR E 1 160 ? 289.122 350.236 347.134 1.00 60.30 160 THR E CA 1
ATOM 21029 C C . THR E 1 160 ? 287.958 351.212 347.261 1.00 60.30 160 THR E C 1
ATOM 21030 O O . THR E 1 160 ? 286.814 350.801 347.429 1.00 60.30 160 THR E O 1
ATOM 21041 N N . VAL E 1 161 ? 288.232 352.505 347.118 1.00 60.73 161 VAL E N 1
ATOM 21042 C CA . VAL E 1 161 ? 287.231 353.554 346.897 1.00 60.73 161 VAL E CA 1
ATOM 21043 C C . VAL E 1 161 ? 287.319 353.985 345.440 1.00 60.73 161 VAL E C 1
ATOM 21044 O O . VAL E 1 161 ? 288.365 354.423 344.970 1.00 60.73 161 VAL E O 1
ATOM 21057 N N . GLU E 1 162 ? 286.231 353.850 344.698 1.00 62.83 162 GLU E N 1
ATOM 21058 C CA . GLU E 1 162 ? 286.199 354.140 343.269 1.00 62.83 162 GLU E CA 1
ATOM 21059 C C . GLU E 1 162 ? 285.951 355.628 343.001 1.00 62.83 162 GLU E C 1
ATOM 21060 O O . GLU E 1 162 ? 284.855 356.131 343.226 1.00 62.83 162 GLU E O 1
ATOM 21072 N N . LEU E 1 163 ? 286.963 356.343 342.515 1.00 61.07 163 LEU E N 1
ATOM 21073 C CA . LEU E 1 163 ? 286.849 357.735 342.085 1.00 61.07 163 LEU E CA 1
ATOM 21074 C C . LEU E 1 163 ? 286.133 357.817 340.723 1.00 61.07 163 LEU E C 1
ATOM 21075 O O . LEU E 1 163 ? 286.518 357.100 339.802 1.00 61.07 163 LEU E O 1
ATOM 21091 N N . PRO E 1 164 ? 285.127 358.682 340.532 1.00 62.77 164 PRO E N 1
ATOM 21092 C CA . PRO E 1 164 ? 284.424 358.797 339.257 1.00 62.77 164 PRO E CA 1
ATOM 21093 C C . PRO E 1 164 ? 285.277 359.481 338.176 1.00 62.77 164 PRO E C 1
ATOM 21094 O O . PRO E 1 164 ? 286.142 360.298 338.476 1.00 62.77 164 PRO E O 1
ATOM 21105 N N . LEU E 1 165 ? 285.026 359.162 336.904 1.00 64.39 165 LEU E N 1
ATOM 21106 C CA . LEU E 1 165 ? 285.758 359.725 335.758 1.00 64.39 165 LEU E CA 1
ATOM 21107 C C . LEU E 1 165 ? 285.258 361.099 335.291 1.00 64.39 165 LEU E C 1
ATOM 21108 O O . LEU E 1 165 ? 285.941 361.761 334.514 1.00 64.39 165 LEU E O 1
ATOM 21124 N N . THR E 1 166 ? 284.065 361.517 335.710 1.00 64.92 166 THR E N 1
ATOM 21125 C CA . THR E 1 166 ? 283.374 362.712 335.213 1.00 64.92 166 THR E CA 1
ATOM 21126 C C . THR E 1 166 ? 284.236 363.971 335.296 1.00 64.92 166 THR E C 1
ATOM 21127 O O . THR E 1 166 ? 284.867 364.241 336.315 1.00 64.92 166 THR E O 1
ATOM 21138 N N . ALA E 1 167 ? 284.252 364.774 334.233 1.00 64.75 167 ALA E N 1
ATOM 21139 C CA . ALA E 1 167 ? 285.050 365.991 334.169 1.00 64.75 167 ALA E CA 1
ATOM 21140 C C . ALA E 1 167 ? 284.650 366.997 335.259 1.00 64.75 167 ALA E C 1
ATOM 21141 O O . ALA E 1 167 ? 283.477 367.311 335.449 1.00 64.75 167 ALA E O 1
ATOM 21148 N N . GLY E 1 168 ? 285.635 367.503 335.993 1.00 64.61 168 GLY E N 1
ATOM 21149 C CA . GLY E 1 168 ? 285.445 368.481 337.061 1.00 64.61 168 GLY E CA 1
ATOM 21150 C C . GLY E 1 168 ? 284.618 368.020 338.262 1.00 64.61 168 GLY E C 1
ATOM 21151 O O . GLY E 1 168 ? 284.144 368.858 339.021 1.00 64.61 168 GLY E O 1
ATOM 21155 N N . VAL E 1 169 ? 284.450 366.716 338.468 1.00 64.07 169 VAL E N 1
ATOM 21156 C CA . VAL E 1 169 ? 283.790 366.141 339.649 1.00 64.07 169 VAL E CA 1
ATOM 21157 C C . VAL E 1 169 ? 284.537 366.432 340.953 1.00 64.07 169 VAL E C 1
ATOM 21158 O O . VAL E 1 169 ? 285.762 366.485 340.984 1.00 64.07 169 VAL E O 1
ATOM 21171 N N . ASP E 1 170 ? 283.802 366.612 342.047 1.00 64.95 170 ASP E N 1
ATOM 21172 C CA . ASP E 1 170 ? 284.367 366.791 343.386 1.00 64.95 170 ASP E CA 1
ATOM 21173 C C . ASP E 1 170 ? 284.729 365.437 344.016 1.00 64.95 170 ASP E C 1
ATOM 21174 O O . ASP E 1 170 ? 283.845 364.622 344.271 1.00 64.95 170 ASP E O 1
ATOM 21183 N N . ILE E 1 171 ? 286.014 365.174 344.272 1.00 62.67 171 ILE E N 1
ATOM 21184 C CA . ILE E 1 171 ? 286.462 363.924 344.905 1.00 62.67 171 ILE E CA 1
ATOM 21185 C C . ILE E 1 171 ? 286.532 364.002 346.433 1.00 62.67 171 ILE E C 1
ATOM 21186 O O . ILE E 1 171 ? 286.791 362.992 347.077 1.00 62.67 171 ILE E O 1
ATOM 21202 N N . ASP E 1 172 ? 286.265 365.150 347.046 1.00 63.41 172 ASP E N 1
ATOM 21203 C CA . ASP E 1 172 ? 286.282 365.299 348.501 1.00 63.41 172 ASP E CA 1
ATOM 21204 C C . ASP E 1 172 ? 285.357 364.325 349.262 1.00 63.41 172 ASP E C 1
ATOM 21205 O O . ASP E 1 172 ? 285.808 363.743 350.246 1.00 63.41 172 ASP E O 1
ATOM 21214 N N . PRO E 1 173 ? 284.120 364.018 348.819 1.00 62.76 173 PRO E N 1
ATOM 21215 C CA . PRO E 1 173 ? 283.307 362.983 349.451 1.00 62.76 173 PRO E CA 1
ATOM 21216 C C . PRO E 1 173 ? 283.983 361.612 349.462 1.00 62.76 173 PRO E C 1
ATOM 21217 O O . PRO E 1 173 ? 283.868 360.862 350.425 1.00 62.76 173 PRO E O 1
ATOM 21228 N N . PHE E 1 174 ? 284.714 361.283 348.401 1.00 61.55 174 PHE E N 1
ATOM 21229 C CA . PHE E 1 174 ? 285.378 360.002 348.225 1.00 61.55 174 PHE E CA 1
ATOM 21230 C C . PHE E 1 174 ? 286.656 359.923 349.043 1.00 61.55 174 PHE E C 1
ATOM 21231 O O . PHE E 1 174 ? 286.898 358.917 349.694 1.00 61.55 174 PHE E O 1
ATOM 21248 N N . LEU E 1 175 ? 287.459 360.980 349.090 1.00 60.92 175 LEU E N 1
ATOM 21249 C CA . LEU E 1 175 ? 288.649 361.005 349.930 1.00 60.92 175 LEU E CA 1
ATOM 21250 C C . LEU E 1 175 ? 288.294 360.829 351.408 1.00 60.92 175 LEU E C 1
ATOM 21251 O O . LEU E 1 175 ? 288.968 360.078 352.104 1.00 60.92 175 LEU E O 1
ATOM 21267 N N . TRP E 1 176 ? 287.191 361.414 351.871 1.00 60.77 176 TRP E N 1
ATOM 21268 C CA . TRP E 1 176 ? 286.635 361.170 353.201 1.00 60.77 176 TRP E CA 1
ATOM 21269 C C . TRP E 1 176 ? 286.060 359.771 353.376 1.00 60.77 176 TRP E C 1
ATOM 21270 O O . TRP E 1 176 ? 286.294 359.168 354.414 1.00 60.77 176 TRP E O 1
ATOM 21291 N N . GLU E 1 177 ? 285.364 359.197 352.402 1.00 60.07 177 GLU E N 1
ATOM 21292 C CA . GLU E 1 177 ? 284.893 357.812 352.485 1.00 60.07 177 GLU E CA 1
ATOM 21293 C C . GLU E 1 177 ? 286.038 356.824 352.722 1.00 60.07 177 GLU E C 1
ATOM 21294 O O . GLU E 1 177 ? 285.910 355.888 353.511 1.00 60.07 177 GLU E O 1
ATOM 21306 N N . GLY E 1 178 ? 287.193 357.039 352.105 1.00 59.45 178 GLY E N 1
ATOM 21307 C CA . GLY E 1 178 ? 288.347 356.193 352.357 1.00 59.45 178 GLY E CA 1
ATOM 21308 C C . GLY E 1 178 ? 288.931 356.395 353.743 1.00 59.45 178 GLY E C 1
ATOM 21309 O O . GLY E 1 178 ? 289.164 355.418 354.444 1.00 59.45 178 GLY E O 1
ATOM 21313 N N . TYR E 1 179 ? 289.098 357.633 354.197 1.00 59.29 179 TYR E N 1
ATOM 21314 C CA . TYR E 1 179 ? 289.563 357.915 355.554 1.00 59.29 179 TYR E CA 1
ATOM 21315 C C . TYR E 1 179 ? 288.647 357.287 356.611 1.00 59.29 179 TYR E C 1
ATOM 21316 O O . TYR E 1 179 ? 289.113 356.731 357.602 1.00 59.29 179 TYR E O 1
ATOM 21334 N N . ASN E 1 180 ? 287.339 357.296 356.382 1.00 59.49 180 ASN E N 1
ATOM 21335 C CA . ASN E 1 180 ? 286.384 356.615 357.237 1.00 59.49 180 ASN E CA 1
ATOM 21336 C C . ASN E 1 180 ? 286.529 355.094 357.181 1.00 59.49 180 ASN E C 1
ATOM 21337 O O . ASN E 1 180 ? 286.484 354.434 358.209 1.00 59.49 180 ASN E O 1
ATOM 21348 N N . THR E 1 181 ? 286.768 354.524 356.008 1.00 59.60 181 THR E N 1
ATOM 21349 C CA . THR E 1 181 ? 287.005 353.086 355.866 1.00 59.60 181 THR E CA 1
ATOM 21350 C C . THR E 1 181 ? 288.217 352.625 356.673 1.00 59.60 181 THR E C 1
ATOM 21351 O O . THR E 1 181 ? 288.146 351.617 357.360 1.00 59.60 181 THR E O 1
ATOM 21362 N N . VAL E 1 182 ? 289.312 353.378 356.678 1.00 58.59 182 VAL E N 1
ATOM 21363 C CA . VAL E 1 182 ? 290.475 353.051 357.509 1.00 58.59 182 VAL E CA 1
ATOM 21364 C C . VAL E 1 182 ? 290.182 353.263 358.989 1.00 58.59 182 VAL E C 1
ATOM 21365 O O . VAL E 1 182 ? 290.413 352.380 359.802 1.00 58.59 182 VAL E O 1
ATOM 21378 N N . THR E 1 183 ? 289.685 354.432 359.380 1.00 60.12 183 THR E N 1
ATOM 21379 C CA . THR E 1 183 ? 289.641 354.813 360.798 1.00 60.12 183 THR E CA 1
ATOM 21380 C C . THR E 1 183 ? 288.407 354.345 361.551 1.00 60.12 183 THR E C 1
ATOM 21381 O O . THR E 1 183 ? 288.514 354.035 362.730 1.00 60.12 183 THR E O 1
ATOM 21392 N N . GLU E 1 184 ? 287.240 354.264 360.920 1.00 62.36 184 GLU E N 1
ATOM 21393 C CA . GLU E 1 184 ? 286.029 353.753 361.559 1.00 62.36 184 GLU E CA 1
ATOM 21394 C C . GLU E 1 184 ? 285.879 352.259 361.321 1.00 62.36 184 GLU E C 1
ATOM 21395 O O . GLU E 1 184 ? 285.855 351.494 362.279 1.00 62.36 184 GLU E O 1
ATOM 21407 N N . ALA E 1 185 ? 285.768 351.832 360.063 1.00 62.64 185 ALA E N 1
ATOM 21408 C CA . ALA E 1 185 ? 285.388 350.456 359.752 1.00 62.64 185 ALA E CA 1
ATOM 21409 C C . ALA E 1 185 ? 286.485 349.443 360.127 1.00 62.64 185 ALA E C 1
ATOM 21410 O O . ALA E 1 185 ? 286.191 348.385 360.681 1.00 62.64 185 ALA E O 1
ATOM 21417 N N . ALA E 1 186 ? 287.750 349.768 359.850 1.00 61.71 186 ALA E N 1
ATOM 21418 C CA . ALA E 1 186 ? 288.901 348.949 360.215 1.00 61.71 186 ALA E CA 1
ATOM 21419 C C . ALA E 1 186 ? 289.551 349.337 361.558 1.00 61.71 186 ALA E C 1
ATOM 21420 O O . ALA E 1 186 ? 290.244 348.529 362.170 1.00 61.71 186 ALA E O 1
ATOM 21427 N N . GLY E 1 187 ? 289.296 350.539 362.072 1.00 61.51 187 GLY E N 1
ATOM 21428 C CA . GLY E 1 187 ? 289.741 350.958 363.402 1.00 61.51 187 GLY E CA 1
ATOM 21429 C C . GLY E 1 187 ? 291.220 351.339 363.527 1.00 61.51 187 GLY E C 1
ATOM 21430 O O . GLY E 1 187 ? 291.710 351.500 364.642 1.00 61.51 187 GLY E O 1
ATOM 21434 N N . ASN E 1 188 ? 291.960 351.470 362.429 1.00 60.71 188 ASN E N 1
ATOM 21435 C CA . ASN E 1 188 ? 293.368 351.875 362.466 1.00 60.71 188 ASN E CA 1
ATOM 21436 C C . ASN E 1 188 ? 293.516 353.392 362.668 1.00 60.71 188 ASN E C 1
ATOM 21437 O O . ASN E 1 188 ? 292.545 354.139 362.597 1.00 60.71 188 ASN E O 1
ATOM 21448 N N . ASN E 1 189 ? 294.738 353.881 362.877 1.00 60.41 189 ASN E N 1
ATOM 21449 C CA . ASN E 1 189 ? 295.034 355.308 362.736 1.00 60.41 189 ASN E CA 1
ATOM 21450 C C . ASN E 1 189 ? 294.979 355.737 361.261 1.00 60.41 189 ASN E C 1
ATOM 21451 O O . ASN E 1 189 ? 294.761 354.934 360.361 1.00 60.41 189 ASN E O 1
ATOM 21462 N N . PHE E 1 190 ? 295.258 357.005 360.993 1.00 58.03 190 PHE E N 1
ATOM 21463 C CA . PHE E 1 190 ? 295.563 357.501 359.659 1.00 58.03 190 PHE E CA 1
ATOM 21464 C C . PHE E 1 190 ? 296.706 358.496 359.781 1.00 58.03 190 PHE E C 1
ATOM 21465 O O . PHE E 1 190 ? 296.682 359.337 360.674 1.00 58.03 190 PHE E O 1
ATOM 21482 N N . SER E 1 191 ? 297.722 358.398 358.933 1.00 59.22 191 SER E N 1
ATOM 21483 C CA . SER E 1 191 ? 298.935 359.215 359.063 1.00 59.22 191 SER E CA 1
ATOM 21484 C C . SER E 1 191 ? 299.341 359.933 357.779 1.00 59.22 191 SER E C 1
ATOM 21485 O O . SER E 1 191 ? 300.320 360.675 357.785 1.00 59.22 191 SER E O 1
ATOM 21493 N N . GLY E 1 192 ? 298.582 359.787 356.694 1.00 57.73 192 GLY E N 1
ATOM 21494 C CA . GLY E 1 192 ? 298.768 360.570 355.482 1.00 57.73 192 GLY E CA 1
ATOM 21495 C C . GLY E 1 192 ? 298.378 359.841 354.212 1.00 57.73 192 GLY E C 1
ATOM 21496 O O . GLY E 1 192 ? 297.823 358.744 354.240 1.00 57.73 192 GLY E O 1
ATOM 21500 N N . PHE E 1 193 ? 298.728 360.450 353.087 1.00 58.71 193 PHE E N 1
ATOM 21501 C CA . PHE E 1 193 ? 298.486 359.930 351.749 1.00 58.71 193 PHE E CA 1
ATOM 21502 C C . PHE E 1 193 ? 299.761 359.763 350.929 1.00 58.71 193 PHE E C 1
ATOM 21503 O O . PHE E 1 193 ? 300.693 360.553 351.006 1.00 58.71 193 PHE E O 1
ATOM 21520 N N . ALA E 1 194 ? 299.742 358.781 350.046 1.00 59.65 194 ALA E N 1
ATOM 21521 C CA . ALA E 1 194 ? 300.515 358.767 348.824 1.00 59.65 194 ALA E CA 1
ATOM 21522 C C . ALA E 1 194 ? 299.595 359.224 347.692 1.00 59.65 194 ALA E C 1
ATOM 21523 O O . ALA E 1 194 ? 298.535 358.644 347.495 1.00 59.65 194 ALA E O 1
ATOM 21530 N N . PHE E 1 195 ? 299.977 360.245 346.939 1.00 60.33 195 PHE E N 1
ATOM 21531 C CA . PHE E 1 195 ? 299.226 360.756 345.798 1.00 60.33 195 PHE E CA 1
ATOM 21532 C C . PHE E 1 195 ? 299.974 360.509 344.500 1.00 60.33 195 PHE E C 1
ATOM 21533 O O . PHE E 1 195 ? 301.186 360.655 344.410 1.00 60.33 195 PHE E O 1
ATOM 21550 N N . ASP E 1 196 ? 299.245 360.165 343.457 1.00 61.25 196 ASP E N 1
ATOM 21551 C CA . ASP E 1 196 ? 299.739 360.338 342.106 1.00 61.25 196 ASP E CA 1
ATOM 21552 C C . ASP E 1 196 ? 299.602 361.818 341.716 1.00 61.25 196 ASP E C 1
ATOM 21553 O O . ASP E 1 196 ? 298.556 362.409 341.987 1.00 61.25 196 ASP E O 1
ATOM 21562 N N . PRO E 1 197 ? 300.577 362.446 341.040 1.00 61.94 197 PRO E N 1
ATOM 21563 C CA . PRO E 1 197 ? 300.454 363.818 340.562 1.00 61.94 197 PRO E CA 1
ATOM 21564 C C . PRO E 1 197 ? 299.171 364.099 339.770 1.00 61.94 197 PRO E C 1
ATOM 21565 O O . PRO E 1 197 ? 298.618 365.189 339.879 1.00 61.94 197 PRO E O 1
ATOM 21576 N N . ARG E 1 198 ? 298.615 363.116 339.060 1.00 61.11 198 ARG E N 1
ATOM 21577 C CA . ARG E 1 198 ? 297.335 363.242 338.354 1.00 61.11 198 ARG E CA 1
ATOM 21578 C C . ARG E 1 198 ? 296.142 363.512 339.263 1.00 61.11 198 ARG E C 1
ATOM 21579 O O . ARG E 1 198 ? 295.165 364.087 338.803 1.00 61.11 198 ARG E O 1
ATOM 21600 N N . LEU E 1 199 ? 296.202 363.193 340.551 1.00 60.89 199 LEU E N 1
ATOM 21601 C CA . LEU E 1 199 ? 295.165 363.597 341.496 1.00 60.89 199 LEU E CA 1
ATOM 21602 C C . LEU E 1 199 ? 295.113 365.119 341.654 1.00 60.89 199 LEU E C 1
ATOM 21603 O O . LEU E 1 199 ? 294.032 365.678 341.777 1.00 60.89 199 LEU E O 1
ATOM 21619 N N . THR E 1 200 ? 296.245 365.824 341.589 1.00 61.82 200 THR E N 1
ATOM 21620 C CA . THR E 1 200 ? 296.227 367.289 341.701 1.00 61.82 200 THR E CA 1
ATOM 21621 C C . THR E 1 200 ? 295.453 367.930 340.557 1.00 61.82 200 THR E C 1
ATOM 21622 O O . THR E 1 200 ? 294.730 368.884 340.790 1.00 61.82 200 THR E O 1
ATOM 21633 N N . TYR E 1 201 ? 295.502 367.391 339.344 1.00 59.46 201 TYR E N 1
ATOM 21634 C CA . TYR E 1 201 ? 294.650 367.854 338.256 1.00 59.46 201 TYR E CA 1
ATOM 21635 C C . TYR E 1 201 ? 293.169 367.624 338.548 1.00 59.46 201 TYR E C 1
ATOM 21636 O O . TYR E 1 201 ? 292.358 368.516 338.322 1.00 59.46 201 TYR E O 1
ATOM 21654 N N . VAL E 1 202 ? 292.794 366.471 339.099 1.00 61.08 202 VAL E N 1
ATOM 21655 C CA . VAL E 1 202 ? 291.399 366.183 339.460 1.00 61.08 202 VAL E CA 1
ATOM 21656 C C . VAL E 1 202 ? 290.895 367.145 340.533 1.00 61.08 202 VAL E C 1
ATOM 21657 O O . VAL E 1 202 ? 289.804 367.682 340.403 1.00 61.08 202 VAL E O 1
ATOM 21670 N N . LEU E 1 203 ? 291.705 367.449 341.544 1.00 62.27 203 LEU E N 1
ATOM 21671 C CA . LEU E 1 203 ? 291.389 368.471 342.535 1.00 62.27 203 LEU E CA 1
ATOM 21672 C C . LEU E 1 203 ? 291.292 369.860 341.917 1.00 62.27 203 LEU E C 1
ATOM 21673 O O . LEU E 1 203 ? 290.297 370.550 342.101 1.00 62.27 203 LEU E O 1
ATOM 21689 N N . ALA E 1 204 ? 292.309 370.294 341.183 1.00 62.55 204 ALA E N 1
ATOM 21690 C CA . ALA E 1 204 ? 292.390 371.635 340.624 1.00 62.55 204 ALA E CA 1
ATOM 21691 C C . ALA E 1 204 ? 291.266 371.942 339.639 1.00 62.55 204 ALA E C 1
ATOM 21692 O O . ALA E 1 204 ? 290.837 373.087 339.553 1.00 62.55 204 ALA E O 1
ATOM 21699 N N . THR E 1 205 ? 290.769 370.941 338.923 1.00 62.06 205 THR E N 1
ATOM 21700 C CA . THR E 1 205 ? 289.673 371.086 337.966 1.00 62.06 205 THR E CA 1
ATOM 21701 C C . THR E 1 205 ? 288.297 370.787 338.541 1.00 62.06 205 THR E C 1
ATOM 21702 O O . THR E 1 205 ? 287.321 370.859 337.808 1.00 62.06 205 THR E O 1
ATOM 21713 N N . ALA E 1 206 ? 288.169 370.503 339.836 1.00 63.83 206 ALA E N 1
ATOM 21714 C CA . ALA E 1 206 ? 286.879 370.271 340.475 1.00 63.83 206 ALA E CA 1
ATOM 21715 C C . ALA E 1 206 ? 286.028 371.547 340.479 1.00 63.83 206 ALA E C 1
ATOM 21716 O O . ALA E 1 206 ? 286.490 372.601 340.920 1.00 63.83 206 ALA E O 1
ATOM 21723 N N . ARG E 1 207 ? 284.787 371.471 340.000 1.00 66.93 207 ARG E N 1
ATOM 21724 C CA . ARG E 1 207 ? 283.872 372.607 339.827 1.00 66.93 207 ARG E CA 1
ATOM 21725 C C . ARG E 1 207 ? 282.511 372.312 340.440 1.00 66.93 207 ARG E C 1
ATOM 21726 O O . ARG E 1 207 ? 282.022 371.190 340.385 1.00 66.93 207 ARG E O 1
ATOM 21747 N N . ASP E 1 208 ? 281.910 373.329 341.040 1.00 69.98 208 ASP E N 1
ATOM 21748 C CA . ASP E 1 208 ? 280.579 373.268 341.638 1.00 69.98 208 ASP E CA 1
ATOM 21749 C C . ASP E 1 208 ? 279.479 373.124 340.575 1.00 69.98 208 ASP E C 1
ATOM 21750 O O . ASP E 1 208 ? 279.735 373.185 339.375 1.00 69.98 208 ASP E O 1
ATOM 21759 N N . SER E 1 209 ? 278.227 372.979 340.995 1.00 72.63 209 SER E N 1
ATOM 21760 C CA . SER E 1 209 ? 277.079 372.840 340.085 1.00 72.63 209 SER E CA 1
ATOM 21761 C C . SER E 1 209 ? 276.852 374.035 339.150 1.00 72.63 209 SER E C 1
ATOM 21762 O O . SER E 1 209 ? 276.272 373.872 338.079 1.00 72.63 209 SER E O 1
ATOM 21770 N N . ASP E 1 210 ? 277.323 375.230 339.511 1.00 73.18 210 ASP E N 1
ATOM 21771 C CA . ASP E 1 210 ? 277.268 376.441 338.682 1.00 73.18 210 ASP E CA 1
ATOM 21772 C C . ASP E 1 210 ? 278.540 376.682 337.848 1.00 73.18 210 ASP E C 1
ATOM 21773 O O . ASP E 1 210 ? 278.648 377.697 337.161 1.00 73.18 210 ASP E O 1
ATOM 21782 N N . GLY E 1 211 ? 279.501 375.756 337.888 1.00 70.55 211 GLY E N 1
ATOM 21783 C CA . GLY E 1 211 ? 280.738 375.806 337.116 1.00 70.55 211 GLY E CA 1
ATOM 21784 C C . GLY E 1 211 ? 281.892 376.566 337.769 1.00 70.55 211 GLY E C 1
ATOM 21785 O O . GLY E 1 211 ? 282.947 376.679 337.154 1.00 70.55 211 GLY E O 1
ATOM 21789 N N . ARG E 1 212 ? 281.755 377.077 338.991 1.00 70.26 212 ARG E N 1
ATOM 21790 C CA . ARG E 1 212 ? 282.848 377.754 339.707 1.00 70.26 212 ARG E CA 1
ATOM 21791 C C . ARG E 1 212 ? 283.845 376.754 340.309 1.00 70.26 212 ARG E C 1
ATOM 21792 O O . ARG E 1 212 ? 283.444 375.699 340.788 1.00 70.26 212 ARG E O 1
ATOM 21813 N N . ARG E 1 213 ? 285.153 377.035 340.296 1.00 65.93 213 ARG E N 1
ATOM 21814 C CA . ARG E 1 213 ? 286.186 376.130 340.850 1.00 65.93 213 ARG E CA 1
ATOM 21815 C C . ARG E 1 213 ? 286.032 375.949 342.355 1.00 65.93 213 ARG E C 1
ATOM 21816 O O . ARG E 1 213 ? 285.889 376.924 343.081 1.00 65.93 213 ARG E O 1
ATOM 21837 N N . LEU E 1 214 ? 286.148 374.709 342.824 1.00 66.56 214 LEU E N 1
ATOM 21838 C CA . LEU E 1 214 ? 286.132 374.358 344.246 1.00 66.56 214 LEU E CA 1
ATOM 21839 C C . LEU E 1 214 ? 287.492 374.535 344.916 1.00 66.56 214 LEU E C 1
ATOM 21840 O O . LEU E 1 214 ? 287.549 374.879 346.090 1.00 66.56 214 LEU E O 1
ATOM 21856 N N . ASN E 1 215 ? 288.584 374.345 344.175 1.00 65.89 215 ASN E N 1
ATOM 21857 C CA . ASN E 1 215 ? 289.953 374.477 344.674 1.00 65.89 215 ASN E CA 1
ATOM 21858 C C . ASN E 1 215 ? 290.721 375.575 343.919 1.00 65.89 215 ASN E C 1
ATOM 21859 O O . ASN E 1 215 ? 291.733 375.284 343.284 1.00 65.89 215 ASN E O 1
ATOM 21870 N N . PRO E 1 216 ? 290.257 376.837 343.918 1.00 67.69 216 PRO E N 1
ATOM 21871 C CA . PRO E 1 216 ? 290.843 377.896 343.101 1.00 67.69 216 PRO E CA 1
ATOM 21872 C C . PRO E 1 216 ? 292.275 378.268 343.502 1.00 67.69 216 PRO E C 1
ATOM 21873 O O . PRO E 1 216 ? 292.983 378.904 342.728 1.00 67.69 216 PRO E O 1
ATOM 21884 N N . ASP E 1 217 ? 292.727 377.870 344.690 1.00 70.05 217 ASP E N 1
ATOM 21885 C CA . ASP E 1 217 ? 294.091 378.110 345.161 1.00 70.05 217 ASP E CA 1
ATOM 21886 C C . ASP E 1 217 ? 295.134 377.180 344.532 1.00 70.05 217 ASP E C 1
ATOM 21887 O O . ASP E 1 217 ? 296.324 377.481 344.598 1.00 70.05 217 ASP E O 1
ATOM 21896 N N . ILE E 1 218 ? 294.731 376.062 343.919 1.00 65.11 218 ILE E N 1
ATOM 21897 C CA . ILE E 1 218 ? 295.673 375.178 343.229 1.00 65.11 218 ILE E CA 1
ATOM 21898 C C . ILE E 1 218 ? 296.048 375.791 341.881 1.00 65.11 218 ILE E C 1
ATOM 21899 O O . ILE E 1 218 ? 295.205 375.912 340.991 1.00 65.11 218 ILE E O 1
ATOM 21915 N N . ASN E 1 219 ? 297.317 376.145 341.723 1.00 64.84 219 ASN E N 1
ATOM 21916 C CA . ASN E 1 219 ? 297.897 376.640 340.481 1.00 64.84 219 ASN E CA 1
ATOM 21917 C C . ASN E 1 219 ? 298.315 375.507 339.545 1.00 64.84 219 ASN E C 1
ATOM 21918 O O . ASN E 1 219 ? 298.649 374.412 339.989 1.00 64.84 219 ASN E O 1
ATOM 21929 N N . MET E 1 220 ? 298.396 375.778 338.248 1.00 63.17 220 MET E N 1
ATOM 21930 C CA . MET E 1 220 ? 299.108 374.909 337.315 1.00 63.17 220 MET E CA 1
ATOM 21931 C C . MET E 1 220 ? 300.572 374.791 337.732 1.00 63.17 220 MET E C 1
ATOM 21932 O O . MET E 1 220 ? 301.230 375.792 338.007 1.00 63.17 220 MET E O 1
ATOM 21946 N N . GLY E 1 221 ? 301.111 373.577 337.750 1.00 64.05 221 GLY E N 1
ATOM 21947 C CA . GLY E 1 221 ? 302.490 373.314 338.162 1.00 64.05 221 GLY E CA 1
ATOM 21948 C C . GLY E 1 221 ? 302.683 373.074 339.658 1.00 64.05 221 GLY E C 1
ATOM 21949 O O . GLY E 1 221 ? 303.774 372.681 340.062 1.00 64.05 221 GLY E O 1
ATOM 21953 N N . GLN E 1 222 ? 301.655 373.249 340.489 1.00 65.73 222 GLN E N 1
ATOM 21954 C CA . GLN E 1 222 ? 301.656 372.726 341.854 1.00 65.73 222 GLN E CA 1
ATOM 21955 C C . GLN E 1 222 ? 301.272 371.247 341.873 1.00 65.73 222 GLN E C 1
ATOM 21956 O O . GLN E 1 222 ? 300.499 370.777 341.043 1.00 65.73 222 GLN E O 1
ATOM 21970 N N . THR E 1 223 ? 301.757 370.529 342.879 1.00 64.16 223 THR E N 1
ATOM 21971 C CA . THR E 1 223 ? 301.172 369.276 343.381 1.00 64.16 223 THR E CA 1
ATOM 21972 C C . THR E 1 223 ? 300.814 369.484 344.842 1.00 64.16 223 THR E C 1
ATOM 21973 O O . THR E 1 223 ? 301.618 370.046 345.581 1.00 64.16 223 THR E O 1
ATOM 21984 N N . VAL E 1 224 ? 299.636 369.050 345.282 1.00 63.01 224 VAL E N 1
ATOM 21985 C CA . VAL E 1 224 ? 299.221 369.247 346.677 1.00 63.01 224 VAL E CA 1
ATOM 21986 C C . VAL E 1 224 ? 300.045 368.368 347.624 1.00 63.01 224 VAL E C 1
ATOM 21987 O O . VAL E 1 224 ? 300.189 367.171 347.401 1.00 63.01 224 VAL E O 1
ATOM 22000 N N . THR E 1 225 ? 300.626 368.953 348.669 1.00 64.29 225 THR E N 1
ATOM 22001 C CA . THR E 1 225 ? 301.460 368.241 349.661 1.00 64.29 225 THR E CA 1
ATOM 22002 C C . THR E 1 225 ? 300.734 367.975 350.979 1.00 64.29 225 THR E C 1
ATOM 22003 O O . THR E 1 225 ? 301.319 367.472 351.934 1.00 64.29 225 THR E O 1
ATOM 22014 N N . SER E 1 226 ? 299.444 368.275 351.052 1.00 61.72 226 SER E N 1
ATOM 22015 C CA . SER E 1 226 ? 298.559 367.907 352.148 1.00 61.72 226 SER E CA 1
ATOM 22016 C C . SER E 1 226 ? 297.117 367.934 351.671 1.00 61.72 226 SER E C 1
ATOM 22017 O O . SER E 1 226 ? 296.797 368.561 350.663 1.00 61.72 226 SER E O 1
ATOM 22025 N N . TYR E 1 227 ? 296.236 367.247 352.378 1.00 61.81 227 TYR E N 1
ATOM 22026 C CA . TYR E 1 227 ? 294.817 367.244 352.089 1.00 61.81 227 TYR E CA 1
ATOM 22027 C C . TYR E 1 227 ? 294.031 367.081 353.371 1.00 61.81 227 TYR E C 1
ATOM 22028 O O . TYR E 1 227 ? 294.268 366.140 354.117 1.00 61.81 227 TYR E O 1
ATOM 22046 N N . SER E 1 228 ? 293.101 367.990 353.652 1.00 62.09 228 SER E N 1
ATOM 22047 C CA . SER E 1 228 ? 292.263 367.935 354.849 1.00 62.09 228 SER E CA 1
ATOM 22048 C C . SER E 1 228 ? 293.092 367.783 356.127 1.00 62.09 228 SER E C 1
ATOM 22049 O O . SER E 1 228 ? 292.785 366.987 357.004 1.00 62.09 228 SER E O 1
ATOM 22057 N N . GLY E 1 229 ? 294.217 368.489 356.201 1.00 61.18 229 GLY E N 1
ATOM 22058 C CA . GLY E 1 229 ? 295.145 368.479 357.331 1.00 61.18 229 GLY E CA 1
ATOM 22059 C C . GLY E 1 229 ? 296.113 367.296 357.398 1.00 61.18 229 GLY E C 1
ATOM 22060 O O . GLY E 1 229 ? 297.106 367.375 358.116 1.00 61.18 229 GLY E O 1
ATOM 22064 N N . GLN E 1 230 ? 295.890 366.225 356.641 1.00 60.61 230 GLN E N 1
ATOM 22065 C CA . GLN E 1 230 ? 296.808 365.092 356.526 1.00 60.61 230 GLN E CA 1
ATOM 22066 C C . GLN E 1 230 ? 297.925 365.385 355.523 1.00 60.61 230 GLN E C 1
ATOM 22067 O O . GLN E 1 230 ? 297.645 365.965 354.478 1.00 60.61 230 GLN E O 1
ATOM 22081 N N . PRO E 1 231 ? 299.180 364.982 355.764 1.00 59.21 231 PRO E N 1
ATOM 22082 C CA . PRO E 1 231 ? 300.249 365.156 354.793 1.00 59.21 231 PRO E CA 1
ATOM 22083 C C . PRO E 1 231 ? 300.067 364.249 353.578 1.00 59.21 231 PRO E C 1
ATOM 22084 O O . PRO E 1 231 ? 299.466 363.180 353.662 1.00 59.21 231 PRO E O 1
ATOM 22095 N N . ALA E 1 232 ? 300.623 364.659 352.446 1.00 60.54 232 ALA E N 1
ATOM 22096 C CA . ALA E 1 232 ? 300.654 363.881 351.218 1.00 60.54 232 ALA E CA 1
ATOM 22097 C C . ALA E 1 232 ? 302.037 363.941 350.563 1.00 60.54 232 ALA E C 1
ATOM 22098 O O . ALA E 1 232 ? 302.730 364.952 350.638 1.00 60.54 232 ALA E O 1
ATOM 22105 N N . ILE E 1 233 ? 302.441 362.862 349.904 1.00 61.39 233 ILE E N 1
ATOM 22106 C CA . ILE E 1 233 ? 303.676 362.779 349.120 1.00 61.39 233 ILE E CA 1
ATOM 22107 C C . ILE E 1 233 ? 303.330 362.300 347.719 1.00 61.39 233 ILE E C 1
ATOM 22108 O O . ILE E 1 233 ? 302.439 361.473 347.563 1.00 61.39 233 ILE E O 1
ATOM 22124 N N . ASN E 1 234 ? 303.982 362.843 346.695 1.00 62.37 234 ASN E N 1
ATOM 22125 C CA . ASN E 1 234 ? 303.581 362.643 345.306 1.00 62.37 234 ASN E CA 1
ATOM 22126 C C . ASN E 1 234 ? 304.588 361.793 344.528 1.00 62.37 234 ASN E C 1
ATOM 22127 O O . ASN E 1 234 ? 305.779 362.081 344.552 1.00 62.37 234 ASN E O 1
ATOM 22138 N N . SER E 1 235 ? 304.126 360.786 343.790 1.00 61.79 235 SER E N 1
ATOM 22139 C CA . SER E 1 235 ? 304.928 360.119 342.760 1.00 61.79 235 SER E CA 1
ATOM 22140 C C . SER E 1 235 ? 304.059 359.350 341.780 1.00 61.79 235 SER E C 1
ATOM 22141 O O . SER E 1 235 ? 303.079 358.743 342.195 1.00 61.79 235 SER E O 1
ATOM 22149 N N . ARG E 1 236 ? 304.412 359.280 340.493 1.00 62.74 236 ARG E N 1
ATOM 22150 C CA . ARG E 1 236 ? 303.684 358.406 339.557 1.00 62.74 236 ARG E CA 1
ATOM 22151 C C . ARG E 1 236 ? 303.963 356.933 339.806 1.00 62.74 236 ARG E C 1
ATOM 22152 O O . ARG E 1 236 ? 303.312 356.090 339.205 1.00 62.74 236 ARG E O 1
ATOM 22173 N N . THR E 1 237 ? 304.844 356.574 340.741 1.00 60.28 237 THR E N 1
ATOM 22174 C CA . THR E 1 237 ? 304.878 355.203 341.253 1.00 60.28 237 THR E CA 1
ATOM 22175 C C . THR E 1 237 ? 303.551 354.800 341.888 1.00 60.28 237 THR E C 1
ATOM 22176 O O . THR E 1 237 ? 303.238 353.617 341.894 1.00 60.28 237 THR E O 1
ATOM 22187 N N . VAL E 1 238 ? 302.712 355.741 342.332 1.00 59.43 238 VAL E N 1
ATOM 22188 C CA . VAL E 1 238 ? 301.370 355.458 342.847 1.00 59.43 238 VAL E CA 1
ATOM 22189 C C . VAL E 1 238 ? 300.429 354.979 341.747 1.00 59.43 238 VAL E C 1
ATOM 22190 O O . VAL E 1 238 ? 299.839 353.923 341.906 1.00 59.43 238 VAL E O 1
ATOM 22203 N N . GLY E 1 239 ? 300.315 355.661 340.609 1.00 60.47 239 GLY E N 1
ATOM 22204 C CA . GLY E 1 239 ? 299.532 355.165 339.473 1.00 60.47 239 GLY E CA 1
ATOM 22205 C C . GLY E 1 239 ? 300.192 354.002 338.747 1.00 60.47 239 GLY E C 1
ATOM 22206 O O . GLY E 1 239 ? 299.513 353.105 338.253 1.00 60.47 239 GLY E O 1
ATOM 22210 N N . GLY E 1 240 ? 301.517 353.948 338.768 1.00 61.54 240 GLY E N 1
ATOM 22211 C CA . GLY E 1 240 ? 302.293 352.765 338.442 1.00 61.54 240 GLY E CA 1
ATOM 22212 C C . GLY E 1 240 ? 302.727 352.635 336.990 1.00 61.54 240 GLY E C 1
ATOM 22213 O O . GLY E 1 240 ? 303.415 351.671 336.678 1.00 61.54 240 GLY E O 1
ATOM 22217 N N . ASP E 1 241 ? 302.405 353.574 336.106 1.00 63.22 241 ASP E N 1
ATOM 22218 C CA . ASP E 1 241 ? 302.924 353.630 334.737 1.00 63.22 241 ASP E CA 1
ATOM 22219 C C . ASP E 1 241 ? 304.353 354.184 334.691 1.00 63.22 241 ASP E C 1
ATOM 22220 O O . ASP E 1 241 ? 304.659 355.181 334.042 1.00 63.22 241 ASP E O 1
ATOM 22229 N N . VAL E 1 242 ? 305.237 353.518 335.420 1.00 61.36 242 VAL E N 1
ATOM 22230 C CA . VAL E 1 242 ? 306.652 353.828 335.573 1.00 61.36 242 VAL E CA 1
ATOM 22231 C C . VAL E 1 242 ? 307.441 352.626 335.075 1.00 61.36 242 VAL E C 1
ATOM 22232 O O . VAL E 1 242 ? 307.001 351.487 335.236 1.00 61.36 242 VAL E O 1
ATOM 22245 N N . ASP E 1 243 ? 308.593 352.855 334.448 1.00 61.89 243 ASP E N 1
ATOM 22246 C CA . ASP E 1 243 ? 309.322 351.824 333.707 1.00 61.89 243 ASP E CA 1
ATOM 22247 C C . ASP E 1 243 ? 308.386 351.118 332.706 1.00 61.89 243 ASP E C 1
ATOM 22248 O O . ASP E 1 243 ? 307.706 351.796 331.939 1.00 61.89 243 ASP E O 1
ATOM 22257 N N . ALA E 1 244 ? 308.313 349.788 332.685 1.00 62.96 244 ALA E N 1
ATOM 22258 C CA . ALA E 1 244 ? 307.434 349.046 331.782 1.00 62.96 244 ALA E CA 1
ATOM 22259 C C . ALA E 1 244 ? 305.998 348.838 332.304 1.00 62.96 244 ALA E C 1
ATOM 22260 O O . ALA E 1 244 ? 305.196 348.175 331.646 1.00 62.96 244 ALA E O 1
ATOM 22267 N N . GLY E 1 245 ? 305.654 349.359 333.485 1.00 61.74 245 GLY E N 1
ATOM 22268 C CA . GLY E 1 245 ? 304.324 349.204 334.072 1.00 61.74 245 GLY E CA 1
ATOM 22269 C C . GLY E 1 245 ? 303.225 349.939 333.301 1.00 61.74 245 GLY E C 1
ATOM 22270 O O . GLY E 1 245 ? 303.452 351.004 332.736 1.00 61.74 245 GLY E O 1
ATOM 22274 N N . THR E 1 246 ? 302.015 349.385 333.292 1.00 62.29 246 THR E N 1
ATOM 22275 C CA . THR E 1 246 ? 300.797 350.070 332.836 1.00 62.29 246 THR E CA 1
ATOM 22276 C C . THR E 1 246 ? 300.224 350.960 333.932 1.00 62.29 246 THR E C 1
ATOM 22277 O O . THR E 1 246 ? 300.499 350.766 335.114 1.00 62.29 246 THR E O 1
ATOM 22288 N N . ASP E 1 247 ? 299.389 351.930 333.581 1.00 62.47 247 ASP E N 1
ATOM 22289 C CA . ASP E 1 247 ? 298.659 352.713 334.574 1.00 62.47 247 ASP E CA 1
ATOM 22290 C C . ASP E 1 247 ? 297.571 351.850 335.208 1.00 62.47 247 ASP E C 1
ATOM 22291 O O . ASP E 1 247 ? 296.699 351.320 334.523 1.00 62.47 247 ASP E O 1
ATOM 22300 N N . THR E 1 248 ? 297.609 351.714 336.526 1.00 60.55 248 THR E N 1
ATOM 22301 C CA . THR E 1 248 ? 296.619 350.958 337.301 1.00 60.55 248 THR E CA 1
ATOM 22302 C C . THR E 1 248 ? 295.298 351.699 337.477 1.00 60.55 248 THR E C 1
ATOM 22303 O O . THR E 1 248 ? 294.314 351.101 337.895 1.00 60.55 248 THR E O 1
ATOM 22314 N N . GLY E 1 249 ? 295.266 353.007 337.222 1.00 60.28 249 GLY E N 1
ATOM 22315 C CA . GLY E 1 249 ? 294.160 353.893 337.573 1.00 60.28 249 GLY E CA 1
ATOM 22316 C C . GLY E 1 249 ? 294.154 354.316 339.040 1.00 60.28 249 GLY E C 1
ATOM 22317 O O . GLY E 1 249 ? 293.308 355.103 339.439 1.00 60.28 249 GLY E O 1
ATOM 22321 N N . ILE E 1 250 ? 295.076 353.837 339.867 1.00 58.70 250 ILE E N 1
ATOM 22322 C CA . ILE E 1 250 ? 295.209 354.277 341.252 1.00 58.70 250 ILE E CA 1
ATOM 22323 C C . ILE E 1 250 ? 295.691 355.720 341.256 1.00 58.70 250 ILE E C 1
ATOM 22324 O O . ILE E 1 250 ? 296.585 356.078 340.495 1.00 58.70 250 ILE E O 1
ATOM 22340 N N . ARG E 1 251 ? 295.086 356.574 342.078 1.00 59.76 251 ARG E N 1
ATOM 22341 C CA . ARG E 1 251 ? 295.439 357.997 342.164 1.00 59.76 251 ARG E CA 1
ATOM 22342 C C . ARG E 1 251 ? 295.762 358.470 343.562 1.00 59.76 251 ARG E C 1
ATOM 22343 O O . ARG E 1 251 ? 296.492 359.439 343.703 1.00 59.76 251 ARG E O 1
ATOM 22364 N N . ALA E 1 252 ? 295.314 357.765 344.583 1.00 59.68 252 ALA E N 1
ATOM 22365 C CA . ALA E 1 252 ? 295.806 357.959 345.932 1.00 59.68 252 ALA E CA 1
ATOM 22366 C C . ALA E 1 252 ? 295.806 356.646 346.696 1.00 59.68 252 ALA E C 1
ATOM 22367 O O . ALA E 1 252 ? 295.035 355.740 346.399 1.00 59.68 252 ALA E O 1
ATOM 22374 N N . ILE E 1 253 ? 296.642 356.561 347.715 1.00 58.62 253 ILE E N 1
ATOM 22375 C CA . ILE E 1 253 ? 296.567 355.550 348.760 1.00 58.62 253 ILE E CA 1
ATOM 22376 C C . ILE E 1 253 ? 296.613 356.303 350.074 1.00 58.62 253 ILE E C 1
ATOM 22377 O O . ILE E 1 253 ? 297.516 357.099 350.285 1.00 58.62 253 ILE E O 1
ATOM 22393 N N . GLY E 1 254 ? 295.660 356.080 350.959 1.00 57.40 254 GLY E N 1
ATOM 22394 C CA . GLY E 1 254 ? 295.659 356.663 352.296 1.00 57.40 254 GLY E CA 1
ATOM 22395 C C . GLY E 1 254 ? 295.771 355.569 353.327 1.00 57.40 254 GLY E C 1
ATOM 22396 O O . GLY E 1 254 ? 295.339 354.453 353.073 1.00 57.40 254 GLY E O 1
ATOM 22400 N N . GLY E 1 255 ? 296.320 355.852 354.494 1.00 56.95 255 GLY E N 1
ATOM 22401 C CA . GLY E 1 255 ? 296.319 354.867 355.557 1.00 56.95 255 GLY E CA 1
ATOM 22402 C C . GLY E 1 255 ? 297.119 355.263 356.772 1.00 56.95 255 GLY E C 1
ATOM 22403 O O . GLY E 1 255 ? 297.568 356.399 356.903 1.00 56.95 255 GLY E O 1
ATOM 22407 N N . ASP E 1 256 ? 297.330 354.301 357.661 1.00 58.81 256 ASP E N 1
ATOM 22408 C CA . ASP E 1 256 ? 298.397 354.405 358.633 1.00 58.81 256 ASP E CA 1
ATOM 22409 C C . ASP E 1 256 ? 299.685 353.830 358.070 1.00 58.81 256 ASP E C 1
ATOM 22410 O O . ASP E 1 256 ? 299.871 352.625 357.986 1.00 58.81 256 ASP E O 1
ATOM 22419 N N . TRP E 1 257 ? 300.622 354.686 357.728 1.00 58.01 257 TRP E N 1
ATOM 22420 C CA . TRP E 1 257 ? 301.899 354.264 357.201 1.00 58.01 257 TRP E CA 1
ATOM 22421 C C . TRP E 1 257 ? 302.789 353.595 358.240 1.00 58.01 257 TRP E C 1
ATOM 22422 O O . TRP E 1 257 ? 303.756 352.959 357.850 1.00 58.01 257 TRP E O 1
ATOM 22443 N N . ASP E 1 258 ? 302.449 353.618 359.531 1.00 59.17 258 ASP E N 1
ATOM 22444 C CA . ASP E 1 258 ? 303.088 352.715 360.494 1.00 59.17 258 ASP E CA 1
ATOM 22445 C C . ASP E 1 258 ? 302.618 351.269 360.374 1.00 59.17 258 ASP E C 1
ATOM 22446 O O . ASP E 1 258 ? 303.311 350.373 360.839 1.00 59.17 258 ASP E O 1
ATOM 22455 N N . ALA E 1 259 ? 301.498 350.992 359.717 1.00 58.21 259 ALA E N 1
ATOM 22456 C CA . ALA E 1 259 ? 301.127 349.625 359.399 1.00 58.21 259 ALA E CA 1
ATOM 22457 C C . ALA E 1 259 ? 302.033 349.015 358.330 1.00 58.21 259 ALA E C 1
ATOM 22458 O O . ALA E 1 259 ? 301.988 347.811 358.131 1.00 58.21 259 ALA E O 1
ATOM 22465 N N . LEU E 1 260 ? 302.844 349.809 357.633 1.00 57.69 260 LEU E N 1
ATOM 22466 C CA . LEU E 1 260 ? 303.856 349.337 356.709 1.00 57.69 260 LEU E CA 1
ATOM 22467 C C . LEU E 1 260 ? 305.221 349.485 357.363 1.00 57.69 260 LEU E C 1
ATOM 22468 O O . LEU E 1 260 ? 305.710 350.597 357.530 1.00 57.69 260 LEU E O 1
ATOM 22484 N N . ARG E 1 261 ? 305.880 348.369 357.667 1.00 58.10 261 ARG E N 1
ATOM 22485 C CA . ARG E 1 261 ? 307.276 348.386 358.108 1.00 58.10 261 ARG E CA 1
ATOM 22486 C C . ARG E 1 261 ? 308.163 347.917 356.984 1.00 58.10 261 ARG E C 1
ATOM 22487 O O . ARG E 1 261 ? 307.823 346.953 356.321 1.00 58.10 261 ARG E O 1
ATOM 22508 N N . PHE E 1 262 ? 309.278 348.585 356.764 1.00 56.24 262 PHE E N 1
ATOM 22509 C CA . PHE E 1 262 ? 310.166 348.359 355.632 1.00 56.24 262 PHE E CA 1
ATOM 22510 C C . PHE E 1 262 ? 311.625 348.476 356.063 1.00 56.24 262 PHE E C 1
ATOM 22511 O O . PHE E 1 262 ? 311.961 349.314 356.895 1.00 56.24 262 PHE E O 1
ATOM 22528 N N . GLY E 1 263 ? 312.515 347.697 355.463 1.00 55.81 263 GLY E N 1
ATOM 22529 C CA . GLY E 1 263 ? 313.945 347.919 355.615 1.00 55.81 263 GLY E CA 1
ATOM 22530 C C . GLY E 1 263 ? 314.778 347.213 354.566 1.00 55.81 263 GLY E C 1
ATOM 22531 O O . GLY E 1 263 ? 314.316 346.311 353.871 1.00 55.81 263 GLY E O 1
ATOM 22535 N N . TYR E 1 264 ? 316.037 347.612 354.482 1.00 57.09 264 TYR E N 1
ATOM 22536 C CA . TYR E 1 264 ? 317.033 346.993 353.625 1.00 57.09 264 TYR E CA 1
ATOM 22537 C C . TYR E 1 264 ? 317.829 345.968 354.420 1.00 57.09 264 TYR E C 1
ATOM 22538 O O . TYR E 1 264 ? 318.468 346.305 355.413 1.00 57.09 264 TYR E O 1
ATOM 22556 N N . ALA E 1 265 ? 317.826 344.718 353.974 1.00 57.49 265 ALA E N 1
ATOM 22557 C CA . ALA E 1 265 ? 318.687 343.689 354.530 1.00 57.49 265 ALA E CA 1
ATOM 22558 C C . ALA E 1 265 ? 320.136 343.863 354.063 1.00 57.49 265 ALA E C 1
ATOM 22559 O O . ALA E 1 265 ? 321.056 343.772 354.869 1.00 57.49 265 ALA E O 1
ATOM 22566 N N . HIS E 1 266 ? 320.354 344.134 352.774 1.00 59.06 266 HIS E N 1
ATOM 22567 C CA . HIS E 1 266 ? 321.679 344.279 352.183 1.00 59.06 266 HIS E CA 1
ATOM 22568 C C . HIS E 1 266 ? 321.640 345.188 350.955 1.00 59.06 266 HIS E C 1
ATOM 22569 O O . HIS E 1 266 ? 320.629 345.231 350.263 1.00 59.06 266 HIS E O 1
ATOM 22583 N N . GLN E 1 267 ? 322.733 345.871 350.633 1.00 59.81 267 GLN E N 1
ATOM 22584 C CA . GLN E 1 267 ? 322.865 346.685 349.423 1.00 59.81 267 GLN E CA 1
ATOM 22585 C C . GLN E 1 267 ? 324.207 346.443 348.736 1.00 59.81 267 GLN E C 1
ATOM 22586 O O . GLN E 1 267 ? 325.260 346.595 349.348 1.00 59.81 267 GLN E O 1
ATOM 22600 N N . ILE E 1 268 ? 324.171 346.135 347.444 1.00 60.35 268 ILE E N 1
ATOM 22601 C CA . ILE E 1 268 ? 325.336 346.047 346.566 1.00 60.35 268 ILE E CA 1
ATOM 22602 C C . ILE E 1 268 ? 325.411 347.357 345.793 1.00 60.35 268 ILE E C 1
ATOM 22603 O O . ILE E 1 268 ? 324.601 347.599 344.898 1.00 60.35 268 ILE E O 1
ATOM 22619 N N . GLY E 1 269 ? 326.370 348.208 346.142 1.00 62.37 269 GLY E N 1
ATOM 22620 C CA . GLY E 1 269 ? 326.655 349.434 345.399 1.00 62.37 269 GLY E CA 1
ATOM 22621 C C . GLY E 1 269 ? 327.121 349.147 343.976 1.00 62.37 269 GLY E C 1
ATOM 22622 O O . GLY E 1 269 ? 327.296 347.995 343.594 1.00 62.37 269 GLY E O 1
ATOM 22626 N N . LEU E 1 270 ? 327.345 350.182 343.173 1.00 61.18 270 LEU E N 1
ATOM 22627 C CA . LEU E 1 270 ? 327.820 350.015 341.801 1.00 61.18 270 LEU E CA 1
ATOM 22628 C C . LEU E 1 270 ? 329.119 349.205 341.779 1.00 61.18 270 LEU E C 1
ATOM 22629 O O . LEU E 1 270 ? 330.130 349.663 342.313 1.00 61.18 270 LEU E O 1
ATOM 22645 N N . ARG E 1 271 ? 329.122 348.037 341.137 1.00 61.23 271 ARG E N 1
ATOM 22646 C CA . ARG E 1 271 ? 330.345 347.264 340.899 1.00 61.23 271 ARG E CA 1
ATOM 22647 C C . ARG E 1 271 ? 330.569 347.024 339.422 1.00 61.23 271 ARG E C 1
ATOM 22648 O O . ARG E 1 271 ? 329.621 346.770 338.686 1.00 61.23 271 ARG E O 1
ATOM 22669 N N . LYS E 1 272 ? 331.830 347.077 339.011 1.00 59.53 272 LYS E N 1
ATOM 22670 C CA . LYS E 1 272 ? 332.290 346.740 337.671 1.00 59.53 272 LYS E CA 1
ATOM 22671 C C . LYS E 1 272 ? 332.677 345.269 337.647 1.00 59.53 272 LYS E C 1
ATOM 22672 O O . LYS E 1 272 ? 333.452 344.811 338.480 1.00 59.53 272 LYS E O 1
ATOM 22691 N N . ILE E 1 273 ? 332.137 344.533 336.697 1.00 57.55 273 ILE E N 1
ATOM 22692 C CA . ILE E 1 273 ? 332.408 343.126 336.453 1.00 57.55 273 ILE E CA 1
ATOM 22693 C C . ILE E 1 273 ? 333.178 343.036 335.141 1.00 57.55 273 ILE E C 1
ATOM 22694 O O . ILE E 1 273 ? 332.748 343.560 334.120 1.00 57.55 273 ILE E O 1
ATOM 22710 N N . GLU E 1 274 ? 334.330 342.384 335.162 1.00 57.97 274 GLU E N 1
ATOM 22711 C CA . GLU E 1 274 ? 335.221 342.295 334.003 1.00 57.97 274 GLU E CA 1
ATOM 22712 C C . GLU E 1 274 ? 335.394 340.871 333.476 1.00 57.97 274 GLU E C 1
ATOM 22713 O O . GLU E 1 274 ? 336.017 340.693 332.439 1.00 57.97 274 GLU E O 1
ATOM 22725 N N . TYR E 1 275 ? 334.836 339.861 334.145 1.00 55.33 275 TYR E N 1
ATOM 22726 C CA . TYR E 1 275 ? 335.062 338.445 333.868 1.00 55.33 275 TYR E CA 1
ATOM 22727 C C . TYR E 1 275 ? 333.769 337.644 333.875 1.00 55.33 275 TYR E C 1
ATOM 22728 O O . TYR E 1 275 ? 332.812 338.000 334.553 1.00 55.33 275 TYR E O 1
ATOM 22746 N N . GLY E 1 276 ? 333.748 336.520 333.176 1.00 55.94 276 GLY E N 1
ATOM 22747 C CA . GLY E 1 276 ? 332.580 335.655 333.097 1.00 55.94 276 GLY E CA 1
ATOM 22748 C C . GLY E 1 276 ? 331.469 336.232 332.238 1.00 55.94 276 GLY E C 1
ATOM 22749 O O . GLY E 1 276 ? 331.672 337.179 331.495 1.00 55.94 276 GLY E O 1
ATOM 22753 N N . ASP E 1 277 ? 330.282 335.654 332.332 1.00 58.75 277 ASP E N 1
ATOM 22754 C CA . ASP E 1 277 ? 329.089 336.007 331.570 1.00 58.75 277 ASP E CA 1
ATOM 22755 C C . ASP E 1 277 ? 327.942 336.398 332.522 1.00 58.75 277 ASP E C 1
ATOM 22756 O O . ASP E 1 277 ? 327.073 335.574 332.811 1.00 58.75 277 ASP E O 1
ATOM 22765 N N . PRO E 1 278 ? 327.947 337.614 333.096 1.00 56.50 278 PRO E N 1
ATOM 22766 C CA . PRO E 1 278 ? 327.050 337.986 334.184 1.00 56.50 278 PRO E CA 1
ATOM 22767 C C . PRO E 1 278 ? 325.584 338.161 333.799 1.00 56.50 278 PRO E C 1
ATOM 22768 O O . PRO E 1 278 ? 324.736 338.106 334.681 1.00 56.50 278 PRO E O 1
ATOM 22779 N N . PHE E 1 279 ? 325.262 338.365 332.521 1.00 58.30 279 PHE E N 1
ATOM 22780 C CA . PHE E 1 279 ? 323.898 338.641 332.051 1.00 58.30 279 PHE E CA 1
ATOM 22781 C C . PHE E 1 279 ? 323.446 337.726 330.915 1.00 58.30 279 PHE E C 1
ATOM 22782 O O . PHE E 1 279 ? 322.375 337.927 330.358 1.00 58.30 279 PHE E O 1
ATOM 22799 N N . GLY E 1 280 ? 324.225 336.708 330.563 1.00 58.23 280 GLY E N 1
ATOM 22800 C CA . GLY E 1 280 ? 323.866 335.725 329.541 1.00 58.23 280 GLY E CA 1
ATOM 22801 C C . GLY E 1 280 ? 324.126 336.173 328.106 1.00 58.23 280 GLY E C 1
ATOM 22802 O O . GLY E 1 280 ? 323.646 335.540 327.170 1.00 58.23 280 GLY E O 1
ATOM 22806 N N . ASN E 1 281 ? 324.846 337.273 327.910 1.00 58.69 281 ASN E N 1
ATOM 22807 C CA . ASN E 1 281 ? 325.181 337.818 326.599 1.00 58.69 281 ASN E CA 1
ATOM 22808 C C . ASN E 1 281 ? 326.424 337.172 325.973 1.00 58.69 281 ASN E C 1
ATOM 22809 O O . ASN E 1 281 ? 326.629 337.283 324.767 1.00 58.69 281 ASN E O 1
ATOM 22820 N N . GLY E 1 282 ? 327.249 336.500 326.770 1.00 57.62 282 GLY E N 1
ATOM 22821 C CA . GLY E 1 282 ? 328.539 335.944 326.383 1.00 57.62 282 GLY E CA 1
ATOM 22822 C C . GLY E 1 282 ? 329.652 336.469 327.278 1.00 57.62 282 GLY E C 1
ATOM 22823 O O . GLY E 1 282 ? 329.506 337.478 327.956 1.00 57.62 282 GLY E O 1
ATOM 22827 N N . ASP E 1 283 ? 330.782 335.777 327.316 1.00 57.13 283 ASP E N 1
ATOM 22828 C CA . ASP E 1 283 ? 331.850 336.111 328.251 1.00 57.13 283 ASP E CA 1
ATOM 22829 C C . ASP E 1 283 ? 332.447 337.501 328.000 1.00 57.13 283 ASP E C 1
ATOM 22830 O O . ASP E 1 283 ? 332.773 337.866 326.876 1.00 57.13 283 ASP E O 1
ATOM 22839 N N . LEU E 1 284 ? 332.623 338.290 329.049 1.00 56.03 284 LEU E N 1
ATOM 22840 C CA . LEU E 1 284 ? 333.094 339.659 328.938 1.00 56.03 284 LEU E CA 1
ATOM 22841 C C . LEU E 1 284 ? 334.503 339.797 328.395 1.00 56.03 284 LEU E C 1
ATOM 22842 O O . LEU E 1 284 ? 334.770 340.731 327.651 1.00 56.03 284 LEU E O 1
ATOM 22858 N N . GLN E 1 285 ? 335.413 338.889 328.720 1.00 56.07 285 GLN E N 1
ATOM 22859 C CA . GLN E 1 285 ? 336.742 338.901 328.130 1.00 56.07 285 GLN E CA 1
ATOM 22860 C C . GLN E 1 285 ? 336.674 338.430 326.688 1.00 56.07 285 GLN E C 1
ATOM 22861 O O . GLN E 1 285 ? 337.283 339.052 325.828 1.00 56.07 285 GLN E O 1
ATOM 22875 N N . ARG E 1 286 ? 335.879 337.404 326.380 1.00 55.34 286 ARG E N 1
ATOM 22876 C CA . ARG E 1 286 ? 335.760 336.908 325.009 1.00 55.34 286 ARG E CA 1
ATOM 22877 C C . ARG E 1 286 ? 335.189 337.940 324.051 1.00 55.34 286 ARG E C 1
ATOM 22878 O O . ARG E 1 286 ? 335.665 338.053 322.928 1.00 55.34 286 ARG E O 1
ATOM 22899 N N . ARG E 1 287 ? 334.187 338.703 324.480 1.00 56.38 287 ARG E N 1
ATOM 22900 C CA . ARG E 1 287 ? 333.548 339.744 323.667 1.00 56.38 287 ARG E CA 1
ATOM 22901 C C . ARG E 1 287 ? 334.152 341.131 323.852 1.00 56.38 287 ARG E C 1
ATOM 22902 O O . ARG E 1 287 ? 333.656 342.069 323.249 1.00 56.38 287 ARG E O 1
ATOM 22923 N N . ASN E 1 288 ? 335.201 341.287 324.655 1.00 57.71 288 ASN E N 1
ATOM 22924 C CA . ASN E 1 288 ? 335.827 342.570 324.980 1.00 57.71 288 ASN E CA 1
ATOM 22925 C C . ASN E 1 288 ? 334.787 343.593 325.455 1.00 57.71 288 ASN E C 1
ATOM 22926 O O . ASN E 1 288 ? 334.502 344.582 324.788 1.00 57.71 288 ASN E O 1
ATOM 22937 N N . ALA E 1 289 ? 334.192 343.333 326.610 1.00 56.02 289 ALA E N 1
ATOM 22938 C CA . ALA E 1 289 ? 333.106 344.099 327.197 1.00 56.02 289 ALA E CA 1
ATOM 22939 C C . ALA E 1 289 ? 333.311 344.305 328.700 1.00 56.02 289 ALA E C 1
ATOM 22940 O O . ALA E 1 289 ? 334.120 343.641 329.336 1.00 56.02 289 ALA E O 1
ATOM 22947 N N . VAL E 1 290 ? 332.570 345.233 329.283 1.00 57.49 290 VAL E N 1
ATOM 22948 C CA . VAL E 1 290 ? 332.529 345.496 330.722 1.00 57.49 290 VAL E CA 1
ATOM 22949 C C . VAL E 1 290 ? 331.079 345.483 331.167 1.00 57.49 290 VAL E C 1
ATOM 22950 O O . VAL E 1 290 ? 330.219 345.977 330.450 1.00 57.49 290 VAL E O 1
ATOM 22963 N N . ALA E 1 291 ? 330.787 344.940 332.339 1.00 57.25 291 ALA E N 1
ATOM 22964 C CA . ALA E 1 291 ? 329.458 344.951 332.924 1.00 57.25 291 ALA E CA 1
ATOM 22965 C C . ALA E 1 291 ? 329.447 345.765 334.210 1.00 57.25 291 ALA E C 1
ATOM 22966 O O . ALA E 1 291 ? 330.434 345.829 334.929 1.00 57.25 291 ALA E O 1
ATOM 22973 N N . TYR E 1 292 ? 328.317 346.380 334.506 1.00 59.28 292 TYR E N 1
ATOM 22974 C CA . TYR E 1 292 ? 328.044 347.080 335.747 1.00 59.28 292 TYR E CA 1
ATOM 22975 C C . TYR E 1 292 ? 326.816 346.475 336.389 1.00 59.28 292 TYR E C 1
ATOM 22976 O O . TYR E 1 292 ? 325.846 346.175 335.703 1.00 59.28 292 TYR E O 1
ATOM 22994 N N . LEU E 1 293 ? 326.849 346.309 337.702 1.00 59.86 293 LEU E N 1
ATOM 22995 C CA . LEU E 1 293 ? 325.780 345.704 338.484 1.00 59.86 293 LEU E CA 1
ATOM 22996 C C . LEU E 1 293 ? 325.501 346.531 339.731 1.00 59.86 293 LEU E C 1
ATOM 22997 O O . LEU E 1 293 ? 326.420 347.057 340.353 1.00 59.86 293 LEU E O 1
ATOM 23013 N N . MET E 1 294 ? 324.236 346.605 340.117 1.00 60.21 294 MET E N 1
ATOM 23014 C CA . MET E 1 294 ? 323.794 347.147 341.390 1.00 60.21 294 MET E CA 1
ATOM 23015 C C . MET E 1 294 ? 322.628 346.318 341.926 1.00 60.21 294 MET E C 1
ATOM 23016 O O . MET E 1 294 ? 321.783 345.880 341.153 1.00 60.21 294 MET E O 1
ATOM 23030 N N . GLU E 1 295 ? 322.546 346.105 343.237 1.00 59.95 295 GLU E N 1
ATOM 23031 C CA . GLU E 1 295 ? 321.480 345.299 343.844 1.00 59.95 295 GLU E CA 1
ATOM 23032 C C . GLU E 1 295 ? 321.042 345.815 345.199 1.00 59.95 295 GLU E C 1
ATOM 23033 O O . GLU E 1 295 ? 321.803 346.446 345.924 1.00 59.95 295 GLU E O 1
ATOM 23045 N N . VAL E 1 296 ? 319.835 345.451 345.597 1.00 57.30 296 VAL E N 1
ATOM 23046 C CA . VAL E 1 296 ? 319.344 345.641 346.956 1.00 57.30 296 VAL E CA 1
ATOM 23047 C C . VAL E 1 296 ? 318.503 344.454 347.394 1.00 57.30 296 VAL E C 1
ATOM 23048 O O . VAL E 1 296 ? 317.715 343.928 346.620 1.00 57.30 296 VAL E O 1
ATOM 23061 N N . ILE E 1 297 ? 318.650 344.031 348.642 1.00 57.25 297 ILE E N 1
ATOM 23062 C CA . ILE E 1 297 ? 317.778 343.057 349.295 1.00 57.25 297 ILE E CA 1
ATOM 23063 C C . ILE E 1 297 ? 316.965 343.819 350.324 1.00 57.25 297 ILE E C 1
ATOM 23064 O O . ILE E 1 297 ? 317.522 344.509 351.172 1.00 57.25 297 ILE E O 1
ATOM 23080 N N . PHE E 1 298 ? 315.653 343.715 350.263 1.00 56.21 298 PHE E N 1
ATOM 23081 C CA . PHE E 1 298 ? 314.751 344.502 351.088 1.00 56.21 298 PHE E CA 1
ATOM 23082 C C . PHE E 1 298 ? 313.532 343.679 351.446 1.00 56.21 298 PHE E C 1
ATOM 23083 O O . PHE E 1 298 ? 313.194 342.721 350.761 1.00 56.21 298 PHE E O 1
ATOM 23100 N N . GLY E 1 299 ? 312.871 344.027 352.535 1.00 55.34 299 GLY E N 1
ATOM 23101 C CA . GLY E 1 299 ? 311.638 343.379 352.940 1.00 55.34 299 GLY E CA 1
ATOM 23102 C C . GLY E 1 299 ? 310.708 344.357 353.612 1.00 55.34 299 GLY E C 1
ATOM 23103 O O . GLY E 1 299 ? 311.135 345.368 354.166 1.00 55.34 299 GLY E O 1
ATOM 23107 N N . TRP E 1 300 ? 309.427 344.038 353.568 1.00 55.35 300 TRP E N 1
ATOM 23108 C CA . TRP E 1 300 ? 308.382 344.826 354.194 1.00 55.35 300 TRP E CA 1
ATOM 23109 C C . TRP E 1 300 ? 307.242 343.944 354.679 1.00 55.35 300 TRP E C 1
ATOM 23110 O O . TRP E 1 300 ? 307.043 342.838 354.185 1.00 55.35 300 TRP E O 1
ATOM 23131 N N . VAL E 1 301 ? 306.452 344.466 355.606 1.00 56.63 301 VAL E N 1
ATOM 23132 C CA . VAL E 1 301 ? 305.199 343.865 356.068 1.00 56.63 301 VAL E CA 1
ATOM 23133 C C . VAL E 1 301 ? 304.110 344.920 356.081 1.00 56.63 301 VAL E C 1
ATOM 23134 O O . VAL E 1 301 ? 304.345 346.019 356.569 1.00 56.63 301 VAL E O 1
ATOM 23147 N N . VAL E 1 302 ? 302.916 344.587 355.589 1.00 57.50 302 VAL E N 1
ATOM 23148 C CA . VAL E 1 302 ? 301.689 345.320 355.932 1.00 57.50 302 VAL E CA 1
ATOM 23149 C C . VAL E 1 302 ? 301.009 344.593 357.084 1.00 57.50 302 VAL E C 1
ATOM 23150 O O . VAL E 1 302 ? 300.592 343.446 356.969 1.00 57.50 302 VAL E O 1
ATOM 23163 N N . LEU E 1 303 ? 300.950 345.241 358.238 1.00 57.72 303 LEU E N 1
ATOM 23164 C CA . LEU E 1 303 ? 300.487 344.655 359.491 1.00 57.72 303 LEU E CA 1
ATOM 23165 C C . LEU E 1 303 ? 298.971 344.468 359.546 1.00 57.72 303 LEU E C 1
ATOM 23166 O O . LEU E 1 303 ? 298.482 343.572 360.224 1.00 57.72 303 LEU E O 1
ATOM 23182 N N . ASP E 1 304 ? 298.223 345.249 358.779 1.00 58.43 304 ASP E N 1
ATOM 23183 C CA . ASP E 1 304 ? 296.798 345.059 358.554 1.00 58.43 304 ASP E CA 1
ATOM 23184 C C . ASP E 1 304 ? 296.474 345.494 357.124 1.00 58.43 304 ASP E C 1
ATOM 23185 O O . ASP E 1 304 ? 296.693 346.660 356.801 1.00 58.43 304 ASP E O 1
ATOM 23194 N N . PRO E 1 305 ? 295.938 344.626 356.254 1.00 58.03 305 PRO E N 1
ATOM 23195 C CA . PRO E 1 305 ? 295.522 345.008 354.912 1.00 58.03 305 PRO E CA 1
ATOM 23196 C C . PRO E 1 305 ? 294.585 346.214 354.884 1.00 58.03 305 PRO E C 1
ATOM 23197 O O . PRO E 1 305 ? 294.604 347.001 353.950 1.00 58.03 305 PRO E O 1
ATOM 23208 N N . ASN E 1 306 ? 293.776 346.374 355.926 1.00 57.96 306 ASN E N 1
ATOM 23209 C CA . ASN E 1 306 ? 292.756 347.392 356.041 1.00 57.96 306 ASN E CA 1
ATOM 23210 C C . ASN E 1 306 ? 293.275 348.689 356.662 1.00 57.96 306 ASN E C 1
ATOM 23211 O O . ASN E 1 306 ? 292.532 349.658 356.724 1.00 57.96 306 ASN E O 1
ATOM 23222 N N . ALA E 1 307 ? 294.546 348.760 357.056 1.00 57.28 307 ALA E N 1
ATOM 23223 C CA . ALA E 1 307 ? 295.162 350.012 357.470 1.00 57.28 307 ALA E CA 1
ATOM 23224 C C . ALA E 1 307 ? 295.410 350.976 356.306 1.00 57.28 307 ALA E C 1
ATOM 23225 O O . ALA E 1 307 ? 295.872 352.089 356.531 1.00 57.28 307 ALA E O 1
ATOM 23232 N N . PHE E 1 308 ? 295.128 350.549 355.078 1.00 57.25 308 PHE E N 1
ATOM 23233 C CA . PHE E 1 308 ? 295.275 351.297 353.848 1.00 57.25 308 PHE E CA 1
ATOM 23234 C C . PHE E 1 308 ? 293.977 351.271 353.071 1.00 57.25 308 PHE E C 1
ATOM 23235 O O . PHE E 1 308 ? 293.212 350.322 353.156 1.00 57.25 308 PHE E O 1
ATOM 23252 N N . VAL E 1 309 ? 293.739 352.297 352.276 1.00 58.69 309 VAL E N 1
ATOM 23253 C CA . VAL E 1 309 ? 292.653 352.371 351.309 1.00 58.69 309 VAL E CA 1
ATOM 23254 C C . VAL E 1 309 ? 293.220 352.870 350.001 1.00 58.69 309 VAL E C 1
ATOM 23255 O O . VAL E 1 309 ? 294.057 353.766 349.974 1.00 58.69 309 VAL E O 1
ATOM 23268 N N . VAL E 1 310 ? 292.779 352.274 348.911 1.00 58.84 310 VAL E N 1
ATOM 23269 C CA . VAL E 1 310 ? 293.229 352.613 347.569 1.00 58.84 310 VAL E CA 1
ATOM 23270 C C . VAL E 1 310 ? 292.132 353.411 346.895 1.00 58.84 310 VAL E C 1
ATOM 23271 O O . VAL E 1 310 ? 291.017 352.931 346.755 1.00 58.84 310 VAL E O 1
ATOM 23284 N N . TYR E 1 311 ? 292.433 354.611 346.427 1.00 59.26 311 TYR E N 1
ATOM 23285 C CA . TYR E 1 311 ? 291.504 355.409 345.642 1.00 59.26 311 TYR E CA 1
ATOM 23286 C C . TYR E 1 311 ? 291.830 355.235 344.168 1.00 59.26 311 TYR E C 1
ATOM 23287 O O . TYR E 1 311 ? 292.927 355.573 343.720 1.00 59.26 311 TYR E O 1
ATOM 23305 N N . LYS E 1 312 ? 290.896 354.677 343.409 1.00 60.56 312 LYS E N 1
ATOM 23306 C CA . LYS E 1 312 ? 291.141 354.163 342.064 1.00 60.56 312 LYS E CA 1
ATOM 23307 C C . LYS E 1 312 ? 290.084 354.671 341.105 1.00 60.56 312 LYS E C 1
ATOM 23308 O O . LYS E 1 312 ? 288.906 354.592 341.408 1.00 60.56 312 LYS E O 1
ATOM 23327 N N . LEU E 1 313 ? 290.481 355.196 339.956 1.00 61.37 313 LEU E N 1
ATOM 23328 C CA . LEU E 1 313 ? 289.555 355.678 338.940 1.00 61.37 313 LEU E CA 1
ATOM 23329 C C . LEU E 1 313 ? 288.639 354.559 338.452 1.00 61.37 313 LEU E C 1
ATOM 23330 O O . LEU E 1 313 ? 289.075 353.427 338.268 1.00 61.37 313 LEU E O 1
ATOM 23346 N N . ALA E 1 314 ? 287.374 354.878 338.218 1.00 63.63 314 ALA E N 1
ATOM 23347 C CA . ALA E 1 314 ? 286.405 353.955 337.657 1.00 63.63 314 ALA E CA 1
ATOM 23348 C C . ALA E 1 314 ? 286.799 353.461 336.253 1.00 63.63 314 ALA E C 1
ATOM 23349 O O . ALA E 1 314 ? 287.597 354.082 335.552 1.00 63.63 314 ALA E O 1
ATOM 23356 N N . ALA E 1 315 ? 286.215 352.349 335.821 1.00 67.94 315 ALA E N 1
ATOM 23357 C CA . ALA E 1 315 ? 286.296 351.895 334.440 1.00 67.94 315 ALA E CA 1
ATOM 23358 C C . ALA E 1 315 ? 285.392 352.728 333.513 1.00 67.94 315 ALA E C 1
ATOM 23359 O O . ALA E 1 315 ? 284.337 353.218 333.920 1.00 67.94 315 ALA E O 1
ATOM 23366 N N . GLU E 1 316 ? 285.769 352.856 332.244 1.00 71.13 316 GLU E N 1
ATOM 23367 C CA . GLU E 1 316 ? 284.953 353.526 331.224 1.00 71.13 316 GLU E CA 1
ATOM 23368 C C . GLU E 1 316 ? 283.700 352.723 330.849 1.00 71.13 316 GLU E C 1
ATOM 23369 O O . GLU E 1 316 ? 283.758 351.517 330.578 1.00 71.13 316 GLU E O 1
ATOM 23381 N N . ALA F 1 2 ? 279.485 439.196 294.968 1.00 66.29 2 ALA F N 1
ATOM 23382 C CA . ALA F 1 2 ? 280.771 439.873 294.855 1.00 66.29 2 ALA F CA 1
ATOM 23383 C C . ALA F 1 2 ? 281.542 439.974 296.185 1.00 66.29 2 ALA F C 1
ATOM 23384 O O . ALA F 1 2 ? 282.653 440.501 296.207 1.00 66.29 2 ALA F O 1
ATOM 23391 N N . THR F 1 3 ? 280.999 439.449 297.282 1.00 65.80 3 THR F N 1
ATOM 23392 C CA . THR F 1 3 ? 281.688 439.307 298.576 1.00 65.80 3 THR F CA 1
ATOM 23393 C C . THR F 1 3 ? 282.881 438.361 298.463 1.00 65.80 3 THR F C 1
ATOM 23394 O O . THR F 1 3 ? 282.811 437.369 297.741 1.00 65.80 3 THR F O 1
ATOM 23405 N N . LYS F 1 4 ? 283.983 438.628 299.167 1.00 65.33 4 LYS F N 1
ATOM 23406 C CA . LYS F 1 4 ? 285.209 437.822 299.078 1.00 65.33 4 LYS F CA 1
ATOM 23407 C C . LYS F 1 4 ? 285.159 436.605 299.998 1.00 65.33 4 LYS F C 1
ATOM 23408 O O . LYS F 1 4 ? 285.479 436.700 301.178 1.00 65.33 4 LYS F O 1
ATOM 23427 N N . SER F 1 5 ? 284.755 435.460 299.466 1.00 65.40 5 SER F N 1
ATOM 23428 C CA . SER F 1 5 ? 284.807 434.160 300.139 1.00 65.40 5 SER F CA 1
ATOM 23429 C C . SER F 1 5 ? 286.222 433.583 300.174 1.00 65.40 5 SER F C 1
ATOM 23430 O O . SER F 1 5 ? 287.126 434.085 299.514 1.00 65.40 5 SER F O 1
ATOM 23438 N N . VAL F 1 6 ? 286.450 432.534 300.961 1.00 64.40 6 VAL F N 1
ATOM 23439 C CA . VAL F 1 6 ? 287.757 431.862 301.062 1.00 64.40 6 VAL F CA 1
ATOM 23440 C C . VAL F 1 6 ? 287.650 430.347 301.203 1.00 64.40 6 VAL F C 1
ATOM 23441 O O . VAL F 1 6 ? 288.619 429.646 300.942 1.00 64.40 6 VAL F O 1
ATOM 23454 N N . LEU F 1 7 ? 286.492 429.807 301.581 1.00 64.68 7 LEU F N 1
ATOM 23455 C CA . LEU F 1 7 ? 286.262 428.366 301.581 1.00 64.68 7 LEU F CA 1
ATOM 23456 C C . LEU F 1 7 ? 286.043 427.862 300.152 1.00 64.68 7 LEU F C 1
ATOM 23457 O O . LEU F 1 7 ? 285.545 428.579 299.289 1.00 64.68 7 LEU F O 1
ATOM 23473 N N . GLN F 1 8 ? 286.393 426.602 299.921 1.00 66.83 8 GLN F N 1
ATOM 23474 C CA . GLN F 1 8 ? 286.224 425.927 298.639 1.00 66.83 8 GLN F CA 1
ATOM 23475 C C . GLN F 1 8 ? 285.226 424.742 298.474 1.00 66.83 8 GLN F C 1
ATOM 23476 O O . GLN F 1 8 ? 285.045 423.907 299.374 1.00 66.83 8 GLN F O 1
ATOM 23490 N N . PRO F 1 9 ? 284.508 424.671 297.344 1.00 68.05 9 PRO F N 1
ATOM 23491 C CA . PRO F 1 9 ? 284.434 425.689 296.300 1.00 68.05 9 PRO F CA 1
ATOM 23492 C C . PRO F 1 9 ? 283.784 426.987 296.802 1.00 68.05 9 PRO F C 1
ATOM 23493 O O . PRO F 1 9 ? 283.158 426.980 297.862 1.00 68.05 9 PRO F O 1
ATOM 23504 N N . PRO F 1 10 ? 283.878 428.101 296.060 1.00 67.29 10 PRO F N 1
ATOM 23505 C CA . PRO F 1 10 ? 283.341 429.382 296.493 1.00 67.29 10 PRO F CA 1
ATOM 23506 C C . PRO F 1 10 ? 281.826 429.325 296.699 1.00 67.29 10 PRO F C 1
ATOM 23507 O O . PRO F 1 10 ? 281.103 428.746 295.887 1.00 67.29 10 PRO F O 1
ATOM 23518 N N . ALA F 1 11 ? 281.341 429.945 297.772 1.00 68.34 11 ALA F N 1
ATOM 23519 C CA . ALA F 1 11 ? 279.917 430.039 298.079 1.00 68.34 11 ALA F CA 1
ATOM 23520 C C . ALA F 1 11 ? 279.157 430.775 296.966 1.00 68.34 11 ALA F C 1
ATOM 23521 O O . ALA F 1 11 ? 279.667 431.751 296.416 1.00 68.34 11 ALA F O 1
ATOM 23528 N N . ALA F 1 12 ? 277.942 430.358 296.631 1.00 70.06 12 ALA F N 1
ATOM 23529 C CA . ALA F 1 12 ? 277.207 430.983 295.540 1.00 70.06 12 ALA F CA 1
ATOM 23530 C C . ALA F 1 12 ? 276.955 432.512 295.479 1.00 70.06 12 ALA F C 1
ATOM 23531 O O . ALA F 1 12 ? 276.712 433.226 296.457 1.00 70.06 12 ALA F O 1
ATOM 23538 N N . GLY F 1 13 ? 277.163 433.051 294.287 1.00 69.42 13 GLY F N 1
ATOM 23539 C CA . GLY F 1 13 ? 277.175 434.493 294.027 1.00 69.42 13 GLY F CA 1
ATOM 23540 C C . GLY F 1 13 ? 278.370 435.276 294.594 1.00 69.42 13 GLY F C 1
ATOM 23541 O O . GLY F 1 13 ? 278.566 436.436 294.235 1.00 69.42 13 GLY F O 1
ATOM 23545 N N . SER F 1 14 ? 279.197 434.681 295.450 1.00 67.38 14 SER F N 1
ATOM 23546 C CA . SER F 1 14 ? 280.432 435.300 295.937 1.00 67.38 14 SER F CA 1
ATOM 23547 C C . SER F 1 14 ? 281.574 435.178 294.928 1.00 67.38 14 SER F C 1
ATOM 23548 O O . SER F 1 14 ? 281.498 434.411 293.967 1.00 67.38 14 SER F O 1
ATOM 23556 N N . ALA F 1 15 ? 282.665 435.886 295.169 1.00 66.49 15 ALA F N 1
ATOM 23557 C CA . ALA F 1 15 ? 283.937 435.520 294.578 1.00 66.49 15 ALA F CA 1
ATOM 23558 C C . ALA F 1 15 ? 285.117 435.167 295.496 1.00 66.49 15 ALA F C 1
ATOM 23559 O O . ALA F 1 15 ? 285.258 435.692 296.606 1.00 66.49 15 ALA F O 1
ATOM 23566 N N . SER F 1 16 ? 285.944 434.199 295.135 1.00 65.12 16 SER F N 1
ATOM 23567 C CA . SER F 1 16 ? 287.019 433.776 296.034 1.00 65.12 16 SER F CA 1
ATOM 23568 C C . SER F 1 16 ? 288.124 434.820 296.107 1.00 65.12 16 SER F C 1
ATOM 23569 O O . SER F 1 16 ? 288.665 435.219 295.080 1.00 65.12 16 SER F O 1
ATOM 23577 N N . ILE F 1 17 ? 288.542 435.211 297.305 1.00 64.32 17 ILE F N 1
ATOM 23578 C CA . ILE F 1 17 ? 289.800 435.932 297.474 1.00 64.32 17 ILE F CA 1
ATOM 23579 C C . ILE F 1 17 ? 291.111 435.347 296.925 1.00 64.32 17 ILE F C 1
ATOM 23580 O O . ILE F 1 17 ? 292.080 436.064 296.718 1.00 64.32 17 ILE F O 1
ATOM 23596 N N . VAL F 1 18 ? 291.108 434.057 296.584 1.00 64.68 18 VAL F N 1
ATOM 23597 C CA . VAL F 1 18 ? 292.193 433.308 295.956 1.00 64.68 18 VAL F CA 1
ATOM 23598 C C . VAL F 1 18 ? 291.723 432.734 294.618 1.00 64.68 18 VAL F C 1
ATOM 23599 O O . VAL F 1 18 ? 292.190 431.697 294.173 1.00 64.68 18 VAL F O 1
ATOM 23612 N N . GLY F 1 19 ? 290.773 433.403 293.968 1.00 66.21 19 GLY F N 1
ATOM 23613 C CA . GLY F 1 19 ? 290.146 432.970 292.720 1.00 66.21 19 GLY F CA 1
ATOM 23614 C C . GLY F 1 19 ? 290.973 433.202 291.457 1.00 66.21 19 GLY F C 1
ATOM 23615 O O . GLY F 1 19 ? 290.570 432.756 290.386 1.00 66.21 19 GLY F O 1
ATOM 23619 N N . GLY F 1 20 ? 292.117 433.880 291.550 1.00 68.16 20 GLY F N 1
ATOM 23620 C CA . GLY F 1 20 ? 293.085 433.985 290.457 1.00 68.16 20 GLY F CA 1
ATOM 23621 C C . GLY F 1 20 ? 293.731 432.641 290.138 1.00 68.16 20 GLY F C 1
ATOM 23622 O O . GLY F 1 20 ? 293.734 431.739 290.975 1.00 68.16 20 GLY F O 1
ATOM 23626 N N . ALA F 1 21 ? 294.283 432.477 288.939 1.00 68.23 21 ALA F N 1
ATOM 23627 C CA . ALA F 1 21 ? 294.863 431.207 288.507 1.00 68.23 21 ALA F CA 1
ATOM 23628 C C . ALA F 1 21 ? 295.914 430.692 289.501 1.00 68.23 21 ALA F C 1
ATOM 23629 O O . ALA F 1 21 ? 296.823 431.420 289.896 1.00 68.23 21 ALA F O 1
ATOM 23636 N N . GLY F 1 22 ? 295.765 429.444 289.943 1.00 67.52 22 GLY F N 1
ATOM 23637 C CA . GLY F 1 22 ? 296.632 428.816 290.938 1.00 67.52 22 GLY F CA 1
ATOM 23638 C C . GLY F 1 22 ? 296.519 429.375 292.357 1.00 67.52 22 GLY F C 1
ATOM 23639 O O . GLY F 1 22 ? 297.306 429.001 293.220 1.00 67.52 22 GLY F O 1
ATOM 23643 N N . GLY F 1 23 ? 295.565 430.258 292.645 1.00 66.33 23 GLY F N 1
ATOM 23644 C CA . GLY F 1 23 ? 295.508 430.994 293.908 1.00 66.33 23 GLY F CA 1
ATOM 23645 C C . GLY F 1 23 ? 295.237 430.135 295.136 1.00 66.33 23 GLY F C 1
ATOM 23646 O O . GLY F 1 23 ? 295.745 430.435 296.210 1.00 66.33 23 GLY F O 1
ATOM 23650 N N . THR F 1 24 ? 294.513 429.027 295.001 1.00 65.62 24 THR F N 1
ATOM 23651 C CA . THR F 1 24 ? 294.222 428.112 296.114 1.00 65.62 24 THR F CA 1
ATOM 23652 C C . THR F 1 24 ? 295.469 427.505 296.748 1.00 65.62 24 THR F C 1
ATOM 23653 O O . THR F 1 24 ? 295.447 427.161 297.923 1.00 65.62 24 THR F O 1
ATOM 23664 N N . GLN F 1 25 ? 296.594 427.453 296.038 1.00 66.25 25 GLN F N 1
ATOM 23665 C CA . GLN F 1 25 ? 297.885 427.054 296.598 1.00 66.25 25 GLN F CA 1
ATOM 23666 C C . GLN F 1 25 ? 298.349 427.988 297.719 1.00 66.25 25 GLN F C 1
ATOM 23667 O O . GLN F 1 25 ? 299.136 427.589 298.575 1.00 66.25 25 GLN F O 1
ATOM 23681 N N . LEU F 1 26 ? 297.836 429.222 297.759 1.00 65.05 26 LEU F N 1
ATOM 23682 C CA . LEU F 1 26 ? 297.944 430.104 298.912 1.00 65.05 26 LEU F CA 1
ATOM 23683 C C . LEU F 1 26 ? 297.216 429.831 300.241 1.00 65.05 26 LEU F C 1
ATOM 23684 O O . LEU F 1 26 ? 297.554 430.444 301.246 1.00 65.05 26 LEU F O 1
ATOM 23700 N N . LEU F 1 27 ? 296.248 428.904 300.273 1.00 62.90 27 LEU F N 1
ATOM 23701 C CA . LEU F 1 27 ? 295.438 428.671 301.454 1.00 62.90 27 LEU F CA 1
ATOM 23702 C C . LEU F 1 27 ? 296.277 427.992 302.537 1.00 62.90 27 LEU F C 1
ATOM 23703 O O . LEU F 1 27 ? 297.086 427.119 302.222 1.00 62.90 27 LEU F O 1
ATOM 23719 N N . PRO F 1 28 ? 296.117 428.372 303.809 1.00 61.85 28 PRO F N 1
ATOM 23720 C CA . PRO F 1 28 ? 296.910 427.818 304.888 1.00 61.85 28 PRO F CA 1
ATOM 23721 C C . PRO F 1 28 ? 296.637 426.324 305.080 1.00 61.85 28 PRO F C 1
ATOM 23722 O O . PRO F 1 28 ? 295.546 425.823 304.806 1.00 61.85 28 PRO F O 1
ATOM 23733 N N . LYS F 1 29 ? 297.649 425.617 305.575 1.00 62.62 29 LYS F N 1
ATOM 23734 C CA . LYS F 1 29 ? 297.625 424.180 305.841 1.00 62.62 29 LYS F CA 1
ATOM 23735 C C . LYS F 1 29 ? 298.201 423.915 307.226 1.00 62.62 29 LYS F C 1
ATOM 23736 O O . LYS F 1 29 ? 299.237 424.471 307.579 1.00 62.62 29 LYS F O 1
ATOM 23755 N N . ASN F 1 30 ? 297.554 423.062 308.004 1.00 61.40 30 ASN F N 1
ATOM 23756 C CA . ASN F 1 30 ? 297.994 422.691 309.339 1.00 61.40 30 ASN F CA 1
ATOM 23757 C C . ASN F 1 30 ? 298.203 421.183 309.387 1.00 61.40 30 ASN F C 1
ATOM 23758 O O . ASN F 1 30 ? 297.250 420.432 309.569 1.00 61.40 30 ASN F O 1
ATOM 23769 N N . ILE F 1 31 ? 299.436 420.732 309.176 1.00 62.21 31 ILE F N 1
ATOM 23770 C CA . ILE F 1 31 ? 299.812 419.328 309.322 1.00 62.21 31 ILE F CA 1
ATOM 23771 C C . ILE F 1 31 ? 300.101 419.061 310.797 1.00 62.21 31 ILE F C 1
ATOM 23772 O O . ILE F 1 31 ? 300.959 419.714 311.386 1.00 62.21 31 ILE F O 1
ATOM 23788 N N . SER F 1 32 ? 299.414 418.106 311.413 1.00 62.94 32 SER F N 1
ATOM 23789 C CA . SER F 1 32 ? 299.717 417.715 312.783 1.00 62.94 32 SER F CA 1
ATOM 23790 C C . SER F 1 32 ? 301.076 417.030 312.872 1.00 62.94 32 SER F C 1
ATOM 23791 O O . SER F 1 32 ? 301.366 416.114 312.110 1.00 62.94 32 SER F O 1
ATOM 23799 N N . GLN F 1 33 ? 301.899 417.426 313.839 1.00 66.48 33 GLN F N 1
ATOM 23800 C CA . GLN F 1 33 ? 303.146 416.725 314.140 1.00 66.48 33 GLN F CA 1
ATOM 23801 C C . GLN F 1 33 ? 302.911 415.329 314.731 1.00 66.48 33 GLN F C 1
ATOM 23802 O O . GLN F 1 33 ? 303.805 414.491 314.691 1.00 66.48 33 GLN F O 1
ATOM 23816 N N . GLU F 1 34 ? 301.725 415.046 315.273 1.00 65.28 34 GLU F N 1
ATOM 23817 C CA . GLU F 1 34 ? 301.393 413.748 315.843 1.00 65.28 34 GLU F CA 1
ATOM 23818 C C . GLU F 1 34 ? 300.628 412.890 314.840 1.00 65.28 34 GLU F C 1
ATOM 23819 O O . GLU F 1 34 ? 299.494 413.185 314.476 1.00 65.28 34 GLU F O 1
ATOM 23831 N N . TRP F 1 35 ? 301.238 411.794 314.418 1.00 63.73 35 TRP F N 1
ATOM 23832 C CA . TRP F 1 35 ? 300.706 410.877 313.418 1.00 63.73 35 TRP F CA 1
ATOM 23833 C C . TRP F 1 35 ? 299.568 410.011 313.933 1.00 63.73 35 TRP F C 1
ATOM 23834 O O . TRP F 1 35 ? 299.479 409.714 315.120 1.00 63.73 35 TRP F O 1
ATOM 23855 N N . TRP F 1 36 ? 298.760 409.501 313.012 1.00 62.32 36 TRP F N 1
ATOM 23856 C CA . TRP F 1 36 ? 297.964 408.306 313.239 1.00 62.32 36 TRP F CA 1
ATOM 23857 C C . TRP F 1 36 ? 298.764 407.064 312.838 1.00 62.32 36 TRP F C 1
ATOM 23858 O O . TRP F 1 36 ? 298.792 406.654 311.679 1.00 62.32 36 TRP F O 1
ATOM 23879 N N . LYS F 1 37 ? 299.487 406.507 313.807 1.00 64.36 37 LYS F N 1
ATOM 23880 C CA . LYS F 1 37 ? 300.459 405.424 313.639 1.00 64.36 37 LYS F CA 1
ATOM 23881 C C . LYS F 1 37 ? 300.337 404.458 314.814 1.00 64.36 37 LYS F C 1
ATOM 23882 O O . LYS F 1 37 ? 300.790 404.756 315.917 1.00 64.36 37 LYS F O 1
ATOM 23901 N N . LYS F 1 38 ? 299.697 403.312 314.590 1.00 64.70 38 LYS F N 1
ATOM 23902 C CA . LYS F 1 38 ? 299.565 402.234 315.586 1.00 64.70 38 LYS F CA 1
ATOM 23903 C C . LYS F 1 38 ? 300.925 401.599 315.874 1.00 64.70 38 LYS F C 1
ATOM 23904 O O . LYS F 1 38 ? 301.748 401.495 314.971 1.00 64.70 38 LYS F O 1
ATOM 23923 N N . ALA F 1 39 ? 301.170 401.130 317.089 1.00 64.75 39 ALA F N 1
ATOM 23924 C CA . ALA F 1 39 ? 302.348 400.315 317.375 1.00 64.75 39 ALA F CA 1
ATOM 23925 C C . ALA F 1 39 ? 302.245 398.931 316.708 1.00 64.75 39 ALA F C 1
ATOM 23926 O O . ALA F 1 39 ? 301.151 398.426 316.452 1.00 64.75 39 ALA F O 1
ATOM 23933 N N . THR F 1 40 ? 303.385 398.308 316.418 1.00 65.04 40 THR F N 1
ATOM 23934 C CA . THR F 1 40 ? 303.448 396.937 315.877 1.00 65.04 40 THR F CA 1
ATOM 23935 C C . THR F 1 40 ? 303.609 395.891 316.973 1.00 65.04 40 THR F C 1
ATOM 23936 O O . THR F 1 40 ? 304.005 396.188 318.099 1.00 65.04 40 THR F O 1
ATOM 23947 N N . GLU F 1 41 ? 303.284 394.643 316.649 1.00 65.19 41 GLU F N 1
ATOM 23948 C CA . GLU F 1 41 ? 303.309 393.536 317.601 1.00 65.19 41 GLU F CA 1
ATOM 23949 C C . GLU F 1 41 ? 304.714 393.186 318.088 1.00 65.19 41 GLU F C 1
ATOM 23950 O O . GLU F 1 41 ? 305.659 393.090 317.312 1.00 65.19 41 GLU F O 1
ATOM 23962 N N . GLN F 1 42 ? 304.837 392.947 319.387 1.00 66.82 42 GLN F N 1
ATOM 23963 C CA . GLN F 1 42 ? 306.059 392.494 320.042 1.00 66.82 42 GLN F CA 1
ATOM 23964 C C . GLN F 1 42 ? 306.441 391.077 319.591 1.00 66.82 42 GLN F C 1
ATOM 23965 O O . GLN F 1 42 ? 305.589 390.193 319.536 1.00 66.82 42 GLN F O 1
ATOM 23979 N N . SER F 1 43 ? 307.723 390.829 319.324 1.00 63.19 43 SER F N 1
ATOM 23980 C CA . SER F 1 43 ? 308.252 389.468 319.194 1.00 63.19 43 SER F CA 1
ATOM 23981 C C . SER F 1 43 ? 308.427 388.821 320.564 1.00 63.19 43 SER F C 1
ATOM 23982 O O . SER F 1 43 ? 309.085 389.383 321.439 1.00 63.19 43 SER F O 1
ATOM 23990 N N . ILE F 1 44 ? 307.843 387.642 320.757 1.00 62.32 44 ILE F N 1
ATOM 23991 C CA . ILE F 1 44 ? 307.880 386.920 322.033 1.00 62.32 44 ILE F CA 1
ATOM 23992 C C . ILE F 1 44 ? 308.816 385.715 322.016 1.00 62.32 44 ILE F C 1
ATOM 23993 O O . ILE F 1 44 ? 309.247 385.263 323.070 1.00 62.32 44 ILE F O 1
ATOM 24009 N N . ILE F 1 45 ? 309.177 385.184 320.851 1.00 60.20 45 ILE F N 1
ATOM 24010 C CA . ILE F 1 45 ? 309.967 383.955 320.782 1.00 60.20 45 ILE F CA 1
ATOM 24011 C C . ILE F 1 45 ? 311.354 384.077 321.422 1.00 60.20 45 ILE F C 1
ATOM 24012 O O . ILE F 1 45 ? 311.715 383.180 322.181 1.00 60.20 45 ILE F O 1
ATOM 24028 N N . PRO F 1 46 ? 312.141 385.139 321.221 1.00 61.37 46 PRO F N 1
ATOM 24029 C CA . PRO F 1 46 ? 313.463 385.234 321.826 1.00 61.37 46 PRO F CA 1
ATOM 24030 C C . PRO F 1 46 ? 313.472 385.365 323.349 1.00 61.37 46 PRO F C 1
ATOM 24031 O O . PRO F 1 46 ? 314.519 385.171 323.953 1.00 61.37 46 PRO F O 1
ATOM 24042 N N . THR F 1 47 ? 312.348 385.687 323.993 1.00 61.92 47 THR F N 1
ATOM 24043 C CA . THR F 1 47 ? 312.250 385.739 325.463 1.00 61.92 47 THR F CA 1
ATOM 24044 C C . THR F 1 47 ? 311.609 384.488 326.044 1.00 61.92 47 THR F C 1
ATOM 24045 O O . THR F 1 47 ? 312.012 384.047 327.115 1.00 61.92 47 THR F O 1
ATOM 24056 N N . LEU F 1 48 ? 310.654 383.877 325.349 1.00 60.95 48 LEU F N 1
ATOM 24057 C CA . LEU F 1 48 ? 310.078 382.598 325.747 1.00 60.95 48 LEU F CA 1
ATOM 24058 C C . LEU F 1 48 ? 311.079 381.451 325.648 1.00 60.95 48 LEU F C 1
ATOM 24059 O O . LEU F 1 48 ? 311.252 380.695 326.596 1.00 60.95 48 LEU F O 1
ATOM 24075 N N . SER F 1 49 ? 311.733 381.311 324.501 1.00 59.72 49 SER F N 1
ATOM 24076 C CA . SER F 1 49 ? 312.689 380.242 324.228 1.00 59.72 49 SER F CA 1
ATOM 24077 C C . SER F 1 49 ? 313.878 380.221 325.185 1.00 59.72 49 SER F C 1
ATOM 24078 O O . SER F 1 49 ? 314.272 381.241 325.751 1.00 59.72 49 SER F O 1
ATOM 24086 N N . LYS F 1 50 ? 314.497 379.048 325.320 1.00 60.19 50 LYS F N 1
ATOM 24087 C CA . LYS F 1 50 ? 315.807 378.862 325.944 1.00 60.19 50 LYS F CA 1
ATOM 24088 C C . LYS F 1 50 ? 316.916 379.302 324.989 1.00 60.19 50 LYS F C 1
ATOM 24089 O O . LYS F 1 50 ? 316.947 378.861 323.845 1.00 60.19 50 LYS F O 1
ATOM 24108 N N . SER F 1 51 ? 317.845 380.144 325.420 1.00 61.12 51 SER F N 1
ATOM 24109 C CA . SER F 1 51 ? 318.957 380.544 324.556 1.00 61.12 51 SER F CA 1
ATOM 24110 C C . SER F 1 51 ? 319.938 379.396 324.328 1.00 61.12 51 SER F C 1
ATOM 24111 O O . SER F 1 51 ? 320.169 378.560 325.200 1.00 61.12 51 SER F O 1
ATOM 24119 N N . THR F 1 52 ? 320.539 379.343 323.145 1.00 59.78 52 THR F N 1
ATOM 24120 C CA . THR F 1 52 ? 321.597 378.389 322.798 1.00 59.78 52 THR F CA 1
ATOM 24121 C C . THR F 1 52 ? 322.589 379.036 321.841 1.00 59.78 52 THR F C 1
ATOM 24122 O O . THR F 1 52 ? 322.179 379.856 321.023 1.00 59.78 52 THR F O 1
ATOM 24133 N N . PRO F 1 53 ? 323.876 378.658 321.857 1.00 59.68 53 PRO F N 1
ATOM 24134 C CA . PRO F 1 53 ? 324.770 378.925 320.746 1.00 59.68 53 PRO F CA 1
ATOM 24135 C C . PRO F 1 53 ? 324.239 378.280 319.475 1.00 59.68 53 PRO F C 1
ATOM 24136 O O . PRO F 1 53 ? 323.723 377.163 319.519 1.00 59.68 53 PRO F O 1
ATOM 24147 N N . VAL F 1 54 ? 324.357 378.981 318.353 1.00 58.79 54 VAL F N 1
ATOM 24148 C CA . VAL F 1 54 ? 323.925 378.516 317.033 1.00 58.79 54 VAL F CA 1
ATOM 24149 C C . VAL F 1 54 ? 325.012 378.805 316.008 1.00 58.79 54 VAL F C 1
ATOM 24150 O O . VAL F 1 54 ? 325.639 379.859 316.037 1.00 58.79 54 VAL F O 1
ATOM 24163 N N . ILE F 1 55 ? 325.225 377.870 315.092 1.00 59.50 55 ILE F N 1
ATOM 24164 C CA . ILE F 1 55 ? 326.131 377.981 313.950 1.00 59.50 55 ILE F CA 1
ATOM 24165 C C . ILE F 1 55 ? 325.323 377.895 312.666 1.00 59.50 55 ILE F C 1
ATOM 24166 O O . ILE F 1 55 ? 324.249 377.304 312.650 1.00 59.50 55 ILE F O 1
ATOM 24182 N N . ILE F 1 56 ? 325.818 378.488 311.588 1.00 59.54 56 ILE F N 1
ATOM 24183 C CA . ILE F 1 56 ? 325.136 378.461 310.297 1.00 59.54 56 ILE F CA 1
ATOM 24184 C C . ILE F 1 56 ? 325.106 377.035 309.737 1.00 59.54 56 ILE F C 1
ATOM 24185 O O . ILE F 1 56 ? 326.113 376.333 309.760 1.00 59.54 56 ILE F O 1
ATOM 24201 N N . GLY F 1 57 ? 323.964 376.625 309.194 1.00 59.85 57 GLY F N 1
ATOM 24202 C CA . GLY F 1 57 ? 323.754 375.312 308.582 1.00 59.85 57 GLY F CA 1
ATOM 24203 C C . GLY F 1 57 ? 323.081 374.310 309.514 1.00 59.85 57 GLY F C 1
ATOM 24204 O O . GLY F 1 57 ? 322.699 374.639 310.627 1.00 59.85 57 GLY F O 1
ATOM 24208 N N . ASP F 1 58 ? 322.886 373.078 309.051 1.00 61.69 58 ASP F N 1
ATOM 24209 C CA . ASP F 1 58 ? 322.136 372.025 309.758 1.00 61.69 58 ASP F CA 1
ATOM 24210 C C . ASP F 1 58 ? 322.927 371.280 310.849 1.00 61.69 58 ASP F C 1
ATOM 24211 O O . ASP F 1 58 ? 322.501 370.235 311.338 1.00 61.69 58 ASP F O 1
ATOM 24220 N N . GLY F 1 59 ? 324.077 371.817 311.243 1.00 59.74 59 GLY F N 1
ATOM 24221 C CA . GLY F 1 59 ? 325.030 371.197 312.156 1.00 59.74 59 GLY F CA 1
ATOM 24222 C C . GLY F 1 59 ? 324.841 371.526 313.626 1.00 59.74 59 GLY F C 1
ATOM 24223 O O . GLY F 1 59 ? 325.775 371.370 314.395 1.00 59.74 59 GLY F O 1
ATOM 24227 N N . ASN F 1 60 ? 323.682 372.003 314.058 1.00 59.26 60 ASN F N 1
ATOM 24228 C CA . ASN F 1 60 ? 323.414 372.253 315.473 1.00 59.26 60 ASN F CA 1
ATOM 24229 C C . ASN F 1 60 ? 322.726 371.029 316.045 1.00 59.26 60 ASN F C 1
ATOM 24230 O O . ASN F 1 60 ? 321.751 370.590 315.457 1.00 59.26 60 ASN F O 1
ATOM 24241 N N . VAL F 1 61 ? 323.218 370.455 317.140 1.00 60.03 61 VAL F N 1
ATOM 24242 C CA . VAL F 1 61 ? 322.791 369.133 317.616 1.00 60.03 61 VAL F CA 1
ATOM 24243 C C . VAL F 1 61 ? 322.536 369.149 319.117 1.00 60.03 61 VAL F C 1
ATOM 24244 O O . VAL F 1 61 ? 323.377 369.589 319.890 1.00 60.03 61 VAL F O 1
ATOM 24257 N N . VAL F 1 62 ? 321.406 368.614 319.560 1.00 59.50 62 VAL F N 1
ATOM 24258 C CA . VAL F 1 62 ? 321.071 368.433 320.978 1.00 59.50 62 VAL F CA 1
ATOM 24259 C C . VAL F 1 62 ? 320.973 366.941 321.276 1.00 59.50 62 VAL F C 1
ATOM 24260 O O . VAL F 1 62 ? 320.201 366.272 320.595 1.00 59.50 62 VAL F O 1
ATOM 24273 N N . PRO F 1 63 ? 321.710 366.392 322.256 1.00 59.46 63 PRO F N 1
ATOM 24274 C CA . PRO F 1 63 ? 321.574 365.003 322.657 1.00 59.46 63 PRO F CA 1
ATOM 24275 C C . PRO F 1 63 ? 320.302 364.759 323.478 1.00 59.46 63 PRO F C 1
ATOM 24276 O O . PRO F 1 63 ? 319.912 365.559 324.324 1.00 59.46 63 PRO F O 1
ATOM 24287 N N . VAL F 1 64 ? 319.653 363.629 323.237 1.00 60.26 64 VAL F N 1
ATOM 24288 C CA . VAL F 1 64 ? 318.384 363.220 323.847 1.00 60.26 64 VAL F CA 1
ATOM 24289 C C . VAL F 1 64 ? 318.555 361.877 324.552 1.00 60.26 64 VAL F C 1
ATOM 24290 O O . VAL F 1 64 ? 319.003 360.925 323.925 1.00 60.26 64 VAL F O 1
ATOM 24303 N N . LEU F 1 65 ? 318.171 361.740 325.821 1.00 60.84 65 LEU F N 1
ATOM 24304 C CA . LEU F 1 65 ? 318.128 360.425 326.470 1.00 60.84 65 LEU F CA 1
ATOM 24305 C C . LEU F 1 65 ? 316.877 359.657 326.035 1.00 60.84 65 LEU F C 1
ATOM 24306 O O . LEU F 1 65 ? 315.764 360.118 326.258 1.00 60.84 65 LEU F O 1
ATOM 24322 N N . THR F 1 66 ? 317.041 358.492 325.414 1.00 60.99 66 THR F N 1
ATOM 24323 C CA . THR F 1 66 ? 315.970 357.790 324.691 1.00 60.99 66 THR F CA 1
ATOM 24324 C C . THR F 1 66 ? 315.472 356.526 325.387 1.00 60.99 66 THR F C 1
ATOM 24325 O O . THR F 1 66 ? 314.279 356.244 325.323 1.00 60.99 66 THR F O 1
ATOM 24336 N N . LYS F 1 67 ? 316.332 355.780 326.087 1.00 60.37 67 LYS F N 1
ATOM 24337 C CA . LYS F 1 67 ? 315.956 354.633 326.934 1.00 60.37 67 LYS F CA 1
ATOM 24338 C C . LYS F 1 67 ? 316.741 354.650 328.228 1.00 60.37 67 LYS F C 1
ATOM 24339 O O . LYS F 1 67 ? 317.819 355.227 328.286 1.00 60.37 67 LYS F O 1
ATOM 24358 N N . ARG F 1 68 ? 316.213 353.990 329.251 1.00 61.40 68 ARG F N 1
ATOM 24359 C CA . ARG F 1 68 ? 316.721 354.019 330.625 1.00 61.40 68 ARG F CA 1
ATOM 24360 C C . ARG F 1 68 ? 316.767 352.644 331.279 1.00 61.40 68 ARG F C 1
ATOM 24361 O O . ARG F 1 68 ? 315.917 351.805 330.977 1.00 61.40 68 ARG F O 1
ATOM 24382 N N . PRO F 1 69 ? 317.653 352.450 332.267 1.00 60.66 69 PRO F N 1
ATOM 24383 C CA . PRO F 1 69 ? 317.656 351.253 333.076 1.00 60.66 69 PRO F CA 1
ATOM 24384 C C . PRO F 1 69 ? 316.385 351.151 333.918 1.00 60.66 69 PRO F C 1
ATOM 24385 O O . PRO F 1 69 ? 315.919 352.125 334.505 1.00 60.66 69 PRO F O 1
ATOM 24396 N N . SER F 1 70 ? 315.860 349.944 334.031 1.00 60.22 70 SER F N 1
ATOM 24397 C CA . SER F 1 70 ? 314.807 349.541 334.957 1.00 60.22 70 SER F CA 1
ATOM 24398 C C . SER F 1 70 ? 315.193 348.217 335.607 1.00 60.22 70 SER F C 1
ATOM 24399 O O . SER F 1 70 ? 315.721 347.325 334.950 1.00 60.22 70 SER F O 1
ATOM 24407 N N . ALA F 1 71 ? 314.993 348.101 336.917 1.00 58.82 71 ALA F N 1
ATOM 24408 C CA . ALA F 1 71 ? 315.434 346.944 337.678 1.00 58.82 71 ALA F CA 1
ATOM 24409 C C . ALA F 1 71 ? 314.468 345.764 337.565 1.00 58.82 71 ALA F C 1
ATOM 24410 O O . ALA F 1 71 ? 313.319 345.901 337.164 1.00 58.82 71 ALA F O 1
ATOM 24417 N N . SER F 1 72 ? 314.932 344.590 337.963 1.00 60.26 72 SER F N 1
ATOM 24418 C CA . SER F 1 72 ? 314.130 343.377 338.083 1.00 60.26 72 SER F CA 1
ATOM 24419 C C . SER F 1 72 ? 314.187 342.868 339.509 1.00 60.26 72 SER F C 1
ATOM 24420 O O . SER F 1 72 ? 315.204 342.999 340.171 1.00 60.26 72 SER F O 1
ATOM 24428 N N . ILE F 1 73 ? 313.120 342.233 339.981 1.00 58.38 73 ILE F N 1
ATOM 24429 C CA . ILE F 1 73 ? 313.180 341.299 341.110 1.00 58.38 73 ILE F CA 1
ATOM 24430 C C . ILE F 1 73 ? 313.681 339.955 340.598 1.00 58.38 73 ILE F C 1
ATOM 24431 O O . ILE F 1 73 ? 313.185 339.503 339.572 1.00 58.38 73 ILE F O 1
ATOM 24447 N N . ILE F 1 74 ? 314.640 339.331 341.284 1.00 60.21 74 ILE F N 1
ATOM 24448 C CA . ILE F 1 74 ? 315.328 338.128 340.788 1.00 60.21 74 ILE F CA 1
ATOM 24449 C C . ILE F 1 74 ? 315.296 336.952 341.783 1.00 60.21 74 ILE F C 1
ATOM 24450 O O . ILE F 1 74 ? 314.807 335.888 341.432 1.00 60.21 74 ILE F O 1
ATOM 24466 N N . GLY F 1 75 ? 315.726 337.111 343.031 1.00 61.66 75 GLY F N 1
ATOM 24467 C CA . GLY F 1 75 ? 315.683 336.010 344.012 1.00 61.66 75 GLY F CA 1
ATOM 24468 C C . GLY F 1 75 ? 316.826 334.990 343.913 1.00 61.66 75 GLY F C 1
ATOM 24469 O O . GLY F 1 75 ? 317.670 335.060 343.027 1.00 61.66 75 GLY F O 1
ATOM 24473 N N . GLU F 1 76 ? 316.929 334.083 344.882 1.00 63.02 76 GLU F N 1
ATOM 24474 C CA . GLU F 1 76 ? 318.141 333.275 345.089 1.00 63.02 76 GLU F CA 1
ATOM 24475 C C . GLU F 1 76 ? 318.439 332.313 343.931 1.00 63.02 76 GLU F C 1
ATOM 24476 O O . GLU F 1 76 ? 317.587 331.521 343.541 1.00 63.02 76 GLU F O 1
ATOM 24488 N N . LEU F 1 77 ? 319.667 332.384 343.401 1.00 61.94 77 LEU F N 1
ATOM 24489 C CA . LEU F 1 77 ? 320.219 331.568 342.311 1.00 61.94 77 LEU F CA 1
ATOM 24490 C C . LEU F 1 77 ? 319.429 331.586 340.995 1.00 61.94 77 LEU F C 1
ATOM 24491 O O . LEU F 1 77 ? 319.756 330.848 340.068 1.00 61.94 77 LEU F O 1
ATOM 24507 N N . GLN F 1 78 ? 318.441 332.464 340.855 1.00 63.02 78 GLN F N 1
ATOM 24508 C CA . GLN F 1 78 ? 317.934 332.893 339.559 1.00 63.02 78 GLN F CA 1
ATOM 24509 C C . GLN F 1 78 ? 318.977 333.803 338.908 1.00 63.02 78 GLN F C 1
ATOM 24510 O O . GLN F 1 78 ? 319.593 334.621 339.589 1.00 63.02 78 GLN F O 1
ATOM 24524 N N . ASN F 1 79 ? 319.212 333.665 337.605 1.00 60.59 79 ASN F N 1
ATOM 24525 C CA . ASN F 1 79 ? 320.261 334.430 336.936 1.00 60.59 79 ASN F CA 1
ATOM 24526 C C . ASN F 1 79 ? 319.859 335.881 336.654 1.00 60.59 79 ASN F C 1
ATOM 24527 O O . ASN F 1 79 ? 318.776 336.179 336.166 1.00 60.59 79 ASN F O 1
ATOM 24538 N N . LYS F 1 80 ? 320.774 336.788 336.985 1.00 59.02 80 LYS F N 1
ATOM 24539 C CA . LYS F 1 80 ? 320.671 338.238 336.808 1.00 59.02 80 LYS F CA 1
ATOM 24540 C C . LYS F 1 80 ? 320.581 338.623 335.328 1.00 59.02 80 LYS F C 1
ATOM 24541 O O . LYS F 1 80 ? 320.958 337.838 334.462 1.00 59.02 80 LYS F O 1
ATOM 24560 N N . VAL F 1 81 ? 320.096 339.818 335.001 1.00 61.82 81 VAL F N 1
ATOM 24561 C CA . VAL F 1 81 ? 319.895 340.244 333.609 1.00 61.82 81 VAL F CA 1
ATOM 24562 C C . VAL F 1 81 ? 320.131 341.734 333.392 1.00 61.82 81 VAL F C 1
ATOM 24563 O O . VAL F 1 81 ? 319.828 342.558 334.243 1.00 61.82 81 VAL F O 1
ATOM 24576 N N . ASP F 1 82 ? 320.645 342.113 332.228 1.00 61.99 82 ASP F N 1
ATOM 24577 C CA . ASP F 1 82 ? 320.722 343.514 331.844 1.00 61.99 82 ASP F CA 1
ATOM 24578 C C . ASP F 1 82 ? 319.506 344.349 331.397 1.00 61.99 82 ASP F C 1
ATOM 24579 O O . ASP F 1 82 ? 318.459 343.844 330.979 1.00 61.99 82 ASP F O 1
ATOM 24588 N N . SER F 1 83 ? 319.633 345.661 331.526 1.00 60.57 83 SER F N 1
ATOM 24589 C CA . SER F 1 83 ? 318.620 346.628 331.117 1.00 60.57 83 SER F CA 1
ATOM 24590 C C . SER F 1 83 ? 319.050 347.459 329.903 1.00 60.57 83 SER F C 1
ATOM 24591 O O . SER F 1 83 ? 320.109 347.249 329.321 1.00 60.57 83 SER F O 1
ATOM 24599 N N . GLU F 1 84 ? 318.192 348.380 329.489 1.00 62.49 84 GLU F N 1
ATOM 24600 C CA . GLU F 1 84 ? 318.377 349.269 328.349 1.00 62.49 84 GLU F CA 1
ATOM 24601 C C . GLU F 1 84 ? 319.056 350.585 328.737 1.00 62.49 84 GLU F C 1
ATOM 24602 O O . GLU F 1 84 ? 318.880 351.088 329.836 1.00 62.49 84 GLU F O 1
ATOM 24614 N N . LEU F 1 85 ? 319.791 351.188 327.812 1.00 60.39 85 LEU F N 1
ATOM 24615 C CA . LEU F 1 85 ? 320.298 352.554 327.878 1.00 60.39 85 LEU F CA 1
ATOM 24616 C C . LEU F 1 85 ? 320.595 353.001 326.447 1.00 60.39 85 LEU F C 1
ATOM 24617 O O . LEU F 1 85 ? 321.333 352.330 325.734 1.00 60.39 85 LEU F O 1
ATOM 24633 N N . GLU F 1 86 ? 319.980 354.079 325.981 1.00 61.09 86 GLU F N 1
ATOM 24634 C CA . GLU F 1 86 ? 320.037 354.489 324.575 1.00 61.09 86 GLU F CA 1
ATOM 24635 C C . GLU F 1 86 ? 319.892 355.992 324.462 1.00 61.09 86 GLU F C 1
ATOM 24636 O O . GLU F 1 86 ? 319.183 356.605 325.254 1.00 61.09 86 GLU F O 1
ATOM 24648 N N . VAL F 1 87 ? 320.492 356.592 323.444 1.00 60.30 87 VAL F N 1
ATOM 24649 C CA . VAL F 1 87 ? 320.385 358.029 323.191 1.00 60.30 87 VAL F CA 1
ATOM 24650 C C . VAL F 1 87 ? 320.112 358.303 321.734 1.00 60.30 87 VAL F C 1
ATOM 24651 O O . VAL F 1 87 ? 320.406 357.504 320.850 1.00 60.30 87 VAL F O 1
ATOM 24664 N N . GLY F 1 88 ? 319.540 359.462 321.494 1.00 59.28 88 GLY F N 1
ATOM 24665 C CA . GLY F 1 88 ? 319.349 360.041 320.185 1.00 59.28 88 GLY F CA 1
ATOM 24666 C C . GLY F 1 88 ? 319.903 361.446 320.172 1.00 59.28 88 GLY F C 1
ATOM 24667 O O . GLY F 1 88 ? 320.540 361.906 321.115 1.00 59.28 88 GLY F O 1
ATOM 24671 N N . ALA F 1 89 ? 319.624 362.157 319.102 1.00 59.37 89 ALA F N 1
ATOM 24672 C CA . ALA F 1 89 ? 319.853 363.579 319.020 1.00 59.37 89 ALA F CA 1
ATOM 24673 C C . ALA F 1 89 ? 318.845 364.201 318.068 1.00 59.37 89 ALA F C 1
ATOM 24674 O O . ALA F 1 89 ? 318.353 363.547 317.149 1.00 59.37 89 ALA F O 1
ATOM 24681 N N . LYS F 1 90 ? 318.560 365.480 318.267 1.00 60.24 90 LYS F N 1
ATOM 24682 C CA . LYS F 1 90 ? 317.840 366.298 317.294 1.00 60.24 90 LYS F CA 1
ATOM 24683 C C . LYS F 1 90 ? 318.798 367.334 316.761 1.00 60.24 90 LYS F C 1
ATOM 24684 O O . LYS F 1 90 ? 319.577 367.896 317.524 1.00 60.24 90 LYS F O 1
ATOM 24703 N N . ASN F 1 91 ? 318.757 367.578 315.463 1.00 60.38 91 ASN F N 1
ATOM 24704 C CA . ASN F 1 91 ? 319.557 368.614 314.833 1.00 60.38 91 ASN F CA 1
ATOM 24705 C C . ASN F 1 91 ? 318.674 369.668 314.179 1.00 60.38 91 ASN F C 1
ATOM 24706 O O . ASN F 1 91 ? 317.555 369.379 313.760 1.00 60.38 91 ASN F O 1
ATOM 24717 N N . PHE F 1 92 ? 319.174 370.894 314.094 1.00 57.66 92 PHE F N 1
ATOM 24718 C CA . PHE F 1 92 ? 318.448 372.005 313.499 1.00 57.66 92 PHE F CA 1
ATOM 24719 C C . PHE F 1 92 ? 319.324 372.884 312.619 1.00 57.66 92 PHE F C 1
ATOM 24720 O O . PHE F 1 92 ? 320.518 373.066 312.860 1.00 57.66 92 PHE F O 1
ATOM 24737 N N . LYS F 1 93 ? 318.692 373.437 311.585 1.00 59.38 93 LYS F N 1
ATOM 24738 C CA . LYS F 1 93 ? 319.278 374.379 310.640 1.00 59.38 93 LYS F CA 1
ATOM 24739 C C . LYS F 1 93 ? 318.914 375.811 310.970 1.00 59.38 93 LYS F C 1
ATOM 24740 O O . LYS F 1 93 ? 317.830 376.090 311.461 1.00 59.38 93 LYS F O 1
ATOM 24759 N N . THR F 1 94 ? 319.811 376.733 310.669 1.00 58.99 94 THR F N 1
ATOM 24760 C CA . THR F 1 94 ? 319.477 378.153 310.587 1.00 58.99 94 THR F CA 1
ATOM 24761 C C . THR F 1 94 ? 318.681 378.486 309.333 1.00 58.99 94 THR F C 1
ATOM 24762 O O . THR F 1 94 ? 318.832 377.838 308.305 1.00 58.99 94 THR F O 1
ATOM 24773 N N . ILE F 1 95 ? 317.932 379.579 309.382 1.00 59.65 95 ILE F N 1
ATOM 24774 C CA . ILE F 1 95 ? 317.378 380.276 308.218 1.00 59.65 95 ILE F CA 1
ATOM 24775 C C . ILE F 1 95 ? 317.680 381.765 308.332 1.00 59.65 95 ILE F C 1
ATOM 24776 O O . ILE F 1 95 ? 318.099 382.245 309.384 1.00 59.65 95 ILE F O 1
ATOM 24792 N N . LYS F 1 96 ? 317.536 382.487 307.225 1.00 63.05 96 LYS F N 1
ATOM 24793 C CA . LYS F 1 96 ? 317.856 383.909 307.116 1.00 63.05 96 LYS F CA 1
ATOM 24794 C C . LYS F 1 96 ? 316.609 384.717 306.808 1.00 63.05 96 LYS F C 1
ATOM 24795 O O . LYS F 1 96 ? 315.944 384.466 305.810 1.00 63.05 96 LYS F O 1
ATOM 24814 N N . ALA F 1 97 ? 316.318 385.699 307.645 1.00 62.19 97 ALA F N 1
ATOM 24815 C CA . ALA F 1 97 ? 315.285 386.691 307.408 1.00 62.19 97 ALA F CA 1
ATOM 24816 C C . ALA F 1 97 ? 315.908 388.027 307.034 1.00 62.19 97 ALA F C 1
ATOM 24817 O O . ALA F 1 97 ? 316.880 388.460 307.643 1.00 62.19 97 ALA F O 1
ATOM 24824 N N . GLU F 1 98 ? 315.326 388.709 306.062 1.00 62.72 98 GLU F N 1
ATOM 24825 C CA . GLU F 1 98 ? 315.774 390.026 305.643 1.00 62.72 98 GLU F CA 1
ATOM 24826 C C . GLU F 1 98 ? 314.619 390.932 305.242 1.00 62.72 98 GLU F C 1
ATOM 24827 O O . GLU F 1 98 ? 313.558 390.492 304.787 1.00 62.72 98 GLU F O 1
ATOM 24839 N N . VAL F 1 99 ? 314.863 392.219 305.428 1.00 62.09 99 VAL F N 1
ATOM 24840 C CA . VAL F 1 99 ? 313.998 393.322 305.040 1.00 62.09 99 VAL F CA 1
ATOM 24841 C C . VAL F 1 99 ? 314.857 394.425 304.438 1.00 62.09 99 VAL F C 1
ATOM 24842 O O . VAL F 1 99 ? 315.946 394.721 304.926 1.00 62.09 99 VAL F O 1
ATOM 24855 N N . GLY F 1 100 ? 314.339 395.085 303.414 1.00 61.70 100 GLY F N 1
ATOM 24856 C CA . GLY F 1 100 ? 314.972 396.260 302.852 1.00 61.70 100 GLY F CA 1
ATOM 24857 C C . GLY F 1 100 ? 313.995 397.218 302.204 1.00 61.70 100 GLY F C 1
ATOM 24858 O O . GLY F 1 100 ? 312.844 396.882 301.926 1.00 61.70 100 GLY F O 1
ATOM 24862 N N . LEU F 1 101 ? 314.472 398.435 301.993 1.00 61.89 101 LEU F N 1
ATOM 24863 C CA . LEU F 1 101 ? 313.734 399.574 301.460 1.00 61.89 101 LEU F CA 1
ATOM 24864 C C . LEU F 1 101 ? 314.627 400.364 300.517 1.00 61.89 101 LEU F C 1
ATOM 24865 O O . LEU F 1 101 ? 315.825 400.458 300.744 1.00 61.89 101 LEU F O 1
ATOM 24881 N N . GLU F 1 102 ? 314.062 400.969 299.482 1.00 62.29 102 GLU F N 1
ATOM 24882 C CA . GLU F 1 102 ? 314.808 401.778 298.519 1.00 62.29 102 GLU F CA 1
ATOM 24883 C C . GLU F 1 102 ? 314.096 403.099 298.219 1.00 62.29 102 GLU F C 1
ATOM 24884 O O . GLU F 1 102 ? 312.912 403.115 297.895 1.00 62.29 102 GLU F O 1
ATOM 24896 N N . PHE F 1 103 ? 314.833 404.204 298.268 1.00 61.81 103 PHE F N 1
ATOM 24897 C CA . PHE F 1 103 ? 314.323 405.563 298.120 1.00 61.81 103 PHE F CA 1
ATOM 24898 C C . PHE F 1 103 ? 315.092 406.342 297.066 1.00 61.81 103 PHE F C 1
ATOM 24899 O O . PHE F 1 103 ? 316.315 406.307 297.051 1.00 61.81 103 PHE F O 1
ATOM 24916 N N . SER F 1 104 ? 314.404 407.111 296.229 1.00 61.87 104 SER F N 1
ATOM 24917 C CA . SER F 1 104 ? 315.045 408.090 295.347 1.00 61.87 104 SER F CA 1
ATOM 24918 C C . SER F 1 104 ? 315.763 409.174 296.138 1.00 61.87 104 SER F C 1
ATOM 24919 O O . SER F 1 104 ? 315.373 409.494 297.254 1.00 61.87 104 SER F O 1
ATOM 24927 N N . LEU F 1 105 ? 316.772 409.806 295.550 1.00 62.94 105 LEU F N 1
ATOM 24928 C CA . LEU F 1 105 ? 317.467 410.956 296.121 1.00 62.94 105 LEU F CA 1
ATOM 24929 C C . LEU F 1 105 ? 316.495 412.069 296.518 1.00 62.94 105 LEU F C 1
ATOM 24930 O O . LEU F 1 105 ? 316.588 412.611 297.611 1.00 62.94 105 LEU F O 1
ATOM 24946 N N . GLU F 1 106 ? 315.518 412.376 295.674 1.00 64.21 106 GLU F N 1
ATOM 24947 C CA . GLU F 1 106 ? 314.492 413.364 295.975 1.00 64.21 106 GLU F CA 1
ATOM 24948 C C . GLU F 1 106 ? 313.703 412.996 297.229 1.00 64.21 106 GLU F C 1
ATOM 24949 O O . GLU F 1 106 ? 313.426 413.862 298.051 1.00 64.21 106 GLU F O 1
ATOM 24961 N N . THR F 1 107 ? 313.382 411.721 297.440 1.00 62.40 107 THR F N 1
ATOM 24962 C CA . THR F 1 107 ? 312.690 411.255 298.644 1.00 62.40 107 THR F CA 1
ATOM 24963 C C . THR F 1 107 ? 313.557 411.430 299.878 1.00 62.40 107 THR F C 1
ATOM 24964 O O . THR F 1 107 ? 313.072 411.949 300.875 1.00 62.40 107 THR F O 1
ATOM 24975 N N . ILE F 1 108 ? 314.842 411.090 299.815 1.00 62.39 108 ILE F N 1
ATOM 24976 C CA . ILE F 1 108 ? 315.791 411.312 300.913 1.00 62.39 108 ILE F CA 1
ATOM 24977 C C . ILE F 1 108 ? 315.889 412.795 301.277 1.00 62.39 108 ILE F C 1
ATOM 24978 O O . ILE F 1 108 ? 315.873 413.145 302.451 1.00 62.39 108 ILE F O 1
ATOM 24994 N N . LEU F 1 109 ? 315.960 413.676 300.280 1.00 63.22 109 LEU F N 1
ATOM 24995 C CA . LEU F 1 109 ? 316.081 415.119 300.479 1.00 63.22 109 LEU F CA 1
ATOM 24996 C C . LEU F 1 109 ? 314.784 415.759 300.972 1.00 63.22 109 LEU F C 1
ATOM 24997 O O . LEU F 1 109 ? 314.810 416.670 301.792 1.00 63.22 109 LEU F O 1
ATOM 25013 N N . THR F 1 110 ? 313.641 415.280 300.497 1.00 64.49 110 THR F N 1
ATOM 25014 C CA . THR F 1 110 ? 312.324 415.773 300.900 1.00 64.49 110 THR F CA 1
ATOM 25015 C C . THR F 1 110 ? 311.955 415.355 302.317 1.00 64.49 110 THR F C 1
ATOM 25016 O O . THR F 1 110 ? 311.490 416.188 303.086 1.00 64.49 110 THR F O 1
ATOM 25027 N N . ASN F 1 111 ? 312.134 414.073 302.655 1.00 64.52 111 ASN F N 1
ATOM 25028 C CA . ASN F 1 111 ? 311.662 413.420 303.881 1.00 64.52 111 ASN F CA 1
ATOM 25029 C C . ASN F 1 111 ? 310.186 413.762 304.209 1.00 64.52 111 ASN F C 1
ATOM 25030 O O . ASN F 1 111 ? 309.919 414.481 305.169 1.00 64.52 111 ASN F O 1
ATOM 25041 N N . PRO F 1 112 ? 309.217 413.285 303.406 1.00 64.91 112 PRO F N 1
ATOM 25042 C CA . PRO F 1 112 ? 307.892 413.884 303.219 1.00 64.91 112 PRO F CA 1
ATOM 25043 C C . PRO F 1 112 ? 307.137 414.380 304.453 1.00 64.91 112 PRO F C 1
ATOM 25044 O O . PRO F 1 112 ? 306.624 415.498 304.430 1.00 64.91 112 PRO F O 1
ATOM 25055 N N . ALA F 1 113 ? 307.096 413.601 305.531 1.00 64.18 113 ALA F N 1
ATOM 25056 C CA . ALA F 1 113 ? 306.520 414.012 306.814 1.00 64.18 113 ALA F CA 1
ATOM 25057 C C . ALA F 1 113 ? 307.411 413.636 308.010 1.00 64.18 113 ALA F C 1
ATOM 25058 O O . ALA F 1 113 ? 306.926 413.394 309.111 1.00 64.18 113 ALA F O 1
ATOM 25065 N N . GLY F 1 114 ? 308.720 413.512 307.789 1.00 64.73 114 GLY F N 1
ATOM 25066 C CA . GLY F 1 114 ? 309.649 412.892 308.740 1.00 64.73 114 GLY F CA 1
ATOM 25067 C C . GLY F 1 114 ? 309.651 411.361 308.702 1.00 64.73 114 GLY F C 1
ATOM 25068 O O . GLY F 1 114 ? 310.241 410.724 309.564 1.00 64.73 114 GLY F O 1
ATOM 25072 N N . ILE F 1 115 ? 309.000 410.744 307.716 1.00 64.65 115 ILE F N 1
ATOM 25073 C CA . ILE F 1 115 ? 308.878 409.290 307.602 1.00 64.65 115 ILE F CA 1
ATOM 25074 C C . ILE F 1 115 ? 310.232 408.575 307.557 1.00 64.65 115 ILE F C 1
ATOM 25075 O O . ILE F 1 115 ? 310.387 407.504 308.118 1.00 64.65 115 ILE F O 1
ATOM 25091 N N . LEU F 1 116 ? 311.269 409.153 306.966 1.00 64.04 116 LEU F N 1
ATOM 25092 C CA . LEU F 1 116 ? 312.564 408.487 306.900 1.00 64.04 116 LEU F CA 1
ATOM 25093 C C . LEU F 1 116 ? 313.266 408.431 308.260 1.00 64.04 116 LEU F C 1
ATOM 25094 O O . LEU F 1 116 ? 314.312 407.805 308.390 1.00 64.04 116 LEU F O 1
ATOM 25110 N N . ASP F 1 117 ? 312.693 409.029 309.298 1.00 64.86 117 ASP F N 1
ATOM 25111 C CA . ASP F 1 117 ? 313.177 408.896 310.665 1.00 64.86 117 ASP F CA 1
ATOM 25112 C C . ASP F 1 117 ? 312.794 407.544 311.287 1.00 64.86 117 ASP F C 1
ATOM 25113 O O . ASP F 1 117 ? 313.419 407.137 312.263 1.00 64.86 117 ASP F O 1
ATOM 25122 N N . ILE F 1 118 ? 311.800 406.828 310.742 1.00 64.33 118 ILE F N 1
ATOM 25123 C CA . ILE F 1 118 ? 311.298 405.561 311.305 1.00 64.33 118 ILE F CA 1
ATOM 25124 C C . ILE F 1 118 ? 311.885 404.305 310.651 1.00 64.33 118 ILE F C 1
ATOM 25125 O O . ILE F 1 118 ? 311.544 403.197 311.044 1.00 64.33 118 ILE F O 1
ATOM 25141 N N . ILE F 1 119 ? 312.786 404.440 309.679 1.00 63.62 119 ILE F N 1
ATOM 25142 C CA . ILE F 1 119 ? 313.328 403.325 308.889 1.00 63.62 119 ILE F CA 1
ATOM 25143 C C . ILE F 1 119 ? 313.935 402.233 309.759 1.00 63.62 119 ILE F C 1
ATOM 25144 O O . ILE F 1 119 ? 313.579 401.068 309.622 1.00 63.62 119 ILE F O 1
ATOM 25160 N N . GLY F 1 120 ? 314.832 402.598 310.671 1.00 64.89 120 GLY F N 1
ATOM 25161 C CA . GLY F 1 120 ? 315.556 401.626 311.481 1.00 64.89 120 GLY F CA 1
ATOM 25162 C C . GLY F 1 120 ? 314.632 400.813 312.372 1.00 64.89 120 GLY F C 1
ATOM 25163 O O . GLY F 1 120 ? 314.673 399.591 312.348 1.00 64.89 120 GLY F O 1
ATOM 25167 N N . GLU F 1 121 ? 313.748 401.468 313.120 1.00 65.31 121 GLU F N 1
ATOM 25168 C CA . GLU F 1 121 ? 312.796 400.789 313.993 1.00 65.31 121 GLU F CA 1
ATOM 25169 C C . GLU F 1 121 ? 311.755 399.978 313.222 1.00 65.31 121 GLU F C 1
ATOM 25170 O O . GLU F 1 121 ? 311.441 398.864 313.626 1.00 65.31 121 GLU F O 1
ATOM 25182 N N . GLU F 1 122 ? 311.243 400.462 312.096 1.00 64.57 122 GLU F N 1
ATOM 25183 C CA . GLU F 1 122 ? 310.264 399.710 311.315 1.00 64.57 122 GLU F CA 1
ATOM 25184 C C . GLU F 1 122 ? 310.859 398.450 310.700 1.00 64.57 122 GLU F C 1
ATOM 25185 O O . GLU F 1 122 ? 310.204 397.414 310.678 1.00 64.57 122 GLU F O 1
ATOM 25197 N N . MET F 1 123 ? 312.104 398.502 310.232 1.00 63.32 123 MET F N 1
ATOM 25198 C CA . MET F 1 123 ? 312.802 397.336 309.702 1.00 63.32 123 MET F CA 1
ATOM 25199 C C . MET F 1 123 ? 313.274 396.387 310.802 1.00 63.32 123 MET F C 1
ATOM 25200 O O . MET F 1 123 ? 313.094 395.179 310.699 1.00 63.32 123 MET F O 1
ATOM 25214 N N . SER F 1 124 ? 313.801 396.911 311.901 1.00 62.97 124 SER F N 1
ATOM 25215 C CA . SER F 1 124 ? 314.182 396.107 313.058 1.00 62.97 124 SER F CA 1
ATOM 25216 C C . SER F 1 124 ? 312.985 395.337 313.618 1.00 62.97 124 SER F C 1
ATOM 25217 O O . SER F 1 124 ? 313.063 394.136 313.863 1.00 62.97 124 SER F O 1
ATOM 25225 N N . GLY F 1 125 ? 311.824 395.982 313.711 1.00 62.43 125 GLY F N 1
ATOM 25226 C CA . GLY F 1 125 ? 310.587 395.331 314.103 1.00 62.43 125 GLY F CA 1
ATOM 25227 C C . GLY F 1 125 ? 310.097 394.312 313.088 1.00 62.43 125 GLY F C 1
ATOM 25228 O O . GLY F 1 125 ? 309.589 393.269 313.473 1.00 62.43 125 GLY F O 1
ATOM 25232 N N . ALA F 1 126 ? 310.278 394.544 311.795 1.00 61.93 126 ALA F N 1
ATOM 25233 C CA . ALA F 1 126 ? 309.873 393.593 310.769 1.00 61.93 126 ALA F CA 1
ATOM 25234 C C . ALA F 1 126 ? 310.650 392.283 310.860 1.00 61.93 126 ALA F C 1
ATOM 25235 O O . ALA F 1 126 ? 310.062 391.220 310.710 1.00 61.93 126 ALA F O 1
ATOM 25242 N N . LEU F 1 127 ? 311.948 392.333 311.164 1.00 61.66 127 LEU F N 1
ATOM 25243 C CA . LEU F 1 127 ? 312.733 391.128 311.413 1.00 61.66 127 LEU F CA 1
ATOM 25244 C C . LEU F 1 127 ? 312.197 390.363 312.613 1.00 61.66 127 LEU F C 1
ATOM 25245 O O . LEU F 1 127 ? 311.938 389.170 312.514 1.00 61.66 127 LEU F O 1
ATOM 25261 N N . ALA F 1 128 ? 311.972 391.041 313.730 1.00 61.08 128 ALA F N 1
ATOM 25262 C CA . ALA F 1 128 ? 311.442 390.427 314.933 1.00 61.08 128 ALA F CA 1
ATOM 25263 C C . ALA F 1 128 ? 310.060 389.787 314.709 1.00 61.08 128 ALA F C 1
ATOM 25264 O O . ALA F 1 128 ? 309.831 388.654 315.108 1.00 61.08 128 ALA F O 1
ATOM 25271 N N . ARG F 1 129 ? 309.144 390.432 313.990 1.00 62.04 129 ARG F N 1
ATOM 25272 C CA . ARG F 1 129 ? 307.871 389.812 313.594 1.00 62.04 129 ARG F CA 1
ATOM 25273 C C . ARG F 1 129 ? 308.062 388.570 312.729 1.00 62.04 129 ARG F C 1
ATOM 25274 O O . ARG F 1 129 ? 307.298 387.623 312.854 1.00 62.04 129 ARG F O 1
ATOM 25295 N N . GLN F 1 130 ? 309.077 388.531 311.876 1.00 61.48 130 GLN F N 1
ATOM 25296 C CA . GLN F 1 130 ? 309.367 387.371 311.038 1.00 61.48 130 GLN F CA 1
ATOM 25297 C C . GLN F 1 130 ? 310.043 386.235 311.805 1.00 61.48 130 GLN F C 1
ATOM 25298 O O . GLN F 1 130 ? 309.781 385.078 311.499 1.00 61.48 130 GLN F O 1
ATOM 25312 N N . VAL F 1 131 ? 310.838 386.516 312.830 1.00 60.30 131 VAL F N 1
ATOM 25313 C CA . VAL F 1 131 ? 311.290 385.483 313.764 1.00 60.30 131 VAL F CA 1
ATOM 25314 C C . VAL F 1 131 ? 310.087 384.770 314.369 1.00 60.30 131 VAL F C 1
ATOM 25315 O O . VAL F 1 131 ? 309.956 383.565 314.200 1.00 60.30 131 VAL F O 1
ATOM 25328 N N . ASP F 1 132 ? 309.136 385.485 314.965 1.00 61.40 132 ASP F N 1
ATOM 25329 C CA . ASP F 1 132 ? 307.933 384.852 315.499 1.00 61.40 132 ASP F CA 1
ATOM 25330 C C . ASP F 1 132 ? 307.128 384.110 314.436 1.00 61.40 132 ASP F C 1
ATOM 25331 O O . ASP F 1 132 ? 306.703 382.986 314.666 1.00 61.40 132 ASP F O 1
ATOM 25340 N N . ALA F 1 133 ? 306.905 384.696 313.265 1.00 61.44 133 ALA F N 1
ATOM 25341 C CA . ALA F 1 133 ? 306.104 384.056 312.230 1.00 61.44 133 ALA F CA 1
ATOM 25342 C C . ALA F 1 133 ? 306.732 382.758 311.715 1.00 61.44 133 ALA F C 1
ATOM 25343 O O . ALA F 1 133 ? 306.010 381.839 311.343 1.00 61.44 133 ALA F O 1
ATOM 25350 N N . ALA F 1 134 ? 308.056 382.638 311.719 1.00 59.68 134 ALA F N 1
ATOM 25351 C CA . ALA F 1 134 ? 308.738 381.414 311.335 1.00 59.68 134 ALA F CA 1
ATOM 25352 C C . ALA F 1 134 ? 308.627 380.362 312.434 1.00 59.68 134 ALA F C 1
ATOM 25353 O O . ALA F 1 134 ? 308.076 379.290 312.200 1.00 59.68 134 ALA F O 1
ATOM 25360 N N . VAL F 1 135 ? 309.066 380.688 313.649 1.00 58.66 135 VAL F N 1
ATOM 25361 C CA . VAL F 1 135 ? 309.087 379.747 314.765 1.00 58.66 135 VAL F CA 1
ATOM 25362 C C . VAL F 1 135 ? 307.694 379.285 315.166 1.00 58.66 135 VAL F C 1
ATOM 25363 O O . VAL F 1 135 ? 307.502 378.099 315.396 1.00 58.66 135 VAL F O 1
ATOM 25376 N N . ILE F 1 136 ? 306.700 380.170 315.242 1.00 59.81 136 ILE F N 1
ATOM 25377 C CA . ILE F 1 136 ? 305.349 379.791 315.660 1.00 59.81 136 ILE F CA 1
ATOM 25378 C C . ILE F 1 136 ? 304.587 379.142 314.514 1.00 59.81 136 ILE F C 1
ATOM 25379 O O . ILE F 1 136 ? 304.069 378.043 314.673 1.00 59.81 136 ILE F O 1
ATOM 25395 N N . HIS F 1 137 ? 304.486 379.813 313.369 1.00 61.00 137 HIS F N 1
ATOM 25396 C CA . HIS F 1 137 ? 303.508 379.477 312.329 1.00 61.00 137 HIS F CA 1
ATOM 25397 C C . HIS F 1 137 ? 304.090 378.830 311.089 1.00 61.00 137 HIS F C 1
ATOM 25398 O O . HIS F 1 137 ? 303.320 378.331 310.282 1.00 61.00 137 HIS F O 1
ATOM 25412 N N . ASN F 1 138 ? 305.414 378.805 310.927 1.00 61.09 138 ASN F N 1
ATOM 25413 C CA . ASN F 1 138 ? 306.082 378.424 309.684 1.00 61.09 138 ASN F CA 1
ATOM 25414 C C . ASN F 1 138 ? 305.732 379.352 308.512 1.00 61.09 138 ASN F C 1
ATOM 25415 O O . ASN F 1 138 ? 305.513 378.878 307.404 1.00 61.09 138 ASN F O 1
ATOM 25426 N N . ARG F 1 139 ? 305.653 380.672 308.716 1.00 62.25 139 ARG F N 1
ATOM 25427 C CA . ARG F 1 139 ? 305.186 381.609 307.680 1.00 62.25 139 ARG F CA 1
ATOM 25428 C C . ARG F 1 139 ? 306.187 382.689 307.326 1.00 62.25 139 ARG F C 1
ATOM 25429 O O . ARG F 1 139 ? 306.940 383.170 308.164 1.00 62.25 139 ARG F O 1
ATOM 25450 N N . GLN F 1 140 ? 306.176 383.085 306.064 1.00 63.94 140 GLN F N 1
ATOM 25451 C CA . GLN F 1 140 ? 306.859 384.273 305.583 1.00 63.94 140 GLN F CA 1
ATOM 25452 C C . GLN F 1 140 ? 306.009 385.505 305.874 1.00 63.94 140 GLN F C 1
ATOM 25453 O O . GLN F 1 140 ? 304.889 385.585 305.386 1.00 63.94 140 GLN F O 1
ATOM 25467 N N . SER F 1 141 ? 306.490 386.477 306.637 1.00 63.55 141 SER F N 1
ATOM 25468 C CA . SER F 1 141 ? 305.625 387.553 307.111 1.00 63.55 141 SER F CA 1
ATOM 25469 C C . SER F 1 141 ? 305.249 388.551 306.015 1.00 63.55 141 SER F C 1
ATOM 25470 O O . SER F 1 141 ? 304.121 389.028 306.001 1.00 63.55 141 SER F O 1
ATOM 25478 N N . SER F 1 142 ? 306.097 388.778 305.013 1.00 64.41 142 SER F N 1
ATOM 25479 C CA . SER F 1 142 ? 305.778 389.590 303.829 1.00 64.41 142 SER F CA 1
ATOM 25480 C C . SER F 1 142 ? 304.687 389.033 302.919 1.00 64.41 142 SER F C 1
ATOM 25481 O O . SER F 1 142 ? 304.194 389.758 302.063 1.00 64.41 142 SER F O 1
ATOM 25489 N N . ASN F 1 143 ? 304.303 387.770 303.072 1.00 64.86 143 ASN F N 1
ATOM 25490 C CA . ASN F 1 143 ? 303.433 387.078 302.121 1.00 64.86 143 ASN F CA 1
ATOM 25491 C C . ASN F 1 143 ? 302.303 386.277 302.791 1.00 64.86 143 ASN F C 1
ATOM 25492 O O . ASN F 1 143 ? 301.287 385.988 302.169 1.00 64.86 143 ASN F O 1
ATOM 25503 N N . GLY F 1 144 ? 302.474 385.874 304.052 1.00 64.50 144 GLY F N 1
ATOM 25504 C CA . GLY F 1 144 ? 301.585 384.939 304.740 1.00 64.50 144 GLY F CA 1
ATOM 25505 C C . GLY F 1 144 ? 301.613 383.509 304.193 1.00 64.50 144 GLY F C 1
ATOM 25506 O O . GLY F 1 144 ? 300.795 382.691 304.598 1.00 64.50 144 GLY F O 1
ATOM 25510 N N . ALA F 1 145 ? 302.526 383.189 303.278 1.00 63.00 145 ALA F N 1
ATOM 25511 C CA . ALA F 1 145 ? 302.717 381.849 302.745 1.00 63.00 145 ALA F CA 1
ATOM 25512 C C . ALA F 1 145 ? 303.547 380.982 303.692 1.00 63.00 145 ALA F C 1
ATOM 25513 O O . ALA F 1 145 ? 304.339 381.489 304.488 1.00 63.00 145 ALA F O 1
ATOM 25520 N N . GLN F 1 146 ? 303.397 379.666 303.579 1.00 62.10 146 GLN F N 1
ATOM 25521 C CA . GLN F 1 146 ? 304.213 378.694 304.298 1.00 62.10 146 GLN F CA 1
ATOM 25522 C C . GLN F 1 146 ? 305.676 378.741 303.856 1.00 62.10 146 GLN F C 1
ATOM 25523 O O . GLN F 1 146 ? 305.966 378.802 302.663 1.00 62.10 146 GLN F O 1
ATOM 25537 N N . LEU F 1 147 ? 306.609 378.647 304.798 1.00 61.78 147 LEU F N 1
ATOM 25538 C CA . LEU F 1 147 ? 308.017 378.433 304.491 1.00 61.78 147 LEU F CA 1
ATOM 25539 C C . LEU F 1 147 ? 308.228 377.017 303.943 1.00 61.78 147 LEU F C 1
ATOM 25540 O O . LEU F 1 147 ? 307.775 376.041 304.534 1.00 61.78 147 LEU F O 1
ATOM 25556 N N . THR F 1 148 ? 308.957 376.893 302.839 1.00 63.94 148 THR F N 1
ATOM 25557 C CA . THR F 1 148 ? 309.407 375.609 302.277 1.00 63.94 148 THR F CA 1
ATOM 25558 C C . THR F 1 148 ? 310.810 375.215 302.744 1.00 63.94 148 THR F C 1
ATOM 25559 O O . THR F 1 148 ? 311.357 374.211 302.294 1.00 63.94 148 THR F O 1
ATOM 25570 N N . SER F 1 149 ? 311.395 375.964 303.678 1.00 61.34 149 SER F N 1
ATOM 25571 C CA . SER F 1 149 ? 312.609 375.595 304.407 1.00 61.34 149 SER F CA 1
ATOM 25572 C C . SER F 1 149 ? 312.427 374.296 305.207 1.00 61.34 149 SER F C 1
ATOM 25573 O O . SER F 1 149 ? 311.314 373.844 305.465 1.00 61.34 149 SER F O 1
ATOM 25581 N N . GLY F 1 150 ? 313.524 373.690 305.652 1.00 59.82 150 GLY F N 1
ATOM 25582 C CA . GLY F 1 150 ? 313.488 372.415 306.386 1.00 59.82 150 GLY F CA 1
ATOM 25583 C C . GLY F 1 150 ? 313.197 372.524 307.883 1.00 59.82 150 GLY F C 1
ATOM 25584 O O . GLY F 1 150 ? 313.362 371.551 308.612 1.00 59.82 150 GLY F O 1
ATOM 25588 N N . THR F 1 151 ? 312.829 373.703 308.371 1.00 59.34 151 THR F N 1
ATOM 25589 C CA . THR F 1 151 ? 312.536 373.989 309.780 1.00 59.34 151 THR F CA 1
ATOM 25590 C C . THR F 1 151 ? 311.152 373.506 310.207 1.00 59.34 151 THR F C 1
ATOM 25591 O O . THR F 1 151 ? 310.221 373.493 309.407 1.00 59.34 151 THR F O 1
ATOM 25602 N N . VAL F 1 152 ? 310.995 373.153 311.486 1.00 60.09 152 VAL F N 1
ATOM 25603 C CA . VAL F 1 152 ? 309.704 372.788 312.096 1.00 60.09 152 VAL F CA 1
ATOM 25604 C C . VAL F 1 152 ? 309.246 373.857 313.078 1.00 60.09 152 VAL F C 1
ATOM 25605 O O . VAL F 1 152 ? 310.000 374.291 313.941 1.00 60.09 152 VAL F O 1
ATOM 25618 N N . SER F 1 153 ? 308.012 374.321 312.941 1.00 60.11 153 SER F N 1
ATOM 25619 C CA . SER F 1 153 ? 307.429 375.323 313.831 1.00 60.11 153 SER F CA 1
ATOM 25620 C C . SER F 1 153 ? 306.780 374.702 315.060 1.00 60.11 153 SER F C 1
ATOM 25621 O O . SER F 1 153 ? 306.421 373.530 315.071 1.00 60.11 153 SER F O 1
ATOM 25629 N N . ILE F 1 154 ? 306.555 375.504 316.095 1.00 59.56 154 ILE F N 1
ATOM 25630 C CA . ILE F 1 154 ? 305.829 375.085 317.296 1.00 59.56 154 ILE F CA 1
ATOM 25631 C C . ILE F 1 154 ? 304.428 374.578 316.953 1.00 59.56 154 ILE F C 1
ATOM 25632 O O . ILE F 1 154 ? 304.000 373.570 317.488 1.00 59.56 154 ILE F O 1
ATOM 25648 N N . THR F 1 155 ? 303.691 375.228 316.059 1.00 60.41 155 THR F N 1
ATOM 25649 C CA . THR F 1 155 ? 302.324 374.794 315.723 1.00 60.41 155 THR F CA 1
ATOM 25650 C C . THR F 1 155 ? 302.268 373.595 314.779 1.00 60.41 155 THR F C 1
ATOM 25651 O O . THR F 1 155 ? 301.191 373.044 314.577 1.00 60.41 155 THR F O 1
ATOM 25662 N N . ALA F 1 156 ? 303.386 373.141 314.214 1.00 61.39 156 ALA F N 1
ATOM 25663 C CA . ALA F 1 156 ? 303.427 371.917 313.426 1.00 61.39 156 ALA F CA 1
ATOM 25664 C C . ALA F 1 156 ? 303.562 370.700 314.353 1.00 61.39 156 ALA F C 1
ATOM 25665 O O . ALA F 1 156 ? 304.522 370.566 315.109 1.00 61.39 156 ALA F O 1
ATOM 25672 N N . GLY F 1 157 ? 302.585 369.801 314.319 1.00 63.22 157 GLY F N 1
ATOM 25673 C CA . GLY F 1 157 ? 302.600 368.568 315.105 1.00 63.22 157 GLY F CA 1
ATOM 25674 C C . GLY F 1 157 ? 302.398 368.720 316.616 1.00 63.22 157 GLY F C 1
ATOM 25675 O O . GLY F 1 157 ? 302.324 367.705 317.305 1.00 63.22 157 GLY F O 1
ATOM 25679 N N . ALA F 1 158 ? 302.265 369.932 317.157 1.00 61.57 158 ALA F N 1
ATOM 25680 C CA . ALA F 1 158 ? 301.769 370.117 318.517 1.00 61.57 158 ALA F CA 1
ATOM 25681 C C . ALA F 1 158 ? 300.267 369.789 318.606 1.00 61.57 158 ALA F C 1
ATOM 25682 O O . ALA F 1 158 ? 299.523 370.099 317.672 1.00 61.57 158 ALA F O 1
ATOM 25689 N N . PRO F 1 159 ? 299.794 369.172 319.702 1.00 61.05 159 PRO F N 1
ATOM 25690 C CA . PRO F 1 159 ? 298.385 368.885 319.914 1.00 61.05 159 PRO F CA 1
ATOM 25691 C C . PRO F 1 159 ? 297.554 370.166 320.020 1.00 61.05 159 PRO F C 1
ATOM 25692 O O . PRO F 1 159 ? 297.993 371.172 320.578 1.00 61.05 159 PRO F O 1
ATOM 25703 N N . THR F 1 160 ? 296.328 370.117 319.509 1.00 62.66 160 THR F N 1
ATOM 25704 C CA . THR F 1 160 ? 295.390 371.242 319.536 1.00 62.66 160 THR F CA 1
ATOM 25705 C C . THR F 1 160 ? 294.265 371.016 320.538 1.00 62.66 160 THR F C 1
ATOM 25706 O O . THR F 1 160 ? 293.593 369.990 320.499 1.00 62.66 160 THR F O 1
ATOM 25717 N N . VAL F 1 161 ? 294.009 372.007 321.386 1.00 63.42 161 VAL F N 1
ATOM 25718 C CA . VAL F 1 161 ? 292.794 372.113 322.195 1.00 63.42 161 VAL F CA 1
ATOM 25719 C C . VAL F 1 161 ? 291.874 373.126 321.528 1.00 63.42 161 VAL F C 1
ATOM 25720 O O . VAL F 1 161 ? 292.235 374.282 321.335 1.00 63.42 161 VAL F O 1
ATOM 25733 N N . GLU F 1 162 ? 290.679 372.702 321.141 1.00 66.68 162 GLU F N 1
ATOM 25734 C CA . GLU F 1 162 ? 289.723 373.567 320.463 1.00 66.68 162 GLU F CA 1
ATOM 25735 C C . GLU F 1 162 ? 288.925 374.406 321.465 1.00 66.68 162 GLU F C 1
ATOM 25736 O O . GLU F 1 162 ? 288.106 373.875 322.206 1.00 66.68 162 GLU F O 1
ATOM 25748 N N . LEU F 1 163 ? 289.154 375.717 321.499 1.00 64.99 163 LEU F N 1
ATOM 25749 C CA . LEU F 1 163 ? 288.383 376.651 322.311 1.00 64.99 163 LEU F CA 1
ATOM 25750 C C . LEU F 1 163 ? 287.010 376.919 321.668 1.00 64.99 163 LEU F C 1
ATOM 25751 O O . LEU F 1 163 ? 286.962 377.246 320.481 1.00 64.99 163 LEU F O 1
ATOM 25767 N N . PRO F 1 164 ? 285.891 376.823 322.404 1.00 67.55 164 PRO F N 1
ATOM 25768 C CA . PRO F 1 164 ? 284.555 377.073 321.868 1.00 67.55 164 PRO F CA 1
ATOM 25769 C C . PRO F 1 164 ? 284.316 378.559 321.562 1.00 67.55 164 PRO F C 1
ATOM 25770 O O . PRO F 1 164 ? 284.833 379.439 322.245 1.00 67.55 164 PRO F O 1
ATOM 25781 N N . LEU F 1 165 ? 283.506 378.853 320.542 1.00 71.12 165 LEU F N 1
ATOM 25782 C CA . LEU F 1 165 ? 283.185 380.232 320.140 1.00 71.12 165 LEU F CA 1
ATOM 25783 C C . LEU F 1 165 ? 282.118 380.906 321.015 1.00 71.12 165 LEU F C 1
ATOM 25784 O O . LEU F 1 165 ? 282.007 382.129 320.999 1.00 71.12 165 LEU F O 1
ATOM 25800 N N . THR F 1 166 ? 281.309 380.129 321.731 1.00 70.64 166 THR F N 1
ATOM 25801 C CA . THR F 1 166 ? 280.082 380.574 322.403 1.00 70.64 166 THR F CA 1
ATOM 25802 C C . THR F 1 166 ? 280.306 381.750 323.351 1.00 70.64 166 THR F C 1
ATOM 25803 O O . THR F 1 166 ? 281.255 381.760 324.128 1.00 70.64 166 THR F O 1
ATOM 25814 N N . ALA F 1 167 ? 279.414 382.738 323.328 1.00 69.75 167 ALA F N 1
ATOM 25815 C CA . ALA F 1 167 ? 279.521 383.931 324.161 1.00 69.75 167 ALA F CA 1
ATOM 25816 C C . ALA F 1 167 ? 279.490 383.605 325.663 1.00 69.75 167 ALA F C 1
ATOM 25817 O O . ALA F 1 167 ? 278.651 382.839 326.136 1.00 69.75 167 ALA F O 1
ATOM 25824 N N . GLY F 1 168 ? 280.404 384.198 326.427 1.00 69.10 168 GLY F N 1
ATOM 25825 C CA . GLY F 1 168 ? 280.474 384.069 327.885 1.00 69.10 168 GLY F CA 1
ATOM 25826 C C . GLY F 1 168 ? 280.945 382.717 328.426 1.00 69.10 168 GLY F C 1
ATOM 25827 O O . GLY F 1 168 ? 280.989 382.530 329.640 1.00 69.10 168 GLY F O 1
ATOM 25831 N N . VAL F 1 169 ? 281.307 381.772 327.557 1.00 68.58 169 VAL F N 1
ATOM 25832 C CA . VAL F 1 169 ? 281.806 380.442 327.933 1.00 68.58 169 VAL F CA 1
ATOM 25833 C C . VAL F 1 169 ? 283.092 380.523 328.751 1.00 68.58 169 VAL F C 1
ATOM 25834 O O . VAL F 1 169 ? 283.949 381.364 328.501 1.00 68.58 169 VAL F O 1
ATOM 25847 N N . ASP F 1 170 ? 283.254 379.645 329.733 1.00 67.91 170 ASP F N 1
ATOM 25848 C CA . ASP F 1 170 ? 284.509 379.532 330.464 1.00 67.91 170 ASP F CA 1
ATOM 25849 C C . ASP F 1 170 ? 285.513 378.669 329.699 1.00 67.91 170 ASP F C 1
ATOM 25850 O O . ASP F 1 170 ? 285.215 377.523 329.367 1.00 67.91 170 ASP F O 1
ATOM 25859 N N . ILE F 1 171 ? 286.705 379.200 329.432 1.00 65.46 171 ILE F N 1
ATOM 25860 C CA . ILE F 1 171 ? 287.793 378.454 328.806 1.00 65.46 171 ILE F CA 1
ATOM 25861 C C . ILE F 1 171 ? 288.770 377.853 329.815 1.00 65.46 171 ILE F C 1
ATOM 25862 O O . ILE F 1 171 ? 289.641 377.092 329.416 1.00 65.46 171 ILE F O 1
ATOM 25878 N N . ASP F 1 172 ? 288.637 378.111 331.113 1.00 65.45 172 ASP F N 1
ATOM 25879 C CA . ASP F 1 172 ? 289.477 377.491 332.138 1.00 65.45 172 ASP F CA 1
ATOM 25880 C C . ASP F 1 172 ? 289.495 375.949 332.082 1.00 65.45 172 ASP F C 1
ATOM 25881 O O . ASP F 1 172 ? 290.584 375.387 332.162 1.00 65.45 172 ASP F O 1
ATOM 25890 N N . PRO F 1 173 ? 288.384 375.223 331.835 1.00 64.55 173 PRO F N 1
ATOM 25891 C CA . PRO F 1 173 ? 288.430 373.787 331.588 1.00 64.55 173 PRO F CA 1
ATOM 25892 C C . PRO F 1 173 ? 289.374 373.387 330.454 1.00 64.55 173 PRO F C 1
ATOM 25893 O O . PRO F 1 173 ? 290.035 372.360 330.537 1.00 64.55 173 PRO F O 1
ATOM 25904 N N . PHE F 1 174 ? 289.456 374.198 329.404 1.00 64.39 174 PHE F N 1
ATOM 25905 C CA . PHE F 1 174 ? 290.249 373.931 328.215 1.00 64.39 174 PHE F CA 1
ATOM 25906 C C . PHE F 1 174 ? 291.712 374.293 328.425 1.00 64.39 174 PHE F C 1
ATOM 25907 O O . PHE F 1 174 ? 292.587 373.526 328.052 1.00 64.39 174 PHE F O 1
ATOM 25924 N N . LEU F 1 175 ? 292.011 375.403 329.091 1.00 63.71 175 LEU F N 1
ATOM 25925 C CA . LEU F 1 175 ? 293.381 375.743 329.455 1.00 63.71 175 LEU F CA 1
ATOM 25926 C C . LEU F 1 175 ? 293.978 374.710 330.412 1.00 63.71 175 LEU F C 1
ATOM 25927 O O . LEU F 1 175 ? 295.139 374.350 330.276 1.00 63.71 175 LEU F O 1
ATOM 25943 N N . TRP F 1 176 ? 293.197 374.141 331.324 1.00 62.39 176 TRP F N 1
ATOM 25944 C CA . TRP F 1 176 ? 293.651 373.008 332.125 1.00 62.39 176 TRP F CA 1
ATOM 25945 C C . TRP F 1 176 ? 293.765 371.715 331.325 1.00 62.39 176 TRP F C 1
ATOM 25946 O O . TRP F 1 176 ? 294.719 370.979 331.531 1.00 62.39 176 TRP F O 1
ATOM 25967 N N . GLU F 1 177 ? 292.884 371.424 330.376 1.00 63.47 177 GLU F N 1
ATOM 25968 C CA . GLU F 1 177 ? 293.034 370.268 329.487 1.00 63.47 177 GLU F CA 1
ATOM 25969 C C . GLU F 1 177 ? 294.345 370.303 328.699 1.00 63.47 177 GLU F C 1
ATOM 25970 O O . GLU F 1 177 ? 295.024 369.285 328.561 1.00 63.47 177 GLU F O 1
ATOM 25982 N N . GLY F 1 178 ? 294.754 371.469 328.211 1.00 61.42 178 GLY F N 1
ATOM 25983 C CA . GLY F 1 178 ? 296.016 371.603 327.505 1.00 61.42 178 GLY F CA 1
ATOM 25984 C C . GLY F 1 178 ? 297.212 371.434 328.425 1.00 61.42 178 GLY F C 1
ATOM 25985 O O . GLY F 1 178 ? 298.114 370.666 328.109 1.00 61.42 178 GLY F O 1
ATOM 25989 N N . TYR F 1 179 ? 297.197 372.038 329.605 1.00 61.44 179 TYR F N 1
ATOM 25990 C CA . TYR F 1 179 ? 298.221 371.810 330.619 1.00 61.44 179 TYR F CA 1
ATOM 25991 C C . TYR F 1 179 ? 298.364 370.328 330.980 1.00 61.44 179 TYR F C 1
ATOM 25992 O O . TYR F 1 179 ? 299.472 369.802 331.068 1.00 61.44 179 TYR F O 1
ATOM 26010 N N . ASN F 1 180 ? 297.253 369.614 331.126 1.00 61.82 180 ASN F N 1
ATOM 26011 C CA . ASN F 1 180 ? 297.265 368.185 331.387 1.00 61.82 180 ASN F CA 1
ATOM 26012 C C . ASN F 1 180 ? 297.860 367.406 330.214 1.00 61.82 180 ASN F C 1
ATOM 26013 O O . ASN F 1 180 ? 298.664 366.503 330.407 1.00 61.82 180 ASN F O 1
ATOM 26024 N N . THR F 1 181 ? 297.532 367.788 328.984 1.00 61.83 181 THR F N 1
ATOM 26025 C CA . THR F 1 181 ? 298.090 367.165 327.780 1.00 61.83 181 THR F CA 1
ATOM 26026 C C . THR F 1 181 ? 299.615 367.274 327.742 1.00 61.83 181 THR F C 1
ATOM 26027 O O . THR F 1 181 ? 300.306 366.287 327.526 1.00 61.83 181 THR F O 1
ATOM 26038 N N . VAL F 1 182 ? 300.180 368.443 328.025 1.00 60.95 182 VAL F N 1
ATOM 26039 C CA . VAL F 1 182 ? 301.635 368.613 328.031 1.00 60.95 182 VAL F CA 1
ATOM 26040 C C . VAL F 1 182 ? 302.287 367.851 329.174 1.00 60.95 182 VAL F C 1
ATOM 26041 O O . VAL F 1 182 ? 303.290 367.174 328.978 1.00 60.95 182 VAL F O 1
ATOM 26054 N N . THR F 1 183 ? 301.745 367.957 330.379 1.00 63.09 183 THR F N 1
ATOM 26055 C CA . THR F 1 183 ? 302.415 367.454 331.581 1.00 63.09 183 THR F CA 1
ATOM 26056 C C . THR F 1 183 ? 302.199 365.982 331.868 1.00 63.09 183 THR F C 1
ATOM 26057 O O . THR F 1 183 ? 303.060 365.373 332.489 1.00 63.09 183 THR F O 1
ATOM 26068 N N . GLU F 1 184 ? 301.101 365.380 331.422 1.00 64.14 184 GLU F N 1
ATOM 26069 C CA . GLU F 1 184 ? 300.808 363.971 331.686 1.00 64.14 184 GLU F CA 1
ATOM 26070 C C . GLU F 1 184 ? 300.854 363.144 330.413 1.00 64.14 184 GLU F C 1
ATOM 26071 O O . GLU F 1 184 ? 301.682 362.244 330.318 1.00 64.14 184 GLU F O 1
ATOM 26083 N N . ALA F 1 185 ? 300.045 363.464 329.402 1.00 65.22 185 ALA F N 1
ATOM 26084 C CA . ALA F 1 185 ? 300.035 362.687 328.161 1.00 65.22 185 ALA F CA 1
ATOM 26085 C C . ALA F 1 185 ? 301.404 362.683 327.453 1.00 65.22 185 ALA F C 1
ATOM 26086 O O . ALA F 1 185 ? 301.755 361.698 326.807 1.00 65.22 185 ALA F O 1
ATOM 26093 N N . ALA F 1 186 ? 302.198 363.746 327.622 1.00 63.99 186 ALA F N 1
ATOM 26094 C CA . ALA F 1 186 ? 303.560 363.852 327.109 1.00 63.99 186 ALA F CA 1
ATOM 26095 C C . ALA F 1 186 ? 304.660 363.909 328.187 1.00 63.99 186 ALA F C 1
ATOM 26096 O O . ALA F 1 186 ? 305.842 363.893 327.857 1.00 63.99 186 ALA F O 1
ATOM 26103 N N . GLY F 1 187 ? 304.324 363.965 329.475 1.00 63.76 187 GLY F N 1
ATOM 26104 C CA . GLY F 1 187 ? 305.312 363.902 330.560 1.00 63.76 187 GLY F CA 1
ATOM 26105 C C . GLY F 1 187 ? 306.283 365.088 330.662 1.00 63.76 187 GLY F C 1
ATOM 26106 O O . GLY F 1 187 ? 307.306 364.980 331.332 1.00 63.76 187 GLY F O 1
ATOM 26110 N N . ASN F 1 188 ? 306.025 366.203 329.981 1.00 63.39 188 ASN F N 1
ATOM 26111 C CA . ASN F 1 188 ? 306.902 367.375 329.994 1.00 63.39 188 ASN F CA 1
ATOM 26112 C C . ASN F 1 188 ? 306.704 368.253 331.240 1.00 63.39 188 ASN F C 1
ATOM 26113 O O . ASN F 1 188 ? 305.731 368.106 331.971 1.00 63.39 188 ASN F O 1
ATOM 26124 N N . ASN F 1 189 ? 307.599 369.212 331.478 1.00 63.56 189 ASN F N 1
ATOM 26125 C CA . ASN F 1 189 ? 307.296 370.329 332.375 1.00 63.56 189 ASN F CA 1
ATOM 26126 C C . ASN F 1 189 ? 306.244 371.250 331.738 1.00 63.56 189 ASN F C 1
ATOM 26127 O O . ASN F 1 189 ? 305.787 371.043 330.618 1.00 63.56 189 ASN F O 1
ATOM 26138 N N . PHE F 1 190 ? 305.892 372.324 332.422 1.00 61.07 190 PHE F N 1
ATOM 26139 C CA . PHE F 1 190 ? 305.140 373.425 331.848 1.00 61.07 190 PHE F CA 1
ATOM 26140 C C . PHE F 1 190 ? 305.664 374.704 332.473 1.00 61.07 190 PHE F C 1
ATOM 26141 O O . PHE F 1 190 ? 305.851 374.755 333.684 1.00 61.07 190 PHE F O 1
ATOM 26158 N N . SER F 1 191 ? 305.962 375.712 331.667 1.00 61.93 191 SER F N 1
ATOM 26159 C CA . SER F 1 191 ? 306.725 376.877 332.123 1.00 61.93 191 SER F CA 1
ATOM 26160 C C . SER F 1 191 ? 306.107 378.211 331.723 1.00 61.93 191 SER F C 1
ATOM 26161 O O . SER F 1 191 ? 306.645 379.258 332.075 1.00 61.93 191 SER F O 1
ATOM 26169 N N . GLY F 1 192 ? 304.966 378.202 331.036 1.00 61.26 192 GLY F N 1
ATOM 26170 C CA . GLY F 1 192 ? 304.205 379.408 330.761 1.00 61.26 192 GLY F CA 1
ATOM 26171 C C . GLY F 1 192 ? 303.330 379.319 329.526 1.00 61.26 192 GLY F C 1
ATOM 26172 O O . GLY F 1 192 ? 303.246 378.289 328.858 1.00 61.26 192 GLY F O 1
ATOM 26176 N N . PHE F 1 193 ? 302.723 380.450 329.196 1.00 60.66 193 PHE F N 1
ATOM 26177 C CA . PHE F 1 193 ? 301.907 380.649 328.009 1.00 60.66 193 PHE F CA 1
ATOM 26178 C C . PHE F 1 193 ? 302.422 381.784 327.131 1.00 60.66 193 PHE F C 1
ATOM 26179 O O . PHE F 1 193 ? 302.935 382.793 327.600 1.00 60.66 193 PHE F O 1
ATOM 26196 N N . ALA F 1 194 ? 302.174 381.655 325.843 1.00 61.32 194 ALA F N 1
ATOM 26197 C CA . ALA F 1 194 ? 302.018 382.756 324.917 1.00 61.32 194 ALA F CA 1
ATOM 26198 C C . ALA F 1 194 ? 300.520 382.976 324.710 1.00 61.32 194 ALA F C 1
ATOM 26199 O O . ALA F 1 194 ? 299.813 382.036 324.367 1.00 61.32 194 ALA F O 1
ATOM 26206 N N . PHE F 1 195 ? 300.017 384.186 324.907 1.00 62.53 195 PHE F N 1
ATOM 26207 C CA . PHE F 1 195 ? 298.619 384.547 324.687 1.00 62.53 195 PHE F CA 1
ATOM 26208 C C . PHE F 1 195 ? 298.501 385.542 323.545 1.00 62.53 195 PHE F C 1
ATOM 26209 O O . PHE F 1 195 ? 299.278 386.480 323.424 1.00 62.53 195 PHE F O 1
ATOM 26226 N N . ASP F 1 196 ? 297.492 385.379 322.712 1.00 63.52 196 ASP F N 1
ATOM 26227 C CA . ASP F 1 196 ? 297.010 386.482 321.903 1.00 63.52 196 ASP F CA 1
ATOM 26228 C C . ASP F 1 196 ? 296.242 387.464 322.803 1.00 63.52 196 ASP F C 1
ATOM 26229 O O . ASP F 1 196 ? 295.427 387.010 323.606 1.00 63.52 196 ASP F O 1
ATOM 26238 N N . PRO F 1 197 ? 296.414 388.791 322.690 1.00 63.43 197 PRO F N 1
ATOM 26239 C CA . PRO F 1 197 ? 295.672 389.757 323.491 1.00 63.43 197 PRO F CA 1
ATOM 26240 C C . PRO F 1 197 ? 294.155 389.566 323.447 1.00 63.43 197 PRO F C 1
ATOM 26241 O O . PRO F 1 197 ? 293.478 389.813 324.440 1.00 63.43 197 PRO F O 1
ATOM 26252 N N . ARG F 1 198 ? 293.612 389.040 322.348 1.00 63.27 198 ARG F N 1
ATOM 26253 C CA . ARG F 1 198 ? 292.186 388.729 322.203 1.00 63.27 198 ARG F CA 1
ATOM 26254 C C . ARG F 1 198 ? 291.673 387.652 323.153 1.00 63.27 198 ARG F C 1
ATOM 26255 O O . ARG F 1 198 ? 290.475 387.591 323.391 1.00 63.27 198 ARG F O 1
ATOM 26276 N N . LEU F 1 199 ? 292.540 386.840 323.752 1.00 63.50 199 LEU F N 1
ATOM 26277 C CA . LEU F 1 199 ? 292.145 385.869 324.769 1.00 63.50 199 LEU F CA 1
ATOM 26278 C C . LEU F 1 199 ? 291.669 386.543 326.058 1.00 63.50 199 LEU F C 1
ATOM 26279 O O . LEU F 1 199 ? 290.776 386.022 326.711 1.00 63.50 199 LEU F O 1
ATOM 26295 N N . THR F 1 200 ? 292.201 387.712 326.427 1.00 64.46 200 THR F N 1
ATOM 26296 C CA . THR F 1 200 ? 291.817 388.369 327.687 1.00 64.46 200 THR F CA 1
ATOM 26297 C C . THR F 1 200 ? 290.335 388.722 327.727 1.00 64.46 200 THR F C 1
ATOM 26298 O O . THR F 1 200 ? 289.717 388.581 328.767 1.00 64.46 200 THR F O 1
ATOM 26309 N N . TYR F 1 201 ? 289.711 389.075 326.611 1.00 63.84 201 TYR F N 1
ATOM 26310 C CA . TYR F 1 201 ? 288.263 389.233 326.547 1.00 63.84 201 TYR F CA 1
ATOM 26311 C C . TYR F 1 201 ? 287.514 387.928 326.833 1.00 63.84 201 TYR F C 1
ATOM 26312 O O . TYR F 1 201 ? 286.546 387.910 327.588 1.00 63.84 201 TYR F O 1
ATOM 26330 N N . VAL F 1 202 ? 287.966 386.821 326.252 1.00 64.49 202 VAL F N 1
ATOM 26331 C CA . VAL F 1 202 ? 287.345 385.509 326.449 1.00 64.49 202 VAL F CA 1
ATOM 26332 C C . VAL F 1 202 ? 287.462 385.074 327.906 1.00 64.49 202 VAL F C 1
ATOM 26333 O O . VAL F 1 202 ? 286.505 384.563 328.469 1.00 64.49 202 VAL F O 1
ATOM 26346 N N . LEU F 1 203 ? 288.590 385.360 328.554 1.00 65.46 203 LEU F N 1
ATOM 26347 C CA . LEU F 1 203 ? 288.737 385.185 329.988 1.00 65.46 203 LEU F CA 1
ATOM 26348 C C . LEU F 1 203 ? 287.790 386.092 330.754 1.00 65.46 203 LEU F C 1
ATOM 26349 O O . LEU F 1 203 ? 286.956 385.597 331.497 1.00 65.46 203 LEU F O 1
ATOM 26365 N N . ALA F 1 204 ? 287.888 387.403 330.567 1.00 67.01 204 ALA F N 1
ATOM 26366 C CA . ALA F 1 204 ? 287.170 388.404 331.341 1.00 67.01 204 ALA F CA 1
ATOM 26367 C C . ALA F 1 204 ? 285.654 388.267 331.276 1.00 67.01 204 ALA F C 1
ATOM 26368 O O . ALA F 1 204 ? 284.976 388.621 332.233 1.00 67.01 204 ALA F O 1
ATOM 26375 N N . THR F 1 205 ? 285.111 387.776 330.170 1.00 66.41 205 THR F N 1
ATOM 26376 C CA . THR F 1 205 ? 283.674 387.571 329.998 1.00 66.41 205 THR F CA 1
ATOM 26377 C C . THR F 1 205 ? 283.189 386.174 330.348 1.00 66.41 205 THR F C 1
ATOM 26378 O O . THR F 1 205 ? 281.998 385.915 330.216 1.00 66.41 205 THR F O 1
ATOM 26389 N N . ALA F 1 206 ? 284.044 385.279 330.836 1.00 68.40 206 ALA F N 1
ATOM 26390 C CA . ALA F 1 206 ? 283.620 383.966 331.303 1.00 68.40 206 ALA F CA 1
ATOM 26391 C C . ALA F 1 206 ? 282.674 384.088 332.498 1.00 68.40 206 ALA F C 1
ATOM 26392 O O . ALA F 1 206 ? 282.980 384.803 333.454 1.00 68.40 206 ALA F O 1
ATOM 26399 N N . ARG F 1 207 ? 281.546 383.374 332.490 1.00 71.06 207 ARG F N 1
ATOM 26400 C CA . ARG F 1 207 ? 280.550 383.462 333.567 1.00 71.06 207 ARG F CA 1
ATOM 26401 C C . ARG F 1 207 ? 279.845 382.151 333.919 1.00 71.06 207 ARG F C 1
ATOM 26402 O O . ARG F 1 207 ? 279.738 381.252 333.091 1.00 71.06 207 ARG F O 1
ATOM 26423 N N . ASP F 1 208 ? 279.396 382.063 335.169 1.00 73.60 208 ASP F N 1
ATOM 26424 C CA . ASP F 1 208 ? 278.724 380.921 335.806 1.00 73.60 208 ASP F CA 1
ATOM 26425 C C . ASP F 1 208 ? 277.466 380.464 335.061 1.00 73.60 208 ASP F C 1
ATOM 26426 O O . ASP F 1 208 ? 276.899 381.208 334.263 1.00 73.60 208 ASP F O 1
ATOM 26435 N N . SER F 1 209 ? 276.936 379.292 335.410 1.00 75.12 209 SER F N 1
ATOM 26436 C CA . SER F 1 209 ? 275.630 378.825 334.923 1.00 75.12 209 SER F CA 1
ATOM 26437 C C . SER F 1 209 ? 274.464 379.757 335.284 1.00 75.12 209 SER F C 1
ATOM 26438 O O . SER F 1 209 ? 273.435 379.730 334.614 1.00 75.12 209 SER F O 1
ATOM 26446 N N . ASP F 1 210 ? 274.611 380.611 336.302 1.00 76.47 210 ASP F N 1
ATOM 26447 C CA . ASP F 1 210 ? 273.665 381.686 336.640 1.00 76.47 210 ASP F CA 1
ATOM 26448 C C . ASP F 1 210 ? 274.201 383.105 336.341 1.00 76.47 210 ASP F C 1
ATOM 26449 O O . ASP F 1 210 ? 273.624 384.098 336.777 1.00 76.47 210 ASP F O 1
ATOM 26458 N N . GLY F 1 211 ? 275.258 383.223 335.536 1.00 74.18 211 GLY F N 1
ATOM 26459 C CA . GLY F 1 211 ? 275.607 384.452 334.824 1.00 74.18 211 GLY F CA 1
ATOM 26460 C C . GLY F 1 211 ? 276.586 385.405 335.499 1.00 74.18 211 GLY F C 1
ATOM 26461 O O . GLY F 1 211 ? 276.932 386.408 334.883 1.00 74.18 211 GLY F O 1
ATOM 26465 N N . ARG F 1 212 ? 277.089 385.139 336.705 1.00 73.43 212 ARG F N 1
ATOM 26466 C CA . ARG F 1 212 ? 278.124 385.991 337.324 1.00 73.43 212 ARG F CA 1
ATOM 26467 C C . ARG F 1 212 ? 279.510 385.737 336.736 1.00 73.43 212 ARG F C 1
ATOM 26468 O O . ARG F 1 212 ? 279.833 384.608 336.393 1.00 73.43 212 ARG F O 1
ATOM 26489 N N . ARG F 1 213 ? 280.358 386.761 336.634 1.00 69.34 213 ARG F N 1
ATOM 26490 C CA . ARG F 1 213 ? 281.725 386.639 336.092 1.00 69.34 213 ARG F CA 1
ATOM 26491 C C . ARG F 1 213 ? 282.589 385.710 336.945 1.00 69.34 213 ARG F C 1
ATOM 26492 O O . ARG F 1 213 ? 282.551 385.767 338.169 1.00 69.34 213 ARG F O 1
ATOM 26513 N N . LEU F 1 214 ? 283.404 384.877 336.306 1.00 69.25 214 LEU F N 1
ATOM 26514 C CA . LEU F 1 214 ? 284.296 383.908 336.959 1.00 69.25 214 LEU F CA 1
ATOM 26515 C C . LEU F 1 214 ? 285.635 384.492 337.420 1.00 69.25 214 LEU F C 1
ATOM 26516 O O . LEU F 1 214 ? 286.336 383.879 338.217 1.00 69.25 214 LEU F O 1
ATOM 26532 N N . ASN F 1 215 ? 285.998 385.670 336.932 1.00 69.84 215 ASN F N 1
ATOM 26533 C CA . ASN F 1 215 ? 287.288 386.330 337.153 1.00 69.84 215 ASN F CA 1
ATOM 26534 C C . ASN F 1 215 ? 287.108 387.860 337.112 1.00 69.84 215 ASN F C 1
ATOM 26535 O O . ASN F 1 215 ? 287.718 388.551 336.298 1.00 69.84 215 ASN F O 1
ATOM 26546 N N . PRO F 1 216 ? 286.245 388.426 337.973 1.00 69.78 216 PRO F N 1
ATOM 26547 C CA . PRO F 1 216 ? 285.813 389.818 337.897 1.00 69.78 216 PRO F CA 1
ATOM 26548 C C . PRO F 1 216 ? 286.918 390.853 338.143 1.00 69.78 216 PRO F C 1
ATOM 26549 O O . PRO F 1 216 ? 286.690 392.044 337.960 1.00 69.78 216 PRO F O 1
ATOM 26560 N N . ASP F 1 217 ? 288.116 390.430 338.536 1.00 71.34 217 ASP F N 1
ATOM 26561 C CA . ASP F 1 217 ? 289.270 391.306 338.720 1.00 71.34 217 ASP F CA 1
ATOM 26562 C C . ASP F 1 217 ? 289.895 391.794 337.405 1.00 71.34 217 ASP F C 1
ATOM 26563 O O . ASP F 1 217 ? 290.663 392.753 337.421 1.00 71.34 217 ASP F O 1
ATOM 26572 N N . ILE F 1 218 ? 289.574 391.182 336.262 1.00 67.86 218 ILE F N 1
ATOM 26573 C CA . ILE F 1 218 ? 290.025 391.675 334.958 1.00 67.86 218 ILE F CA 1
ATOM 26574 C C . ILE F 1 218 ? 289.202 392.908 334.573 1.00 67.86 218 ILE F C 1
ATOM 26575 O O . ILE F 1 218 ? 287.995 392.799 334.358 1.00 67.86 218 ILE F O 1
ATOM 26591 N N . ASN F 1 219 ? 289.843 394.069 334.463 1.00 67.53 219 ASN F N 1
ATOM 26592 C CA . ASN F 1 219 ? 289.246 395.312 333.967 1.00 67.53 219 ASN F CA 1
ATOM 26593 C C . ASN F 1 219 ? 289.274 395.407 332.440 1.00 67.53 219 ASN F C 1
ATOM 26594 O O . ASN F 1 219 ? 290.074 394.756 331.776 1.00 67.53 219 ASN F O 1
ATOM 26605 N N . MET F 1 220 ? 288.456 396.278 331.857 1.00 65.56 220 MET F N 1
ATOM 26606 C CA . MET F 1 220 ? 288.603 396.635 330.448 1.00 65.56 220 MET F CA 1
ATOM 26607 C C . MET F 1 220 ? 289.935 397.350 330.228 1.00 65.56 220 MET F C 1
ATOM 26608 O O . MET F 1 220 ? 290.348 398.179 331.034 1.00 65.56 220 MET F O 1
ATOM 26622 N N . GLY F 1 221 ? 290.615 397.045 329.127 1.00 66.88 221 GLY F N 1
ATOM 26623 C CA . GLY F 1 221 ? 291.923 397.610 328.799 1.00 66.88 221 GLY F CA 1
ATOM 26624 C C . GLY F 1 221 ? 293.112 396.940 329.487 1.00 66.88 221 GLY F C 1
ATOM 26625 O O . GLY F 1 221 ? 294.244 397.358 329.260 1.00 66.88 221 GLY F O 1
ATOM 26629 N N . GLN F 1 222 ? 292.904 395.905 330.299 1.00 67.52 222 GLN F N 1
ATOM 26630 C CA . GLN F 1 222 ? 293.979 395.036 330.783 1.00 67.52 222 GLN F CA 1
ATOM 26631 C C . GLN F 1 222 ? 294.269 393.888 329.814 1.00 67.52 222 GLN F C 1
ATOM 26632 O O . GLN F 1 222 ? 293.396 393.447 329.070 1.00 67.52 222 GLN F O 1
ATOM 26646 N N . THR F 1 223 ? 295.483 393.345 329.884 1.00 67.06 223 THR F N 1
ATOM 26647 C CA . THR F 1 223 ? 295.824 392.010 329.370 1.00 67.06 223 THR F CA 1
ATOM 26648 C C . THR F 1 223 ? 296.461 391.206 330.490 1.00 67.06 223 THR F C 1
ATOM 26649 O O . THR F 1 223 ? 297.201 391.750 331.307 1.00 67.06 223 THR F O 1
ATOM 26660 N N . VAL F 1 224 ? 296.149 389.916 330.578 1.00 65.11 224 VAL F N 1
ATOM 26661 C CA . VAL F 1 224 ? 296.667 389.073 331.660 1.00 65.11 224 VAL F CA 1
ATOM 26662 C C . VAL F 1 224 ? 298.119 388.668 331.392 1.00 65.11 224 VAL F C 1
ATOM 26663 O O . VAL F 1 224 ? 298.437 388.117 330.345 1.00 65.11 224 VAL F O 1
ATOM 26676 N N . THR F 1 225 ? 299.027 388.944 332.326 1.00 64.80 225 THR F N 1
ATOM 26677 C CA . THR F 1 225 ? 300.452 388.552 332.253 1.00 64.80 225 THR F CA 1
ATOM 26678 C C . THR F 1 225 ? 300.770 387.293 333.066 1.00 64.80 225 THR F C 1
ATOM 26679 O O . THR F 1 225 ? 301.921 386.896 333.221 1.00 64.80 225 THR F O 1
ATOM 26690 N N . SER F 1 226 ? 299.746 386.644 333.601 1.00 63.07 226 SER F N 1
ATOM 26691 C CA . SER F 1 226 ? 299.820 385.418 334.381 1.00 63.07 226 SER F CA 1
ATOM 26692 C C . SER F 1 226 ? 298.498 384.680 334.261 1.00 63.07 226 SER F C 1
ATOM 26693 O O . SER F 1 226 ? 297.456 385.310 334.095 1.00 63.07 226 SER F O 1
ATOM 26701 N N . TYR F 1 227 ? 298.504 383.361 334.362 1.00 63.80 227 TYR F N 1
ATOM 26702 C CA . TYR F 1 227 ? 297.296 382.558 334.399 1.00 63.80 227 TYR F CA 1
ATOM 26703 C C . TYR F 1 227 ? 297.509 381.314 335.231 1.00 63.80 227 TYR F C 1
ATOM 26704 O O . TYR F 1 227 ? 298.404 380.532 334.941 1.00 63.80 227 TYR F O 1
ATOM 26722 N N . SER F 1 228 ? 296.696 381.108 336.264 1.00 63.37 228 SER F N 1
ATOM 26723 C CA . SER F 1 228 ? 296.783 379.923 337.116 1.00 63.37 228 SER F CA 1
ATOM 26724 C C . SER F 1 228 ? 298.192 379.708 337.681 1.00 63.37 228 SER F C 1
ATOM 26725 O O . SER F 1 228 ? 298.706 378.599 337.728 1.00 63.37 228 SER F O 1
ATOM 26733 N N . GLY F 1 229 ? 298.869 380.795 338.042 1.00 62.65 229 GLY F N 1
ATOM 26734 C CA . GLY F 1 229 ? 300.237 380.810 338.558 1.00 62.65 229 GLY F CA 1
ATOM 26735 C C . GLY F 1 229 ? 301.346 380.672 337.516 1.00 62.65 229 GLY F C 1
ATOM 26736 O O . GLY F 1 229 ? 302.506 380.911 337.841 1.00 62.65 229 GLY F O 1
ATOM 26740 N N . GLN F 1 230 ? 301.033 380.326 336.270 1.00 62.73 230 GLN F N 1
ATOM 26741 C CA . GLN F 1 230 ? 301.988 380.287 335.164 1.00 62.73 230 GLN F CA 1
ATOM 26742 C C . GLN F 1 230 ? 302.128 381.668 334.528 1.00 62.73 230 GLN F C 1
ATOM 26743 O O . GLN F 1 230 ? 301.117 382.327 334.307 1.00 62.73 230 GLN F O 1
ATOM 26757 N N . PRO F 1 231 ? 303.333 382.138 334.183 1.00 61.31 231 PRO F N 1
ATOM 26758 C CA . PRO F 1 231 ? 303.488 383.400 333.480 1.00 61.31 231 PRO F CA 1
ATOM 26759 C C . PRO F 1 231 ? 302.873 383.328 332.085 1.00 61.31 231 PRO F C 1
ATOM 26760 O O . PRO F 1 231 ? 302.862 382.280 331.446 1.00 61.31 231 PRO F O 1
ATOM 26771 N N . ALA F 1 232 ? 302.396 384.459 331.587 1.00 61.73 232 ALA F N 1
ATOM 26772 C CA . ALA F 1 232 ? 301.923 384.604 330.222 1.00 61.73 232 ALA F CA 1
ATOM 26773 C C . ALA F 1 232 ? 302.561 385.825 329.566 1.00 61.73 232 ALA F C 1
ATOM 26774 O O . ALA F 1 232 ? 302.853 386.816 330.229 1.00 61.73 232 ALA F O 1
ATOM 26781 N N . ILE F 1 233 ? 302.772 385.774 328.259 1.00 61.99 233 ILE F N 1
ATOM 26782 C CA . ILE F 1 233 ? 303.269 386.906 327.477 1.00 61.99 233 ILE F CA 1
ATOM 26783 C C . ILE F 1 233 ? 302.351 387.126 326.287 1.00 61.99 233 ILE F C 1
ATOM 26784 O O . ILE F 1 233 ? 301.855 386.165 325.710 1.00 61.99 233 ILE F O 1
ATOM 26800 N N . ASN F 1 234 ? 302.069 388.381 325.950 1.00 63.48 234 ASN F N 1
ATOM 26801 C CA . ASN F 1 234 ? 300.991 388.732 325.033 1.00 63.48 234 ASN F CA 1
ATOM 26802 C C . ASN F 1 234 ? 301.521 389.243 323.697 1.00 63.48 234 ASN F C 1
ATOM 26803 O O . ASN F 1 234 ? 302.331 390.162 323.675 1.00 63.48 234 ASN F O 1
ATOM 26814 N N . SER F 1 235 ? 301.039 388.714 322.576 1.00 63.51 235 SER F N 1
ATOM 26815 C CA . SER F 1 235 ? 301.291 389.294 321.256 1.00 63.51 235 SER F CA 1
ATOM 26816 C C . SER F 1 235 ? 300.359 388.734 320.198 1.00 63.51 235 SER F C 1
ATOM 26817 O O . SER F 1 235 ? 300.106 387.536 320.192 1.00 63.51 235 SER F O 1
ATOM 26825 N N . ARG F 1 236 ? 299.874 389.539 319.249 1.00 64.31 236 ARG F N 1
ATOM 26826 C CA . ARG F 1 236 ? 299.111 388.995 318.114 1.00 64.31 236 ARG F CA 1
ATOM 26827 C C . ARG F 1 236 ? 299.969 388.217 317.133 1.00 64.31 236 ARG F C 1
ATOM 26828 O O . ARG F 1 236 ? 299.422 387.602 316.226 1.00 64.31 236 ARG F O 1
ATOM 26849 N N . THR F 1 237 ? 301.286 388.129 317.326 1.00 63.23 237 THR F N 1
ATOM 26850 C CA . THR F 1 237 ? 302.062 387.087 316.651 1.00 63.23 237 THR F CA 1
ATOM 26851 C C . THR F 1 237 ? 301.553 385.691 316.994 1.00 63.23 237 THR F C 1
ATOM 26852 O O . THR F 1 237 ? 301.682 384.808 316.160 1.00 63.23 237 THR F O 1
ATOM 26863 N N . VAL F 1 238 ? 300.884 385.481 318.132 1.00 61.93 238 VAL F N 1
ATOM 26864 C CA . VAL F 1 238 ? 300.225 384.216 318.468 1.00 61.93 238 VAL F CA 1
ATOM 26865 C C . VAL F 1 238 ? 299.050 383.923 317.539 1.00 61.93 238 VAL F C 1
ATOM 26866 O O . VAL F 1 238 ? 299.018 382.853 316.950 1.00 61.93 238 VAL F O 1
ATOM 26879 N N . GLY F 1 239 ? 298.113 384.843 317.328 1.00 63.46 239 GLY F N 1
ATOM 26880 C CA . GLY F 1 239 ? 297.032 384.634 316.361 1.00 63.46 239 GLY F CA 1
ATOM 26881 C C . GLY F 1 239 ? 297.506 384.670 314.917 1.00 63.46 239 GLY F C 1
ATOM 26882 O O . GLY F 1 239 ? 296.988 383.948 314.071 1.00 63.46 239 GLY F O 1
ATOM 26886 N N . GLY F 1 240 ? 298.554 385.436 314.641 1.00 64.54 240 GLY F N 1
ATOM 26887 C CA . GLY F 1 240 ? 299.304 385.393 313.396 1.00 64.54 240 GLY F CA 1
ATOM 26888 C C . GLY F 1 240 ? 298.796 386.312 312.290 1.00 64.54 240 GLY F C 1
ATOM 26889 O O . GLY F 1 240 ? 299.427 386.361 311.241 1.00 64.54 240 GLY F O 1
ATOM 26893 N N . ASP F 1 241 ? 297.726 387.078 312.485 1.00 66.01 241 ASP F N 1
ATOM 26894 C CA . ASP F 1 241 ? 297.323 388.168 311.591 1.00 66.01 241 ASP F CA 1
ATOM 26895 C C . ASP F 1 241 ? 298.195 389.411 311.801 1.00 66.01 241 ASP F C 1
ATOM 26896 O O . ASP F 1 241 ? 297.746 390.469 312.238 1.00 66.01 241 ASP F O 1
ATOM 26905 N N . VAL F 1 242 ? 299.475 389.256 311.492 1.00 64.21 242 VAL F N 1
ATOM 26906 C CA . VAL F 1 242 ? 300.521 390.271 311.559 1.00 64.21 242 VAL F CA 1
ATOM 26907 C C . VAL F 1 242 ? 301.207 390.303 310.201 1.00 64.21 242 VAL F C 1
ATOM 26908 O O . VAL F 1 242 ? 301.332 389.266 309.548 1.00 64.21 242 VAL F O 1
ATOM 26921 N N . ASP F 1 243 ? 301.635 391.478 309.746 1.00 65.03 243 ASP F N 1
ATOM 26922 C CA . ASP F 1 243 ? 302.116 391.689 308.378 1.00 65.03 243 ASP F CA 1
ATOM 26923 C C . ASP F 1 243 ? 301.083 391.162 307.363 1.00 65.03 243 ASP F C 1
ATOM 26924 O O . ASP F 1 243 ? 299.909 391.511 307.460 1.00 65.03 243 ASP F O 1
ATOM 26933 N N . ALA F 1 244 ? 301.467 390.325 306.399 1.00 65.22 244 ALA F N 1
ATOM 26934 C CA . ALA F 1 244 ? 300.548 389.752 305.415 1.00 65.22 244 ALA F CA 1
ATOM 26935 C C . ALA F 1 244 ? 299.879 388.438 305.855 1.00 65.22 244 ALA F C 1
ATOM 26936 O O . ALA F 1 244 ? 299.132 387.842 305.079 1.00 65.22 244 ALA F O 1
ATOM 26943 N N . GLY F 1 245 ? 300.147 387.947 307.065 1.00 64.72 245 GLY F N 1
ATOM 26944 C CA . GLY F 1 245 ? 299.531 386.730 307.590 1.00 64.72 245 GLY F CA 1
ATOM 26945 C C . GLY F 1 245 ? 298.028 386.876 307.835 1.00 64.72 245 GLY F C 1
ATOM 26946 O O . GLY F 1 245 ? 297.560 387.939 308.231 1.00 64.72 245 GLY F O 1
ATOM 26950 N N . THR F 1 246 ? 297.262 385.808 307.624 1.00 65.99 246 THR F N 1
ATOM 26951 C CA . THR F 1 246 ? 295.870 385.700 308.082 1.00 65.99 246 THR F CA 1
ATOM 26952 C C . THR F 1 246 ? 295.792 385.256 309.542 1.00 65.99 246 THR F C 1
ATOM 26953 O O . THR F 1 246 ? 296.745 384.709 310.096 1.00 65.99 246 THR F O 1
ATOM 26964 N N . ASP F 1 247 ? 294.647 385.467 310.185 1.00 65.92 247 ASP F N 1
ATOM 26965 C CA . ASP F 1 247 ? 294.392 384.986 311.540 1.00 65.92 247 ASP F CA 1
ATOM 26966 C C . ASP F 1 247 ? 294.212 383.470 311.524 1.00 65.92 247 ASP F C 1
ATOM 26967 O O . ASP F 1 247 ? 293.304 382.943 310.884 1.00 65.92 247 ASP F O 1
ATOM 26976 N N . THR F 1 248 ? 295.065 382.760 312.250 1.00 63.69 248 THR F N 1
ATOM 26977 C CA . THR F 1 248 ? 294.992 381.304 312.395 1.00 63.69 248 THR F CA 1
ATOM 26978 C C . THR F 1 248 ? 293.845 380.845 313.287 1.00 63.69 248 THR F C 1
ATOM 26979 O O . THR F 1 248 ? 293.505 379.668 313.284 1.00 63.69 248 THR F O 1
ATOM 26990 N N . GLY F 1 249 ? 293.274 381.733 314.099 1.00 63.71 249 GLY F N 1
ATOM 26991 C CA . GLY F 1 249 ? 292.344 381.383 315.166 1.00 63.71 249 GLY F CA 1
ATOM 26992 C C . GLY F 1 249 ? 293.027 380.861 316.426 1.00 63.71 249 GLY F C 1
ATOM 26993 O O . GLY F 1 249 ? 292.353 380.562 317.401 1.00 63.71 249 GLY F O 1
ATOM 26997 N N . ILE F 1 250 ? 294.350 380.750 316.459 1.00 62.32 250 ILE F N 1
ATOM 26998 C CA . ILE F 1 250 ? 295.092 380.430 317.675 1.00 62.32 250 ILE F CA 1
ATOM 26999 C C . ILE F 1 250 ? 294.978 381.605 318.633 1.00 62.32 250 ILE F C 1
ATOM 27000 O O . ILE F 1 250 ? 295.093 382.756 318.223 1.00 62.32 250 ILE F O 1
ATOM 27016 N N . ARG F 1 251 ? 294.726 381.338 319.911 1.00 63.13 251 ARG F N 1
ATOM 27017 C CA . ARG F 1 251 ? 294.626 382.371 320.949 1.00 63.13 251 ARG F CA 1
ATOM 27018 C C . ARG F 1 251 ? 295.537 382.140 322.132 1.00 63.13 251 ARG F C 1
ATOM 27019 O O . ARG F 1 251 ? 295.829 383.081 322.853 1.00 63.13 251 ARG F O 1
ATOM 27040 N N . ALA F 1 252 ? 296.066 380.943 322.290 1.00 61.83 252 ALA F N 1
ATOM 27041 C CA . ALA F 1 252 ? 297.139 380.691 323.225 1.00 61.83 252 ALA F CA 1
ATOM 27042 C C . ALA F 1 252 ? 298.020 379.555 322.728 1.00 61.83 252 ALA F C 1
ATOM 27043 O O . ALA F 1 252 ? 297.567 378.678 321.999 1.00 61.83 252 ALA F O 1
ATOM 27050 N N . ILE F 1 253 ? 299.262 379.531 323.176 1.00 60.97 253 ILE F N 1
ATOM 27051 C CA . ILE F 1 253 ? 300.141 378.374 323.098 1.00 60.97 253 ILE F CA 1
ATOM 27052 C C . ILE F 1 253 ? 300.712 378.187 324.493 1.00 60.97 253 ILE F C 1
ATOM 27053 O O . ILE F 1 253 ? 301.218 379.138 325.069 1.00 60.97 253 ILE F O 1
ATOM 27069 N N . GLY F 1 254 ? 300.627 376.995 325.057 1.00 59.91 254 GLY F N 1
ATOM 27070 C CA . GLY F 1 254 ? 301.213 376.678 326.358 1.00 59.91 254 GLY F CA 1
ATOM 27071 C C . GLY F 1 254 ? 302.249 375.589 326.215 1.00 59.91 254 GLY F C 1
ATOM 27072 O O . GLY F 1 254 ? 302.178 374.810 325.275 1.00 59.91 254 GLY F O 1
ATOM 27076 N N . GLY F 1 255 ? 303.209 375.495 327.121 1.00 59.90 255 GLY F N 1
ATOM 27077 C CA . GLY F 1 255 ? 304.138 374.382 327.072 1.00 59.90 255 GLY F CA 1
ATOM 27078 C C . GLY F 1 255 ? 305.314 374.483 328.013 1.00 59.90 255 GLY F C 1
ATOM 27079 O O . GLY F 1 255 ? 305.387 375.369 328.860 1.00 59.90 255 GLY F O 1
ATOM 27083 N N . ASP F 1 256 ? 306.268 373.577 327.836 1.00 60.59 256 ASP F N 1
ATOM 27084 C CA . ASP F 1 256 ? 307.608 373.792 328.344 1.00 60.59 256 ASP F CA 1
ATOM 27085 C C . ASP F 1 256 ? 308.438 374.553 327.328 1.00 60.59 256 ASP F C 1
ATOM 27086 O O . ASP F 1 256 ? 308.931 374.001 326.355 1.00 60.59 256 ASP F O 1
ATOM 27095 N N . TRP F 1 257 ? 308.642 375.830 327.573 1.00 60.05 257 TRP F N 1
ATOM 27096 C CA . TRP F 1 257 ? 309.428 376.674 326.704 1.00 60.05 257 TRP F CA 1
ATOM 27097 C C . TRP F 1 257 ? 310.911 376.332 326.721 1.00 60.05 257 TRP F C 1
ATOM 27098 O O . TRP F 1 257 ? 311.608 376.729 325.801 1.00 60.05 257 TRP F O 1
ATOM 27119 N N . ASP F 1 258 ? 311.405 375.516 327.657 1.00 59.91 258 ASP F N 1
ATOM 27120 C CA . ASP F 1 258 ? 312.753 374.952 327.525 1.00 59.91 258 ASP F CA 1
ATOM 27121 C C . ASP F 1 258 ? 312.856 373.863 326.458 1.00 59.91 258 ASP F C 1
ATOM 27122 O O . ASP F 1 258 ? 313.951 373.578 325.989 1.00 59.91 258 ASP F O 1
ATOM 27131 N N . ALA F 1 259 ? 311.745 373.290 326.004 1.00 59.67 259 ALA F N 1
ATOM 27132 C CA . ALA F 1 259 ? 311.735 372.437 324.831 1.00 59.67 259 ALA F CA 1
ATOM 27133 C C . ALA F 1 259 ? 311.957 373.208 323.531 1.00 59.67 259 ALA F C 1
ATOM 27134 O O . ALA F 1 259 ? 312.153 372.591 322.495 1.00 59.67 259 ALA F O 1
ATOM 27141 N N . LEU F 1 260 ? 311.905 374.537 323.553 1.00 59.02 260 LEU F N 1
ATOM 27142 C CA . LEU F 1 260 ? 312.258 375.378 322.430 1.00 59.02 260 LEU F CA 1
ATOM 27143 C C . LEU F 1 260 ? 313.597 376.032 322.722 1.00 59.02 260 LEU F C 1
ATOM 27144 O O . LEU F 1 260 ? 313.683 376.924 323.559 1.00 59.02 260 LEU F O 1
ATOM 27160 N N . ARG F 1 261 ? 314.637 375.653 321.985 1.00 59.08 261 ARG F N 1
ATOM 27161 C CA . ARG F 1 261 ? 315.928 376.343 322.047 1.00 59.08 261 ARG F CA 1
ATOM 27162 C C . ARG F 1 261 ? 316.086 377.216 320.829 1.00 59.08 261 ARG F C 1
ATOM 27163 O O . ARG F 1 261 ? 315.777 376.763 319.740 1.00 59.08 261 ARG F O 1
ATOM 27184 N N . PHE F 1 262 ? 316.560 378.438 320.998 1.00 58.39 262 PHE F N 1
ATOM 27185 C CA . PHE F 1 262 ? 316.658 379.441 319.944 1.00 58.39 262 PHE F CA 1
ATOM 27186 C C . PHE F 1 262 ? 317.968 380.217 320.057 1.00 58.39 262 PHE F C 1
ATOM 27187 O O . PHE F 1 262 ? 318.441 380.485 321.157 1.00 58.39 262 PHE F O 1
ATOM 27204 N N . GLY F 1 263 ? 318.533 380.640 318.937 1.00 57.74 263 GLY F N 1
ATOM 27205 C CA . GLY F 1 263 ? 319.619 381.605 318.950 1.00 57.74 263 GLY F CA 1
ATOM 27206 C C . GLY F 1 263 ? 319.846 382.270 317.609 1.00 57.74 263 GLY F C 1
ATOM 27207 O O . GLY F 1 263 ? 319.439 381.775 316.560 1.00 57.74 263 GLY F O 1
ATOM 27211 N N . TYR F 1 264 ? 320.543 383.393 317.656 1.00 59.75 264 TYR F N 1
ATOM 27212 C CA . TYR F 1 264 ? 321.029 384.099 316.481 1.00 59.75 264 TYR F CA 1
ATOM 27213 C C . TYR F 1 264 ? 322.407 383.576 316.104 1.00 59.75 264 TYR F C 1
ATOM 27214 O O . TYR F 1 264 ? 323.331 383.600 316.913 1.00 59.75 264 TYR F O 1
ATOM 27232 N N . ALA F 1 265 ? 322.562 383.122 314.868 1.00 59.17 265 ALA F N 1
ATOM 27233 C CA . ALA F 1 265 ? 323.867 382.789 314.319 1.00 59.17 265 ALA F CA 1
ATOM 27234 C C . ALA F 1 265 ? 324.619 384.054 313.909 1.00 59.17 265 ALA F C 1
ATOM 27235 O O . ALA F 1 265 ? 325.795 384.207 314.223 1.00 59.17 265 ALA F O 1
ATOM 27242 N N . HIS F 1 266 ? 323.937 384.978 313.234 1.00 61.50 266 HIS F N 1
ATOM 27243 C CA . HIS F 1 266 ? 324.497 386.242 312.778 1.00 61.50 266 HIS F CA 1
ATOM 27244 C C . HIS F 1 266 ? 323.415 387.316 312.673 1.00 61.50 266 HIS F C 1
ATOM 27245 O O . HIS F 1 266 ? 322.282 387.015 312.318 1.00 61.50 266 HIS F O 1
ATOM 27259 N N . GLN F 1 267 ? 323.757 388.576 312.913 1.00 62.64 267 GLN F N 1
ATOM 27260 C CA . GLN F 1 267 ? 322.866 389.725 312.738 1.00 62.64 267 GLN F CA 1
ATOM 27261 C C . GLN F 1 267 ? 323.558 390.822 311.938 1.00 62.64 267 GLN F C 1
ATOM 27262 O O . GLN F 1 267 ? 324.685 391.202 312.240 1.00 62.64 267 GLN F O 1
ATOM 27276 N N . ILE F 1 268 ? 322.860 391.373 310.950 1.00 62.93 268 ILE F N 1
ATOM 27277 C CA . ILE F 1 268 ? 323.302 392.522 310.157 1.00 62.93 268 ILE F CA 1
ATOM 27278 C C . ILE F 1 268 ? 322.414 393.704 310.522 1.00 62.93 268 ILE F C 1
ATOM 27279 O O . ILE F 1 268 ? 321.212 393.694 310.256 1.00 62.93 268 ILE F O 1
ATOM 27295 N N . GLY F 1 269 ? 323.022 394.714 311.141 1.00 64.00 269 GLY F N 1
ATOM 27296 C CA . GLY F 1 269 ? 322.352 395.952 311.528 1.00 64.00 269 GLY F CA 1
ATOM 27297 C C . GLY F 1 269 ? 321.912 396.772 310.323 1.00 64.00 269 GLY F C 1
ATOM 27298 O O . GLY F 1 269 ? 322.119 396.376 309.183 1.00 64.00 269 GLY F O 1
ATOM 27302 N N . LEU F 1 270 ? 321.318 397.938 310.556 1.00 62.77 270 LEU F N 1
ATOM 27303 C CA . LEU F 1 270 ? 320.888 398.817 309.473 1.00 62.77 270 LEU F CA 1
ATOM 27304 C C . LEU F 1 270 ? 322.080 399.226 308.599 1.00 62.77 270 LEU F C 1
ATOM 27305 O O . LEU F 1 270 ? 322.972 399.949 309.042 1.00 62.77 270 LEU F O 1
ATOM 27321 N N . ARG F 1 271 ? 322.090 398.759 307.354 1.00 62.28 271 ARG F N 1
ATOM 27322 C CA . ARG F 1 271 ? 323.139 399.010 306.366 1.00 62.28 271 ARG F CA 1
ATOM 27323 C C . ARG F 1 271 ? 322.594 399.884 305.246 1.00 62.28 271 ARG F C 1
ATOM 27324 O O . ARG F 1 271 ? 321.643 399.484 304.585 1.00 62.28 271 ARG F O 1
ATOM 27345 N N . LYS F 1 272 ? 323.210 401.039 304.995 1.00 60.81 272 LYS F N 1
ATOM 27346 C CA . LYS F 1 272 ? 322.955 401.856 303.802 1.00 60.81 272 LYS F CA 1
ATOM 27347 C C . LYS F 1 272 ? 323.787 401.338 302.634 1.00 60.81 272 LYS F C 1
ATOM 27348 O O . LYS F 1 272 ? 324.985 401.127 302.774 1.00 60.81 272 LYS F O 1
ATOM 27367 N N . ILE F 1 273 ? 323.162 401.145 301.487 1.00 59.73 273 ILE F N 1
ATOM 27368 C CA . ILE F 1 273 ? 323.774 400.670 300.255 1.00 59.73 273 ILE F CA 1
ATOM 27369 C C . ILE F 1 273 ? 323.598 401.748 299.192 1.00 59.73 273 ILE F C 1
ATOM 27370 O O . ILE F 1 273 ? 322.478 402.135 298.879 1.00 59.73 273 ILE F O 1
ATOM 27386 N N . GLU F 1 274 ? 324.691 402.241 298.622 1.00 60.09 274 GLU F N 1
ATOM 27387 C CA . GLU F 1 274 ? 324.666 403.266 297.580 1.00 60.09 274 GLU F CA 1
ATOM 27388 C C . GLU F 1 274 ? 324.951 402.731 296.177 1.00 60.09 274 GLU F C 1
ATOM 27389 O O . GLU F 1 274 ? 324.748 403.458 295.214 1.00 60.09 274 GLU F O 1
ATOM 27401 N N . TYR F 1 275 ? 325.433 401.495 296.037 1.00 58.10 275 TYR F N 1
ATOM 27402 C CA . TYR F 1 275 ? 325.970 400.952 294.788 1.00 58.10 275 TYR F CA 1
ATOM 27403 C C . TYR F 1 275 ? 325.285 399.665 294.352 1.00 58.10 275 TYR F C 1
ATOM 27404 O O . TYR F 1 275 ? 324.812 398.889 295.175 1.00 58.10 275 TYR F O 1
ATOM 27422 N N . GLY F 1 276 ? 325.281 399.393 293.055 1.00 58.76 276 GLY F N 1
ATOM 27423 C CA . GLY F 1 276 ? 324.707 398.173 292.505 1.00 58.76 276 GLY F CA 1
ATOM 27424 C C . GLY F 1 276 ? 323.193 398.195 292.506 1.00 58.76 276 GLY F C 1
ATOM 27425 O O . GLY F 1 276 ? 322.579 399.244 292.604 1.00 58.76 276 GLY F O 1
ATOM 27429 N N . ASP F 1 277 ? 322.581 397.029 292.382 1.00 60.82 277 ASP F N 1
ATOM 27430 C CA . ASP F 1 277 ? 321.138 396.839 292.267 1.00 60.82 277 ASP F CA 1
ATOM 27431 C C . ASP F 1 277 ? 320.659 395.807 293.300 1.00 60.82 277 ASP F C 1
ATOM 27432 O O . ASP F 1 277 ? 320.457 394.643 292.956 1.00 60.82 277 ASP F O 1
ATOM 27441 N N . PRO F 1 278 ? 320.553 396.170 294.589 1.00 58.75 278 PRO F N 1
ATOM 27442 C CA . PRO F 1 278 ? 320.370 395.207 295.665 1.00 58.75 278 PRO F CA 1
ATOM 27443 C C . PRO F 1 278 ? 318.993 394.548 295.729 1.00 58.75 278 PRO F C 1
ATOM 27444 O O . PRO F 1 278 ? 318.876 393.518 296.381 1.00 58.75 278 PRO F O 1
ATOM 27455 N N . PHE F 1 279 ? 317.964 395.081 295.066 1.00 59.30 279 PHE F N 1
ATOM 27456 C CA . PHE F 1 279 ? 316.597 394.540 295.117 1.00 59.30 279 PHE F CA 1
ATOM 27457 C C . PHE F 1 279 ? 315.954 394.305 293.749 1.00 59.30 279 PHE F C 1
ATOM 27458 O O . PHE F 1 279 ? 314.771 393.985 293.672 1.00 59.30 279 PHE F O 1
ATOM 27475 N N . GLY F 1 280 ? 316.704 394.438 292.659 1.00 59.95 280 GLY F N 1
ATOM 27476 C CA . GLY F 1 280 ? 316.222 394.159 291.306 1.00 59.95 280 GLY F CA 1
ATOM 27477 C C . GLY F 1 280 ? 315.415 395.288 290.673 1.00 59.95 280 GLY F C 1
ATOM 27478 O O . GLY F 1 280 ? 314.717 395.068 289.686 1.00 59.95 280 GLY F O 1
ATOM 27482 N N . ASN F 1 281 ? 315.466 396.490 291.239 1.00 60.62 281 ASN F N 1
ATOM 27483 C CA . ASN F 1 281 ? 314.776 397.669 290.721 1.00 60.62 281 ASN F CA 1
ATOM 27484 C C . ASN F 1 281 ? 315.589 398.423 289.658 1.00 60.62 281 ASN F C 1
ATOM 27485 O O . ASN F 1 281 ? 315.021 399.177 288.874 1.00 60.62 281 ASN F O 1
ATOM 27496 N N . GLY F 1 282 ? 316.902 398.217 289.621 1.00 59.88 282 GLY F N 1
ATOM 27497 C CA . GLY F 1 282 ? 317.857 398.916 288.773 1.00 59.88 282 GLY F CA 1
ATOM 27498 C C . GLY F 1 282 ? 318.970 399.533 289.607 1.00 59.88 282 GLY F C 1
ATOM 27499 O O . GLY F 1 282 ? 318.844 399.693 290.816 1.00 59.88 282 GLY F O 1
ATOM 27503 N N . ASP F 1 283 ? 320.084 399.880 288.977 1.00 59.50 283 ASP F N 1
ATOM 27504 C CA . ASP F 1 283 ? 321.260 400.331 289.708 1.00 59.50 283 ASP F CA 1
ATOM 27505 C C . ASP F 1 283 ? 321.018 401.643 290.464 1.00 59.50 283 ASP F C 1
ATOM 27506 O O . ASP F 1 283 ? 320.488 402.613 289.927 1.00 59.50 283 ASP F O 1
ATOM 27515 N N . LEU F 1 284 ? 321.429 401.688 291.722 1.00 58.50 284 LEU F N 1
ATOM 27516 C CA . LEU F 1 284 ? 321.210 402.814 292.607 1.00 58.50 284 LEU F CA 1
ATOM 27517 C C . LEU F 1 284 ? 321.903 404.096 292.174 1.00 58.50 284 LEU F C 1
ATOM 27518 O O . LEU F 1 284 ? 321.332 405.168 292.324 1.00 58.50 284 LEU F O 1
ATOM 27534 N N . GLN F 1 285 ? 323.105 404.032 291.613 1.00 58.60 285 GLN F N 1
ATOM 27535 C CA . GLN F 1 285 ? 323.753 405.217 291.074 1.00 58.60 285 GLN F CA 1
ATOM 27536 C C . GLN F 1 285 ? 323.083 405.630 289.774 1.00 58.60 285 GLN F C 1
ATOM 27537 O O . GLN F 1 285 ? 322.791 406.804 289.599 1.00 58.60 285 GLN F O 1
ATOM 27551 N N . ARG F 1 286 ? 322.741 404.692 288.892 1.00 60.22 286 ARG F N 1
ATOM 27552 C CA . ARG F 1 286 ? 322.080 405.004 287.620 1.00 60.22 286 ARG F CA 1
ATOM 27553 C C . ARG F 1 286 ? 320.715 405.660 287.800 1.00 60.22 286 ARG F C 1
ATOM 27554 O O . ARG F 1 286 ? 320.363 406.546 287.030 1.00 60.22 286 ARG F O 1
ATOM 27575 N N . ARG F 1 287 ? 319.959 405.261 288.821 1.00 59.77 287 ARG F N 1
ATOM 27576 C CA . ARG F 1 287 ? 318.647 405.819 289.188 1.00 59.77 287 ARG F CA 1
ATOM 27577 C C . ARG F 1 287 ? 318.702 406.955 290.203 1.00 59.77 287 ARG F C 1
ATOM 27578 O O . ARG F 1 287 ? 317.669 407.553 290.465 1.00 59.77 287 ARG F O 1
ATOM 27599 N N . ASN F 1 288 ? 319.859 407.273 290.773 1.00 59.96 288 ASN F N 1
ATOM 27600 C CA . ASN F 1 288 ? 320.019 408.230 291.870 1.00 59.96 288 ASN F CA 1
ATOM 27601 C C . ASN F 1 288 ? 319.110 407.872 293.054 1.00 59.96 288 ASN F C 1
ATOM 27602 O O . ASN F 1 288 ? 318.207 408.611 293.425 1.00 59.96 288 ASN F O 1
ATOM 27613 N N . ALA F 1 289 ? 319.336 406.703 293.639 1.00 59.11 289 ALA F N 1
ATOM 27614 C CA . ALA F 1 289 ? 318.561 406.119 294.724 1.00 59.11 289 ALA F CA 1
ATOM 27615 C C . ALA F 1 289 ? 319.481 405.572 295.817 1.00 59.11 289 ALA F C 1
ATOM 27616 O O . ALA F 1 289 ? 320.682 405.433 295.623 1.00 59.11 289 ALA F O 1
ATOM 27623 N N . VAL F 1 290 ? 318.936 405.273 296.986 1.00 59.70 290 VAL F N 1
ATOM 27624 C CA . VAL F 1 290 ? 319.652 404.684 298.120 1.00 59.70 290 VAL F CA 1
ATOM 27625 C C . VAL F 1 290 ? 318.835 403.527 298.656 1.00 59.70 290 VAL F C 1
ATOM 27626 O O . VAL F 1 290 ? 317.616 403.610 298.716 1.00 59.70 290 VAL F O 1
ATOM 27639 N N . ALA F 1 291 ? 319.495 402.451 299.055 1.00 59.81 291 ALA F N 1
ATOM 27640 C CA . ALA F 1 291 ? 318.862 401.290 299.652 1.00 59.81 291 ALA F CA 1
ATOM 27641 C C . ALA F 1 291 ? 319.277 401.127 301.112 1.00 59.81 291 ALA F C 1
ATOM 27642 O O . ALA F 1 291 ? 320.383 401.477 301.503 1.00 59.81 291 ALA F O 1
ATOM 27649 N N . TYR F 1 292 ? 318.385 400.567 301.914 1.00 61.72 292 TYR F N 1
ATOM 27650 C CA . TYR F 1 292 ? 318.622 400.189 303.298 1.00 61.72 292 TYR F CA 1
ATOM 27651 C C . TYR F 1 292 ? 318.302 398.714 303.481 1.00 61.72 292 TYR F C 1
ATOM 27652 O O . TYR F 1 292 ? 317.339 398.215 302.911 1.00 61.72 292 TYR F O 1
ATOM 27670 N N . LEU F 1 293 ? 319.099 398.022 304.283 1.00 61.74 293 LEU F N 1
ATOM 27671 C CA . LEU F 1 293 ? 319.005 396.584 304.508 1.00 61.74 293 LEU F CA 1
ATOM 27672 C C . LEU F 1 293 ? 319.176 396.240 305.988 1.00 61.74 293 LEU F C 1
ATOM 27673 O O . LEU F 1 293 ? 320.033 396.808 306.654 1.00 61.74 293 LEU F O 1
ATOM 27689 N N . MET F 1 294 ? 318.416 395.266 306.479 1.00 62.71 294 MET F N 1
ATOM 27690 C CA . MET F 1 294 ? 318.708 394.531 307.712 1.00 62.71 294 MET F CA 1
ATOM 27691 C C . MET F 1 294 ? 318.508 393.039 307.496 1.00 62.71 294 MET F C 1
ATOM 27692 O O . MET F 1 294 ? 317.579 392.630 306.810 1.00 62.71 294 MET F O 1
ATOM 27706 N N . GLU F 1 295 ? 319.324 392.213 308.142 1.00 62.78 295 GLU F N 1
ATOM 27707 C CA . GLU F 1 295 ? 319.169 390.762 308.096 1.00 62.78 295 GLU F CA 1
ATOM 27708 C C . GLU F 1 295 ? 319.435 390.122 309.440 1.00 62.78 295 GLU F C 1
ATOM 27709 O O . GLU F 1 295 ? 320.201 390.624 310.256 1.00 62.78 295 GLU F O 1
ATOM 27721 N N . VAL F 1 296 ? 318.875 388.941 309.634 1.00 61.02 296 VAL F N 1
ATOM 27722 C CA . VAL F 1 296 ? 319.213 388.066 310.742 1.00 61.02 296 VAL F CA 1
ATOM 27723 C C . VAL F 1 296 ? 319.273 386.627 310.262 1.00 61.02 296 VAL F C 1
ATOM 27724 O O . VAL F 1 296 ? 318.420 386.186 309.502 1.00 61.02 296 VAL F O 1
ATOM 27737 N N . ILE F 1 297 ? 320.271 385.884 310.718 1.00 60.19 297 ILE F N 1
ATOM 27738 C CA . ILE F 1 297 ? 320.358 384.435 310.575 1.00 60.19 297 ILE F CA 1
ATOM 27739 C C . ILE F 1 297 ? 320.112 383.845 311.953 1.00 60.19 297 ILE F C 1
ATOM 27740 O O . ILE F 1 297 ? 320.815 384.166 312.906 1.00 60.19 297 ILE F O 1
ATOM 27756 N N . PHE F 1 298 ? 319.123 382.979 312.076 1.00 58.52 298 PHE F N 1
ATOM 27757 C CA . PHE F 1 298 ? 318.648 382.457 313.352 1.00 58.52 298 PHE F CA 1
ATOM 27758 C C . PHE F 1 298 ? 318.257 380.999 313.199 1.00 58.52 298 PHE F C 1
ATOM 27759 O O . PHE F 1 298 ? 317.934 380.544 312.107 1.00 58.52 298 PHE F O 1
ATOM 27776 N N . GLY F 1 299 ? 318.295 380.246 314.285 1.00 57.42 299 GLY F N 1
ATOM 27777 C CA . GLY F 1 299 ? 317.857 378.860 314.282 1.00 57.42 299 GLY F CA 1
ATOM 27778 C C . GLY F 1 299 ? 317.232 378.470 315.597 1.00 57.42 299 GLY F C 1
ATOM 27779 O O . GLY F 1 299 ? 317.517 379.059 316.634 1.00 57.42 299 GLY F O 1
ATOM 27783 N N . TRP F 1 300 ? 316.377 377.463 315.546 1.00 56.93 300 TRP F N 1
ATOM 27784 C CA . TRP F 1 300 ? 315.704 376.927 316.713 1.00 56.93 300 TRP F CA 1
ATOM 27785 C C . TRP F 1 300 ? 315.422 375.441 316.559 1.00 56.93 300 TRP F C 1
ATOM 27786 O O . TRP F 1 300 ? 315.312 374.931 315.448 1.00 56.93 300 TRP F O 1
ATOM 27807 N N . VAL F 1 301 ? 315.226 374.760 317.680 1.00 58.12 301 VAL F N 1
ATOM 27808 C CA . VAL F 1 301 ? 314.739 373.382 317.723 1.00 58.12 301 VAL F CA 1
ATOM 27809 C C . VAL F 1 301 ? 313.575 373.272 318.686 1.00 58.12 301 VAL F C 1
ATOM 27810 O O . VAL F 1 301 ? 313.636 373.785 319.795 1.00 58.12 301 VAL F O 1
ATOM 27823 N N . VAL F 1 302 ? 312.522 372.586 318.257 1.00 59.48 302 VAL F N 1
ATOM 27824 C CA . VAL F 1 302 ? 311.456 372.070 319.116 1.00 59.48 302 VAL F CA 1
ATOM 27825 C C . VAL F 1 302 ? 311.822 370.636 319.495 1.00 59.48 302 VAL F C 1
ATOM 27826 O O . VAL F 1 302 ? 311.762 369.738 318.662 1.00 59.48 302 VAL F O 1
ATOM 27839 N N . LEU F 1 303 ? 312.253 370.415 320.733 1.00 59.69 303 LEU F N 1
ATOM 27840 C CA . LEU F 1 303 ? 312.812 369.141 321.190 1.00 59.69 303 LEU F CA 1
ATOM 27841 C C . LEU F 1 303 ? 311.777 368.028 321.382 1.00 59.69 303 LEU F C 1
ATOM 27842 O O . LEU F 1 303 ? 312.102 366.857 321.227 1.00 59.69 303 LEU F O 1
ATOM 27858 N N . ASP F 1 304 ? 310.525 368.374 321.651 1.00 61.28 304 ASP F N 1
ATOM 27859 C CA . ASP F 1 304 ? 309.384 367.463 321.623 1.00 61.28 304 ASP F CA 1
ATOM 27860 C C . ASP F 1 304 ? 308.172 368.249 321.120 1.00 61.28 304 ASP F C 1
ATOM 27861 O O . ASP F 1 304 ? 307.812 369.235 321.758 1.00 61.28 304 ASP F O 1
ATOM 27870 N N . PRO F 1 305 ? 307.498 367.856 320.029 1.00 60.36 305 PRO F N 1
ATOM 27871 C CA . PRO F 1 305 ? 306.290 368.531 319.571 1.00 60.36 305 PRO F CA 1
ATOM 27872 C C . PRO F 1 305 ? 305.217 368.621 320.654 1.00 60.36 305 PRO F C 1
ATOM 27873 O O . PRO F 1 305 ? 304.458 369.578 320.717 1.00 60.36 305 PRO F O 1
ATOM 27884 N N . ASN F 1 306 ? 305.180 367.633 321.543 1.00 60.36 306 ASN F N 1
ATOM 27885 C CA . ASN F 1 306 ? 304.218 367.498 322.615 1.00 60.36 306 ASN F CA 1
ATOM 27886 C C . ASN F 1 306 ? 304.666 368.185 323.906 1.00 60.36 306 ASN F C 1
ATOM 27887 O O . ASN F 1 306 ? 303.988 368.076 324.921 1.00 60.36 306 ASN F O 1
ATOM 27898 N N . ALA F 1 307 ? 305.772 368.925 323.895 1.00 59.18 307 ALA F N 1
ATOM 27899 C CA . ALA F 1 307 ? 306.061 369.880 324.952 1.00 59.18 307 ALA F CA 1
ATOM 27900 C C . ALA F 1 307 ? 305.194 371.137 324.849 1.00 59.18 307 ALA F C 1
ATOM 27901 O O . ALA F 1 307 ? 305.209 371.947 325.765 1.00 59.18 307 ALA F O 1
ATOM 27908 N N . PHE F 1 308 ? 304.437 371.296 323.764 1.00 59.22 308 PHE F N 1
ATOM 27909 C CA . PHE F 1 308 ? 303.573 372.431 323.496 1.00 59.22 308 PHE F CA 1
ATOM 27910 C C . PHE F 1 308 ? 302.149 371.982 323.249 1.00 59.22 308 PHE F C 1
ATOM 27911 O O . PHE F 1 308 ? 301.904 370.870 322.809 1.00 59.22 308 PHE F O 1
ATOM 27928 N N . VAL F 1 309 ? 301.199 372.858 323.524 1.00 60.94 309 VAL F N 1
ATOM 27929 C CA . VAL F 1 309 ? 299.794 372.704 323.180 1.00 60.94 309 VAL F CA 1
ATOM 27930 C C . VAL F 1 309 ? 299.296 374.007 322.592 1.00 60.94 309 VAL F C 1
ATOM 27931 O O . VAL F 1 309 ? 299.653 375.088 323.050 1.00 60.94 309 VAL F O 1
ATOM 27944 N N . VAL F 1 310 ? 298.487 373.906 321.552 1.00 61.46 310 VAL F N 1
ATOM 27945 C CA . VAL F 1 310 ? 297.955 375.041 320.809 1.00 61.46 310 VAL F CA 1
ATOM 27946 C C . VAL F 1 310 ? 296.479 375.163 321.120 1.00 61.46 310 VAL F C 1
ATOM 27947 O O . VAL F 1 310 ? 295.725 374.225 320.898 1.00 61.46 310 VAL F O 1
ATOM 27960 N N . TYR F 1 311 ? 296.042 376.313 321.605 1.00 61.60 311 TYR F N 1
ATOM 27961 C CA . TYR F 1 311 ? 294.639 376.572 321.880 1.00 61.60 311 TYR F CA 1
ATOM 27962 C C . TYR F 1 311 ? 294.053 377.390 320.742 1.00 61.60 311 TYR F C 1
ATOM 27963 O O . TYR F 1 311 ? 294.468 378.525 320.512 1.00 61.60 311 TYR F O 1
ATOM 27981 N N . LYS F 1 312 ? 293.103 376.817 320.014 1.00 63.50 312 LYS F N 1
ATOM 27982 C CA . LYS F 1 312 ? 292.627 377.331 318.731 1.00 63.50 312 LYS F CA 1
ATOM 27983 C C . LYS F 1 312 ? 291.110 377.419 318.721 1.00 63.50 312 LYS F C 1
ATOM 27984 O O . LYS F 1 312 ? 290.445 376.456 319.067 1.00 63.50 312 LYS F O 1
ATOM 28003 N N . LEU F 1 313 ? 290.549 378.557 318.343 1.00 65.30 313 LEU F N 1
ATOM 28004 C CA . LEU F 1 313 ? 289.106 378.757 318.262 1.00 65.30 313 LEU F CA 1
ATOM 28005 C C . LEU F 1 313 ? 288.467 377.794 317.259 1.00 65.30 313 LEU F C 1
ATOM 28006 O O . LEU F 1 313 ? 289.031 377.549 316.196 1.00 65.30 313 LEU F O 1
ATOM 28022 N N . ALA F 1 314 ? 287.285 377.273 317.564 1.00 69.80 314 ALA F N 1
ATOM 28023 C CA . ALA F 1 314 ? 286.523 376.442 316.640 1.00 69.80 314 ALA F CA 1
ATOM 28024 C C . ALA F 1 314 ? 286.130 377.178 315.344 1.00 69.80 314 ALA F C 1
ATOM 28025 O O . ALA F 1 314 ? 286.109 378.406 315.285 1.00 69.80 314 ALA F O 1
ATOM 28032 N N . ALA F 1 315 ? 285.781 376.436 314.297 1.00 75.76 315 ALA F N 1
ATOM 28033 C CA . ALA F 1 315 ? 285.172 376.997 313.094 1.00 75.76 315 ALA F CA 1
ATOM 28034 C C . ALA F 1 315 ? 283.678 377.302 313.302 1.00 75.76 315 ALA F C 1
ATOM 28035 O O . ALA F 1 315 ? 282.998 376.621 314.066 1.00 75.76 315 ALA F O 1
ATOM 28042 N N . GLU F 1 316 ? 283.134 378.282 312.584 1.00 81.23 316 GLU F N 1
ATOM 28043 C CA . GLU F 1 316 ? 281.700 378.601 312.606 1.00 81.23 316 GLU F CA 1
ATOM 28044 C C . GLU F 1 316 ? 280.838 377.411 312.158 1.00 81.23 316 GLU F C 1
ATOM 28045 O O . GLU F 1 316 ? 280.997 376.879 311.054 1.00 81.23 316 GLU F O 1
ATOM 28057 N N . ALA G 1 2 ? 281.241 505.870 282.433 1.00 50.00 2 ALA G N 1
ATOM 28058 C CA . ALA G 1 2 ? 279.969 505.625 283.136 1.00 50.00 2 ALA G CA 1
ATOM 28059 C C . ALA G 1 2 ? 280.219 505.240 284.589 1.00 50.00 2 ALA G C 1
ATOM 28060 O O . ALA G 1 2 ? 281.183 504.540 284.887 1.00 50.00 2 ALA G O 1
ATOM 28067 N N . THR G 1 3 ? 279.357 505.675 285.508 1.00 82.62 3 THR G N 1
ATOM 28068 C CA . THR G 1 3 ? 279.466 505.363 286.944 1.00 82.62 3 THR G CA 1
ATOM 28069 C C . THR G 1 3 ? 279.097 503.906 287.253 1.00 82.62 3 THR G C 1
ATOM 28070 O O . THR G 1 3 ? 278.345 503.279 286.504 1.00 82.62 3 THR G O 1
ATOM 28081 N N . LYS G 1 4 ? 279.650 503.325 288.322 1.00 81.33 4 LYS G N 1
ATOM 28082 C CA . LYS G 1 4 ? 279.463 501.906 288.654 1.00 81.33 4 LYS G CA 1
ATOM 28083 C C . LYS G 1 4 ? 278.233 501.659 289.525 1.00 81.33 4 LYS G C 1
ATOM 28084 O O . LYS G 1 4 ? 277.986 502.375 290.489 1.00 81.33 4 LYS G O 1
ATOM 28103 N N . SER G 1 5 ? 277.508 500.594 289.213 1.00 82.41 5 SER G N 1
ATOM 28104 C CA . SER G 1 5 ? 276.259 500.155 289.840 1.00 82.41 5 SER G CA 1
ATOM 28105 C C . SER G 1 5 ? 276.379 498.751 290.414 1.00 82.41 5 SER G C 1
ATOM 28106 O O . SER G 1 5 ? 277.195 497.963 289.947 1.00 82.41 5 SER G O 1
ATOM 28114 N N . VAL G 1 6 ? 275.562 498.412 291.411 1.00 80.97 6 VAL G N 1
ATOM 28115 C CA . VAL G 1 6 ? 275.568 497.081 292.040 1.00 80.97 6 VAL G CA 1
ATOM 28116 C C . VAL G 1 6 ? 274.200 496.396 292.092 1.00 80.97 6 VAL G C 1
ATOM 28117 O O . VAL G 1 6 ? 274.162 495.178 292.198 1.00 80.97 6 VAL G O 1
ATOM 28130 N N . LEU G 1 7 ? 273.081 497.115 291.960 1.00 81.86 7 LEU G N 1
ATOM 28131 C CA . LEU G 1 7 ? 271.741 496.524 291.843 1.00 81.86 7 LEU G CA 1
ATOM 28132 C C . LEU G 1 7 ? 271.440 496.132 290.389 1.00 81.86 7 LEU G C 1
ATOM 28133 O O . LEU G 1 7 ? 271.938 496.783 289.474 1.00 81.86 7 LEU G O 1
ATOM 28149 N N . GLN G 1 8 ? 270.587 495.126 290.154 1.00 82.44 8 GLN G N 1
ATOM 28150 C CA . GLN G 1 8 ? 270.175 494.690 288.810 1.00 82.44 8 GLN G CA 1
ATOM 28151 C C . GLN G 1 8 ? 268.669 494.854 288.568 1.00 82.44 8 GLN G C 1
ATOM 28152 O O . GLN G 1 8 ? 267.880 494.627 289.485 1.00 82.44 8 GLN G O 1
ATOM 28166 N N . PRO G 1 9 ? 268.250 495.170 287.330 1.00 85.63 9 PRO G N 1
ATOM 28167 C CA . PRO G 1 9 ? 269.099 495.605 286.225 1.00 85.63 9 PRO G CA 1
ATOM 28168 C C . PRO G 1 9 ? 269.766 496.953 286.545 1.00 85.63 9 PRO G C 1
ATOM 28169 O O . PRO G 1 9 ? 269.196 497.753 287.290 1.00 85.63 9 PRO G O 1
ATOM 28180 N N . PRO G 1 10 ? 270.983 497.216 286.048 1.00 89.05 10 PRO G N 1
ATOM 28181 C CA . PRO G 1 10 ? 271.706 498.438 286.377 1.00 89.05 10 PRO G CA 1
ATOM 28182 C C . PRO G 1 10 ? 270.965 499.690 285.901 1.00 89.05 10 PRO G C 1
ATOM 28183 O O . PRO G 1 10 ? 270.263 499.670 284.889 1.00 89.05 10 PRO G O 1
ATOM 28194 N N . ALA G 1 11 ? 271.137 500.795 286.624 1.00 87.47 11 ALA G N 1
ATOM 28195 C CA . ALA G 1 11 ? 270.534 502.077 286.289 1.00 87.47 11 ALA G CA 1
ATOM 28196 C C . ALA G 1 11 ? 270.946 502.556 284.890 1.00 87.47 11 ALA G C 1
ATOM 28197 O O . ALA G 1 11 ? 272.088 502.353 284.475 1.00 87.47 11 ALA G O 1
ATOM 28204 N N . ALA G 1 12 ? 270.046 503.219 284.169 1.00 88.17 12 ALA G N 1
ATOM 28205 C CA . ALA G 1 12 ? 270.343 503.762 282.849 1.00 88.17 12 ALA G CA 1
ATOM 28206 C C . ALA G 1 12 ? 271.530 504.738 282.906 1.00 88.17 12 ALA G C 1
ATOM 28207 O O . ALA G 1 12 ? 271.647 505.538 283.833 1.00 88.17 12 ALA G O 1
ATOM 28214 N N . GLY G 1 13 ? 272.435 504.662 281.932 1.00 88.99 13 GLY G N 1
ATOM 28215 C CA . GLY G 1 13 ? 273.654 505.473 281.917 1.00 88.99 13 GLY G CA 1
ATOM 28216 C C . GLY G 1 13 ? 274.697 505.064 282.959 1.00 88.99 13 GLY G C 1
ATOM 28217 O O . GLY G 1 13 ? 275.512 505.884 283.374 1.00 88.99 13 GLY G O 1
ATOM 28221 N N . SER G 1 14 ? 274.694 503.807 283.398 1.00 89.16 14 SER G N 1
ATOM 28222 C CA . SER G 1 14 ? 275.674 503.260 284.336 1.00 89.16 14 SER G CA 1
ATOM 28223 C C . SER G 1 14 ? 276.158 501.886 283.893 1.00 89.16 14 SER G C 1
ATOM 28224 O O . SER G 1 14 ? 275.524 501.225 283.071 1.00 89.16 14 SER G O 1
ATOM 28232 N N . ALA G 1 15 ? 277.272 501.436 284.448 1.00 84.14 15 ALA G N 1
ATOM 28233 C CA . ALA G 1 15 ? 277.671 500.051 284.311 1.00 84.14 15 ALA G CA 1
ATOM 28234 C C . ALA G 1 15 ? 277.816 499.163 285.551 1.00 84.14 15 ALA G C 1
ATOM 28235 O O . ALA G 1 15 ? 278.151 499.626 286.640 1.00 84.14 15 ALA G O 1
ATOM 28242 N N . SER G 1 16 ? 277.472 497.889 285.453 1.00 81.79 16 SER G N 1
ATOM 28243 C CA . SER G 1 16 ? 277.537 497.016 286.626 1.00 81.79 16 SER G CA 1
ATOM 28244 C C . SER G 1 16 ? 278.986 496.799 287.050 1.00 81.79 16 SER G C 1
ATOM 28245 O O . SER G 1 16 ? 279.796 496.351 286.245 1.00 81.79 16 SER G O 1
ATOM 28253 N N . ILE G 1 17 ? 279.314 496.993 288.324 1.00 79.32 17 ILE G N 1
ATOM 28254 C CA . ILE G 1 17 ? 280.543 496.430 288.876 1.00 79.32 17 ILE G CA 1
ATOM 28255 C C . ILE G 1 17 ? 280.765 494.907 288.827 1.00 79.32 17 ILE G C 1
ATOM 28256 O O . ILE G 1 17 ? 281.877 494.420 288.960 1.00 79.32 17 ILE G O 1
ATOM 28272 N N . VAL G 1 18 ? 279.695 494.161 288.529 1.00 80.08 18 VAL G N 1
ATOM 28273 C CA . VAL G 1 18 ? 279.608 492.707 288.389 1.00 80.08 18 VAL G CA 1
ATOM 28274 C C . VAL G 1 18 ? 279.039 492.333 287.015 1.00 80.08 18 VAL G C 1
ATOM 28275 O O . VAL G 1 18 ? 278.349 491.336 286.861 1.00 80.08 18 VAL G O 1
ATOM 28288 N N . GLY G 1 19 ? 279.285 493.168 286.006 1.00 80.44 19 GLY G N 1
ATOM 28289 C CA . GLY G 1 19 ? 278.752 493.011 284.649 1.00 80.44 19 GLY G CA 1
ATOM 28290 C C . GLY G 1 19 ? 279.499 492.011 283.770 1.00 80.44 19 GLY G C 1
ATOM 28291 O O . GLY G 1 19 ? 279.031 491.708 282.674 1.00 80.44 19 GLY G O 1
ATOM 28295 N N . GLY G 1 20 ? 280.637 491.482 284.224 1.00 83.30 20 GLY G N 1
ATOM 28296 C CA . GLY G 1 20 ? 281.319 490.364 283.574 1.00 83.30 20 GLY G CA 1
ATOM 28297 C C . GLY G 1 20 ? 280.478 489.086 283.565 1.00 83.30 20 GLY G C 1
ATOM 28298 O O . GLY G 1 20 ? 279.498 488.966 284.298 1.00 83.30 20 GLY G O 1
ATOM 28302 N N . ALA G 1 21 ? 280.846 488.101 282.749 1.00 83.05 21 ALA G N 1
ATOM 28303 C CA . ALA G 1 21 ? 280.096 486.853 282.641 1.00 83.05 21 ALA G CA 1
ATOM 28304 C C . ALA G 1 21 ? 280.006 486.131 283.994 1.00 83.05 21 ALA G C 1
ATOM 28305 O O . ALA G 1 21 ? 281.019 485.870 284.645 1.00 83.05 21 ALA G O 1
ATOM 28312 N N . GLY G 1 22 ? 278.783 485.838 284.439 1.00 79.96 22 GLY G N 1
ATOM 28313 C CA . GLY G 1 22 ? 278.504 485.220 285.735 1.00 79.96 22 GLY G CA 1
ATOM 28314 C C . GLY G 1 22 ? 278.812 486.082 286.961 1.00 79.96 22 GLY G C 1
ATOM 28315 O O . GLY G 1 22 ? 278.805 485.572 288.075 1.00 79.96 22 GLY G O 1
ATOM 28319 N N . GLY G 1 23 ? 279.077 487.379 286.806 1.00 80.68 23 GLY G N 1
ATOM 28320 C CA . GLY G 1 23 ? 279.540 488.236 287.895 1.00 80.68 23 GLY G CA 1
ATOM 28321 C C . GLY G 1 23 ? 278.541 488.409 289.032 1.00 80.68 23 GLY G C 1
ATOM 28322 O O . GLY G 1 23 ? 278.948 488.592 290.175 1.00 80.68 23 GLY G O 1
ATOM 28326 N N . THR G 1 24 ? 277.239 488.289 288.775 1.00 80.07 24 THR G N 1
ATOM 28327 C CA . THR G 1 24 ? 276.190 488.417 289.799 1.00 80.07 24 THR G CA 1
ATOM 28328 C C . THR G 1 24 ? 276.282 487.362 290.897 1.00 80.07 24 THR G C 1
ATOM 28329 O O . THR G 1 24 ? 275.855 487.613 292.018 1.00 80.07 24 THR G O 1
ATOM 28340 N N . GLN G 1 25 ? 276.928 486.226 290.646 1.00 79.01 25 GLN G N 1
ATOM 28341 C CA . GLN G 1 25 ? 277.271 485.242 291.672 1.00 79.01 25 GLN G CA 1
ATOM 28342 C C . GLN G 1 25 ? 278.195 485.822 292.753 1.00 79.01 25 GLN G C 1
ATOM 28343 O O . GLN G 1 25 ? 278.204 485.334 293.878 1.00 79.01 25 GLN G O 1
ATOM 28357 N N . LEU G 1 26 ? 278.936 486.884 292.455 1.00 77.65 26 LEU G N 1
ATOM 28358 C CA . LEU G 1 26 ? 279.587 487.707 293.465 1.00 77.65 26 LEU G CA 1
ATOM 28359 C C . LEU G 1 26 ? 278.793 488.592 294.434 1.00 77.65 26 LEU G C 1
ATOM 28360 O O . LEU G 1 26 ? 279.326 489.037 295.443 1.00 77.65 26 LEU G O 1
ATOM 28376 N N . LEU G 1 27 ? 277.499 488.799 294.174 1.00 79.47 27 LEU G N 1
ATOM 28377 C CA . LEU G 1 27 ? 276.634 489.520 295.076 1.00 79.47 27 LEU G CA 1
ATOM 28378 C C . LEU G 1 27 ? 276.299 488.987 296.480 1.00 79.47 27 LEU G C 1
ATOM 28379 O O . LEU G 1 27 ? 276.099 487.787 296.707 1.00 79.47 27 LEU G O 1
ATOM 28395 N N . PRO G 1 28 ? 276.249 489.886 297.470 1.00 81.18 28 PRO G N 1
ATOM 28396 C CA . PRO G 1 28 ? 275.843 489.460 298.787 1.00 81.18 28 PRO G CA 1
ATOM 28397 C C . PRO G 1 28 ? 274.465 488.792 298.991 1.00 81.18 28 PRO G C 1
ATOM 28398 O O . PRO G 1 28 ? 273.478 488.969 298.257 1.00 81.18 28 PRO G O 1
ATOM 28409 N N . LYS G 1 29 ? 274.438 487.879 299.955 1.00 82.36 29 LYS G N 1
ATOM 28410 C CA . LYS G 1 29 ? 273.261 487.095 300.291 1.00 82.36 29 LYS G CA 1
ATOM 28411 C C . LYS G 1 29 ? 273.190 486.938 301.795 1.00 82.36 29 LYS G C 1
ATOM 28412 O O . LYS G 1 29 ? 274.181 486.591 302.431 1.00 82.36 29 LYS G O 1
ATOM 28431 N N . ASN G 1 30 ? 272.024 487.219 302.353 1.00 80.08 30 ASN G N 1
ATOM 28432 C CA . ASN G 1 30 ? 271.745 487.080 303.769 1.00 80.08 30 ASN G CA 1
ATOM 28433 C C . ASN G 1 30 ? 270.614 486.074 303.927 1.00 80.08 30 ASN G C 1
ATOM 28434 O O . ASN G 1 30 ? 269.510 486.304 303.440 1.00 80.08 30 ASN G O 1
ATOM 28445 N N . ILE G 1 31 ? 270.875 484.973 304.621 1.00 80.06 31 ILE G N 1
ATOM 28446 C CA . ILE G 1 31 ? 269.859 483.980 304.950 1.00 80.06 31 ILE G CA 1
ATOM 28447 C C . ILE G 1 31 ? 269.493 484.187 306.413 1.00 80.06 31 ILE G C 1
ATOM 28448 O O . ILE G 1 31 ? 270.361 484.171 307.283 1.00 80.06 31 ILE G O 1
ATOM 28464 N N . SER G 1 32 ? 268.215 484.402 306.696 1.00 80.78 32 SER G N 1
ATOM 28465 C CA . SER G 1 32 ? 267.744 484.618 308.059 1.00 80.78 32 SER G CA 1
ATOM 28466 C C . SER G 1 32 ? 267.726 483.323 308.867 1.00 80.78 32 SER G C 1
ATOM 28467 O O . SER G 1 32 ? 267.337 482.278 308.350 1.00 80.78 32 SER G O 1
ATOM 28475 N N . GLN G 1 33 ? 268.110 483.364 310.141 1.00 79.68 33 GLN G N 1
ATOM 28476 C CA . GLN G 1 33 ? 267.902 482.238 311.051 1.00 79.68 33 GLN G CA 1
ATOM 28477 C C . GLN G 1 33 ? 266.438 482.088 311.489 1.00 79.68 33 GLN G C 1
ATOM 28478 O O . GLN G 1 33 ? 266.036 480.998 311.882 1.00 79.68 33 GLN G O 1
ATOM 28492 N N . GLU G 1 34 ? 265.622 483.141 311.431 1.00 77.59 34 GLU G N 1
ATOM 28493 C CA . GLU G 1 34 ? 264.179 483.036 311.637 1.00 77.59 34 GLU G CA 1
ATOM 28494 C C . GLU G 1 34 ? 263.537 482.408 310.403 1.00 77.59 34 GLU G C 1
ATOM 28495 O O . GLU G 1 34 ? 263.686 482.903 309.292 1.00 77.59 34 GLU G O 1
ATOM 28507 N N . TRP G 1 35 ? 262.842 481.292 310.585 1.00 70.39 35 TRP G N 1
ATOM 28508 C CA . TRP G 1 35 ? 262.607 480.348 309.498 1.00 70.39 35 TRP G CA 1
ATOM 28509 C C . TRP G 1 35 ? 261.313 480.548 308.708 1.00 70.39 35 TRP G C 1
ATOM 28510 O O . TRP G 1 35 ? 261.187 479.999 307.620 1.00 70.39 35 TRP G O 1
ATOM 28531 N N . TRP G 1 36 ? 260.339 481.287 309.231 1.00 70.17 36 TRP G N 1
ATOM 28532 C CA . TRP G 1 36 ? 258.971 481.321 308.704 1.00 70.17 36 TRP G CA 1
ATOM 28533 C C . TRP G 1 36 ? 258.354 479.930 308.537 1.00 70.17 36 TRP G C 1
ATOM 28534 O O . TRP G 1 36 ? 257.996 479.477 307.450 1.00 70.17 36 TRP G O 1
ATOM 28555 N N . LYS G 1 37 ? 258.218 479.239 309.661 1.00 72.41 37 LYS G N 1
ATOM 28556 C CA . LYS G 1 37 ? 257.379 478.047 309.785 1.00 72.41 37 LYS G CA 1
ATOM 28557 C C . LYS G 1 37 ? 255.910 478.461 309.740 1.00 72.41 37 LYS G C 1
ATOM 28558 O O . LYS G 1 37 ? 255.541 479.501 310.285 1.00 72.41 37 LYS G O 1
ATOM 28577 N N . LYS G 1 38 ? 255.051 477.647 309.133 1.00 76.92 38 LYS G N 1
ATOM 28578 C CA . LYS G 1 38 ? 253.589 477.748 309.292 1.00 76.92 38 LYS G CA 1
ATOM 28579 C C . LYS G 1 38 ? 253.199 477.473 310.754 1.00 76.92 38 LYS G C 1
ATOM 28580 O O . LYS G 1 38 ? 253.899 476.754 311.464 1.00 76.92 38 LYS G O 1
ATOM 28599 N N . ALA G 1 39 ? 252.103 478.064 311.224 1.00 78.78 39 ALA G N 1
ATOM 28600 C CA . ALA G 1 39 ? 251.708 478.040 312.633 1.00 78.78 39 ALA G CA 1
ATOM 28601 C C . ALA G 1 39 ? 251.451 476.615 313.162 1.00 78.78 39 ALA G C 1
ATOM 28602 O O . ALA G 1 39 ? 250.598 475.895 312.637 1.00 78.78 39 ALA G O 1
ATOM 28609 N N . THR G 1 40 ? 252.175 476.201 314.203 1.00 79.01 40 THR G N 1
ATOM 28610 C CA . THR G 1 40 ? 252.006 474.879 314.826 1.00 79.01 40 THR G CA 1
ATOM 28611 C C . THR G 1 40 ? 250.729 474.821 315.664 1.00 79.01 40 THR G C 1
ATOM 28612 O O . THR G 1 40 ? 250.463 475.699 316.486 1.00 79.01 40 THR G O 1
ATOM 28623 N N . GLU G 1 41 ? 249.913 473.785 315.474 1.00 75.71 41 GLU G N 1
ATOM 28624 C CA . GLU G 1 41 ? 248.697 473.600 316.260 1.00 75.71 41 GLU G CA 1
ATOM 28625 C C . GLU G 1 41 ? 249.010 473.411 317.747 1.00 75.71 41 GLU G C 1
ATOM 28626 O O . GLU G 1 41 ? 249.899 472.650 318.120 1.00 75.71 41 GLU G O 1
ATOM 28638 N N . GLN G 1 42 ? 248.248 474.079 318.609 1.00 74.81 42 GLN G N 1
ATOM 28639 C CA . GLN G 1 42 ? 248.342 473.908 320.055 1.00 74.81 42 GLN G CA 1
ATOM 28640 C C . GLN G 1 42 ? 247.962 472.469 320.431 1.00 74.81 42 GLN G C 1
ATOM 28641 O O . GLN G 1 42 ? 246.891 471.998 320.049 1.00 74.81 42 GLN G O 1
ATOM 28655 N N . SER G 1 43 ? 248.813 471.754 321.167 1.00 72.60 43 SER G N 1
ATOM 28656 C CA . SER G 1 43 ? 248.496 470.398 321.623 1.00 72.60 43 SER G CA 1
ATOM 28657 C C . SER G 1 43 ? 247.587 470.455 322.847 1.00 72.60 43 SER G C 1
ATOM 28658 O O . SER G 1 43 ? 247.957 470.901 323.931 1.00 72.60 43 SER G O 1
ATOM 28666 N N . ILE G 1 44 ? 246.350 470.019 322.670 1.00 70.22 44 ILE G N 1
ATOM 28667 C CA . ILE G 1 44 ? 245.348 470.011 323.720 1.00 70.22 44 ILE G CA 1
ATOM 28668 C C . ILE G 1 44 ? 245.764 469.038 324.818 1.00 70.22 44 ILE G C 1
ATOM 28669 O O . ILE G 1 44 ? 245.822 469.403 325.989 1.00 70.22 44 ILE G O 1
ATOM 28685 N N . ILE G 1 45 ? 246.059 467.793 324.457 1.00 67.86 45 ILE G N 1
ATOM 28686 C CA . ILE G 1 45 ? 245.946 466.680 325.391 1.00 67.86 45 ILE G CA 1
ATOM 28687 C C . ILE G 1 45 ? 246.974 466.706 326.516 1.00 67.86 45 ILE G C 1
ATOM 28688 O O . ILE G 1 45 ? 246.569 466.537 327.660 1.00 67.86 45 ILE G O 1
ATOM 28704 N N . PRO G 1 46 ? 248.265 466.982 326.301 1.00 69.39 46 PRO G N 1
ATOM 28705 C CA . PRO G 1 46 ? 249.201 467.038 327.415 1.00 69.39 46 PRO G CA 1
ATOM 28706 C C . PRO G 1 46 ? 248.915 468.179 328.400 1.00 69.39 46 PRO G C 1
ATOM 28707 O O . PRO G 1 46 ? 249.412 468.149 329.518 1.00 69.39 46 PRO G O 1
ATOM 28718 N N . THR G 1 47 ? 248.107 469.176 328.024 1.00 69.45 47 THR G N 1
ATOM 28719 C CA . THR G 1 47 ? 247.720 470.283 328.913 1.00 69.45 47 THR G CA 1
ATOM 28720 C C . THR G 1 47 ? 246.379 470.021 329.599 1.00 69.45 47 THR G C 1
ATOM 28721 O O . THR G 1 47 ? 246.301 470.051 330.822 1.00 69.45 47 THR G O 1
ATOM 28732 N N . LEU G 1 48 ? 245.331 469.690 328.844 1.00 69.67 48 LEU G N 1
ATOM 28733 C CA . LEU G 1 48 ? 244.018 469.315 329.362 1.00 69.67 48 LEU G CA 1
ATOM 28734 C C . LEU G 1 48 ? 243.956 467.832 329.738 1.00 69.67 48 LEU G C 1
ATOM 28735 O O . LEU G 1 48 ? 243.146 467.076 329.218 1.00 69.67 48 LEU G O 1
ATOM 28751 N N . SER G 1 49 ? 244.833 467.368 330.611 1.00 68.03 49 SER G N 1
ATOM 28752 C CA . SER G 1 49 ? 244.747 466.011 331.150 1.00 68.03 49 SER G CA 1
ATOM 28753 C C . SER G 1 49 ? 245.457 465.926 332.481 1.00 68.03 49 SER G C 1
ATOM 28754 O O . SER G 1 49 ? 246.378 466.698 332.756 1.00 68.03 49 SER G O 1
ATOM 28762 N N . LYS G 1 50 ? 245.066 464.967 333.313 1.00 67.21 50 LYS G N 1
ATOM 28763 C CA . LYS G 1 50 ? 245.818 464.645 334.519 1.00 67.21 50 LYS G CA 1
ATOM 28764 C C . LYS G 1 50 ? 247.036 463.807 334.139 1.00 67.21 50 LYS G C 1
ATOM 28765 O O . LYS G 1 50 ? 246.902 462.750 333.530 1.00 67.21 50 LYS G O 1
ATOM 28784 N N . SER G 1 51 ? 248.230 464.263 334.485 1.00 66.49 51 SER G N 1
ATOM 28785 C CA . SER G 1 51 ? 249.448 463.495 334.241 1.00 66.49 51 SER G CA 1
ATOM 28786 C C . SER G 1 51 ? 249.490 462.257 335.132 1.00 66.49 51 SER G C 1
ATOM 28787 O O . SER G 1 51 ? 249.240 462.346 336.331 1.00 66.49 51 SER G O 1
ATOM 28795 N N . THR G 1 52 ? 249.815 461.098 334.568 1.00 64.53 52 THR G N 1
ATOM 28796 C CA . THR G 1 52 ? 250.034 459.845 335.299 1.00 64.53 52 THR G CA 1
ATOM 28797 C C . THR G 1 52 ? 251.348 459.208 334.866 1.00 64.53 52 THR G C 1
ATOM 28798 O O . THR G 1 52 ? 251.711 459.328 333.698 1.00 64.53 52 THR G O 1
ATOM 28809 N N . PRO G 1 53 ? 252.070 458.485 335.738 1.00 63.46 53 PRO G N 1
ATOM 28810 C CA . PRO G 1 53 ? 253.046 457.510 335.279 1.00 63.46 53 PRO G CA 1
ATOM 28811 C C . PRO G 1 53 ? 252.363 456.432 334.433 1.00 63.46 53 PRO G C 1
ATOM 28812 O O . PRO G 1 53 ? 251.207 456.086 334.667 1.00 63.46 53 PRO G O 1
ATOM 28823 N N . VAL G 1 54 ? 253.073 455.921 333.433 1.00 62.10 54 VAL G N 1
ATOM 28824 C CA . VAL G 1 54 ? 252.589 454.922 332.472 1.00 62.10 54 VAL G CA 1
ATOM 28825 C C . VAL G 1 54 ? 253.698 453.910 332.220 1.00 62.10 54 VAL G C 1
ATOM 28826 O O . VAL G 1 54 ? 254.873 454.261 332.236 1.00 62.10 54 VAL G O 1
ATOM 28839 N N . ILE G 1 55 ? 253.332 452.657 331.987 1.00 61.12 55 ILE G N 1
ATOM 28840 C CA . ILE G 1 55 ? 254.216 451.552 331.624 1.00 61.12 55 ILE G CA 1
ATOM 28841 C C . ILE G 1 55 ? 253.757 450.946 330.304 1.00 61.12 55 ILE G C 1
ATOM 28842 O O . ILE G 1 55 ? 252.597 451.066 329.929 1.00 61.12 55 ILE G O 1
ATOM 28858 N N . ILE G 1 56 ? 254.668 450.324 329.566 1.00 62.86 56 ILE G N 1
ATOM 28859 C CA . ILE G 1 56 ? 254.369 449.735 328.260 1.00 62.86 56 ILE G CA 1
ATOM 28860 C C . ILE G 1 56 ? 253.395 448.565 328.421 1.00 62.86 56 ILE G C 1
ATOM 28861 O O . ILE G 1 56 ? 253.571 447.718 329.291 1.00 62.86 56 ILE G O 1
ATOM 28877 N N . GLY G 1 57 ? 252.393 448.489 327.554 1.00 61.94 57 GLY G N 1
ATOM 28878 C CA . GLY G 1 57 ? 251.413 447.410 327.523 1.00 61.94 57 GLY G CA 1
ATOM 28879 C C . GLY G 1 57 ? 250.117 447.745 328.243 1.00 61.94 57 GLY G C 1
ATOM 28880 O O . GLY G 1 57 ? 249.866 448.880 328.619 1.00 61.94 57 GLY G O 1
ATOM 28884 N N . ASP G 1 58 ? 249.253 446.752 328.394 1.00 64.20 58 ASP G N 1
ATOM 28885 C CA . ASP G 1 58 ? 247.886 446.873 328.917 1.00 64.20 58 ASP G CA 1
ATOM 28886 C C . ASP G 1 58 ? 247.798 446.974 330.455 1.00 64.20 58 ASP G C 1
ATOM 28887 O O . ASP G 1 58 ? 246.718 447.004 331.036 1.00 64.20 58 ASP G O 1
ATOM 28896 N N . GLY G 1 59 ? 248.939 446.967 331.141 1.00 61.97 59 GLY G N 1
ATOM 28897 C CA . GLY G 1 59 ? 249.049 446.810 332.592 1.00 61.97 59 GLY G CA 1
ATOM 28898 C C . GLY G 1 59 ? 248.906 448.087 333.407 1.00 61.97 59 GLY G C 1
ATOM 28899 O O . GLY G 1 59 ? 249.202 448.090 334.598 1.00 61.97 59 GLY G O 1
ATOM 28903 N N . ASN G 1 60 ? 248.486 449.183 332.787 1.00 61.57 60 ASN G N 1
ATOM 28904 C CA . ASN G 1 60 ? 248.206 450.444 333.457 1.00 61.57 60 ASN G CA 1
ATOM 28905 C C . ASN G 1 60 ? 246.804 450.403 334.039 1.00 61.57 60 ASN G C 1
ATOM 28906 O O . ASN G 1 60 ? 245.850 450.293 333.281 1.00 61.57 60 ASN G O 1
ATOM 28917 N N . VAL G 1 61 ? 246.663 450.490 335.359 1.00 63.24 61 VAL G N 1
ATOM 28918 C CA . VAL G 1 61 ? 245.379 450.321 336.053 1.00 63.24 61 VAL G CA 1
ATOM 28919 C C . VAL G 1 61 ? 245.101 451.533 336.933 1.00 63.24 61 VAL G C 1
ATOM 28920 O O . VAL G 1 61 ? 245.963 451.966 337.693 1.00 63.24 61 VAL G O 1
ATOM 28933 N N . VAL G 1 62 ? 243.885 452.064 336.858 1.00 63.52 62 VAL G N 1
ATOM 28934 C CA . VAL G 1 62 ? 243.377 453.124 337.733 1.00 63.52 62 VAL G CA 1
ATOM 28935 C C . VAL G 1 62 ? 242.278 452.544 338.622 1.00 63.52 62 VAL G C 1
ATOM 28936 O O . VAL G 1 62 ? 241.292 452.043 338.085 1.00 63.52 62 VAL G O 1
ATOM 28949 N N . PRO G 1 63 ? 242.393 452.597 339.958 1.00 62.82 63 PRO G N 1
ATOM 28950 C CA . PRO G 1 63 ? 241.318 452.217 340.860 1.00 62.82 63 PRO G CA 1
ATOM 28951 C C . PRO G 1 63 ? 240.198 453.257 340.840 1.00 62.82 63 PRO G C 1
ATOM 28952 O O . PRO G 1 63 ? 240.463 454.448 340.966 1.00 62.82 63 PRO G O 1
ATOM 28963 N N . VAL G 1 64 ? 238.946 452.828 340.715 1.00 62.79 64 VAL G N 1
ATOM 28964 C CA . VAL G 1 64 ? 237.780 453.721 340.715 1.00 62.79 64 VAL G CA 1
ATOM 28965 C C . VAL G 1 64 ? 236.848 453.361 341.862 1.00 62.79 64 VAL G C 1
ATOM 28966 O O . VAL G 1 64 ? 236.494 452.202 342.025 1.00 62.79 64 VAL G O 1
ATOM 28979 N N . LEU G 1 65 ? 236.443 454.317 342.691 1.00 63.12 65 LEU G N 1
ATOM 28980 C CA . LEU G 1 65 ? 235.516 454.058 343.787 1.00 63.12 65 LEU G CA 1
ATOM 28981 C C . LEU G 1 65 ? 234.084 453.940 343.256 1.00 63.12 65 LEU G C 1
ATOM 28982 O O . LEU G 1 65 ? 233.464 454.933 342.894 1.00 63.12 65 LEU G O 1
ATOM 28998 N N . THR G 1 66 ? 233.559 452.724 343.178 1.00 64.73 66 THR G N 1
ATOM 28999 C CA . THR G 1 66 ? 232.267 452.409 342.562 1.00 64.73 66 THR G CA 1
ATOM 29000 C C . THR G 1 66 ? 231.092 452.640 343.503 1.00 64.73 66 THR G C 1
ATOM 29001 O O . THR G 1 66 ? 230.059 453.141 343.070 1.00 64.73 66 THR G O 1
ATOM 29012 N N . LYS G 1 67 ? 231.242 452.315 344.790 1.00 65.38 67 LYS G N 1
ATOM 29013 C CA . LYS G 1 67 ? 230.262 452.608 345.842 1.00 65.38 67 LYS G CA 1
ATOM 29014 C C . LYS G 1 67 ? 230.942 453.276 347.014 1.00 65.38 67 LYS G C 1
ATOM 29015 O O . LYS G 1 67 ? 232.034 452.884 347.407 1.00 65.38 67 LYS G O 1
ATOM 29034 N N . ARG G 1 68 ? 230.263 454.256 347.585 1.00 65.90 68 ARG G N 1
ATOM 29035 C CA . ARG G 1 68 ? 230.771 455.181 348.595 1.00 65.90 68 ARG G CA 1
ATOM 29036 C C . ARG G 1 68 ? 229.972 455.000 349.888 1.00 65.90 68 ARG G C 1
ATOM 29037 O O . ARG G 1 68 ? 228.756 454.819 349.808 1.00 65.90 68 ARG G O 1
ATOM 29058 N N . PRO G 1 69 ? 230.592 455.038 351.073 1.00 65.49 69 PRO G N 1
ATOM 29059 C CA . PRO G 1 69 ? 229.876 454.883 352.327 1.00 65.49 69 PRO G CA 1
ATOM 29060 C C . PRO G 1 69 ? 228.907 456.030 352.598 1.00 65.49 69 PRO G C 1
ATOM 29061 O O . PRO G 1 69 ? 229.134 457.169 352.200 1.00 65.49 69 PRO G O 1
ATOM 29072 N N . SER G 1 70 ? 227.814 455.723 353.286 1.00 64.68 70 SER G N 1
ATOM 29073 C CA . SER G 1 70 ? 226.770 456.668 353.669 1.00 64.68 70 SER G CA 1
ATOM 29074 C C . SER G 1 70 ? 226.568 456.633 355.180 1.00 64.68 70 SER G C 1
ATOM 29075 O O . SER G 1 70 ? 226.295 455.574 355.739 1.00 64.68 70 SER G O 1
ATOM 29083 N N . ALA G 1 71 ? 226.693 457.768 355.859 1.00 62.04 71 ALA G N 1
ATOM 29084 C CA . ALA G 1 71 ? 226.446 457.860 357.293 1.00 62.04 71 ALA G CA 1
ATOM 29085 C C . ALA G 1 71 ? 224.953 457.734 357.619 1.00 62.04 71 ALA G C 1
ATOM 29086 O O . ALA G 1 71 ? 224.093 457.800 356.743 1.00 62.04 71 ALA G O 1
ATOM 29093 N N . SER G 1 72 ? 224.631 457.579 358.895 1.00 62.58 72 SER G N 1
A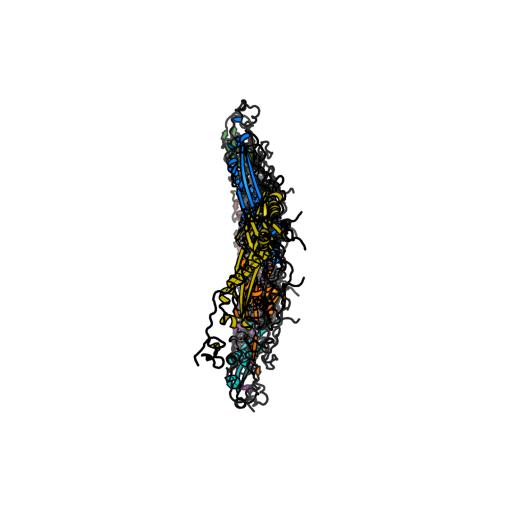TOM 29094 C CA . SER G 1 72 ? 223.260 457.572 359.399 1.00 62.58 72 SER G CA 1
ATOM 29095 C C . SER G 1 72 ? 223.176 458.248 360.763 1.00 62.58 72 SER G C 1
ATOM 29096 O O . SER G 1 72 ? 224.180 458.383 361.461 1.00 62.58 72 SER G O 1
ATOM 29104 N N . ILE G 1 73 ? 221.983 458.691 361.145 1.00 62.52 73 ILE G N 1
ATOM 29105 C CA . ILE G 1 73 ? 221.717 459.282 362.455 1.00 62.52 73 ILE G CA 1
ATOM 29106 C C . ILE G 1 73 ? 221.291 458.182 363.415 1.00 62.52 73 ILE G C 1
ATOM 29107 O O . ILE G 1 73 ? 220.272 457.529 363.211 1.00 62.52 73 ILE G O 1
ATOM 29123 N N . ILE G 1 74 ? 222.081 457.979 364.463 1.00 63.32 74 ILE G N 1
ATOM 29124 C CA . ILE G 1 74 ? 221.899 456.924 365.457 1.00 63.32 74 ILE G CA 1
ATOM 29125 C C . ILE G 1 74 ? 221.515 457.570 366.786 1.00 63.32 74 ILE G C 1
ATOM 29126 O O . ILE G 1 74 ? 222.235 458.430 367.291 1.00 63.32 74 ILE G O 1
ATOM 29142 N N . GLY G 1 75 ? 220.379 457.179 367.355 1.00 64.95 75 GLY G N 1
ATOM 29143 C CA . GLY G 1 75 ? 219.908 457.673 368.642 1.00 64.95 75 GLY G CA 1
ATOM 29144 C C . GLY G 1 75 ? 220.725 457.182 369.835 1.00 64.95 75 GLY G C 1
ATOM 29145 O O . GLY G 1 75 ? 221.607 456.340 369.722 1.00 64.95 75 GLY G O 1
ATOM 29149 N N . GLU G 1 76 ? 220.390 457.673 371.019 1.00 67.25 76 GLU G N 1
ATOM 29150 C CA . GLU G 1 76 ? 220.925 457.189 372.294 1.00 67.25 76 GLU G CA 1
ATOM 29151 C C . GLU G 1 76 ? 220.627 455.695 372.465 1.00 67.25 76 GLU G C 1
ATOM 29152 O O . GLU G 1 76 ? 219.466 455.288 372.431 1.00 67.25 76 GLU G O 1
ATOM 29164 N N . LEU G 1 77 ? 221.670 454.872 372.614 1.00 65.46 77 LEU G N 1
ATOM 29165 C CA . LEU G 1 77 ? 221.601 453.406 372.706 1.00 65.46 77 LEU G CA 1
ATOM 29166 C C . LEU G 1 77 ? 220.878 452.702 371.541 1.00 65.46 77 LEU G C 1
ATOM 29167 O O . LEU G 1 77 ? 220.473 451.550 371.673 1.00 65.46 77 LEU G O 1
ATOM 29183 N N . GLN G 1 78 ? 220.722 453.342 370.383 1.00 64.21 78 GLN G N 1
ATOM 29184 C CA . GLN G 1 78 ? 220.284 452.677 369.155 1.00 64.21 78 GLN G CA 1
ATOM 29185 C C . GLN G 1 78 ? 221.445 451.899 368.515 1.00 64.21 78 GLN G C 1
ATOM 29186 O O . GLN G 1 78 ? 222.605 452.275 368.661 1.00 64.21 78 GLN G O 1
ATOM 29200 N N . ASN G 1 79 ? 221.158 450.817 367.790 1.00 62.79 79 ASN G N 1
ATOM 29201 C CA . ASN G 1 79 ? 222.166 450.011 367.099 1.00 62.79 79 ASN G CA 1
ATOM 29202 C C . ASN G 1 79 ? 222.888 450.807 366.006 1.00 62.79 79 ASN G C 1
ATOM 29203 O O . ASN G 1 79 ? 222.259 451.221 365.035 1.00 62.79 79 ASN G O 1
ATOM 29214 N N . LYS G 1 80 ? 224.210 450.962 366.120 1.00 60.83 80 LYS G N 1
ATOM 29215 C CA . LYS G 1 80 ? 225.069 451.481 365.048 1.00 60.83 80 LYS G CA 1
ATOM 29216 C C . LYS G 1 80 ? 225.002 450.552 363.839 1.00 60.83 80 LYS G C 1
ATOM 29217 O O . LYS G 1 80 ? 224.834 449.345 363.997 1.00 60.83 80 LYS G O 1
ATOM 29236 N N . VAL G 1 81 ? 225.155 451.087 362.632 1.00 63.36 81 VAL G N 1
ATOM 29237 C CA . VAL G 1 81 ? 225.108 450.307 361.387 1.00 63.36 81 VAL G CA 1
ATOM 29238 C C . VAL G 1 81 ? 226.355 450.505 360.545 1.00 63.36 81 VAL G C 1
ATOM 29239 O O . VAL G 1 81 ? 226.940 451.581 360.497 1.00 63.36 81 VAL G O 1
ATOM 29252 N N . ASP G 1 82 ? 226.775 449.434 359.891 1.00 66.06 82 ASP G N 1
ATOM 29253 C CA . ASP G 1 82 ? 227.910 449.378 358.974 1.00 66.06 82 ASP G CA 1
ATOM 29254 C C . ASP G 1 82 ? 227.418 449.629 357.521 1.00 66.06 82 ASP G C 1
ATOM 29255 O O . ASP G 1 82 ? 226.224 449.514 357.244 1.00 66.06 82 ASP G O 1
ATOM 29264 N N . SER G 1 83 ? 228.281 450.022 356.577 1.00 66.36 83 SER G N 1
ATOM 29265 C CA . SER G 1 83 ? 227.868 450.648 355.295 1.00 66.36 83 SER G CA 1
ATOM 29266 C C . SER G 1 83 ? 228.534 450.057 354.038 1.00 66.36 83 SER G C 1
ATOM 29267 O O . SER G 1 83 ? 229.572 449.408 354.120 1.00 66.36 83 SER G O 1
ATOM 29275 N N . GLU G 1 84 ? 227.963 450.309 352.851 1.00 67.98 84 GLU G N 1
ATOM 29276 C CA . GLU G 1 84 ? 228.544 449.995 351.531 1.00 67.98 84 GLU G CA 1
ATOM 29277 C C . GLU G 1 84 ? 229.902 450.663 351.269 1.00 67.98 84 GLU G C 1
ATOM 29278 O O . GLU G 1 84 ? 230.146 451.779 351.706 1.00 67.98 84 GLU G O 1
ATOM 29290 N N . LEU G 1 85 ? 230.764 449.985 350.513 1.00 66.27 85 LEU G N 1
ATOM 29291 C CA . LEU G 1 85 ? 232.036 450.465 349.971 1.00 66.27 85 LEU G CA 1
ATOM 29292 C C . LEU G 1 85 ? 232.460 449.477 348.886 1.00 66.27 85 LEU G C 1
ATOM 29293 O O . LEU G 1 85 ? 232.469 448.275 349.133 1.00 66.27 85 LEU G O 1
ATOM 29309 N N . GLU G 1 86 ? 232.786 449.939 347.690 1.00 66.06 86 GLU G N 1
ATOM 29310 C CA . GLU G 1 86 ? 233.172 449.064 346.589 1.00 66.06 86 GLU G CA 1
ATOM 29311 C C . GLU G 1 86 ? 234.120 449.783 345.650 1.00 66.06 86 GLU G C 1
ATOM 29312 O O . GLU G 1 86 ? 233.912 450.947 345.330 1.00 66.06 86 GLU G O 1
ATOM 29324 N N . VAL G 1 87 ? 235.120 449.080 345.148 1.00 65.42 87 VAL G N 1
ATOM 29325 C CA . VAL G 1 87 ? 236.097 449.599 344.206 1.00 65.42 87 VAL G CA 1
ATOM 29326 C C . VAL G 1 87 ? 236.059 448.770 342.925 1.00 65.42 87 VAL G C 1
ATOM 29327 O O . VAL G 1 87 ? 235.858 447.560 342.946 1.00 65.42 87 VAL G O 1
ATOM 29340 N N . GLY G 1 88 ? 236.193 449.436 341.793 1.00 64.05 88 GLY G N 1
ATOM 29341 C CA . GLY G 1 88 ? 236.369 448.875 340.463 1.00 64.05 88 GLY G CA 1
ATOM 29342 C C . GLY G 1 88 ? 237.709 449.312 339.895 1.00 64.05 88 GLY G C 1
ATOM 29343 O O . GLY G 1 88 ? 238.518 449.922 340.586 1.00 64.05 88 GLY G O 1
ATOM 29347 N N . ALA G 1 89 ? 237.958 449.056 338.623 1.00 63.76 89 ALA G N 1
ATOM 29348 C CA . ALA G 1 89 ? 239.127 449.603 337.958 1.00 63.76 89 ALA G CA 1
ATOM 29349 C C . ALA G 1 89 ? 238.916 449.794 336.466 1.00 63.76 89 ALA G C 1
ATOM 29350 O O . ALA G 1 89 ? 238.169 449.066 335.821 1.00 63.76 89 ALA G O 1
ATOM 29357 N N . LYS G 1 90 ? 239.653 450.749 335.915 1.00 64.36 90 LYS G N 1
ATOM 29358 C CA . LYS G 1 90 ? 239.842 450.952 334.481 1.00 64.36 90 LYS G CA 1
ATOM 29359 C C . LYS G 1 90 ? 241.285 450.608 334.166 1.00 64.36 90 LYS G C 1
ATOM 29360 O O . LYS G 1 90 ? 242.164 450.892 334.971 1.00 64.36 90 LYS G O 1
ATOM 29379 N N . ASN G 1 91 ? 241.552 450.029 333.009 1.00 64.46 91 ASN G N 1
ATOM 29380 C CA . ASN G 1 91 ? 242.917 449.810 332.543 1.00 64.46 91 ASN G CA 1
ATOM 29381 C C . ASN G 1 91 ? 243.099 450.312 331.110 1.00 64.46 91 ASN G C 1
ATOM 29382 O O . ASN G 1 91 ? 242.124 450.482 330.377 1.00 64.46 91 ASN G O 1
ATOM 29393 N N . PHE G 1 92 ? 244.336 450.588 330.715 1.00 62.13 92 PHE G N 1
ATOM 29394 C CA . PHE G 1 92 ? 244.634 451.097 329.382 1.00 62.13 92 PHE G CA 1
ATOM 29395 C C . PHE G 1 92 ? 245.958 450.585 328.825 1.00 62.13 92 PHE G C 1
ATOM 29396 O O . PHE G 1 92 ? 246.948 450.440 329.543 1.00 62.13 92 PHE G O 1
ATOM 29413 N N . LYS G 1 93 ? 245.984 450.381 327.505 1.00 64.22 93 LYS G N 1
ATOM 29414 C CA . LYS G 1 93 ? 247.202 450.077 326.760 1.00 64.22 93 LYS G CA 1
ATOM 29415 C C . LYS G 1 93 ? 247.912 451.331 326.300 1.00 64.22 93 LYS G C 1
ATOM 29416 O O . LYS G 1 93 ? 247.291 452.336 325.973 1.00 64.22 93 LYS G O 1
ATOM 29435 N N . THR G 1 94 ? 249.225 451.243 326.202 1.00 62.61 94 THR G N 1
ATOM 29436 C CA . THR G 1 94 ? 250.019 452.190 325.433 1.00 62.61 94 THR G CA 1
ATOM 29437 C C . THR G 1 94 ? 249.949 451.909 323.939 1.00 62.61 94 THR G C 1
ATOM 29438 O O . THR G 1 94 ? 249.783 450.767 323.520 1.00 62.61 94 THR G O 1
ATOM 29449 N N . ILE G 1 95 ? 250.203 452.930 323.135 1.00 63.10 95 ILE G N 1
ATOM 29450 C CA . ILE G 1 95 ? 250.518 452.827 321.711 1.00 63.10 95 ILE G CA 1
ATOM 29451 C C . ILE G 1 95 ? 251.773 453.643 321.420 1.00 63.10 95 ILE G C 1
ATOM 29452 O O . ILE G 1 95 ? 252.246 454.394 322.271 1.00 63.10 95 ILE G O 1
ATOM 29468 N N . LYS G 1 96 ? 252.362 453.455 320.244 1.00 63.49 96 LYS G N 1
ATOM 29469 C CA . LYS G 1 96 ? 253.597 454.115 319.822 1.00 63.49 96 LYS G CA 1
ATOM 29470 C C . LYS G 1 96 ? 253.353 455.030 318.630 1.00 63.49 96 LYS G C 1
ATOM 29471 O O . LYS G 1 96 ? 252.770 454.606 317.639 1.00 63.49 96 LYS G O 1
ATOM 29490 N N . ALA G 1 97 ? 253.810 456.272 318.715 1.00 63.24 97 ALA G N 1
ATOM 29491 C CA . ALA G 1 97 ? 253.889 457.192 317.589 1.00 63.24 97 ALA G CA 1
ATOM 29492 C C . ALA G 1 97 ? 255.350 457.381 317.213 1.00 63.24 97 ALA G C 1
ATOM 29493 O O . ALA G 1 97 ? 256.181 457.619 318.079 1.00 63.24 97 ALA G O 1
ATOM 29500 N N . GLU G 1 98 ? 255.667 457.310 315.929 1.00 63.96 98 GLU G N 1
ATOM 29501 C CA . GLU G 1 98 ? 257.009 457.565 315.415 1.00 63.96 98 GLU G CA 1
ATOM 29502 C C . GLU G 1 98 ? 256.954 458.516 314.236 1.00 63.96 98 GLU G C 1
ATOM 29503 O O . GLU G 1 98 ? 256.001 458.512 313.461 1.00 63.96 98 GLU G O 1
ATOM 29515 N N . VAL G 1 99 ? 257.991 459.323 314.092 1.00 64.47 99 VAL G N 1
ATOM 29516 C CA . VAL G 1 99 ? 258.225 460.153 312.921 1.00 64.47 99 VAL G CA 1
ATOM 29517 C C . VAL G 1 99 ? 259.676 459.981 312.496 1.00 64.47 99 VAL G C 1
ATOM 29518 O O . VAL G 1 99 ? 260.579 459.941 313.329 1.00 64.47 99 VAL G O 1
ATOM 29531 N N . GLY G 1 100 ? 259.904 459.884 311.193 1.00 64.07 100 GLY G N 1
ATOM 29532 C CA . GLY G 1 100 ? 261.229 459.677 310.636 1.00 64.07 100 GLY G CA 1
ATOM 29533 C C . GLY G 1 100 ? 261.486 460.502 309.390 1.00 64.07 100 GLY G C 1
ATOM 29534 O O . GLY G 1 100 ? 260.602 460.675 308.554 1.00 64.07 100 GLY G O 1
ATOM 29538 N N . LEU G 1 101 ? 262.709 460.997 309.261 1.00 64.26 101 LEU G N 1
ATOM 29539 C CA . LEU G 1 101 ? 263.194 461.761 308.117 1.00 64.26 101 LEU G CA 1
ATOM 29540 C C . LEU G 1 101 ? 264.480 461.135 307.608 1.00 64.26 101 LEU G C 1
ATOM 29541 O O . LEU G 1 101 ? 265.295 460.683 308.397 1.00 64.26 101 LEU G O 1
ATOM 29557 N N . GLU G 1 102 ? 264.694 461.121 306.302 1.00 64.33 102 GLU G N 1
ATOM 29558 C CA . GLU G 1 102 ? 265.910 460.575 305.706 1.00 64.33 102 GLU G CA 1
ATOM 29559 C C . GLU G 1 102 ? 266.519 461.540 304.692 1.00 64.33 102 GLU G C 1
ATOM 29560 O O . GLU G 1 102 ? 265.821 462.103 303.855 1.00 64.33 102 GLU G O 1
ATOM 29572 N N . PHE G 1 103 ? 267.831 461.716 304.752 1.00 64.10 103 PHE G N 1
ATOM 29573 C CA . PHE G 1 103 ? 268.581 462.701 303.985 1.00 64.10 103 PHE G CA 1
ATOM 29574 C C . PHE G 1 103 ? 269.809 462.072 303.344 1.00 64.10 103 PHE G C 1
ATOM 29575 O O . PHE G 1 103 ? 270.497 461.290 303.986 1.00 64.10 103 PHE G O 1
ATOM 29592 N N . SER G 1 104 ? 270.155 462.441 302.117 1.00 64.44 104 SER G N 1
ATOM 29593 C CA . SER G 1 104 ? 271.460 462.097 301.551 1.00 64.44 104 SER G CA 1
ATOM 29594 C C . SER G 1 104 ? 272.604 462.709 302.355 1.00 64.44 104 SER G C 1
ATOM 29595 O O . SER G 1 104 ? 272.444 463.743 302.995 1.00 64.44 104 SER G O 1
ATOM 29603 N N . LEU G 1 105 ? 273.788 462.113 302.309 1.00 64.38 105 LEU G N 1
ATOM 29604 C CA . LEU G 1 105 ? 274.980 462.648 302.957 1.00 64.38 105 LEU G CA 1
ATOM 29605 C C . LEU G 1 105 ? 275.276 464.070 302.483 1.00 64.38 105 LEU G C 1
ATOM 29606 O O . LEU G 1 105 ? 275.606 464.929 303.286 1.00 64.38 105 LEU G O 1
ATOM 29622 N N . GLU G 1 106 ? 275.094 464.360 301.201 1.00 66.00 106 GLU G N 1
ATOM 29623 C CA . GLU G 1 106 ? 275.247 465.705 300.665 1.00 66.00 106 GLU G CA 1
ATOM 29624 C C . GLU G 1 106 ? 274.302 466.696 301.339 1.00 66.00 106 GLU G C 1
ATOM 29625 O O . GLU G 1 106 ? 274.710 467.808 301.654 1.00 66.00 106 GLU G O 1
ATOM 29637 N N . THR G 1 107 ? 273.067 466.305 301.645 1.00 65.24 107 THR G N 1
ATOM 29638 C CA . THR G 1 107 ? 272.125 467.155 302.376 1.00 65.24 107 THR G CA 1
ATOM 29639 C C . THR G 1 107 ? 272.589 467.411 303.802 1.00 65.24 107 THR G C 1
ATOM 29640 O O . THR G 1 107 ? 272.554 468.547 304.257 1.00 65.24 107 THR G O 1
ATOM 29651 N N . ILE G 1 108 ? 273.086 466.392 304.496 1.00 64.79 108 ILE G N 1
ATOM 29652 C CA . ILE G 1 108 ? 273.633 466.519 305.849 1.00 64.79 108 ILE G CA 1
ATOM 29653 C C . ILE G 1 108 ? 274.838 467.455 305.882 1.00 64.79 108 ILE G C 1
ATOM 29654 O O . ILE G 1 108 ? 274.948 468.290 306.772 1.00 64.79 108 ILE G O 1
ATOM 29670 N N . LEU G 1 109 ? 275.741 467.341 304.912 1.00 65.40 109 LEU G N 1
ATOM 29671 C CA . LEU G 1 109 ? 276.948 468.161 304.846 1.00 65.40 109 LEU G CA 1
ATOM 29672 C C . LEU G 1 109 ? 276.650 469.589 304.383 1.00 65.40 109 LEU G C 1
ATOM 29673 O O . LEU G 1 109 ? 277.279 470.531 304.852 1.00 65.40 109 LEU G O 1
ATOM 29689 N N . THR G 1 110 ? 275.671 469.769 303.498 1.00 66.50 110 THR G N 1
ATOM 29690 C CA . THR G 1 110 ? 275.217 471.089 303.045 1.00 66.50 110 THR G CA 1
ATOM 29691 C C . THR G 1 110 ? 274.485 471.845 304.147 1.00 66.50 110 THR G C 1
ATOM 29692 O O . THR G 1 110 ? 274.764 473.019 304.362 1.00 66.50 110 THR G O 1
ATOM 29703 N N . ASN G 1 111 ? 273.548 471.188 304.837 1.00 67.46 111 ASN G N 1
ATOM 29704 C CA . ASN G 1 111 ? 272.643 471.753 305.838 1.00 67.46 111 ASN G CA 1
ATOM 29705 C C . ASN G 1 111 ? 271.926 473.044 305.375 1.00 67.46 111 ASN G C 1
ATOM 29706 O O . ASN G 1 111 ? 272.160 474.113 305.943 1.00 67.46 111 ASN G O 1
ATOM 29717 N N . PRO G 1 112 ? 271.066 472.989 304.341 1.00 67.41 112 PRO G N 1
ATOM 29718 C CA . PRO G 1 112 ? 270.427 474.169 303.754 1.00 67.41 112 PRO G CA 1
ATOM 29719 C C . PRO G 1 112 ? 269.704 475.050 304.779 1.00 67.41 112 PRO G C 1
ATOM 29720 O O . PRO G 1 112 ? 268.821 474.578 305.488 1.00 67.41 112 PRO G O 1
ATOM 29731 N N . ALA G 1 113 ? 270.081 476.323 304.890 1.00 69.77 113 ALA G N 1
ATOM 29732 C CA . ALA G 1 113 ? 269.524 477.280 305.849 1.00 69.77 113 ALA G CA 1
ATOM 29733 C C . ALA G 1 113 ? 269.485 476.790 307.315 1.00 69.77 113 ALA G C 1
ATOM 29734 O O . ALA G 1 113 ? 268.689 477.269 308.122 1.00 69.77 113 ALA G O 1
ATOM 29741 N N . GLY G 1 114 ? 270.327 475.825 307.689 1.00 68.21 114 GLY G N 1
ATOM 29742 C CA . GLY G 1 114 ? 270.324 475.229 309.022 1.00 68.21 114 GLY G CA 1
ATOM 29743 C C . GLY G 1 114 ? 269.153 474.282 309.292 1.00 68.21 114 GLY G C 1
ATOM 29744 O O . GLY G 1 114 ? 268.776 474.119 310.444 1.00 68.21 114 GLY G O 1
ATOM 29748 N N . ILE G 1 115 ? 268.555 473.659 308.276 1.00 68.28 115 ILE G N 1
ATOM 29749 C CA . ILE G 1 115 ? 267.412 472.751 308.420 1.00 68.28 115 ILE G CA 1
ATOM 29750 C C . ILE G 1 115 ? 267.621 471.655 309.474 1.00 68.28 115 ILE G C 1
ATOM 29751 O O . ILE G 1 115 ? 266.714 471.387 310.252 1.00 68.28 115 ILE G O 1
ATOM 29767 N N . LEU G 1 116 ? 268.811 471.066 309.601 1.00 67.48 116 LEU G N 1
ATOM 29768 C CA . LEU G 1 116 ? 269.086 470.049 310.625 1.00 67.48 116 LEU G CA 1
ATOM 29769 C C . LEU G 1 116 ? 268.937 470.592 312.049 1.00 67.48 116 LEU G C 1
ATOM 29770 O O . LEU G 1 116 ? 268.730 469.825 312.983 1.00 67.48 116 LEU G O 1
ATOM 29786 N N . ASP G 1 117 ? 269.025 471.901 312.243 1.00 70.00 117 ASP G N 1
ATOM 29787 C CA . ASP G 1 117 ? 268.865 472.525 313.550 1.00 70.00 117 ASP G CA 1
ATOM 29788 C C . ASP G 1 117 ? 267.392 472.673 313.951 1.00 70.00 117 ASP G C 1
ATOM 29789 O O . ASP G 1 117 ? 267.112 472.905 315.124 1.00 70.00 117 ASP G O 1
ATOM 29798 N N . ILE G 1 118 ? 266.448 472.506 313.020 1.00 68.75 118 ILE G N 1
ATOM 29799 C CA . ILE G 1 118 ? 265.008 472.612 313.279 1.00 68.75 118 ILE G CA 1
ATOM 29800 C C . ILE G 1 118 ? 264.252 471.288 313.163 1.00 68.75 118 ILE G C 1
ATOM 29801 O O . ILE G 1 118 ? 263.105 471.228 313.592 1.00 68.75 118 ILE G O 1
ATOM 29817 N N . ILE G 1 119 ? 264.841 470.208 312.637 1.00 67.33 119 ILE G N 1
ATOM 29818 C CA . ILE G 1 119 ? 264.102 468.941 312.507 1.00 67.33 119 ILE G CA 1
ATOM 29819 C C . ILE G 1 119 ? 263.654 468.369 313.850 1.00 67.33 119 ILE G C 1
ATOM 29820 O O . ILE G 1 119 ? 262.568 467.817 313.916 1.00 67.33 119 ILE G O 1
ATOM 29836 N N . GLY G 1 120 ? 264.408 468.533 314.938 1.00 68.77 120 GLY G N 1
ATOM 29837 C CA . GLY G 1 120 ? 263.993 468.048 316.256 1.00 68.77 120 GLY G CA 1
ATOM 29838 C C . GLY G 1 120 ? 262.716 468.720 316.756 1.00 68.77 120 GLY G C 1
ATOM 29839 O O . GLY G 1 120 ? 261.816 468.069 317.280 1.00 68.77 120 GLY G O 1
ATOM 29843 N N . GLU G 1 121 ? 262.576 470.019 316.526 1.00 69.36 121 GLU G N 1
ATOM 29844 C CA . GLU G 1 121 ? 261.361 470.765 316.830 1.00 69.36 121 GLU G CA 1
ATOM 29845 C C . GLU G 1 121 ? 260.198 470.337 315.931 1.00 69.36 121 GLU G C 1
ATOM 29846 O O . GLU G 1 121 ? 259.096 470.109 316.412 1.00 69.36 121 GLU G O 1
ATOM 29858 N N . GLU G 1 122 ? 260.426 470.168 314.633 1.00 68.69 122 GLU G N 1
ATOM 29859 C CA . GLU G 1 122 ? 259.387 469.744 313.694 1.00 68.69 122 GLU G CA 1
ATOM 29860 C C . GLU G 1 122 ? 258.911 468.310 313.930 1.00 68.69 122 GLU G C 1
ATOM 29861 O O . GLU G 1 122 ? 257.724 468.028 313.811 1.00 68.69 122 GLU G O 1
ATOM 29873 N N . MET G 1 123 ? 259.809 467.406 314.309 1.00 66.24 123 MET G N 1
ATOM 29874 C CA . MET G 1 123 ? 259.503 466.019 314.631 1.00 66.24 123 MET G CA 1
ATOM 29875 C C . MET G 1 123 ? 258.781 465.904 315.970 1.00 66.24 123 MET G C 1
ATOM 29876 O O . MET G 1 123 ? 257.708 465.313 316.032 1.00 66.24 123 MET G O 1
ATOM 29890 N N . SER G 1 124 ? 259.286 466.523 317.037 1.00 66.00 124 SER G N 1
ATOM 29891 C CA . SER G 1 124 ? 258.567 466.532 318.319 1.00 66.00 124 SER G CA 1
ATOM 29892 C C . SER G 1 124 ? 257.204 467.220 318.210 1.00 66.00 124 SER G C 1
ATOM 29893 O O . SER G 1 124 ? 256.243 466.765 318.822 1.00 66.00 124 SER G O 1
ATOM 29901 N N . GLY G 1 125 ? 257.061 468.224 317.348 1.00 65.59 125 GLY G N 1
ATOM 29902 C CA . GLY G 1 125 ? 255.771 468.794 316.988 1.00 65.59 125 GLY G CA 1
ATOM 29903 C C . GLY G 1 125 ? 254.856 467.818 316.262 1.00 65.59 125 GLY G C 1
ATOM 29904 O O . GLY G 1 125 ? 253.687 467.710 316.610 1.00 65.59 125 GLY G O 1
ATOM 29908 N N . ALA G 1 126 ? 255.357 467.049 315.301 1.00 65.54 126 ALA G N 1
ATOM 29909 C CA . ALA G 1 126 ? 254.569 466.040 314.601 1.00 65.54 126 ALA G CA 1
ATOM 29910 C C . ALA G 1 126 ? 254.065 464.943 315.540 1.00 65.54 126 ALA G C 1
ATOM 29911 O O . ALA G 1 126 ? 252.917 464.524 315.434 1.00 65.54 126 ALA G O 1
ATOM 29918 N N . LEU G 1 127 ? 254.885 464.526 316.508 1.00 64.12 127 LEU G N 1
ATOM 29919 C CA . LEU G 1 127 ? 254.479 463.581 317.544 1.00 64.12 127 LEU G CA 1
ATOM 29920 C C . LEU G 1 127 ? 253.382 464.155 318.426 1.00 64.12 127 LEU G C 1
ATOM 29921 O O . LEU G 1 127 ? 252.377 463.491 318.637 1.00 64.12 127 LEU G O 1
ATOM 29937 N N . ALA G 1 128 ? 253.514 465.397 318.884 1.00 65.32 128 ALA G N 1
ATOM 29938 C CA . ALA G 1 128 ? 252.492 466.059 319.684 1.00 65.32 128 ALA G CA 1
ATOM 29939 C C . ALA G 1 128 ? 251.147 466.150 318.954 1.00 65.32 128 ALA G C 1
ATOM 29940 O O . ALA G 1 128 ? 250.103 465.910 319.551 1.00 65.32 128 ALA G O 1
ATOM 29947 N N . ARG G 1 129 ? 251.141 466.421 317.648 1.00 66.64 129 ARG G N 1
ATOM 29948 C CA . ARG G 1 129 ? 249.910 466.388 316.851 1.00 66.64 129 ARG G CA 1
ATOM 29949 C C . ARG G 1 129 ? 249.346 464.982 316.695 1.00 66.64 129 ARG G C 1
ATOM 29950 O O . ARG G 1 129 ? 248.133 464.828 316.712 1.00 66.64 129 ARG G O 1
ATOM 29971 N N . GLN G 1 130 ? 250.182 463.951 316.615 1.00 66.36 130 GLN G N 1
ATOM 29972 C CA . GLN G 1 130 ? 249.717 462.567 316.593 1.00 66.36 130 GLN G CA 1
ATOM 29973 C C . GLN G 1 130 ? 249.147 462.133 317.947 1.00 66.36 130 GLN G C 1
ATOM 29974 O O . GLN G 1 130 ? 248.152 461.419 317.976 1.00 66.36 130 GLN G O 1
ATOM 29988 N N . VAL G 1 131 ? 249.700 462.577 319.072 1.00 64.82 131 VAL G N 1
ATOM 29989 C CA . VAL G 1 131 ? 249.082 462.364 320.384 1.00 64.82 131 VAL G CA 1
ATOM 29990 C C . VAL G 1 131 ? 247.669 462.935 320.410 1.00 64.82 131 VAL G C 1
ATOM 29991 O O . VAL G 1 131 ? 246.733 462.199 320.693 1.00 64.82 131 VAL G O 1
ATOM 30004 N N . ASP G 1 132 ? 247.472 464.198 320.035 1.00 68.26 132 ASP G N 1
ATOM 30005 C CA . ASP G 1 132 ? 246.130 464.769 319.947 1.00 68.26 132 ASP G CA 1
ATOM 30006 C C . ASP G 1 132 ? 245.233 463.987 318.984 1.00 68.26 132 ASP G C 1
ATOM 30007 O O . ASP G 1 132 ? 244.107 463.655 319.330 1.00 68.26 132 ASP G O 1
ATOM 30016 N N . ALA G 1 133 ? 245.704 463.648 317.786 1.00 66.85 133 ALA G N 1
ATOM 30017 C CA . ALA G 1 133 ? 244.903 462.930 316.803 1.00 66.85 133 ALA G CA 1
ATOM 30018 C C . ALA G 1 133 ? 244.470 461.538 317.274 1.00 66.85 133 ALA G C 1
ATOM 30019 O O . ALA G 1 133 ? 243.345 461.116 317.014 1.00 66.85 133 ALA G O 1
ATOM 30026 N N . ALA G 1 134 ? 245.330 460.825 317.991 1.00 65.85 134 ALA G N 1
ATOM 30027 C CA . ALA G 1 134 ? 245.019 459.517 318.532 1.00 65.85 134 ALA G CA 1
ATOM 30028 C C . ALA G 1 134 ? 243.997 459.624 319.659 1.00 65.85 134 ALA G C 1
ATOM 30029 O O . ALA G 1 134 ? 242.922 459.038 319.582 1.00 65.85 134 ALA G O 1
ATOM 30036 N N . VAL G 1 135 ? 244.303 460.428 320.672 1.00 65.01 135 VAL G N 1
ATOM 30037 C CA . VAL G 1 135 ? 243.497 460.560 321.883 1.00 65.01 135 VAL G CA 1
ATOM 30038 C C . VAL G 1 135 ? 242.143 461.189 321.595 1.00 65.01 135 VAL G C 1
ATOM 30039 O O . VAL G 1 135 ? 241.134 460.716 322.104 1.00 65.01 135 VAL G O 1
ATOM 30052 N N . ILE G 1 136 ? 242.077 462.236 320.774 1.00 67.11 136 ILE G N 1
ATOM 30053 C CA . ILE G 1 136 ? 240.817 462.905 320.463 1.00 67.11 136 ILE G CA 1
ATOM 30054 C C . ILE G 1 136 ? 240.022 462.104 319.447 1.00 67.11 136 ILE G C 1
ATOM 30055 O O . ILE G 1 136 ? 238.870 461.783 319.708 1.00 67.11 136 ILE G O 1
ATOM 30071 N N . HIS G 1 137 ? 240.602 461.778 318.292 1.00 68.19 137 HIS G N 1
ATOM 30072 C CA . HIS G 1 137 ? 239.850 461.324 317.116 1.00 68.19 137 HIS G CA 1
ATOM 30073 C C . HIS G 1 137 ? 240.004 459.851 316.769 1.00 68.19 137 HIS G C 1
ATOM 30074 O O . HIS G 1 137 ? 239.290 459.389 315.890 1.00 68.19 137 HIS G O 1
ATOM 30088 N N . ASN G 1 138 ? 240.901 459.109 317.419 1.00 68.02 138 ASN G N 1
ATOM 30089 C CA . ASN G 1 138 ? 241.320 457.773 316.996 1.00 68.02 138 ASN G CA 1
ATOM 30090 C C . ASN G 1 138 ? 241.945 457.766 315.589 1.00 68.02 138 ASN G C 1
ATOM 30091 O O . ASN G 1 138 ? 241.677 456.870 314.801 1.00 68.02 138 ASN G O 1
ATOM 30102 N N . ARG G 1 139 ? 242.773 458.757 315.242 1.00 69.31 139 ARG G N 1
ATOM 30103 C CA . ARG G 1 139 ? 243.330 458.921 313.891 1.00 69.31 139 ARG G CA 1
ATOM 30104 C C . ARG G 1 139 ? 244.835 458.759 313.825 1.00 69.31 139 ARG G C 1
ATOM 30105 O O . ARG G 1 139 ? 245.556 459.170 314.726 1.00 69.31 139 ARG G O 1
ATOM 30126 N N . GLN G 1 140 ? 245.319 458.256 312.702 1.00 70.12 140 GLN G N 1
ATOM 30127 C CA . GLN G 1 140 ? 246.702 458.417 312.278 1.00 70.12 140 GLN G CA 1
ATOM 30128 C C . GLN G 1 140 ? 246.899 459.798 311.626 1.00 70.12 140 GLN G C 1
ATOM 30129 O O . GLN G 1 140 ? 246.196 460.143 310.687 1.00 70.12 140 GLN G O 1
ATOM 30143 N N . SER G 1 141 ? 247.869 460.588 312.077 1.00 69.51 141 SER G N 1
ATOM 30144 C CA . SER G 1 141 ? 248.203 461.900 311.509 1.00 69.51 141 SER G CA 1
ATOM 30145 C C . SER G 1 141 ? 248.625 461.826 310.045 1.00 69.51 141 SER G C 1
ATOM 30146 O O . SER G 1 141 ? 248.210 462.652 309.243 1.00 69.51 141 SER G O 1
ATOM 30154 N N . SER G 1 142 ? 249.453 460.849 309.684 1.00 71.01 142 SER G N 1
ATOM 30155 C CA . SER G 1 142 ? 250.124 460.789 308.383 1.00 71.01 142 SER G CA 1
ATOM 30156 C C . SER G 1 142 ? 249.211 460.470 307.201 1.00 71.01 142 SER G C 1
ATOM 30157 O O . SER G 1 142 ? 249.566 460.794 306.073 1.00 71.01 142 SER G O 1
ATOM 30165 N N . ASN G 1 143 ? 248.032 459.888 307.420 1.00 71.25 143 ASN G N 1
ATOM 30166 C CA . ASN G 1 143 ? 247.052 459.633 306.360 1.00 71.25 143 ASN G CA 1
ATOM 30167 C C . ASN G 1 143 ? 245.591 459.899 306.760 1.00 71.25 143 ASN G C 1
ATOM 30168 O O . ASN G 1 143 ? 244.695 459.717 305.941 1.00 71.25 143 ASN G O 1
ATOM 30179 N N . GLY G 1 144 ? 245.321 460.312 307.999 1.00 71.34 144 GLY G N 1
ATOM 30180 C CA . GLY G 1 144 ? 243.973 460.594 308.490 1.00 71.34 144 GLY G CA 1
ATOM 30181 C C . GLY G 1 144 ? 243.069 459.373 308.676 1.00 71.34 144 GLY G C 1
ATOM 30182 O O . GLY G 1 144 ? 241.884 459.552 308.933 1.00 71.34 144 GLY G O 1
ATOM 30186 N N . ALA G 1 145 ? 243.575 458.146 308.544 1.00 70.02 145 ALA G N 1
ATOM 30187 C CA . ALA G 1 145 ? 242.796 456.926 308.737 1.00 70.02 145 ALA G CA 1
ATOM 30188 C C . ALA G 1 145 ? 242.511 456.640 310.216 1.00 70.02 145 ALA G C 1
ATOM 30189 O O . ALA G 1 145 ? 243.253 457.066 311.100 1.00 70.02 145 ALA G O 1
ATOM 30196 N N . GLN G 1 146 ? 241.467 455.860 310.490 1.00 68.94 146 GLN G N 1
ATOM 30197 C CA . GLN G 1 146 ? 241.190 455.347 311.827 1.00 68.94 146 GLN G CA 1
ATOM 30198 C C . GLN G 1 146 ? 242.301 454.408 312.297 1.00 68.94 146 GLN G C 1
ATOM 30199 O O . GLN G 1 146 ? 242.739 453.537 311.551 1.00 68.94 146 GLN G O 1
ATOM 30213 N N . LEU G 1 147 ? 242.730 454.546 313.547 1.00 67.60 147 LEU G N 1
ATOM 30214 C CA . LEU G 1 147 ? 243.614 453.583 314.186 1.00 67.60 147 LEU G CA 1
ATOM 30215 C C . LEU G 1 147 ? 242.871 452.260 314.404 1.00 67.60 147 LEU G C 1
ATOM 30216 O O . LEU G 1 147 ? 241.740 452.249 314.885 1.00 67.60 147 LEU G O 1
ATOM 30232 N N . THR G 1 148 ? 243.527 451.145 314.093 1.00 68.07 148 THR G N 1
ATOM 30233 C CA . THR G 1 148 ? 243.023 449.778 314.327 1.00 68.07 148 THR G CA 1
ATOM 30234 C C . THR G 1 148 ? 243.491 449.220 315.679 1.00 68.07 148 THR G C 1
ATOM 30235 O O . THR G 1 148 ? 243.096 448.133 316.089 1.00 68.07 148 THR G O 1
ATOM 30246 N N . SER G 1 149 ? 244.312 449.972 316.413 1.00 66.47 149 SER G N 1
ATOM 30247 C CA . SER G 1 149 ? 244.691 449.706 317.803 1.00 66.47 149 SER G CA 1
ATOM 30248 C C . SER G 1 149 ? 243.475 449.592 318.730 1.00 66.47 149 SER G C 1
ATOM 30249 O O . SER G 1 149 ? 242.392 450.096 318.438 1.00 66.47 149 SER G O 1
ATOM 30257 N N . GLY G 1 150 ? 243.647 448.960 319.888 1.00 65.52 150 GLY G N 1
ATOM 30258 C CA . GLY G 1 150 ? 242.555 448.730 320.846 1.00 65.52 150 GLY G CA 1
ATOM 30259 C C . GLY G 1 150 ? 242.171 449.920 321.733 1.00 65.52 150 GLY G C 1
ATOM 30260 O O . GLY G 1 150 ? 241.346 449.768 322.629 1.00 65.52 150 GLY G O 1
ATOM 30264 N N . THR G 1 151 ? 242.782 451.086 321.540 1.00 64.95 151 THR G N 1
ATOM 30265 C CA . THR G 1 151 ? 242.570 452.304 322.333 1.00 64.95 151 THR G CA 1
ATOM 30266 C C . THR G 1 151 ? 241.203 452.948 322.095 1.00 64.95 151 THR G C 1
ATOM 30267 O O . THR G 1 151 ? 240.651 452.858 321.004 1.00 64.95 151 THR G O 1
ATOM 30278 N N . VAL G 1 152 ? 240.673 453.658 323.095 1.00 66.04 152 VAL G N 1
ATOM 30279 C CA . VAL G 1 152 ? 239.381 454.366 323.017 1.00 66.04 152 VAL G CA 1
ATOM 30280 C C . VAL G 1 152 ? 239.608 455.875 323.020 1.00 66.04 152 VAL G C 1
ATOM 30281 O O . VAL G 1 152 ? 240.155 456.412 323.975 1.00 66.04 152 VAL G O 1
ATOM 30294 N N . SER G 1 153 ? 239.200 456.592 321.973 1.00 67.07 153 SER G N 1
ATOM 30295 C CA . SER G 1 153 ? 239.351 458.049 321.921 1.00 67.07 153 SER G CA 1
ATOM 30296 C C . SER G 1 153 ? 238.297 458.771 322.755 1.00 67.07 153 SER G C 1
ATOM 30297 O O . SER G 1 153 ? 237.219 458.246 323.005 1.00 67.07 153 SER G O 1
ATOM 30305 N N . ILE G 1 154 ? 238.549 460.027 323.117 1.00 66.71 154 ILE G N 1
ATOM 30306 C CA . ILE G 1 154 ? 237.558 460.886 323.777 1.00 66.71 154 ILE G CA 1
ATOM 30307 C C . ILE G 1 154 ? 236.262 460.949 322.974 1.00 66.71 154 ILE G C 1
ATOM 30308 O O . ILE G 1 154 ? 235.181 460.907 323.534 1.00 66.71 154 ILE G O 1
ATOM 30324 N N . THR G 1 155 ? 236.345 461.029 321.652 1.00 68.29 155 THR G N 1
ATOM 30325 C CA . THR G 1 155 ? 235.167 461.114 320.784 1.00 68.29 155 THR G CA 1
ATOM 30326 C C . THR G 1 155 ? 234.445 459.788 320.589 1.00 68.29 155 THR G C 1
ATOM 30327 O O . THR G 1 155 ? 233.308 459.796 320.136 1.00 68.29 155 THR G O 1
ATOM 30338 N N . ALA G 1 156 ? 235.048 458.646 320.911 1.00 68.90 156 ALA G N 1
ATOM 30339 C CA . ALA G 1 156 ? 234.375 457.358 320.830 1.00 68.90 156 ALA G CA 1
ATOM 30340 C C . ALA G 1 156 ? 233.399 457.200 322.007 1.00 68.90 156 ALA G C 1
ATOM 30341 O O . ALA G 1 156 ? 233.800 457.121 323.168 1.00 68.90 156 ALA G O 1
ATOM 30348 N N . GLY G 1 157 ? 232.101 457.180 321.723 1.00 70.86 157 GLY G N 1
ATOM 30349 C CA . GLY G 1 157 ? 231.064 456.935 322.730 1.00 70.86 157 GLY G CA 1
ATOM 30350 C C . GLY G 1 157 ? 230.798 458.059 323.738 1.00 70.86 157 GLY G C 1
ATOM 30351 O O . GLY G 1 157 ? 229.906 457.908 324.572 1.00 70.86 157 GLY G O 1
ATOM 30355 N N . ALA G 1 158 ? 231.495 459.195 323.672 1.00 69.04 158 ALA G N 1
ATOM 30356 C CA . ALA G 1 158 ? 231.051 460.401 324.366 1.00 69.04 158 ALA G CA 1
ATOM 30357 C C . ALA G 1 158 ? 229.723 460.890 323.770 1.00 69.04 158 ALA G C 1
ATOM 30358 O O . ALA G 1 158 ? 229.545 460.813 322.552 1.00 69.04 158 ALA G O 1
ATOM 30365 N N . PRO G 1 159 ? 228.785 461.401 324.581 1.00 68.62 159 PRO G N 1
ATOM 30366 C CA . PRO G 1 159 ? 227.563 462.006 324.075 1.00 68.62 159 PRO G CA 1
ATOM 30367 C C . PRO G 1 159 ? 227.866 463.225 323.203 1.00 68.62 159 PRO G C 1
ATOM 30368 O O . PRO G 1 159 ? 228.853 463.931 323.416 1.00 68.62 159 PRO G O 1
ATOM 30379 N N . THR G 1 160 ? 227.002 463.503 322.231 1.00 70.66 160 THR G N 1
ATOM 30380 C CA . THR G 1 160 ? 227.190 464.620 321.301 1.00 70.66 160 THR G CA 1
ATOM 30381 C C . THR G 1 160 ? 226.055 465.630 321.371 1.00 70.66 160 THR G C 1
ATOM 30382 O O . THR G 1 160 ? 224.901 465.286 321.619 1.00 70.66 160 THR G O 1
ATOM 30393 N N . VAL G 1 161 ? 226.387 466.895 321.135 1.00 71.14 161 VAL G N 1
ATOM 30394 C CA . VAL G 1 161 ? 225.433 467.980 320.913 1.00 71.14 161 VAL G CA 1
ATOM 30395 C C . VAL G 1 161 ? 225.557 468.404 319.461 1.00 71.14 161 VAL G C 1
ATOM 30396 O O . VAL G 1 161 ? 226.633 468.795 319.017 1.00 71.14 161 VAL G O 1
ATOM 30409 N N . GLU G 1 162 ? 224.471 468.322 318.707 1.00 76.63 162 GLU G N 1
ATOM 30410 C CA . GLU G 1 162 ? 224.463 468.721 317.305 1.00 76.63 162 GLU G CA 1
ATOM 30411 C C . GLU G 1 162 ? 224.281 470.237 317.162 1.00 76.63 162 GLU G C 1
ATOM 30412 O O . GLU G 1 162 ? 223.203 470.771 317.405 1.00 76.63 162 GLU G O 1
ATOM 30424 N N . LEU G 1 163 ? 225.339 470.933 316.760 1.00 73.34 163 LEU G N 1
ATOM 30425 C CA . LEU G 1 163 ? 225.336 472.361 316.473 1.00 73.34 163 LEU G CA 1
ATOM 30426 C C . LEU G 1 163 ? 224.632 472.649 315.137 1.00 73.34 163 LEU G C 1
ATOM 30427 O O . LEU G 1 163 ? 224.917 471.968 314.149 1.00 73.34 163 LEU G O 1
ATOM 30443 N N . PRO G 1 164 ? 223.770 473.675 315.043 1.00 76.20 164 PRO G N 1
ATOM 30444 C CA . PRO G 1 164 ? 223.165 474.085 313.784 1.00 76.20 164 PRO G CA 1
ATOM 30445 C C . PRO G 1 164 ? 224.207 474.493 312.748 1.00 76.20 164 PRO G C 1
ATOM 30446 O O . PRO G 1 164 ? 225.180 475.178 313.054 1.00 76.20 164 PRO G O 1
ATOM 30457 N N . LEU G 1 165 ? 223.985 474.084 311.505 1.00 83.35 165 LEU G N 1
ATOM 30458 C CA . LEU G 1 165 ? 224.894 474.358 310.394 1.00 83.35 165 LEU G CA 1
ATOM 30459 C C . LEU G 1 165 ? 224.689 475.753 309.773 1.00 83.35 165 LEU G C 1
ATOM 30460 O O . LEU G 1 165 ? 225.604 476.312 309.175 1.00 83.35 165 LEU G O 1
ATOM 30476 N N . THR G 1 166 ? 223.495 476.327 309.926 1.00 80.76 166 THR G N 1
ATOM 30477 C CA . THR G 1 166 ? 223.071 477.607 309.338 1.00 80.76 166 THR G CA 1
ATOM 30478 C C . THR G 1 166 ? 223.929 478.789 309.792 1.00 80.76 166 THR G C 1
ATOM 30479 O O . THR G 1 166 ? 224.227 478.931 310.977 1.00 80.76 166 THR G O 1
ATOM 30490 N N . ALA G 1 167 ? 224.289 479.682 308.871 1.00 80.25 167 ALA G N 1
ATOM 30491 C CA . ALA G 1 167 ? 225.094 480.863 309.172 1.00 80.25 167 ALA G CA 1
ATOM 30492 C C . ALA G 1 167 ? 224.344 481.877 310.052 1.00 80.25 167 ALA G C 1
ATOM 30493 O O . ALA G 1 167 ? 223.145 482.102 309.891 1.00 80.25 167 ALA G O 1
ATOM 30500 N N . GLY G 1 168 ? 225.051 482.504 310.990 1.00 78.95 168 GLY G N 1
ATOM 30501 C CA . GLY G 1 168 ? 224.506 483.529 311.886 1.00 78.95 168 GLY G CA 1
ATOM 30502 C C . GLY G 1 168 ? 223.588 483.028 313.011 1.00 78.95 168 GLY G C 1
ATOM 30503 O O . GLY G 1 168 ? 223.241 483.816 313.888 1.00 78.95 168 GLY G O 1
ATOM 30507 N N . VAL G 1 169 ? 223.219 481.743 313.042 1.00 77.07 169 VAL G N 1
ATOM 30508 C CA . VAL G 1 169 ? 222.517 481.130 314.182 1.00 77.07 169 VAL G CA 1
ATOM 30509 C C . VAL G 1 169 ? 223.426 481.108 315.405 1.00 77.07 169 VAL G C 1
ATOM 30510 O O . VAL G 1 169 ? 224.599 480.759 315.311 1.00 77.07 169 VAL G O 1
ATOM 30523 N N . ASP G 1 170 ? 222.898 481.478 316.568 1.00 73.13 170 ASP G N 1
ATOM 30524 C CA . ASP G 1 170 ? 223.657 481.472 317.814 1.00 73.13 170 ASP G CA 1
ATOM 30525 C C . ASP G 1 170 ? 223.828 480.055 318.362 1.00 73.13 170 ASP G C 1
ATOM 30526 O O . ASP G 1 170 ? 222.844 479.375 318.645 1.00 73.13 170 ASP G O 1
ATOM 30535 N N . ILE G 1 171 ? 225.070 479.612 318.543 1.00 72.05 171 ILE G N 1
ATOM 30536 C CA . ILE G 1 171 ? 225.382 478.307 319.126 1.00 72.05 171 ILE G CA 1
ATOM 30537 C C . ILE G 1 171 ? 225.615 478.361 320.637 1.00 72.05 171 ILE G C 1
ATOM 30538 O O . ILE G 1 171 ? 225.793 477.324 321.262 1.00 72.05 171 ILE G O 1
ATOM 30554 N N . ASP G 1 172 ? 225.596 479.533 321.260 1.00 71.34 172 ASP G N 1
ATOM 30555 C CA . ASP G 1 172 ? 225.790 479.671 322.701 1.00 71.34 172 ASP G CA 1
ATOM 30556 C C . ASP G 1 172 ? 224.813 478.846 323.564 1.00 71.34 172 ASP G C 1
ATOM 30557 O O . ASP G 1 172 ? 225.263 478.259 324.543 1.00 71.34 172 ASP G O 1
ATOM 30566 N N . PRO G 1 173 ? 223.519 478.679 323.220 1.00 70.44 173 PRO G N 1
ATOM 30567 C CA . PRO G 1 173 ? 222.624 477.808 323.974 1.00 70.44 173 PRO G CA 1
ATOM 30568 C C . PRO G 1 173 ? 223.094 476.353 324.014 1.00 70.44 173 PRO G C 1
ATOM 30569 O O . PRO G 1 173 ? 222.944 475.665 325.019 1.00 70.44 173 PRO G O 1
ATOM 30580 N N . PHE G 1 174 ? 223.691 475.875 322.926 1.00 70.83 174 PHE G N 1
ATOM 30581 C CA . PHE G 1 174 ? 224.111 474.493 322.781 1.00 70.83 174 PHE G CA 1
ATOM 30582 C C . PHE G 1 174 ? 225.301 474.177 323.673 1.00 70.83 174 PHE G C 1
ATOM 30583 O O . PHE G 1 174 ? 225.349 473.096 324.245 1.00 70.83 174 PHE G O 1
ATOM 30600 N N . LEU G 1 175 ? 226.207 475.124 323.897 1.00 69.52 175 LEU G N 1
ATOM 30601 C CA . LEU G 1 175 ? 227.284 474.961 324.871 1.00 69.52 175 LEU G CA 1
ATOM 30602 C C . LEU G 1 175 ? 226.766 474.784 326.305 1.00 69.52 175 LEU G C 1
ATOM 30603 O O . LEU G 1 175 ? 227.395 474.103 327.107 1.00 69.52 175 LEU G O 1
ATOM 30619 N N . TRP G 1 176 ? 225.599 475.327 326.647 1.00 69.09 176 TRP G N 1
ATOM 30620 C CA . TRP G 1 176 ? 224.971 475.073 327.938 1.00 69.09 176 TRP G CA 1
ATOM 30621 C C . TRP G 1 176 ? 224.244 473.733 327.968 1.00 69.09 176 TRP G C 1
ATOM 30622 O O . TRP G 1 176 ? 224.331 473.023 328.962 1.00 69.09 176 TRP G O 1
ATOM 30643 N N . GLU G 1 177 ? 223.601 473.314 326.883 1.00 70.38 177 GLU G N 1
ATOM 30644 C CA . GLU G 1 177 ? 223.009 471.978 326.791 1.00 70.38 177 GLU G CA 1
ATOM 30645 C C . GLU G 1 177 ? 224.047 470.870 327.023 1.00 70.38 177 GLU G C 1
ATOM 30646 O O . GLU G 1 177 ? 223.789 469.893 327.730 1.00 70.38 177 GLU G O 1
ATOM 30658 N N . GLY G 1 178 ? 225.251 471.026 326.483 1.00 69.03 178 GLY G N 1
ATOM 30659 C CA . GLY G 1 178 ? 226.323 470.072 326.713 1.00 69.03 178 GLY G CA 1
ATOM 30660 C C . GLY G 1 178 ? 226.855 470.112 328.137 1.00 69.03 178 GLY G C 1
ATOM 30661 O O . GLY G 1 178 ? 227.001 469.063 328.751 1.00 69.03 178 GLY G O 1
ATOM 30665 N N . TYR G 1 179 ? 227.061 471.289 328.723 1.00 68.58 179 TYR G N 1
ATOM 30666 C CA . TYR G 1 179 ? 227.436 471.405 330.134 1.00 68.58 179 TYR G CA 1
ATOM 30667 C C . TYR G 1 179 ? 226.422 470.712 331.050 1.00 68.58 179 TYR G C 1
ATOM 30668 O O . TYR G 1 179 ? 226.789 469.959 331.952 1.00 68.58 179 TYR G O 1
ATOM 30686 N N . ASN G 1 180 ? 225.133 470.900 330.782 1.00 69.07 180 ASN G N 1
ATOM 30687 C CA . ASN G 1 180 ? 224.068 470.230 331.504 1.00 69.07 180 ASN G CA 1
ATOM 30688 C C . ASN G 1 180 ? 224.131 468.711 331.319 1.00 69.07 180 ASN G C 1
ATOM 30689 O O . ASN G 1 180 ? 224.014 467.965 332.281 1.00 69.07 180 ASN G O 1
ATOM 30700 N N . THR G 1 181 ? 224.407 468.236 330.109 1.00 68.90 181 THR G N 1
ATOM 30701 C CA . THR G 1 181 ? 224.591 466.810 329.822 1.00 68.90 181 THR G CA 1
ATOM 30702 C C . THR G 1 181 ? 225.712 466.191 330.654 1.00 68.90 181 THR G C 1
ATOM 30703 O O . THR G 1 181 ? 225.528 465.128 331.230 1.00 68.90 181 THR G O 1
ATOM 30714 N N . VAL G 1 182 ? 226.856 466.852 330.789 1.00 68.47 182 VAL G N 1
ATOM 30715 C CA . VAL G 1 182 ? 227.963 466.339 331.609 1.00 68.47 182 VAL G CA 1
ATOM 30716 C C . VAL G 1 182 ? 227.641 466.390 333.101 1.00 68.47 182 VAL G C 1
ATOM 30717 O O . VAL G 1 182 ? 227.954 465.462 333.836 1.00 68.47 182 VAL G O 1
ATOM 30730 N N . THR G 1 183 ? 227.033 467.468 333.588 1.00 70.14 183 THR G N 1
ATOM 30731 C CA . THR G 1 183 ? 226.931 467.716 335.033 1.00 70.14 183 THR G CA 1
ATOM 30732 C C . THR G 1 183 ? 225.626 467.251 335.664 1.00 70.14 183 THR G C 1
ATOM 30733 O O . THR G 1 183 ? 225.652 466.756 336.783 1.00 70.14 183 THR G O 1
ATOM 30744 N N . GLU G 1 184 ? 224.485 467.366 334.992 1.00 72.03 184 GLU G N 1
ATOM 30745 C CA . GLU G 1 184 ? 223.199 466.911 335.524 1.00 72.03 184 GLU G CA 1
ATOM 30746 C C . GLU G 1 184 ? 222.925 465.458 335.135 1.00 72.03 184 GLU G C 1
ATOM 30747 O O . GLU G 1 184 ? 222.699 464.614 336.000 1.00 72.03 184 GLU G O 1
ATOM 30759 N N . ALA G 1 185 ? 222.958 465.151 333.836 1.00 73.04 185 ALA G N 1
ATOM 30760 C CA . ALA G 1 185 ? 222.587 463.830 333.335 1.00 73.04 185 ALA G CA 1
ATOM 30761 C C . ALA G 1 185 ? 223.640 462.765 333.682 1.00 73.04 185 ALA G C 1
ATOM 30762 O O . ALA G 1 185 ? 223.301 461.720 334.238 1.00 73.04 185 ALA G O 1
ATOM 30769 N N . ALA G 1 186 ? 224.918 463.024 333.394 1.00 71.58 186 ALA G N 1
ATOM 30770 C CA . ALA G 1 186 ? 226.006 462.103 333.719 1.00 71.58 186 ALA G CA 1
ATOM 30771 C C . ALA G 1 186 ? 226.574 462.270 335.144 1.00 71.58 186 ALA G C 1
ATOM 30772 O O . ALA G 1 186 ? 227.128 461.324 335.700 1.00 71.58 186 ALA G O 1
ATOM 30779 N N . GLY G 1 187 ? 226.398 463.427 335.782 1.00 72.13 187 GLY G N 1
ATOM 30780 C CA . GLY G 1 187 ? 226.775 463.636 337.184 1.00 72.13 187 GLY G CA 1
ATOM 30781 C C . GLY G 1 187 ? 228.256 463.938 337.449 1.00 72.13 187 GLY G C 1
ATOM 30782 O O . GLY G 1 187 ? 228.684 463.877 338.599 1.00 72.13 187 GLY G O 1
ATOM 30786 N N . ASN G 1 188 ? 229.066 464.233 336.434 1.00 70.87 188 ASN G N 1
ATOM 30787 C CA . ASN G 1 188 ? 230.494 464.522 336.605 1.00 70.87 188 ASN G CA 1
ATOM 30788 C C . ASN G 1 188 ? 230.755 465.970 337.059 1.00 70.87 188 ASN G C 1
ATOM 30789 O O . ASN G 1 188 ? 229.851 466.804 337.077 1.00 70.87 188 ASN G O 1
ATOM 30800 N N . ASN G 1 189 ? 232.010 466.302 337.375 1.00 69.68 189 ASN G N 1
ATOM 30801 C CA . ASN G 1 189 ? 232.459 467.696 337.363 1.00 69.68 189 ASN G CA 1
ATOM 30802 C C . ASN G 1 189 ? 232.455 468.247 335.927 1.00 69.68 189 ASN G C 1
ATOM 30803 O O . ASN G 1 189 ? 232.255 467.522 334.957 1.00 69.68 189 ASN G O 1
ATOM 30814 N N . PHE G 1 190 ? 232.761 469.527 335.780 1.00 68.26 190 PHE G N 1
ATOM 30815 C CA . PHE G 1 190 ? 233.125 470.137 334.510 1.00 68.26 190 PHE G CA 1
ATOM 30816 C C . PHE G 1 190 ? 234.323 471.042 334.755 1.00 68.26 190 PHE G C 1
ATOM 30817 O O . PHE G 1 190 ? 234.405 471.693 335.791 1.00 68.26 190 PHE G O 1
ATOM 30834 N N . SER G 1 191 ? 235.285 471.046 333.845 1.00 69.19 191 SER G N 1
ATOM 30835 C CA . SER G 1 191 ? 236.632 471.554 334.111 1.00 69.19 191 SER G CA 1
ATOM 30836 C C . SER G 1 191 ? 237.167 472.473 333.013 1.00 69.19 191 SER G C 1
ATOM 30837 O O . SER G 1 191 ? 238.156 473.166 333.227 1.00 69.19 191 SER G O 1
ATOM 30845 N N . GLY G 1 192 ? 236.531 472.520 331.844 1.00 68.62 192 GLY G N 1
ATOM 30846 C CA . GLY G 1 192 ? 236.964 473.378 330.751 1.00 68.62 192 GLY G CA 1
ATOM 30847 C C . GLY G 1 192 ? 236.524 472.889 329.386 1.00 68.62 192 GLY G C 1
ATOM 30848 O O . GLY G 1 192 ? 235.843 471.874 329.257 1.00 68.62 192 GLY G O 1
ATOM 30852 N N . PHE G 1 193 ? 236.978 473.591 328.358 1.00 68.68 193 PHE G N 1
ATOM 30853 C CA . PHE G 1 193 ? 236.744 473.271 326.957 1.00 68.68 193 PHE G CA 1
ATOM 30854 C C . PHE G 1 193 ? 238.039 473.162 326.155 1.00 68.68 193 PHE G C 1
ATOM 30855 O O . PHE G 1 193 ? 239.006 473.883 326.379 1.00 68.68 193 PHE G O 1
ATOM 30872 N N . ALA G 1 194 ? 238.011 472.320 325.135 1.00 70.11 194 ALA G N 1
ATOM 30873 C CA . ALA G 1 194 ? 238.826 472.475 323.949 1.00 70.11 194 ALA G CA 1
ATOM 30874 C C . ALA G 1 194 ? 237.917 473.010 322.841 1.00 70.11 194 ALA G C 1
ATOM 30875 O O . ALA G 1 194 ? 236.867 472.436 322.574 1.00 70.11 194 ALA G O 1
ATOM 30882 N N . PHE G 1 195 ? 238.289 474.107 322.203 1.00 70.90 195 PHE G N 1
ATOM 30883 C CA . PHE G 1 195 ? 237.552 474.723 321.107 1.00 70.90 195 PHE G CA 1
ATOM 30884 C C . PHE G 1 195 ? 238.331 474.588 319.809 1.00 70.90 195 PHE G C 1
ATOM 30885 O O . PHE G 1 195 ? 239.539 474.780 319.762 1.00 70.90 195 PHE G O 1
ATOM 30902 N N . ASP G 1 196 ? 237.638 474.317 318.719 1.00 72.78 196 ASP G N 1
ATOM 30903 C CA . ASP G 1 196 ? 238.167 474.619 317.403 1.00 72.78 196 ASP G CA 1
ATOM 30904 C C . ASP G 1 196 ? 238.020 476.127 317.137 1.00 72.78 196 ASP G C 1
ATOM 30905 O O . ASP G 1 196 ? 236.968 476.683 317.453 1.00 72.78 196 ASP G O 1
ATOM 30914 N N . PRO G 1 197 ? 238.994 476.821 316.524 1.00 71.55 197 PRO G N 1
ATOM 30915 C CA . PRO G 1 197 ? 238.881 478.252 316.264 1.00 71.55 197 PRO G CA 1
ATOM 30916 C C . PRO G 1 197 ? 237.649 478.674 315.462 1.00 71.55 197 PRO G C 1
ATOM 30917 O O . PRO G 1 197 ? 237.171 479.793 315.627 1.00 71.55 197 PRO G O 1
ATOM 30928 N N . ARG G 1 198 ? 237.075 477.795 314.639 1.00 71.57 198 ARG G N 1
ATOM 30929 C CA . ARG G 1 198 ? 235.825 478.067 313.919 1.00 71.57 198 ARG G CA 1
ATOM 30930 C C . ARG G 1 198 ? 234.619 478.191 314.844 1.00 71.57 198 ARG G C 1
ATOM 30931 O O . ARG G 1 198 ? 233.697 478.930 314.525 1.00 71.57 198 ARG G O 1
ATOM 30952 N N . LEU G 1 199 ? 234.628 477.559 316.018 1.00 71.35 199 LEU G N 1
ATOM 30953 C CA . LEU G 1 199 ? 233.593 477.764 317.034 1.00 71.35 199 LEU G CA 1
ATOM 30954 C C . LEU G 1 199 ? 233.610 479.203 317.533 1.00 71.35 199 LEU G C 1
ATOM 30955 O O . LEU G 1 199 ? 232.582 479.866 317.544 1.00 71.35 199 LEU G O 1
ATOM 30971 N N . THR G 1 200 ? 234.784 479.704 317.907 1.00 71.73 200 THR G N 1
ATOM 30972 C CA . THR G 1 200 ? 234.968 481.069 318.398 1.00 71.73 200 THR G CA 1
ATOM 30973 C C . THR G 1 200 ? 234.479 482.105 317.392 1.00 71.73 200 THR G C 1
ATOM 30974 O O . THR G 1 200 ? 233.796 483.046 317.776 1.00 71.73 200 THR G O 1
ATOM 30985 N N . TYR G 1 201 ? 234.718 481.907 316.098 1.00 68.88 201 TYR G N 1
ATOM 30986 C CA . TYR G 1 201 ? 234.155 482.773 315.067 1.00 68.88 201 TYR G CA 1
ATOM 30987 C C . TYR G 1 201 ? 232.628 482.683 314.990 1.00 68.88 201 TYR G C 1
ATOM 30988 O O . TYR G 1 201 ? 231.955 483.709 314.928 1.00 68.88 201 TYR G O 1
ATOM 31006 N N . VAL G 1 202 ? 232.047 481.484 315.031 1.00 69.56 202 VAL G N 1
ATOM 31007 C CA . VAL G 1 202 ? 230.587 481.316 314.987 1.00 69.56 202 VAL G CA 1
ATOM 31008 C C . VAL G 1 202 ? 229.906 481.898 316.228 1.00 69.56 202 VAL G C 1
ATOM 31009 O O . VAL G 1 202 ? 228.849 482.504 316.104 1.00 69.56 202 VAL G O 1
ATOM 31022 N N . LEU G 1 203 ? 230.529 481.821 317.404 1.00 70.90 203 LEU G N 1
ATOM 31023 C CA . LEU G 1 203 ? 230.069 482.526 318.598 1.00 70.90 203 LEU G CA 1
ATOM 31024 C C . LEU G 1 203 ? 230.128 484.038 318.414 1.00 70.90 203 LEU G C 1
ATOM 31025 O O . LEU G 1 203 ? 229.118 484.714 318.578 1.00 70.90 203 LEU G O 1
ATOM 31041 N N . ALA G 1 204 ? 231.294 484.579 318.071 1.00 70.52 204 ALA G N 1
ATOM 31042 C CA . ALA G 1 204 ? 231.528 486.013 317.967 1.00 70.52 204 ALA G CA 1
ATOM 31043 C C . ALA G 1 204 ? 230.715 486.700 316.865 1.00 70.52 204 ALA G C 1
ATOM 31044 O O . ALA G 1 204 ? 230.454 487.890 316.963 1.00 70.52 204 ALA G O 1
ATOM 31051 N N . THR G 1 205 ? 230.287 485.984 315.833 1.00 69.60 205 THR G N 1
ATOM 31052 C CA . THR G 1 205 ? 229.489 486.543 314.734 1.00 69.60 205 THR G CA 1
ATOM 31053 C C . THR G 1 205 ? 227.989 486.321 314.872 1.00 69.60 205 THR G C 1
ATOM 31054 O O . THR G 1 205 ? 227.235 486.748 314.004 1.00 69.60 205 THR G O 1
ATOM 31065 N N . ALA G 1 206 ? 227.513 485.704 315.953 1.00 69.91 206 ALA G N 1
ATOM 31066 C CA . ALA G 1 206 ? 226.084 485.616 316.232 1.00 69.91 206 ALA G CA 1
ATOM 31067 C C . ALA G 1 206 ? 225.528 486.986 316.640 1.00 69.91 206 ALA G C 1
ATOM 31068 O O . ALA G 1 206 ? 226.007 487.606 317.591 1.00 69.91 206 ALA G O 1
ATOM 31075 N N . ARG G 1 207 ? 224.505 487.465 315.934 1.00 70.16 207 ARG G N 1
ATOM 31076 C CA . ARG G 1 207 ? 223.905 488.793 316.113 1.00 70.16 207 ARG G CA 1
ATOM 31077 C C . ARG G 1 207 ? 222.386 488.721 316.153 1.00 70.16 207 ARG G C 1
ATOM 31078 O O . ARG G 1 207 ? 221.783 487.893 315.481 1.00 70.16 207 ARG G O 1
ATOM 31099 N N . ASP G 1 208 ? 221.769 489.581 316.947 1.00 71.81 208 ASP G N 1
ATOM 31100 C CA . ASP G 1 208 ? 220.315 489.693 317.032 1.00 71.81 208 ASP G CA 1
ATOM 31101 C C . ASP G 1 208 ? 219.708 490.445 315.834 1.00 71.81 208 ASP G C 1
ATOM 31102 O O . ASP G 1 208 ? 220.398 490.826 314.889 1.00 71.81 208 ASP G O 1
ATOM 31111 N N . SER G 1 209 ? 218.396 490.659 315.852 1.00 73.11 209 SER G N 1
ATOM 31112 C CA . SER G 1 209 ? 217.665 491.355 314.788 1.00 73.11 209 SER G CA 1
ATOM 31113 C C . SER G 1 209 ? 218.017 492.841 314.643 1.00 73.11 209 SER G C 1
ATOM 31114 O O . SER G 1 209 ? 217.782 493.411 313.581 1.00 73.11 209 SER G O 1
ATOM 31122 N N . ASP G 1 210 ? 218.613 493.476 315.654 1.00 72.71 210 ASP G N 1
ATOM 31123 C CA . ASP G 1 210 ? 219.158 494.836 315.570 1.00 72.71 210 ASP G CA 1
ATOM 31124 C C . ASP G 1 210 ? 220.617 494.851 315.089 1.00 72.71 210 ASP G C 1
ATOM 31125 O O . ASP G 1 210 ? 221.186 495.914 314.847 1.00 72.71 210 ASP G O 1
ATOM 31134 N N . GLY G 1 211 ? 221.239 493.685 314.929 1.00 70.91 211 GLY G N 1
ATOM 31135 C CA . GLY G 1 211 ? 222.625 493.540 314.516 1.00 70.91 211 GLY G CA 1
ATOM 31136 C C . GLY G 1 211 ? 223.620 493.641 315.664 1.00 70.91 211 GLY G C 1
ATOM 31137 O O . GLY G 1 211 ? 224.816 493.756 315.407 1.00 70.91 211 GLY G O 1
ATOM 31141 N N . ARG G 1 212 ? 223.177 493.594 316.922 1.00 70.31 212 ARG G N 1
ATOM 31142 C CA . ARG G 1 212 ? 224.064 493.588 318.092 1.00 70.31 212 ARG G CA 1
ATOM 31143 C C . ARG G 1 212 ? 224.560 492.176 318.373 1.00 70.31 212 ARG G C 1
ATOM 31144 O O . ARG G 1 212 ? 223.803 491.217 318.267 1.00 70.31 212 ARG G O 1
ATOM 31165 N N . ARG G 1 213 ? 225.832 492.020 318.738 1.00 70.49 213 ARG G N 1
ATOM 31166 C CA . ARG G 1 213 ? 226.406 490.717 319.101 1.00 70.49 213 ARG G CA 1
ATOM 31167 C C . ARG G 1 213 ? 225.655 490.085 320.266 1.00 70.49 213 ARG G C 1
ATOM 31168 O O . ARG G 1 213 ? 225.493 490.710 321.307 1.00 70.49 213 ARG G O 1
ATOM 31189 N N . LEU G 1 214 ? 225.270 488.820 320.118 1.00 70.05 214 LEU G N 1
ATOM 31190 C CA . LEU G 1 214 ? 224.699 488.018 321.196 1.00 70.05 214 LEU G CA 1
ATOM 31191 C C . LEU G 1 214 ? 225.766 487.551 322.189 1.00 70.05 214 LEU G C 1
ATOM 31192 O O . LEU G 1 214 ? 225.475 487.420 323.371 1.00 70.05 214 LEU G O 1
ATOM 31208 N N . ASN G 1 215 ? 227.009 487.361 321.740 1.00 71.16 215 ASN G N 1
ATOM 31209 C CA . ASN G 1 215 ? 228.129 486.868 322.544 1.00 71.16 215 ASN G CA 1
ATOM 31210 C C . ASN G 1 215 ? 229.271 487.897 322.584 1.00 71.16 215 ASN G C 1
ATOM 31211 O O . ASN G 1 215 ? 230.328 487.668 321.991 1.00 71.16 215 ASN G O 1
ATOM 31222 N N . PRO G 1 216 ? 229.080 489.075 323.197 1.00 72.34 216 PRO G N 1
ATOM 31223 C CA . PRO G 1 216 ? 229.999 490.202 323.056 1.00 72.34 216 PRO G CA 1
ATOM 31224 C C . PRO G 1 216 ? 231.349 490.013 323.752 1.00 72.34 216 PRO G C 1
ATOM 31225 O O . PRO G 1 216 ? 232.320 490.655 323.374 1.00 72.34 216 PRO G O 1
ATOM 31236 N N . ASP G 1 217 ? 231.448 489.126 324.739 1.00 75.12 217 ASP G N 1
ATOM 31237 C CA . ASP G 1 217 ? 232.687 488.904 325.499 1.00 75.12 217 ASP G CA 1
ATOM 31238 C C . ASP G 1 217 ? 233.733 488.064 324.752 1.00 75.12 217 ASP G C 1
ATOM 31239 O O . ASP G 1 217 ? 234.876 487.965 325.194 1.00 75.12 217 ASP G O 1
ATOM 31248 N N . ILE G 1 218 ? 233.364 487.438 323.632 1.00 72.43 218 ILE G N 1
ATOM 31249 C CA . ILE G 1 218 ? 234.253 486.585 322.845 1.00 72.43 218 ILE G CA 1
ATOM 31250 C C . ILE G 1 218 ? 235.286 487.436 322.100 1.00 72.43 218 ILE G C 1
ATOM 31251 O O . ILE G 1 218 ? 234.925 488.236 321.237 1.00 72.43 218 ILE G O 1
ATOM 31267 N N . ASN G 1 219 ? 236.565 487.258 322.421 1.00 76.49 219 ASN G N 1
ATOM 31268 C CA . ASN G 1 219 ? 237.677 487.928 321.749 1.00 76.49 219 ASN G CA 1
ATOM 31269 C C . ASN G 1 219 ? 238.001 487.303 320.387 1.00 76.49 219 ASN G C 1
ATOM 31270 O O . ASN G 1 219 ? 237.544 486.217 320.045 1.00 76.49 219 ASN G O 1
ATOM 31281 N N . MET G 1 220 ? 238.827 487.991 319.605 1.00 79.61 220 MET G N 1
ATOM 31282 C CA . MET G 1 220 ? 239.191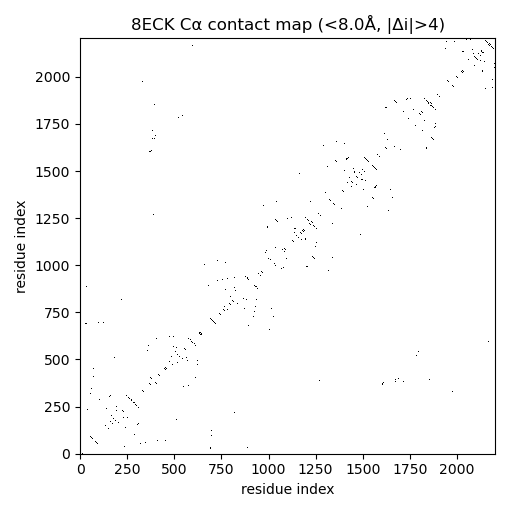 487.598 318.249 1.00 79.61 220 MET G CA 1
ATOM 31283 C C . MET G 1 220 ? 240.548 486.888 318.235 1.00 79.61 220 MET G C 1
ATOM 31284 O O . MET G 1 220 ? 241.553 487.442 318.672 1.00 79.61 220 MET G O 1
ATOM 31298 N N . GLY G 1 221 ? 240.587 485.655 317.726 1.00 81.42 221 GLY G N 1
ATOM 31299 C CA . GLY G 1 221 ? 241.819 484.906 317.438 1.00 81.42 221 GLY G CA 1
ATOM 31300 C C . GLY G 1 221 ? 242.693 484.499 318.632 1.00 81.42 221 GLY G C 1
ATOM 31301 O O . GLY G 1 221 ? 243.828 484.070 318.438 1.00 81.42 221 GLY G O 1
ATOM 31305 N N . GLN G 1 222 ? 242.221 484.646 319.866 1.00 80.17 222 GLN G N 1
ATOM 31306 C CA . GLN G 1 222 ? 243.003 484.392 321.078 1.00 80.17 222 GLN G CA 1
ATOM 31307 C C . GLN G 1 222 ? 243.178 482.884 321.344 1.00 80.17 222 GLN G C 1
ATOM 31308 O O . GLN G 1 222 ? 242.200 482.143 321.328 1.00 80.17 222 GLN G O 1
ATOM 31322 N N . THR G 1 223 ? 244.401 482.407 321.599 1.00 79.79 223 THR G N 1
ATOM 31323 C CA . THR G 1 223 ? 244.683 480.958 321.744 1.00 79.79 223 THR G CA 1
ATOM 31324 C C . THR G 1 223 ? 244.225 480.390 323.090 1.00 79.79 223 THR G C 1
ATOM 31325 O O . THR G 1 223 ? 243.546 479.368 323.146 1.00 79.79 223 THR G O 1
ATOM 31336 N N . VAL G 1 224 ? 244.577 481.061 324.187 1.00 78.29 224 VAL G N 1
ATOM 31337 C CA . VAL G 1 224 ? 244.057 480.726 325.515 1.00 78.29 224 VAL G CA 1
ATOM 31338 C C . VAL G 1 224 ? 243.078 481.694 326.196 1.00 78.29 224 VAL G C 1
ATOM 31339 O O . VAL G 1 224 ? 243.289 482.896 326.358 1.00 78.29 224 VAL G O 1
ATOM 31352 N N . THR G 1 225 ? 241.906 481.161 326.500 1.00 76.62 225 THR G N 1
ATOM 31353 C CA . THR G 1 225 ? 240.705 481.945 326.797 1.00 76.62 225 THR G CA 1
ATOM 31354 C C . THR G 1 225 ? 239.960 481.358 327.988 1.00 76.62 225 THR G C 1
ATOM 31355 O O . THR G 1 225 ? 240.368 480.364 328.584 1.00 76.62 225 THR G O 1
ATOM 31366 N N . SER G 1 226 ? 238.834 481.959 328.333 1.00 73.13 226 SER G N 1
ATOM 31367 C CA . SER G 1 226 ? 237.802 481.316 329.130 1.00 73.13 226 SER G CA 1
ATOM 31368 C C . SER G 1 226 ? 236.454 481.569 328.479 1.00 73.13 226 SER G C 1
ATOM 31369 O O . SER G 1 226 ? 236.277 482.543 327.749 1.00 73.13 226 SER G O 1
ATOM 31377 N N . TYR G 1 227 ? 235.504 480.684 328.716 1.00 70.64 227 TYR G N 1
ATOM 31378 C CA . TYR G 1 227 ? 234.127 480.845 328.301 1.00 70.64 227 TYR G CA 1
ATOM 31379 C C . TYR G 1 227 ? 233.242 480.603 329.514 1.00 70.64 227 TYR G C 1
ATOM 31380 O O . TYR G 1 227 ? 233.360 479.568 330.162 1.00 70.64 227 TYR G O 1
ATOM 31398 N N . SER G 1 228 ? 232.384 481.557 329.866 1.00 70.01 228 SER G N 1
ATOM 31399 C CA . SER G 1 228 ? 231.546 481.491 331.070 1.00 70.01 228 SER G CA 1
ATOM 31400 C C . SER G 1 228 ? 232.328 481.131 332.341 1.00 70.01 228 SER G C 1
ATOM 31401 O O . SER G 1 228 ? 231.855 480.388 333.193 1.00 70.01 228 SER G O 1
ATOM 31409 N N . GLY G 1 229 ? 233.560 481.619 332.462 1.00 69.91 229 GLY G N 1
ATOM 31410 C CA . GLY G 1 229 ? 234.452 481.356 333.594 1.00 69.91 229 GLY G CA 1
ATOM 31411 C C . GLY G 1 229 ? 235.160 480.000 333.582 1.00 69.91 229 GLY G C 1
ATOM 31412 O O . GLY G 1 229 ? 236.110 479.813 334.340 1.00 69.91 229 GLY G O 1
ATOM 31416 N N . GLN G 1 230 ? 234.772 479.062 332.718 1.00 70.25 230 GLN G N 1
ATOM 31417 C CA . GLN G 1 230 ? 235.535 477.841 332.472 1.00 70.25 230 GLN G CA 1
ATOM 31418 C C . GLN G 1 230 ? 236.732 478.139 331.570 1.00 70.25 230 GLN G C 1
ATOM 31419 O O . GLN G 1 230 ? 236.564 478.866 330.595 1.00 70.25 230 GLN G O 1
ATOM 31433 N N . PRO G 1 231 ? 237.932 477.596 331.816 1.00 69.64 231 PRO G N 1
ATOM 31434 C CA . PRO G 1 231 ? 239.050 477.765 330.901 1.00 69.64 231 PRO G CA 1
ATOM 31435 C C . PRO G 1 231 ? 238.758 477.097 329.556 1.00 69.64 231 PRO G C 1
ATOM 31436 O O . PRO G 1 231 ? 238.103 476.061 329.493 1.00 69.64 231 PRO G O 1
ATOM 31447 N N . ALA G 1 232 ? 239.243 477.682 328.467 1.00 71.75 232 ALA G N 1
ATOM 31448 C CA . ALA G 1 232 ? 239.043 477.166 327.123 1.00 71.75 232 ALA G CA 1
ATOM 31449 C C . ALA G 1 232 ? 240.309 477.330 326.280 1.00 71.75 232 ALA G C 1
ATOM 31450 O O . ALA G 1 232 ? 240.857 478.426 326.171 1.00 71.75 232 ALA G O 1
ATOM 31457 N N . ILE G 1 233 ? 240.765 476.243 325.666 1.00 72.67 233 ILE G N 1
ATOM 31458 C CA . ILE G 1 233 ? 241.956 476.211 324.817 1.00 72.67 233 ILE G CA 1
ATOM 31459 C C . ILE G 1 233 ? 241.510 476.093 323.368 1.00 72.67 233 ILE G C 1
ATOM 31460 O O . ILE G 1 233 ? 240.746 475.188 323.051 1.00 72.67 233 ILE G O 1
ATOM 31476 N N . ASN G 1 234 ? 241.990 476.956 322.478 1.00 73.24 234 ASN G N 1
ATOM 31477 C CA . ASN G 1 234 ? 241.722 476.831 321.050 1.00 73.24 234 ASN G CA 1
ATOM 31478 C C . ASN G 1 234 ? 242.785 475.965 320.368 1.00 73.24 234 ASN G C 1
ATOM 31479 O O . ASN G 1 234 ? 243.976 476.188 320.558 1.00 73.24 234 ASN G O 1
ATOM 31490 N N . SER G 1 235 ? 242.379 475.016 319.525 1.00 72.25 235 SER G N 1
ATOM 31491 C CA . SER G 1 235 ? 243.269 474.333 318.583 1.00 72.25 235 SER G CA 1
ATOM 31492 C C . SER G 1 235 ? 242.514 473.719 317.415 1.00 72.25 235 SER G C 1
ATOM 31493 O O . SER G 1 235 ? 241.446 473.151 317.597 1.00 72.25 235 SER G O 1
ATOM 31501 N N . ARG G 1 236 ? 243.090 473.724 316.212 1.00 73.29 236 ARG G N 1
ATOM 31502 C CA . ARG G 1 236 ? 242.539 472.982 315.065 1.00 73.29 236 ARG G CA 1
ATOM 31503 C C . ARG G 1 236 ? 242.626 471.468 315.222 1.00 73.29 236 ARG G C 1
ATOM 31504 O O . ARG G 1 236 ? 241.936 470.753 314.506 1.00 73.29 236 ARG G O 1
ATOM 31525 N N . THR G 1 237 ? 243.383 470.945 316.187 1.00 71.41 237 THR G N 1
ATOM 31526 C CA . THR G 1 237 ? 243.325 469.513 316.509 1.00 71.41 237 THR G CA 1
ATOM 31527 C C . THR G 1 237 ? 241.942 469.086 316.982 1.00 71.41 237 THR G C 1
ATOM 31528 O O . THR G 1 237 ? 241.604 467.918 316.846 1.00 71.41 237 THR G O 1
ATOM 31539 N N . VAL G 1 238 ? 241.093 470.006 317.445 1.00 70.47 238 VAL G N 1
ATOM 31540 C CA . VAL G 1 238 ? 239.695 469.726 317.778 1.00 70.47 238 VAL G CA 1
ATOM 31541 C C . VAL G 1 238 ? 238.858 469.467 316.527 1.00 70.47 238 VAL G C 1
ATOM 31542 O O . VAL G 1 238 ? 238.170 468.459 316.483 1.00 70.47 238 VAL G O 1
ATOM 31555 N N . GLY G 1 239 ? 238.943 470.280 315.474 1.00 71.39 239 GLY G N 1
ATOM 31556 C CA . GLY G 1 239 ? 238.270 469.981 314.206 1.00 71.39 239 GLY G CA 1
ATOM 31557 C C . GLY G 1 239 ? 238.888 468.804 313.457 1.00 71.39 239 GLY G C 1
ATOM 31558 O O . GLY G 1 239 ? 238.188 468.038 312.801 1.00 71.39 239 GLY G O 1
ATOM 31562 N N . GLY G 1 240 ? 240.191 468.597 313.621 1.00 71.85 240 GLY G N 1
ATOM 31563 C CA . GLY G 1 240 ? 240.904 467.413 313.164 1.00 71.85 240 GLY G CA 1
ATOM 31564 C C . GLY G 1 240 ? 241.407 467.470 311.727 1.00 71.85 240 GLY G C 1
ATOM 31565 O O . GLY G 1 240 ? 242.078 466.537 311.303 1.00 71.85 240 GLY G O 1
ATOM 31569 N N . ASP G 1 241 ? 241.160 468.546 310.985 1.00 72.54 241 ASP G N 1
ATOM 31570 C CA . ASP G 1 241 ? 241.809 468.844 309.707 1.00 72.54 241 ASP G CA 1
ATOM 31571 C C . ASP G 1 241 ? 243.228 469.375 309.937 1.00 72.54 241 ASP G C 1
ATOM 31572 O O . ASP G 1 241 ? 243.553 470.533 309.690 1.00 72.54 241 ASP G O 1
ATOM 31581 N N . VAL G 1 242 ? 244.066 468.492 310.457 1.00 72.62 242 VAL G N 1
ATOM 31582 C CA . VAL G 1 242 ? 245.468 468.695 310.808 1.00 72.62 242 VAL G CA 1
ATOM 31583 C C . VAL G 1 242 ? 246.262 467.546 310.203 1.00 72.62 242 VAL G C 1
ATOM 31584 O O . VAL G 1 242 ? 245.748 466.432 310.112 1.00 72.62 242 VAL G O 1
ATOM 31597 N N . ASP G 1 243 ? 247.498 467.795 309.770 1.00 72.29 243 ASP G N 1
ATOM 31598 C CA . ASP G 1 243 ? 248.276 466.836 308.982 1.00 72.29 243 ASP G CA 1
ATOM 31599 C C . ASP G 1 243 ? 247.440 466.345 307.782 1.00 72.29 243 ASP G C 1
ATOM 31600 O O . ASP G 1 243 ? 246.883 467.169 307.057 1.00 72.29 243 ASP G O 1
ATOM 31609 N N . ALA G 1 244 ? 247.301 465.038 307.559 1.00 71.69 244 ALA G N 1
ATOM 31610 C CA . ALA G 1 244 ? 246.470 464.491 306.486 1.00 71.69 244 ALA G CA 1
ATOM 31611 C C . ALA G 1 244 ? 244.982 464.307 306.844 1.00 71.69 244 ALA G C 1
ATOM 31612 O O . ALA G 1 244 ? 244.222 463.768 306.040 1.00 71.69 244 ALA G O 1
ATOM 31619 N N . GLY G 1 245 ? 244.541 464.707 308.038 1.00 71.45 245 GLY G N 1
ATOM 31620 C CA . GLY G 1 245 ? 243.154 464.554 308.482 1.00 71.45 245 GLY G CA 1
ATOM 31621 C C . GLY G 1 245 ? 242.155 465.426 307.719 1.00 71.45 245 GLY G C 1
ATOM 31622 O O . GLY G 1 245 ? 242.482 466.520 307.268 1.00 71.45 245 GLY G O 1
ATOM 31626 N N . THR G 1 246 ? 240.913 464.959 307.603 1.00 72.40 246 THR G N 1
ATOM 31627 C CA . THR G 1 246 ? 239.761 465.755 307.150 1.00 72.40 246 THR G CA 1
ATOM 31628 C C . THR G 1 246 ? 239.109 466.500 308.311 1.00 72.40 246 THR G C 1
ATOM 31629 O O . THR G 1 246 ? 239.305 466.158 309.473 1.00 72.40 246 THR G O 1
ATOM 31640 N N . ASP G 1 247 ? 238.283 467.501 308.036 1.00 72.92 247 ASP G N 1
ATOM 31641 C CA . ASP G 1 247 ? 237.489 468.143 309.081 1.00 72.92 247 ASP G CA 1
ATOM 31642 C C . ASP G 1 247 ? 236.372 467.204 309.551 1.00 72.92 247 ASP G C 1
ATOM 31643 O O . ASP G 1 247 ? 235.500 466.825 308.773 1.00 72.92 247 ASP G O 1
ATOM 31652 N N . THR G 1 248 ? 236.380 466.845 310.831 1.00 71.48 248 THR G N 1
ATOM 31653 C CA . THR G 1 248 ? 235.371 465.972 311.454 1.00 71.48 248 THR G CA 1
ATOM 31654 C C . THR G 1 248 ? 234.021 466.649 311.675 1.00 71.48 248 THR G C 1
ATOM 31655 O O . THR G 1 248 ? 233.042 465.980 311.991 1.00 71.48 248 THR G O 1
ATOM 31666 N N . GLY G 1 249 ? 233.956 467.976 311.577 1.00 72.17 249 GLY G N 1
ATOM 31667 C CA . GLY G 1 249 ? 232.806 468.770 311.994 1.00 72.17 249 GLY G CA 1
ATOM 31668 C C . GLY G 1 249 ? 232.722 468.969 313.504 1.00 72.17 249 GLY G C 1
ATOM 31669 O O . GLY G 1 249 ? 231.814 469.641 313.970 1.00 72.17 249 GLY G O 1
ATOM 31673 N N . ILE G 1 250 ? 233.638 468.417 314.295 1.00 70.43 250 ILE G N 1
ATOM 31674 C CA . ILE G 1 250 ? 233.724 468.693 315.726 1.00 70.43 250 ILE G CA 1
ATOM 31675 C C . ILE G 1 250 ? 234.215 470.123 315.918 1.00 70.43 250 ILE G C 1
ATOM 31676 O O . ILE G 1 250 ? 235.112 470.589 315.217 1.00 70.43 250 ILE G O 1
ATOM 31692 N N . ARG G 1 251 ? 233.601 470.858 316.841 1.00 71.28 251 ARG G N 1
ATOM 31693 C CA . ARG G 1 251 ? 233.926 472.265 317.102 1.00 71.28 251 ARG G CA 1
ATOM 31694 C C . ARG G 1 251 ? 234.224 472.580 318.544 1.00 71.28 251 ARG G C 1
ATOM 31695 O O . ARG G 1 251 ? 234.942 473.534 318.803 1.00 71.28 251 ARG G O 1
ATOM 31716 N N . ALA G 1 252 ? 233.763 471.772 319.477 1.00 69.96 252 ALA G N 1
ATOM 31717 C CA . ALA G 1 252 ? 234.229 471.838 320.844 1.00 69.96 252 ALA G CA 1
ATOM 31718 C C . ALA G 1 252 ? 234.178 470.468 321.488 1.00 69.96 252 ALA G C 1
ATOM 31719 O O . ALA G 1 252 ? 233.415 469.598 321.078 1.00 69.96 252 ALA G O 1
ATOM 31726 N N . ILE G 1 253 ? 234.956 470.304 322.539 1.00 68.64 253 ILE G N 1
ATOM 31727 C CA . ILE G 1 253 ? 234.821 469.227 323.506 1.00 68.64 253 ILE G CA 1
ATOM 31728 C C . ILE G 1 253 ? 234.819 469.894 324.866 1.00 68.64 253 ILE G C 1
ATOM 31729 O O . ILE G 1 253 ? 235.692 470.708 325.140 1.00 68.64 253 ILE G O 1
ATOM 31745 N N . GLY G 1 254 ? 233.865 469.572 325.721 1.00 67.77 254 GLY G N 1
ATOM 31746 C CA . GLY G 1 254 ? 233.831 470.069 327.094 1.00 67.77 254 GLY G CA 1
ATOM 31747 C C . GLY G 1 254 ? 233.715 468.919 328.062 1.00 67.77 254 GLY G C 1
ATOM 31748 O O . GLY G 1 254 ? 233.145 467.893 327.716 1.00 67.77 254 GLY G O 1
ATOM 31752 N N . GLY G 1 255 ? 234.240 469.053 329.267 1.00 67.61 255 GLY G N 1
ATOM 31753 C CA . GLY G 1 255 ? 234.107 467.988 330.243 1.00 67.61 255 GLY G CA 1
ATOM 31754 C C . GLY G 1 255 ? 234.967 468.135 331.472 1.00 67.61 255 GLY G C 1
ATOM 31755 O O . GLY G 1 255 ? 235.540 469.186 331.740 1.00 67.61 255 GLY G O 1
ATOM 31759 N N . ASP G 1 256 ? 235.056 467.060 332.235 1.00 68.50 256 ASP G N 1
ATOM 31760 C CA . ASP G 1 256 ? 236.006 466.927 333.323 1.00 68.50 256 ASP G CA 1
ATOM 31761 C C . ASP G 1 256 ? 237.350 466.441 332.785 1.00 68.50 256 ASP G C 1
ATOM 31762 O O . ASP G 1 256 ? 237.575 465.252 332.623 1.00 68.50 256 ASP G O 1
ATOM 31771 N N . TRP G 1 257 ? 238.278 467.342 332.506 1.00 67.62 257 TRP G N 1
ATOM 31772 C CA . TRP G 1 257 ? 239.585 466.971 331.982 1.00 67.62 257 TRP G CA 1
ATOM 31773 C C . TRP G 1 257 ? 240.477 466.242 332.990 1.00 67.62 257 TRP G C 1
ATOM 31774 O O . TRP G 1 257 ? 241.544 465.782 332.610 1.00 67.62 257 TRP G O 1
ATOM 31795 N N . ASP G 1 258 ? 240.051 466.048 334.242 1.00 69.21 258 ASP G N 1
ATOM 31796 C CA . ASP G 1 258 ? 240.701 465.090 335.144 1.00 69.21 258 ASP G CA 1
ATOM 31797 C C . ASP G 1 258 ? 240.158 463.667 334.985 1.00 69.21 258 ASP G C 1
ATOM 31798 O O . ASP G 1 258 ? 240.793 462.721 335.439 1.00 69.21 258 ASP G O 1
ATOM 31807 N N . ALA G 1 259 ? 239.030 463.473 334.303 1.00 66.93 259 ALA G N 1
ATOM 31808 C CA . ALA G 1 259 ? 238.579 462.158 333.866 1.00 66.93 259 ALA G CA 1
ATOM 31809 C C . ALA G 1 259 ? 239.398 461.611 332.689 1.00 66.93 259 ALA G C 1
ATOM 31810 O O . ALA G 1 259 ? 239.224 460.460 332.312 1.00 66.93 259 ALA G O 1
ATOM 31817 N N . LEU G 1 260 ? 240.289 462.409 332.104 1.00 65.78 260 LEU G N 1
ATOM 31818 C CA . LEU G 1 260 ? 241.298 461.956 331.165 1.00 65.78 260 LEU G CA 1
ATOM 31819 C C . LEU G 1 260 ? 242.648 461.951 331.864 1.00 65.78 260 LEU G C 1
ATOM 31820 O O . LEU G 1 260 ? 243.203 463.007 332.160 1.00 65.78 260 LEU G O 1
ATOM 31836 N N . ARG G 1 261 ? 243.219 460.767 332.060 1.00 64.94 261 ARG G N 1
ATOM 31837 C CA . ARG G 1 261 ? 244.609 460.627 332.498 1.00 64.94 261 ARG G CA 1
ATOM 31838 C C . ARG G 1 261 ? 245.469 460.287 331.304 1.00 64.94 261 ARG G C 1
ATOM 31839 O O . ARG G 1 261 ? 245.036 459.522 330.454 1.00 64.94 261 ARG G O 1
ATOM 31860 N N . PHE G 1 262 ? 246.661 460.848 331.227 1.00 63.60 262 PHE G N 1
ATOM 31861 C CA . PHE G 1 262 ? 247.569 460.697 330.098 1.00 63.60 262 PHE G CA 1
ATOM 31862 C C . PHE G 1 262 ? 249.008 460.608 330.585 1.00 63.60 262 PHE G C 1
ATOM 31863 O O . PHE G 1 262 ? 249.372 461.246 331.568 1.00 63.60 262 PHE G O 1
ATOM 31880 N N . GLY G 1 263 ? 249.859 459.874 329.883 1.00 62.49 263 GLY G N 1
ATOM 31881 C CA . GLY G 1 263 ? 251.289 459.963 330.121 1.00 62.49 263 GLY G CA 1
ATOM 31882 C C . GLY G 1 263 ? 252.135 459.239 329.093 1.00 62.49 263 GLY G C 1
ATOM 31883 O O . GLY G 1 263 ? 251.642 458.495 328.247 1.00 62.49 263 GLY G O 1
ATOM 31887 N N . TYR G 1 264 ? 253.441 459.429 329.219 1.00 63.26 264 TYR G N 1
ATOM 31888 C CA . TYR G 1 264 ? 254.448 458.778 328.397 1.00 63.26 264 TYR G CA 1
ATOM 31889 C C . TYR G 1 264 ? 255.053 457.598 329.144 1.00 63.26 264 TYR G C 1
ATOM 31890 O O . TYR G 1 264 ? 255.544 457.743 330.259 1.00 63.26 264 TYR G O 1
ATOM 31908 N N . ALA G 1 265 ? 255.047 456.429 328.517 1.00 62.98 265 ALA G N 1
ATOM 31909 C CA . ALA G 1 265 ? 255.783 455.275 328.999 1.00 62.98 265 ALA G CA 1
ATOM 31910 C C . ALA G 1 265 ? 257.274 455.417 328.708 1.00 62.98 265 ALA G C 1
ATOM 31911 O O . ALA G 1 265 ? 258.109 455.173 329.572 1.00 62.98 265 ALA G O 1
ATOM 31918 N N . HIS G 1 266 ? 257.606 455.828 327.487 1.00 64.27 266 HIS G N 1
ATOM 31919 C CA . HIS G 1 266 ? 258.969 455.964 327.003 1.00 64.27 266 H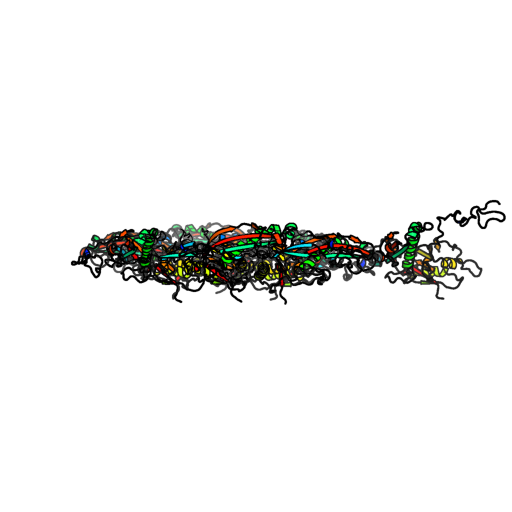IS G CA 1
ATOM 31920 C C . HIS G 1 266 ? 259.030 457.043 325.926 1.00 64.27 266 HIS G C 1
ATOM 31921 O O . HIS G 1 266 ? 258.100 457.183 325.137 1.00 64.27 266 HIS G O 1
ATOM 31935 N N . GLN G 1 267 ? 260.130 457.779 325.856 1.00 64.66 267 GLN G N 1
ATOM 31936 C CA . GLN G 1 267 ? 260.407 458.733 324.786 1.00 64.66 267 GLN G CA 1
ATOM 31937 C C . GLN G 1 267 ? 261.788 458.468 324.212 1.00 64.66 267 GLN G C 1
ATOM 31938 O O . GLN G 1 267 ? 262.768 458.391 324.946 1.00 64.66 267 GLN G O 1
ATOM 31952 N N . ILE G 1 268 ? 261.873 458.392 322.893 1.00 65.37 268 ILE G N 1
ATOM 31953 C CA . ILE G 1 268 ? 263.125 458.347 322.149 1.00 65.37 268 ILE G CA 1
ATOM 31954 C C . ILE G 1 268 ? 263.282 459.710 321.492 1.00 65.37 268 ILE G C 1
ATOM 31955 O O . ILE G 1 268 ? 262.519 460.063 320.595 1.00 65.37 268 ILE G O 1
ATOM 31971 N N . GLY G 1 269 ? 264.258 460.484 321.968 1.00 67.10 269 GLY G N 1
ATOM 31972 C CA . GLY G 1 269 ? 264.611 461.781 321.398 1.00 67.10 269 GLY G CA 1
ATOM 31973 C C . GLY G 1 269 ? 265.185 461.643 319.996 1.00 67.10 269 GLY G C 1
ATOM 31974 O O . GLY G 1 269 ? 265.290 460.541 319.472 1.00 67.10 269 GLY G O 1
ATOM 31978 N N . LEU G 1 270 ? 265.565 462.752 319.368 1.00 66.76 270 LEU G N 1
ATOM 31979 C CA . LEU G 1 270 ? 266.078 462.736 318.001 1.00 66.76 270 LEU G CA 1
ATOM 31980 C C . LEU G 1 270 ? 267.293 461.806 317.894 1.00 66.76 270 LEU G C 1
ATOM 31981 O O . LEU G 1 270 ? 268.347 462.092 318.459 1.00 66.76 270 LEU G O 1
ATOM 31997 N N . ARG G 1 271 ? 267.142 460.687 317.189 1.00 66.14 271 ARG G N 1
ATOM 31998 C CA . ARG G 1 271 ? 268.158 459.645 317.055 1.00 66.14 271 ARG G CA 1
ATOM 31999 C C . ARG G 1 271 ? 268.630 459.559 315.620 1.00 66.14 271 ARG G C 1
ATOM 32000 O O . ARG G 1 271 ? 267.818 459.375 314.721 1.00 66.14 271 ARG G O 1
ATOM 32021 N N . LYS G 1 272 ? 269.936 459.681 315.406 1.00 64.98 272 LYS G N 1
ATOM 32022 C CA . LYS G 1 272 ? 270.581 459.512 314.105 1.00 64.98 272 LYS G CA 1
ATOM 32023 C C . LYS G 1 272 ? 270.868 458.032 313.864 1.00 64.98 272 LYS G C 1
ATOM 32024 O O . LYS G 1 272 ? 271.497 457.377 314.689 1.00 64.98 272 LYS G O 1
ATOM 32043 N N . ILE G 1 273 ? 270.412 457.510 312.738 1.00 62.48 273 ILE G N 1
ATOM 32044 C CA . ILE G 1 273 ? 270.576 456.130 312.287 1.00 62.48 273 ILE G CA 1
ATOM 32045 C C . ILE G 1 273 ? 271.433 456.142 311.024 1.00 62.48 273 ILE G C 1
ATOM 32046 O O . ILE G 1 273 ? 271.122 456.847 310.072 1.00 62.48 273 ILE G O 1
ATOM 32062 N N . GLU G 1 274 ? 272.509 455.364 310.994 1.00 63.22 274 GLU G N 1
ATOM 32063 C CA . GLU G 1 274 ? 273.477 455.385 309.890 1.00 63.22 274 GLU G CA 1
ATOM 32064 C C . GLU G 1 274 ? 273.578 454.063 309.124 1.00 63.22 274 GLU G C 1
ATOM 32065 O O . GLU G 1 274 ? 274.297 454.001 308.136 1.00 63.22 274 GLU G O 1
ATOM 32077 N N . TYR G 1 275 ? 272.865 453.010 309.529 1.00 60.37 275 TYR G N 1
ATOM 32078 C CA . TYR G 1 275 ? 272.988 451.661 308.970 1.00 60.37 275 TYR G CA 1
ATOM 32079 C C . TYR G 1 275 ? 271.634 451.002 308.742 1.00 60.37 275 TYR G C 1
ATOM 32080 O O . TYR G 1 275 ? 270.674 451.287 309.448 1.00 60.37 275 TYR G O 1
ATOM 32098 N N . GLY G 1 276 ? 271.568 450.057 307.813 1.00 59.88 276 GLY G N 1
ATOM 32099 C CA . GLY G 1 276 ? 270.339 449.342 307.490 1.00 59.88 276 GLY G CA 1
ATOM 32100 C C . GLY G 1 276 ? 269.378 450.166 306.647 1.00 59.88 276 GLY G C 1
ATOM 32101 O O . GLY G 1 276 ? 269.753 451.178 306.075 1.00 59.88 276 GLY G O 1
ATOM 32105 N N . ASP G 1 277 ? 268.129 449.738 306.565 1.00 63.00 277 ASP G N 1
ATOM 32106 C CA . ASP G 1 277 ? 267.058 450.358 305.789 1.00 63.00 277 ASP G CA 1
ATOM 32107 C C . ASP G 1 277 ? 265.857 450.664 306.702 1.00 63.00 277 ASP G C 1
ATOM 32108 O O . ASP G 1 277 ? 264.871 449.929 306.693 1.00 63.00 277 ASP G O 1
ATOM 32117 N N . PRO G 1 278 ? 265.931 451.708 307.547 1.00 61.94 278 PRO G N 1
ATOM 32118 C CA . PRO G 1 278 ? 264.969 451.940 308.613 1.00 61.94 278 PRO G CA 1
ATOM 32119 C C . PRO G 1 278 ? 263.576 452.349 308.140 1.00 61.94 278 PRO G C 1
ATOM 32120 O O . PRO G 1 278 ? 262.651 452.277 308.934 1.00 61.94 278 PRO G O 1
ATOM 32131 N N . PHE G 1 279 ? 263.394 452.777 306.890 1.00 62.35 279 PHE G N 1
ATOM 32132 C CA . PHE G 1 279 ? 262.118 453.309 306.392 1.00 62.35 279 PHE G CA 1
ATOM 32133 C C . PHE G 1 279 ? 261.674 452.717 305.051 1.00 62.35 279 PHE G C 1
ATOM 32134 O O . PHE G 1 279 ? 260.636 453.108 304.525 1.00 62.35 279 PHE G O 1
ATOM 32151 N N . GLY G 1 280 ? 262.413 451.761 304.492 1.00 63.36 280 GLY G N 1
ATOM 32152 C CA . GLY G 1 280 ? 262.045 451.066 303.258 1.00 63.36 280 GLY G CA 1
ATOM 32153 C C . GLY G 1 280 ? 262.469 451.776 301.973 1.00 63.36 280 GLY G C 1
ATOM 32154 O O . GLY G 1 280 ? 261.992 451.428 300.894 1.00 63.36 280 GLY G O 1
ATOM 32158 N N . ASN G 1 281 ? 263.334 452.784 302.069 1.00 62.97 281 ASN G N 1
ATOM 32159 C CA . ASN G 1 281 ? 263.862 453.521 300.924 1.00 62.97 281 ASN G CA 1
ATOM 32160 C C . ASN G 1 281 ? 265.106 452.858 300.319 1.00 62.97 281 ASN G C 1
ATOM 32161 O O . ASN G 1 281 ? 265.439 453.125 299.168 1.00 62.97 281 ASN G O 1
ATOM 32172 N N . GLY G 1 282 ? 265.788 452.000 301.072 1.00 61.88 282 GLY G N 1
ATOM 32173 C CA . GLY G 1 282 ? 267.037 451.344 300.701 1.00 61.88 282 GLY G CA 1
ATOM 32174 C C . GLY G 1 282 ? 268.104 451.526 301.772 1.00 61.88 282 GLY G C 1
ATOM 32175 O O . GLY G 1 282 ? 267.973 452.348 302.669 1.00 61.88 282 GLY G O 1
ATOM 32179 N N . ASP G 1 283 ? 269.176 450.752 301.703 1.00 60.95 283 ASP G N 1
ATOM 32180 C CA . ASP G 1 283 ? 270.196 450.781 302.737 1.00 60.95 283 ASP G CA 1
ATOM 32181 C C . ASP G 1 283 ? 270.926 452.128 302.808 1.00 60.95 283 ASP G C 1
ATOM 32182 O O . ASP G 1 283 ? 271.360 452.678 301.799 1.00 60.95 283 ASP G O 1
ATOM 32191 N N . LEU G 1 284 ? 271.082 452.655 304.017 1.00 61.02 284 LEU G N 1
ATOM 32192 C CA . LEU G 1 284 ? 271.683 453.951 304.272 1.00 61.02 284 LEU G CA 1
ATOM 32193 C C . LEU G 1 284 ? 273.153 454.038 303.897 1.00 61.02 284 LEU G C 1
ATOM 32194 O O . LEU G 1 284 ? 273.595 455.081 303.430 1.00 61.02 284 LEU G O 1
ATOM 32210 N N . GLN G 1 285 ? 273.937 452.981 304.070 1.00 60.54 285 GLN G N 1
ATOM 32211 C CA . GLN G 1 285 ? 275.324 452.984 303.627 1.00 60.54 285 GLN G CA 1
ATOM 32212 C C . GLN G 1 285 ? 275.387 452.841 302.112 1.00 60.54 285 GLN G C 1
ATOM 32213 O O . GLN G 1 285 ? 276.182 453.527 301.481 1.00 60.54 285 GLN G O 1
ATOM 32227 N N . ARG G 1 286 ? 274.522 452.032 301.496 1.00 59.42 286 ARG G N 1
ATOM 32228 C CA . ARG G 1 286 ? 274.505 451.875 300.039 1.00 59.42 286 ARG G CA 1
ATOM 32229 C C . ARG G 1 286 ? 274.125 453.161 299.318 1.00 59.42 286 ARG G C 1
ATOM 32230 O O . ARG G 1 286 ? 274.758 453.517 298.332 1.00 59.42 286 ARG G O 1
ATOM 32251 N N . ARG G 1 287 ? 273.115 453.873 299.815 1.00 60.41 287 ARG G N 1
ATOM 32252 C CA . ARG G 1 287 ? 272.628 455.148 299.266 1.00 60.41 287 ARG G CA 1
ATOM 32253 C C . ARG G 1 287 ? 273.399 456.370 299.758 1.00 60.41 287 ARG G C 1
ATOM 32254 O O . ARG G 1 287 ? 273.101 457.469 299.313 1.00 60.41 287 ARG G O 1
ATOM 32275 N N . ASN G 1 288 ? 274.380 456.210 300.644 1.00 61.06 288 ASN G N 1
ATOM 32276 C CA . ASN G 1 288 ? 275.098 457.300 301.305 1.00 61.06 288 ASN G CA 1
ATOM 32277 C C . ASN G 1 288 ? 274.108 458.314 301.894 1.00 61.06 288 ASN G C 1
ATOM 32278 O O . ASN G 1 288 ? 274.012 459.456 301.460 1.00 61.06 288 ASN G O 1
ATOM 32289 N N . ALA G 1 289 ? 273.322 457.865 302.862 1.00 61.41 289 ALA G N 1
ATOM 32290 C CA . ALA G 1 289 ? 272.217 458.588 303.468 1.00 61.41 289 ALA G CA 1
ATOM 32291 C C . ALA G 1 289 ? 272.231 458.440 304.987 1.00 61.41 289 ALA G C 1
ATOM 32292 O O . ALA G 1 289 ? 272.926 457.598 305.545 1.00 61.41 289 ALA G O 1
ATOM 32299 N N . VAL G 1 290 ? 271.473 459.282 305.669 1.00 63.34 290 VAL G N 1
ATOM 32300 C CA . VAL G 1 290 ? 271.313 459.281 307.121 1.00 63.34 290 VAL G CA 1
ATOM 32301 C C . VAL G 1 290 ? 269.835 459.389 307.442 1.00 63.34 290 VAL G C 1
ATOM 32302 O O . VAL G 1 290 ? 269.116 460.168 306.826 1.00 63.34 290 VAL G O 1
ATOM 32315 N N . ALA G 1 291 ? 269.371 458.618 308.411 1.00 62.96 291 ALA G N 1
ATOM 32316 C CA . ALA G 1 291 ? 268.008 458.672 308.902 1.00 62.96 291 ALA G CA 1
ATOM 32317 C C . ALA G 1 291 ? 267.965 459.312 310.285 1.00 62.96 291 ALA G C 1
ATOM 32318 O O . ALA G 1 291 ? 268.845 459.104 311.110 1.00 62.96 291 ALA G O 1
ATOM 32325 N N . TYR G 1 292 ? 266.925 460.083 310.544 1.00 64.83 292 TYR G N 1
ATOM 32326 C CA . TYR G 1 292 ? 266.571 460.582 311.858 1.00 64.83 292 TYR G CA 1
ATOM 32327 C C . TYR G 1 292 ? 265.254 459.974 312.276 1.00 64.83 292 TYR G C 1
ATOM 32328 O O . TYR G 1 292 ? 264.305 459.952 311.501 1.00 64.83 292 TYR G O 1
ATOM 32346 N N . LEU G 1 293 ? 265.192 459.503 313.507 1.00 64.65 293 LEU G N 1
ATOM 32347 C CA . LEU G 1 293 ? 264.004 458.930 314.108 1.00 64.65 293 LEU G CA 1
ATOM 32348 C C . LEU G 1 293 ? 263.687 459.678 315.388 1.00 64.65 293 LEU G C 1
ATOM 32349 O O . LEU G 1 293 ? 264.580 460.009 316.157 1.00 64.65 293 LEU G O 1
ATOM 32365 N N . MET G 1 294 ? 262.412 459.900 315.644 1.00 65.48 294 MET G N 1
ATOM 32366 C CA . MET G 1 294 ? 261.922 460.283 316.956 1.00 65.48 294 MET G CA 1
ATOM 32367 C C . MET G 1 294 ? 260.630 459.534 317.221 1.00 65.48 294 MET G C 1
ATOM 32368 O O . MET G 1 294 ? 259.784 459.434 316.340 1.00 65.48 294 MET G O 1
ATOM 32382 N N . GLU G 1 295 ? 260.446 459.001 318.416 1.00 64.64 295 GLU G N 1
ATOM 32383 C CA . GLU G 1 295 ? 259.225 458.269 318.727 1.00 64.64 295 GLU G CA 1
ATOM 32384 C C . GLU G 1 295 ? 258.892 458.287 320.205 1.00 64.64 295 GLU G C 1
ATOM 32385 O O . GLU G 1 295 ? 259.735 458.512 321.065 1.00 64.64 295 GLU G O 1
ATOM 32397 N N . VAL G 1 296 ? 257.625 458.061 320.499 1.00 63.42 296 VAL G N 1
ATOM 32398 C CA . VAL G 1 296 ? 257.069 458.140 321.837 1.00 63.42 296 VAL G CA 1
ATOM 32399 C C . VAL G 1 296 ? 256.080 457.011 322.056 1.00 63.42 296 VAL G C 1
ATOM 32400 O O . VAL G 1 296 ? 255.264 456.721 321.187 1.00 63.42 296 VAL G O 1
ATOM 32413 N N . ILE G 1 297 ? 256.138 456.376 323.219 1.00 62.98 297 ILE G N 1
ATOM 32414 C CA . ILE G 1 297 ? 255.166 455.379 323.654 1.00 62.98 297 ILE G CA 1
ATOM 32415 C C . ILE G 1 297 ? 254.312 456.038 324.723 1.00 62.98 297 ILE G C 1
ATOM 32416 O O . ILE G 1 297 ? 254.832 456.519 325.725 1.00 62.98 297 ILE G O 1
ATOM 32432 N N . PHE G 1 298 ? 253.006 456.078 324.530 1.00 62.67 298 PHE G N 1
ATOM 32433 C CA . PHE G 1 298 ? 252.096 456.849 325.366 1.00 62.67 298 PHE G CA 1
ATOM 32434 C C . PHE G 1 298 ? 250.781 456.115 325.559 1.00 62.67 298 PHE G C 1
ATOM 32435 O O . PHE G 1 298 ? 250.407 455.265 324.758 1.00 62.67 298 PHE G O 1
ATOM 32452 N N . GLY G 1 299 ? 250.073 456.434 326.628 1.00 61.75 299 GLY G N 1
ATOM 32453 C CA . GLY G 1 299 ? 248.760 455.880 326.893 1.00 61.75 299 GLY G CA 1
ATOM 32454 C C . GLY G 1 299 ? 247.878 456.863 327.626 1.00 61.75 299 GLY G C 1
ATOM 32455 O O . GLY G 1 299 ? 248.355 457.774 328.297 1.00 61.75 299 GLY G O 1
ATOM 32459 N N . TRP G 1 300 ? 246.579 456.663 327.498 1.00 62.99 300 TRP G N 1
ATOM 32460 C CA . TRP G 1 300 ? 245.567 457.464 328.157 1.00 62.99 300 TRP G CA 1
ATOM 32461 C C . TRP G 1 300 ? 244.379 456.610 328.558 1.00 62.99 300 TRP G C 1
ATOM 32462 O O . TRP G 1 300 ? 244.138 455.552 327.983 1.00 62.99 300 TRP G O 1
ATOM 32483 N N . VAL G 1 301 ? 243.594 457.095 329.507 1.00 63.09 301 VAL G N 1
ATOM 32484 C CA . VAL G 1 301 ? 242.296 456.513 329.834 1.00 63.09 301 VAL G CA 1
ATOM 32485 C C . VAL G 1 301 ? 241.269 457.605 330.021 1.00 63.09 301 VAL G C 1
ATOM 32486 O O . VAL G 1 301 ? 241.515 458.577 330.723 1.00 63.09 301 VAL G O 1
ATOM 32499 N N . VAL G 1 302 ? 240.103 457.427 329.413 1.00 65.05 302 VAL G N 1
ATOM 32500 C CA . VAL G 1 302 ? 238.886 458.180 329.720 1.00 65.05 302 VAL G CA 1
ATOM 32501 C C . VAL G 1 302 ? 238.124 457.397 330.785 1.00 65.05 302 VAL G C 1
ATOM 32502 O O . VAL G 1 302 ? 237.568 456.340 330.511 1.00 65.05 302 VAL G O 1
ATOM 32515 N N . LEU G 1 303 ? 238.155 457.882 332.022 1.00 64.68 303 LEU G N 1
ATOM 32516 C CA . LEU G 1 303 ? 237.643 457.200 333.214 1.00 64.68 303 LEU G CA 1
ATOM 32517 C C . LEU G 1 303 ? 236.112 457.155 333.296 1.00 64.68 303 LEU G C 1
ATOM 32518 O O . LEU G 1 303 ? 235.557 456.347 334.032 1.00 64.68 303 LEU G O 1
ATOM 32534 N N . ASP G 1 304 ? 235.420 457.964 332.505 1.00 68.37 304 ASP G N 1
ATOM 32535 C CA . ASP G 1 304 ? 233.991 457.854 332.238 1.00 68.37 304 ASP G CA 1
ATOM 32536 C C . ASP G 1 304 ? 233.724 458.449 330.852 1.00 68.37 304 ASP G C 1
ATOM 32537 O O . ASP G 1 304 ? 234.032 459.621 330.651 1.00 68.37 304 ASP G O 1
ATOM 32546 N N . PRO G 1 305 ? 233.153 457.715 329.884 1.00 69.50 305 PRO G N 1
ATOM 32547 C CA . PRO G 1 305 ? 232.844 458.261 328.566 1.00 69.50 305 PRO G CA 1
ATOM 32548 C C . PRO G 1 305 ? 231.948 459.498 328.616 1.00 69.50 305 PRO G C 1
ATOM 32549 O O . PRO G 1 305 ? 232.008 460.353 327.742 1.00 69.50 305 PRO G O 1
ATOM 32560 N N . ASN G 1 306 ? 231.121 459.606 329.651 1.00 69.87 306 ASN G N 1
ATOM 32561 C CA . ASN G 1 306 ? 230.152 460.668 329.830 1.00 69.87 306 ASN G CA 1
ATOM 32562 C C . ASN G 1 306 ? 230.731 461.880 330.569 1.00 69.87 306 ASN G C 1
ATOM 32563 O O . ASN G 1 306 ? 230.063 462.903 330.662 1.00 69.87 306 ASN G O 1
ATOM 32574 N N . ALA G 1 307 ? 231.984 461.817 331.025 1.00 67.70 307 ALA G N 1
ATOM 32575 C CA . ALA G 1 307 ? 232.687 462.974 331.557 1.00 67.70 307 ALA G CA 1
ATOM 32576 C C . ALA G 1 307 ? 233.008 464.029 330.494 1.00 67.70 307 ALA G C 1
ATOM 32577 O O . ALA G 1 307 ? 233.406 465.132 330.845 1.00 67.70 307 ALA G O 1
ATOM 32584 N N . PHE G 1 308 ? 232.849 463.704 329.212 1.00 67.33 308 PHE G N 1
ATOM 32585 C CA . PHE G 1 308 ? 233.042 464.597 328.083 1.00 67.33 308 PHE G CA 1
ATOM 32586 C C . PHE G 1 308 ? 231.779 464.673 327.250 1.00 67.33 308 PHE G C 1
ATOM 32587 O O . PHE G 1 308 ? 231.023 463.717 327.159 1.00 67.33 308 PHE G O 1
ATOM 32604 N N . VAL G 1 309 ? 231.573 465.805 326.600 1.00 68.17 309 VAL G N 1
ATOM 32605 C CA . VAL G 1 309 ? 230.549 466.011 325.584 1.00 68.17 309 VAL G CA 1
ATOM 32606 C C . VAL G 1 309 ? 231.215 466.616 324.364 1.00 68.17 309 VAL G C 1
ATOM 32607 O O . VAL G 1 309 ? 232.097 467.463 324.480 1.00 68.17 309 VAL G O 1
ATOM 32620 N N . VAL G 1 310 ? 230.818 466.159 323.188 1.00 68.93 310 VAL G N 1
ATOM 32621 C CA . VAL G 1 310 ? 231.384 466.598 321.919 1.00 68.93 310 VAL G CA 1
ATOM 32622 C C . VAL G 1 310 ? 230.362 467.458 321.202 1.00 68.93 310 VAL G C 1
ATOM 32623 O O . VAL G 1 310 ? 229.232 467.040 320.997 1.00 68.93 310 VAL G O 1
ATOM 32636 N N . TYR G 1 311 ? 230.743 468.650 320.783 1.00 69.42 311 TYR G N 1
ATOM 32637 C CA . TYR G 1 311 ? 229.872 469.549 320.043 1.00 69.42 311 TYR G CA 1
ATOM 32638 C C . TYR G 1 311 ? 230.252 469.469 318.574 1.00 69.42 311 TYR G C 1
ATOM 32639 O O . TYR G 1 311 ? 231.408 469.703 318.223 1.00 69.42 311 TYR G O 1
ATOM 32657 N N . LYS G 1 312 ? 229.312 469.102 317.710 1.00 72.78 312 LYS G N 1
ATOM 32658 C CA . LYS G 1 312 ? 229.592 468.702 316.326 1.00 72.78 312 LYS G CA 1
ATOM 32659 C C . LYS G 1 312 ? 228.570 469.304 315.375 1.00 72.78 312 LYS G C 1
ATOM 32660 O O . LYS G 1 312 ? 227.398 469.339 315.718 1.00 72.78 312 LYS G O 1
ATOM 32679 N N . LEU G 1 313 ? 228.968 469.780 314.199 1.00 75.55 313 LEU G N 1
ATOM 32680 C CA . LEU G 1 313 ? 228.022 470.298 313.206 1.00 75.55 313 LEU G CA 1
ATOM 32681 C C . LEU G 1 313 ? 227.020 469.229 312.773 1.00 75.55 313 LEU G C 1
ATOM 32682 O O . LEU G 1 313 ? 227.351 468.047 312.690 1.00 75.55 313 LEU G O 1
ATOM 32698 N N . ALA G 1 314 ? 225.811 469.657 312.428 1.00 82.17 314 ALA G N 1
ATOM 32699 C CA . ALA G 1 314 ? 224.831 468.809 311.769 1.00 82.17 314 ALA G CA 1
ATOM 32700 C C . ALA G 1 314 ? 225.332 468.265 310.418 1.00 82.17 314 ALA G C 1
ATOM 32701 O O . ALA G 1 314 ? 226.275 468.786 309.818 1.00 82.17 314 ALA G O 1
ATOM 32708 N N . ALA G 1 315 ? 224.669 467.226 309.913 1.00 95.36 315 ALA G N 1
ATOM 32709 C CA . ALA G 1 315 ? 224.846 466.755 308.545 1.00 95.36 315 ALA G CA 1
ATOM 32710 C C . ALA G 1 315 ? 224.421 467.821 307.515 1.00 95.36 315 ALA G C 1
ATOM 32711 O O . ALA G 1 315 ? 223.598 468.695 307.793 1.00 95.36 315 ALA G O 1
ATOM 32718 N N . GLU G 1 316 ? 224.965 467.743 306.302 1.00 110.72 316 GLU G N 1
ATOM 32719 C CA . GLU G 1 316 ? 224.700 468.705 305.229 1.00 110.72 316 GLU G CA 1
ATOM 32720 C C . GLU G 1 316 ? 223.208 468.815 304.871 1.00 110.72 316 GLU G C 1
ATOM 32721 O O . GLU G 1 316 ? 222.531 467.817 304.603 1.00 110.72 316 GLU G O 1
#